Protein 3QLJ (pdb70)

Foldseek 3Di:
DFLAALAEEEQAQCLFFLNVLQQLVLQVRHYAYEQEHQFDAPVRGGFDHRGSSVVSQVVSVVVPGHYDYHNFQLLPLVSLLVSQVCRCVVRNHHAEYEYDWADADFAAPVPADPCRLVRRLSRQQSSLVSNLVNNLVRLVVCLVVVHDHQHEYEHEAAVCLAANAGRGVSNNVSSVSVLVVQQVSQVPRVVRNYAGEYEHEYPQQDGDGDDDDDLPQNDSSQRNPVVSNCSGSVVSPDHSWYWYGTRPDTDTDDHDDDADDDDPVDDDDVVPCVVVVVVRVVRGDDDDHHHPD/DFQAAAAEEEQAQCLDFLSVLQQQNLLVRHYAYEQEHQFDAPVGGGFDHRGSSVVSQVVSVVVPGHYHYDNFQLLDLVSLLVSLVCSCVPSVHHAEYEYDFADADFAAPVPQDPCRLVVRLSRQQSSLVSNLVNNLVVLVVCQVVVHDHQHEYEYEAAVCCAANAGRGNSNNVSSVSRLVVQQVSQVPRVVRNYAGEYEHEYPQQVCVFNGSSQRNPVVSNCSGPVVSPDHSWYWYDTRPDTDTDDDDDDADDDDPVDDDDVVVCPVVVVVRVVRGDDDDHHHPD/DALAALAEEEQAQCLFFLNVLQQLNLQVRHYAYEQEYQFDAPVRGGFDHNGSSVVSQVVSVVVPGHYHYANQQLLDLVSLLVSLVCRCVPSNHHAEYEYDFADADFAAPVGDDPCRLVVRLSRQQSSLVSNLVNNLVRLVVCLVVVHDHQHEYEHEAAVCLAANAGRGNSNNVSSVSVLVVQQVSQVPRLVRNYAGEYEHEYPQQRRGHHDVLPFSDSSQVNVVVSNCSGSVVSVDHSWYWYGIRPDTDTDDHDDDADDDDPVDDDDPVPCPVVVVVRVVRGDDDDHHHPD/DQQALAEEEQAQCLFALNVLQQLVLQVVHYAYEQEHQFAAPVRGGFDHRGSSVVSQVVSVVVPGHYDYHNQQLLPLVSLLVSQVCSCVVRNHHAEYEQDWADADFAAPVPQDPVRLVRRLSRQQSSLVSNLVNNLVRLVVCLVVPHQHQHEYEHEAAVCLAANAGRGPSNNVSSVNRLVVQQVSQVPRVVSNYAGEYEHEYPQQDRDGDDDDDLPQSDSNQRNVVVSNCSGSVVSPDHSWYWYGTRPDTDTDDDDDDADDDDPVDDDDPVPCPVVVVVRVVRGDDGPHHHPD/DQAALAEEEQAQCLFFLSVLQQLLQQVVHYAYEQEHQFDAPVRGGFDHRGSSVVSQVVSVVVPGHYHYHNFQLLDLVSLLVSLVCRCVVSNHHAEYEYDFADADFAAPVPADPCRLVVRLSRQQSSLVSNLVNNLVRLVVCLVVVHDHQHEYEYEAAVCCAANAGRGNSNNVSSVNVLVVQQVSQVPRLVRNYAGEYEHEYPQQDGGADLPFNHSSQVNVVVSNRSGSVVSVPHSWYWYTTRPDTHTDDDDDDADDDDPVDDDDPVVCPVVVVVRVVRGDDDDHHHPD/DQQALAEEEFAQCLDFLNLLQQLVQQVVHYAYAQEHQFDAPVGGGFDHNGSSVVSQVVSVVVPGHYDYANFQLLDLVSLLVSQVCRCVVRNHHAEYEYDDADADFAAPVPADPVNLVRRLSRQQSSLVSNLVNNLVRLVVCVVVVHDHQHEYEHEAALCCAANAGRGNSNNVSSVNRLVVQQVSQVPRVVRNYAGEYEHEAAVCVFRGSNQRNPVVSNCSGSVVSPDHSWYWYTIRPDIDTDDDDDDADDDDPVDDDDPVVCVVVVVVRVVRGDDGDHHHPD

B-factor: mean 27.04, std 10.29, range [8.58, 70.44]

CATH classification: 3.40.50.720

Organism: Mycobacterium avium (strain 104) (NCBI:txid243243)

Nearest PDB structures (foldseek):
  3qlj-assembly2_C  TM=1.003E+00  e=4.081E-63  Mycobacterium avium 104
  3oec-assembly1_C  TM=8.517E-01  e=1.003E-19  Mycolicibacterium thermoresistibile
  3oec-assembly1_B  TM=8.570E-01  e=3.438E-19  Mycolicibacterium thermoresistibile
  3ioy-assembly1_A  TM=9.034E-01  e=1.213E-14  Novosphingobium aromaticivorans DSM 12444
  3ioy-assembly1_B  TM=8.788E-01  e=4.424E-14  Novosphingobium aromaticivorans DSM 12444

Solvent-accessible surface area: 58559 Å² total; per-residue (Å²): 145,24,37,2,94,37,29,3,0,0,0,1,17,0,11,7,11,12,1,69,3,0,0,45,25,0,14,87,35,28,3,67,0,0,0,3,21,101,28,86,6,175,111,47,47,68,9,26,50,69,1,45,0,54,60,1,7,75,66,4,65,94,95,72,25,97,17,45,21,15,18,15,57,8,18,55,17,112,79,0,31,32,0,2,81,31,0,36,142,67,26,64,14,7,41,0,0,1,2,23,16,40,52,78,109,72,118,78,0,8,95,0,48,65,72,32,2,55,32,0,10,31,32,4,0,26,0,3,0,0,0,0,50,24,0,0,27,38,2,59,26,52,17,52,33,49,49,101,31,51,1,2,0,2,0,11,1,13,12,6,2,1,5,0,12,43,14,36,0,0,27,0,0,0,4,4,0,0,2,4,0,0,26,0,0,10,42,15,1,43,177,12,30,2,10,0,1,0,1,2,10,33,98,186,4,130,78,117,120,118,131,180,105,232,135,66,37,48,12,21,59,5,1,1,6,4,0,0,8,0,0,3,42,97,0,137,130,12,52,18,57,3,0,15,7,31,3,2,80,2,53,6,8,23,26,13,6,74,15,29,83,68,73,84,46,39,104,19,69,18,60,68,0,8,101,27,0,67,64,3,36,72,140,20,120,113,90,28,99,27,83,69,112,146,24,37,1,88,33,27,4,0,0,0,1,20,0,11,36,48,37,1,75,4,0,0,45,24,0,15,86,38,30,3,71,0,0,0,3,23,99,26,92,8,166,108,50,47,68,13,24,50,57,3,42,0,55,61,3,10,81,65,2,82,94,95,69,26,97,21,43,23,13,18,16,60,8,20,59,19,112,78,0,36,31,0,8,41,33,0,41,146,66,24,64,15,7,42,0,0,0,2,17,18,23,41,29,53,15,18,69,0,2,52,0,40,66,72,13,2,55,38,0,10,32,35,0,0,28,0,3,0,0,0,0,48,25,0,0,38,48,3,127,40,57,40,87,85,73,52,101,29,61,0,2,1,1,0,4,1,2,4,0,2,1,6,0,0,23,0,0,0,0,4,0,0,0,0,3,0,0,1,4,0,0,26,0,0,10,40,9,0,44,95,26,34,2,10,0,1,0,0,2,17,33,39,51,18,110,132,51,34,57,7,18,58,2,0,1,8,2,0,0,7,1,0,2,62,110,1,50,141,13,54,20,60,2,0,15,3,32,1,2,78,0,54,6,8,26,25,14,10,75,14,25,81,72,73,86,49,38,107,21,68,16,65,67,0,8,95,29,0,65,72,4,42,70,139,18,118,111,86,36,99,26,56,48,113,153,26,33,0,101,37,27,2,0,0,0,1,17,0,9,25,2,5,0,11,3,0,0,48,25,0,15,90,36,30,3,66,0,0,0,3,23,104,28,89,6,168,110,49,50,65,10,24,50,62,2,41,0,54,51,2,10,79,49,2,81,95,94,72,22,99,19,45,21,16,17,16,58,8,17,57,19,114,73,0,30,33,0,1,80,31,0,33,143,66,28,64,15,7,37,0,0,0,1,15,17,41,50,80,111,72,118,59,0,4,65,0,46,65,71,26,2,56,33,0,10,31,34,4,0,27,0,4,0,0,0,0,49,24,0,0,35,43,3,62,41,44,41,92,64,70,122,103,29,51,0,1,1,1,0,2,1,14,11,6,1,1,5,0,12,40,15,38,0,0,26,0,0,0,3,4,0,0,0,3,0,0,24,0,0,9,39,17,0,42,99,23,31,3,9,0,1,0,1,3,7,34,105,58,8,98,52,126,51,53,97,185,140,74,34,61,17,7,78,8,0,1,10,3,0,0,7,1,0,3,46,97,1,138,89,12,51,17,45,3,0,15,5,34,1,2,79,0,50,7,8,35,30,13,24,63,11,24,85,72,73,89,48,39,139,19,68,16,63,66,0,9,98,29,0,64,72,4,38,70,134,20,118,118,91,39,100,26,84,68,113,79,38,0,107,37,28,4,0,0,0,1,16,0,10,8,10,13,0,71,3,0,0,47,25,0,14,87,34,29,3,68,0,0,0,3,21,101,27,89,9,101,104,47,54,72,10,26,48,73,2,45,0,52,58,2,10,80,39,3,77,52,95,69,24,99,20,43,21,16,19,16,56,7,18,58,17,113,75,0,30,32,0,4,104,32,0,35,89,67,25,67,11,8,36,0,0,0,1,22,16,40,50,77,111,52,63,41,0,2,31,1,49,65,71,29,2,54,34,0,10,30,32,5,0,26,0,3,0,0,0,0,44,32,0,0,30,46,2,54,38,52,39,148,68,68,120,108,28,54,0,1,0,1,0,11,1,14,10,5,1,1,6,0,11,28,0,35,0,0,26,0,0,0,4,4,0,0,1,3,0,0,26,0,0,10,42,7,0,42,155,9,31,2,10,0,1,0,0,2,9,30,81,87,2,19,92,32,116,39,46,11,90,76,134,26,38,47,20,18,71,8,1,1,6,4,0,0,7,1,0,3,61,115,0,51,141,13,54,18,52,3,0,16,6,33,2,2,70,2,50,7,7,20,23,13,14,77,14,24,74,70,77,86,47,40,50,21,67,18,62,66,0,7,87,27,0,62,84,2,40,51,138,20,58,70,89,41,99,24,80,70,112,78,36,1,104,36,27,2,0,0,0,2,19,0,12,38,19,33,0,61,4,0,0,45,25,0,14,86,35,27,3,69,0,0,0,3,22,101,26,89,7,168,111,52,44,70,10,28,48,59,2,41,0,51,64,1,10,78,60,2,80,95,93,72,22,98,19,42,21,14,18,15,61,9,20,56,17,114,79,0,30,32,0,2,79,31,0,33,142,67,22,67,14,9,36,0,0,1,1,18,20,45,51,76,114,73,124,86,0,4,74,1,48,67,71,29,2,56,34,0,11,33,35,3,0,27,0,3,0,0,0,0,49,24,0,0,38,41,2,28,41,54,46,96,86,74,51,98,32,54,0,1,1,2,0,12,1,15,11,6,1,1,4,0,10,37,12,40,0,0,38,0,0,0,4,4,0,0,1,3,0,0,25,0,0,9,39,6,0,43,207,19,29,2,10,0,1,0,1,3,28,26,98,53,22,110,93,64,32,137,132,68,31,50,2,0,30,2,0,1,6,2,0,0,6,0,0,3,57,115,0,52,144,13,52,16,46,2,0,14,4,33,1,3,76,0,42,7,8,32,27,13,22,84,13,31,83,67,76,85,46,39,48,22,70,18,63,66,0,6,97,26,0,66,88,4,38,66,75,16,125,74,84,41,80,24,80,70,98,83,39,1,109,40,27,3,0,0,0,1,19,0,15,36,42,34,1,90,10,0,0,48,24,0,16,87,36,30,3,64,0,0,0,3,22,97,26,90,5,161,112,49,47,73,11,26,48,56,1,43,0,51,59,2,8,77,61,3,79,95,96,71,23,100,20,43,19,16,18,17,54,8,23,60,17,113,75,0,32,32,0,2,84,28,0,35,142,67,29,65,13,9,38,0,0,1,2,22,19,39,52,80,111,72,110,76,0,19,97,0,47,67,71,28,2,55,35,0,10,31,32,5,0,26,0,3,0,0,0,0,52,27,0,0,28,36,3,86,42,56,45,96,86,67,51,103,30,55,0,1,0,2,0,10,1,14,13,5,1,1,5,0,12,42,12,37,0,1,36,0,0,0,5,4,0,0,1,3,0,0,24,0,0,10,41,19,0,40,100,29,31,2,10,0,1,0,1,6,21,64,30,164,137,74,36,89,20,31,67,9,1,1,9,3,0,0,6,0,0,2,61,109,0,54,141,10,52,18,52,2,0,16,8,48,3,2,84,2,50,7,7,19,24,13,16,50,15,32,72,50,63,78,45,38,112,18,68,18,60,66,0,8,95,20,0,63,86,3,40,69,73,18,58,117,88,35,100,25,93,69,110

Structure (mmCIF, N/CA/C/O backbone):
data_3QLJ
#
_entry.id   3QLJ
#
_cell.length_a   81.520
_cell.length_b   129.900
_cell.length_c   91.860
_cell.angle_alpha   90.00
_cell.angle_beta   109.86
_cell.angle_gamma   90.00
#
_symmetry.space_group_name_H-M   'P 1 21 1'
#
loop_
_entity.id
_entity.type
_entity.pdbx_description
1 polymer 'Short chain dehydrogenase'
2 non-polymer 'CHLORIDE ION'
3 non-polymer 'SODIUM ION'
4 non-polymer 1,2-ETHANEDIOL
5 water water
#
loop_
_atom_site.group_PDB
_atom_site.id
_atom_site.type_symbol
_atom_site.label_atom_id
_atom_site.label_alt_id
_atom_site.label_comp_id
_atom_site.label_asym_id
_atom_site.label_entity_id
_atom_site.label_seq_id
_atom_site.pdbx_PDB_ins_code
_atom_site.Cartn_x
_atom_site.Cartn_y
_atom_site.Cartn_z
_atom_site.occupancy
_atom_site.B_iso_or_equiv
_atom_site.auth_seq_id
_atom_site.auth_comp_id
_atom_site.auth_asym_id
_atom_site.auth_atom_id
_atom_site.pdbx_PDB_model_num
ATOM 1 N N . MET A 1 22 ? -15.808 -24.927 35.380 1.00 34.63 1 MET A N 1
ATOM 2 C CA . MET A 1 22 ? -15.148 -24.175 34.268 1.00 32.34 1 MET A CA 1
ATOM 3 C C . MET A 1 22 ? -13.692 -24.627 34.184 1.00 30.15 1 MET A C 1
ATOM 4 O O . MET A 1 22 ? -13.091 -25.004 35.194 1.00 31.50 1 MET A O 1
ATOM 6 N N . GLY A 1 23 ? -13.129 -24.586 32.985 1.00 27.07 2 GLY A N 1
ATOM 7 C CA . GLY A 1 23 ? -11.712 -24.891 32.816 1.00 23.46 2 GLY A CA 1
ATOM 8 C C . GLY A 1 23 ? -10.776 -23.874 33.441 1.00 21.23 2 GLY A C 1
ATOM 9 O O . GLY A 1 23 ? -11.094 -22.675 33.577 1.00 19.29 2 GLY A O 1
ATOM 10 N N . VAL A 1 24 ? -9.589 -24.356 33.776 1.00 18.94 3 VAL A N 1
ATOM 11 C CA . VAL A 1 24 ? -8.528 -23.570 34.393 1.00 19.92 3 VAL A CA 1
ATOM 12 C C . VAL A 1 24 ? -8.066 -22.390 33.503 1.00 18.63 3 VAL A C 1
ATOM 13 O O . VAL A 1 24 ? -7.574 -21.367 34.003 1.00 18.25 3 VAL A O 1
ATOM 17 N N . VAL A 1 25 ? -8.201 -22.562 32.183 1.00 16.77 4 VAL A N 1
ATOM 18 C CA . VAL A 1 25 ? -7.833 -21.517 31.228 1.00 16.48 4 VAL A CA 1
ATOM 19 C C . VAL A 1 25 ? -9.008 -21.181 30.320 1.00 18.12 4 VAL A C 1
ATOM 20 O O . VAL A 1 25 ? -8.836 -20.890 29.123 1.00 15.83 4 VAL A O 1
ATOM 24 N N . ASP A 1 26 ? -10.218 -21.241 30.884 1.00 18.56 5 ASP A N 1
ATOM 25 C CA . ASP A 1 26 ? -11.402 -21.052 30.073 1.00 20.94 5 ASP A CA 1
ATOM 26 C C . ASP A 1 26 ? -11.353 -19.721 29.327 1.00 20.42 5 ASP A C 1
ATOM 27 O O . ASP A 1 26 ? -11.076 -18.684 29.923 1.00 20.29 5 ASP A O 1
ATOM 32 N N . GLY A 1 27 ? -11.560 -19.780 28.013 1.00 21.35 6 GLY A N 1
ATOM 33 C CA . GLY A 1 27 ? -11.624 -18.568 27.187 1.00 23.44 6 GLY A CA 1
ATOM 34 C C . GLY A 1 27 ? -10.288 -18.003 26.717 1.00 23.18 6 GLY A C 1
ATOM 35 O O . GLY A 1 27 ? -10.258 -17.072 25.877 1.00 24.59 6 GLY A O 1
ATOM 36 N N . ARG A 1 28 ? -9.200 -18.506 27.291 1.00 20.05 7 ARG A N 1
ATOM 37 C CA . ARG A 1 28 ? -7.855 -17.996 26.970 1.00 18.65 7 ARG A CA 1
ATOM 38 C C . ARG A 1 28 ? -7.415 -18.520 25.609 1.00 17.81 7 ARG A C 1
ATOM 39 O O . ARG A 1 28 ? -7.810 -19.626 25.222 1.00 18.76 7 ARG A O 1
ATOM 47 N N . VAL A 1 29 ? -6.606 -17.732 24.895 1.00 15.29 8 VAL A N 1
ATOM 48 C CA . VAL A 1 29 ? -6.140 -18.134 23.574 1.00 14.10 8 VAL A CA 1
ATOM 49 C C . VAL A 1 29 ? -4.674 -18.501 23.789 1.00 13.84 8 VAL A C 1
ATOM 50 O O . VAL A 1 29 ? -3.921 -17.701 24.374 1.00 13.25 8 VAL A O 1
ATOM 54 N N . VAL A 1 30 ? -4.313 -19.713 23.368 1.00 12.37 9 VAL A N 1
ATOM 55 C CA . VAL A 1 30 ? -2.938 -20.250 23.599 1.00 11.93 9 VAL A CA 1
ATOM 56 C C . VAL A 1 30 ? -2.329 -20.673 22.280 1.00 12.74 9 VAL A C 1
ATOM 57 O O . VAL A 1 30 ? -3.004 -21.342 21.457 1.00 13.55 9 VAL A O 1
ATOM 61 N N . ILE A 1 31 ? -1.092 -20.233 22.031 1.00 12.68 10 ILE A N 1
ATOM 62 C CA . ILE A 1 31 ? -0.289 -20.797 20.964 1.00 12.36 10 ILE A CA 1
ATOM 63 C C . ILE A 1 31 ? 0.633 -21.870 21.563 1.00 13.36 10 ILE A C 1
ATOM 64 O O . ILE A 1 31 ? 1.294 -21.603 22.577 1.00 11.34 10 ILE A O 1
ATOM 69 N N . VAL A 1 32 ? 0.696 -23.062 20.950 1.00 11.34 11 VAL A N 1
ATOM 70 C CA . VAL A 1 32 ? 1.765 -24.030 21.294 1.00 10.59 11 VAL A CA 1
ATOM 71 C C . VAL A 1 32 ? 2.579 -24.318 20.043 1.00 11.55 11 VAL A C 1
ATOM 72 O O . VAL A 1 32 ? 2.027 -24.773 19.012 1.00 12.00 11 VAL A O 1
ATOM 76 N N . THR A 1 33 ? 3.885 -24.123 20.138 1.00 11.24 12 THR A N 1
ATOM 77 C CA . THR A 1 33 ? 4.754 -24.368 18.968 1.00 12.64 12 THR A CA 1
ATOM 78 C C . THR A 1 33 ? 5.216 -25.812 18.928 1.00 13.26 12 THR A C 1
ATOM 79 O O . THR A 1 33 ? 5.385 -26.439 19.962 1.00 13.68 12 THR A O 1
ATOM 83 N N . GLY A 1 34 ? 5.411 -26.336 17.718 1.00 12.80 13 GLY A N 1
ATOM 84 C CA . GLY A 1 34 ? 5.786 -27.755 17.589 1.00 14.05 13 GLY A CA 1
ATOM 85 C C . GLY A 1 34 ? 4.748 -28.684 18.215 1.00 13.81 13 GLY A C 1
ATOM 86 O O . GLY A 1 34 ? 5.101 -29.695 18.857 1.00 14.58 13 GLY A O 1
ATOM 87 N N . ALA A 1 35 ? 3.476 -28.373 18.010 1.00 13.73 14 ALA A N 1
ATOM 88 C CA . ALA A 1 35 ? 2.379 -29.075 18.692 1.00 13.82 14 ALA A CA 1
ATOM 89 C C . ALA A 1 35 ? 1.743 -30.238 17.888 1.00 14.04 14 ALA A C 1
ATOM 90 O O . ALA A 1 35 ? 0.694 -30.759 18.264 1.00 14.10 14 ALA A O 1
ATOM 92 N N . GLY A 1 36 ? 2.409 -30.646 16.819 1.00 14.85 15 GLY A N 1
ATOM 93 C CA . GLY A 1 36 ? 1.896 -31.780 16.040 1.00 15.82 15 GLY A CA 1
ATOM 94 C C . GLY A 1 36 ? 2.131 -33.143 16.653 1.00 16.62 15 GLY A C 1
ATOM 95 O O . GLY A 1 36 ? 1.511 -34.106 16.218 1.00 17.52 15 GLY A O 1
ATOM 96 N N . GLY A 1 37 ? 3.028 -33.265 17.643 1.00 16.09 16 GLY A N 1
ATOM 97 C CA . GLY A 1 37 ? 3.266 -34.592 18.246 1.00 16.25 16 GLY A CA 1
ATOM 98 C C . GLY A 1 37 ? 3.988 -34.408 19.578 1.00 16.81 16 GLY A C 1
ATOM 99 O O . GLY A 1 37 ? 4.311 -33.276 19.930 1.00 14.84 16 GLY A O 1
ATOM 100 N N . GLY A 1 38 ? 4.214 -35.502 20.291 1.00 15.78 17 GLY A N 1
ATOM 101 C CA . GLY A 1 38 ? 5.044 -35.473 21.497 1.00 15.67 17 GLY A CA 1
ATOM 102 C C . GLY A 1 38 ? 4.496 -34.547 22.576 1.00 13.99 17 GLY A C 1
ATOM 103 O O . GLY A 1 38 ? 3.277 -34.414 22.756 1.00 13.92 17 GLY A O 1
ATOM 104 N N . ILE A 1 39 ? 5.408 -33.926 23.308 1.00 14.14 18 ILE A N 1
ATOM 105 C CA . ILE A 1 39 ? 5.015 -33.041 24.383 1.00 14.25 18 ILE A CA 1
ATOM 106 C C . ILE A 1 39 ? 4.143 -31.890 23.908 1.00 13.10 18 ILE A C 1
ATOM 107 O O . ILE A 1 39 ? 3.168 -31.501 24.602 1.00 12.74 18 ILE A O 1
ATOM 112 N N . GLY A 1 40 ? 4.448 -31.350 22.721 1.00 13.43 19 GLY A N 1
ATOM 113 C CA . GLY A 1 40 ? 3.683 -30.183 22.218 1.00 12.57 19 GLY A CA 1
ATOM 114 C C . GLY A 1 40 ? 2.236 -30.550 21.977 1.00 12.10 19 GLY A C 1
ATOM 115 O O . GLY A 1 40 ? 1.305 -29.777 22.286 1.00 11.06 19 GLY A O 1
ATOM 116 N N . ARG A 1 41 ? 2.027 -31.742 21.396 1.00 13.00 20 ARG A N 1
ATOM 117 C CA . ARG A 1 41 ? 0.684 -32.251 21.251 1.00 12.79 20 ARG A CA 1
ATOM 118 C C . ARG A 1 41 ? -0.017 -32.401 22.598 1.00 13.36 20 ARG A C 1
ATOM 119 O O . ARG A 1 41 ? -1.188 -32.022 22.754 1.00 12.25 20 ARG A O 1
ATOM 127 N N . ALA A 1 42 ? 0.693 -32.944 23.577 1.00 11.87 21 ALA A N 1
ATOM 128 C CA . ALA A 1 42 ? 0.109 -33.101 24.906 1.00 13.01 21 ALA A CA 1
ATOM 129 C C . ALA A 1 42 ? -0.303 -31.747 25.471 1.00 12.80 21 ALA A C 1
ATOM 130 O O . ALA A 1 42 ? -1.405 -31.630 26.055 1.00 12.54 21 ALA A O 1
ATOM 132 N N . HIS A 1 43 ? 0.539 -30.714 25.302 1.00 11.50 22 HIS A N 1
ATOM 133 C CA . HIS A 1 43 ? 0.144 -29.378 25.793 1.00 11.82 22 HIS A CA 1
ATOM 134 C C . HIS A 1 43 ? -1.124 -28.890 25.062 1.00 11.99 22 HIS A C 1
ATOM 135 O O . HIS A 1 43 ? -2.030 -28.351 25.680 1.00 11.47 22 HIS A O 1
ATOM 142 N N . ALA A 1 44 ? -1.148 -28.997 23.737 1.00 11.75 23 ALA A N 1
ATOM 143 C CA . ALA A 1 44 ? -2.326 -28.552 22.997 1.00 11.55 23 ALA A CA 1
ATOM 144 C C . ALA A 1 44 ? -3.651 -29.182 23.469 1.00 12.48 23 ALA A C 1
ATOM 145 O O . ALA A 1 44 ? -4.635 -28.479 23.724 1.00 12.39 23 ALA A O 1
ATOM 147 N N . LEU A 1 45 ? -3.662 -30.504 23.601 1.00 12.90 24 LEU A N 1
ATOM 148 C CA . LEU A 1 45 ? -4.836 -31.220 24.123 1.00 14.56 24 LEU A CA 1
ATOM 149 C C . LEU A 1 45 ? -5.159 -30.786 25.568 1.00 15.20 24 LEU A C 1
ATOM 150 O O . LEU A 1 45 ? -6.334 -30.643 25.916 1.00 15.25 24 LEU A O 1
ATOM 155 N N . ALA A 1 46 ? -4.127 -30.644 26.410 1.00 14.01 25 ALA A N 1
ATOM 156 C CA . ALA A 1 46 ? -4.330 -30.266 27.830 1.00 13.92 25 ALA A CA 1
ATOM 157 C C . ALA A 1 46 ? -4.964 -28.874 27.994 1.00 14.74 25 ALA A C 1
ATOM 158 O O . ALA A 1 46 ? -5.866 -28.643 28.843 1.00 14.17 25 ALA A O 1
ATOM 160 N N . PHE A 1 47 ? -4.468 -27.919 27.205 1.00 14.47 26 PHE A N 1
ATOM 161 C CA . PHE A 1 47 ? -5.048 -26.584 27.191 1.00 14.13 26 PHE A CA 1
ATOM 162 C C . PHE A 1 47 ? -6.509 -26.599 26.707 1.00 15.43 26 PHE A C 1
ATOM 163 O O . PHE A 1 47 ? -7.378 -25.985 27.343 1.00 14.60 26 PHE A O 1
ATOM 171 N N . ALA A 1 48 ? -6.759 -27.269 25.584 1.00 15.54 27 ALA A N 1
ATOM 172 C CA . ALA A 1 48 ? -8.107 -27.323 25.058 1.00 16.45 27 ALA A CA 1
ATOM 173 C C . ALA A 1 48 ? -9.062 -28.001 26.061 1.00 17.12 27 ALA A C 1
ATOM 174 O O . ALA A 1 48 ? -10.212 -27.551 26.220 1.00 17.14 27 ALA A O 1
ATOM 176 N N . ALA A 1 49 ? -8.575 -29.024 26.759 1.00 17.09 28 ALA A N 1
ATOM 177 C CA . ALA A 1 49 ? -9.379 -29.744 27.776 1.00 18.21 28 ALA A CA 1
ATOM 178 C C . ALA A 1 49 ? -9.810 -28.834 28.943 1.00 18.89 28 ALA A C 1
ATOM 179 O O . ALA A 1 49 ? -10.832 -29.104 29.626 1.00 19.01 28 ALA A O 1
ATOM 181 N N . GLU A 1 50 ? -9.051 -27.748 29.148 1.00 16.70 29 GLU A N 1
ATOM 182 C CA . GLU A 1 50 ? -9.286 -26.798 30.233 1.00 16.76 29 GLU A CA 1
ATOM 183 C C . GLU A 1 50 ? -9.864 -25.492 29.694 1.00 16.66 29 GLU A C 1
ATOM 184 O O . GLU A 1 50 ? -9.846 -24.451 30.344 1.00 16.72 29 GLU A O 1
ATOM 190 N N . GLY A 1 51 ? -10.411 -25.564 28.489 1.00 16.58 30 GLY A N 1
ATOM 191 C CA . GLY A 1 51 ? -11.248 -24.482 27.971 1.00 17.63 30 GLY A CA 1
ATOM 192 C C . GLY A 1 51 ? -10.556 -23.469 27.063 1.00 16.51 30 GLY A C 1
ATOM 193 O O . GLY A 1 51 ? -11.191 -22.501 26.642 1.00 16.77 30 GLY A O 1
ATOM 194 N N . ALA A 1 52 ? -9.276 -23.658 26.766 1.00 16.03 31 ALA A N 1
ATOM 195 C CA . ALA A 1 52 ? -8.558 -22.707 25.923 1.00 15.32 31 ALA A CA 1
ATOM 196 C C . ALA A 1 52 ? -8.880 -22.900 24.445 1.00 15.62 31 ALA A C 1
ATOM 197 O O . ALA A 1 52 ? -9.198 -24.020 24.011 1.00 16.47 31 ALA A O 1
ATOM 199 N N . ARG A 1 53 ? -8.748 -21.829 23.678 1.00 14.87 32 ARG A N 1
ATOM 200 C CA . ARG A 1 53 ? -8.775 -21.898 22.210 1.00 14.87 32 ARG A CA 1
ATOM 201 C C . ARG A 1 53 ? -7.332 -21.960 21.772 1.00 14.51 32 ARG A C 1
ATOM 202 O O . ARG A 1 53 ? -6.528 -21.080 22.098 1.00 14.61 32 ARG A O 1
ATOM 210 N N . VAL A 1 54 ? -7.014 -22.975 20.989 1.00 13.93 33 VAL A N 1
ATOM 211 C CA . VAL A 1 54 ? -5.623 -23.321 20.749 1.00 13.59 33 VAL A CA 1
ATOM 212 C C . VAL A 1 54 ? -5.189 -23.111 19.326 1.00 14.10 33 VAL A C 1
ATOM 213 O O . VAL A 1 54 ? -5.834 -23.591 18.387 1.00 14.71 33 VAL A O 1
ATOM 217 N N . VAL A 1 55 ? -4.067 -22.420 19.168 1.00 12.40 34 VAL A N 1
ATOM 218 C CA . VAL A 1 55 ? -3.348 -22.378 17.891 1.00 12.90 34 VAL A CA 1
ATOM 219 C C . VAL A 1 55 ? -2.302 -23.491 17.930 1.00 13.92 34 VAL A C 1
ATOM 220 O O . VAL A 1 55 ? -1.346 -23.415 18.722 1.00 13.99 34 VAL A O 1
ATOM 224 N N . VAL A 1 56 ? -2.534 -24.526 17.127 1.00 13.03 35 VAL A N 1
ATOM 225 C CA . VAL A 1 56 ? -1.646 -25.687 17.029 1.00 12.66 35 VAL A CA 1
ATOM 226 C C . VAL A 1 56 ? -0.627 -25.389 15.933 1.00 13.59 35 VAL A C 1
ATOM 227 O O . VAL A 1 56 ? -0.915 -25.534 14.734 1.00 14.33 35 VAL A O 1
ATOM 231 N N . ASN A 1 57 ? 0.567 -24.974 16.331 1.00 12.72 36 ASN A N 1
ATOM 232 C CA . ASN A 1 57 ? 1.598 -24.571 15.385 1.00 12.61 36 ASN A CA 1
ATOM 233 C C . ASN A 1 57 ? 2.563 -25.740 15.196 1.00 13.58 36 ASN A C 1
ATOM 234 O O . ASN A 1 57 ? 3.053 -26.331 16.163 1.00 13.21 36 ASN A O 1
ATOM 239 N N . ASP A 1 58 ? 2.798 -26.120 13.938 1.00 13.52 37 ASP A N 1
ATOM 240 C CA . ASP A 1 58 ? 3.734 -27.194 13.654 1.00 14.05 37 ASP A CA 1
ATOM 241 C C . ASP A 1 58 ? 4.097 -27.097 12.192 1.00 15.33 37 ASP A C 1
ATOM 242 O O . ASP A 1 58 ? 3.224 -26.819 11.384 1.00 15.09 37 ASP A O 1
ATOM 247 N N . ILE A 1 59 ? 5.378 -27.267 11.862 1.00 15.59 38 ILE A N 1
ATOM 248 C CA . ILE A 1 59 ? 5.788 -27.118 10.443 1.00 17.94 38 ILE A CA 1
ATOM 249 C C . ILE A 1 59 ? 5.540 -28.367 9.591 1.00 18.22 38 ILE A C 1
ATOM 250 O O . ILE A 1 59 ? 5.723 -28.332 8.375 1.00 19.99 38 ILE A O 1
ATOM 255 N N . GLY A 1 60 ? 5.185 -29.474 10.236 1.00 18.61 39 GLY A N 1
ATOM 256 C CA . GLY A 1 60 ? 4.923 -30.722 9.514 1.00 17.01 39 GLY A CA 1
ATOM 257 C C . GLY A 1 60 ? 3.957 -30.495 8.379 1.00 17.22 39 GLY A C 1
ATOM 258 O O . GLY A 1 60 ? 2.890 -29.907 8.575 1.00 15.97 39 GLY A O 1
ATOM 259 N N . VAL A 1 61 ? 4.324 -30.976 7.187 1.00 17.61 40 VAL A N 1
ATOM 260 C CA . VAL A 1 61 ? 3.465 -30.715 6.026 1.00 17.88 40 VAL A CA 1
ATOM 261 C C . VAL A 1 61 ? 2.248 -31.621 5.943 1.00 17.68 40 VAL A C 1
ATOM 262 O O . VAL A 1 61 ? 2.242 -32.773 6.438 1.00 17.37 40 VAL A O 1
ATOM 266 N N . GLY A 1 62 ? 1.230 -31.104 5.265 1.00 18.25 41 GLY A N 1
ATOM 267 C CA . GLY A 1 62 ? 0.032 -31.887 4.961 1.00 18.17 41 GLY A CA 1
ATOM 268 C C . GLY A 1 62 ? 0.191 -32.585 3.614 1.00 20.09 41 GLY A C 1
ATOM 269 O O . GLY A 1 62 ? 1.302 -32.659 3.047 1.00 19.95 41 GLY A O 1
ATOM 270 N N . LEU A 1 63 ? -0.912 -33.130 3.120 1.00 20.10 42 LEU A N 1
ATOM 271 C CA . LEU A 1 63 ? -0.854 -33.992 1.921 1.00 21.31 42 LEU A CA 1
ATOM 272 C C . LEU A 1 63 ? -0.264 -33.209 0.748 1.00 22.60 42 LEU A C 1
ATOM 273 O O . LEU A 1 63 ? 0.487 -33.767 -0.065 1.00 23.51 42 LEU A O 1
ATOM 278 N N . ASP A 1 64 ? -0.586 -31.916 0.677 1.00 22.42 43 ASP A N 1
ATOM 279 C CA . ASP A 1 64 ? -0.182 -31.081 -0.450 1.00 23.90 43 ASP A CA 1
ATOM 280 C C . ASP A 1 64 ? 1.229 -30.511 -0.279 1.00 23.52 43 ASP A C 1
ATOM 281 O O . ASP A 1 64 ? 1.702 -29.737 -1.117 1.00 24.09 43 ASP A O 1
ATOM 286 N N . GLY A 1 65 ? 1.894 -30.886 0.805 1.00 21.73 44 GLY A N 1
ATOM 287 C CA . GLY A 1 65 ? 3.297 -30.522 0.980 1.00 21.14 44 GLY A CA 1
ATOM 288 C C . GLY A 1 65 ? 3.494 -29.132 1.591 1.00 21.71 44 GLY A C 1
ATOM 289 O O . GLY A 1 65 ? 4.635 -28.661 1.721 1.00 21.03 44 GLY A O 1
ATOM 290 N N . SER A 1 66 ? 2.403 -28.472 1.947 1.00 21.52 45 SER A N 1
ATOM 291 C CA . SER A 1 66 ? 2.542 -27.187 2.643 1.00 22.60 45 SER A CA 1
ATOM 292 C C . SER A 1 66 ? 2.394 -27.383 4.161 1.00 20.42 45 SER A C 1
ATOM 293 O O . SER A 1 66 ? 1.657 -28.264 4.605 1.00 20.13 45 SER A O 1
ATOM 296 N N . PRO A 1 67 ? 3.112 -26.567 4.958 1.00 19.85 46 PRO A N 1
ATOM 297 C CA . PRO A 1 67 ? 3.083 -26.782 6.411 1.00 18.98 46 PRO A CA 1
ATOM 298 C C . PRO A 1 67 ? 1.692 -26.685 7.003 1.00 18.20 46 PRO A C 1
ATOM 299 O O . PRO A 1 67 ? 0.946 -25.755 6.684 1.00 17.86 46 PRO A O 1
ATOM 303 N N . ALA A 1 68 ? 1.387 -27.612 7.909 1.00 17.86 47 ALA A N 1
ATOM 304 C CA . ALA A 1 68 ? 0.131 -27.608 8.678 1.00 17.24 47 ALA A CA 1
ATOM 305 C C . ALA A 1 68 ? -1.162 -27.617 7.869 1.00 18.61 47 ALA A C 1
ATOM 306 O O . ALA A 1 68 ? -2.182 -27.231 8.398 1.00 18.06 47 ALA A O 1
ATOM 308 N N . SER A 1 69 ? -1.146 -28.112 6.624 1.00 19.38 48 SER A N 1
ATOM 309 C CA . SER A 1 69 ? -2.375 -28.128 5.810 1.00 19.67 48 SER A CA 1
ATOM 310 C C . SER A 1 69 ? -3.192 -29.398 6.059 1.00 19.72 48 SER A C 1
ATOM 311 O O . SER A 1 69 ? -2.941 -30.144 7.007 1.00 19.39 48 SER A O 1
ATOM 314 N N . GLY A 1 70 ? -4.207 -29.649 5.229 1.00 19.77 49 GLY A N 1
ATOM 315 C CA . GLY A 1 70 ? -4.946 -30.891 5.368 1.00 19.88 49 GLY A CA 1
ATOM 316 C C . GLY A 1 70 ? -4.026 -32.101 5.320 1.00 19.83 49 GLY A C 1
ATOM 317 O O . GLY A 1 70 ? -3.148 -32.185 4.462 1.00 20.10 49 GLY A O 1
ATOM 318 N N . GLY A 1 71 ? -4.237 -33.039 6.241 1.00 19.10 50 GLY A N 1
ATOM 319 C CA . GLY A 1 71 ? -3.424 -34.271 6.303 1.00 19.02 50 GLY A CA 1
ATOM 320 C C . GLY A 1 71 ? -2.175 -34.132 7.171 1.00 19.06 50 GLY A C 1
ATOM 321 O O . GLY A 1 71 ? -1.459 -35.115 7.376 1.00 20.45 50 GLY A O 1
ATOM 322 N N . SER A 1 72 ? -1.939 -32.935 7.703 1.00 17.10 51 SER A N 1
ATOM 323 C CA . SER A 1 72 ? -0.740 -32.676 8.530 1.00 17.02 51 SER A CA 1
ATOM 324 C C . SER A 1 72 ? -0.937 -33.131 9.969 1.00 17.20 51 SER A C 1
ATOM 325 O O . SER A 1 72 ? -2.068 -33.304 10.434 1.00 15.60 51 SER A O 1
ATOM 328 N N . ALA A 1 73 ? 0.192 -33.265 10.680 1.00 17.00 52 ALA A N 1
ATOM 329 C CA . ALA A 1 73 ? 0.151 -33.519 12.119 1.00 17.12 52 ALA A CA 1
ATOM 330 C C . ALA A 1 73 ? -0.612 -32.416 12.858 1.00 16.58 52 ALA A C 1
ATOM 331 O O . ALA A 1 73 ? -1.433 -32.735 13.742 1.00 16.24 52 ALA A O 1
ATOM 333 N N . ALA A 1 74 ? -0.364 -31.138 12.516 1.00 16.09 53 ALA A N 1
ATOM 334 C CA . ALA A 1 74 ? -1.111 -30.052 13.171 1.00 15.80 53 ALA A CA 1
ATOM 335 C C . ALA A 1 74 ? -2.614 -30.235 12.997 1.00 16.17 53 ALA A C 1
ATOM 336 O O . ALA A 1 74 ? -3.364 -30.097 13.956 1.00 14.31 53 ALA A O 1
ATOM 338 N N . GLN A 1 75 ? -3.059 -30.522 11.763 1.00 15.47 54 GLN A N 1
ATOM 339 C CA . GLN A 1 75 ? -4.494 -30.666 11.547 1.00 15.80 54 GLN A CA 1
ATOM 340 C C . GLN A 1 75 ? -5.068 -31.865 12.294 1.00 15.32 54 GLN A C 1
ATOM 341 O O . GLN A 1 75 ? -6.244 -31.824 12.741 1.00 15.24 54 GLN A O 1
ATOM 347 N N . SER A 1 76 ? -4.274 -32.929 12.411 1.00 14.92 55 SER A N 1
ATOM 348 C CA A SER A 1 76 ? -4.709 -34.115 13.149 0.60 16.66 55 SER A CA 1
ATOM 349 C CA B SER A 1 76 ? -4.681 -34.125 13.144 0.40 15.40 55 SER A CA 1
ATOM 350 C C . SER A 1 76 ? -4.971 -33.776 14.613 1.00 15.43 55 SER A C 1
ATOM 351 O O . SER A 1 76 ? -5.958 -34.235 15.197 1.00 15.48 55 SER A O 1
ATOM 356 N N . VAL A 1 77 ? -4.078 -32.979 15.201 1.00 14.87 56 VAL A N 1
ATOM 357 C CA . VAL A 1 77 ? -4.257 -32.554 16.587 1.00 14.64 56 VAL A CA 1
ATOM 358 C C . VAL A 1 77 ? -5.466 -31.623 16.721 1.00 14.39 56 VAL A C 1
ATOM 359 O O . VAL A 1 77 ? -6.271 -31.741 17.674 1.00 14.34 56 VAL A O 1
ATOM 363 N N . VAL A 1 78 ? -5.609 -30.700 15.768 1.00 14.39 57 VAL A N 1
ATOM 364 C CA . VAL A 1 78 ? -6.792 -29.831 15.722 1.00 14.27 57 VAL A CA 1
ATOM 365 C C . VAL A 1 78 ? -8.063 -30.715 15.691 1.00 15.77 57 VAL A C 1
ATOM 366 O O . VAL A 1 78 ? -9.034 -30.439 16.409 1.00 15.18 57 VAL A O 1
ATOM 370 N N . ASP A 1 79 ? -8.066 -31.753 14.836 1.00 16.79 58 ASP A N 1
ATOM 371 C CA . ASP A 1 79 ? -9.261 -32.619 14.745 1.00 18.67 58 ASP A CA 1
ATOM 372 C C . ASP A 1 79 ? -9.528 -33.365 16.049 1.00 18.79 58 ASP A C 1
ATOM 373 O O . ASP A 1 79 ? -10.693 -33.560 16.414 1.00 19.57 58 ASP A O 1
ATOM 378 N N . GLU A 1 80 ? -8.473 -33.747 16.766 1.00 17.88 59 GLU A N 1
ATOM 379 C CA . GLU A 1 80 ? -8.645 -34.384 18.078 1.00 18.86 59 GLU A CA 1
ATOM 380 C C . GLU A 1 80 ? -9.338 -33.431 19.040 1.00 18.20 59 GLU A C 1
ATOM 381 O O . GLU A 1 80 ? -10.236 -33.825 19.793 1.00 17.79 59 GLU A O 1
ATOM 387 N N . ILE A 1 81 ? -8.878 -32.187 19.043 1.00 17.30 60 ILE A N 1
ATOM 388 C CA . ILE A 1 81 ? -9.430 -31.154 19.906 1.00 16.92 60 ILE A CA 1
ATOM 389 C C . ILE A 1 81 ? -10.897 -30.903 19.554 1.00 17.49 60 ILE A C 1
ATOM 390 O O . ILE A 1 81 ? -11.743 -30.860 20.453 1.00 18.39 60 ILE A O 1
ATOM 395 N N . THR A 1 82 ? -11.203 -30.740 18.263 1.00 18.23 61 THR A N 1
ATOM 396 C CA . THR A 1 82 ? -12.564 -30.414 17.880 1.00 21.05 61 THR A CA 1
ATOM 397 C C . THR A 1 82 ? -13.505 -31.606 18.141 1.00 21.59 61 THR A C 1
ATOM 398 O O . THR A 1 82 ? -14.658 -31.426 18.577 1.00 23.46 61 THR A O 1
ATOM 402 N N . ALA A 1 83 ? -13.008 -32.821 17.934 1.00 21.50 62 ALA A N 1
ATOM 403 C CA . ALA A 1 83 ? -13.818 -34.015 18.205 1.00 23.72 62 ALA A CA 1
ATOM 404 C C . ALA A 1 83 ? -14.183 -34.103 19.690 1.00 24.23 62 ALA A C 1
ATOM 405 O O . ALA A 1 83 ? -15.288 -34.543 20.024 1.00 25.38 62 ALA A O 1
ATOM 407 N N . ALA A 1 84 ? -13.290 -33.628 20.563 1.00 23.50 63 ALA A N 1
ATOM 408 C CA . ALA A 1 84 ? -13.556 -33.597 22.009 1.00 24.49 63 ALA A CA 1
ATOM 409 C C . ALA A 1 84 ? -14.427 -32.395 22.461 1.00 25.31 63 ALA A C 1
ATOM 410 O O . ALA A 1 84 ? -14.713 -32.252 23.660 1.00 26.66 63 ALA A O 1
ATOM 412 N N . GLY A 1 85 ? -14.827 -31.536 21.529 1.00 24.55 64 GLY A N 1
ATOM 413 C CA . GLY A 1 85 ? -15.737 -30.394 21.854 1.00 25.18 64 GLY A CA 1
ATOM 414 C C . GLY A 1 85 ? -15.003 -29.069 22.084 1.00 25.35 64 GLY A C 1
ATOM 415 O O . GLY A 1 85 ? -15.590 -28.079 22.549 1.00 24.91 64 GLY A O 1
ATOM 416 N N . GLY A 1 86 ? -13.721 -29.038 21.726 1.00 23.24 65 GLY A N 1
ATOM 417 C CA . GLY A 1 86 ? -12.903 -27.803 21.875 1.00 22.66 65 GLY A CA 1
ATOM 418 C C . GLY A 1 86 ? -12.746 -27.029 20.575 1.00 22.24 65 GLY A C 1
ATOM 419 O O . GLY A 1 86 ? -13.346 -27.377 19.541 1.00 21.93 65 GLY A O 1
ATOM 420 N N . GLU A 1 87 ? -11.938 -25.961 20.628 1.00 20.73 66 GLU A N 1
ATOM 421 C CA . GLU A 1 87 ? -11.721 -25.102 19.476 1.00 20.30 66 GLU A CA 1
ATOM 422 C C . GLU A 1 87 ? -10.232 -24.936 19.251 1.00 18.81 66 GLU A C 1
ATOM 423 O O . GLU A 1 87 ? -9.485 -24.621 20.198 1.00 18.30 66 GLU A O 1
ATOM 429 N N . ALA A 1 88 ? -9.818 -25.081 17.998 1.00 17.35 67 ALA A N 1
ATOM 430 C CA . ALA A 1 88 ? -8.387 -24.993 17.651 1.00 16.69 67 ALA A CA 1
ATOM 431 C C . ALA A 1 88 ? -8.257 -24.711 16.196 1.00 15.98 67 ALA A C 1
ATOM 432 O O . ALA A 1 88 ? -9.223 -24.958 15.418 1.00 17.24 67 ALA A O 1
ATOM 434 N N . VAL A 1 89 ? -7.079 -24.213 15.810 1.00 16.20 68 VAL A N 1
ATOM 435 C CA A VAL A 1 89 ? -6.762 -23.988 14.407 0.70 16.00 68 VAL A CA 1
ATOM 436 C CA B VAL A 1 89 ? -6.761 -23.978 14.406 0.30 16.21 68 VAL A CA 1
ATOM 437 C C . VAL A 1 89 ? -5.304 -24.380 14.189 1.00 16.45 68 VAL A C 1
ATOM 438 O O . VAL A 1 89 ? -4.487 -24.290 15.113 1.00 15.97 68 VAL A O 1
ATOM 445 N N . ALA A 1 90 ? -4.994 -24.860 12.989 1.00 16.05 69 ALA A N 1
ATOM 446 C CA . ALA A 1 90 ? -3.616 -25.208 12.639 1.00 15.64 69 ALA A CA 1
ATOM 447 C C . ALA A 1 90 ? -2.866 -24.038 12.097 1.00 16.13 69 ALA A C 1
ATOM 448 O O . ALA A 1 90 ? -3.448 -23.188 11.383 1.00 17.23 69 ALA A O 1
ATOM 450 N N . ASP A 1 91 ? -1.564 -24.006 12.363 1.00 15.15 70 ASP A N 1
ATOM 451 C CA . ASP A 1 91 ? -0.701 -22.952 11.823 1.00 15.40 70 ASP A CA 1
ATOM 452 C C . ASP A 1 91 ? 0.648 -23.523 11.486 1.00 14.92 70 ASP A C 1
ATOM 453 O O . ASP A 1 91 ? 1.217 -24.280 12.273 1.00 15.16 70 ASP A O 1
ATOM 458 N N . GLY A 1 92 ? 1.154 -23.190 10.295 1.00 14.86 71 GLY A N 1
ATOM 459 C CA . GLY A 1 92 ? 2.397 -23.797 9.835 1.00 15.35 71 GLY A CA 1
ATOM 460 C C . GLY A 1 92 ? 3.632 -22.944 9.917 1.00 15.05 71 GLY A C 1
ATOM 461 O O . GLY A 1 92 ? 4.649 -23.267 9.277 1.00 16.13 71 GLY A O 1
ATOM 462 N N . SER A 1 93 ? 3.576 -21.863 10.706 1.00 15.00 72 SER A N 1
ATOM 463 C CA . SER A 1 93 ? 4.747 -20.976 10.819 1.00 15.73 72 SER A CA 1
ATOM 464 C C . SER A 1 93 ? 5.997 -21.685 11.294 1.00 15.90 72 SER A C 1
ATOM 465 O O . SER A 1 93 ? 5.950 -22.466 12.260 1.00 15.82 72 SER A O 1
ATOM 468 N N . ASN A 1 94 ? 7.125 -21.411 10.642 1.00 15.21 73 ASN A N 1
ATOM 469 C CA . ASN A 1 94 ? 8.429 -21.817 11.155 1.00 16.79 73 ASN A CA 1
ATOM 470 C C . ASN A 1 94 ? 8.942 -20.759 12.124 1.00 16.18 73 ASN A C 1
ATOM 471 O O . ASN A 1 94 ? 9.282 -19.657 11.704 1.00 15.49 73 ASN A O 1
ATOM 476 N N . VAL A 1 95 ? 8.998 -21.075 13.420 1.00 15.73 74 VAL A N 1
ATOM 477 C CA . VAL A 1 95 ? 9.333 -20.041 14.390 1.00 16.27 74 VAL A CA 1
ATOM 478 C C . VAL A 1 95 ? 10.770 -19.536 14.282 1.00 16.01 74 VAL A C 1
ATOM 479 O O . VAL A 1 95 ? 11.076 -18.480 14.812 1.00 16.95 74 VAL A O 1
ATOM 483 N N . ALA A 1 96 ? 11.639 -20.291 13.626 1.00 16.11 75 ALA A N 1
ATOM 484 C CA . ALA A 1 96 ? 13.022 -19.835 13.397 1.00 17.98 75 ALA A CA 1
ATOM 485 C C . ALA A 1 96 ? 13.089 -18.740 12.320 1.00 18.53 75 ALA A C 1
ATOM 486 O O . ALA A 1 96 ? 14.105 -18.068 12.166 1.00 18.66 75 ALA A O 1
ATOM 488 N N . ASP A 1 97 ? 11.996 -18.579 11.572 1.00 17.92 76 ASP A N 1
ATOM 489 C CA . ASP A 1 97 ? 11.883 -17.525 10.545 1.00 18.89 76 ASP A CA 1
ATOM 490 C C . ASP A 1 97 ? 11.245 -16.339 11.251 1.00 18.44 76 ASP A C 1
ATOM 491 O O . ASP A 1 97 ? 10.116 -16.454 11.729 1.00 18.44 76 ASP A O 1
ATOM 496 N N . TRP A 1 98 ? 11.971 -15.231 11.374 1.00 17.96 77 TRP A N 1
ATOM 497 C CA . TRP A 1 98 ? 11.511 -14.108 12.224 1.00 18.79 77 TRP A CA 1
ATOM 498 C C . TRP A 1 98 ? 10.142 -13.578 11.797 1.00 18.66 77 TRP A C 1
ATOM 499 O O . TRP A 1 98 ? 9.301 -13.251 12.644 1.00 17.24 77 TRP A O 1
ATOM 510 N N . ASP A 1 99 ? 9.928 -13.443 10.486 1.00 18.02 78 ASP A N 1
ATOM 511 C CA . ASP A 1 99 ? 8.648 -12.945 10.010 1.00 19.44 78 ASP A CA 1
ATOM 512 C C . ASP A 1 99 ? 7.516 -13.936 10.167 1.00 17.74 78 ASP A C 1
ATOM 513 O O . ASP A 1 99 ? 6.388 -13.522 10.427 1.00 18.31 78 ASP A O 1
ATOM 518 N N . GLN A 1 100 ? 7.796 -15.238 10.016 1.00 16.71 79 GLN A N 1
ATOM 519 C CA . GLN A 1 100 ? 6.747 -16.220 10.244 1.00 16.46 79 GLN A CA 1
ATOM 520 C C . GLN A 1 100 ? 6.383 -16.288 11.730 1.00 15.75 79 GLN A C 1
ATOM 521 O O . GLN A 1 100 ? 5.230 -16.497 12.068 1.00 16.10 79 GLN A O 1
ATOM 527 N N . ALA A 1 101 ? 7.367 -16.081 12.607 1.00 14.57 80 ALA A N 1
ATOM 528 C CA . ALA A 1 101 ? 7.028 -15.988 14.039 1.00 14.66 80 ALA A CA 1
ATOM 529 C C . ALA A 1 101 ? 6.074 -14.840 14.310 1.00 14.46 80 ALA A C 1
ATOM 530 O O . ALA A 1 101 ? 5.151 -14.970 15.121 1.00 14.34 80 ALA A O 1
ATOM 532 N N . ALA A 1 102 ? 6.304 -13.673 13.675 1.00 14.20 81 ALA A N 1
ATOM 533 C CA . ALA A 1 102 ? 5.350 -12.579 13.780 1.00 14.79 81 ALA A CA 1
ATOM 534 C C . ALA A 1 102 ? 3.959 -12.977 13.279 1.00 15.54 81 ALA A C 1
ATOM 535 O O . ALA A 1 102 ? 2.941 -12.639 13.887 1.00 15.15 81 ALA A O 1
ATOM 537 N N . GLY A 1 103 ? 3.913 -13.678 12.159 1.00 15.62 82 GLY A N 1
ATOM 538 C CA . GLY A 1 103 ? 2.634 -14.078 11.579 1.00 16.36 82 GLY A CA 1
ATOM 539 C C . GLY A 1 103 ? 1.899 -15.072 12.468 1.00 15.58 82 GLY A C 1
ATOM 540 O O . GLY A 1 103 ? 0.657 -15.086 12.503 1.00 16.28 82 GLY A O 1
ATOM 541 N N . LEU A 1 104 ? 2.658 -15.876 13.210 1.00 16.56 83 LEU A N 1
ATOM 542 C CA . LEU A 1 104 ? 2.037 -16.816 14.160 1.00 15.37 83 LEU A CA 1
ATOM 543 C C . LEU A 1 104 ? 1.223 -16.057 15.225 1.00 14.39 83 LEU A C 1
ATOM 544 O O . LEU A 1 104 ? 0.097 -16.438 15.571 1.00 14.16 83 LEU A O 1
ATOM 549 N N . ILE A 1 105 ? 1.803 -14.992 15.777 1.00 15.00 84 ILE A N 1
ATOM 550 C CA . ILE A 1 105 ? 1.081 -14.167 16.763 1.00 15.35 84 ILE A CA 1
ATOM 551 C C . ILE A 1 105 ? -0.207 -13.622 16.104 1.00 17.19 84 ILE A C 1
ATOM 552 O O . ILE A 1 105 ? -1.280 -13.645 16.691 1.00 15.83 84 ILE A O 1
ATOM 557 N N . GLN A 1 106 ? -0.090 -13.153 14.873 1.00 18.24 85 GLN A N 1
ATOM 558 C CA . GLN A 1 106 ? -1.264 -12.652 14.149 1.00 20.68 85 GLN A CA 1
ATOM 559 C C . GLN A 1 106 ? -2.330 -13.686 13.899 1.00 21.09 85 GLN A C 1
ATOM 560 O O . GLN A 1 106 ? -3.516 -13.339 13.927 1.00 22.02 85 GLN A O 1
ATOM 566 N N . THR A 1 107 ? -1.941 -14.947 13.662 1.00 21.39 86 THR A N 1
ATOM 567 C CA . THR A 1 107 ? -2.922 -16.042 13.520 1.00 21.70 86 THR A CA 1
ATOM 568 C C . THR A 1 107 ? -3.805 -16.126 14.737 1.00 19.85 86 THR A C 1
ATOM 569 O O . THR A 1 107 ? -5.018 -16.235 14.609 1.00 20.04 86 THR A O 1
ATOM 573 N N . ALA A 1 108 ? -3.212 -16.038 15.925 1.00 17.21 87 ALA A N 1
ATOM 574 C CA . ALA A 1 108 ? -4.010 -16.105 17.137 1.00 16.33 87 ALA A CA 1
ATOM 575 C C . ALA A 1 108 ? -4.955 -14.923 17.222 1.00 16.32 87 ALA A C 1
ATOM 576 O O . ALA A 1 108 ? -6.148 -15.074 17.506 1.00 17.10 87 ALA A O 1
ATOM 578 N N . VAL A 1 109 ? -4.416 -13.735 16.964 1.00 16.89 88 VAL A N 1
ATOM 579 C CA . VAL A 1 109 ? -5.213 -12.499 17.141 1.00 18.28 88 VAL A CA 1
ATOM 580 C C . VAL A 1 109 ? -6.361 -12.461 16.121 1.00 19.40 88 VAL A C 1
ATOM 581 O O . VAL A 1 109 ? -7.531 -12.139 16.461 1.00 19.65 88 VAL A O 1
ATOM 585 N N . GLU A 1 110 ? -6.031 -12.804 14.883 1.00 19.86 89 GLU A N 1
ATOM 586 C CA . GLU A 1 110 ? -7.046 -12.820 13.788 1.00 22.24 89 GLU A CA 1
ATOM 587 C C . GLU A 1 110 ? -8.122 -13.894 13.949 1.00 22.49 89 GLU A C 1
ATOM 588 O O . GLU A 1 110 ? -9.341 -13.675 13.672 1.00 23.31 89 GLU A O 1
ATOM 594 N N . THR A 1 111 ? -7.711 -15.071 14.387 1.00 21.20 90 THR A N 1
ATOM 595 C CA . THR A 1 111 ? -8.628 -16.182 14.460 1.00 21.36 90 THR A CA 1
ATOM 596 C C . THR A 1 111 ? -9.512 -16.086 15.690 1.00 20.90 90 THR A C 1
ATOM 597 O O . THR A 1 111 ? -10.705 -16.323 15.602 1.00 20.71 90 THR A O 1
ATOM 601 N N . PHE A 1 112 ? -8.906 -15.753 16.830 1.00 19.42 91 PHE A N 1
ATOM 602 C CA . PHE A 1 112 ? -9.590 -15.840 18.091 1.00 18.93 91 PHE A CA 1
ATOM 603 C C . PHE A 1 112 ? -9.744 -14.493 18.797 1.00 19.37 91 PHE A C 1
ATOM 604 O O . PHE A 1 112 ? -10.339 -14.454 19.863 1.00 20.48 91 PHE A O 1
ATOM 612 N N . GLY A 1 113 ? -9.213 -13.408 18.232 1.00 19.54 92 GLY A N 1
ATOM 613 C CA . GLY A 1 113 ? -9.464 -12.070 18.811 1.00 20.36 92 GLY A CA 1
ATOM 614 C C . GLY A 1 113 ? -8.396 -11.548 19.764 1.00 20.63 92 GLY A C 1
ATOM 615 O O . GLY A 1 113 ? -8.430 -10.395 20.178 1.00 21.27 92 GLY A O 1
ATOM 616 N N . GLY A 1 114 ? -7.423 -12.379 20.111 1.00 18.92 93 GLY A N 1
ATOM 617 C CA . GLY A 1 114 ? -6.350 -11.912 21.015 1.00 18.02 93 GLY A CA 1
ATOM 618 C C . GLY A 1 114 ? -5.414 -13.088 21.304 1.00 17.18 93 GLY A C 1
ATOM 619 O O . GLY A 1 114 ? -5.514 -14.142 20.654 1.00 16.27 93 GLY A O 1
ATOM 620 N N . LEU A 1 115 ? -4.518 -12.907 22.273 1.00 15.71 94 LEU A N 1
ATOM 621 C CA . LEU A 1 115 ? -3.562 -13.957 22.664 1.00 13.67 94 LEU A CA 1
ATOM 622 C C . LEU A 1 115 ? -3.315 -13.813 24.168 1.00 13.68 94 LEU A C 1
ATOM 623 O O . LEU A 1 115 ? -3.096 -12.710 24.670 1.00 13.87 94 LEU A O 1
ATOM 628 N N . ASP A 1 116 ? -3.358 -14.928 24.873 1.00 13.51 95 ASP A N 1
ATOM 629 C CA . ASP A 1 116 ? -3.118 -14.911 26.321 1.00 13.75 95 ASP A CA 1
ATOM 630 C C . ASP A 1 116 ? -1.877 -15.701 26.711 1.00 13.68 95 ASP A C 1
ATOM 631 O O . ASP A 1 116 ? -1.207 -15.346 27.676 1.00 12.80 95 ASP A O 1
ATOM 636 N N . VAL A 1 117 ? -1.582 -16.791 25.993 1.00 12.51 96 VAL A N 1
ATOM 637 C CA . VAL A 1 117 ? -0.517 -17.679 26.432 1.00 11.52 96 VAL A CA 1
ATOM 638 C C . VAL A 1 117 ? 0.311 -18.113 25.220 1.00 11.10 96 VAL A C 1
ATOM 639 O O . VAL A 1 117 ? -0.232 -18.538 24.203 1.00 12.06 96 VAL A O 1
ATOM 643 N N . LEU A 1 118 ? 1.625 -18.028 25.366 1.00 11.01 97 LEU A N 1
ATOM 644 C CA . LEU A 1 118 ? 2.551 -18.532 24.357 1.00 10.67 97 LEU A CA 1
ATOM 645 C C . LEU A 1 118 ? 3.359 -19.653 24.988 1.00 11.40 97 LEU A C 1
ATOM 646 O O . LEU A 1 118 ? 4.003 -19.450 26.033 1.00 12.08 97 LEU A O 1
ATOM 651 N N . VAL A 1 119 ? 3.295 -20.843 24.384 1.00 10.73 98 VAL A N 1
ATOM 652 C CA . VAL A 1 119 ? 4.083 -21.992 24.878 1.00 10.66 98 VAL A CA 1
ATOM 653 C C . VAL A 1 119 ? 5.105 -22.325 23.809 1.00 10.54 98 VAL A C 1
ATOM 654 O O . VAL A 1 119 ? 4.774 -22.802 22.724 1.00 10.34 98 VAL A O 1
ATOM 658 N N . ASN A 1 120 ? 6.367 -22.005 24.103 1.00 10.19 99 ASN A N 1
ATOM 659 C CA . ASN A 1 120 ? 7.477 -22.333 23.224 1.00 10.72 99 ASN A CA 1
ATOM 660 C C . ASN A 1 120 ? 7.930 -23.754 23.503 1.00 10.86 99 ASN A C 1
ATOM 661 O O . ASN A 1 120 ? 8.496 -24.038 24.564 1.00 11.06 99 ASN A O 1
ATOM 666 N N . ASN A 1 121 ? 7.719 -24.632 22.516 1.00 9.97 100 ASN A N 1
ATOM 667 C CA . ASN A 1 121 ? 8.080 -26.077 22.644 1.00 10.55 100 ASN A CA 1
ATOM 668 C C . ASN A 1 121 ? 8.830 -26.657 21.467 1.00 11.75 100 ASN A C 1
ATOM 669 O O . ASN A 1 121 ? 9.526 -27.685 21.613 1.00 12.88 100 ASN A O 1
ATOM 674 N N . ALA A 1 122 ? 8.701 -26.028 20.291 1.00 12.32 101 ALA A N 1
ATOM 675 C CA . ALA A 1 122 ? 9.329 -26.581 19.054 1.00 13.32 101 ALA A CA 1
ATOM 676 C C . ALA A 1 122 ? 10.811 -26.854 19.267 1.00 14.26 101 ALA A C 1
ATOM 677 O O . ALA A 1 122 ? 11.541 -26.024 19.821 1.00 14.52 101 ALA A O 1
ATOM 679 N N . GLY A 1 123 ? 11.258 -28.024 18.826 1.00 15.19 102 GLY A N 1
ATOM 680 C CA . GLY A 1 123 ? 12.681 -28.318 18.957 1.00 16.76 102 GLY A CA 1
ATOM 681 C C . GLY A 1 123 ? 13.094 -29.424 18.023 1.00 18.84 102 GLY A C 1
ATOM 682 O O . GLY A 1 123 ? 12.230 -30.167 17.528 1.00 19.49 102 GLY A O 1
ATOM 683 N N . ILE A 1 124 ? 14.403 -29.512 17.790 1.00 19.06 103 ILE A N 1
ATOM 684 C CA . ILE A 1 124 ? 15.010 -30.664 17.117 1.00 20.73 103 ILE A CA 1
ATOM 685 C C . ILE A 1 124 ? 16.265 -31.048 17.890 1.00 21.06 103 ILE A C 1
ATOM 686 O O . ILE A 1 124 ? 16.779 -30.259 18.693 1.00 21.25 103 ILE A O 1
ATOM 691 N N . VAL A 1 125 ? 16.773 -32.261 17.640 1.00 21.97 104 VAL A N 1
ATOM 692 C CA . VAL A 1 125 ? 18.094 -32.647 18.159 1.00 23.63 104 VAL A CA 1
ATOM 693 C C . VAL A 1 125 ? 18.979 -33.068 16.990 1.00 23.51 104 VAL A C 1
ATOM 694 O O . VAL A 1 125 ? 18.491 -33.643 16.000 1.00 22.37 104 VAL A O 1
ATOM 698 N N . ARG A 1 126 ? 20.255 -32.720 17.100 1.00 22.98 105 ARG A N 1
ATOM 699 C CA . ARG A 1 126 ? 21.301 -33.181 16.202 1.00 24.89 105 ARG A CA 1
ATOM 700 C C . ARG A 1 126 ? 22.463 -33.496 17.144 1.00 24.11 105 ARG A C 1
ATOM 701 O O . ARG A 1 126 ? 23.396 -32.717 17.246 1.00 24.63 105 ARG A O 1
ATOM 709 N N . ASP A 1 127 ? 22.359 -34.622 17.853 1.00 24.09 106 ASP A N 1
ATOM 710 C CA . ASP A 1 127 ? 23.293 -34.953 18.925 1.00 25.09 106 ASP A CA 1
ATOM 711 C C . ASP A 1 127 ? 24.656 -35.361 18.375 1.00 26.04 106 ASP A C 1
ATOM 712 O O . ASP A 1 127 ? 24.733 -36.342 17.630 1.00 27.20 106 ASP A O 1
ATOM 717 N N . ARG A 1 128 ? 25.699 -34.646 18.787 1.00 26.03 107 ARG A N 1
ATOM 718 C CA . ARG A 1 128 ? 27.092 -34.931 18.396 1.00 27.67 107 ARG A CA 1
ATOM 719 C C . ARG A 1 128 ? 28.019 -34.464 19.503 1.00 27.65 107 ARG A C 1
ATOM 720 O O . ARG A 1 128 ? 27.730 -33.481 20.172 1.00 26.34 107 ARG A O 1
ATOM 728 N N . MET A 1 129 ? 29.170 -35.119 19.666 1.00 28.59 108 MET A N 1
ATOM 729 C CA . MET A 1 129 ? 30.231 -34.550 20.499 1.00 28.93 108 MET A CA 1
ATOM 730 C C . MET A 1 129 ? 30.617 -33.192 19.924 1.00 28.13 108 MET A C 1
ATOM 731 O O . MET A 1 129 ? 30.490 -32.972 18.718 1.00 29.24 108 MET A O 1
ATOM 736 N N . ILE A 1 130 ? 31.091 -32.277 20.757 1.00 27.84 109 ILE A N 1
ATOM 737 C CA . ILE A 1 130 ? 31.410 -30.926 20.270 1.00 27.91 109 ILE A CA 1
ATOM 738 C C . ILE A 1 130 ? 32.423 -31.033 19.117 1.00 29.77 109 ILE A C 1
ATOM 739 O O . ILE A 1 130 ? 32.293 -30.357 18.086 1.00 28.56 109 ILE A O 1
ATOM 744 N N . ALA A 1 131 ? 33.380 -31.944 19.291 1.00 30.77 110 ALA A N 1
ATOM 745 C CA . ALA A 1 131 ? 34.473 -32.138 18.342 1.00 32.26 110 ALA A CA 1
ATOM 746 C C . ALA A 1 131 ? 34.005 -32.705 17.006 1.00 33.00 110 ALA A C 1
ATOM 747 O O . ALA A 1 131 ? 34.738 -32.642 16.002 1.00 34.31 110 ALA A O 1
ATOM 749 N N . ASN A 1 132 ? 32.801 -33.260 16.988 1.00 32.53 111 ASN A N 1
ATOM 750 C CA . ASN A 1 132 ? 32.251 -33.865 15.789 1.00 33.39 111 ASN A CA 1
ATOM 751 C C . ASN A 1 132 ? 30.969 -33.199 15.266 1.00 31.70 111 ASN A C 1
ATOM 752 O O . ASN A 1 132 ? 30.192 -33.808 14.505 1.00 31.85 111 ASN A O 1
ATOM 757 N N . THR A 1 133 ? 30.728 -31.958 15.689 1.00 29.92 112 THR A N 1
ATOM 758 C CA . THR A 1 133 ? 29.492 -31.266 15.317 1.00 27.70 112 THR A CA 1
ATOM 759 C C . THR A 1 133 ? 29.725 -30.481 14.026 1.00 27.77 112 THR A C 1
ATOM 760 O O . THR A 1 133 ? 30.671 -29.696 13.938 1.00 29.18 112 THR A O 1
ATOM 764 N N . SER A 1 134 ? 28.876 -30.690 13.026 1.00 27.88 113 SER A N 1
ATOM 765 C CA . SER A 1 134 ? 28.981 -29.911 11.795 1.00 27.96 113 SER A CA 1
ATOM 766 C C . SER A 1 134 ? 28.404 -28.517 12.010 1.00 27.14 113 SER A C 1
ATOM 767 O O . SER A 1 134 ? 27.646 -28.308 12.9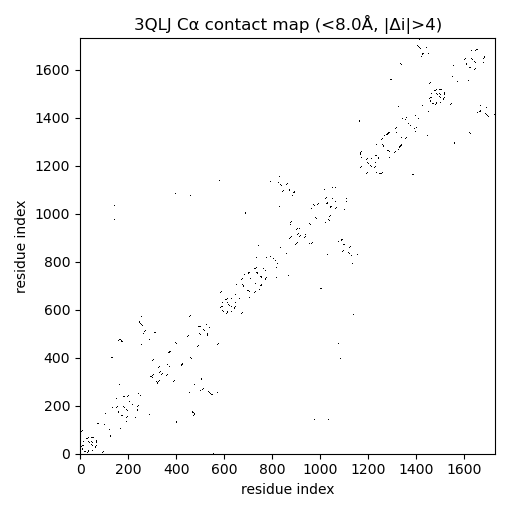73 1.00 25.80 113 SER A O 1
ATOM 770 N N . GLU A 1 135 ? 28.784 -27.574 11.136 1.00 27.12 114 GLU A N 1
ATOM 771 C CA . GLU A 1 135 ? 28.207 -26.218 11.141 1.00 26.86 114 GLU A CA 1
ATOM 772 C C . GLU A 1 135 ? 26.686 -26.280 11.065 1.00 26.87 114 GLU A C 1
ATOM 773 O O . GLU A 1 135 ? 25.998 -25.585 11.838 1.00 26.15 114 GLU A O 1
ATOM 779 N N . GLU A 1 136 ? 26.159 -27.084 10.133 1.00 27.02 115 GLU A N 1
ATOM 780 C CA . GLU A 1 136 ? 24.712 -27.171 9.967 1.00 26.88 115 GLU A CA 1
ATOM 781 C C . GLU A 1 136 ? 24.033 -27.764 11.196 1.00 26.25 115 GLU A C 1
ATOM 782 O O . GLU A 1 136 ? 22.917 -27.381 11.528 1.00 25.32 115 GLU A O 1
ATOM 784 N N . GLU A 1 137 ? 24.707 -28.693 11.864 1.00 26.19 116 GLU A N 1
ATOM 785 C CA . GLU A 1 137 ? 24.155 -29.335 13.062 1.00 25.61 116 GLU A CA 1
ATOM 786 C C . GLU A 1 137 ? 24.094 -28.375 14.251 1.00 24.97 116 GLU A C 1
ATOM 787 O O . GLU A 1 137 ? 23.117 -28.391 15.014 1.00 24.96 116 GLU A O 1
ATOM 793 N N . PHE A 1 138 ? 25.107 -27.521 14.380 1.00 23.47 117 PHE A N 1
ATOM 794 C CA . PHE A 1 138 ? 25.048 -26.411 15.328 1.00 22.39 117 PHE A CA 1
ATOM 795 C C . PHE A 1 138 ? 23.943 -25.410 14.934 1.00 22.08 117 PHE A C 1
ATOM 796 O O . PHE A 1 138 ? 23.088 -25.079 15.766 1.00 20.20 117 PHE A O 1
ATOM 804 N N . ASP A 1 139 ? 23.966 -24.942 13.682 1.00 21.14 118 ASP A N 1
ATOM 805 C CA . ASP A 1 139 ? 23.069 -23.858 13.243 1.00 21.65 118 ASP A CA 1
ATOM 806 C C . ASP A 1 139 ? 21.623 -24.259 13.428 1.00 20.99 118 ASP A C 1
ATOM 807 O O . ASP A 1 139 ? 20.826 -23.453 13.933 1.00 19.10 118 ASP A O 1
ATOM 812 N N . ALA A 1 140 ? 21.269 -25.477 12.985 1.00 19.78 119 ALA A N 1
ATOM 813 C CA . ALA A 1 140 ? 19.855 -25.894 13.013 1.00 19.90 119 ALA A CA 1
ATOM 814 C C . ALA A 1 140 ? 19.293 -25.952 14.423 1.00 18.89 119 ALA A C 1
ATOM 815 O O . ALA A 1 140 ? 18.148 -25.543 14.647 1.00 17.25 119 ALA A O 1
ATOM 817 N N . VAL A 1 141 ? 20.083 -26.504 15.353 1.00 17.44 120 VAL A N 1
ATOM 818 C CA . VAL A 1 141 ? 19.612 -26.655 16.733 1.00 17.58 120 VAL A CA 1
ATOM 819 C C . VAL A 1 141 ? 19.464 -25.273 17.385 1.00 16.93 120 VAL A C 1
ATOM 820 O O . VAL A 1 141 ? 18.448 -25.002 18.027 1.00 16.13 120 VAL A O 1
ATOM 824 N N . ILE A 1 142 ? 20.472 -24.407 17.221 1.00 16.41 121 ILE A N 1
ATOM 825 C CA . ILE A 1 142 ? 20.350 -23.017 17.706 1.00 16.29 121 ILE A CA 1
ATOM 826 C C . ILE A 1 142 ? 19.136 -22.297 17.107 1.00 16.89 121 ILE A C 1
ATOM 827 O O . ILE A 1 142 ? 18.399 -21.604 17.817 1.00 15.99 121 ILE A O 1
ATOM 832 N N . ALA A 1 143 ? 18.929 -22.430 15.793 1.00 16.39 122 ALA A N 1
ATOM 833 C CA . ALA A 1 143 ? 17.836 -21.718 15.136 1.00 15.74 122 ALA A CA 1
ATOM 834 C C . ALA A 1 143 ? 16.460 -22.169 15.652 1.00 15.44 122 ALA A C 1
ATOM 835 O O . ALA A 1 143 ? 15.629 -21.346 16.035 1.00 13.86 122 ALA A O 1
ATOM 837 N N . VAL A 1 144 ? 16.214 -23.478 15.683 1.00 14.43 123 VAL A N 1
ATOM 838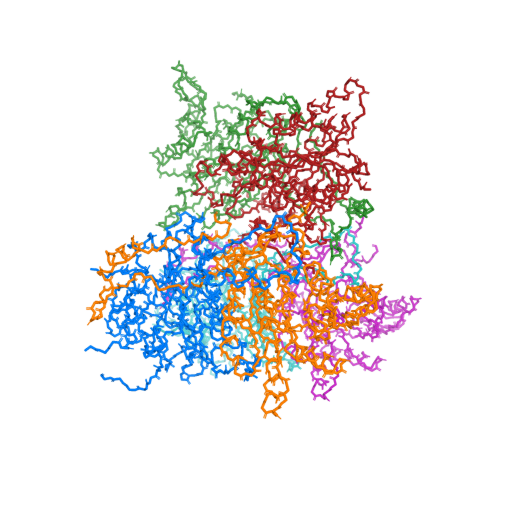 C CA . VAL A 1 144 ? 14.858 -23.939 16.081 1.00 13.95 123 VAL A CA 1
ATOM 839 C C . VAL A 1 144 ? 14.581 -23.631 17.553 1.00 12.71 123 VAL A C 1
ATOM 840 O O . VAL A 1 144 ? 13.523 -23.085 17.879 1.00 12.77 123 VAL A O 1
ATOM 844 N N . HIS A 1 145 ? 15.522 -23.977 18.431 1.00 12.00 124 HIS A N 1
ATOM 845 C CA . HIS A 1 145 ? 15.295 -23.787 19.868 1.00 12.69 124 HIS A CA 1
ATOM 846 C C . HIS A 1 145 ? 15.429 -22.309 20.302 1.00 12.89 124 HIS A C 1
ATOM 847 O O . HIS A 1 145 ? 14.477 -21.686 20.772 1.00 11.70 124 HIS A O 1
ATOM 854 N N . LEU A 1 146 ? 16.629 -21.769 20.135 1.00 13.06 125 LEU A N 1
ATOM 855 C CA . LEU A 1 146 ? 16.918 -20.457 20.754 1.00 13.42 125 LEU A CA 1
ATOM 856 C C . LEU A 1 146 ? 16.357 -19.310 19.933 1.00 12.68 125 LEU A C 1
ATOM 857 O O . LEU A 1 146 ? 15.657 -18.440 20.466 1.00 12.71 125 LEU A O 1
ATOM 862 N N . LYS A 1 147 ? 16.635 -19.289 18.631 1.00 12.90 126 LYS A N 1
ATOM 863 C CA . LYS A 1 147 ? 16.024 -18.244 17.788 1.00 12.64 126 LYS A CA 1
ATOM 864 C C . LYS A 1 147 ? 14.500 -18.362 17.744 1.00 12.90 126 LYS A C 1
ATOM 865 O O . LYS A 1 147 ? 13.822 -17.362 17.822 1.00 11.93 126 LYS A O 1
ATOM 871 N N . GLY A 1 148 ? 13.970 -19.588 17.658 1.00 11.45 127 GLY A N 1
ATOM 872 C CA . GLY A 1 148 ? 12.513 -19.774 17.639 1.00 11.75 127 GLY A CA 1
ATOM 873 C C . GLY A 1 148 ? 11.854 -19.258 18.914 1.00 11.59 127 GLY A C 1
ATOM 874 O O . GLY A 1 148 ? 10.868 -18.508 18.879 1.00 11.42 127 GLY A O 1
ATOM 875 N N . HIS A 1 149 ? 12.431 -19.616 20.052 1.00 10.31 128 HIS A N 1
ATOM 876 C CA . HIS A 1 149 ? 11.902 -19.101 21.333 1.00 9.99 128 HIS A CA 1
ATOM 877 C C . HIS A 1 149 ? 12.023 -17.525 21.377 1.00 10.54 128 HIS A C 1
ATOM 878 O O . HIS A 1 149 ? 11.115 -16.835 21.818 1.00 9.70 128 HIS A O 1
ATOM 885 N N . PHE A 1 150 ? 13.173 -16.986 20.983 1.00 9.88 129 PHE A N 1
ATOM 886 C CA . PHE A 1 150 ? 13.376 -15.536 21.027 1.00 10.11 129 PHE A CA 1
ATOM 887 C C . PHE A 1 150 ? 12.401 -14.786 20.113 1.00 10.98 129 PHE A C 1
ATOM 888 O O . PHE A 1 150 ? 11.792 -13.784 20.528 1.00 11.19 129 PHE A O 1
ATOM 896 N N . ALA A 1 151 ? 12.221 -15.310 18.900 1.00 11.60 130 ALA A N 1
ATOM 897 C CA . ALA A 1 151 ? 11.376 -14.658 17.882 1.00 12.13 130 ALA A CA 1
ATOM 898 C C . ALA A 1 151 ? 9.916 -14.585 18.336 1.00 12.28 130 ALA A C 1
ATOM 899 O O . ALA A 1 151 ? 9.291 -13.531 18.239 1.00 12.46 130 ALA A O 1
ATOM 901 N N . THR A 1 152 ? 9.390 -15.681 18.868 1.00 11.40 131 THR A N 1
ATOM 902 C CA . THR A 1 152 ? 8.006 -15.613 19.378 1.00 11.39 131 THR A CA 1
ATOM 903 C C . THR A 1 152 ? 7.893 -14.710 20.615 1.00 11.06 131 THR A C 1
ATOM 904 O O . THR A 1 152 ? 6.886 -14.009 20.777 1.00 10.60 131 THR A O 1
ATOM 908 N N . MET A 1 153 ? 8.886 -14.764 21.504 1.00 10.07 132 MET A N 1
ATOM 909 C CA . MET A 1 153 ? 8.876 -13.833 22.629 1.00 10.94 132 MET A CA 1
ATOM 910 C C . MET A 1 153 ? 8.866 -12.354 22.189 1.00 12.09 132 MET A C 1
ATOM 911 O O . MET A 1 153 ? 8.102 -11.555 22.724 1.00 12.56 132 MET A O 1
ATOM 916 N N . ARG A 1 154 ? 9.725 -12.027 21.243 1.00 12.43 133 ARG A N 1
ATOM 917 C CA . ARG A 1 154 ? 9.835 -10.692 20.662 1.00 12.74 133 ARG A CA 1
ATOM 918 C C . ARG A 1 154 ? 8.469 -10.242 20.165 1.00 13.00 133 ARG A C 1
ATOM 919 O O . ARG A 1 154 ? 8.015 -9.123 20.491 1.00 13.48 133 ARG A O 1
ATOM 927 N N . HIS A 1 155 ? 7.823 -11.077 19.363 1.00 12.47 134 HIS A N 1
ATOM 928 C CA . HIS A 1 155 ? 6.565 -10.621 18.750 1.00 13.11 134 HIS A CA 1
ATOM 929 C C . HIS A 1 155 ? 5.349 -10.644 19.684 1.00 12.88 134 HIS A C 1
ATOM 930 O O . HIS A 1 155 ? 4.437 -9.793 19.567 1.00 12.39 134 HIS A O 1
ATOM 937 N N . ALA A 1 156 ? 5.308 -11.634 20.581 1.00 12.52 135 ALA A N 1
ATOM 938 C CA . ALA A 1 156 ? 4.213 -11.672 21.559 1.00 12.20 135 ALA A CA 1
ATOM 939 C C . ALA A 1 156 ? 4.355 -10.515 22.561 1.00 12.84 135 ALA A C 1
ATOM 940 O O . ALA A 1 156 ? 3.362 -9.854 22.923 1.00 11.58 135 ALA A O 1
ATOM 942 N N . ALA A 1 157 ? 5.587 -10.244 23.016 1.00 12.63 136 ALA A N 1
ATOM 943 C CA . ALA A 1 157 ? 5.747 -9.152 23.966 1.00 13.58 136 ALA A CA 1
ATOM 944 C C . ALA A 1 157 ? 5.345 -7.814 23.331 1.00 14.41 136 ALA A C 1
ATOM 945 O O . ALA A 1 157 ? 4.721 -6.980 23.975 1.00 14.29 136 ALA A O 1
ATOM 947 N N . ALA A 1 158 ? 5.697 -7.614 22.069 1.00 15.27 137 ALA A N 1
ATOM 948 C CA . ALA A 1 158 ? 5.365 -6.332 21.428 1.00 14.57 137 ALA A CA 1
ATOM 949 C C . ALA A 1 158 ? 3.859 -6.222 21.326 1.00 14.72 137 ALA A C 1
ATOM 950 O O . ALA A 1 158 ? 3.300 -5.113 21.509 1.00 14.84 137 ALA A O 1
ATOM 952 N N . TYR A 1 159 ? 3.194 -7.335 21.013 1.00 13.85 138 TYR A N 1
ATOM 953 C CA . TYR A 1 159 ? 1.732 -7.371 20.976 1.00 13.79 138 TYR A CA 1
ATOM 954 C C . TYR A 1 159 ? 1.119 -6.993 22.340 1.00 13.84 138 TYR A C 1
ATOM 955 O O . TYR A 1 159 ? 0.245 -6.096 22.436 1.00 14.67 138 TYR A O 1
ATOM 964 N N . TRP A 1 160 ? 1.561 -7.663 23.403 1.00 13.52 139 TRP A N 1
ATOM 965 C CA . TRP A 1 160 ? 1.010 -7.385 24.720 1.00 13.35 139 TRP A CA 1
ATOM 966 C C . TRP A 1 160 ? 1.337 -5.975 25.190 1.00 14.09 139 TRP A C 1
ATOM 967 O O . TRP A 1 160 ? 0.499 -5.310 25.803 1.00 14.14 139 TRP A O 1
ATOM 978 N N . ARG A 1 161 ? 2.561 -5.528 24.943 1.00 13.44 140 ARG A N 1
ATOM 979 C CA . ARG A 1 161 ? 2.909 -4.153 25.312 1.00 14.94 140 ARG A CA 1
ATOM 980 C C . ARG A 1 161 ? 1.969 -3.157 24.606 1.00 15.50 140 ARG A C 1
ATOM 981 O O . ARG A 1 161 ? 1.538 -2.138 25.201 1.00 15.92 140 ARG A O 1
ATOM 989 N N . GLY A 1 162 ? 1.653 -3.440 23.356 1.00 14.29 141 GLY A N 1
ATOM 990 C CA . GLY A 1 162 ? 0.739 -2.567 22.589 1.00 15.84 141 GLY A CA 1
ATOM 991 C C . GLY A 1 162 ? -0.645 -2.533 23.191 1.00 16.45 141 GLY A C 1
ATOM 992 O O . GLY A 1 162 ? -1.269 -1.461 23.291 1.00 16.29 141 GLY A O 1
ATOM 993 N N . LEU A 1 163 ? -1.165 -3.693 23.598 1.00 16.79 142 LEU A N 1
ATOM 994 C CA . LEU A 1 163 ? -2.463 -3.691 24.306 1.00 17.41 142 LEU A CA 1
ATOM 995 C C . LEU A 1 163 ? -2.406 -2.866 25.588 1.00 16.85 142 LEU A C 1
ATOM 996 O O . LEU A 1 163 ? -3.335 -2.083 25.892 1.00 17.81 142 LEU A O 1
ATOM 1001 N N . SER A 1 164 ? -1.342 -3.066 26.373 1.00 15.69 143 SER A N 1
ATOM 1002 C CA . SER A 1 164 ? -1.158 -2.287 27.592 1.00 16.31 143 SER A CA 1
ATOM 1003 C C . SER A 1 164 ? -1.095 -0.759 27.347 1.00 16.41 143 SER A C 1
ATOM 1004 O O . SER A 1 164 ? -1.720 0.033 28.047 1.00 17.13 143 SER A O 1
ATOM 1007 N N . LYS A 1 165 ? -0.381 -0.359 26.305 1.00 16.26 144 LYS A N 1
ATOM 1008 C CA . LYS A 1 165 ? -0.305 1.051 25.941 1.00 17.43 144 LYS A CA 1
ATOM 1009 C C . LYS A 1 165 ? -1.714 1.600 25.632 1.00 17.72 144 LYS A C 1
ATOM 1010 O O . LYS A 1 165 ? -2.045 2.767 25.937 1.00 18.74 144 LYS A O 1
ATOM 1016 N N . ALA A 1 166 ? -2.532 0.751 25.019 1.00 17.78 145 ALA A N 1
ATOM 1017 C CA . ALA A 1 166 ? -3.897 1.126 24.643 1.00 20.25 145 ALA A CA 1
ATOM 1018 C C . ALA A 1 166 ? -4.934 0.887 25.737 1.00 22.38 145 ALA A C 1
ATOM 1019 O O . ALA A 1 166 ? -6.141 0.981 25.471 1.00 24.24 145 ALA A O 1
ATOM 1021 N N . GLY A 1 167 ? -4.482 0.586 26.954 1.00 22.85 146 GLY A N 1
ATOM 1022 C CA . GLY A 1 167 ? -5.340 0.588 28.135 1.00 26.22 146 GLY A CA 1
ATOM 1023 C C . GLY A 1 167 ? -6.054 -0.734 28.339 1.00 29.19 146 GLY A C 1
ATOM 1024 O O . GLY A 1 167 ? -6.885 -0.855 29.248 1.00 29.32 146 GLY A O 1
ATOM 1025 N N . LYS A 1 168 ? -5.715 -1.704 27.487 1.00 29.47 147 LYS A N 1
ATOM 1026 C CA . LYS A 1 168 ? -6.417 -2.992 27.436 1.00 32.69 147 LYS A CA 1
ATOM 1027 C C . LYS A 1 168 ? -5.911 -3.957 28.478 1.00 33.32 147 LYS A C 1
ATOM 1028 O O . LYS A 1 168 ? -4.868 -3.726 29.159 1.00 34.10 147 LYS A O 1
ATOM 1030 N N . ALA A 1 169 ? -6.710 -5.021 28.634 1.00 34.29 148 ALA A N 1
ATOM 1031 C CA . ALA A 1 169 ? -6.493 -6.020 29.663 1.00 33.65 148 ALA A CA 1
ATOM 1032 C C . ALA A 1 169 ? -5.343 -6.868 29.182 1.00 31.57 148 ALA A C 1
ATOM 1033 O O . ALA A 1 169 ? -5.389 -7.370 28.031 1.00 33.01 148 ALA A O 1
ATOM 1035 N N . VAL A 1 170 ? -4.290 -6.935 30.014 1.00 29.51 149 VAL A N 1
ATOM 1036 C CA . VAL A 1 170 ? -3.188 -7.887 29.831 1.00 24.49 149 VAL A CA 1
ATOM 1037 C C . VAL A 1 170 ? -2.883 -8.726 31.072 1.00 22.66 149 VAL A C 1
ATOM 1038 O O . VAL A 1 170 ? -2.453 -8.243 32.127 1.00 22.90 149 VAL A O 1
ATOM 1042 N N . ASP A 1 171 ? -3.012 -10.021 30.872 1.00 20.81 150 ASP A N 1
ATOM 1043 C CA . ASP A 1 171 ? -2.671 -11.016 31.887 1.00 19.45 150 ASP A CA 1
ATOM 1044 C C . ASP A 1 171 ? -2.065 -12.139 31.061 1.00 17.24 150 ASP A C 1
ATOM 1045 O O . ASP A 1 171 ? -2.658 -13.231 30.889 1.00 18.53 150 ASP A O 1
ATOM 1050 N N . GLY A 1 172 ? -0.889 -11.850 30.504 1.00 14.42 151 GLY A N 1
ATOM 1051 C CA . GLY A 1 172 ? -0.312 -12.731 29.474 1.00 12.99 151 GLY A CA 1
ATOM 1052 C C . GLY A 1 172 ? 0.752 -13.647 30.065 1.00 12.21 151 GLY A C 1
ATOM 1053 O O . GLY A 1 172 ? 1.211 -13.451 31.194 1.00 11.32 151 GLY A O 1
ATOM 1054 N N . ARG A 1 173 ? 1.112 -14.674 29.317 1.00 12.47 152 ARG A N 1
ATOM 1055 C CA . ARG A 1 173 ? 1.927 -15.761 29.889 1.00 11.35 152 ARG A CA 1
ATOM 1056 C C . ARG A 1 173 ? 2.834 -16.319 28.812 1.00 11.57 152 ARG A C 1
ATOM 1057 O O . ARG A 1 173 ? 2.387 -16.623 27.688 1.00 11.41 152 ARG A O 1
ATOM 1065 N N . ILE A 1 174 ? 4.117 -16.483 29.140 1.00 11.10 153 ILE A N 1
ATOM 1066 C CA . ILE A 1 174 ? 5.031 -17.175 28.229 1.00 10.34 153 ILE A CA 1
ATOM 1067 C C . ILE A 1 174 ? 5.558 -18.360 29.007 1.00 10.62 153 ILE A C 1
ATOM 1068 O O . ILE A 1 174 ? 6.069 -18.187 30.130 1.00 9.18 153 ILE A O 1
ATOM 1073 N N . ILE A 1 175 ? 5.438 -19.553 28.429 1.00 10.49 154 ILE A N 1
ATOM 1074 C CA . ILE A 1 175 ? 6.077 -20.731 29.044 1.00 10.47 154 ILE A CA 1
ATOM 1075 C C . ILE A 1 175 ? 7.039 -21.315 28.004 1.00 9.67 154 ILE A C 1
ATOM 1076 O O . ILE A 1 175 ? 6.625 -21.741 26.887 1.00 10.74 154 ILE A O 1
ATOM 1081 N N . ASN A 1 176 ? 8.317 -21.279 28.383 1.00 10.19 155 ASN A N 1
ATOM 1082 C CA . ASN A 1 176 ? 9.422 -21.759 27.571 1.00 10.26 155 ASN A CA 1
ATOM 1083 C C . ASN A 1 176 ? 9.809 -23.174 27.952 1.00 10.55 155 ASN A C 1
ATOM 1084 O O . ASN A 1 176 ? 9.391 -23.671 28.985 1.00 11.11 155 ASN A O 1
ATOM 1089 N N . THR A 1 177 ? 10.574 -23.817 27.075 1.00 10.33 156 THR A N 1
ATOM 1090 C CA . THR A 1 177 ? 11.012 -25.194 27.306 1.00 10.08 156 THR A CA 1
ATOM 1091 C C . THR A 1 177 ? 12.534 -25.226 27.370 1.00 11.15 156 THR A C 1
ATOM 1092 O O . THR A 1 177 ? 13.209 -25.140 26.367 1.00 10.83 156 THR A O 1
ATOM 1096 N N . SER A 1 178 ? 13.070 -25.318 28.592 1.00 10.91 157 SER A N 1
ATOM 1097 C CA . SER A 1 178 ? 14.510 -25.543 28.756 1.00 11.18 157 SER A CA 1
ATOM 1098 C C . SER A 1 178 ? 14.718 -27.041 28.999 1.00 12.70 157 SER A C 1
ATOM 1099 O O . SER A 1 178 ? 13.904 -27.876 28.563 1.00 12.57 157 SER A O 1
ATOM 1102 N N . SER A 1 179 ? 15.783 -27.393 29.722 1.00 12.10 158 SER A N 1
ATOM 1103 C CA . SER A 1 179 ? 16.145 -28.793 29.934 1.00 12.81 158 SER A CA 1
ATOM 1104 C C . SER A 1 179 ? 17.239 -28.832 30.961 1.00 13.20 158 SER A C 1
ATOM 1105 O O . SER A 1 179 ? 18.030 -27.900 31.061 1.00 12.25 158 SER A O 1
ATOM 1108 N N . GLY A 1 180 ? 17.352 -29.950 31.663 1.00 14.06 159 GLY A N 1
ATOM 1109 C CA . GLY A 1 180 ? 18.546 -30.161 32.491 1.00 13.71 159 GLY A CA 1
ATOM 1110 C C . GLY A 1 180 ? 19.805 -30.041 31.634 1.00 13.75 159 GLY A C 1
ATOM 1111 O O . GLY A 1 180 ? 20.852 -29.637 32.117 1.00 14.29 159 GLY A O 1
ATOM 1112 N N . ALA A 1 181 ? 19.713 -30.351 30.346 1.00 13.51 160 ALA A N 1
ATOM 1113 C CA . ALA A 1 181 ? 20.880 -30.176 29.489 1.00 14.48 160 ALA A CA 1
ATOM 1114 C C . ALA A 1 181 ? 21.301 -28.707 29.414 1.00 14.52 160 ALA A C 1
ATOM 1115 O O . ALA A 1 181 ? 22.490 -28.408 29.373 1.00 14.10 160 ALA A O 1
ATOM 1117 N N . GLY A 1 182 ? 20.328 -27.793 29.427 1.00 14.23 161 GLY A N 1
ATOM 1118 C CA . GLY A 1 182 ? 20.655 -26.350 29.421 1.00 14.57 161 GLY A CA 1
ATOM 1119 C C . GLY A 1 182 ? 21.190 -25.890 30.782 1.00 15.38 161 GLY A C 1
ATOM 1120 O O . GLY A 1 182 ? 22.018 -25.000 30.842 1.00 16.42 161 GLY A O 1
ATOM 1121 N N . LEU A 1 183 ? 20.731 -26.504 31.874 1.00 14.52 162 LEU A N 1
ATOM 1122 C CA . LEU A 1 183 ? 21.125 -26.025 33.214 1.00 14.88 162 LEU A CA 1
ATOM 1123 C C . LEU A 1 183 ? 22.505 -26.531 33.652 1.00 15.80 162 LEU A C 1
ATOM 1124 O O . LEU A 1 183 ? 23.348 -25.765 34.139 1.00 17.81 162 LEU A O 1
ATOM 1129 N N . GLN A 1 184 ? 22.723 -27.827 33.496 1.00 15.71 163 GLN A N 1
ATOM 1130 C CA . GLN A 1 184 ? 23.950 -28.461 33.990 1.00 17.17 163 GLN A CA 1
ATOM 1131 C C . GLN A 1 184 ? 24.812 -29.066 32.892 1.00 17.19 163 GLN A C 1
ATOM 1132 O O . GLN A 1 184 ? 25.936 -29.533 33.172 1.00 17.47 163 GLN A O 1
ATOM 1138 N N . GLY A 1 185 ? 24.290 -29.073 31.664 1.00 16.42 164 GLY A N 1
ATOM 1139 C CA . GLY A 1 185 ? 25.004 -29.643 30.518 1.00 17.10 164 GLY A CA 1
ATOM 1140 C C . GLY A 1 185 ? 24.606 -31.091 30.257 1.00 18.37 164 GLY A C 1
ATOM 1141 O O . GLY A 1 185 ? 24.162 -31.794 31.175 1.00 16.92 164 GLY A O 1
ATOM 1142 N N . SER A 1 186 ? 24.763 -31.525 29.001 1.00 18.20 165 SER A N 1
ATOM 1143 C CA . SER A 1 186 ? 24.536 -32.929 28.651 1.00 19.54 165 SER A CA 1
ATOM 1144 C C . SER A 1 186 ? 25.580 -33.409 27.638 1.00 19.71 165 SER A C 1
ATOM 1145 O O . SER A 1 186 ? 25.691 -32.851 26.548 1.00 19.25 165 SER A O 1
ATOM 1148 N N . VAL A 1 187 ? 26.393 -34.397 28.027 1.00 20.69 166 VAL A N 1
ATOM 1149 C CA . VAL A 1 187 ? 27.459 -34.931 27.143 1.00 21.47 166 VAL A CA 1
ATOM 1150 C C . VAL A 1 187 ? 26.857 -35.395 25.809 1.00 21.49 166 VAL A C 1
ATOM 1151 O O . VAL A 1 187 ? 25.824 -36.057 25.775 1.00 22.14 166 VAL A O 1
ATOM 1155 N N . GLY A 1 188 ? 27.498 -35.029 24.710 1.00 21.66 167 GLY A N 1
ATOM 1156 C CA . GLY A 1 188 ? 27.058 -35.442 23.394 1.00 21.93 167 GLY A CA 1
ATOM 1157 C C . GLY A 1 188 ? 25.905 -34.585 22.906 1.00 21.68 167 GLY A C 1
ATOM 1158 O O . GLY A 1 188 ? 25.305 -34.880 21.861 1.00 22.52 167 GLY A O 1
ATOM 1159 N N . GLN A 1 189 ? 25.601 -33.517 23.655 1.00 20.03 168 GLN A N 1
ATOM 1160 C CA . GLN A 1 189 ? 24.481 -32.626 23.303 1.00 20.57 168 GLN A CA 1
ATOM 1161 C C . GLN A 1 189 ? 24.885 -31.180 23.488 1.00 20.17 168 GLN A C 1
ATOM 1162 O O . GLN A 1 189 ? 24.075 -30.368 23.947 1.00 20.42 168 GLN A O 1
ATOM 1168 N N . GLY A 1 190 ? 26.132 -30.853 23.145 1.00 20.38 169 GLY A N 1
ATOM 1169 C CA . GLY A 1 190 ? 26.654 -29.462 23.274 1.00 19.59 169 GLY A CA 1
ATOM 1170 C C . GLY A 1 190 ? 25.776 -28.389 22.638 1.00 19.49 169 GLY A C 1
ATOM 1171 O O . GLY A 1 190 ? 25.480 -27.350 23.267 1.00 18.00 169 GLY A O 1
ATOM 1172 N N . ASN A 1 191 ? 25.382 -28.618 21.387 1.00 17.84 170 ASN A N 1
ATOM 1173 C CA . ASN A 1 191 ? 24.550 -27.658 20.671 1.00 17.27 170 ASN A CA 1
ATOM 1174 C C . ASN A 1 191 ? 23.193 -27.422 21.371 1.00 15.77 170 ASN A C 1
ATOM 1175 O O . ASN A 1 191 ? 22.786 -26.272 21.596 1.00 14.67 170 ASN A O 1
ATOM 1180 N N . TYR A 1 192 ? 22.554 -28.525 21.722 1.00 15.46 171 TYR A N 1
ATOM 1181 C CA . TYR A 1 192 ? 21.231 -28.547 22.381 1.00 15.46 171 TYR A CA 1
ATOM 1182 C C . TYR A 1 192 ? 21.344 -27.938 23.777 1.00 15.56 171 TYR A C 1
ATOM 1183 O O . TYR A 1 192 ? 20.509 -27.084 24.143 1.00 14.96 171 TYR A O 1
ATOM 1192 N N . SER A 1 193 ? 22.415 -28.304 24.505 1.00 14.79 172 SER A N 1
ATOM 1193 C CA . SER A 1 193 ? 22.656 -27.757 25.852 1.00 15.02 172 SER A CA 1
ATOM 1194 C C . SER A 1 193 ? 22.819 -26.223 25.793 1.00 14.83 172 SER A C 1
ATOM 1195 O O . SER A 1 193 ? 22.232 -25.504 26.625 1.00 13.77 172 SER A O 1
ATOM 1198 N N . ALA A 1 194 ? 23.623 -25.733 24.838 1.00 14.49 173 ALA A N 1
ATOM 1199 C CA . ALA A 1 194 ? 23.800 -24.288 24.674 1.00 14.14 173 ALA A CA 1
ATOM 1200 C C . ALA A 1 194 ? 22.477 -23.614 24.373 1.00 14.26 173 ALA A C 1
ATOM 1201 O O . ALA A 1 194 ? 22.169 -22.536 24.933 1.00 13.36 173 ALA A O 1
ATOM 1203 N N . ALA A 1 195 ? 21.701 -24.186 23.453 1.00 13.13 174 ALA A N 1
ATOM 1204 C CA . ALA A 1 195 ? 20.415 -23.561 23.124 1.00 13.32 174 ALA A CA 1
ATOM 1205 C C . ALA A 1 195 ? 19.464 -23.538 24.332 1.00 12.81 174 ALA A C 1
ATOM 1206 O O . ALA A 1 195 ? 18.816 -22.496 24.592 1.00 11.30 174 ALA A O 1
ATOM 1208 N N . LYS A 1 196 ? 19.382 -24.641 25.079 1.00 13.17 175 LYS A N 1
ATOM 1209 C CA . LYS A 1 196 ? 18.461 -24.694 26.215 1.00 11.77 175 LYS A CA 1
ATOM 1210 C C . LYS A 1 196 ? 18.948 -23.822 27.351 1.00 12.53 175 LYS A C 1
ATOM 1211 O O . LYS A 1 196 ? 18.142 -23.362 28.139 1.00 11.79 175 LYS A O 1
ATOM 1217 N N . ALA A 1 197 ? 20.269 -23.617 27.456 1.00 12.46 176 ALA A N 1
ATOM 1218 C CA . ALA A 1 197 ? 20.823 -22.653 28.415 1.00 12.18 176 ALA A CA 1
ATOM 1219 C C . ALA A 1 197 ? 20.451 -21.224 28.054 1.00 12.03 176 ALA A C 1
ATOM 1220 O O . ALA A 1 197 ? 20.060 -20.451 28.924 1.00 13.33 176 ALA A O 1
ATOM 1222 N N . GLY A 1 198 ? 20.574 -20.866 26.775 1.00 11.34 177 GLY A N 1
ATOM 1223 C CA . GLY A 1 198 ? 20.109 -19.561 26.305 1.00 10.56 177 GLY A CA 1
ATOM 1224 C C . GLY A 1 198 ? 18.642 -19.349 26.644 1.00 11.10 177 GLY A C 1
ATOM 1225 O O . GLY A 1 198 ? 18.274 -18.259 27.065 1.00 11.16 177 GLY A O 1
ATOM 1226 N N . ILE A 1 199 ? 17.834 -20.397 26.480 1.00 10.94 178 ILE A N 1
ATOM 1227 C CA . ILE A 1 199 ? 16.380 -20.342 26.801 1.00 10.41 178 ILE A CA 1
ATOM 1228 C C . ILE A 1 199 ? 16.150 -20.123 28.303 1.00 10.16 178 ILE A C 1
ATOM 1229 O O . ILE A 1 199 ? 15.331 -19.293 28.653 1.00 10.20 178 ILE A O 1
ATOM 1234 N N . ALA A 1 200 ? 16.892 -20.830 29.181 1.00 11.28 179 ALA A N 1
ATOM 1235 C CA . ALA A 1 200 ? 16.738 -20.603 30.630 1.00 11.05 179 ALA A CA 1
ATOM 1236 C C . ALA A 1 200 ? 17.003 -19.133 30.988 1.00 11.94 179 ALA A C 1
ATOM 1237 O O . ALA A 1 200 ? 16.224 -18.517 31.688 1.00 11.71 179 ALA A O 1
ATOM 1239 N N . THR A 1 201 ? 18.123 -18.585 30.510 1.00 12.36 180 THR A N 1
ATOM 1240 C CA . THR A 1 201 ? 18.443 -17.183 30.828 1.00 11.87 180 THR A CA 1
ATOM 1241 C C . THR A 1 201 ? 17.501 -16.171 30.172 1.00 11.25 180 THR A C 1
ATOM 1242 O O . THR A 1 201 ? 17.118 -15.171 30.774 1.00 10.99 180 THR A O 1
ATOM 1246 N N . LEU A 1 202 ? 17.033 -16.471 28.965 1.00 10.33 181 LEU A N 1
ATOM 1247 C CA . LEU A 1 202 ? 16.109 -15.622 28.285 1.00 11.25 181 LEU A CA 1
ATOM 1248 C C . LEU A 1 202 ? 14.802 -15.566 29.082 1.00 10.66 181 LEU A C 1
ATOM 1249 O O . LEU A 1 202 ? 14.123 -14.535 29.089 1.00 12.18 181 LEU A O 1
ATOM 1254 N N . THR A 1 203 ? 14.439 -16.693 29.693 1.00 10.37 182 THR A N 1
ATOM 1255 C CA . THR A 1 203 ? 13.267 -16.732 30.593 1.00 9.38 182 THR A CA 1
ATOM 1256 C C . THR A 1 203 ? 13.458 -15.754 31.752 1.00 11.09 182 THR A C 1
ATOM 1257 O O . THR A 1 203 ? 12.535 -14.954 32.078 1.00 11.35 182 THR A O 1
ATOM 1261 N N . LEU A 1 204 ? 14.655 -15.752 32.350 1.00 10.84 183 LEU A N 1
ATOM 1262 C CA . LEU A 1 204 ? 14.902 -14.808 33.458 1.00 10.90 183 LEU A CA 1
ATOM 1263 C C . LEU A 1 204 ? 14.771 -13.351 32.989 1.00 12.07 183 LEU A C 1
ATOM 1264 O O . LEU A 1 204 ? 14.175 -12.511 33.681 1.00 12.62 183 LEU A O 1
ATOM 1269 N N . VAL A 1 205 ? 15.356 -13.047 31.833 1.00 12.09 184 VAL A N 1
ATOM 1270 C CA . VAL A 1 205 ? 15.328 -11.664 31.341 1.00 11.98 184 VAL A CA 1
ATOM 1271 C C . VAL A 1 205 ? 13.912 -11.271 30.942 1.00 11.87 184 VAL A C 1
ATOM 1272 O O . VAL A 1 205 ? 13.463 -10.177 31.286 1.00 11.07 184 VAL A O 1
ATOM 1276 N N . GLY A 1 206 ? 13.224 -12.144 30.195 1.00 10.75 185 GLY A N 1
ATOM 1277 C CA . GLY A 1 206 ? 11.828 -11.863 29.818 1.00 10.30 185 GLY A CA 1
ATOM 1278 C C . GLY A 1 206 ? 10.977 -11.551 31.034 1.00 11.63 185 GLY A C 1
ATOM 1279 O O . GLY A 1 206 ? 10.176 -10.612 31.047 1.00 11.49 185 GLY A O 1
ATOM 1280 N N . ALA A 1 207 ? 11.140 -12.352 32.088 1.00 10.98 186 ALA A N 1
ATOM 1281 C CA . ALA A 1 207 ? 10.335 -12.142 33.276 1.00 11.18 186 ALA A CA 1
ATOM 1282 C C . ALA A 1 207 ? 10.552 -10.720 33.820 1.00 12.44 186 ALA A C 1
ATOM 1283 O O . ALA A 1 207 ? 9.595 -10.048 34.245 1.00 11.92 186 ALA A O 1
ATOM 1285 N N . ALA A 1 208 ? 11.818 -10.314 33.859 1.00 12.36 187 ALA A N 1
ATOM 1286 C CA . ALA A 1 208 ? 12.180 -9.005 34.404 1.00 13.43 187 ALA A CA 1
ATOM 1287 C C . ALA A 1 208 ? 11.662 -7.849 33.552 1.00 13.64 187 ALA A C 1
ATOM 1288 O O . ALA A 1 208 ? 11.299 -6.798 34.096 1.00 14.66 187 ALA A O 1
ATOM 1290 N N . GLU A 1 209 ? 11.651 -8.031 32.227 1.00 12.47 188 GLU A N 1
ATOM 1291 C CA . GLU A 1 209 ? 11.279 -6.965 31.302 1.00 13.27 188 GLU A CA 1
ATOM 1292 C C . GLU A 1 209 ? 9.769 -6.837 31.084 1.00 14.14 188 GLU A C 1
ATOM 1293 O O . GLU A 1 209 ? 9.259 -5.740 30.839 1.00 14.97 188 GLU A O 1
ATOM 1299 N N . MET A 1 210 ? 9.069 -7.964 31.116 1.00 13.49 189 MET A N 1
ATOM 1300 C CA . MET A 1 210 ? 7.677 -7.972 30.644 1.00 12.88 189 MET A CA 1
ATOM 1301 C C . MET A 1 210 ? 6.622 -7.914 31.767 1.00 14.27 189 MET A C 1
ATOM 1302 O O . MET A 1 210 ? 5.439 -7.733 31.495 1.00 13.99 189 MET A O 1
ATOM 1307 N N . GLY A 1 211 ? 7.045 -8.034 33.028 1.00 14.42 190 GLY A N 1
ATOM 1308 C CA . GLY A 1 211 ? 6.088 -7.955 34.152 1.00 16.42 190 GLY A CA 1
ATOM 1309 C C . GLY A 1 211 ? 5.400 -6.593 34.224 1.00 18.42 190 GLY A C 1
ATOM 1310 O O . GLY A 1 211 ? 4.252 -6.492 34.680 1.00 19.18 190 GLY A O 1
ATOM 1311 N N . ARG A 1 212 ? 6.099 -5.579 33.688 1.00 18.93 191 ARG A N 1
ATOM 1312 C CA . ARG A 1 212 ? 5.660 -4.187 33.578 1.00 22.89 191 ARG A CA 1
ATOM 1313 C C . ARG A 1 212 ? 4.328 -4.064 32.858 1.00 22.18 191 ARG A C 1
ATOM 1314 O O . ARG A 1 212 ? 3.516 -3.163 33.166 1.00 23.41 191 ARG A O 1
ATOM 1322 N N . TYR A 1 213 ? 4.122 -4.916 31.864 1.00 19.68 192 TYR A N 1
ATOM 1323 C CA . TYR A 1 213 ? 2.854 -4.890 31.146 1.00 19.94 192 TYR A CA 1
ATOM 1324 C C . TYR A 1 213 ? 2.067 -6.186 31.262 1.00 19.08 192 TYR A C 1
ATOM 1325 O O . TYR A 1 213 ? 1.364 -6.572 30.324 1.00 20.29 192 TYR A O 1
ATOM 1334 N N . GLY A 1 214 ? 2.202 -6.837 32.418 1.00 17.39 193 GLY A N 1
ATOM 1335 C CA . GLY A 1 214 ? 1.269 -7.890 32.846 1.00 16.92 193 GLY A CA 1
ATOM 1336 C C . GLY A 1 214 ? 1.574 -9.243 32.236 1.00 15.47 193 GLY A C 1
ATOM 1337 O O . GLY A 1 214 ? 0.667 -10.074 32.116 1.00 14.86 193 GLY A O 1
ATOM 1338 N N . VAL A 1 215 ? 2.843 -9.484 31.893 1.00 13.22 194 VAL A N 1
ATOM 1339 C CA . VAL A 1 215 ? 3.211 -10.778 31.295 1.00 12.21 194 VAL A CA 1
ATOM 1340 C C . VAL A 1 215 ? 4.170 -11.512 32.227 1.00 13.17 194 VAL A C 1
ATOM 1341 O O . VAL A 1 215 ? 5.204 -10.957 32.596 1.00 13.12 194 VAL A O 1
ATOM 1345 N N . THR A 1 216 ? 3.854 -12.759 32.566 1.00 12.14 195 THR A N 1
ATOM 1346 C CA . THR A 1 216 ? 4.817 -13.597 33.265 1.00 11.30 195 THR A CA 1
ATOM 1347 C C . THR A 1 216 ? 5.590 -14.471 32.282 1.00 11.02 195 THR A C 1
ATOM 1348 O O . THR A 1 216 ? 5.105 -14.814 31.185 1.00 10.76 195 THR A O 1
ATOM 1352 N N . VAL A 1 217 ? 6.792 -14.851 32.687 1.00 11.09 196 VAL A N 1
ATOM 1353 C CA . VAL A 1 217 ? 7.638 -15.668 31.827 1.00 10.65 196 VAL A CA 1
ATOM 1354 C C . VAL A 1 217 ? 8.322 -16.728 32.663 1.00 11.18 196 VAL A C 1
ATOM 1355 O O . VAL A 1 217 ? 9.053 -16.393 33.581 1.00 10.32 196 VAL A O 1
ATOM 1359 N N . ASN A 1 218 ? 8.078 -17.999 32.334 1.00 9.79 197 ASN A N 1
ATOM 1360 C CA . ASN A 1 218 ? 8.597 -19.133 33.129 1.00 10.61 197 ASN A CA 1
ATOM 1361 C C . ASN A 1 218 ? 9.046 -20.206 32.168 1.00 10.31 197 ASN A C 1
ATOM 1362 O O . ASN A 1 218 ? 8.809 -20.101 30.954 1.00 8.98 197 ASN A O 1
ATOM 1367 N N . ALA A 1 219 ? 9.710 -21.241 32.669 1.00 10.67 198 ALA A N 1
ATOM 1368 C CA . ALA A 1 219 ? 10.090 -22.330 31.803 1.00 9.65 198 ALA A CA 1
ATOM 1369 C C . ALA A 1 219 ? 9.831 -23.661 32.497 1.00 11.32 198 ALA A C 1
ATOM 1370 O O . ALA A 1 219 ? 9.913 -23.762 33.717 1.00 11.27 198 ALA A O 1
ATOM 1372 N N . ILE A 1 220 ? 9.560 -24.675 31.693 1.00 10.90 199 ILE A N 1
ATOM 1373 C CA . ILE A 1 220 ? 9.640 -26.050 32.186 1.00 12.44 199 ILE A CA 1
ATOM 1374 C C . ILE A 1 220 ? 10.853 -26.780 31.600 1.00 12.98 199 ILE A C 1
ATOM 1375 O O . ILE A 1 220 ? 11.380 -26.394 30.531 1.00 13.85 199 ILE A O 1
ATOM 1380 N N . ALA A 1 221 ? 11.296 -27.838 32.289 1.00 12.58 200 ALA A N 1
ATOM 1381 C CA . ALA A 1 221 ? 12.443 -28.634 31.819 1.00 12.38 200 ALA A CA 1
ATOM 1382 C C . ALA A 1 221 ? 12.009 -30.092 32.012 1.00 12.98 200 ALA A C 1
ATOM 1383 O O . ALA A 1 221 ? 12.163 -30.638 33.108 1.00 12.68 200 ALA A O 1
ATOM 1385 N N . PRO A 1 222 ? 11.384 -30.670 30.986 1.00 12.94 201 PRO A N 1
ATOM 1386 C CA . PRO A 1 222 ? 10.981 -32.087 31.064 1.00 14.04 201 PRO A CA 1
ATOM 1387 C C . PRO A 1 222 ? 12.201 -32.967 31.226 1.00 13.90 201 PRO A C 1
ATOM 1388 O O . PRO A 1 222 ? 13.269 -32.681 30.631 1.00 13.92 201 PRO A O 1
ATOM 1392 N N . SER A 1 223 ? 12.068 -34.067 31.965 1.00 14.82 202 SER A N 1
ATOM 1393 C CA . SER A 1 223 ? 13.244 -34.918 32.224 1.00 16.36 202 SER A CA 1
ATOM 1394 C C . SER A 1 223 ? 13.671 -35.580 30.911 1.00 16.92 202 SER A C 1
ATOM 1395 O O . SER A 1 223 ? 12.868 -35.740 29.999 1.00 16.53 202 SER A O 1
ATOM 1398 N N . ALA A 1 224 ? 14.927 -35.993 30.822 1.00 18.38 203 ALA A N 1
ATOM 1399 C CA . ALA A 1 224 ? 15.414 -36.637 29.594 1.00 19.78 203 ALA A CA 1
ATOM 1400 C C . ALA A 1 224 ? 14.698 -37.947 29.270 1.00 20.43 203 ALA A C 1
ATOM 1401 O O . ALA A 1 224 ? 14.559 -38.301 28.091 1.00 21.78 203 ALA A O 1
ATOM 1403 N N . ARG A 1 225 ? 14.229 -38.648 30.305 1.00 20.88 204 ARG A N 1
ATOM 1404 C CA . ARG A 1 225 ? 13.519 -39.922 30.123 1.00 21.10 204 ARG A CA 1
ATOM 1405 C C . ARG A 1 225 ? 12.062 -39.749 29.738 1.00 19.36 204 ARG A C 1
ATOM 1406 O O . ARG A 1 225 ? 11.415 -40.701 29.303 1.00 17.92 204 ARG A O 1
ATOM 1414 N N . THR A 1 226 ? 11.517 -38.532 29.869 1.00 17.81 205 THR A N 1
ATOM 1415 C CA . THR A 1 226 ? 10.137 -38.323 29.398 1.00 17.96 205 THR A CA 1
ATOM 1416 C C . THR A 1 226 ? 10.069 -38.684 27.904 1.00 19.96 205 THR A C 1
ATOM 1417 O O . THR A 1 226 ? 10.984 -38.340 27.143 1.00 20.67 205 THR A O 1
ATOM 1421 N N . ARG A 1 227 ? 9.038 -39.422 27.502 1.00 20.41 206 ARG A N 1
ATOM 1422 C CA . ARG A 1 227 ? 8.913 -39.852 26.097 1.00 23.88 206 ARG A CA 1
ATOM 1423 C C . ARG A 1 227 ? 8.633 -38.652 25.202 1.00 26.60 206 ARG A C 1
ATOM 1424 O O . ARG A 1 227 ? 7.558 -38.064 25.299 1.00 25.80 206 ARG A O 1
ATOM 1432 N N . MET A 1 228 ? 9.571 -38.283 24.327 1.00 29.06 207 MET A N 1
ATOM 1433 C CA A MET A 1 228 ? 9.351 -37.051 23.554 0.50 31.01 207 MET A CA 1
ATOM 1434 C CA B MET A 1 228 ? 9.442 -37.035 23.556 0.50 30.64 207 MET A CA 1
ATOM 1435 C C . MET A 1 228 ? 9.314 -37.222 22.038 1.00 32.12 207 MET A C 1
ATOM 1436 O O . MET A 1 228 ? 8.976 -36.279 21.306 1.00 33.29 207 MET A O 1
ATOM 1445 N N . THR A 1 229 ? 9.595 -38.421 21.571 1.00 33.89 208 THR A N 1
ATOM 1446 C CA . THR A 1 229 ? 9.450 -38.710 20.148 1.00 35.72 208 THR A CA 1
ATOM 1447 C C . THR A 1 229 ? 7.998 -39.131 19.842 1.00 34.98 208 THR A C 1
ATOM 1448 O O . THR A 1 229 ? 7.152 -39.280 20.745 1.00 33.59 208 THR A O 1
ATOM 1452 N N . GLU A 1 230 ? 7.705 -39.290 18.559 1.00 34.02 209 GLU A N 1
ATOM 1453 C CA . GLU A 1 230 ? 6.331 -39.286 18.110 1.00 32.96 209 GLU A CA 1
ATOM 1454 C C . GLU A 1 230 ? 6.116 -40.503 17.228 1.00 31.56 209 GLU A C 1
ATOM 1455 O O . GLU A 1 230 ? 6.521 -40.523 16.067 1.00 32.70 209 GLU A O 1
ATOM 1461 N N . THR A 1 231 ? 5.509 -41.541 17.794 1.00 27.28 210 THR A N 1
ATOM 1462 C CA . THR A 1 231 ? 5.351 -42.781 17.075 1.00 24.90 210 THR A CA 1
ATOM 1463 C C . THR A 1 231 ? 4.003 -42.844 16.402 1.00 24.27 210 THR A C 1
ATOM 1464 O O . THR A 1 231 ? 3.109 -42.020 16.679 1.00 22.82 210 THR A O 1
ATOM 1468 N N . VAL A 1 232 ? 3.847 -43.851 15.548 1.00 22.94 211 VAL A N 1
ATOM 1469 C CA . VAL A 1 232 ? 2.656 -43.966 14.705 1.00 23.84 211 VAL A CA 1
ATOM 1470 C C . VAL A 1 232 ? 1.389 -44.399 15.454 1.00 23.57 211 VAL A C 1
ATOM 1471 O O . VAL A 1 232 ? 0.288 -43.862 15.195 1.00 22.88 211 VAL A O 1
ATOM 1475 N N . PHE A 1 233 ? 1.527 -45.374 16.357 1.00 23.07 212 PHE A N 1
ATOM 1476 C CA . PHE A 1 233 ? 0.348 -46.029 16.945 1.00 24.27 212 PHE A CA 1
ATOM 1477 C C . PHE A 1 233 ? 0.168 -45.740 18.428 1.00 25.17 212 PHE A C 1
ATOM 1478 O O . PHE A 1 233 ? 1.109 -45.768 19.185 1.00 25.40 212 PHE A O 1
ATOM 1486 N N . ALA A 1 234 ? -1.058 -45.481 18.838 1.00 28.45 213 ALA A N 1
ATOM 1487 C CA . ALA A 1 234 ? -1.324 -45.158 20.247 1.00 30.19 213 ALA A CA 1
ATOM 1488 C C . ALA A 1 234 ? -2.496 -45.999 20.737 1.00 32.48 213 ALA A C 1
ATOM 1489 O O . ALA A 1 234 ? -3.377 -46.356 19.967 1.00 31.39 213 ALA A O 1
ATOM 1491 N N . GLU A 1 235 ? -2.492 -46.339 22.023 1.00 35.47 214 GLU A N 1
ATOM 1492 C CA . GLU A 1 235 ? -3.454 -47.310 22.562 1.00 37.82 214 GLU A CA 1
ATOM 1493 C C . GLU A 1 235 ? -3.525 -47.097 24.067 1.00 38.20 214 GLU A C 1
ATOM 1494 O O . GLU A 1 235 ? -2.485 -46.918 24.697 1.00 39.25 214 GLU A O 1
ATOM 1500 N N . PHE A 1 244 ? 0.138 -46.289 36.076 1.00 32.12 223 PHE A N 1
ATOM 1501 C CA . PHE A 1 244 ? 0.765 -44.922 35.908 1.00 29.21 223 PHE A CA 1
ATOM 1502 C C . PHE A 1 244 ? 2.035 -44.944 35.046 1.00 27.48 223 PHE A C 1
ATOM 1503 O O . PHE A 1 244 ? 3.072 -45.401 35.499 1.00 29.57 223 PHE A O 1
ATOM 1511 N N . ASP A 1 245 ? 2.001 -44.395 33.836 1.00 25.82 224 ASP A N 1
ATOM 1512 C CA . ASP A 1 245 ? 3.264 -44.313 33.080 1.00 23.27 224 ASP A CA 1
ATOM 1513 C C . ASP A 1 245 ? 3.932 -42.986 33.436 1.00 20.78 224 ASP A C 1
ATOM 1514 O O . ASP A 1 245 ? 3.544 -41.968 32.866 1.00 18.47 224 ASP A O 1
ATOM 1519 N N . ALA A 1 246 ? 4.912 -42.999 34.342 1.00 18.98 225 ALA A N 1
ATOM 1520 C CA . ALA A 1 246 ? 5.515 -41.722 34.792 1.00 19.55 225 ALA A CA 1
ATOM 1521 C C . ALA A 1 246 ? 6.173 -40.938 33.639 1.00 19.18 225 ALA A C 1
ATOM 1522 O O . A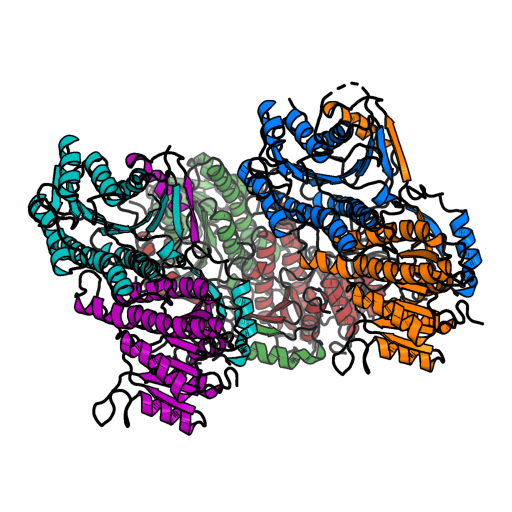LA A 1 246 ? 6.263 -39.683 33.680 1.00 19.53 225 ALA A O 1
ATOM 1524 N N . MET A 1 247 ? 6.597 -41.645 32.584 1.00 16.98 226 MET A N 1
ATOM 1525 C CA . MET A 1 247 ? 7.349 -40.957 31.524 1.00 17.07 226 MET A CA 1
ATOM 1526 C C . MET A 1 247 ? 6.488 -40.424 30.380 1.00 16.28 226 MET A C 1
ATOM 1527 O O . MET A 1 247 ? 7.033 -39.881 29.423 1.00 16.69 226 MET A O 1
ATOM 1532 N N . ALA A 1 248 ? 5.164 -40.551 30.481 1.00 15.74 227 ALA A N 1
ATOM 1533 C CA . ALA A 1 248 ? 4.252 -40.127 29.389 1.00 17.19 227 ALA A CA 1
ATOM 1534 C C . ALA A 1 248 ? 4.366 -38.627 29.258 1.00 16.24 227 ALA A C 1
ATOM 1535 O O . ALA A 1 248 ? 4.442 -37.936 30.276 1.00 17.54 227 ALA A O 1
ATOM 1537 N N . PRO A 1 249 ? 4.350 -38.111 28.021 1.00 16.05 228 PRO A N 1
ATOM 1538 C CA . PRO A 1 249 ? 4.490 -36.652 27.840 1.00 16.16 228 PRO A CA 1
ATOM 1539 C C . PRO A 1 249 ? 3.300 -35.877 28.451 1.00 15.27 228 PRO A C 1
ATOM 1540 O O . PRO A 1 249 ? 3.462 -34.697 28.872 1.00 14.95 228 PRO A O 1
ATOM 1544 N N . GLU A 1 250 ? 2.130 -36.518 28.501 1.00 15.16 229 GLU A N 1
ATOM 1545 C CA . GLU A 1 250 ? 0.947 -35.886 29.110 1.00 15.46 229 GLU A CA 1
ATOM 1546 C C . GLU A 1 250 ? 1.178 -35.465 30.571 1.00 14.81 229 GLU A C 1
ATOM 1547 O O . GLU A 1 250 ? 0.429 -34.631 31.094 1.00 14.81 229 GLU A O 1
ATOM 1553 N N . ASN A 1 251 ? 2.180 -36.037 31.238 1.00 13.45 230 ASN A N 1
ATOM 1554 C CA . ASN A 1 251 ? 2.421 -35.677 32.649 1.00 14.07 230 ASN A CA 1
ATOM 1555 C C . ASN A 1 251 ? 3.121 -34.315 32.792 1.00 14.76 230 ASN A C 1
ATOM 1556 O O . ASN A 1 251 ? 3.098 -33.723 33.881 1.00 14.91 230 ASN A O 1
ATOM 1561 N N . VAL A 1 252 ? 3.709 -33.841 31.689 1.00 14.25 231 VAL A N 1
ATOM 1562 C CA . VAL A 1 252 ? 4.437 -32.549 31.692 1.00 15.28 231 VAL A CA 1
ATOM 1563 C C . VAL A 1 252 ? 3.457 -31.385 31.589 1.00 14.30 231 VAL A C 1
ATOM 1564 O O . VAL A 1 252 ? 3.655 -30.302 32.179 1.00 16.79 231 VAL A O 1
ATOM 1568 N N . SER A 1 253 ? 2.361 -31.578 30.870 1.00 12.24 232 SER A N 1
ATOM 1569 C CA . SER A 1 253 ? 1.481 -30.465 30.549 1.00 11.94 232 SER A CA 1
ATOM 1570 C C . SER A 1 253 ? 0.721 -29.786 31.718 1.00 12.89 232 SER A C 1
ATOM 1571 O O . SER A 1 253 ? 0.420 -28.622 31.580 1.00 11.42 232 SER A O 1
ATOM 1574 N N . PRO A 1 254 ? 0.300 -30.528 32.784 1.00 13.25 233 PRO A N 1
ATOM 1575 C CA . PRO A 1 254 ? -0.552 -29.878 33.807 1.00 13.49 233 PRO A CA 1
ATOM 1576 C C . PRO A 1 254 ? 0.046 -28.590 34.362 1.00 13.05 233 PRO A C 1
ATOM 1577 O O . PRO A 1 254 ? -0.685 -27.579 34.528 1.00 11.62 233 PRO A O 1
ATOM 1581 N N . LEU A 1 255 ? 1.350 -28.612 34.661 1.00 11.28 234 LEU A N 1
ATOM 1582 C CA . LEU A 1 255 ? 1.983 -27.380 35.179 1.00 11.44 234 LEU A CA 1
ATOM 1583 C C . LEU A 1 255 ? 2.008 -26.254 34.124 1.00 11.75 234 LEU A C 1
ATOM 1584 O O . LEU A 1 255 ? 1.865 -25.112 34.493 1.00 11.94 234 LEU A O 1
ATOM 1589 N N . VAL A 1 256 ? 2.202 -26.597 32.851 1.00 10.73 235 VAL A N 1
ATOM 1590 C CA . VAL A 1 256 ? 2.141 -25.584 31.803 1.00 11.18 235 VAL A CA 1
ATOM 1591 C C . VAL A 1 256 ? 0.769 -24.900 31.776 1.00 11.19 235 VAL A C 1
ATOM 1592 O O . VAL A 1 256 ? 0.660 -23.680 31.671 1.00 10.67 235 VAL A O 1
ATOM 1596 N N . VAL A 1 257 ? -0.269 -25.728 31.778 1.00 10.62 236 VAL A N 1
ATOM 1597 C CA . VAL A 1 257 ? -1.632 -25.202 31.788 1.00 10.83 236 VAL A CA 1
ATOM 1598 C C . VAL A 1 257 ? -1.859 -24.335 33.013 1.00 11.45 236 VAL A C 1
ATOM 1599 O O . VAL A 1 257 ? -2.418 -23.229 32.906 1.00 12.34 236 VAL A O 1
ATOM 1603 N N . TRP A 1 258 ? -1.431 -24.795 34.193 1.00 10.58 237 TRP A N 1
ATOM 1604 C CA . TRP A 1 258 ? -1.631 -23.931 35.371 1.00 11.46 237 TRP A CA 1
ATOM 1605 C C . TRP A 1 258 ? -0.872 -22.580 35.254 1.00 11.24 237 TRP A C 1
ATOM 1606 O O . TRP A 1 258 ? -1.394 -21.511 35.587 1.00 11.71 237 TRP A O 1
ATOM 1617 N N . LEU A 1 259 ? 0.388 -22.640 34.823 1.00 10.77 238 LEU A N 1
ATOM 1618 C CA . LEU A 1 259 ? 1.162 -21.390 34.660 1.00 11.58 238 LEU A CA 1
ATOM 1619 C C . LEU A 1 259 ? 0.480 -20.451 33.655 1.00 12.25 238 LEU A C 1
ATOM 1620 O O . LEU A 1 259 ? 0.613 -19.232 33.785 1.00 13.08 238 LEU A O 1
ATOM 1625 N N . GLY A 1 260 ? -0.243 -21.004 32.688 1.00 11.76 239 GLY A N 1
ATOM 1626 C CA . GLY A 1 260 ? -0.962 -20.174 31.694 1.00 12.47 239 GLY A CA 1
ATOM 1627 C C . GLY A 1 260 ? -2.270 -19.575 32.232 1.00 13.25 239 GLY A C 1
ATOM 1628 O O . GLY A 1 260 ? -2.914 -18.785 31.532 1.00 13.17 239 GLY A O 1
ATOM 1629 N N . SER A 1 261 ? -2.633 -19.897 33.482 1.00 13.34 240 SER A N 1
ATOM 1630 C CA . SER A 1 261 ? -3.912 -19.477 34.082 1.00 13.00 240 SER A CA 1
ATOM 1631 C C . SER A 1 261 ? -3.831 -18.112 34.799 1.00 14.21 240 SER A C 1
ATOM 1632 O O . SER A 1 261 ? -2.735 -17.638 35.153 1.00 14.03 240 SER A O 1
ATOM 1635 N N . ALA A 1 262 ? -4.992 -17.521 35.041 1.00 14.21 241 ALA A N 1
ATOM 1636 C CA . ALA A 1 262 ? -5.094 -16.269 35.789 1.00 16.73 241 ALA A CA 1
ATOM 1637 C C . ALA A 1 262 ? -4.468 -16.405 37.167 1.00 16.62 241 ALA A C 1
ATOM 1638 O O . ALA A 1 262 ? -3.808 -15.485 37.657 1.00 17.40 241 ALA A O 1
ATOM 1640 N N . GLU A 1 263 ? -4.643 -17.572 37.778 1.00 16.96 242 GLU A N 1
ATOM 1641 C CA . GLU A 1 263 ? -4.189 -17.807 39.154 1.00 18.06 242 GLU A CA 1
ATOM 1642 C C . GLU A 1 263 ? -2.660 -17.711 39.309 1.00 16.23 242 GLU A C 1
ATOM 1643 O O . GLU A 1 263 ? -2.159 -17.433 40.409 1.00 16.81 242 GLU A O 1
ATOM 1649 N N . ALA A 1 264 ? -1.943 -17.934 38.208 1.00 13.85 243 ALA A N 1
ATOM 1650 C CA . ALA A 1 264 ? -0.483 -17.968 38.212 1.00 13.44 243 ALA A CA 1
ATOM 1651 C C . ALA A 1 264 ? 0.150 -16.595 37.984 1.00 13.89 243 ALA A C 1
ATOM 1652 O O . ALA A 1 264 ? 1.351 -16.499 37.688 1.00 12.77 243 ALA A O 1
ATOM 1654 N N . ARG A 1 265 ? -0.635 -15.536 38.187 1.00 14.48 244 ARG A N 1
ATOM 1655 C CA . ARG A 1 265 ? -0.145 -14.168 37.928 1.00 15.58 244 ARG A CA 1
ATOM 1656 C C . ARG A 1 265 ? 1.081 -13.758 38.758 1.00 14.70 244 ARG A C 1
ATOM 1657 O O . ARG A 1 265 ? 1.820 -12.869 38.346 1.00 15.87 244 ARG A O 1
ATOM 1665 N N . ASP A 1 266 ? 1.257 -14.358 39.936 1.00 15.85 245 ASP A N 1
ATOM 1666 C CA . ASP A 1 266 ? 2.395 -14.013 40.784 1.00 16.82 245 ASP A CA 1
ATOM 1667 C C . ASP A 1 266 ? 3.596 -14.915 40.647 1.00 16.41 245 ASP A C 1
ATOM 1668 O O . ASP A 1 266 ? 4.550 -14.795 41.438 1.00 16.77 245 ASP A O 1
ATOM 1673 N N . VAL A 1 267 ? 3.597 -15.763 39.625 1.00 13.59 246 VAL A N 1
ATOM 1674 C CA . VAL A 1 267 ? 4.734 -16.641 39.404 1.00 13.06 246 VAL A CA 1
ATOM 1675 C C . VAL A 1 267 ? 5.465 -16.215 38.134 1.00 11.87 246 VAL A C 1
ATOM 1676 O O . VAL A 1 267 ? 4.899 -16.246 37.059 1.00 11.81 246 VAL A O 1
ATOM 1680 N N . THR A 1 268 ? 6.711 -15.808 38.251 1.00 11.74 247 THR A N 1
ATOM 1681 C CA . THR A 1 268 ? 7.449 -15.400 37.061 1.00 11.60 247 THR A CA 1
ATOM 1682 C C . THR A 1 268 ? 8.947 -15.628 37.258 1.00 11.39 247 THR A C 1
ATOM 1683 O O . THR A 1 268 ? 9.429 -15.631 38.407 1.00 11.84 247 THR A O 1
ATOM 1687 N N . GLY A 1 269 ? 9.656 -15.868 36.159 1.00 10.63 248 GLY A N 1
ATOM 1688 C CA . GLY A 1 269 ? 11.121 -16.050 36.212 1.00 11.03 248 GLY A CA 1
ATOM 1689 C C . GLY A 1 269 ? 11.504 -17.385 36.808 1.00 11.96 248 GLY A C 1
ATOM 1690 O O . GLY A 1 269 ? 12.655 -17.549 37.212 1.00 12.42 248 GLY A O 1
ATOM 1691 N N . LYS A 1 270 ? 10.585 -18.359 36.823 1.00 11.05 249 LYS A N 1
ATOM 1692 C CA . LYS A 1 270 ? 10.887 -19.651 37.450 1.00 11.00 249 LYS A CA 1
ATOM 1693 C C . LYS A 1 270 ? 11.184 -20.714 36.413 1.00 11.71 249 LYS A C 1
ATOM 1694 O O . LYS A 1 270 ? 10.673 -20.653 35.298 1.00 11.43 249 LYS A O 1
ATOM 1700 N N . VAL A 1 271 ? 12.019 -21.684 36.799 1.00 10.92 250 VAL A N 1
ATOM 1701 C CA . VAL A 1 271 ? 12.298 -22.839 35.957 1.00 11.34 250 VAL A CA 1
ATOM 1702 C C . VAL A 1 271 ? 11.954 -24.104 36.738 1.00 11.00 250 VAL A C 1
ATOM 1703 O O . VAL A 1 271 ? 12.454 -24.305 37.856 1.00 11.02 250 VAL A O 1
ATOM 1707 N N . PHE A 1 272 ? 11.020 -24.894 36.216 1.00 10.26 251 PHE A N 1
ATOM 1708 C CA . PHE A 1 272 ? 10.516 -26.057 36.935 1.00 11.10 251 PHE A CA 1
ATOM 1709 C C . PHE A 1 272 ? 10.895 -27.306 36.175 1.00 11.75 251 PHE A C 1
ATOM 1710 O O . PHE A 1 272 ? 10.575 -27.454 34.985 1.00 12.91 251 PHE A O 1
ATOM 1718 N N . GLU A 1 273 ? 11.542 -28.233 36.859 1.00 12.05 252 GLU A N 1
ATOM 1719 C CA . GLU A 1 273 ? 11.908 -29.491 36.255 1.00 11.62 252 GLU A CA 1
ATOM 1720 C C . GLU A 1 273 ? 10.747 -30.464 36.506 1.00 12.74 252 GLU A C 1
ATOM 1721 O O . GLU A 1 273 ? 10.279 -30.582 37.628 1.00 13.54 252 GLU A O 1
ATOM 1727 N N . VAL A 1 274 ? 10.289 -31.182 35.477 1.00 12.81 253 VAL A N 1
ATOM 1728 C CA . VAL A 1 274 ? 9.067 -32.003 35.634 1.00 13.70 253 VAL A CA 1
ATOM 1729 C C . VAL A 1 274 ? 9.218 -33.382 34.984 1.00 14.72 253 VAL A C 1
ATOM 1730 O O . VAL A 1 274 ? 9.894 -33.525 33.977 1.00 13.34 253 VAL A O 1
ATOM 1734 N N . GLU A 1 275 ? 8.596 -34.378 35.607 1.00 14.41 254 GLU A N 1
ATOM 1735 C CA . GLU A 1 275 ? 8.526 -35.737 35.051 1.00 15.51 254 GLU A CA 1
ATOM 1736 C C . GLU A 1 275 ? 7.426 -36.412 35.868 1.00 15.07 254 GLU A C 1
ATOM 1737 O O . GLU A 1 275 ? 7.467 -36.323 37.088 1.00 14.79 254 GLU A O 1
ATOM 1743 N N . GLY A 1 276 ? 6.479 -37.087 35.220 1.00 14.66 255 GLY A N 1
ATOM 1744 C CA . GLY A 1 276 ? 5.503 -37.914 35.970 1.00 15.38 255 GLY A CA 1
ATOM 1745 C C . GLY A 1 276 ? 4.735 -37.022 36.917 1.00 15.29 255 GLY A C 1
ATOM 1746 O O . GLY A 1 276 ? 4.224 -35.977 36.506 1.00 15.49 255 GLY A O 1
ATOM 1747 N N . GLY A 1 277 ? 4.732 -37.389 38.202 1.00 15.58 256 GLY A N 1
ATOM 1748 C CA . GLY A 1 277 ? 4.089 -36.529 39.210 1.00 14.96 256 GLY A CA 1
ATOM 1749 C C . GLY A 1 277 ? 5.028 -35.576 39.934 1.00 15.32 256 GLY A C 1
ATOM 1750 O O . GLY A 1 277 ? 4.625 -34.961 40.909 1.00 15.12 256 GLY A O 1
ATOM 1751 N N . LYS A 1 278 ? 6.261 -35.456 39.452 1.00 14.41 257 LYS A N 1
ATOM 1752 C CA . LYS A 1 278 ? 7.307 -34.699 40.173 1.00 14.38 257 LYS A CA 1
ATOM 1753 C C . LYS A 1 278 ? 7.368 -33.285 39.601 1.00 13.78 257 LYS A C 1
ATOM 1754 O O . LYS A 1 278 ? 7.355 -33.109 38.370 1.00 13.22 257 LYS A O 1
ATOM 1760 N N . ILE A 1 279 ? 7.456 -32.316 40.497 1.00 13.39 258 ILE A N 1
ATOM 1761 C CA . ILE A 1 279 ? 7.794 -30.928 40.102 1.00 13.42 258 ILE A CA 1
ATOM 1762 C C . ILE A 1 279 ? 8.931 -30.521 41.008 1.00 13.74 258 ILE A C 1
ATOM 1763 O O . ILE A 1 279 ? 8.806 -30.610 42.225 1.00 15.40 258 ILE A O 1
ATOM 1768 N N . ARG A 1 280 ? 10.017 -30.008 40.425 1.00 13.78 259 ARG A N 1
ATOM 1769 C CA . ARG A 1 280 ? 11.131 -29.517 41.217 1.00 14.33 259 ARG A CA 1
ATOM 1770 C C . ARG A 1 280 ? 11.475 -28.104 40.759 1.00 14.25 259 ARG A C 1
ATOM 1771 O O . ARG A 1 280 ? 11.465 -27.813 39.577 1.00 15.01 259 ARG A O 1
ATOM 1779 N N . VAL A 1 281 ? 11.759 -27.230 41.712 1.00 12.86 260 VAL A N 1
ATOM 1780 C CA . VAL A 1 281 ? 12.195 -25.881 41.370 1.00 12.94 260 VAL A CA 1
ATOM 1781 C C . VAL A 1 281 ? 13.708 -25.905 41.144 1.00 14.00 260 VAL A C 1
ATOM 1782 O O . VAL A 1 281 ? 14.447 -26.317 42.031 1.00 14.18 260 VAL A O 1
ATOM 1786 N N . ALA A 1 282 ? 14.161 -25.448 39.969 1.00 12.46 261 ALA A N 1
ATOM 1787 C CA . ALA A 1 282 ? 15.606 -25.313 39.705 1.00 13.73 261 ALA A CA 1
ATOM 1788 C C . ALA A 1 282 ? 16.057 -23.989 40.305 1.00 12.90 261 ALA A C 1
ATOM 1789 O O . ALA A 1 282 ? 15.376 -22.969 40.103 1.00 13.46 261 ALA A O 1
ATOM 1791 N N . GLU A 1 283 ? 17.167 -24.005 41.077 1.00 12.90 262 GLU A N 1
ATOM 1792 C CA . GLU A 1 283 ? 17.684 -22.781 41.720 1.00 13.73 262 GLU A CA 1
ATOM 1793 C C . GLU A 1 283 ? 18.865 -22.279 40.928 1.00 14.41 262 GLU A C 1
ATOM 1794 O O . GLU A 1 283 ? 19.753 -23.069 40.576 1.00 14.02 262 GLU A O 1
ATOM 1800 N N . GLY A 1 284 ? 18.843 -20.978 40.598 1.00 14.50 263 GLY A N 1
ATOM 1801 C CA . GLY A 1 284 ? 19.818 -20.428 39.643 1.00 14.59 263 GLY A CA 1
ATOM 1802 C C . GLY A 1 284 ? 21.243 -20.263 40.160 1.00 15.33 263 GLY A C 1
ATOM 1803 O O . GLY A 1 284 ? 21.537 -20.512 41.337 1.00 17.39 263 GLY A O 1
ATOM 1804 N N . TRP A 1 285 ? 22.113 -19.787 39.273 1.00 15.83 264 TRP A N 1
ATOM 1805 C CA . TRP A 1 285 ? 23.528 -19.556 39.614 1.00 15.30 264 TRP A CA 1
ATOM 1806 C C . TRP A 1 285 ? 23.649 -18.650 40.810 1.00 16.61 264 TRP A C 1
ATOM 1807 O O . TRP A 1 285 ? 22.949 -17.622 40.904 1.00 16.22 264 TRP A O 1
ATOM 1818 N N . ALA A 1 286 ? 24.544 -19.036 41.721 1.00 16.93 265 ALA A N 1
ATOM 1819 C CA . ALA A 1 286 ? 24.745 -18.323 42.983 1.00 18.95 265 ALA A CA 1
ATOM 1820 C C . ALA A 1 286 ? 26.170 -17.799 43.116 1.00 20.27 265 ALA A C 1
ATOM 1821 O O . ALA A 1 286 ? 27.071 -18.221 42.363 1.00 19.33 265 ALA A O 1
ATOM 1823 N N . HIS A 1 287 ? 26.377 -16.925 44.107 1.00 21.28 266 HIS A N 1
ATOM 1824 C CA . HIS A 1 287 ? 27.720 -16.416 44.384 1.00 23.14 266 HIS A CA 1
ATOM 1825 C C . HIS A 1 287 ? 28.407 -17.346 45.364 1.00 23.95 266 HIS A C 1
ATOM 1826 O O . HIS A 1 287 ? 27.991 -17.470 46.521 1.00 24.43 266 HIS A O 1
ATOM 1833 N N . GLY A 1 288 ? 29.446 -18.021 44.898 1.00 23.58 267 GLY A N 1
ATOM 1834 C CA . GLY A 1 288 ? 30.211 -18.905 45.778 1.00 23.59 267 GLY A CA 1
ATOM 1835 C C . GLY A 1 288 ? 31.370 -18.147 46.442 1.00 24.57 267 GLY A C 1
ATOM 1836 O O . GLY A 1 288 ? 31.347 -16.913 46.551 1.00 23.42 267 GLY A O 1
ATOM 1837 N N . PRO A 1 289 ? 32.375 -18.896 46.890 1.00 24.89 268 PRO A N 1
ATOM 1838 C CA . PRO A 1 289 ? 33.513 -18.355 47.651 1.00 26.42 268 PRO A CA 1
ATOM 1839 C C . PRO A 1 289 ? 34.219 -17.262 46.869 1.00 26.49 268 PRO A C 1
ATOM 1840 O O . PRO A 1 289 ? 34.350 -17.381 45.631 1.00 25.80 268 PRO A O 1
ATOM 1844 N N . GLN A 1 290 ? 34.674 -16.223 47.575 1.00 27.14 269 GLN A N 1
ATOM 1845 C CA . GLN A 1 290 ? 35.354 -15.097 46.936 1.00 28.20 269 GLN A CA 1
ATOM 1846 C C . GLN A 1 290 ? 36.608 -14.752 47.710 1.00 29.31 269 GLN A C 1
ATOM 1847 O O . GLN A 1 290 ? 36.663 -14.931 48.928 1.00 29.64 269 GLN A O 1
ATOM 1853 N N . ILE A 1 291 ? 37.617 -14.269 46.993 1.00 31.03 270 ILE A N 1
ATOM 1854 C CA . ILE A 1 291 ? 38.812 -13.703 47.639 1.00 33.02 270 ILE A CA 1
ATOM 1855 C C . ILE A 1 291 ? 39.100 -12.382 46.931 1.00 33.35 270 ILE A C 1
ATOM 1856 O O . ILE A 1 291 ? 38.787 -12.221 45.732 1.00 32.11 270 ILE A O 1
ATOM 1861 N N . ASP A 1 292 ? 39.661 -11.414 47.665 1.00 34.49 271 ASP A N 1
ATOM 1862 C CA . ASP A 1 292 ? 39.971 -10.113 47.069 1.00 35.51 271 ASP A CA 1
ATOM 1863 C C . ASP A 1 292 ? 41.389 -9.717 47.463 1.00 36.89 271 ASP A C 1
ATOM 1864 O O . ASP A 1 292 ? 41.653 -9.550 48.640 1.00 37.55 271 ASP A O 1
ATOM 1869 N N . LYS A 1 293 ? 42.292 -9.597 46.489 1.00 37.35 272 LYS A N 1
ATOM 1870 C CA . LYS A 1 293 ? 43.671 -9.113 46.764 1.00 38.83 272 LYS A CA 1
ATOM 1871 C C . LYS A 1 293 ? 43.676 -7.625 47.064 1.00 39.62 272 LYS A C 1
ATOM 1872 O O . LYS A 1 293 ? 44.557 -7.128 47.795 1.00 40.83 272 LYS A O 1
ATOM 1878 N N . GLY A 1 294 ? 42.703 -6.917 46.497 1.00 39.46 273 GLY A N 1
ATOM 1879 C CA . GLY A 1 294 ? 42.652 -5.465 46.596 1.00 40.87 273 GLY A CA 1
ATOM 1880 C C . GLY A 1 294 ? 43.764 -4.825 45.777 1.00 41.24 273 GLY A C 1
ATOM 1881 O O . GLY A 1 294 ? 43.998 -3.617 45.880 1.00 42.54 273 GLY A O 1
ATOM 1882 N N . ALA A 1 295 ? 44.449 -5.648 44.975 1.00 40.75 274 ALA A N 1
ATOM 1883 C CA . ALA A 1 295 ? 45.454 -5.214 44.008 1.00 40.54 274 ALA A CA 1
ATOM 1884 C C . ALA A 1 295 ? 45.454 -6.225 42.843 1.00 39.46 274 ALA A C 1
ATOM 1885 O O . ALA A 1 295 ? 44.685 -7.189 42.882 1.00 38.72 274 ALA A O 1
ATOM 1887 N N . ARG A 1 296 ? 46.293 -6.011 41.823 1.00 39.03 275 ARG A N 1
ATOM 1888 C CA A ARG A 1 296 ? 46.389 -6.907 40.663 0.50 38.58 275 ARG A CA 1
ATOM 1889 C CA B ARG A 1 296 ? 46.349 -6.937 40.687 0.50 38.38 275 ARG A CA 1
ATOM 1890 C C . ARG A 1 296 ? 47.106 -8.209 41.026 1.00 38.50 275 ARG A C 1
ATOM 1891 O O . ARG A 1 296 ? 48.183 -8.169 41.614 1.00 38.98 275 ARG A O 1
ATOM 1906 N N . TRP A 1 297 ? 46.506 -9.350 40.668 1.00 37.61 276 TRP A N 1
ATOM 1907 C CA . TRP A 1 297 ? 47.103 -10.671 40.926 1.00 37.50 276 TRP A CA 1
ATOM 1908 C C . TRP A 1 297 ? 48.328 -10.916 40.052 1.00 37.97 276 TRP A C 1
ATOM 1909 O O . TRP A 1 297 ? 48.361 -10.534 38.888 1.00 37.45 276 TRP A O 1
ATOM 1920 N N . ASP A 1 298 ? 49.341 -11.553 40.636 1.00 38.32 277 ASP A N 1
ATOM 1921 C CA . ASP A 1 298 ? 50.431 -12.136 39.871 1.00 38.95 277 ASP A CA 1
ATOM 1922 C C . ASP A 1 298 ? 49.935 -13.524 39.467 1.00 37.96 277 ASP A C 1
ATOM 1923 O O . ASP A 1 298 ? 49.579 -14.308 40.340 1.00 37.97 277 ASP A O 1
ATOM 1928 N N . PRO A 1 299 ? 49.897 -13.837 38.149 1.00 37.66 278 PRO A N 1
ATOM 1929 C CA . PRO A 1 299 ? 49.453 -15.180 37.726 1.00 36.85 278 PRO A CA 1
ATOM 1930 C C . PRO A 1 299 ? 50.197 -16.344 38.403 1.00 37.20 278 PRO A C 1
ATOM 1931 O O . PRO A 1 299 ? 49.618 -17.411 38.634 1.00 36.33 278 PRO A O 1
ATOM 1935 N N . ALA A 1 300 ? 51.468 -16.136 38.743 1.00 37.08 279 ALA A N 1
ATOM 1936 C CA . ALA A 1 300 ? 52.252 -17.168 39.398 1.00 37.50 279 ALA A CA 1
ATOM 1937 C C . ALA A 1 300 ? 51.739 -17.539 40.792 1.00 37.45 279 ALA A C 1
ATOM 1938 O O . ALA A 1 300 ? 52.010 -18.638 41.278 1.00 37.98 279 ALA A O 1
ATOM 1940 N N . GLU A 1 301 ? 51.021 -16.621 41.441 1.00 37.29 280 GLU A N 1
ATOM 1941 C CA . GLU A 1 301 ? 50.573 -16.829 42.827 1.00 37.57 280 GLU A CA 1
ATOM 1942 C C . GLU A 1 301 ? 49.153 -17.456 42.947 1.00 36.59 280 GLU A C 1
ATOM 1943 O O . GLU A 1 301 ? 48.679 -17.740 44.057 1.00 36.62 280 GLU A O 1
ATOM 1949 N N . LEU A 1 302 ? 48.499 -17.707 41.814 1.00 35.54 281 LEU A N 1
ATOM 1950 C CA . LEU A 1 302 ? 47.075 -18.107 41.821 1.00 34.21 281 LEU A CA 1
ATOM 1951 C C . LEU A 1 302 ? 46.732 -19.541 42.202 1.00 35.18 281 LEU A C 1
ATOM 1952 O O . LEU A 1 302 ? 45.611 -19.798 42.681 1.00 35.11 281 LEU A O 1
ATOM 1957 N N . GLY A 1 303 ? 47.660 -20.471 41.988 1.00 36.22 282 GLY A N 1
ATOM 1958 C CA . GLY A 1 303 ? 47.449 -21.874 42.349 1.00 36.69 282 GLY A CA 1
ATOM 1959 C C . GLY A 1 303 ? 46.825 -22.107 43.721 1.00 37.10 282 GLY A C 1
ATOM 1960 O O . GLY A 1 303 ? 45.739 -22.679 43.817 1.00 36.29 282 GLY A O 1
ATOM 1961 N N . PRO A 1 304 ? 47.507 -21.680 44.802 1.00 37.83 283 PRO A N 1
ATOM 1962 C CA . PRO A 1 304 ? 46.879 -21.849 46.114 1.00 38.06 283 PRO A CA 1
ATOM 1963 C C . PRO A 1 304 ? 45.567 -21.063 46.293 1.00 37.16 283 PRO A C 1
ATOM 1964 O O . PRO A 1 304 ? 44.657 -21.513 47.009 1.00 37.24 283 PRO A O 1
ATOM 1968 N N . VAL A 1 305 ? 45.466 -19.909 45.650 1.00 35.60 284 VAL A N 1
ATOM 1969 C CA . VAL A 1 305 ? 44.274 -19.075 45.760 1.00 33.97 284 VAL A CA 1
ATOM 1970 C C . VAL A 1 305 ? 43.062 -19.803 45.155 1.00 33.05 284 VAL A C 1
ATOM 1971 O O . VAL A 1 305 ? 41.992 -19.848 45.785 1.00 31.88 284 VAL A O 1
ATOM 1975 N N . VAL A 1 306 ? 43.252 -20.381 43.959 1.00 32.38 285 VAL A N 1
ATOM 1976 C CA . VAL A 1 306 ? 42.196 -21.107 43.242 1.00 31.45 285 VAL A CA 1
ATOM 1977 C C . VAL A 1 306 ? 41.874 -22.418 43.958 1.00 31.60 285 VAL A C 1
ATOM 1978 O O . VAL A 1 306 ? 40.699 -22.761 44.123 1.00 29.83 285 VAL A O 1
ATOM 1982 N N . ALA A 1 307 ? 42.901 -23.141 44.415 1.00 32.28 286 ALA A N 1
ATOM 1983 C CA . ALA A 1 307 ? 42.653 -24.362 45.202 1.00 32.96 286 ALA A CA 1
ATOM 1984 C C . ALA A 1 307 ? 41.800 -24.072 46.431 1.00 32.74 286 ALA A C 1
ATOM 1985 O O . ALA A 1 307 ? 40.861 -24.821 46.738 1.00 33.96 286 ALA A O 1
ATOM 1987 N N . ASP A 1 308 ? 42.126 -22.995 47.148 1.00 33.32 287 ASP A N 1
ATOM 1988 C CA . ASP A 1 308 ? 41.357 -22.613 48.332 1.00 33.67 287 ASP A CA 1
ATOM 1989 C C . ASP A 1 308 ? 39.870 -22.382 48.008 1.00 31.98 287 ASP A C 1
ATOM 1990 O O . ASP A 1 308 ? 38.982 -22.885 48.692 1.00 31.27 287 ASP A O 1
ATOM 1995 N N . LEU A 1 309 ? 39.619 -21.612 46.956 1.00 30.09 288 LEU A N 1
ATOM 1996 C CA . LEU A 1 309 ? 38.260 -21.248 46.572 1.00 29.43 288 LEU A CA 1
ATOM 1997 C C . LEU A 1 309 ? 37.459 -22.470 46.173 1.00 28.99 288 LEU A C 1
ATOM 1998 O O . LEU A 1 309 ? 36.287 -22.630 46.566 1.00 28.67 288 LEU A O 1
ATOM 2003 N N . LEU A 1 310 ? 38.083 -23.338 45.380 1.00 28.64 289 LEU A N 1
ATOM 2004 C CA . LEU A 1 310 ? 37.386 -24.494 44.821 1.00 28.38 289 LEU A CA 1
ATOM 2005 C C . LEU A 1 310 ? 37.027 -25.562 45.851 1.00 29.30 289 LEU A C 1
ATOM 2006 O O . LEU A 1 310 ? 35.985 -26.227 45.729 1.00 27.92 289 LEU A O 1
ATOM 2011 N N . GLY A 1 311 ? 37.869 -25.725 46.860 1.00 29.61 290 GLY A N 1
ATOM 2012 C CA . GLY A 1 311 ? 37.546 -26.680 47.930 1.00 30.28 290 GLY A CA 1
ATOM 2013 C C . GLY A 1 311 ? 36.374 -26.198 48.764 1.00 28.97 290 GLY A C 1
ATOM 2014 O O . GLY A 1 311 ? 35.674 -26.997 49.383 1.00 29.74 290 GLY A O 1
ATOM 2015 N N . LYS A 1 312 ? 36.148 -24.889 48.770 1.00 27.92 291 LYS A N 1
ATOM 2016 C CA . LYS A 1 312 ? 35.102 -24.313 49.584 1.00 26.73 291 LYS A CA 1
ATOM 2017 C C . LYS A 1 312 ? 33.768 -24.218 48.822 1.00 25.36 291 LYS A C 1
ATOM 2018 O O . LYS A 1 312 ? 32.736 -23.940 49.422 1.00 25.47 291 LYS A O 1
ATOM 2024 N N . ALA A 1 313 ? 33.837 -24.380 47.507 1.00 25.07 292 ALA A N 1
ATOM 2025 C CA . ALA A 1 313 ? 32.662 -24.192 46.618 1.00 23.65 292 ALA A CA 1
ATOM 2026 C C . ALA A 1 313 ? 31.680 -25.353 46.762 1.00 23.93 292 ALA A C 1
ATOM 2027 O O . ALA A 1 313 ? 32.077 -26.505 47.011 1.00 24.35 292 ALA A O 1
ATOM 2029 N N . ARG A 1 314 ? 30.383 -25.064 46.626 1.00 21.23 293 ARG A N 1
ATOM 2030 C CA . ARG A 1 314 ? 29.394 -26.114 46.620 1.00 21.45 293 ARG A CA 1
ATOM 2031 C C . ARG A 1 314 ? 29.610 -27.140 45.481 1.00 21.70 293 ARG A C 1
ATOM 2032 O O . ARG A 1 314 ? 29.847 -26.739 44.333 1.00 22.13 293 ARG A O 1
ATOM 2040 N N . PRO A 1 315 ? 29.527 -28.449 45.775 1.00 23.14 294 PRO A N 1
ATOM 2041 C CA . PRO A 1 315 ? 29.581 -29.428 44.683 1.00 24.07 294 PRO A CA 1
ATOM 2042 C C . PRO A 1 315 ? 28.437 -29.183 43.678 1.00 23.72 294 PRO A C 1
ATOM 2043 O O . PRO A 1 315 ? 27.287 -28.998 44.083 1.00 24.09 294 PRO A O 1
ATOM 2047 N N . PRO A 1 316 ? 28.758 -29.201 42.386 1.00 25.28 295 PRO A N 1
ATOM 2048 C CA . PRO A 1 316 ? 27.725 -28.923 41.371 1.00 25.12 295 PRO A CA 1
ATOM 2049 C C . PRO A 1 316 ? 26.830 -30.145 41.137 1.00 25.45 295 PRO A C 1
ATOM 2050 O O . PRO A 1 316 ? 27.173 -31.266 41.573 1.00 27.45 295 PRO A O 1
ATOM 2054 N N . VAL A 1 317 ? 25.698 -29.932 40.492 1.00 24.26 296 VAL A N 1
ATOM 2055 C CA . VAL A 1 317 ? 24.918 -31.032 39.918 1.00 24.24 296 VAL A CA 1
ATOM 2056 C C . VAL A 1 317 ? 25.743 -31.474 38.695 1.00 23.95 296 VAL A C 1
ATOM 2057 O O . VAL A 1 317 ? 26.093 -30.633 37.858 1.00 23.22 296 VAL A O 1
ATOM 2061 N N . PRO A 1 318 ? 26.105 -32.773 38.621 1.00 23.32 297 PRO A N 1
ATOM 2062 C CA . PRO A 1 318 ? 27.004 -33.274 37.566 1.00 23.28 297 PRO A CA 1
ATOM 2063 C C . PRO A 1 318 ? 26.414 -33.068 36.189 1.00 22.25 297 PRO A C 1
ATOM 2064 O O . PRO A 1 318 ? 25.204 -32.987 36.043 1.00 20.37 297 PRO A O 1
ATOM 2068 N N . VAL A 1 319 ? 27.279 -32.980 35.185 1.00 21.45 298 VAL A N 1
ATOM 2069 C CA . VAL A 1 319 ? 26.818 -32.908 33.798 1.00 19.87 298 VAL A CA 1
ATOM 2070 C C . VAL A 1 319 ? 26.082 -34.209 33.483 1.00 19.99 298 VAL A C 1
ATOM 2071 O O . VAL A 1 319 ? 26.548 -35.287 33.837 1.00 19.95 298 VAL A O 1
ATOM 2075 N N . TYR A 1 320 ? 24.922 -34.112 32.837 1.00 19.72 299 TYR A N 1
ATOM 2076 C CA . TYR A 1 320 ? 24.167 -35.294 32.412 1.00 21.17 299 TYR A CA 1
ATOM 2077 C C . TYR A 1 320 ? 24.972 -36.130 31.412 1.00 23.23 299 TYR A C 1
ATOM 2078 O O . TYR A 1 320 ? 25.555 -35.603 30.464 1.00 22.19 299 TYR A O 1
ATOM 2087 N N . GLY A 1 321 ? 24.997 -37.444 31.633 1.00 24.45 300 GLY A N 1
ATOM 2088 C CA . GLY A 1 321 ? 25.679 -38.340 30.711 1.00 27.21 300 GLY A CA 1
ATOM 2089 C C . GLY A 1 321 ? 27.181 -38.399 30.915 1.00 28.82 300 GLY A C 1
ATOM 2090 O O . GLY A 1 321 ? 27.897 -39.004 30.098 1.00 29.60 300 GLY A O 1
ATOM 2091 N N . ALA A 1 322 ? 27.684 -37.779 31.988 1.00 29.63 301 ALA A N 1
ATOM 2092 C CA . ALA A 1 322 ? 29.114 -37.809 32.242 1.00 31.51 301 ALA A CA 1
ATOM 2093 C C . ALA A 1 322 ? 29.476 -39.141 32.898 1.00 33.46 301 ALA A C 1
ATOM 2094 O O . ALA A 1 322 ? 28.614 -39.837 33.468 1.00 33.61 301 ALA A O 1
ATOM 2097 N N . MET B 1 22 ? 61.505 -18.311 34.517 1.00 58.70 1 MET B N 1
ATOM 2098 C CA . MET B 1 22 ? 60.585 -19.084 33.628 1.00 57.80 1 MET B CA 1
ATOM 2099 C C . MET B 1 22 ? 59.126 -18.618 33.768 1.00 55.90 1 MET B C 1
ATOM 2100 O O . MET B 1 22 ? 58.563 -18.633 34.863 1.00 55.80 1 MET B O 1
ATOM 2102 N N . GLY B 1 23 ? 58.522 -18.218 32.656 1.00 54.89 2 GLY B N 1
ATOM 2103 C CA . GLY B 1 23 ? 57.111 -17.799 32.647 1.00 53.02 2 GLY B CA 1
ATOM 2104 C C . GLY B 1 23 ? 56.119 -18.883 33.059 1.00 51.93 2 GLY B C 1
ATOM 2105 O O . GLY B 1 23 ? 56.367 -20.076 32.871 1.00 52.21 2 GLY B O 1
ATOM 2106 N N . VAL B 1 24 ? 54.982 -18.459 33.613 1.00 50.65 3 VAL B N 1
ATOM 2107 C CA . VAL B 1 24 ? 53.891 -19.369 34.028 1.00 49.08 3 VAL B CA 1
ATOM 2108 C C . VAL B 1 24 ? 53.345 -20.229 32.872 1.00 47.53 3 VAL B C 1
ATOM 2109 O O . VAL B 1 24 ? 52.983 -21.396 33.067 1.00 47.41 3 VAL B O 1
ATOM 2113 N N . VAL B 1 25 ? 53.308 -19.647 31.672 1.00 46.37 4 VAL B N 1
ATOM 2114 C CA . VAL B 1 25 ? 52.895 -20.363 30.469 1.00 44.76 4 VAL B CA 1
ATOM 2115 C C . VAL B 1 25 ? 54.016 -20.432 29.442 1.00 46.53 4 VAL B C 1
ATOM 2116 O O . VAL B 1 25 ? 53.794 -20.383 28.215 1.00 44.50 4 VAL B O 1
ATOM 2120 N N . ASP B 1 26 ? 55.251 -20.546 29.948 1.00 48.09 5 ASP B N 1
ATOM 2121 C CA . ASP B 1 26 ? 56.413 -20.537 29.095 1.00 50.71 5 ASP B CA 1
ATOM 2122 C C . ASP B 1 26 ? 56.233 -21.548 27.963 1.00 50.29 5 ASP B C 1
ATOM 2123 O O . ASP B 1 26 ? 55.925 -22.715 28.209 1.00 50.84 5 ASP B O 1
ATOM 2128 N N . GLY B 1 27 ? 56.395 -21.081 26.729 1.00 50.46 6 GLY B N 1
ATOM 2129 C CA . GLY B 1 27 ? 56.435 -22.008 25.582 1.00 50.69 6 GLY B CA 1
ATOM 2130 C C . GLY B 1 27 ? 55.094 -22.443 25.039 1.00 49.89 6 GLY B C 1
ATOM 2131 O O . GLY B 1 27 ? 54.992 -22.894 23.894 1.00 50.54 6 GLY B O 1
ATOM 2132 N N . ARG B 1 28 ? 54.065 -22.287 25.867 1.00 47.32 7 ARG B N 1
ATOM 2133 C CA . ARG B 1 28 ? 52.700 -22.591 25.472 1.00 46.30 7 ARG B CA 1
ATOM 2134 C C . ARG B 1 28 ? 52.264 -21.731 24.302 1.00 44.71 7 ARG B C 1
ATOM 2135 O O . ARG B 1 28 ? 52.543 -20.529 24.266 1.00 45.79 7 ARG B O 1
ATOM 2143 N N . VAL B 1 29 ? 51.591 -22.349 23.334 1.00 42.98 8 VAL B N 1
ATOM 2144 C CA . VAL B 1 29 ? 51.057 -21.630 22.201 1.00 40.31 8 VAL B CA 1
ATOM 2145 C C . VAL B 1 29 ? 49.577 -21.326 22.506 1.00 38.80 8 VAL B C 1
ATOM 2146 O O . VAL B 1 29 ? 48.823 -22.234 22.836 1.00 38.49 8 VAL B O 1
ATOM 2150 N N . VAL B 1 30 ? 49.204 -20.050 22.392 1.00 37.57 9 VAL B N 1
ATOM 2151 C CA . VAL B 1 30 ? 47.872 -19.539 22.794 1.00 35.81 9 VAL B CA 1
ATOM 2152 C C . VAL B 1 30 ? 47.247 -18.696 21.698 1.00 35.27 9 VAL B C 1
ATOM 2153 O O . VAL B 1 30 ? 47.920 -17.866 21.093 1.00 35.54 9 VAL B O 1
ATOM 2157 N N . ILE B 1 31 ? 45.940 -18.881 21.486 1.00 33.60 10 ILE B N 1
ATOM 2158 C CA . ILE B 1 31 ? 45.130 -18.033 20.615 1.00 33.00 10 ILE B CA 1
ATOM 2159 C C . ILE B 1 31 ? 44.248 -17.171 21.520 1.00 32.55 10 ILE B C 1
ATOM 2160 O O . ILE B 1 31 ? 43.646 -17.703 22.453 1.00 30.54 10 ILE B O 1
ATOM 2165 N N . VAL B 1 32 ? 44.203 -15.858 21.260 1.00 32.23 11 VAL B N 1
ATOM 2166 C CA . VAL B 1 32 ? 43.210 -14.975 21.893 1.00 31.07 11 VAL B CA 1
ATOM 2167 C C . VAL B 1 32 ? 42.366 -14.375 20.787 1.00 30.57 11 VAL B C 1
ATOM 2168 O O . VAL B 1 32 ? 42.908 -13.789 19.827 1.00 31.10 11 VAL B O 1
ATOM 2172 N N . THR B 1 33 ? 41.036 -14.541 20.874 1.00 28.46 12 THR B N 1
ATOM 2173 C CA . THR B 1 33 ? 40.185 -13.954 19.847 1.00 27.33 12 THR B CA 1
ATOM 2174 C C . THR B 1 33 ? 39.782 -12.563 20.278 1.00 26.98 12 THR B C 1
ATOM 2175 O O . THR B 1 33 ? 39.718 -12.272 21.484 1.00 27.34 12 THR B O 1
ATOM 2179 N N . GLY B 1 34 ? 39.580 -11.684 19.308 1.00 26.85 13 GLY B N 1
ATOM 2180 C CA . GLY B 1 34 ? 39.238 -10.293 19.604 1.00 27.97 13 GLY B CA 1
ATOM 2181 C C . GLY B 1 34 ? 40.336 -9.630 20.419 1.00 29.56 13 GLY B C 1
ATOM 2182 O O . GLY B 1 34 ? 40.067 -8.880 21.360 1.00 29.79 13 GLY B O 1
ATOM 2183 N N . ALA B 1 35 ? 41.583 -9.900 20.058 1.00 30.65 14 ALA B N 1
ATOM 2184 C CA . ALA B 1 35 ? 42.694 -9.472 20.889 1.00 32.21 14 ALA B CA 1
ATOM 2185 C C . ALA B 1 35 ? 43.318 -8.126 20.491 1.00 33.93 14 ALA B C 1
ATOM 2186 O O . ALA B 1 35 ? 44.364 -7.742 21.017 1.00 33.91 14 ALA B O 1
ATOM 2188 N N . GLY B 1 36 ? 42.648 -7.392 19.609 1.00 34.49 15 GLY B N 1
ATOM 2189 C CA . GLY B 1 36 ? 43.160 -6.111 19.135 1.00 36.31 15 GLY B CA 1
ATOM 2190 C C . GLY B 1 36 ? 43.008 -4.934 20.093 1.00 36.25 15 GLY B C 1
ATOM 2191 O O . GLY B 1 36 ? 43.643 -3.913 19.893 1.00 37.73 15 GLY B O 1
ATOM 2192 N N . GLY B 1 37 ? 42.151 -5.063 21.105 1.00 35.67 16 GLY B N 1
ATOM 2193 C CA . GLY B 1 37 ? 41.883 -3.993 22.076 1.00 34.65 16 GLY B CA 1
ATOM 2194 C C . GLY B 1 37 ? 41.296 -4.531 23.368 1.00 34.42 16 GLY B C 1
ATOM 2195 O O . GLY B 1 37 ? 40.994 -5.721 23.459 1.00 33.31 16 GLY B O 1
ATOM 2196 N N . GLY B 1 38 ? 41.113 -3.659 24.361 1.00 33.86 17 GLY B N 1
ATOM 2197 C CA . GLY B 1 38 ? 40.409 -4.030 25.601 1.00 33.11 17 GLY B CA 1
ATOM 2198 C C . GLY B 1 38 ? 40.955 -5.255 26.323 1.00 32.33 17 GLY B C 1
ATOM 2199 O O . GLY B 1 38 ? 42.176 -5.491 26.372 1.00 32.10 17 GLY B O 1
ATOM 2200 N N . ILE B 1 39 ? 40.051 -6.058 26.888 1.00 31.76 18 ILE B N 1
ATOM 2201 C CA . ILE B 1 39 ? 40.481 -7.227 27.648 1.00 31.89 18 ILE B CA 1
ATOM 2202 C C . ILE B 1 39 ? 41.234 -8.249 26.777 1.00 30.75 18 ILE B C 1
ATOM 2203 O O . ILE B 1 39 ? 42.169 -8.899 27.247 1.00 30.45 18 ILE B O 1
ATOM 2208 N N . GLY B 1 40 ? 40.819 -8.395 25.521 1.00 29.05 19 GLY B N 1
ATOM 2209 C CA . GLY B 1 40 ? 41.485 -9.305 24.605 1.00 29.40 19 GLY B CA 1
ATOM 2210 C C . GLY B 1 40 ? 42.961 -8.942 24.426 1.00 30.72 19 GLY B C 1
ATOM 2211 O O . GLY B 1 40 ? 43.827 -9.820 24.435 1.00 31.55 19 GLY B O 1
ATOM 2212 N N . ARG B 1 41 ? 43.225 -7.650 24.281 1.00 31.39 20 ARG B N 1
ATOM 2213 C CA . ARG B 1 41 ? 44.597 -7.128 24.276 1.00 32.81 20 ARG B CA 1
ATOM 2214 C C . ARG B 1 41 ? 45.323 -7.437 25.588 1.00 33.33 20 ARG B C 1
ATOM 2215 O O . ARG B 1 41 ? 46.437 -7.950 25.559 1.00 34.06 20 ARG B O 1
ATOM 2223 N N . ALA B 1 42 ? 44.681 -7.145 26.724 1.00 33.28 21 ALA B N 1
ATOM 2224 C CA . ALA B 1 42 ? 45.245 -7.443 28.046 1.00 33.95 21 ALA B CA 1
ATOM 2225 C C . ALA B 1 42 ? 45.646 -8.919 28.137 1.00 33.88 21 ALA B C 1
ATOM 2226 O O . ALA B 1 42 ? 46.761 -9.232 28.560 1.00 34.12 21 ALA B O 1
ATOM 2228 N N . HIS B 1 43 ? 44.744 -9.822 27.726 1.00 32.97 22 HIS B N 1
ATOM 2229 C CA . HIS B 1 43 ? 45.051 -11.267 27.679 1.00 32.78 22 HIS B CA 1
ATOM 2230 C C . HIS B 1 43 ? 46.292 -11.568 26.856 1.00 33.77 22 HIS B C 1
ATOM 2231 O O . HIS B 1 43 ? 47.200 -12.239 27.336 1.00 33.89 22 HIS B O 1
ATOM 2238 N N . ALA B 1 44 ? 46.290 -11.124 25.604 1.00 34.04 23 ALA B N 1
ATOM 2239 C CA . ALA B 1 44 ? 47.428 -11.343 24.701 1.00 35.63 23 ALA B CA 1
ATOM 2240 C C . ALA B 1 44 ? 48.783 -10.949 25.323 1.00 36.63 23 ALA B C 1
ATOM 2241 O O . ALA B 1 44 ? 49.719 -11.756 25.354 1.00 37.54 23 ALA B O 1
ATOM 2243 N N . LEU B 1 45 ? 48.864 -9.718 25.833 1.00 36.62 24 LEU B N 1
ATOM 2244 C CA . LEU B 1 45 ? 50.077 -9.193 26.456 1.00 37.07 24 LEU B CA 1
ATOM 2245 C C . LEU B 1 45 ? 50.429 -9.974 27.714 1.00 37.45 24 LEU B C 1
ATOM 2246 O O . LEU B 1 45 ? 51.606 -10.228 27.981 1.00 37.42 24 LEU B O 1
ATOM 2251 N N . ALA B 1 46 ? 49.412 -10.381 28.482 1.00 35.29 25 ALA B N 1
ATOM 2252 C CA . ALA B 1 46 ? 49.667 -11.078 29.738 1.00 35.64 25 ALA B CA 1
ATOM 2253 C C . ALA B 1 46 ? 50.275 -12.455 29.478 1.00 36.16 25 ALA B C 1
ATOM 2254 O O . ALA B 1 46 ? 51.201 -12.857 30.177 1.00 36.77 25 ALA B O 1
ATOM 2256 N N . PHE B 1 47 ? 49.767 -13.157 28.458 1.00 35.64 26 PHE B N 1
ATOM 2257 C CA . PHE B 1 47 ? 50.302 -14.478 28.090 1.00 35.94 26 PHE B CA 1
ATOM 2258 C C . PHE B 1 47 ? 51.764 -14.359 27.614 1.00 38.44 26 PHE B C 1
ATOM 2259 O O . PHE B 1 47 ? 52.621 -15.139 28.026 1.00 39.09 26 PHE B O 1
ATOM 2267 N N . ALA B 1 48 ? 52.021 -13.369 26.762 1.00 39.42 27 ALA B N 1
ATOM 2268 C CA . ALA B 1 48 ? 53.368 -13.122 26.231 1.00 41.14 27 ALA B CA 1
ATOM 2269 C C . ALA B 1 48 ? 54.348 -12.800 27.350 1.00 43.08 27 ALA B C 1
ATOM 2270 O O . ALA B 1 48 ? 55.484 -13.306 27.366 1.00 44.58 27 ALA B O 1
ATOM 2272 N N . ALA B 1 49 ? 53.907 -11.973 28.303 1.00 43.19 28 ALA B N 1
ATOM 2273 C CA . ALA B 1 49 ? 54.740 -11.610 29.445 1.00 44.27 28 ALA B CA 1
ATOM 2274 C C . ALA B 1 49 ? 55.143 -12.837 30.252 1.00 44.84 28 ALA B C 1
ATOM 2275 O O . ALA B 1 49 ? 56.215 -12.865 30.853 1.00 45.32 28 ALA B O 1
ATOM 2277 N N . GLU B 1 50 ? 54.292 -13.860 30.262 1.00 43.59 29 GLU B N 1
ATOM 2278 C CA . GLU B 1 50 ? 54.621 -15.098 30.963 1.00 44.32 29 GLU B CA 1
ATOM 2279 C C . GLU B 1 50 ? 55.132 -16.202 30.027 1.00 44.45 29 GLU B C 1
ATOM 2280 O O . GLU B 1 50 ? 55.023 -17.394 30.335 1.00 44.69 29 GLU B O 1
ATOM 2286 N N . GLY B 1 51 ? 55.653 -15.800 28.873 1.00 45.25 30 GLY B N 1
ATOM 2287 C CA . GLY B 1 51 ? 56.430 -16.704 28.019 1.00 45.73 30 GLY B CA 1
ATOM 2288 C C . GLY B 1 51 ? 55.721 -17.482 26.923 1.00 44.95 30 GLY B C 1
ATOM 2289 O O . GLY B 1 51 ? 56.349 -18.324 26.251 1.00 45.21 30 GLY B O 1
ATOM 2290 N N . ALA B 1 52 ? 54.416 -17.232 26.750 1.00 42.67 31 ALA B N 1
ATOM 2291 C CA . ALA B 1 52 ? 53.653 -17.862 25.688 1.00 41.60 31 ALA B CA 1
ATOM 2292 C C . ALA B 1 52 ? 53.915 -17.239 24.322 1.00 41.83 31 ALA B C 1
ATOM 2293 O O . ALA B 1 52 ? 54.186 -16.039 24.209 1.00 41.72 31 ALA B O 1
ATOM 2295 N N . ARG B 1 53 ? 53.813 -18.061 23.280 1.00 41.83 32 ARG B N 1
ATOM 2296 C CA . ARG B 1 53 ? 53.780 -17.569 21.920 1.00 42.19 32 ARG B CA 1
ATOM 2297 C C . ARG B 1 53 ? 52.315 -17.377 21.549 1.00 41.05 32 ARG B C 1
ATOM 2298 O O . ARG B 1 53 ? 51.525 -18.304 21.696 1.00 39.34 32 ARG B O 1
ATOM 2306 N N . VAL B 1 54 ? 51.979 -16.173 21.077 1.00 40.42 33 VAL B N 1
ATOM 2307 C CA . VAL B 1 54 ? 50.579 -15.724 20.975 1.00 38.72 33 VAL B CA 1
ATOM 2308 C C . VAL B 1 54 ? 50.102 -15.485 19.539 1.00 38.65 33 VAL B C 1
ATOM 2309 O O . VAL B 1 54 ? 50.758 -14.789 18.744 1.00 39.15 33 VAL B O 1
ATOM 2313 N N . VAL B 1 55 ? 48.948 -16.066 19.204 1.00 37.69 34 VAL B N 1
ATOM 2314 C CA . VAL B 1 55 ? 48.251 -15.720 17.975 1.00 37.31 34 VAL B CA 1
ATOM 2315 C C . VAL B 1 55 ? 47.236 -14.663 18.336 1.00 37.15 34 VAL B C 1
ATOM 2316 O O . VAL B 1 55 ? 46.270 -14.929 19.079 1.00 36.80 34 VAL B O 1
ATOM 2320 N N . VAL B 1 56 ? 47.451 -13.467 17.804 1.00 37.22 35 VAL B N 1
ATOM 2321 C CA . VAL B 1 56 ? 46.570 -12.345 18.055 1.00 35.78 35 VAL B CA 1
ATOM 2322 C C . VAL B 1 56 ? 45.526 -12.308 16.964 1.00 35.49 35 VAL B C 1
ATOM 2323 O O . VAL B 1 56 ? 45.777 -11.851 15.847 1.00 34.59 35 VAL B O 1
ATOM 2327 N N . ASN B 1 57 ? 44.334 -12.810 17.297 1.00 34.46 36 ASN B N 1
ATOM 2328 C CA . ASN B 1 57 ? 43.236 -12.803 16.370 1.00 34.92 36 ASN B CA 1
ATOM 2329 C C . ASN B 1 57 ? 42.366 -11.579 16.608 1.00 34.96 36 ASN B C 1
ATOM 2330 O O . ASN B 1 57 ? 41.915 -11.320 17.740 1.00 34.75 36 ASN B O 1
ATOM 2335 N N . ASP B 1 58 ? 42.145 -10.830 15.535 1.00 35.37 37 ASP B N 1
ATOM 2336 C CA . ASP B 1 58 ? 41.257 -9.669 15.532 1.00 35.97 37 ASP B CA 1
ATOM 2337 C C . ASP B 1 58 ? 40.867 -9.343 14.099 1.00 36.48 37 ASP B C 1
ATOM 2338 O O . ASP B 1 58 ? 41.718 -9.323 13.203 1.00 37.39 37 ASP B O 1
ATOM 2343 N N . ILE B 1 59 ? 39.585 -9.095 13.870 1.00 36.17 38 ILE B N 1
ATOM 2344 C CA . ILE B 1 59 ? 39.119 -8.818 12.508 1.00 37.00 38 ILE B CA 1
ATOM 2345 C C . ILE B 1 59 ? 39.344 -7.379 12.024 1.00 38.01 38 ILE B C 1
ATOM 2346 O O . ILE B 1 59 ? 39.114 -7.078 10.845 1.00 38.43 38 ILE B O 1
ATOM 2351 N N . GLY B 1 60 ? 39.762 -6.494 12.926 1.00 38.34 39 GLY B N 1
ATOM 2352 C CA . GLY B 1 60 ? 40.009 -5.086 12.569 1.00 39.69 39 GLY B CA 1
ATOM 2353 C C . GLY B 1 60 ? 40.998 -4.969 11.418 1.00 40.88 39 GLY B C 1
ATOM 2354 O O . GLY B 1 60 ? 42.033 -5.649 11.399 1.00 40.42 39 GLY B O 1
ATOM 2355 N N . VAL B 1 61 ? 40.657 -4.115 10.457 1.00 42.36 40 VAL B N 1
ATOM 2356 C CA . VAL B 1 61 ? 41.424 -3.981 9.214 1.00 44.26 40 VAL B CA 1
ATOM 2357 C C . VAL B 1 61 ? 42.683 -3.142 9.392 1.00 45.79 40 VAL B C 1
ATOM 2358 O O . VAL B 1 61 ? 42.735 -2.245 10.240 1.00 45.83 40 VAL B O 1
ATOM 2362 N N . GLY B 1 62 ? 43.705 -3.454 8.601 1.00 47.28 41 GLY B N 1
ATOM 2363 C CA . GLY B 1 62 ? 44.899 -2.620 8.527 1.00 48.95 41 GLY B CA 1
ATOM 2364 C C . GLY B 1 62 ? 44.749 -1.522 7.485 1.00 50.20 41 GLY B C 1
ATOM 2365 O O . GLY B 1 62 ? 43.633 -1.188 7.070 1.00 49.97 41 GLY B O 1
ATOM 2366 N N . LEU B 1 63 ? 45.877 -0.965 7.057 1.00 51.94 42 LEU B N 1
ATOM 2367 C CA . LEU B 1 63 ? 45.858 0.140 6.108 1.00 53.49 42 LEU B CA 1
ATOM 2368 C C . LEU B 1 63 ? 45.369 -0.294 4.722 1.00 54.21 42 LEU B C 1
ATOM 2369 O O . LEU B 1 63 ? 44.689 0.471 4.044 1.00 54.94 42 LEU B O 1
ATOM 2374 N N . ASP B 1 64 ? 45.678 -1.526 4.318 1.00 54.80 43 ASP B N 1
ATOM 2375 C CA . ASP B 1 64 ? 45.210 -2.041 3.020 1.00 55.53 43 ASP B CA 1
ATOM 2376 C C . ASP B 1 64 ? 43.719 -2.430 2.997 1.00 54.51 43 ASP B C 1
ATOM 2377 O O . ASP B 1 64 ? 43.190 -2.824 1.957 1.00 54.87 43 ASP B O 1
ATOM 2382 N N . GLY B 1 65 ? 43.052 -2.357 4.149 1.00 53.25 44 GLY B N 1
ATOM 2383 C CA . GLY B 1 65 ? 41.607 -2.575 4.210 1.00 51.45 44 GLY B CA 1
ATOM 2384 C C . GLY B 1 65 ? 41.195 -4.010 4.473 1.00 50.37 44 GLY B C 1
ATOM 2385 O O . GLY B 1 65 ? 39.997 -4.320 4.498 1.00 49.84 44 GLY B O 1
ATOM 2386 N N . SER B 1 66 ? 42.186 -4.879 4.673 1.00 49.65 45 SER B N 1
ATOM 2387 C CA . SER B 1 66 ? 41.950 -6.284 4.977 1.00 48.27 45 SER B CA 1
ATOM 2388 C C . SER B 1 66 ? 42.209 -6.583 6.467 1.00 46.49 45 SER B C 1
ATOM 2389 O O . SER B 1 66 ? 43.014 -5.892 7.106 1.00 45.57 45 SER B O 1
ATOM 2392 N N . PRO B 1 67 ? 41.531 -7.618 7.022 1.00 44.88 46 PRO B N 1
ATOM 2393 C CA . PRO B 1 67 ? 41.662 -7.853 8.471 1.00 43.59 46 PRO B CA 1
ATOM 2394 C C . PRO B 1 67 ? 43.075 -8.249 8.936 1.00 43.42 46 PRO B C 1
ATOM 2395 O O . PRO B 1 67 ? 43.710 -9.133 8.349 1.00 44.18 46 PRO B O 1
ATOM 2399 N N . ALA B 1 68 ? 43.545 -7.589 9.996 1.00 42.34 47 ALA B N 1
ATOM 2400 C CA . ALA B 1 68 ? 44.788 -7.943 10.698 1.00 41.63 47 ALA B CA 1
ATOM 2401 C C . ALA B 1 68 ? 46.064 -7.770 9.881 1.00 42.37 47 ALA B C 1
ATOM 2402 O O . ALA B 1 68 ? 47.033 -8.496 10.089 1.00 42.26 47 ALA B O 1
ATOM 2404 N N . SER B 1 69 ? 46.047 -6.812 8.964 1.00 42.43 48 SER B N 1
ATOM 2405 C CA . SER B 1 69 ? 47.240 -6.493 8.147 1.00 43.23 48 SER B CA 1
ATOM 2406 C C . SER B 1 69 ? 48.164 -5.443 8.787 1.00 43.65 48 SER B C 1
ATOM 2407 O O . SER B 1 69 ? 48.034 -5.124 9.961 1.00 43.08 48 SER B O 1
ATOM 2410 N N . GLY B 1 70 ? 49.130 -4.918 8.014 1.00 44.66 49 GLY B N 1
ATOM 2411 C CA . GLY B 1 70 ? 49.986 -3.826 8.509 1.00 44.79 49 GLY B CA 1
ATOM 2412 C C . GLY B 1 70 ? 49.134 -2.623 8.883 1.00 44.20 49 GLY B C 1
ATOM 2413 O O . GLY B 1 70 ? 48.198 -2.292 8.159 1.00 44.11 49 GLY B O 1
ATOM 2414 N N . GLY B 1 71 ? 49.411 -2.005 10.036 1.00 44.52 50 GLY B N 1
ATOM 2415 C CA . GLY B 1 71 ? 48.545 -0.908 10.540 1.00 43.99 50 GLY B CA 1
ATOM 2416 C C . GLY B 1 71 ? 47.246 -1.297 11.271 1.00 42.69 50 GLY B C 1
ATOM 2417 O O . GLY B 1 71 ? 46.496 -0.411 11.700 1.00 42.64 50 GLY B O 1
ATOM 2418 N N . SER B 1 72 ? 46.974 -2.596 11.398 1.00 41.66 51 SER B N 1
ATOM 2419 C CA . SER B 1 72 ? 45.757 -3.089 12.117 1.00 40.17 51 SER B CA 1
ATOM 2420 C C . SER B 1 72 ? 45.886 -3.084 13.643 1.00 39.66 51 SER B C 1
ATOM 2421 O O . SER B 1 72 ? 46.968 -2.918 14.187 1.00 40.16 51 SER B O 1
ATOM 2424 N N . ALA B 1 73 ? 44.770 -3.312 14.334 1.00 38.94 52 ALA B N 1
ATOM 2425 C CA . ALA B 1 73 ? 44.792 -3.449 15.781 1.00 37.89 52 ALA B CA 1
ATOM 2426 C C . ALA B 1 73 ? 45.572 -4.705 16.192 1.00 37.76 52 ALA B C 1
ATOM 2427 O O . ALA B 1 73 ? 46.375 -4.654 17.111 1.00 37.38 52 ALA B O 1
ATOM 2429 N N . ALA B 1 74 ? 45.332 -5.822 15.497 1.00 37.41 53 ALA B N 1
ATOM 2430 C CA . ALA B 1 74 ? 46.048 -7.067 15.753 1.00 37.66 53 ALA B CA 1
ATOM 2431 C C . ALA B 1 74 ? 47.561 -6.874 15.666 1.00 38.68 53 ALA B C 1
ATOM 2432 O O . ALA B 1 74 ? 48.297 -7.242 16.586 1.00 39.23 53 ALA B O 1
ATOM 2434 N N . GLN B 1 75 ? 48.014 -6.299 14.555 1.00 40.56 54 GLN B N 1
ATOM 2435 C CA . GLN B 1 75 ? 49.447 -6.136 14.310 1.00 41.32 54 GLN B CA 1
ATOM 2436 C C . GLN B 1 75 ? 50.074 -5.190 15.316 1.00 41.77 54 GLN B C 1
ATOM 2437 O O . GLN B 1 75 ? 51.196 -5.420 15.782 1.00 43.12 54 GLN B O 1
ATOM 2443 N N . SER B 1 76 ? 49.351 -4.122 15.640 1.00 41.14 55 SER B N 1
ATOM 2444 C CA . SER B 1 76 ? 49.764 -3.208 16.695 1.00 41.31 55 SER B CA 1
ATOM 2445 C C . SER B 1 76 ? 50.092 -3.940 17.995 1.00 40.63 55 SER B C 1
ATOM 2446 O O . SER B 1 76 ? 51.136 -3.703 18.635 1.00 40.45 55 SER B O 1
ATOM 2449 N N . VAL B 1 77 ? 49.195 -4.843 18.397 1.00 39.22 56 VAL B N 1
ATOM 2450 C CA . VAL B 1 77 ? 49.395 -5.606 19.611 1.00 39.35 56 VAL B CA 1
ATOM 2451 C C . VAL B 1 77 ? 50.573 -6.565 19.450 1.00 40.53 56 VAL B C 1
ATOM 2452 O O . VAL B 1 77 ? 51.359 -6.741 20.370 1.00 41.46 56 VAL B O 1
ATOM 2456 N N . VAL B 1 78 ? 50.695 -7.171 18.273 1.00 42.11 57 VAL B N 1
ATOM 2457 C CA . VAL B 1 78 ? 51.824 -8.049 17.985 1.00 44.27 57 VAL B CA 1
ATOM 2458 C C . VAL B 1 78 ? 53.156 -7.285 18.145 1.00 46.01 57 VAL B C 1
ATOM 2459 O O . VAL B 1 78 ? 54.108 -7.808 18.742 1.00 46.46 57 VAL B O 1
ATOM 2463 N N . ASP B 1 79 ? 53.178 -6.038 17.677 1.00 47.69 58 ASP B N 1
ATOM 2464 C CA . ASP B 1 79 ? 54.365 -5.168 17.791 1.00 49.48 58 ASP B CA 1
ATOM 2465 C C . ASP B 1 79 ? 54.673 -4.914 19.252 1.00 50.12 58 ASP B C 1
ATOM 2466 O O . ASP B 1 79 ? 55.846 -4.832 19.644 1.00 50.55 58 ASP B O 1
ATOM 2471 N N . GLU B 1 80 ? 53.619 -4.806 20.069 1.00 49.18 59 GLU B N 1
ATOM 2472 C CA . GLU B 1 80 ? 53.807 -4.573 21.494 1.00 49.53 59 GLU B CA 1
ATOM 2473 C C . GLU B 1 80 ? 54.500 -5.771 22.104 1.00 50.07 59 GLU B C 1
ATOM 2474 O O . GLU B 1 80 ? 55.428 -5.615 22.893 1.00 51.04 59 GLU B O 1
ATOM 2480 N N . ILE B 1 81 ? 54.056 -6.968 21.716 1.00 49.82 60 ILE B N 1
ATOM 2481 C CA . ILE B 1 81 ? 54.618 -8.220 22.228 1.00 50.29 60 ILE B CA 1
ATOM 2482 C C . ILE B 1 81 ? 56.109 -8.398 21.865 1.00 52.20 60 ILE B C 1
ATOM 2483 O O . ILE B 1 81 ? 56.930 -8.679 22.750 1.00 52.88 60 ILE B O 1
ATOM 2488 N N . THR B 1 82 ? 56.438 -8.235 20.581 1.00 53.23 61 THR B N 1
ATOM 2489 C CA . THR B 1 82 ? 57.836 -8.359 20.086 1.00 55.34 61 THR B CA 1
ATOM 2490 C C . THR B 1 82 ? 58.803 -7.420 20.808 1.00 56.44 61 THR B C 1
ATOM 2491 O O . THR B 1 82 ? 59.927 -7.821 21.156 1.00 56.97 61 THR B O 1
ATOM 2495 N N . ALA B 1 83 ? 58.354 -6.183 21.030 1.00 56.47 62 ALA B N 1
ATOM 2496 C CA . ALA B 1 83 ? 59.186 -5.110 21.585 1.00 57.79 62 ALA B CA 1
ATOM 2497 C C . ALA B 1 83 ? 59.461 -5.302 23.070 1.00 58.06 62 ALA B C 1
ATOM 2498 O O . ALA B 1 83 ? 60.450 -4.790 23.598 1.00 59.21 62 ALA B O 1
ATOM 2500 N N . ALA B 1 84 ? 58.584 -6.039 23.742 1.00 56.84 63 ALA B N 1
ATOM 2501 C CA . ALA B 1 84 ? 58.850 -6.494 25.095 1.00 56.73 63 ALA B CA 1
ATOM 2502 C C . ALA B 1 84 ? 59.656 -7.798 25.039 1.00 57.31 63 ALA B C 1
ATOM 2503 O O . ALA B 1 84 ? 59.950 -8.397 26.072 1.00 57.55 63 ALA B O 1
ATOM 2505 N N . GLY B 1 85 ? 59.984 -8.244 23.825 1.00 57.33 64 GLY B N 1
ATOM 2506 C CA . GLY B 1 85 ? 60.778 -9.460 23.616 1.00 58.09 64 GLY B CA 1
ATOM 2507 C C . GLY B 1 85 ? 60.047 -10.791 23.539 1.00 57.11 64 GLY B C 1
ATOM 2508 O O . GLY B 1 85 ? 60.619 -11.832 23.870 1.00 57.94 64 GLY B O 1
ATOM 2509 N N . GLY B 1 86 ? 58.789 -10.766 23.103 1.00 55.97 65 GLY B N 1
ATOM 2510 C CA . GLY B 1 86 ? 58.010 -11.992 22.928 1.00 54.71 65 GLY B CA 1
ATOM 2511 C C . GLY B 1 86 ? 57.879 -12.406 21.472 1.00 54.47 65 GLY B C 1
ATOM 2512 O O . GLY B 1 86 ? 58.479 -11.788 20.577 1.00 54.48 65 GLY B O 1
ATOM 2513 N N . GLU B 1 87 ? 57.086 -13.457 21.251 1.00 53.09 66 GLU B N 1
ATOM 2514 C CA . GLU B 1 87 ? 56.798 -14.008 19.927 1.00 52.68 66 GLU B CA 1
ATOM 2515 C C . GLU B 1 87 ? 55.288 -14.049 19.708 1.00 50.68 66 GLU B C 1
ATOM 2516 O O . GLU B 1 87 ? 54.566 -14.598 20.542 1.00 49.26 66 GLU B O 1
ATOM 2522 N N . ALA B 1 88 ? 54.826 -13.480 18.594 1.00 49.85 67 ALA B N 1
ATOM 2523 C CA . ALA B 1 88 ? 53.384 -13.349 18.302 1.00 48.37 67 ALA B CA 1
ATOM 2524 C C . ALA B 1 88 ? 53.134 -13.230 16.801 1.00 48.72 67 ALA B C 1
ATOM 2525 O O . ALA B 1 88 ? 54.006 -12.745 16.057 1.00 49.09 67 ALA B O 1
ATOM 2527 N N . VAL B 1 89 ? 51.961 -13.669 16.352 1.00 47.08 68 VAL B N 1
ATOM 2528 C CA . VAL B 1 89 ? 51.526 -13.513 14.965 1.00 47.40 68 VAL B CA 1
ATOM 2529 C C . VAL B 1 89 ? 50.088 -12.964 14.915 1.00 46.42 68 VAL B C 1
ATOM 2530 O O . VAL B 1 89 ? 49.260 -13.306 15.777 1.00 45.16 68 VAL B O 1
ATOM 2534 N N . ALA B 1 90 ? 49.812 -12.104 13.934 1.00 45.45 69 ALA B N 1
ATOM 2535 C CA . ALA B 1 90 ? 48.465 -11.572 13.712 1.00 44.54 69 ALA B CA 1
ATOM 2536 C C . ALA B 1 90 ? 47.642 -12.497 12.828 1.00 44.08 69 ALA B C 1
ATOM 2537 O O . ALA B 1 90 ? 48.162 -13.073 11.871 1.00 44.42 69 ALA B O 1
ATOM 2539 N N . ASP B 1 91 ? 46.354 -12.638 13.161 1.00 42.37 70 ASP B N 1
ATOM 2540 C CA . ASP B 1 91 ? 45.443 -13.458 12.383 1.00 42.27 70 ASP B CA 1
ATOM 2541 C C . ASP B 1 91 ? 44.087 -12.758 12.255 1.00 40.85 70 ASP B C 1
ATOM 2542 O O . ASP B 1 91 ? 43.567 -12.193 13.226 1.00 40.17 70 ASP B O 1
ATOM 2547 N N . GLY B 1 92 ? 43.528 -12.776 11.051 1.00 39.89 71 GLY B N 1
ATOM 2548 C CA . GLY B 1 92 ? 42.358 -11.970 10.757 1.00 38.84 71 GLY B CA 1
ATOM 2549 C C . GLY B 1 92 ? 41.028 -12.704 10.771 1.00 37.67 71 GLY B C 1
ATOM 2550 O O . GLY B 1 92 ? 40.007 -12.112 10.419 1.00 37.12 71 GLY B O 1
ATOM 2551 N N . SER B 1 93 ? 41.041 -13.976 11.173 1.00 36.85 72 SER B N 1
ATOM 2552 C CA . SER B 1 93 ? 39.871 -14.834 10.984 1.00 36.67 72 SER B CA 1
ATOM 2553 C C . SER B 1 93 ? 38.688 -14.275 11.756 1.00 34.52 72 SER B C 1
ATOM 2554 O O . SER B 1 93 ? 38.854 -13.793 12.878 1.00 33.58 72 SER B O 1
ATOM 2557 N N . ASN B 1 94 ? 37.524 -14.312 11.119 1.00 33.37 73 ASN B N 1
ATOM 2558 C CA . ASN B 1 94 ? 36.249 -14.045 11.788 1.00 32.40 73 ASN B CA 1
ATOM 2559 C C . ASN B 1 94 ? 35.723 -15.374 12.345 1.00 31.18 73 ASN B C 1
ATOM 2560 O O . ASN B 1 94 ? 35.323 -16.257 11.587 1.00 30.59 73 ASN B O 1
ATOM 2565 N N . VAL B 1 95 ? 35.748 -15.512 13.667 1.00 30.60 74 VAL B N 1
ATOM 2566 C CA . VAL B 1 95 ? 35.433 -16.789 14.315 1.00 30.60 74 VAL B CA 1
ATOM 2567 C C . VAL B 1 95 ? 33.956 -17.204 14.184 1.00 29.73 74 VAL B C 1
ATOM 2568 O O . VAL B 1 95 ? 33.637 -18.389 14.378 1.00 29.17 74 VAL B O 1
ATOM 2572 N N . ALA B 1 96 ? 33.097 -16.243 13.817 1.00 29.76 75 ALA B N 1
ATOM 2573 C CA . ALA B 1 96 ? 31.675 -16.486 13.481 1.00 29.45 75 ALA B CA 1
ATOM 2574 C C . ALA B 1 96 ? 31.527 -17.255 12.166 1.00 30.62 75 ALA B C 1
ATOM 2575 O O . ALA B 1 96 ? 30.500 -17.900 11.922 1.00 29.25 75 ALA B O 1
ATOM 2577 N N . ASP B 1 97 ? 32.555 -17.157 11.315 1.00 31.35 76 ASP B N 1
ATOM 2578 C CA . ASP B 1 97 ? 32.639 -17.940 10.086 1.00 32.44 76 ASP B CA 1
ATOM 2579 C C . ASP B 1 97 ? 33.323 -19.259 10.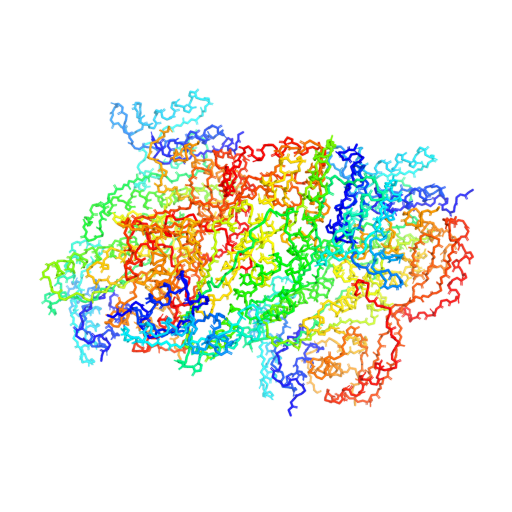421 1.00 32.62 76 ASP B C 1
ATOM 2580 O O . ASP B 1 97 ? 34.487 -19.282 10.820 1.00 33.06 76 ASP B O 1
ATOM 2585 N N . TRP B 1 98 ? 32.589 -20.354 10.245 1.00 32.23 77 TRP B N 1
ATOM 2586 C CA . TRP B 1 98 ? 33.022 -21.694 10.640 1.00 32.85 77 TRP B CA 1
ATOM 2587 C C . TRP B 1 98 ? 34.368 -22.075 10.030 1.00 34.24 77 TRP B C 1
ATOM 2588 O O . TRP B 1 98 ? 35.254 -22.575 10.731 1.00 33.76 77 TRP B O 1
ATOM 2599 N N . ASP B 1 99 ? 34.502 -21.861 8.718 1.00 34.87 78 ASP B N 1
ATOM 2600 C CA . ASP B 1 99 ? 35.733 -22.221 8.012 1.00 36.51 78 ASP B CA 1
ATOM 2601 C C . ASP B 1 99 ? 36.916 -21.362 8.459 1.00 36.22 78 ASP B C 1
ATOM 2602 O O . ASP B 1 99 ? 38.039 -21.860 8.590 1.00 37.28 78 ASP B O 1
ATOM 2607 N N . GLN B 1 100 ? 36.668 -20.081 8.720 1.00 34.99 79 GLN B N 1
ATOM 2608 C CA . GLN B 1 100 ? 37.718 -19.211 9.254 1.00 34.82 79 GLN B CA 1
ATOM 2609 C C . GLN B 1 100 ? 38.161 -19.592 10.667 1.00 33.96 79 GLN B C 1
ATOM 2610 O O . GLN B 1 100 ? 39.334 -19.435 11.022 1.00 34.04 79 GLN B O 1
ATOM 2616 N N . ALA B 1 101 ? 37.229 -20.093 11.482 1.00 32.14 80 ALA B N 1
ATOM 2617 C CA . ALA B 1 101 ? 37.589 -20.584 12.793 1.00 31.79 80 ALA B CA 1
ATOM 2618 C C . ALA B 1 101 ? 38.498 -21.807 12.681 1.00 32.39 80 ALA B C 1
ATOM 2619 O O . ALA B 1 101 ? 39.466 -21.925 13.429 1.00 33.57 80 ALA B O 1
ATOM 2621 N N . ALA B 1 102 ? 38.184 -22.709 11.751 1.00 33.03 81 ALA B N 1
ATOM 2622 C CA . ALA B 1 102 ? 39.051 -23.863 11.475 1.00 34.96 81 ALA B CA 1
ATOM 2623 C C . ALA B 1 102 ? 40.462 -23.397 11.057 1.00 35.92 81 ALA B C 1
ATOM 2624 O O . ALA B 1 102 ? 41.468 -23.964 11.487 1.00 36.80 81 ALA B O 1
ATOM 2626 N N . GLY B 1 103 ? 40.516 -22.334 10.266 1.00 36.66 82 GLY B N 1
ATOM 2627 C CA . GLY B 1 103 ? 41.795 -21.797 9.759 1.00 38.64 82 GLY B CA 1
ATOM 2628 C C . GLY B 1 103 ? 42.600 -21.099 10.843 1.00 38.80 82 GLY B C 1
ATOM 2629 O O . GLY B 1 103 ? 43.827 -21.080 10.788 1.00 38.71 82 GLY B O 1
ATOM 2630 N N . LEU B 1 104 ? 41.903 -20.523 11.828 1.00 37.70 83 LEU B N 1
ATOM 2631 C CA . LEU B 1 104 ? 42.563 -19.910 12.985 1.00 37.79 83 LEU B CA 1
ATOM 2632 C C . LEU B 1 104 ? 43.310 -20.948 13.812 1.00 37.82 83 LEU B C 1
ATOM 2633 O O . LEU B 1 104 ? 44.444 -20.697 14.226 1.00 38.59 83 LEU B O 1
ATOM 2638 N N . ILE B 1 105 ? 42.698 -22.115 14.024 1.00 36.82 84 ILE B N 1
ATOM 2639 C CA . ILE B 1 105 ? 43.393 -23.230 14.676 1.00 37.09 84 ILE B CA 1
ATOM 2640 C C . ILE B 1 105 ? 44.630 -23.600 13.848 1.00 39.22 84 ILE B C 1
ATOM 2641 O O . ILE B 1 105 ? 45.719 -23.756 14.402 1.00 40.13 84 ILE B O 1
ATOM 2646 N N . GLN B 1 106 ? 44.449 -23.749 12.534 1.00 39.97 85 GLN B N 1
ATOM 2647 C CA . GLN B 1 106 ? 45.550 -24.158 11.645 1.00 41.93 85 GLN B CA 1
ATOM 2648 C C . GLN B 1 106 ? 46.702 -23.153 11.645 1.00 43.35 85 GLN B C 1
ATOM 2649 O O . GLN B 1 106 ? 47.876 -23.546 11.556 1.00 44.53 85 GLN B O 1
ATOM 2651 N N . THR B 1 107 ? 46.374 -21.863 11.738 1.00 42.99 86 THR B N 1
ATOM 2652 C CA . THR B 1 107 ? 47.385 -20.806 11.805 1.00 43.89 86 THR B CA 1
ATOM 2653 C C . THR B 1 107 ? 48.322 -20.997 13.008 1.00 44.47 86 THR B C 1
ATOM 2654 O O . THR B 1 107 ? 49.553 -20.868 12.883 1.00 45.41 86 THR B O 1
ATOM 2658 N N . ALA B 1 108 ? 47.743 -21.318 14.162 1.00 43.62 87 ALA B N 1
ATOM 2659 C CA . ALA B 1 108 ? 48.523 -21.604 15.366 1.00 44.23 87 ALA B CA 1
ATOM 2660 C C . ALA B 1 108 ? 49.469 -22.780 15.130 1.00 45.96 87 ALA B C 1
ATOM 2661 O O . ALA B 1 108 ? 50.677 -22.689 15.418 1.00 46.95 87 ALA B O 1
ATOM 2663 N N . VAL B 1 109 ? 48.925 -23.857 14.566 1.00 46.00 88 VAL B N 1
ATOM 2664 C CA . VAL B 1 109 ? 49.669 -25.098 14.380 1.00 48.11 88 VAL B CA 1
ATOM 2665 C C . VAL B 1 109 ? 50.771 -24.940 13.321 1.00 49.98 88 VAL B C 1
ATOM 2666 O O . VAL B 1 109 ? 51.871 -25.475 13.485 1.00 51.41 88 VAL B O 1
ATOM 2670 N N . GLU B 1 110 ? 50.483 -24.198 12.253 1.00 50.36 89 GLU B N 1
ATOM 2671 C CA . GLU B 1 110 ? 51.468 -23.991 11.187 1.00 52.08 89 GLU B CA 1
ATOM 2672 C C . GLU B 1 110 ? 52.544 -22.985 11.579 1.00 52.37 89 GLU B C 1
ATOM 2673 O O . GLU B 1 110 ? 53.699 -23.080 11.123 1.00 53.30 89 GLU B O 1
ATOM 2679 N N . THR B 1 111 ? 52.176 -22.015 12.408 1.00 50.74 90 THR B N 1
ATOM 2680 C CA . THR B 1 111 ? 53.109 -20.959 12.796 1.00 50.76 90 THR B CA 1
ATOM 2681 C C . THR B 1 111 ? 54.038 -21.372 13.942 1.00 51.29 90 THR B C 1
ATOM 2682 O O . THR B 1 111 ? 55.259 -21.198 13.845 1.00 51.64 90 THR B O 1
ATOM 2686 N N . PHE B 1 112 ? 53.482 -21.932 15.012 1.00 49.84 91 PHE B N 1
ATOM 2687 C CA . PHE B 1 112 ? 54.311 -22.320 16.155 1.00 50.43 91 PHE B CA 1
ATOM 2688 C C . PHE B 1 112 ? 54.366 -23.827 16.398 1.00 50.78 91 PHE B C 1
ATOM 2689 O O . PHE B 1 112 ? 54.894 -24.263 17.417 1.00 51.67 91 PHE B O 1
ATOM 2697 N N . GLY B 1 113 ? 53.811 -24.620 15.484 1.00 50.55 92 GLY B N 1
ATOM 2698 C CA . GLY B 1 113 ? 53.940 -26.082 15.563 1.00 51.03 92 GLY B CA 1
ATOM 2699 C C . GLY B 1 113 ? 52.961 -26.798 16.477 1.00 50.00 92 GLY B C 1
ATOM 2700 O O . GLY B 1 113 ? 53.027 -28.023 16.635 1.00 50.60 92 GLY B O 1
ATOM 2701 N N . GLY B 1 114 ? 52.036 -26.048 17.075 1.00 47.74 93 GLY B N 1
ATOM 2702 C CA . GLY B 1 114 ? 51.131 -26.621 18.058 1.00 46.37 93 GLY B CA 1
ATOM 2703 C C . GLY B 1 114 ? 50.139 -25.620 18.630 1.00 43.97 93 GLY B C 1
ATOM 2704 O O . GLY B 1 114 ? 50.178 -24.423 18.318 1.00 43.31 93 GLY B O 1
ATOM 2705 N N . LEU B 1 115 ? 49.244 -26.125 19.467 1.00 42.88 94 LEU B N 1
ATOM 2706 C CA . LEU B 1 115 ? 48.290 -25.273 20.188 1.00 40.27 94 LEU B CA 1
ATOM 2707 C C . LEU B 1 115 ? 48.153 -25.814 21.600 1.00 38.90 94 LEU B C 1
ATOM 2708 O O . LEU B 1 115 ? 47.896 -26.998 21.791 1.00 39.31 94 LEU B O 1
ATOM 2713 N N . ASP B 1 116 ? 48.365 -24.954 22.588 1.00 37.61 95 ASP B N 1
ATOM 2714 C CA . ASP B 1 116 ? 48.090 -25.331 23.965 1.00 37.36 95 ASP B CA 1
ATOM 2715 C C . ASP B 1 116 ? 46.881 -24.628 24.611 1.00 35.25 95 ASP B C 1
ATOM 2716 O O . ASP B 1 116 ? 46.274 -25.196 25.512 1.00 35.25 95 ASP B O 1
ATOM 2721 N N . VAL B 1 117 ? 46.595 -23.389 24.206 1.00 33.84 96 VAL B N 1
ATOM 2722 C CA . VAL B 1 117 ? 45.529 -22.584 24.852 1.00 32.26 96 VAL B CA 1
ATOM 2723 C C . VAL B 1 117 ? 44.653 -21.837 23.856 1.00 31.29 96 VAL B C 1
ATOM 2724 O O . VAL B 1 117 ? 45.153 -21.173 22.951 1.00 30.92 96 VAL B O 1
ATOM 2728 N N . LEU B 1 118 ? 43.326 -21.938 24.040 1.00 29.17 97 LEU B N 1
ATOM 2729 C CA . LEU B 1 118 ? 42.358 -21.194 23.242 1.00 28.65 97 LEU B CA 1
ATOM 2730 C C . LEU B 1 118 ? 41.607 -20.280 24.202 1.00 27.51 97 LEU B C 1
ATOM 2731 O O . LEU B 1 118 ? 40.980 -20.768 25.142 1.00 27.86 97 LEU B O 1
ATOM 2736 N N . VAL B 1 119 ? 41.684 -18.973 23.987 1.00 27.57 98 VAL B N 1
ATOM 2737 C CA . VAL B 1 119 ? 40.937 -18.016 24.807 1.00 26.15 98 VAL B CA 1
ATOM 2738 C C . VAL B 1 119 ? 39.905 -17.362 23.926 1.00 24.96 98 VAL B C 1
ATOM 2739 O O . VAL B 1 119 ? 40.226 -16.567 23.030 1.00 24.37 98 VAL B O 1
ATOM 2743 N N . ASN B 1 120 ? 38.643 -17.702 24.186 1.00 24.19 99 ASN B N 1
ATOM 2744 C CA . ASN B 1 120 ? 37.541 -17.130 23.438 1.00 23.51 99 ASN B CA 1
ATOM 2745 C C . ASN B 1 120 ? 37.097 -15.862 24.114 1.00 23.29 99 ASN B C 1
ATOM 2746 O O . ASN B 1 120 ? 36.549 -15.921 25.230 1.00 22.63 99 ASN B O 1
ATOM 2751 N N . ASN B 1 121 ? 37.318 -14.730 23.447 1.00 23.89 100 ASN B N 1
ATOM 2752 C CA . ASN B 1 121 ? 37.026 -13.392 23.994 1.00 24.31 100 ASN B CA 1
ATOM 2753 C C . ASN B 1 121 ? 36.203 -12.498 23.060 1.00 23.95 100 ASN B C 1
ATOM 2754 O O . ASN B 1 121 ? 35.553 -11.556 23.515 1.00 25.41 100 ASN B O 1
ATOM 2759 N N . ALA B 1 122 ? 36.223 -12.768 21.758 1.00 24.76 101 ALA B N 1
ATOM 2760 C CA . ALA B 1 122 ? 35.602 -11.863 20.796 1.00 23.37 101 ALA B CA 1
ATOM 2761 C C . ALA B 1 122 ? 34.126 -11.636 21.140 1.00 23.78 101 ALA B C 1
ATOM 2762 O O . ALA B 1 122 ? 33.399 -12.610 21.419 1.00 22.48 101 ALA B O 1
ATOM 2764 N N . GLY B 1 123 ? 33.689 -10.375 21.108 1.00 23.05 102 GLY B N 1
ATOM 2765 C CA . GLY B 1 123 ? 32.289 -10.077 21.507 1.00 23.40 102 GLY B CA 1
ATOM 2766 C C . GLY B 1 123 ? 31.768 -8.718 21.074 1.00 23.85 102 GLY B C 1
ATOM 2767 O O . GLY B 1 123 ? 32.548 -7.780 20.851 1.00 25.51 102 GLY B O 1
ATOM 2768 N N . ILE B 1 124 ? 30.453 -8.621 20.931 1.00 22.31 103 ILE B N 1
ATOM 2769 C CA . ILE B 1 124 ? 29.792 -7.365 20.630 1.00 22.95 103 ILE B CA 1
ATOM 2770 C C . ILE B 1 124 ? 28.511 -7.264 21.472 1.00 21.73 103 ILE B C 1
ATOM 2771 O O . ILE B 1 124 ? 28.033 -8.271 22.013 1.00 21.89 103 ILE B O 1
ATOM 2776 N N . VAL B 1 125 ? 27.995 -6.054 21.594 1.00 21.06 104 VAL B N 1
ATOM 2777 C CA . VAL B 1 125 ? 26.668 -5.844 22.201 1.00 20.71 104 VAL B CA 1
ATOM 2778 C C . VAL B 1 125 ? 25.813 -5.087 21.227 1.00 20.62 104 VAL B C 1
ATOM 2779 O O . VAL B 1 125 ? 26.317 -4.220 20.494 1.00 20.84 104 VAL B O 1
ATOM 2783 N N . ARG B 1 126 ? 24.520 -5.426 21.187 1.00 18.84 105 ARG B N 1
ATOM 2784 C CA . ARG B 1 126 ? 23.528 -4.691 20.406 1.00 18.99 105 ARG B CA 1
ATOM 2785 C C . ARG B 1 126 ? 22.292 -4.675 21.305 1.00 18.32 105 ARG B C 1
ATOM 2786 O O . ARG B 1 126 ? 21.347 -5.414 21.100 1.00 18.91 105 ARG B O 1
ATOM 2794 N N . ASP B 1 127 ? 22.323 -3.816 22.314 1.00 18.74 106 ASP B N 1
ATOM 2795 C CA . ASP B 1 127 ? 21.344 -3.892 23.415 1.00 17.68 106 ASP B CA 1
ATOM 2796 C C . ASP B 1 127 ? 19.974 -3.437 22.969 1.00 17.16 106 ASP B C 1
ATOM 2797 O O . ASP B 1 127 ? 19.855 -2.441 22.248 1.00 16.14 106 ASP B O 1
ATOM 2802 N N . ARG B 1 128 ? 18.946 -4.166 23.414 1.00 16.41 107 ARG B N 1
ATOM 2803 C CA . ARG B 1 128 ? 17.543 -3.822 23.164 1.00 18.15 107 ARG B CA 1
ATOM 2804 C C . ARG B 1 128 ? 16.716 -4.662 24.103 1.00 15.11 107 ARG B C 1
ATOM 2805 O O . ARG B 1 128 ? 17.082 -5.792 24.404 1.00 16.04 107 ARG B O 1
ATOM 2813 N N . MET B 1 129 ? 15.588 -4.129 24.537 1.00 16.28 108 MET B N 1
ATOM 2814 C CA . MET B 1 129 ? 14.607 -4.969 25.233 1.00 14.67 108 MET B CA 1
ATOM 2815 C C . MET B 1 129 ? 14.161 -6.065 24.270 1.00 14.94 108 MET B C 1
ATOM 2816 O O . MET B 1 129 ? 14.090 -5.831 23.070 1.00 15.51 108 MET B O 1
ATOM 2821 N N . ILE B 1 130 ? 13.761 -7.233 24.795 1.00 13.82 109 ILE B N 1
ATOM 2822 C CA . ILE B 1 130 ? 13.351 -8.313 23.920 1.00 14.45 109 ILE B CA 1
ATOM 2823 C C . ILE B 1 130 ? 12.245 -7.865 22.958 1.00 14.37 109 ILE B C 1
ATOM 2824 O O . ILE B 1 130 ? 12.281 -8.187 21.764 1.00 15.12 109 ILE B O 1
ATOM 2829 N N . ALA B 1 131 ? 11.283 -7.097 23.463 1.00 14.92 110 ALA B N 1
ATOM 2830 C CA . ALA B 1 131 ? 10.112 -6.672 22.683 1.00 16.32 110 ALA B CA 1
ATOM 2831 C C . ALA B 1 131 ? 10.470 -5.786 21.470 1.00 16.80 110 ALA B C 1
ATOM 2832 O O . ALA B 1 131 ? 9.679 -5.664 20.551 1.00 17.66 110 ALA B O 1
ATOM 2834 N N . ASN B 1 132 ? 11.674 -5.226 21.497 1.00 17.71 111 ASN B N 1
ATOM 2835 C CA . ASN B 1 132 ? 12.162 -4.292 20.478 1.00 19.32 111 ASN B CA 1
ATOM 2836 C C . ASN B 1 132 ? 13.355 -4.803 19.684 1.00 19.36 111 ASN B C 1
ATOM 2837 O O . ASN B 1 132 ? 13.943 -4.059 18.867 1.00 19.92 111 ASN B O 1
ATOM 2842 N N . THR B 1 133 ? 13.726 -6.062 19.902 1.00 17.49 112 THR B N 1
ATOM 2843 C CA . THR B 1 133 ? 14.951 -6.610 19.305 1.00 16.83 112 THR B CA 1
ATOM 2844 C C . THR B 1 133 ? 14.668 -6.930 17.830 1.00 16.04 112 THR B C 1
ATOM 2845 O O . THR B 1 133 ? 13.673 -7.590 17.531 1.00 16.06 112 THR B O 1
ATOM 2849 N N . SER B 1 134 ? 15.518 -6.429 16.921 1.00 15.25 113 SER B N 1
ATOM 2850 C CA . SER B 1 134 ? 15.359 -6.826 15.489 1.00 16.41 113 SER B CA 1
ATOM 2851 C C . SER B 1 134 ? 16.053 -8.189 15.243 1.00 16.23 113 SER B C 1
ATOM 2852 O O . SER B 1 134 ? 16.901 -8.656 16.041 1.00 17.04 113 SER B O 1
ATOM 2855 N N . GLU B 1 135 ? 15.741 -8.809 14.098 1.00 16.82 114 GLU B N 1
ATOM 2856 C CA . GLU B 1 135 ? 16.397 -10.075 13.753 1.00 16.27 114 GLU B CA 1
ATOM 2857 C C . GLU B 1 135 ? 17.909 -9.888 13.689 1.00 16.42 114 GLU B C 1
ATOM 2858 O O . GLU B 1 135 ? 18.664 -10.724 14.173 1.00 16.13 114 GLU B O 1
ATOM 2864 N N . GLU B 1 136 ? 18.361 -8.772 13.104 1.00 17.39 115 GLU B N 1
ATOM 2865 C CA . GLU B 1 136 ? 19.805 -8.545 12.985 1.00 17.10 115 GLU B CA 1
ATOM 2866 C C . GLU B 1 136 ? 20.481 -8.409 14.347 1.00 17.94 115 GLU B C 1
ATOM 2867 O O . GLU B 1 136 ? 21.622 -8.869 14.522 1.00 18.22 115 GLU B O 1
ATOM 2869 N N . GLU B 1 137 ? 19.802 -7.758 15.288 1.00 16.17 116 GLU B N 1
ATOM 2870 C CA . GLU B 1 137 ? 20.350 -7.583 16.654 1.00 17.52 116 GLU B CA 1
ATOM 2871 C C . GLU B 1 137 ? 20.468 -8.934 17.361 1.00 16.63 116 GLU B C 1
ATOM 2872 O O . GLU B 1 137 ? 21.452 -9.193 18.068 1.00 17.74 116 GLU B O 1
ATOM 2878 N N . PHE B 1 138 ? 19.501 -9.804 17.134 1.00 15.64 117 PHE B N 1
ATOM 2879 C CA . PHE B 1 138 ? 19.623 -11.146 17.680 1.00 15.40 117 PHE B CA 1
ATOM 2880 C C . PHE B 1 138 ? 20.762 -11.906 16.972 1.00 16.16 117 PHE B C 1
ATOM 2881 O O . PHE B 1 138 ? 21.671 -12.450 17.618 1.00 15.31 117 PHE B O 1
ATOM 2889 N N . ASP B 1 139 ? 20.694 -11.973 15.634 1.00 16.26 118 ASP B N 1
ATOM 2890 C CA . ASP B 1 139 ? 21.613 -12.831 14.887 1.00 17.00 118 ASP B CA 1
ATOM 2891 C C . ASP B 1 139 ? 23.061 -12.429 15.120 1.00 17.40 118 ASP B C 1
ATOM 2892 O O . ASP B 1 139 ? 23.918 -13.296 15.263 1.00 18.54 118 ASP B O 1
ATOM 2897 N N . ALA B 1 140 ? 23.350 -11.126 15.169 1.00 17.38 119 ALA B N 1
ATOM 2898 C CA . ALA B 1 140 ? 24.759 -10.705 15.204 1.00 18.55 119 ALA B CA 1
ATOM 2899 C C . ALA B 1 140 ? 25.373 -11.062 16.516 1.00 18.41 119 ALA B C 1
ATOM 2900 O O . ALA B 1 140 ? 26.504 -11.507 16.568 1.00 18.18 119 ALA B O 1
ATOM 2902 N N . VAL B 1 141 ? 24.601 -10.871 17.585 1.00 17.77 120 VAL B N 1
ATOM 2903 C CA . VAL B 1 141 ? 25.093 -11.143 18.928 1.00 17.83 120 VAL B CA 1
ATOM 2904 C C . VAL B 1 141 ? 25.302 -12.633 19.151 1.00 16.61 120 VAL B C 1
ATOM 2905 O O . VAL B 1 141 ? 26.353 -13.055 19.641 1.00 17.75 120 VAL B O 1
ATOM 2909 N N . ILE B 1 142 ? 24.332 -13.439 18.739 1.00 15.93 121 ILE B N 1
ATOM 2910 C CA . ILE B 1 142 ? 24.466 -14.887 18.822 1.00 16.48 121 ILE B CA 1
ATOM 2911 C C . ILE B 1 142 ? 25.675 -15.383 17.989 1.00 17.50 121 ILE B C 1
ATOM 2912 O O . ILE B 1 142 ? 26.454 -16.229 18.462 1.00 17.27 121 ILE B O 1
ATOM 2917 N N . ALA B 1 143 ? 25.826 -14.848 16.777 1.00 17.48 122 ALA B N 1
ATOM 2918 C CA . ALA B 1 143 ? 26.902 -15.294 15.877 1.00 18.64 122 ALA B CA 1
ATOM 2919 C C . ALA B 1 143 ? 28.261 -15.038 16.485 1.00 19.04 122 ALA B C 1
ATOM 2920 O O . ALA B 1 143 ? 29.081 -15.960 16.604 1.00 19.86 122 ALA B O 1
ATOM 2922 N N . VAL B 1 144 ? 28.513 -13.793 16.885 1.00 18.78 123 VAL B N 1
ATOM 2923 C CA . VAL B 1 144 ? 29.849 -13.447 17.380 1.00 19.11 123 VAL B CA 1
ATOM 2924 C C . VAL B 1 144 ? 30.177 -14.245 18.643 1.00 19.81 123 VAL B C 1
ATOM 2925 O O . VAL B 1 144 ? 31.239 -14.847 18.771 1.00 20.00 123 VAL B O 1
ATOM 2929 N N . HIS B 1 145 ? 29.251 -14.242 19.599 1.00 18.35 124 HIS B N 1
ATOM 2930 C CA . HIS B 1 145 ? 29.534 -14.839 20.913 1.00 17.90 124 HIS B CA 1
ATOM 2931 C C . HIS B 1 145 ? 29.423 -16.350 20.897 1.00 17.77 124 HIS B C 1
ATOM 2932 O O . HIS B 1 145 ? 30.395 -17.043 21.153 1.00 17.70 124 HIS B O 1
ATOM 2939 N N . LEU B 1 146 ? 28.211 -16.853 20.638 1.00 17.82 125 LEU B N 1
ATOM 2940 C CA . LEU B 1 146 ? 27.924 -18.272 20.816 1.00 17.56 125 LEU B CA 1
ATOM 2941 C C . LEU B 1 146 ? 28.475 -19.131 19.669 1.00 18.66 125 LEU B C 1
ATOM 2942 O O . LEU B 1 146 ? 29.154 -20.125 19.930 1.00 19.00 125 LEU B O 1
ATOM 2947 N N . LYS B 1 147 ? 28.189 -18.754 18.421 1.00 18.39 126 LYS B N 1
ATOM 2948 C CA . LYS B 1 147 ? 28.768 -19.481 17.265 1.00 18.99 126 LYS B CA 1
ATOM 2949 C C . LYS B 1 147 ? 30.285 -19.354 17.207 1.00 19.66 126 LYS B C 1
ATOM 2950 O O . LYS B 1 147 ? 30.984 -20.348 17.030 1.00 20.53 126 LYS B O 1
ATOM 2956 N N . GLY B 1 148 ? 30.779 -18.142 17.430 1.00 19.55 127 GLY B N 1
ATOM 2957 C CA . GLY B 1 148 ? 32.242 -17.878 17.512 1.00 20.39 127 GLY B CA 1
ATOM 2958 C C . GLY B 1 148 ? 32.911 -18.786 18.535 1.00 22.04 127 GLY B C 1
ATOM 2959 O O . GLY B 1 148 ? 33.906 -19.477 18.234 1.00 22.34 127 GLY B O 1
ATOM 2960 N N . HIS B 1 149 ? 32.342 -18.826 19.738 1.00 20.92 128 HIS B N 1
ATOM 2961 C CA . HIS B 1 149 ? 32.850 -19.704 20.788 1.00 21.20 128 HIS B CA 1
ATOM 2962 C C . HIS B 1 149 ? 32.776 -21.190 20.389 1.00 22.12 128 HIS B C 1
ATOM 2963 O O . HIS B 1 149 ? 33.740 -21.919 20.589 1.00 23.09 128 HIS B O 1
ATOM 2970 N N . PHE B 1 150 ? 31.624 -21.630 19.884 1.00 21.20 129 PHE B N 1
ATOM 2971 C CA . PHE B 1 150 ? 31.429 -23.034 19.568 1.00 21.68 129 PHE B CA 1
ATOM 2972 C C . PHE B 1 150 ? 32.362 -23.449 18.424 1.00 22.75 129 PHE B C 1
ATOM 2973 O O . PHE B 1 150 ? 32.958 -24.521 18.468 1.00 23.17 129 PHE B O 1
ATOM 2981 N N . ALA B 1 151 ? 32.444 -22.601 17.406 1.00 23.13 130 ALA B N 1
ATOM 2982 C CA . ALA B 1 151 ? 33.277 -22.901 16.229 1.00 24.72 130 ALA B CA 1
ATOM 2983 C C . ALA B 1 151 ? 34.727 -23.160 16.621 1.00 25.96 130 ALA B C 1
ATOM 2984 O O . ALA B 1 151 ? 35.309 -24.149 16.179 1.00 26.95 130 ALA B O 1
ATOM 2986 N N . THR B 1 152 ? 35.312 -22.302 17.453 1.00 26.45 131 THR B N 1
ATOM 2987 C CA . THR B 1 152 ? 36.713 -22.473 17.814 1.00 27.52 131 THR B CA 1
ATOM 2988 C C . THR B 1 152 ? 36.900 -23.682 18.711 1.00 27.68 131 THR B C 1
ATOM 2989 O O . THR B 1 152 ? 37.917 -24.374 18.611 1.00 28.64 131 THR B O 1
ATOM 2993 N N . MET B 1 153 ? 35.942 -23.927 19.616 1.00 25.82 132 MET B N 1
ATOM 2994 C CA . MET B 1 153 ? 36.009 -25.100 20.471 1.00 25.88 132 MET B CA 1
ATOM 2995 C C . MET B 1 153 ? 35.935 -26.376 19.630 1.00 27.10 132 MET B C 1
ATOM 2996 O O . MET B 1 153 ? 36.638 -27.348 19.914 1.00 27.23 132 MET B O 1
ATOM 3001 N N . ARG B 1 154 ? 35.067 -26.369 18.615 1.00 27.16 133 ARG B N 1
ATOM 3002 C CA . ARG B 1 154 ? 34.866 -27.536 17.782 1.00 28.98 133 ARG B CA 1
ATOM 3003 C C . ARG B 1 154 ? 36.172 -27.881 17.055 1.00 30.12 133 ARG B C 1
ATOM 3004 O O . ARG B 1 154 ? 36.578 -29.041 17.021 1.00 31.51 133 ARG B O 1
ATOM 3012 N N . HIS B 1 155 ? 36.810 -26.870 16.487 1.00 30.87 134 HIS B N 1
ATOM 3013 C CA . HIS B 1 155 ? 38.015 -27.116 15.692 1.00 32.42 134 HIS B CA 1
ATOM 3014 C C . HIS B 1 155 ? 39.235 -27.402 16.534 1.00 33.57 134 HIS B C 1
ATOM 3015 O O . HIS B 1 155 ? 40.060 -28.244 16.150 1.00 35.21 134 HIS B O 1
ATOM 3022 N N . ALA B 1 156 ? 39.352 -26.740 17.688 1.00 32.54 135 ALA B N 1
ATOM 3023 C CA . ALA B 1 156 ? 40.457 -27.006 18.604 1.00 32.96 135 ALA B CA 1
ATOM 3024 C C . ALA B 1 156 ? 40.348 -28.395 19.221 1.00 33.48 135 ALA B C 1
ATOM 3025 O O . ALA B 1 156 ? 41.351 -29.106 19.339 1.00 33.84 135 ALA B O 1
ATOM 3027 N N . ALA B 1 157 ? 39.130 -28.801 19.587 1.00 32.29 136 ALA B N 1
ATOM 3028 C CA . ALA B 1 157 ? 38.868 -30.161 20.093 1.00 32.96 136 ALA B CA 1
ATOM 3029 C C . ALA B 1 157 ? 39.123 -31.268 19.066 1.00 34.14 136 ALA B C 1
ATOM 3030 O O . ALA B 1 157 ? 39.630 -32.332 19.424 1.00 35.28 136 ALA B O 1
ATOM 3032 N N . ALA B 1 158 ? 38.741 -31.049 17.808 1.00 34.86 137 ALA B N 1
ATOM 3033 C CA . ALA B 1 158 ? 38.953 -32.068 16.771 1.00 36.68 137 ALA B CA 1
ATOM 3034 C C . ALA B 1 158 ? 40.455 -32.274 16.590 1.00 38.90 137 ALA B C 1
ATOM 3035 O O . ALA B 1 158 ? 40.899 -33.401 16.380 1.00 40.40 137 ALA B O 1
ATOM 3037 N N . TYR B 1 159 ? 41.214 -31.186 16.737 1.00 39.41 138 TYR B N 1
ATOM 3038 C CA . TYR B 1 159 ? 42.677 -31.204 16.653 1.00 41.58 138 TYR B CA 1
ATOM 3039 C C . TYR B 1 159 ? 43.350 -31.889 17.848 1.00 42.45 138 TYR B C 1
ATOM 3040 O O . TYR B 1 159 ? 44.242 -32.746 17.663 1.00 43.89 138 TYR B O 1
ATOM 3049 N N . TRP B 1 160 ? 42.971 -31.497 19.065 1.00 41.51 139 TRP B N 1
ATOM 3050 C CA . TRP B 1 160 ? 43.496 -32.143 20.267 1.00 41.93 139 TRP B CA 1
ATOM 3051 C C . TRP B 1 160 ? 43.109 -33.618 20.354 1.00 43.13 139 TRP B C 1
ATOM 3052 O O . TRP B 1 160 ? 43.924 -34.450 20.774 1.00 44.34 139 TRP B O 1
ATOM 3063 N N . ARG B 1 161 ? 41.880 -33.929 19.948 1.00 42.47 140 ARG B N 1
ATOM 3064 C CA . ARG B 1 161 ? 41.387 -35.300 19.881 1.00 43.97 140 ARG B CA 1
ATOM 3065 C C . ARG B 1 161 ? 42.251 -36.148 18.944 1.00 45.43 140 ARG B C 1
ATOM 3066 O O . ARG B 1 161 ? 42.596 -37.285 19.276 1.00 46.24 140 ARG B O 1
ATOM 3074 N N . GLY B 1 162 ? 42.554 -35.587 17.773 1.00 46.81 141 GLY B N 1
ATOM 3075 C CA . GLY B 1 162 ? 43.475 -36.192 16.804 1.00 49.05 141 GLY B CA 1
ATOM 3076 C C . GLY B 1 162 ? 44.796 -36.564 17.433 1.00 51.04 141 GLY B C 1
ATOM 3077 O O . GLY B 1 162 ? 45.192 -37.735 17.392 1.00 52.92 141 GLY B O 1
ATOM 3078 N N . LEU B 1 163 ? 45.484 -35.578 18.013 1.00 51.32 142 LEU B N 1
ATOM 3079 C CA . LEU B 1 163 ? 46.772 -35.813 18.668 1.00 52.92 142 LEU B CA 1
ATOM 3080 C C . LEU B 1 163 ? 46.692 -36.919 19.716 1.00 53.76 142 LEU B C 1
ATOM 3081 O O . LEU B 1 163 ? 47.554 -37.804 19.764 1.00 55.17 142 LEU B O 1
ATOM 3086 N N . SER B 1 164 ? 45.648 -36.871 20.542 1.00 52.72 143 SER B N 1
ATOM 3087 C CA . SER B 1 164 ? 45.478 -37.823 21.632 1.00 53.38 143 SER B CA 1
ATOM 3088 C C . SER B 1 164 ? 45.229 -39.247 21.132 1.00 54.54 143 SER B C 1
ATOM 3089 O O . SER B 1 164 ? 45.812 -40.203 21.658 1.00 55.84 143 SER B O 1
ATOM 3092 N N . LYS B 1 165 ? 44.378 -39.388 20.115 1.00 54.44 144 LYS B N 1
ATOM 3093 C CA . LYS B 1 165 ? 44.101 -40.693 19.518 1.00 55.72 144 LYS B CA 1
ATOM 3094 C C . LYS B 1 165 ? 45.352 -41.254 18.824 1.00 57.60 144 LYS B C 1
ATOM 3095 O O . LYS B 1 165 ? 45.422 -42.450 18.538 1.00 58.96 144 LYS B O 1
ATOM 3097 N N . ALA B 1 166 ? 46.324 -40.385 18.552 1.00 57.86 145 ALA B N 1
ATOM 3098 C CA . ALA B 1 166 ? 47.594 -40.806 17.951 1.00 59.09 145 ALA B CA 1
ATOM 3099 C C . ALA B 1 166 ? 48.670 -41.070 19.003 1.00 60.03 145 ALA B C 1
ATOM 3100 O O . ALA B 1 166 ? 49.804 -41.427 18.662 1.00 61.43 145 ALA B O 1
ATOM 3102 N N . GLY B 1 167 ? 48.312 -40.916 20.277 1.00 59.16 146 GLY B N 1
ATOM 3103 C CA . GLY B 1 167 ? 49.244 -41.158 21.384 1.00 59.75 146 GLY B CA 1
ATOM 3104 C C . GLY B 1 167 ? 50.248 -40.038 21.590 1.00 59.51 146 GLY B C 1
ATOM 3105 O O . GLY B 1 167 ? 51.309 -40.243 22.187 1.00 60.60 146 GLY B O 1
ATOM 3106 N N . LYS B 1 168 ? 49.925 -38.852 21.085 1.00 58.11 147 LYS B N 1
ATOM 3107 C CA . LYS B 1 168 ? 50.783 -37.682 21.263 1.00 57.96 147 LYS B CA 1
ATOM 3108 C C . LYS B 1 168 ? 50.433 -36.899 22.537 1.00 56.66 147 LYS B C 1
ATOM 3109 O O . LYS B 1 168 ? 49.410 -37.157 23.186 1.00 56.05 147 LYS B O 1
ATOM 3111 N N . ALA B 1 169 ? 51.289 -35.940 22.887 1.00 56.38 148 ALA B N 1
ATOM 3112 C CA . ALA B 1 169 ? 51.105 -35.153 24.107 1.00 54.98 148 ALA B CA 1
ATOM 3113 C C . ALA B 1 169 ? 49.993 -34.109 23.969 1.00 52.27 148 ALA B C 1
ATOM 3114 O O . ALA B 1 169 ? 50.036 -33.269 23.059 1.00 52.09 148 ALA B O 1
ATOM 3116 N N . VAL B 1 170 ? 48.993 -34.174 24.856 1.00 50.53 149 VAL B N 1
ATOM 3117 C CA . VAL B 1 170 ? 47.949 -33.121 24.948 1.00 47.20 149 VAL B CA 1
ATOM 3118 C C . VAL B 1 170 ? 47.819 -32.662 26.401 1.00 45.55 149 VAL B C 1
ATOM 3119 O O . VAL B 1 170 ? 47.559 -33.469 27.296 1.00 44.68 149 VAL B O 1
ATOM 3123 N N . ASP B 1 171 ? 48.051 -31.371 26.618 1.00 44.11 150 ASP B N 1
ATOM 3124 C CA . ASP B 1 171 ? 47.777 -30.704 27.891 1.00 42.92 150 ASP B CA 1
ATOM 3125 C C . ASP B 1 171 ? 47.146 -29.337 27.546 1.00 40.85 150 ASP B C 1
ATOM 3126 O O . ASP B 1 171 ? 47.763 -28.264 27.687 1.00 40.53 150 ASP B O 1
ATOM 3131 N N . GLY B 1 172 ? 45.902 -29.407 27.067 1.00 38.83 151 GLY B N 1
ATOM 3132 C CA . GLY B 1 172 ? 45.228 -28.281 26.415 1.00 36.70 151 GLY B CA 1
ATOM 3133 C C . GLY B 1 172 ? 44.270 -27.535 27.330 1.00 34.75 151 GLY B C 1
ATOM 3134 O O . GLY B 1 172 ? 43.948 -27.999 28.423 1.00 33.42 151 GLY B O 1
ATOM 3135 N N . ARG B 1 173 ? 43.867 -26.346 26.885 1.00 33.64 152 ARG B N 1
ATOM 3136 C CA . ARG B 1 173 ? 43.149 -25.406 27.728 1.00 32.29 152 ARG B CA 1
ATOM 3137 C C . ARG B 1 173 ? 42.248 -24.571 26.850 1.00 31.50 152 ARG B C 1
ATOM 3138 O O . ARG B 1 173 ? 42.683 -24.016 25.826 1.00 30.35 152 ARG B O 1
ATOM 3146 N N . ILE B 1 174 ? 40.984 -24.492 27.251 1.00 29.80 153 ILE B N 1
ATOM 3147 C CA . ILE B 1 174 ? 40.040 -23.566 26.647 1.00 29.01 153 ILE B CA 1
ATOM 3148 C C . ILE B 1 174 ? 39.500 -22.685 27.759 1.00 27.45 153 ILE B C 1
ATOM 3149 O O . ILE B 1 174 ? 38.974 -23.194 28.754 1.00 27.18 153 ILE B O 1
ATOM 3154 N N . ILE B 1 175 ? 39.653 -21.372 27.607 1.00 26.72 154 ILE B N 1
ATOM 3155 C CA . ILE B 1 175 ? 39.055 -20.438 28.542 1.00 25.39 154 ILE B CA 1
ATOM 3156 C C . ILE B 1 175 ? 38.072 -19.588 27.754 1.00 24.43 154 ILE B C 1
ATOM 3157 O O . ILE B 1 175 ? 38.453 -18.834 26.856 1.00 24.06 154 ILE B O 1
ATOM 3162 N N . ASN B 1 176 ? 36.798 -19.733 28.109 1.00 22.81 155 ASN B N 1
ATOM 3163 C CA . ASN B 1 176 ? 35.709 -19.010 27.470 1.00 22.13 155 ASN B CA 1
ATOM 3164 C C . ASN B 1 176 ? 35.321 -17.750 28.235 1.00 21.58 155 ASN B C 1
ATOM 3165 O O . ASN B 1 176 ? 35.652 -17.596 29.410 1.00 22.30 155 ASN B O 1
ATOM 3170 N N . THR B 1 177 ? 34.606 -16.844 27.574 1.00 20.95 156 THR B N 1
ATOM 3171 C CA . THR B 1 177 ? 34.173 -15.625 28.230 1.00 19.69 156 THR B CA 1
ATOM 3172 C C . THR B 1 177 ? 32.656 -15.601 28.358 1.00 18.75 156 THR B C 1
ATOM 3173 O O . THR B 1 177 ? 31.951 -15.364 27.375 1.00 17.39 156 THR B O 1
ATOM 3177 N N . SER B 1 178 ? 32.169 -15.906 29.563 1.00 18.74 157 SER B N 1
ATOM 3178 C CA . SER B 1 178 ? 30.735 -15.772 29.839 1.00 17.66 157 SER B CA 1
ATOM 3179 C C . SER B 1 178 ? 30.533 -14.373 30.475 1.00 18.57 157 SER B C 1
ATOM 3180 O O . SER B 1 178 ? 31.324 -13.460 30.234 1.00 18.08 157 SER B O 1
ATOM 3183 N N . SER B 1 179 ? 29.477 -14.201 31.278 1.00 17.70 158 SER B N 1
ATOM 3184 C CA . SER B 1 179 ? 29.146 -12.905 31.870 1.00 17.43 158 SER B CA 1
ATOM 3185 C C . SER B 1 179 ? 28.101 -13.177 32.934 1.00 17.38 158 SER B C 1
ATOM 3186 O O . SER B 1 179 ? 27.348 -14.141 32.824 1.00 16.27 158 SER B O 1
ATOM 3189 N N . GLY B 1 180 ? 28.039 -12.321 33.948 1.00 17.81 159 GLY B N 1
ATOM 3190 C CA . GLY B 1 180 ? 26.885 -12.319 34.848 1.00 16.95 159 GLY B CA 1
ATOM 3191 C C . GLY B 1 180 ? 25.570 -12.242 34.059 1.00 16.63 159 GLY B C 1
ATOM 3192 O O . GLY B 1 180 ? 24.547 -12.746 34.529 1.00 16.63 159 GLY B O 1
ATOM 3193 N N . ALA B 1 181 ? 25.589 -11.619 32.872 1.00 16.64 160 ALA B N 1
ATOM 3194 C CA . ALA B 1 181 ? 24.392 -11.558 32.017 1.00 15.43 160 ALA B CA 1
ATOM 3195 C C . ALA B 1 181 ? 23.936 -12.962 31.645 1.00 15.56 160 ALA B C 1
ATOM 3196 O O . ALA B 1 181 ? 22.745 -13.227 31.590 1.00 14.84 160 ALA B O 1
ATOM 3198 N N . GLY B 1 182 ? 24.891 -13.839 31.358 1.00 14.66 161 GLY B N 1
ATOM 3199 C CA . GLY B 1 182 ? 24.555 -15.250 31.069 1.00 14.14 161 GLY B CA 1
ATOM 3200 C C . GLY B 1 182 ? 24.077 -16.041 32.265 1.00 14.36 161 GLY B C 1
ATOM 3201 O O . GLY B 1 182 ? 23.303 -16.996 32.119 1.00 15.81 161 GLY B O 1
ATOM 3202 N N . LEU B 1 183 ? 24.587 -15.700 33.437 1.00 14.82 162 LEU B N 1
ATOM 3203 C CA . LEU B 1 183 ? 24.310 -16.473 34.639 1.00 15.69 162 LEU B CA 1
ATOM 3204 C C . LEU B 1 183 ? 22.968 -16.106 35.253 1.00 15.39 162 LEU B C 1
ATOM 3205 O O . LEU B 1 183 ? 22.139 -16.975 35.491 1.00 14.93 162 LEU B O 1
ATOM 3210 N N . GLN B 1 184 ? 22.721 -14.813 35.415 1.00 14.57 163 GLN B N 1
ATOM 3211 C CA . GLN B 1 184 ? 21.500 -14.374 36.089 1.00 14.53 163 GLN B CA 1
ATOM 3212 C C . GLN B 1 184 ? 20.591 -13.524 35.190 1.00 14.66 163 GLN B C 1
ATOM 3213 O O . GLN B 1 184 ? 19.482 -13.120 35.616 1.00 14.60 163 GLN B O 1
ATOM 3219 N N . GLY B 1 185 ? 21.078 -13.219 33.985 1.00 13.99 164 GLY B N 1
ATOM 3220 C CA . GLY B 1 185 ? 20.341 -12.354 33.047 1.00 12.50 164 GLY B CA 1
ATOM 3221 C C . GLY B 1 185 ? 20.666 -10.885 33.217 1.00 13.64 164 GLY B C 1
ATOM 3222 O O . GLY B 1 185 ? 21.088 -10.443 34.283 1.00 14.83 164 GLY B O 1
ATOM 3223 N N . SER B 1 186 ? 20.437 -10.116 32.159 1.00 13.48 165 SER B N 1
ATOM 3224 C CA . SER B 1 186 ? 20.623 -8.662 32.235 1.00 14.78 165 SER B CA 1
ATOM 3225 C C . SER B 1 186 ? 19.560 -7.943 31.415 1.00 14.35 165 SER B C 1
ATOM 3226 O O . SER B 1 186 ? 19.411 -8.189 30.197 1.00 12.75 165 SER B O 1
ATOM 3229 N N . VAL B 1 187 ? 18.791 -7.094 32.094 1.00 14.79 166 VAL B N 1
ATOM 3230 C CA . VAL B 1 187 ? 17.706 -6.334 31.468 1.00 14.81 166 VAL B CA 1
ATOM 3231 C C . VAL B 1 187 ? 18.205 -5.460 30.324 1.00 15.18 166 VAL B C 1
ATOM 3232 O O . VAL B 1 187 ? 19.218 -4.756 30.452 1.00 15.20 166 VAL B O 1
ATOM 3236 N N . GLY B 1 188 ? 17.470 -5.483 29.215 1.00 14.33 167 GLY B N 1
ATOM 3237 C CA . GLY B 1 188 ? 17.875 -4.688 28.036 1.00 15.81 167 GLY B CA 1
ATOM 3238 C C . GLY B 1 188 ? 18.960 -5.386 27.208 1.00 15.63 167 GLY B C 1
ATOM 3239 O O . GLY B 1 188 ? 19.449 -4.813 26.243 1.00 15.82 167 GLY B O 1
ATOM 3240 N N . GLN B 1 189 ? 19.334 -6.605 27.597 1.00 15.09 168 GLN B N 1
ATOM 3241 C CA . GLN B 1 189 ? 20.423 -7.348 26.951 1.00 15.31 168 GLN B CA 1
ATOM 3242 C C . GLN B 1 189 ? 20.052 -8.803 26.798 1.00 15.29 168 GLN B C 1
ATOM 3243 O O . GLN B 1 189 ? 20.903 -9.684 26.985 1.00 15.04 168 GLN B O 1
ATOM 3249 N N . GLY B 1 190 ? 18.791 -9.077 26.447 1.00 14.15 169 GLY B N 1
ATOM 3250 C CA . GLY B 1 190 ? 18.344 -10.492 26.353 1.00 13.85 169 GLY B CA 1
ATOM 3251 C C . GLY B 1 190 ? 19.182 -11.261 25.330 1.00 13.74 169 GLY B C 1
ATOM 3252 O O . GLY B 1 190 ? 19.524 -12.415 25.561 1.00 13.65 169 GLY B O 1
ATOM 3253 N N . ASN B 1 191 ? 19.476 -10.650 24.186 1.00 13.05 170 ASN B N 1
ATOM 3254 C CA . ASN B 1 191 ? 20.357 -11.290 23.200 1.00 13.67 170 ASN B CA 1
ATOM 3255 C C . ASN B 1 191 ? 21.733 -11.691 23.744 1.00 13.71 170 ASN B C 1
ATOM 3256 O O . ASN B 1 191 ? 22.149 -12.863 23.630 1.00 13.67 170 ASN B O 1
ATOM 3261 N N . TYR B 1 192 ? 22.431 -10.717 24.332 1.00 13.41 171 TYR B N 1
ATOM 3262 C CA . TYR B 1 192 ? 23.724 -10.936 24.963 1.00 13.70 171 TYR B CA 1
ATOM 3263 C C . TYR B 1 192 ? 23.640 -11.982 26.088 1.00 13.69 171 TYR B C 1
ATOM 3264 O O . TYR B 1 192 ? 24.492 -12.895 26.199 1.00 13.89 171 TYR B O 1
ATOM 3273 N N . SER B 1 193 ? 22.603 -11.849 26.935 1.00 12.78 172 SER B N 1
ATOM 3274 C CA . SER B 1 193 ? 22.417 -12.783 28.068 1.00 12.52 172 SER B CA 1
ATOM 3275 C C . SER B 1 193 ? 22.254 -14.209 27.554 1.00 12.43 172 SER B C 1
ATOM 3276 O O . SER B 1 193 ? 22.850 -15.139 28.103 1.00 11.88 172 SER B O 1
ATOM 3279 N N . ALA B 1 194 ? 21.437 -14.381 26.502 1.00 12.82 173 ALA B N 1
ATOM 3280 C CA . ALA B 1 194 ? 21.228 -15.739 25.973 1.00 12.66 173 ALA B CA 1
ATOM 3281 C C . ALA B 1 194 ? 22.529 -16.319 25.441 1.00 13.69 173 ALA B C 1
ATOM 3282 O O . ALA B 1 194 ? 22.823 -17.495 25.671 1.00 12.64 173 ALA B O 1
ATOM 3284 N N . ALA B 1 195 ? 23.273 -15.506 24.684 1.00 13.36 174 ALA B N 1
ATOM 3285 C CA . ALA B 1 195 ? 24.552 -15.949 24.131 1.00 14.48 174 ALA B CA 1
ATOM 3286 C C . ALA B 1 195 ? 25.538 -16.343 25.244 1.00 14.75 174 ALA B C 1
ATOM 3287 O O . ALA B 1 195 ? 26.158 -17.414 25.200 1.00 15.21 174 ALA B O 1
ATOM 3289 N N . LYS B 1 196 ? 25.693 -15.480 26.236 1.00 14.84 175 LYS B N 1
ATOM 3290 C CA . LYS B 1 196 ? 26.574 -15.798 27.376 1.00 14.02 175 LYS B CA 1
ATOM 3291 C C . LYS B 1 196 ? 26.135 -17.000 28.219 1.00 13.78 175 LYS B C 1
ATOM 3292 O O . LYS B 1 196 ? 26.965 -17.704 28.774 1.00 15.43 175 LYS B O 1
ATOM 3298 N N . ALA B 1 197 ? 24.825 -17.214 28.335 1.00 13.01 176 ALA B N 1
ATOM 3299 C CA . ALA B 1 197 ? 24.337 -18.422 28.994 1.00 13.29 176 ALA B CA 1
ATOM 3300 C C . ALA B 1 197 ? 24.731 -19.664 28.190 1.00 14.11 176 ALA B C 1
ATOM 3301 O O . ALA B 1 197 ? 25.160 -20.681 28.775 1.00 14.86 176 ALA B O 1
ATOM 3303 N N . GLY B 1 198 ? 24.575 -19.606 26.860 1.00 15.43 177 GLY B N 1
ATOM 3304 C CA . GLY B 1 198 ? 24.944 -20.765 26.029 1.00 15.35 177 GLY B CA 1
ATOM 3305 C C . GLY B 1 198 ? 26.429 -21.060 26.248 1.00 16.29 177 GLY B C 1
ATOM 3306 O O . GLY B 1 198 ? 26.835 -22.206 26.356 1.00 16.90 177 GLY B O 1
ATOM 3307 N N . ILE B 1 199 ? 27.231 -20.006 26.343 1.00 15.80 178 ILE B N 1
ATOM 3308 C CA . ILE B 1 199 ? 28.674 -20.176 26.568 1.00 16.48 178 ILE B CA 1
ATOM 3309 C C . ILE B 1 199 ? 28.958 -20.834 27.932 1.00 16.37 178 ILE B C 1
ATOM 3310 O O . ILE B 1 199 ? 29.822 -21.720 28.041 1.00 16.24 178 ILE B O 1
ATOM 3315 N N . ALA B 1 200 ? 28.242 -20.407 28.967 1.00 15.93 179 ALA B N 1
ATOM 3316 C CA . ALA B 1 200 ? 28.474 -21.006 30.302 1.00 16.84 179 ALA B CA 1
ATOM 3317 C C . ALA B 1 200 ? 28.221 -22.526 30.247 1.00 17.18 179 ALA B C 1
ATOM 3318 O O . ALA B 1 200 ? 29.004 -23.344 30.755 1.00 17.79 179 ALA B O 1
ATOM 3320 N N . THR B 1 201 ? 27.089 -22.930 29.663 1.00 16.50 180 THR B N 1
ATOM 3321 C CA . THR B 1 201 ? 26.768 -24.360 29.653 1.00 16.45 180 THR B CA 1
ATOM 3322 C C . THR B 1 201 ? 27.683 -25.128 28.677 1.00 18.03 180 THR B C 1
ATOM 3323 O O . THR B 1 201 ? 28.074 -26.272 28.955 1.00 18.13 180 THR B O 1
ATOM 3327 N N . LEU B 1 202 ? 28.052 -24.485 27.572 1.00 18.48 181 LEU B N 1
ATOM 3328 C CA . LEU B 1 202 ? 29.007 -25.071 26.630 1.00 19.43 181 LEU B CA 1
ATOM 3329 C C . LEU B 1 202 ? 30.335 -25.385 27.300 1.00 20.19 181 LEU B C 1
ATOM 3330 O O . LEU B 1 202 ? 30.984 -26.375 26.962 1.00 20.67 181 LEU B O 1
ATOM 3335 N N . THR B 1 203 ? 30.711 -24.548 28.266 1.00 19.25 182 THR B N 1
ATOM 3336 C CA . THR B 1 203 ? 31.918 -24.715 29.046 1.00 19.76 182 THR B CA 1
ATOM 3337 C C . THR B 1 203 ? 31.764 -25.992 29.895 1.00 20.26 182 THR B C 1
ATOM 3338 O O . THR B 1 203 ? 32.687 -26.806 29.993 1.00 20.54 182 THR B O 1
ATOM 3342 N N . LEU B 1 204 ? 30.585 -26.191 30.493 1.00 19.14 183 LEU B N 1
ATOM 3343 C CA . LEU B 1 204 ? 30.359 -27.376 31.305 1.00 19.86 183 LEU B CA 1
ATOM 3344 C C . LEU B 1 204 ? 30.422 -28.641 30.447 1.00 20.82 183 LEU B C 1
ATOM 3345 O O . LEU B 1 204 ? 31.015 -29.654 30.858 1.00 21.65 183 LEU B O 1
ATOM 3350 N N . VAL B 1 205 ? 29.792 -28.601 29.270 1.00 19.27 184 VAL B N 1
ATOM 3351 C CA . VAL B 1 205 ? 29.753 -29.782 28.407 1.00 20.13 184 VAL B CA 1
ATOM 3352 C C . VAL B 1 205 ? 31.171 -30.039 27.842 1.00 22.20 184 VAL B C 1
ATOM 3353 O O . VAL B 1 205 ? 31.653 -31.189 27.857 1.00 23.34 184 VAL B O 1
ATOM 3357 N N . GLY B 1 206 ? 31.824 -28.980 27.368 1.00 22.02 185 GLY B N 1
ATOM 3358 C CA . GLY B 1 206 ? 33.228 -29.083 26.866 1.00 23.30 185 GLY B CA 1
ATOM 3359 C C . GLY B 1 206 ? 34.148 -29.725 27.902 1.00 24.42 185 GLY B C 1
ATOM 3360 O O . GLY B 1 206 ? 34.920 -30.658 27.596 1.00 25.06 185 GLY B O 1
ATOM 3361 N N . ALA B 1 207 ? 34.050 -29.260 29.147 1.00 24.46 186 ALA B N 1
ATOM 3362 C CA . ALA B 1 207 ? 34.839 -29.845 30.243 1.00 25.02 186 ALA B CA 1
ATOM 3363 C C . ALA B 1 207 ? 34.600 -31.347 30.403 1.00 25.84 186 ALA B C 1
ATOM 3364 O O . ALA B 1 207 ? 35.561 -32.114 30.535 1.00 25.88 186 ALA B O 1
ATOM 3366 N N . ALA B 1 208 ? 33.334 -31.769 30.362 1.00 24.74 187 ALA B N 1
ATOM 3367 C CA . ALA B 1 208 ? 32.992 -33.196 30.478 1.00 26.61 187 ALA B CA 1
ATOM 3368 C C . ALA B 1 208 ? 33.476 -34.020 29.287 1.00 27.51 187 ALA B C 1
ATOM 3369 O O . ALA B 1 208 ? 33.909 -35.158 29.461 1.00 28.43 187 ALA B O 1
ATOM 3371 N N . GLU B 1 209 ? 33.414 -33.452 28.088 1.00 27.03 188 GLU B N 1
ATOM 3372 C CA . GLU B 1 209 ? 33.754 -34.206 26.887 1.00 28.29 188 GLU B CA 1
ATOM 3373 C C . GLU B 1 209 ? 35.267 -34.267 26.636 1.00 29.58 188 GLU B C 1
ATOM 3374 O O . GLU B 1 209 ? 35.775 -35.288 26.172 1.00 31.46 188 GLU B O 1
ATOM 3380 N N . MET B 1 210 ? 35.968 -33.192 26.954 1.00 29.47 189 MET B N 1
ATOM 3381 C CA . MET B 1 210 ? 37.346 -33.010 26.456 1.00 31.61 189 MET B CA 1
ATOM 3382 C C . MET B 1 210 ? 38.415 -33.429 27.461 1.00 33.25 189 MET B C 1
ATOM 3383 O O . MET B 1 210 ? 39.611 -33.560 27.115 1.00 34.55 189 MET B O 1
ATOM 3388 N N . GLY B 1 211 ? 37.993 -33.662 28.700 1.00 34.42 190 GLY B N 1
ATOM 3389 C CA . GLY B 1 211 ? 38.889 -34.221 29.707 1.00 37.09 190 GLY B CA 1
ATOM 3390 C C . GLY B 1 211 ? 39.462 -35.570 29.281 1.00 39.82 190 GLY B C 1
ATOM 3391 O O . GLY B 1 211 ? 40.588 -35.907 29.666 1.00 40.55 190 GLY B O 1
ATOM 3392 N N . ARG B 1 212 ? 38.700 -36.323 28.476 1.00 40.65 191 ARG B N 1
ATOM 3393 C CA . ARG B 1 212 ? 39.129 -37.638 27.951 1.00 42.83 191 ARG B CA 1
ATOM 3394 C C . ARG B 1 212 ? 40.445 -37.537 27.201 1.00 43.92 191 ARG B C 1
ATOM 3395 O O . ARG B 1 212 ? 41.251 -38.473 27.228 1.00 45.82 191 ARG B O 1
ATOM 3397 N N . TYR B 1 213 ? 40.669 -36.403 26.534 1.00 43.56 192 TYR B N 1
ATOM 3398 C CA . TYR B 1 213 ? 41.926 -36.188 25.825 1.00 43.93 192 TYR B CA 1
ATOM 3399 C C . TYR B 1 213 ? 42.785 -35.027 26.347 1.00 42.85 192 TYR B C 1
ATOM 3400 O O . TYR B 1 213 ? 43.442 -34.324 25.577 1.00 43.87 192 TYR B O 1
ATOM 3409 N N . GLY B 1 214 ? 42.797 -34.857 27.669 1.00 41.65 193 GLY B N 1
ATOM 3410 C CA . GLY B 1 214 ? 43.695 -33.914 28.348 1.00 39.54 193 GLY B CA 1
ATOM 3411 C C . GLY B 1 214 ? 43.457 -32.438 28.090 1.00 38.48 193 GLY B C 1
ATOM 3412 O O . GLY B 1 214 ? 44.409 -31.647 28.026 1.00 37.88 193 GLY B O 1
ATOM 3413 N N . VAL B 1 215 ? 42.180 -32.050 27.967 1.00 35.54 194 VAL B N 1
ATOM 3414 C CA . VAL B 1 215 ? 41.835 -30.648 27.718 1.00 34.23 194 VAL B CA 1
ATOM 3415 C C . VAL B 1 215 ? 40.884 -30.171 28.818 1.00 32.81 194 VAL B C 1
ATOM 3416 O O . VAL B 1 215 ? 39.870 -30.808 29.071 1.00 32.58 194 VAL B O 1
ATOM 3420 N N . THR B 1 216 ? 41.257 -29.091 29.503 1.00 32.09 195 THR B N 1
ATOM 342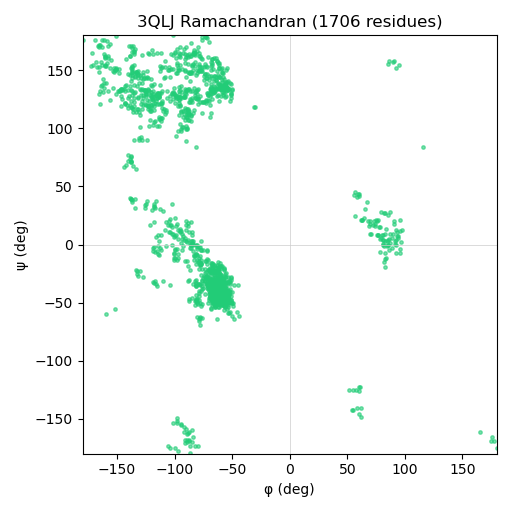1 C CA . THR B 1 216 ? 40.366 -28.476 30.480 1.00 29.82 195 THR B CA 1
ATOM 3422 C C . THR B 1 216 ? 39.583 -27.355 29.796 1.00 27.69 195 THR B C 1
ATOM 3423 O O . THR B 1 216 ? 40.047 -26.729 28.828 1.00 26.21 195 THR B O 1
ATOM 3427 N N . VAL B 1 217 ? 38.375 -27.116 30.304 1.00 27.13 196 VAL B N 1
ATOM 3428 C CA . VAL B 1 217 ? 37.519 -26.075 29.741 1.00 25.99 196 VAL B CA 1
ATOM 3429 C C . VAL B 1 217 ? 36.901 -25.270 30.896 1.00 25.31 196 VAL B C 1
ATOM 3430 O O . VAL B 1 217 ? 36.210 -25.825 31.735 1.00 24.98 196 VAL B O 1
ATOM 3434 N N . ASN B 1 218 ? 37.192 -23.971 30.934 1.00 25.08 197 ASN B N 1
ATOM 3435 C CA . ASN B 1 218 ? 36.744 -23.087 31.999 1.00 24.55 197 ASN B CA 1
ATOM 3436 C C . ASN B 1 218 ? 36.223 -21.788 31.392 1.00 23.69 197 ASN B C 1
ATOM 3437 O O . ASN B 1 218 ? 36.411 -21.510 30.185 1.00 22.82 197 ASN B O 1
ATOM 3442 N N . ALA B 1 219 ? 35.534 -20.997 32.207 1.00 22.42 198 ALA B N 1
ATOM 3443 C CA . ALA B 1 219 ? 35.147 -19.682 31.740 1.00 21.92 198 ALA B CA 1
ATOM 3444 C C . ALA B 1 219 ? 35.402 -18.614 32.786 1.00 21.85 198 ALA B C 1
ATOM 3445 O O . ALA B 1 219 ? 35.431 -18.888 33.994 1.00 22.17 198 ALA B O 1
ATOM 3447 N N . ILE B 1 220 ? 35.585 -17.394 32.299 1.00 22.29 199 ILE B N 1
ATOM 3448 C CA . ILE B 1 220 ? 35.562 -16.220 33.140 1.00 22.85 199 ILE B CA 1
ATOM 3449 C C . ILE B 1 220 ? 34.341 -15.363 32.840 1.00 23.36 199 ILE B C 1
ATOM 3450 O O . ILE B 1 220 ? 33.829 -15.364 31.718 1.00 22.89 199 ILE B O 1
ATOM 3455 N N . ALA B 1 221 ? 33.904 -14.630 33.855 1.00 24.08 200 ALA B N 1
ATOM 3456 C CA . ALA B 1 221 ? 32.832 -13.667 33.726 1.00 24.94 200 ALA B CA 1
ATOM 3457 C C . ALA B 1 221 ? 33.364 -12.369 34.327 1.00 26.74 200 ALA B C 1
ATOM 3458 O O . ALA B 1 221 ? 33.283 -12.153 35.538 1.00 25.66 200 ALA B O 1
ATOM 3460 N N . PRO B 1 222 ? 33.939 -11.516 33.482 1.00 29.02 201 PRO B N 1
ATOM 3461 C CA . PRO B 1 222 ? 34.438 -10.234 34.020 1.00 32.33 201 PRO B CA 1
ATOM 3462 C C . PRO B 1 222 ? 33.270 -9.371 34.556 1.00 34.86 201 PRO B C 1
ATOM 3463 O O . PRO B 1 222 ? 32.177 -9.351 33.949 1.00 34.64 201 PRO B O 1
ATOM 3467 N N . SER B 1 223 ? 33.475 -8.674 35.675 1.00 36.70 202 SER B N 1
ATOM 3468 C CA . SER B 1 223 ? 32.385 -7.906 36.297 1.00 38.03 202 SER B CA 1
ATOM 3469 C C . SER B 1 223 ? 31.859 -6.788 35.388 1.00 38.95 202 SER B C 1
ATOM 3470 O O . SER B 1 223 ? 32.590 -6.286 34.519 1.00 39.89 202 SER B O 1
ATOM 3473 N N . ALA B 1 224 ? 30.609 -6.388 35.633 1.00 39.17 203 ALA B N 1
ATOM 3474 C CA . ALA B 1 224 ? 29.941 -5.288 34.924 1.00 39.76 203 ALA B CA 1
ATOM 3475 C C . ALA B 1 224 ? 30.775 -4.007 34.865 1.00 41.05 203 ALA B C 1
ATOM 3476 O O . ALA B 1 224 ? 30.795 -3.315 33.842 1.00 41.22 203 ALA B O 1
ATOM 3478 N N . ARG B 1 225 ? 31.435 -3.684 35.978 1.00 41.87 204 ARG B N 1
ATOM 3479 C CA . ARG B 1 225 ? 32.124 -2.398 36.099 1.00 42.74 204 ARG B CA 1
ATOM 3480 C C . ARG B 1 225 ? 33.535 -2.399 35.470 1.00 43.09 204 ARG B C 1
ATOM 3481 O O . ARG B 1 225 ? 34.117 -1.334 35.267 1.00 44.09 204 ARG B O 1
ATOM 3483 N N . THR B 1 226 ? 34.066 -3.587 35.156 1.00 42.32 205 THR B N 1
ATOM 3484 C CA . THR B 1 226 ? 35.342 -3.742 34.421 1.00 41.90 205 THR B CA 1
ATOM 3485 C C . THR B 1 226 ? 35.311 -3.017 33.056 1.00 42.34 205 THR B C 1
ATOM 3486 O O . THR B 1 226 ? 34.370 -3.195 32.286 1.00 40.44 205 THR B O 1
ATOM 3490 N N . ARG B 1 227 ? 36.330 -2.208 32.758 1.00 43.47 206 ARG B N 1
ATOM 3491 C CA . ARG B 1 227 ? 36.284 -1.356 31.551 1.00 45.05 206 ARG B CA 1
ATOM 3492 C C . ARG B 1 227 ? 36.591 -2.111 30.251 1.00 45.34 206 ARG B C 1
ATOM 3493 O O . ARG B 1 227 ? 37.655 -2.717 30.109 1.00 46.10 206 ARG B O 1
ATOM 3501 N N . PHE B 1 244 ? 45.631 1.917 42.552 1.00 54.60 223 PHE B N 1
ATOM 3502 C CA . PHE B 1 244 ? 45.058 0.692 41.966 1.00 52.81 223 PHE B CA 1
ATOM 3503 C C . PHE B 1 244 ? 43.737 0.946 41.267 1.00 51.62 223 PHE B C 1
ATOM 3504 O O . PHE B 1 244 ? 42.744 1.337 41.890 1.00 52.13 223 PHE B O 1
ATOM 3512 N N . ASP B 1 245 ? 43.717 0.684 39.968 1.00 50.24 224 ASP B N 1
ATOM 3513 C CA . ASP B 1 245 ? 42.520 0.888 39.178 1.00 47.94 224 ASP B CA 1
ATOM 3514 C C . ASP B 1 245 ? 41.792 -0.459 39.051 1.00 45.86 224 ASP B C 1
ATOM 3515 O O . ASP B 1 245 ? 42.157 -1.276 38.211 1.00 44.37 224 ASP B O 1
ATOM 3520 N N . ALA B 1 246 ? 40.783 -0.675 39.891 1.00 44.54 225 ALA B N 1
ATOM 3521 C CA . ALA B 1 246 ? 40.131 -1.995 39.981 1.00 44.22 225 ALA B CA 1
ATOM 3522 C C . ALA B 1 246 ? 39.473 -2.406 38.660 1.00 43.11 225 ALA B C 1
ATOM 3523 O O . ALA B 1 246 ? 39.462 -3.593 38.314 1.00 43.31 225 ALA B O 1
ATOM 3525 N N . MET B 1 247 ? 38.964 -1.425 37.912 1.00 43.03 226 MET B N 1
ATOM 3526 C CA . MET B 1 247 ? 38.184 -1.694 36.693 1.00 42.23 226 MET B CA 1
ATOM 3527 C C . MET B 1 247 ? 39.029 -1.865 35.443 1.00 41.89 226 MET B C 1
ATOM 3528 O O . MET B 1 247 ? 38.488 -2.129 34.373 1.00 41.51 226 MET B O 1
ATOM 3533 N N . ALA B 1 248 ? 40.349 -1.689 35.574 1.00 42.48 227 ALA B N 1
ATOM 3534 C CA . ALA B 1 248 ? 41.300 -1.873 34.464 1.00 42.12 227 ALA B CA 1
ATOM 3535 C C . ALA B 1 248 ? 41.240 -3.308 33.920 1.00 41.38 227 ALA B C 1
ATOM 3536 O O . ALA B 1 248 ? 41.256 -4.249 34.701 1.00 40.64 227 ALA B O 1
ATOM 3538 N N . PRO B 1 249 ? 41.186 -3.477 32.579 1.00 40.73 228 PRO B N 1
ATOM 3539 C CA . PRO B 1 249 ? 41.032 -4.821 31.975 1.00 39.46 228 PRO B CA 1
ATOM 3540 C C . PRO B 1 249 ? 42.177 -5.770 32.290 1.00 38.71 228 PRO B C 1
ATOM 3541 O O . PRO B 1 249 ? 42.004 -6.984 32.233 1.00 37.51 228 PRO B O 1
ATOM 3545 N N . GLU B 1 250 ? 43.341 -5.202 32.595 1.00 39.03 229 GLU B N 1
ATOM 3546 C CA . GLU B 1 250 ? 44.542 -5.952 32.913 1.00 39.09 229 GLU B CA 1
ATOM 3547 C C . GLU B 1 250 ? 44.365 -6.831 34.142 1.00 37.92 229 GLU B C 1
ATOM 3548 O O . GLU B 1 250 ? 45.040 -7.860 34.283 1.00 37.19 229 GLU B O 1
ATOM 3554 N N . ASN B 1 251 ? 43.459 -6.411 35.030 1.00 36.81 230 ASN B N 1
ATOM 3555 C CA . ASN B 1 251 ? 43.176 -7.139 36.262 1.00 35.91 230 ASN B CA 1
ATOM 3556 C C . ASN B 1 251 ? 42.469 -8.469 36.028 1.00 34.47 230 ASN B C 1
ATOM 3557 O O . ASN B 1 251 ? 42.507 -9.343 36.879 1.00 33.43 230 ASN B O 1
ATOM 3562 N N . VAL B 1 252 ? 41.835 -8.627 34.871 1.00 33.46 231 VAL B N 1
ATOM 3563 C CA . VAL B 1 252 ? 41.125 -9.878 34.595 1.00 33.30 231 VAL B CA 1
ATOM 3564 C C . VAL B 1 252 ? 42.100 -10.965 34.120 1.00 33.07 231 VAL B C 1
ATOM 3565 O O . VAL B 1 252 ? 41.977 -12.131 34.506 1.00 33.61 231 VAL B O 1
ATOM 3569 N N . SER B 1 253 ? 43.114 -10.556 33.352 1.00 32.54 232 SER B N 1
ATOM 3570 C CA . SER B 1 253 ? 44.014 -11.501 32.669 1.00 32.27 232 SER B CA 1
ATOM 3571 C C . SER B 1 253 ? 44.785 -12.498 33.551 1.00 32.25 232 SER B C 1
ATOM 3572 O O . SER B 1 253 ? 45.075 -13.603 33.091 1.00 32.35 232 SER B O 1
ATOM 3575 N N . PRO B 1 254 ? 45.171 -12.116 34.792 1.00 32.99 233 PRO B N 1
ATOM 3576 C CA . PRO B 1 254 ? 46.045 -13.064 35.480 1.00 32.93 233 PRO B CA 1
ATOM 3577 C C . PRO B 1 254 ? 45.428 -14.444 35.710 1.00 32.13 233 PRO B C 1
ATOM 3578 O O . PRO B 1 254 ? 46.135 -15.439 35.610 1.00 32.04 233 PRO B O 1
ATOM 3582 N N . LEU B 1 255 ? 44.122 -14.515 35.984 1.00 29.91 234 LEU B N 1
ATOM 3583 C CA . LEU B 1 255 ? 43.502 -15.823 36.165 1.00 29.12 234 LEU B CA 1
ATOM 3584 C C . LEU B 1 255 ? 43.451 -16.631 34.871 1.00 28.71 234 LEU B C 1
ATOM 3585 O O . LEU B 1 255 ? 43.638 -17.833 34.900 1.00 29.21 234 LEU B O 1
ATOM 3590 N N . VAL B 1 256 ? 43.228 -15.962 33.739 1.00 28.80 235 VAL B N 1
ATOM 3591 C CA . VAL B 1 256 ? 43.220 -16.617 32.435 1.00 29.10 235 VAL B CA 1
ATOM 3592 C C . VAL B 1 256 ? 44.608 -17.220 32.110 1.00 30.63 235 VAL B C 1
ATOM 3593 O O . VAL B 1 256 ? 44.722 -18.375 31.646 1.00 30.43 235 VAL B O 1
ATOM 3597 N N . VAL B 1 257 ? 45.652 -16.428 32.350 1.00 31.23 236 VAL B N 1
ATOM 3598 C CA . VAL B 1 257 ? 47.024 -16.910 32.174 1.00 31.99 236 VAL B CA 1
ATOM 3599 C C . VAL B 1 257 ? 47.231 -18.139 33.063 1.00 32.39 236 VAL B C 1
ATOM 3600 O O . VAL B 1 257 ? 47.664 -19.185 32.580 1.00 32.84 236 VAL B O 1
ATOM 3604 N N . TRP B 1 258 ? 46.871 -18.041 34.345 1.00 32.00 237 TRP B N 1
ATOM 3605 C CA . TRP B 1 258 ? 47.029 -19.189 35.246 1.00 32.50 237 TRP B CA 1
ATOM 3606 C C . TRP B 1 258 ? 46.262 -20.422 34.783 1.00 32.54 237 TRP B C 1
ATOM 3607 O O . TRP B 1 258 ? 46.807 -21.529 34.805 1.00 32.57 237 TRP B O 1
ATOM 3618 N N . LEU B 1 259 ? 44.993 -20.234 34.385 1.00 30.82 238 LEU B N 1
ATOM 3619 C CA . LEU B 1 259 ? 44.182 -21.343 33.872 1.00 30.95 238 LEU B CA 1
ATOM 3620 C C . LEU B 1 259 ? 44.803 -22.029 32.653 1.00 31.38 238 LEU B C 1
ATOM 3621 O O . LEU B 1 259 ? 44.608 -23.222 32.441 1.00 30.75 238 LEU B O 1
ATOM 3626 N N . GLY B 1 260 ? 45.545 -21.272 31.848 1.00 32.43 239 GLY B N 1
ATOM 3627 C CA . GLY B 1 260 ? 46.161 -21.850 30.668 1.00 33.77 239 GLY B CA 1
ATOM 3628 C C . GLY B 1 260 ? 47.452 -22.577 31.007 1.00 36.59 239 GLY B C 1
ATOM 3629 O O . GLY B 1 260 ? 48.084 -23.151 30.120 1.00 37.27 239 GLY B O 1
ATOM 3630 N N . SER B 1 261 ? 47.839 -22.573 32.285 1.00 37.24 240 SER B N 1
ATOM 3631 C CA . SER B 1 261 ? 49.140 -23.096 32.676 1.00 39.11 240 SER B CA 1
ATOM 3632 C C . SER B 1 261 ? 49.090 -24.586 32.957 1.00 39.33 240 SER B C 1
ATOM 3633 O O . SER B 1 261 ? 48.028 -25.174 33.193 1.00 38.60 240 SER B O 1
ATOM 3636 N N . ALA B 1 262 ? 50.266 -25.191 32.935 1.00 40.36 241 ALA B N 1
ATOM 3637 C CA . ALA B 1 262 ? 50.429 -26.590 33.301 1.00 40.61 241 ALA B CA 1
ATOM 3638 C C . ALA B 1 262 ? 49.881 -26.883 34.690 1.00 40.45 241 ALA B C 1
ATOM 3639 O O . ALA B 1 262 ? 49.353 -27.960 34.938 1.00 40.03 241 ALA B O 1
ATOM 3641 N N . GLU B 1 263 ? 50.059 -25.934 35.608 1.00 40.04 242 GLU B N 1
ATOM 3642 C CA . GLU B 1 263 ? 49.651 -26.096 36.997 1.00 39.24 242 GLU B CA 1
ATOM 3643 C C . GLU B 1 263 ? 48.129 -26.264 37.115 1.00 37.54 242 GLU B C 1
ATOM 3644 O O . GLU B 1 263 ? 47.642 -26.794 38.095 1.00 36.07 242 GLU B O 1
ATOM 3650 N N . ALA B 1 264 ? 47.413 -25.788 36.109 1.00 35.95 243 ALA B N 1
ATOM 3651 C CA . ALA B 1 264 ? 45.939 -25.731 36.157 1.00 34.94 243 ALA B CA 1
ATOM 3652 C C . ALA B 1 264 ? 45.254 -26.979 35.611 1.00 35.29 243 ALA B C 1
ATOM 3653 O O . ALA B 1 264 ? 44.017 -26.990 35.406 1.00 34.29 243 ALA B O 1
ATOM 3655 N N . ARG B 1 265 ? 46.039 -28.037 35.416 1.00 35.89 244 ARG B N 1
ATOM 3656 C CA . ARG B 1 265 ? 45.576 -29.327 34.870 1.00 36.01 244 ARG B CA 1
ATOM 3657 C C . ARG B 1 265 ? 44.346 -29.956 35.539 1.00 35.77 244 ARG B C 1
ATOM 3658 O O . ARG B 1 265 ? 43.631 -30.734 34.894 1.00 35.35 244 ARG B O 1
ATOM 3660 N N . ASP B 1 266 ? 44.130 -29.662 36.825 1.00 35.51 245 ASP B N 1
ATOM 3661 C CA . ASP B 1 266 ? 43.037 -30.281 37.604 1.00 35.51 245 ASP B CA 1
ATOM 3662 C C . ASP B 1 266 ? 41.851 -29.362 37.837 1.00 33.46 245 ASP B C 1
ATOM 3663 O O . ASP B 1 266 ? 40.959 -29.695 38.638 1.00 33.62 245 ASP B O 1
ATOM 3668 N N . VAL B 1 267 ? 41.841 -28.223 37.140 1.00 31.69 246 VAL B N 1
ATOM 3669 C CA . VAL B 1 267 ? 40.735 -27.258 37.216 1.00 29.82 246 VAL B CA 1
ATOM 3670 C C . VAL B 1 267 ? 39.965 -27.336 35.896 1.00 27.61 246 VAL B C 1
ATOM 3671 O O . VAL B 1 267 ? 40.499 -27.006 34.843 1.00 27.71 246 VAL B O 1
ATOM 3675 N N . THR B 1 268 ? 38.726 -27.835 35.938 1.00 26.70 247 THR B N 1
ATOM 3676 C CA . THR B 1 268 ? 37.928 -27.883 34.722 1.00 25.41 247 THR B CA 1
ATOM 3677 C C . THR B 1 268 ? 36.449 -27.715 35.076 1.00 24.03 247 THR B C 1
ATOM 3678 O O . THR B 1 268 ? 36.034 -28.030 36.202 1.00 24.11 247 THR B O 1
ATOM 3682 N N . GLY B 1 269 ? 35.705 -27.158 34.131 1.00 23.57 248 GLY B N 1
ATOM 3683 C CA . GLY B 1 269 ? 34.255 -26.976 34.282 1.00 22.94 248 GLY B CA 1
ATOM 3684 C C . GLY B 1 269 ? 33.870 -25.843 35.202 1.00 22.84 248 GLY B C 1
ATOM 3685 O O . GLY B 1 269 ? 32.736 -25.804 35.691 1.00 21.96 248 GLY B O 1
ATOM 3686 N N . LYS B 1 270 ? 34.786 -24.903 35.426 1.00 22.24 249 LYS B N 1
ATOM 3687 C CA . LYS B 1 270 ? 34.550 -23.853 36.406 1.00 23.14 249 LYS B CA 1
ATOM 3688 C C . LYS B 1 270 ? 34.226 -22.534 35.738 1.00 22.32 249 LYS B C 1
ATOM 3689 O O . LYS B 1 270 ? 34.714 -22.251 34.641 1.00 23.77 249 LYS B O 1
ATOM 3695 N N . VAL B 1 271 ? 33.426 -21.726 36.421 1.00 21.67 250 VAL B N 1
ATOM 3696 C CA . VAL B 1 271 ? 33.117 -20.366 35.989 1.00 20.62 250 VAL B CA 1
ATOM 3697 C C . VAL B 1 271 ? 33.515 -19.413 37.096 1.00 21.10 250 VAL B C 1
ATOM 3698 O O . VAL B 1 271 ? 33.026 -19.523 38.234 1.00 21.40 250 VAL B O 1
ATOM 3702 N N . PHE B 1 272 ? 34.451 -18.510 36.780 1.00 21.18 251 PHE B N 1
ATOM 3703 C CA . PHE B 1 272 ? 34.954 -17.604 37.776 1.00 22.25 251 PHE B CA 1
ATOM 3704 C C . PHE B 1 272 ? 34.514 -16.182 37.465 1.00 22.04 251 PHE B C 1
ATOM 3705 O O . PHE B 1 272 ? 34.751 -15.690 36.374 1.00 24.17 251 PHE B O 1
ATOM 3713 N N . GLU B 1 273 ? 33.960 -15.492 38.452 1.00 23.22 252 GLU B N 1
ATOM 3714 C CA . GLU B 1 273 ? 33.612 -14.079 38.270 1.00 24.38 252 GLU B CA 1
ATOM 3715 C C . GLU B 1 273 ? 34.812 -13.247 38.707 1.00 25.05 252 GLU B C 1
ATOM 3716 O O . GLU B 1 273 ? 35.352 -13.491 39.770 1.00 24.83 252 GLU B O 1
ATOM 3722 N N . VAL B 1 274 ? 35.237 -12.303 37.869 1.00 25.25 253 VAL B N 1
ATOM 3723 C CA A VAL B 1 274 ? 36.518 -11.585 38.067 0.50 26.05 253 VAL B CA 1
ATOM 3724 C CA B VAL B 1 274 ? 36.477 -11.573 38.146 0.50 26.47 253 VAL B CA 1
ATOM 3725 C C . VAL B 1 274 ? 36.374 -10.063 37.939 1.00 26.77 253 VAL B C 1
ATOM 3726 O O . VAL B 1 274 ? 35.778 -9.580 36.979 1.00 25.89 253 VAL B O 1
ATOM 3733 N N . GLU B 1 275 ? 36.954 -9.325 38.894 1.00 28.97 254 GLU B N 1
ATOM 3734 C CA . GLU B 1 275 ? 37.055 -7.852 38.831 1.00 30.09 254 GLU B CA 1
ATOM 3735 C C . GLU B 1 275 ? 38.198 -7.421 39.740 1.00 31.07 254 GLU B C 1
ATOM 3736 O O . GLU B 1 275 ? 38.275 -7.851 40.895 1.00 31.38 254 GLU B O 1
ATOM 3742 N N . GLY B 1 276 ? 39.076 -6.560 39.242 1.00 31.34 255 GLY B N 1
ATOM 3743 C CA . GLY B 1 276 ? 40.184 -6.080 40.082 1.00 32.08 255 GLY B CA 1
ATOM 3744 C C . GLY B 1 276 ? 40.941 -7.218 40.721 1.00 31.58 255 GLY B C 1
ATOM 3745 O O . GLY B 1 276 ? 41.414 -8.118 40.026 1.00 31.62 255 GLY B O 1
ATOM 3746 N N . GLY B 1 277 ? 41.054 -7.165 42.047 1.00 31.81 256 GLY B N 1
ATOM 3747 C CA . GLY B 1 277 ? 41.656 -8.233 42.848 1.00 32.86 256 GLY B CA 1
ATOM 3748 C C . GLY B 1 277 ? 40.671 -9.311 43.277 1.00 32.70 256 GLY B C 1
ATOM 3749 O O . GLY B 1 277 ? 41.036 -10.215 44.027 1.00 33.45 256 GLY B O 1
ATOM 3750 N N . LYS B 1 278 ? 39.420 -9.210 42.827 1.00 32.43 257 LYS B N 1
ATOM 3751 C CA . LYS B 1 278 ? 38.405 -10.207 43.216 1.00 32.78 25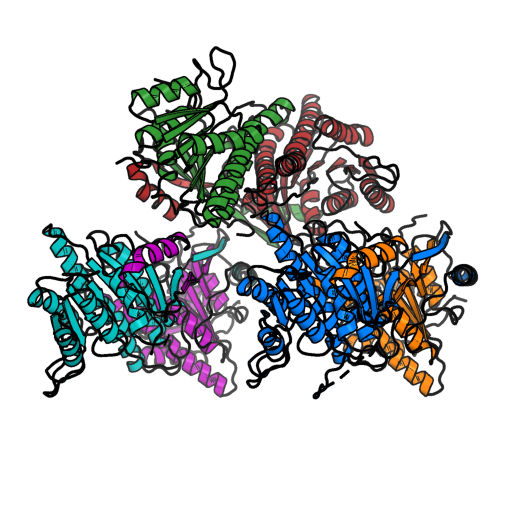7 LYS B CA 1
ATOM 3752 C C . LYS B 1 278 ? 38.318 -11.397 42.271 1.00 31.01 257 LYS B C 1
ATOM 3753 O O . LYS B 1 278 ? 38.260 -11.242 41.048 1.00 30.40 257 LYS B O 1
ATOM 3759 N N . ILE B 1 279 ? 38.298 -12.594 42.862 1.00 31.23 258 ILE B N 1
ATOM 3760 C CA . ILE B 1 279 ? 37.917 -13.808 42.146 1.00 29.25 258 ILE B CA 1
ATOM 3761 C C . ILE B 1 279 ? 36.832 -14.504 42.958 1.00 28.21 258 ILE B C 1
ATOM 3762 O O . ILE B 1 279 ? 36.998 -14.750 44.169 1.00 28.23 258 ILE B O 1
ATOM 3767 N N . ARG B 1 280 ? 35.728 -14.833 42.292 1.00 27.17 259 ARG B N 1
ATOM 3768 C CA . ARG B 1 280 ? 34.609 -15.502 42.943 1.00 26.47 259 ARG B CA 1
ATOM 3769 C C . ARG B 1 280 ? 34.205 -16.726 42.103 1.00 25.26 259 ARG B C 1
ATOM 3770 O O . ARG B 1 280 ? 34.155 -16.641 40.882 1.00 24.05 259 ARG B O 1
ATOM 3778 N N . VAL B 1 281 ? 33.991 -17.878 42.741 1.00 24.60 260 VAL B N 1
ATOM 3779 C CA . VAL B 1 281 ? 33.509 -19.061 42.008 1.00 24.26 260 VAL B CA 1
ATOM 3780 C C . VAL B 1 281 ? 31.993 -18.940 41.846 1.00 22.40 260 VAL B C 1
ATOM 3781 O O . VAL B 1 281 ? 31.294 -18.789 42.842 1.00 22.65 260 VAL B O 1
ATOM 3785 N N . ALA B 1 282 ? 31.491 -19.040 40.622 1.00 20.86 261 ALA B N 1
ATOM 3786 C CA . ALA B 1 282 ? 30.044 -19.088 40.430 1.00 19.28 261 ALA B CA 1
ATOM 3787 C C . ALA B 1 282 ? 29.591 -20.524 40.631 1.00 19.62 261 ALA B C 1
ATOM 3788 O O . ALA B 1 282 ? 30.199 -21.454 40.095 1.00 20.21 261 ALA B O 1
ATOM 3790 N N . GLU B 1 283 ? 28.505 -20.693 41.376 1.00 19.10 262 GLU B N 1
ATOM 3791 C CA . GLU B 1 283 ? 27.976 -22.009 41.700 1.00 18.64 262 GLU B CA 1
ATOM 3792 C C . GLU B 1 283 ? 26.744 -22.232 40.818 1.00 18.68 262 GLU B C 1
ATOM 3793 O O . GLU B 1 283 ? 25.843 -21.379 40.780 1.00 17.49 262 GLU B O 1
ATOM 3799 N N . GLY B 1 284 ? 26.746 -23.364 40.116 1.00 18.54 263 GLY B N 1
ATOM 3800 C CA . GLY B 1 284 ? 25.749 -23.688 39.077 1.00 17.13 263 GLY B CA 1
ATOM 3801 C C . GLY B 1 284 ? 24.349 -23.977 39.579 1.00 16.62 263 GLY B C 1
ATOM 3802 O O . GLY B 1 284 ? 24.053 -24.000 40.807 1.00 16.98 263 GLY B O 1
ATOM 3803 N N . TRP B 1 285 ? 23.460 -24.143 38.609 1.00 15.24 264 TRP B N 1
ATOM 3804 C CA . TRP B 1 285 ? 22.062 -24.477 38.881 1.00 16.01 264 TRP B CA 1
ATOM 3805 C C . TRP B 1 285 ? 21.974 -25.650 39.829 1.00 15.75 264 TRP B C 1
ATOM 3806 O O . TRP B 1 285 ? 22.637 -26.681 39.660 1.00 16.62 264 TRP B O 1
ATOM 3817 N N . ALA B 1 286 ? 21.110 -25.509 40.823 1.00 16.59 265 ALA B N 1
ATOM 3818 C CA . ALA B 1 286 ? 20.991 -26.517 41.836 1.00 17.75 265 ALA B CA 1
ATOM 3819 C C . ALA B 1 286 ? 19.594 -27.111 41.869 1.00 18.46 265 ALA B C 1
ATOM 3820 O O . ALA B 1 286 ? 18.638 -26.592 41.252 1.00 16.33 265 ALA B O 1
ATOM 3822 N N . HIS B 1 287 ? 19.477 -28.257 42.533 1.00 20.01 266 HIS B N 1
ATOM 3823 C CA . HIS B 1 287 ? 18.174 -28.860 42.733 1.00 21.55 266 HIS B CA 1
ATOM 3824 C C . HIS B 1 287 ? 17.481 -28.237 43.929 1.00 21.24 266 HIS B C 1
ATOM 3825 O O . HIS B 1 287 ? 17.967 -28.354 45.072 1.00 21.62 266 HIS B O 1
ATOM 3832 N N . GLY B 1 288 ? 16.366 -27.564 43.677 1.00 19.02 267 GLY B N 1
ATOM 3833 C CA . GLY B 1 288 ? 15.590 -26.942 44.763 1.00 17.66 267 GLY B CA 1
ATOM 3834 C C . GLY B 1 288 ? 14.515 -27.888 45.275 1.00 17.32 267 GLY B C 1
ATOM 3835 O O . GLY B 1 288 ? 14.574 -29.091 45.014 1.00 17.14 267 GLY B O 1
ATOM 3836 N N . PRO B 1 289 ? 13.498 -27.353 45.973 1.00 17.43 268 PRO B N 1
ATOM 3837 C CA . PRO B 1 289 ? 12.422 -28.191 46.523 1.00 17.99 268 PRO B CA 1
ATOM 3838 C C . PRO B 1 289 ? 11.673 -28.979 45.448 1.00 18.40 268 PRO B C 1
ATOM 3839 O O . PRO B 1 289 ? 11.514 -28.494 44.324 1.00 16.14 268 PRO B O 1
ATOM 3843 N N . GLN B 1 290 ? 11.218 -30.171 45.819 1.00 18.44 269 GLN B N 1
ATOM 3844 C CA . GLN B 1 290 ? 10.475 -31.020 44.895 1.00 19.30 269 GLN B CA 1
ATOM 3845 C C . GLN B 1 290 ? 9.292 -31.640 45.619 1.00 18.77 269 GLN B C 1
ATOM 3846 O O . GLN B 1 290 ? 9.324 -31.887 46.857 1.00 18.27 269 GLN B O 1
ATOM 3852 N N . ILE B 1 291 ? 8.231 -31.874 44.862 1.00 17.18 270 ILE B N 1
ATOM 3853 C CA . ILE B 1 291 ? 7.059 -32.576 45.339 1.00 18.28 270 ILE B CA 1
ATOM 3854 C C . ILE B 1 291 ? 6.709 -33.646 44.300 1.00 19.17 270 ILE B C 1
ATOM 3855 O O . ILE B 1 291 ? 6.986 -33.457 43.116 1.00 18.96 270 ILE B O 1
ATOM 3860 N N . ASP B 1 292 ? 6.183 -34.788 44.753 1.00 18.66 271 ASP B N 1
ATOM 3861 C CA . ASP B 1 292 ? 5.816 -35.880 43.840 1.00 19.08 271 ASP B CA 1
ATOM 3862 C C . ASP B 1 292 ? 4.427 -36.414 44.167 1.00 19.70 271 ASP B C 1
ATOM 3863 O O . ASP B 1 292 ? 4.240 -37.000 45.233 1.00 19.45 271 ASP B O 1
ATOM 3868 N N . LYS B 1 293 ? 3.459 -36.229 43.250 1.00 17.85 272 LYS B N 1
ATOM 3869 C CA . LYS B 1 293 ? 2.105 -36.745 43.433 1.00 18.26 272 LYS B CA 1
ATOM 3870 C C . LYS B 1 293 ? 2.092 -38.264 43.285 1.00 18.94 272 LYS B C 1
ATOM 3871 O O . LYS B 1 293 ? 1.231 -38.927 43.850 1.00 19.69 272 LYS B O 1
ATOM 3877 N N . GLY B 1 294 ? 3.038 -38.798 42.525 1.00 19.46 273 GLY B N 1
ATOM 3878 C CA . GLY B 1 294 ? 3.027 -40.243 42.171 1.00 19.85 273 GLY B CA 1
ATOM 3879 C C . GLY B 1 294 ? 1.893 -40.597 41.205 1.00 19.98 273 GLY B C 1
ATOM 3880 O O . GLY B 1 294 ? 1.502 -41.766 41.055 1.00 20.04 273 GLY B O 1
ATOM 3881 N N . ALA B 1 295 ? 1.350 -39.577 40.556 1.00 18.13 274 ALA B N 1
ATOM 3882 C CA . ALA B 1 295 ? 0.244 -39.705 39.601 1.00 17.93 274 ALA B CA 1
ATOM 3883 C C . ALA B 1 295 ? 0.212 -38.380 38.817 1.00 16.83 274 ALA B C 1
ATOM 3884 O O . ALA B 1 295 ? 0.944 -37.457 39.164 1.00 16.86 274 ALA B O 1
ATOM 3886 N N . ARG B 1 296 ? -0.605 -38.288 37.759 1.00 17.19 275 ARG B N 1
ATOM 3887 C CA A ARG B 1 296 ? -0.614 -37.047 36.929 0.70 16.07 275 ARG B CA 1
ATOM 3888 C CA B ARG B 1 296 ? -0.676 -37.087 36.913 0.30 16.35 275 ARG B CA 1
ATOM 3889 C C . ARG B 1 296 ? -1.329 -35.947 37.695 1.00 15.53 275 ARG B C 1
ATOM 3890 O O . ARG B 1 296 ? -2.411 -36.167 38.267 1.00 15.88 275 ARG B O 1
ATOM 3905 N N . TRP B 1 297 ? -0.720 -34.756 37.689 1.00 15.63 276 TRP B N 1
ATOM 3906 C CA . TRP B 1 297 ? -1.376 -33.607 38.322 1.00 15.20 276 TRP B CA 1
ATOM 3907 C C . TRP B 1 297 ? -2.612 -33.160 37.572 1.00 15.17 276 TRP B C 1
ATOM 3908 O O . TRP B 1 297 ? -2.688 -33.282 36.329 1.00 16.23 276 TRP B O 1
ATOM 3919 N N . ASP B 1 298 ? -3.563 -32.611 38.311 1.00 14.67 277 ASP B N 1
ATOM 3920 C CA . ASP B 1 298 ? -4.695 -31.905 37.702 1.00 15.80 277 ASP B CA 1
ATOM 3921 C C . ASP B 1 298 ? -4.301 -30.429 37.695 1.00 14.98 277 ASP B C 1
ATOM 3922 O O . ASP B 1 298 ? -3.891 -29.928 38.732 1.00 15.39 277 ASP B O 1
ATOM 3927 N N . PRO B 1 299 ? -4.356 -29.745 36.528 1.00 15.26 278 PRO B N 1
ATOM 3928 C CA . PRO B 1 299 ? -3.911 -28.346 36.554 1.00 15.22 278 PRO B CA 1
ATOM 3929 C C . PRO B 1 299 ? -4.655 -27.504 37.575 1.00 15.05 278 PRO B C 1
ATOM 3930 O O . PRO B 1 299 ? -4.087 -26.551 38.112 1.00 15.66 278 PRO B O 1
ATOM 3934 N N . ALA B 1 300 ? -5.898 -27.864 37.882 1.00 14.79 279 ALA B N 1
ATOM 3935 C CA . ALA B 1 300 ? -6.673 -27.059 38.825 1.00 15.78 279 ALA B CA 1
ATOM 3936 C C . ALA B 1 300 ? -6.129 -27.077 40.278 1.00 16.47 279 ALA B C 1
ATOM 3937 O O . ALA B 1 300 ? -6.483 -26.209 41.087 1.00 16.41 279 ALA B O 1
ATOM 3939 N N . GLU B 1 301 ? -5.282 -28.044 40.596 1.00 15.15 280 GLU B N 1
ATOM 3940 C CA . GLU B 1 301 ? -4.869 -28.222 42.010 1.00 15.74 280 GLU B CA 1
ATOM 3941 C C . GLU B 1 301 ? -3.482 -27.662 42.254 1.00 15.67 280 GLU B C 1
ATOM 3942 O O . GLU B 1 301 ? -2.978 -27.711 43.387 1.00 16.24 280 GLU B O 1
ATOM 3948 N N . LEU B 1 302 ? -2.861 -27.117 41.207 1.00 14.09 281 LEU B N 1
ATOM 3949 C CA . LEU B 1 302 ? -1.436 -26.727 41.307 1.00 13.64 281 LEU B CA 1
ATOM 3950 C C . LEU B 1 302 ? -1.126 -25.389 42.015 1.00 14.97 281 LEU B C 1
ATOM 3951 O O . LEU B 1 302 ? 0.023 -25.173 42.420 1.00 15.45 281 LEU B O 1
ATOM 3956 N N . GLY B 1 303 ? -2.125 -24.535 42.219 1.00 15.64 282 GLY B N 1
ATOM 3957 C CA . GLY B 1 303 ? -1.898 -23.259 42.917 1.00 16.41 282 GLY B CA 1
ATOM 3958 C C . GLY B 1 303 ? -1.138 -23.403 44.246 1.00 17.17 282 GLY B C 1
ATOM 3959 O O . GLY B 1 303 ? -0.046 -22.856 44.423 1.00 16.94 282 GLY B O 1
ATOM 3960 N N . PRO B 1 304 ? -1.716 -24.134 45.196 1.00 16.91 283 PRO B N 1
ATOM 3961 C CA . PRO B 1 304 ? -1.074 -24.283 46.512 1.00 17.11 283 PRO B CA 1
ATOM 3962 C C . PRO B 1 304 ? 0.207 -25.092 46.423 1.00 16.46 283 PRO B C 1
ATOM 3963 O O . PRO B 1 304 ? 1.123 -24.893 47.236 1.00 16.36 283 PRO B O 1
ATOM 3967 N N . VAL B 1 305 ? 0.266 -26.027 45.474 1.00 15.71 284 VAL B N 1
ATOM 3968 C CA . VAL B 1 305 ? 1.455 -26.844 45.281 1.00 15.72 284 VAL B CA 1
ATOM 3969 C C . VAL B 1 305 ? 2.631 -25.982 44.867 1.00 16.43 284 VAL B C 1
ATOM 3970 O O . VAL B 1 305 ? 3.727 -26.076 45.450 1.00 14.84 284 VAL B O 1
ATOM 3974 N N . VAL B 1 306 ? 2.398 -25.129 43.863 1.00 15.00 285 VAL B N 1
ATOM 3975 C CA . VAL B 1 306 ? 3.465 -24.245 43.408 1.00 14.47 285 VAL B CA 1
ATOM 3976 C C . VAL B 1 306 ? 3.794 -23.220 44.506 1.00 14.86 285 VAL B C 1
ATOM 3977 O O . VAL B 1 306 ? 4.961 -22.901 44.737 1.00 14.78 285 VAL B O 1
ATOM 3981 N N . ALA B 1 307 ? 2.772 -22.703 45.187 1.00 15.46 286 ALA B N 1
ATOM 3982 C CA . ALA B 1 307 ? 3.017 -21.725 46.280 1.00 17.02 286 ALA B CA 1
ATOM 3983 C C . ALA B 1 307 ? 3.944 -22.324 47.361 1.00 18.10 286 ALA B C 1
ATOM 3984 O O . ALA B 1 307 ? 4.938 -21.704 47.780 1.00 17.55 286 ALA B O 1
ATOM 3986 N N . ASP B 1 308 ? 3.642 -23.559 47.758 1.00 19.03 287 ASP B N 1
ATOM 3987 C CA . ASP B 1 308 ? 4.469 -24.273 48.718 1.00 20.79 287 ASP B CA 1
ATOM 3988 C C . ASP B 1 308 ? 5.909 -24.456 48.250 1.00 19.03 287 ASP B C 1
ATOM 3989 O O . ASP B 1 308 ? 6.862 -24.198 49.020 1.00 17.98 287 ASP B O 1
ATOM 3994 N N . LEU B 1 309 ? 6.086 -24.937 47.019 1.00 16.77 288 LEU B N 1
ATOM 3995 C CA . LEU B 1 309 ? 7.428 -25.121 46.500 1.00 16.38 288 LEU B CA 1
ATOM 3996 C C . LEU B 1 309 ? 8.201 -23.812 46.489 1.00 17.11 288 LEU B C 1
ATOM 3997 O O . LEU B 1 309 ? 9.367 -23.760 46.923 1.00 17.12 288 LEU B O 1
ATOM 4002 N N . LEU B 1 310 ? 7.566 -22.753 45.975 1.00 15.86 289 LEU B N 1
ATOM 4003 C CA . LEU B 1 310 ? 8.261 -21.469 45.847 1.00 16.51 289 LEU B CA 1
ATOM 4004 C C . LEU B 1 310 ? 8.610 -20.882 47.226 1.00 17.78 289 LEU B C 1
ATOM 4005 O O . LEU B 1 310 ? 9.619 -20.184 47.375 1.00 18.59 289 LEU B O 1
ATOM 4010 N N . GLY B 1 311 ? 7.788 -21.186 48.215 1.00 17.95 290 GLY B N 1
ATOM 4011 C CA . GLY B 1 311 ? 8.060 -20.740 49.591 1.00 20.23 290 GLY B CA 1
ATOM 4012 C C . GLY B 1 311 ? 9.306 -21.360 50.188 1.00 21.97 290 GLY B C 1
ATOM 4013 O O . GLY B 1 311 ? 9.883 -20.806 51.150 1.00 23.16 290 GLY B O 1
ATOM 4014 N N . LYS B 1 312 ? 9.697 -22.524 49.666 1.00 20.97 291 LYS B N 1
ATOM 4015 C CA . LYS B 1 312 ? 10.865 -23.266 50.161 1.00 21.69 291 LYS B CA 1
ATOM 4016 C C . LYS B 1 312 ? 12.107 -23.050 49.304 1.00 21.39 291 LYS B C 1
ATOM 4017 O O . LYS B 1 312 ? 13.210 -23.408 49.703 1.00 22.33 291 LYS B O 1
ATOM 4023 N N . ALA B 1 313 ? 11.920 -22.449 48.131 1.00 19.05 292 ALA B N 1
ATOM 4024 C CA . ALA B 1 313 ? 12.992 -22.312 47.156 1.00 18.41 292 ALA B CA 1
ATOM 4025 C C . ALA B 1 313 ? 13.903 -21.142 47.479 1.00 18.05 292 ALA B C 1
ATOM 4026 O O . ALA B 1 313 ? 13.471 -20.137 48.045 1.00 18.93 292 ALA B O 1
ATOM 4028 N N . ARG B 1 314 ? 15.184 -21.282 47.182 1.00 17.71 293 ARG B N 1
ATOM 4029 C CA . ARG B 1 314 ? 16.141 -20.225 47.511 1.00 18.13 293 ARG B CA 1
ATOM 4030 C C . ARG B 1 314 ? 15.912 -18.973 46.652 1.00 19.09 293 ARG B C 1
ATOM 4031 O O . ARG B 1 314 ? 15.752 -19.108 45.431 1.00 18.91 293 ARG B O 1
ATOM 4039 N N . PRO B 1 315 ? 15.877 -17.780 47.269 1.00 20.67 294 PRO B N 1
ATOM 4040 C CA . PRO B 1 315 ? 15.728 -16.586 46.411 1.00 22.17 294 PRO B CA 1
ATOM 4041 C C . PRO B 1 315 ? 16.902 -16.463 45.450 1.00 21.76 294 PRO B C 1
ATOM 4042 O O . PRO B 1 315 ? 18.044 -16.646 45.875 1.00 21.67 294 PRO B O 1
ATOM 4046 N N . PRO B 1 316 ? 16.631 -16.115 44.181 1.00 21.26 295 PRO B N 1
ATOM 4047 C CA . PRO B 1 316 ? 17.729 -16.033 43.217 1.00 20.12 295 PRO B CA 1
ATOM 4048 C C . PRO B 1 316 ? 18.581 -14.764 43.403 1.00 19.50 295 PRO B C 1
ATOM 4049 O O . PRO B 1 316 ? 18.120 -13.777 43.993 1.00 20.42 295 PRO B O 1
ATOM 4053 N N . VAL B 1 317 ? 19.810 -14.791 42.885 1.00 18.29 296 VAL B N 1
ATOM 4054 C CA . VAL B 1 317 ? 20.560 -13.591 42.601 1.00 17.93 296 VAL B CA 1
ATOM 4055 C C . VAL B 1 317 ? 19.732 -12.836 41.540 1.00 18.33 296 VAL B C 1
ATOM 4056 O O . VAL B 1 317 ? 19.381 -13.453 40.520 1.00 16.85 296 VAL B O 1
ATOM 4060 N N . PRO B 1 318 ? 19.444 -11.531 41.769 1.00 19.27 297 PRO B N 1
ATOM 4061 C CA . PRO B 1 318 ? 18.511 -10.832 40.871 1.00 19.02 297 PRO B CA 1
ATOM 4062 C C . PRO B 1 318 ? 19.080 -10.653 39.487 1.00 17.62 297 PRO B C 1
ATOM 4063 O O . PRO B 1 318 ? 20.297 -10.669 39.307 1.00 17.13 297 PRO B O 1
ATOM 4067 N N . VAL B 1 319 ? 18.184 -10.496 38.517 1.00 16.51 298 VAL B N 1
ATOM 4068 C CA . VAL B 1 319 ? 18.583 -10.130 37.156 1.00 16.44 298 VAL B CA 1
ATOM 4069 C C . VAL B 1 319 ? 19.327 -8.783 37.216 1.00 16.61 298 VAL B C 1
ATOM 4070 O O . VAL B 1 319 ? 18.871 -7.813 37.854 1.00 17.85 298 VAL B O 1
ATOM 4074 N N . TYR B 1 320 ? 20.485 -8.725 36.570 1.00 16.41 299 TYR B N 1
ATOM 4075 C CA . TYR B 1 320 ? 21.235 -7.446 36.467 1.00 17.65 299 TYR B CA 1
ATOM 4076 C C . TYR B 1 320 ? 20.374 -6.400 35.781 1.00 18.98 299 TYR B C 1
ATOM 4077 O O . TYR B 1 320 ? 19.715 -6.674 34.768 1.00 17.08 299 TYR B O 1
ATOM 4086 N N . GLY B 1 321 ? 20.355 -5.193 36.336 1.00 20.86 300 GLY B N 1
ATOM 4087 C CA . GLY B 1 321 ? 19.633 -4.088 35.710 1.00 24.40 300 GLY B CA 1
ATOM 4088 C C . GLY B 1 321 ? 18.160 -4.017 36.054 1.00 26.26 300 GLY B C 1
ATOM 4089 O O . GLY B 1 321 ? 17.454 -3.127 35.576 1.00 27.37 300 GLY B O 1
ATOM 4090 N N . ALA B 1 322 ? 17.681 -4.951 36.864 1.00 26.72 301 ALA B N 1
ATOM 4091 C CA . ALA B 1 322 ? 16.283 -4.963 37.271 1.00 29.24 301 ALA B CA 1
ATOM 4092 C C . ALA B 1 322 ? 16.038 -3.967 38.406 1.00 31.89 301 ALA B C 1
ATOM 4093 O O . ALA B 1 322 ? 16.972 -3.508 39.063 1.00 34.19 301 ALA B O 1
ATOM 4096 N N . MET C 1 22 ? -30.855 25.369 7.456 1.00 40.87 1 MET C N 1
ATOM 4097 C CA . MET C 1 22 ? -30.262 24.241 8.234 1.00 39.60 1 MET C CA 1
ATOM 4098 C C . MET C 1 22 ? -28.871 24.644 8.718 1.00 38.44 1 MET C C 1
ATOM 4099 O O . MET C 1 22 ? -28.011 25.046 7.925 1.00 39.26 1 MET C O 1
ATOM 4101 N N . GLY C 1 23 ? -28.643 24.530 10.020 1.00 36.67 2 GLY C N 1
ATOM 4102 C CA . GLY C 1 23 ? -27.353 24.917 10.584 1.00 33.47 2 GLY C CA 1
ATOM 4103 C C . GLY C 1 23 ? -26.226 23.957 10.240 1.00 32.70 2 GLY C C 1
ATOM 4104 O O . GLY C 1 23 ? -26.432 22.744 10.128 1.00 32.49 2 GLY C O 1
ATOM 4105 N N . VAL C 1 24 ? -25.027 24.517 10.083 1.00 30.98 3 VAL C N 1
ATOM 4106 C CA . VAL C 1 24 ? -23.806 23.777 9.754 1.00 30.84 3 VAL C CA 1
ATOM 4107 C C . VAL C 1 24 ? -23.505 22.689 10.788 1.00 29.19 3 VAL C C 1
ATOM 4108 O O . VAL C 1 24 ? -22.913 21.644 10.454 1.00 28.99 3 VAL C O 1
ATOM 4112 N N . VAL C 1 25 ? -23.913 22.931 12.035 1.00 27.15 4 VAL C N 1
ATOM 4113 C CA . VAL C 1 25 ? -23.683 21.951 13.113 1.00 25.79 4 VAL C CA 1
ATOM 4114 C C . VAL C 1 25 ? -24.988 21.599 13.831 1.00 26.42 4 VAL C C 1
ATOM 4115 O O . VAL C 1 25 ? -25.016 21.304 15.024 1.00 24.65 4 VAL C O 1
ATOM 4119 N N . ASP C 1 26 ? -26.082 21.586 13.072 1.00 27.68 5 ASP C N 1
ATOM 4120 C CA . ASP C 1 26 ? -27.373 21.339 13.672 1.00 29.63 5 ASP C CA 1
ATOM 4121 C C . ASP C 1 26 ? -27.409 20.080 14.537 1.00 28.43 5 ASP C C 1
ATOM 4122 O O . ASP C 1 26 ? -27.068 18.995 14.071 1.00 28.87 5 ASP C O 1
ATOM 4127 N N . GLY C 1 27 ? -27.785 20.241 15.804 1.00 28.30 6 GLY C N 1
ATOM 4128 C CA . GLY C 1 27 ? -28.016 19.089 16.707 1.00 28.90 6 GLY C CA 1
ATOM 4129 C C . GLY C 1 27 ? -26.725 18.535 17.334 1.00 28.55 6 GLY C C 1
ATOM 4130 O O . GLY C 1 27 ? -26.756 17.637 18.187 1.00 29.40 6 GLY C O 1
ATOM 4131 N N . ARG C 1 28 ? -25.585 19.034 16.884 1.00 26.53 7 ARG C N 1
ATOM 4132 C CA . ARG C 1 28 ? -24.310 18.621 17.508 1.00 25.45 7 ARG C CA 1
ATOM 4133 C C . ARG C 1 28 ? -24.103 19.206 18.895 1.00 23.75 7 ARG C C 1
ATOM 4134 O O . ARG C 1 28 ? -24.498 20.344 19.147 1.00 24.30 7 ARG C O 1
ATOM 4142 N N . VAL C 1 29 ? -23.506 18.416 19.800 1.00 21.52 8 VAL C N 1
ATOM 4143 C CA . VAL C 1 29 ? -23.263 18.853 21.169 1.00 20.10 8 VAL C CA 1
ATOM 4144 C C . VAL C 1 29 ? -21.794 19.278 21.225 1.00 19.24 8 VAL C C 1
ATOM 4145 O O . VAL C 1 29 ? -20.933 18.495 20.868 1.00 17.98 8 VAL C O 1
ATOM 4149 N N . VAL C 1 30 ? -21.553 20.532 21.597 1.00 18.76 9 VAL C N 1
ATOM 4150 C CA . VAL C 1 30 ? -20.215 21.151 21.582 1.00 18.28 9 VAL C CA 1
ATOM 4151 C C . VAL C 1 30 ? -19.863 21.650 22.975 1.00 18.11 9 VAL C C 1
ATOM 4152 O O . VAL C 1 30 ? -20.678 22.318 23.616 1.00 18.09 9 VAL C O 1
ATOM 4156 N N . ILE C 1 31 ? -18.654 21.316 23.443 1.00 16.35 10 ILE C N 1
ATOM 4157 C CA . ILE C 1 31 ? -18.064 21.947 24.612 1.00 15.71 10 ILE C CA 1
ATOM 4158 C C . ILE C 1 31 ? -17.054 23.010 24.147 1.00 16.56 10 ILE C C 1
ATOM 4159 O O . ILE C 1 31 ? -16.172 22.712 23.309 1.00 16.26 10 ILE C O 1
ATOM 4164 N N . VAL C 1 32 ? -17.163 24.226 24.678 1.00 15.44 11 VAL C N 1
ATOM 4165 C CA . VAL C 1 32 ? -16.110 25.229 24.472 1.00 15.20 11 VAL C CA 1
ATOM 4166 C C . VAL C 1 32 ? -15.519 25.623 25.829 1.00 14.99 11 VAL C C 1
ATOM 4167 O O . VAL C 1 32 ? -16.267 26.059 26.717 1.00 14.56 11 VAL C O 1
ATOM 4171 N N . THR C 1 33 ? -14.197 25.486 25.989 1.00 14.52 12 THR C N 1
ATOM 4172 C CA . THR C 1 33 ? -13.568 25.834 27.275 1.00 14.72 12 THR C CA 1
ATOM 4173 C C . THR C 1 33 ? -13.134 27.313 27.252 1.00 15.87 12 THR C C 1
ATOM 4174 O O . THR C 1 33 ? -12.821 27.863 26.188 1.00 14.78 12 THR C O 1
ATOM 4178 N N . GLY C 1 34 ? -13.143 27.942 28.432 1.00 14.94 13 GLY C N 1
ATOM 4179 C CA . GLY C 1 34 ? -12.883 29.382 28.548 1.00 16.05 13 GLY C CA 1
ATOM 4180 C C . GLY C 1 34 ? -13.827 30.207 27.694 1.00 16.55 13 GLY C C 1
ATOM 4181 O O . GLY C 1 34 ? -13.412 31.196 27.068 1.00 16.96 13 GLY C O 1
ATOM 4182 N N . ALA C 1 35 ? -15.111 29.830 27.700 1.00 16.03 14 ALA C N 1
ATOM 4183 C CA . ALA C 1 35 ? -16.077 30.411 26.793 1.00 16.39 14 ALA C CA 1
ATOM 4184 C C . ALA C 1 35 ? -16.847 31.607 27.356 1.00 16.72 14 ALA C C 1
ATOM 4185 O O . ALA C 1 35 ? -17.806 32.047 26.737 1.00 16.76 14 ALA C O 1
ATOM 4187 N N . GLY C 1 36 ? -16.441 32.109 28.527 1.00 17.16 15 GLY C N 1
ATOM 4188 C CA . GLY C 1 36 ? -17.173 33.220 29.150 1.00 17.69 15 GLY C CA 1
ATOM 4189 C C . GLY C 1 36 ? -16.853 34.577 28.548 1.00 18.77 15 GLY C C 1
ATOM 4190 O O . GLY C 1 36 ? -17.550 35.569 28.826 1.00 20.18 15 GLY C O 1
ATOM 4191 N N . GLY C 1 37 ? -15.788 34.667 27.767 1.00 17.79 16 GLY C N 1
ATOM 4192 C CA . GLY C 1 37 ? -15.409 35.974 27.222 1.00 19.20 16 GLY C CA 1
ATOM 4193 C C . GLY C 1 37 ? -14.559 35.805 25.982 1.00 19.82 16 GLY C C 1
ATOM 4194 O O . GLY C 1 37 ? -14.115 34.681 25.682 1.00 17.77 16 GLY C O 1
ATOM 4195 N N . GLY C 1 38 ? -14.304 36.920 25.287 1.00 19.16 17 GLY C N 1
ATOM 4196 C CA . GLY C 1 38 ? -13.283 36.923 24.227 1.00 19.42 17 GLY C CA 1
ATOM 4197 C C . GLY C 1 38 ? -13.539 35.916 23.124 1.00 19.22 17 GLY C C 1
ATOM 4198 O O . GLY C 1 38 ? -14.684 35.717 22.700 1.00 18.75 17 GLY C O 1
ATOM 4199 N N . ILE C 1 39 ? -12.471 35.275 22.652 1.00 18.54 18 ILE C N 1
ATOM 4200 C CA . ILE C 1 39 ? -12.585 34.361 21.550 1.00 18.85 18 ILE C CA 1
ATOM 4201 C C . ILE C 1 39 ? -13.425 33.093 21.889 1.00 17.57 18 ILE C C 1
ATOM 4202 O O . ILE C 1 39 ? -14.203 32.619 21.053 1.00 17.07 18 ILE C O 1
ATOM 4207 N N . GLY C 1 40 ? -13.326 32.588 23.121 1.00 17.08 19 GLY C N 1
ATOM 4208 C CA . GLY C 1 40 ? -14.147 31.438 23.531 1.00 15.44 19 GLY C CA 1
ATOM 4209 C C . GLY C 1 40 ? -15.652 31.761 23.464 1.00 15.87 19 GLY C C 1
ATOM 4210 O O . GLY C 1 40 ? -16.463 30.935 23.021 1.00 15.66 19 GLY C O 1
ATOM 4211 N N . ARG C 1 41 ? -16.023 32.954 23.926 1.00 15.91 20 ARG C N 1
ATOM 4212 C CA . ARG C 1 41 ? -17.419 33.384 23.836 1.00 16.85 20 ARG C CA 1
ATOM 4213 C C . ARG C 1 41 ? -17.828 33.475 22.371 1.00 16.74 20 ARG C C 1
ATOM 4214 O O . ARG C 1 41 ? -18.916 33.014 21.990 1.00 17.51 20 ARG C O 1
ATOM 4222 N N . ALA C 1 42 ? -16.944 34.035 21.545 1.00 17.36 21 ALA C N 1
ATOM 4223 C CA . ALA C 1 42 ? -17.241 34.095 20.104 1.00 18.37 21 ALA C CA 1
ATOM 4224 C C . ALA C 1 42 ? -17.497 32.681 19.526 1.00 18.86 21 ALA C C 1
ATOM 4225 O O . ALA C 1 42 ? -18.418 32.502 18.719 1.00 19.46 21 ALA C O 1
ATOM 4227 N N . HIS C 1 43 ? -16.709 31.676 19.940 1.00 18.12 22 HIS C N 1
ATOM 4228 C CA . HIS C 1 43 ? -16.923 30.296 19.483 1.00 17.63 22 HIS C CA 1
ATOM 4229 C C . HIS C 1 43 ? -18.280 29.773 19.943 1.00 18.28 22 HIS C C 1
ATOM 4230 O O . HIS C 1 43 ? -19.038 29.182 19.164 1.00 17.98 22 HIS C O 1
ATOM 4237 N N . ALA C 1 44 ? -18.581 29.987 21.215 1.00 17.98 23 ALA C N 1
ATOM 4238 C CA . ALA C 1 44 ? -19.832 29.486 21.767 1.00 18.81 23 ALA C CA 1
ATOM 4239 C C . ALA C 1 44 ? -21.035 30.050 21.010 1.00 19.02 23 ALA C C 1
ATOM 4240 O O . ALA C 1 44 ? -21.947 29.294 20.622 1.00 20.64 23 ALA C O 1
ATOM 4242 N N . LEU C 1 45 ? -21.032 31.365 20.766 1.00 19.01 24 LEU C N 1
ATOM 4243 C CA . LEU C 1 45 ? -22.146 32.009 20.050 1.00 19.85 24 LEU C CA 1
ATOM 4244 C C . LEU C 1 45 ? -22.229 31.532 18.613 1.00 20.98 24 LEU C C 1
ATOM 4245 O O . LEU C 1 45 ? -23.329 31.373 18.096 1.00 20.89 24 LEU C O 1
ATOM 4250 N N . ALA C 1 46 ? -21.073 31.329 17.980 1.00 19.85 25 ALA C N 1
ATOM 4251 C CA . ALA C 1 46 ? -21.031 30.868 16.582 1.00 21.21 25 ALA C CA 1
ATOM 4252 C C . ALA C 1 46 ? -21.584 29.455 16.397 1.00 21.06 25 ALA C C 1
ATOM 4253 O O . ALA C 1 46 ? -22.290 29.170 15.407 1.00 22.97 25 ALA C O 1
ATOM 4255 N N . PHE C 1 47 ? -21.238 28.554 17.321 1.00 21.05 26 PHE C N 1
ATOM 4256 C CA . PHE C 1 47 ? -21.763 27.207 17.303 1.00 20.53 26 PHE C CA 1
ATOM 4257 C C . PHE C 1 47 ? -23.275 27.170 17.492 1.00 21.11 26 PHE C C 1
ATOM 4258 O O . PHE C 1 47 ? -23.966 26.487 16.751 1.00 20.87 26 PHE C O 1
ATOM 4266 N N . ALA C 1 48 ? -23.757 27.904 18.484 1.00 21.79 27 ALA C N 1
ATOM 4267 C CA . ALA C 1 48 ? -25.197 27.987 18.767 1.00 23.04 27 ALA C CA 1
ATOM 4268 C C . ALA C 1 48 ? -25.955 28.553 17.579 1.00 24.31 27 ALA C C 1
ATOM 4269 O O . ALA C 1 48 ? -27.082 28.088 17.281 1.00 25.58 27 ALA C O 1
ATOM 4271 N N . ALA C 1 49 ? -25.348 29.531 16.887 1.00 24.54 28 ALA C N 1
ATOM 4272 C CA . ALA C 1 49 ? -26.004 30.209 15.765 1.00 25.72 28 ALA C CA 1
ATOM 4273 C C . ALA C 1 49 ? -26.128 29.272 14.578 1.00 26.53 28 ALA C C 1
ATOM 4274 O O . ALA C 1 49 ? -27.003 29.465 13.701 1.00 26.64 28 ALA C O 1
ATOM 4276 N N . GLU C 1 50 ? -25.285 28.230 14.564 1.00 24.56 29 GLU C N 1
ATOM 4277 C CA . GLU C 1 50 ? -25.350 27.192 13.528 1.00 25.76 29 GLU C CA 1
ATOM 4278 C C . GLU C 1 50 ? -25.991 25.904 14.032 1.00 24.91 29 GLU C C 1
ATOM 4279 O O . GLU C 1 50 ? -25.870 24.838 13.413 1.00 25.60 29 GLU C O 1
ATOM 4285 N N . GLY C 1 51 ? -26.690 26.018 15.155 1.00 25.54 30 GLY C N 1
ATOM 4286 C CA . GLY C 1 51 ? -27.622 24.979 15.588 1.00 25.70 30 GLY C CA 1
ATOM 4287 C C . GLY C 1 51 ? -27.090 23.963 16.575 1.00 26.00 30 GLY C C 1
ATOM 4288 O O . GLY C 1 51 ? -27.745 22.945 16.831 1.00 25.73 30 GLY C O 1
ATOM 4289 N N . ALA C 1 52 ? -25.907 24.234 17.136 1.00 24.24 31 ALA C N 1
ATOM 4290 C CA . ALA C 1 52 ? -25.331 23.342 18.142 1.00 23.39 31 ALA C CA 1
ATOM 4291 C C . ALA C 1 52 ? -25.913 23.604 19.522 1.00 22.46 31 ALA C C 1
ATOM 4292 O O . ALA C 1 52 ? -26.302 24.749 19.820 1.00 23.61 31 ALA C O 1
ATOM 4294 N N . ARG C 1 53 ? -25.908 22.572 20.368 1.00 21.26 32 ARG C N 1
ATOM 4295 C CA . ARG C 1 53 ? -26.216 22.677 21.791 1.00 21.91 32 ARG C CA 1
ATOM 4296 C C . ARG C 1 53 ? -24.885 22.803 22.521 1.00 19.97 32 ARG C C 1
ATOM 4297 O O . ARG C 1 53 ? -24.039 21.922 22.399 1.00 19.52 32 ARG C O 1
ATOM 4305 N N . VAL C 1 54 ? -24.731 23.861 23.302 1.00 20.04 33 VAL C N 1
ATOM 4306 C CA . VAL C 1 54 ? -23.394 24.283 23.730 1.00 17.94 33 VAL C CA 1
ATOM 4307 C C . VAL C 1 54 ? -23.189 24.160 25.244 1.00 18.28 33 VAL C C 1
ATOM 4308 O O . VAL C 1 54 ? -24.010 24.651 26.007 1.00 18.06 33 VAL C O 1
ATOM 4312 N N . VAL C 1 55 ? -22.090 23.520 25.664 1.00 16.58 34 VAL C N 1
ATOM 4313 C CA . VAL C 1 55 ? -21.676 23.579 27.052 1.00 16.94 34 VAL C CA 1
ATOM 4314 C C . VAL C 1 55 ? -20.681 24.715 27.104 1.00 15.66 34 VAL C C 1
ATOM 4315 O O . VAL C 1 55 ? -19.611 24.624 26.488 1.00 15.50 34 VAL C O 1
ATOM 4319 N N . VAL C 1 56 ? -21.060 25.769 27.829 1.00 14.64 35 VAL C N 1
ATOM 4320 C CA . VAL C 1 56 ? -20.243 26.968 27.963 1.00 15.33 35 VAL C CA 1
ATOM 4321 C C . VAL C 1 56 ? -19.429 26.767 29.228 1.00 15.52 35 VAL C C 1
ATOM 4322 O O . VAL C 1 56 ? -19.943 26.981 30.341 1.00 16.09 35 VAL C O 1
ATOM 4326 N N . ASN C 1 57 ? -18.159 26.389 29.062 1.00 15.19 36 ASN C N 1
ATOM 4327 C CA . ASN C 1 57 ? -17.282 26.123 30.195 1.00 14.50 36 ASN C CA 1
ATOM 4328 C C . ASN C 1 57 ? -16.407 27.339 30.480 1.00 15.28 36 ASN C C 1
ATOM 4329 O O . ASN C 1 57 ? -15.764 27.880 29.568 1.00 14.89 36 ASN C O 1
ATOM 4334 N N . ASP C 1 58 ? -16.424 27.815 31.722 1.00 15.14 37 ASP C N 1
ATOM 4335 C CA . ASP C 1 58 ? -15.535 28.910 32.114 1.00 16.09 37 ASP C CA 1
ATOM 4336 C C . ASP C 1 58 ? -15.399 28.902 33.613 1.00 16.63 37 ASP C C 1
ATOM 4337 O O . ASP C 1 58 ? -16.397 28.671 34.300 1.00 17.01 37 ASP C O 1
ATOM 4342 N N . ILE C 1 59 ? -14.195 29.124 34.139 1.00 16.12 38 ILE C N 1
ATOM 4343 C CA . ILE C 1 59 ? -14.013 29.070 35.599 1.00 17.98 38 ILE C CA 1
ATOM 4344 C C . ILE C 1 59 ? -14.428 30.343 36.302 1.00 18.78 38 ILE C C 1
ATOM 4345 O O . ILE C 1 59 ? -14.443 30.382 37.527 1.00 19.10 38 ILE C O 1
ATOM 4350 N N . GLY C 1 60 ? -14.739 31.397 35.538 1.00 18.75 39 GLY C N 1
ATOM 4351 C CA . GLY C 1 60 ? -15.041 32.704 36.154 1.00 18.81 39 GLY C CA 1
ATOM 4352 C C . GLY C 1 60 ? -16.194 32.553 37.147 1.00 18.93 39 GLY C C 1
ATOM 4353 O O . GLY C 1 60 ? -17.183 31.900 36.840 1.00 17.84 39 GLY C O 1
ATOM 4354 N N . VAL C 1 61 ? -16.039 33.127 38.340 1.00 18.95 40 VAL C N 1
ATOM 4355 C CA . VAL C 1 61 ? -17.037 32.922 39.394 1.00 20.05 40 VAL C CA 1
ATOM 4356 C C . VAL C 1 61 ? -18.327 33.705 39.182 1.00 20.53 40 VAL C C 1
ATOM 4357 O O . VAL C 1 61 ? -18.342 34.762 38.532 1.00 20.76 40 VAL C O 1
ATOM 4361 N N . GLY C 1 62 ? -19.415 33.172 39.727 1.00 20.31 41 GLY C N 1
ATOM 4362 C CA . GLY C 1 62 ? -20.655 33.976 39.791 1.00 20.92 41 GLY C CA 1
ATOM 4363 C C . GLY C 1 62 ? -20.671 34.758 41.088 1.00 20.67 41 GLY C C 1
ATOM 4364 O O . GLY C 1 62 ? -19.685 34.812 41.824 1.00 20.52 41 GLY C O 1
ATOM 4365 N N . LEU C 1 63 ? -21.815 35.375 41.394 1.00 21.55 42 LEU C N 1
ATOM 4366 C CA . LEU C 1 63 ? -21.915 36.205 42.584 1.00 22.18 42 LEU C CA 1
ATOM 4367 C C . LEU C 1 63 ? -21.725 35.420 43.889 1.00 22.93 42 LEU C C 1
ATOM 4368 O O . LEU C 1 63 ? -21.268 35.980 44.902 1.00 24.34 42 LEU C O 1
ATOM 4373 N N . ASP C 1 64 ? -22.078 34.145 43.885 1.00 22.39 43 ASP C N 1
ATOM 4374 C CA . ASP C 1 64 ? -21.875 33.328 45.095 1.00 23.84 43 ASP C CA 1
ATOM 4375 C C . ASP C 1 64 ? -20.407 32.891 45.290 1.00 25.04 43 ASP C C 1
ATOM 4376 O O . ASP C 1 64 ? -20.067 32.247 46.310 1.00 24.56 43 ASP C O 1
ATOM 4381 N N . GLY C 1 65 ? -19.559 33.221 44.318 1.00 23.64 44 GLY C N 1
ATOM 4382 C CA . GLY C 1 65 ? -18.125 32.963 44.464 1.00 24.58 44 GLY C CA 1
ATOM 4383 C C . GLY C 1 65 ? -17.702 31.618 43.916 1.00 24.24 44 GLY C C 1
ATOM 4384 O O . GLY C 1 65 ? -16.513 31.276 44.001 1.00 24.35 44 GLY C O 1
ATOM 4385 N N . SER C 1 66 ? -18.651 30.849 43.376 1.00 23.79 45 SER C N 1
ATOM 4386 C CA A SER C 1 66 ? -18.316 29.569 42.746 0.60 23.36 45 SER C CA 1
ATOM 4387 C CA B SER C 1 66 ? -18.337 29.566 42.747 0.40 22.78 45 SER C CA 1
ATOM 4388 C C . SER C 1 66 ? -18.313 29.677 41.215 1.00 22.31 45 SER C C 1
ATOM 4389 O O . SER C 1 66 ? -19.005 30.522 40.635 1.00 20.90 45 SER C O 1
ATOM 4394 N N . PRO C 1 67 ? -17.501 28.824 40.539 1.00 21.33 46 PRO C N 1
ATOM 4395 C CA . PRO C 1 67 ? -17.356 28.915 39.071 1.00 21.01 46 PRO C CA 1
ATOM 4396 C C . PRO C 1 67 ? -18.663 28.727 38.323 1.00 19.68 46 PRO C C 1
ATOM 4397 O O . PRO C 1 67 ? -19.423 27.812 38.650 1.00 19.83 46 PRO C O 1
ATOM 4401 N N . ALA C 1 68 ? -18.917 29.610 37.351 1.00 19.42 47 ALA C N 1
ATOM 4402 C CA . ALA C 1 68 ? -20.006 29.479 36.376 1.00 18.59 47 ALA C CA 1
ATOM 4403 C C . ALA C 1 68 ? -21.425 29.499 36.968 1.00 19.57 47 ALA C C 1
ATOM 4404 O O . ALA C 1 68 ? -22.377 29.070 36.318 1.00 19.67 47 ALA C O 1
ATOM 4406 N N . SER C 1 69 ? -21.556 30.055 38.172 1.00 19.95 48 SER C N 1
ATOM 4407 C CA . SER C 1 69 ? -22.874 30.200 38.814 1.00 20.54 48 SER C CA 1
ATOM 4408 C C . SER C 1 69 ? -23.644 31.444 38.328 1.00 20.63 48 SER C C 1
ATOM 4409 O O . SER C 1 69 ? -23.227 32.133 37.385 1.00 19.31 48 SER C O 1
ATOM 4412 N N . GLY C 1 70 ? -24.794 31.736 38.957 1.00 21.01 49 GLY C N 1
ATOM 4413 C CA . GLY C 1 70 ? -25.539 32.933 38.561 1.00 20.45 49 GLY C CA 1
ATOM 4414 C C . GLY C 1 70 ? -24.660 34.173 38.641 1.00 20.29 49 GLY C C 1
ATOM 4415 O O . GLY C 1 70 ? -23.894 34.340 39.607 1.00 20.17 49 GLY C O 1
ATOM 4416 N N . GLY C 1 71 ? -24.763 35.052 37.637 1.00 18.93 50 GLY C N 1
ATOM 4417 C CA . GLY C 1 71 ? -23.966 36.285 37.613 1.00 20.09 50 GLY C CA 1
ATOM 4418 C C . GLY C 1 71 ? -22.561 36.089 37.018 1.00 20.82 50 GLY C C 1
ATOM 4419 O O . GLY C 1 71 ? -21.779 37.051 36.930 1.00 21.54 50 GLY C O 1
ATOM 4420 N N . SER C 1 72 ? -22.241 34.855 36.632 1.00 19.18 51 SER C N 1
ATOM 4421 C CA . SER C 1 72 ? -20.904 34.521 36.073 1.00 19.18 51 SER C CA 1
ATOM 4422 C C . SER C 1 72 ? -20.826 34.846 34.575 1.00 19.50 51 SER C C 1
ATOM 4423 O O . SER C 1 72 ? -21.831 35.031 33.922 1.00 19.88 51 SER C O 1
ATOM 4426 N N . ALA C 1 73 ? -19.602 34.909 34.056 1.00 19.80 52 ALA C N 1
ATOM 4427 C CA . ALA C 1 73 ? -19.369 35.057 32.613 1.00 19.87 52 ALA C CA 1
ATOM 4428 C C . ALA C 1 73 ? -19.980 33.911 31.813 1.00 18.55 52 ALA C C 1
ATOM 4429 O O . ALA C 1 73 ? -20.631 34.158 30.806 1.00 19.83 52 ALA C O 1
ATOM 4431 N N . ALA C 1 74 ? -19.805 32.668 32.267 1.00 18.41 53 ALA C N 1
ATOM 4432 C CA . ALA C 1 74 ? -20.375 31.535 31.549 1.00 18.15 53 ALA C CA 1
ATOM 4433 C C . ALA C 1 74 ? -21.902 31.661 31.502 1.00 18.73 53 ALA C C 1
ATOM 4434 O O . ALA C 1 74 ? -22.494 31.468 30.452 1.00 17.82 53 ALA C O 1
ATOM 4436 N N . GLN C 1 75 ? -22.529 31.987 32.633 1.00 18.29 54 GLN C N 1
ATOM 4437 C CA . GLN C 1 75 ? -24.010 32.059 32.599 1.00 20.07 54 GLN C CA 1
ATOM 4438 C C . GLN C 1 75 ? -24.501 33.215 31.725 1.00 20.82 54 GLN C C 1
ATOM 4439 O O . GLN C 1 75 ? -25.559 33.121 31.069 1.00 22.16 54 GLN C O 1
ATOM 4445 N N . SER C 1 76 ? -23.728 34.301 31.704 1.00 21.44 55 SER C N 1
ATOM 4446 C CA . SER C 1 76 ? -24.013 35.439 30.836 1.00 22.10 55 SER C CA 1
ATOM 4447 C C . SER C 1 76 ? -24.026 35.050 29.354 1.00 21.93 55 SER C C 1
ATOM 4448 O O . SER C 1 76 ? -24.940 35.444 28.612 1.00 21.81 55 SER C O 1
ATOM 4451 N N . VAL C 1 77 ? -23.034 34.249 28.934 1.00 20.59 56 VAL C N 1
ATOM 4452 C CA . VAL C 1 77 ? -23.007 33.717 27.568 1.00 19.52 56 VAL C CA 1
ATOM 4453 C C . VAL C 1 77 ? -24.154 32.741 27.285 1.00 19.65 56 VAL C C 1
ATOM 4454 O O . VAL C 1 77 ? -24.743 32.762 26.194 1.00 20.93 56 VAL C O 1
ATOM 4458 N N . VAL C 1 78 ? -24.465 31.866 28.243 1.00 19.38 57 VAL C N 1
ATOM 4459 C CA . VAL C 1 78 ? -25.609 30.944 28.121 1.00 20.10 57 VAL C CA 1
ATOM 4460 C C . VAL C 1 78 ? -26.875 31.772 27.869 1.00 21.12 57 VAL C C 1
ATOM 4461 O O . VAL C 1 78 ? -27.670 31.450 26.956 1.00 22.53 57 VAL C O 1
ATOM 4465 N N . ASP C 1 79 ? -27.026 32.860 28.627 1.00 22.92 58 ASP C N 1
ATOM 4466 C CA . ASP C 1 79 ? -28.212 33.743 28.498 1.00 23.42 58 ASP C CA 1
ATOM 4467 C C . ASP C 1 79 ? -28.272 34.395 27.125 1.00 23.83 58 ASP C C 1
ATOM 4468 O O . ASP C 1 79 ? -29.350 34.534 26.560 1.00 24.45 58 ASP C O 1
ATOM 4473 N N . GLU C 1 80 ? -27.126 34.781 26.581 1.00 22.99 59 GLU C N 1
ATOM 4474 C CA . GLU C 1 80 ? -27.074 35.283 25.206 1.00 24.11 59 GLU C CA 1
ATOM 4475 C C . GLU C 1 80 ? -27.546 34.247 24.204 1.00 24.54 59 GLU C C 1
ATOM 4476 O O . GLU C 1 80 ? -28.373 34.542 23.313 1.00 25.21 59 GLU C O 1
ATOM 4482 N N . ILE C 1 81 ? -27.039 33.026 24.345 1.00 24.16 60 ILE C N 1
ATOM 4483 C CA . ILE C 1 81 ? -27.471 31.924 23.483 1.00 24.06 60 ILE C CA 1
ATOM 4484 C C . ILE C 1 81 ? -28.967 31.624 23.605 1.00 25.71 60 ILE C C 1
ATOM 4485 O O . ILE C 1 81 ? -29.640 31.463 22.592 1.00 26.52 60 ILE C O 1
ATOM 4490 N N . THR C 1 82 ? -29.473 31.515 24.831 1.00 26.42 61 THR C N 1
ATOM 4491 C CA . THR C 1 82 ? -30.902 31.280 25.048 1.00 29.86 61 THR C CA 1
ATOM 4492 C C . THR C 1 82 ? -31.744 32.404 24.426 1.00 30.77 61 THR C C 1
ATOM 4493 O O . THR C 1 82 ? -32.748 32.129 23.738 1.00 31.63 61 THR C O 1
ATOM 4497 N N . ALA C 1 83 ? -31.326 33.654 24.637 1.00 31.53 62 ALA C N 1
ATOM 4498 C CA . ALA C 1 83 ? -32.081 34.817 24.105 1.00 33.18 62 ALA C CA 1
ATOM 4499 C C . ALA C 1 83 ? -32.173 34.806 22.566 1.00 33.91 62 ALA C C 1
ATOM 4500 O O . ALA C 1 83 ? -33.151 35.300 21.996 1.00 34.63 62 ALA C O 1
ATOM 4502 N N . ALA C 1 84 ? -31.163 34.238 21.907 1.00 33.58 63 ALA C N 1
ATOM 4503 C CA . ALA C 1 84 ? -31.139 34.116 20.449 1.00 34.09 63 ALA C CA 1
ATOM 4504 C C . ALA C 1 84 ? -31.868 32.856 19.953 1.00 33.98 63 ALA C C 1
ATOM 4505 O O . ALA C 1 84 ? -31.893 32.572 18.747 1.00 35.31 63 ALA C O 1
ATOM 4507 N N . GLY C 1 85 ? -32.460 32.107 20.880 1.00 33.03 64 GLY C N 1
ATOM 4508 C CA . GLY C 1 85 ? -33.236 30.914 20.537 1.00 32.39 64 GLY C CA 1
ATOM 4509 C C . GLY C 1 85 ? -32.459 29.604 20.490 1.00 31.89 64 GLY C C 1
ATOM 4510 O O . GLY C 1 85 ? -32.941 28.628 19.921 1.00 32.60 64 GLY C O 1
ATOM 4511 N N . GLY C 1 86 ? -31.269 29.580 21.100 1.00 30.70 65 GLY C N 1
ATOM 4512 C CA . GLY C 1 86 ? -30.413 28.381 21.146 1.00 29.61 65 GLY C CA 1
ATOM 4513 C C . GLY C 1 86 ? -30.505 27.664 22.484 1.00 28.89 65 GLY C C 1
ATOM 4514 O O . GLY C 1 86 ? -31.251 28.091 23.373 1.00 29.10 65 GLY C O 1
ATOM 4515 N N . GLU C 1 87 ? -29.767 26.560 22.628 1.00 27.35 66 GLU C N 1
ATOM 4516 C CA . GLU C 1 87 ? -29.706 25.829 23.889 1.00 26.50 66 GLU C CA 1
ATOM 4517 C C . GLU C 1 87 ? -28.258 25.806 24.378 1.00 24.54 66 GLU C C 1
ATOM 4518 O O . GLU C 1 87 ? -27.345 25.513 23.599 1.00 21.86 66 GLU C O 1
ATOM 4524 N N . ALA C 1 88 ? -28.071 26.048 25.666 1.00 22.65 67 ALA C N 1
ATOM 4525 C CA . ALA C 1 88 ? -26.718 26.020 26.244 1.00 21.59 67 ALA C CA 1
ATOM 4526 C C . ALA C 1 88 ? -26.841 25.790 27.738 1.00 21.67 67 ALA C C 1
ATOM 4527 O O . ALA C 1 88 ? -27.913 26.036 28.339 1.00 21.36 67 ALA C O 1
ATOM 4529 N N . VAL C 1 89 ? -25.756 25.345 28.357 1.00 20.43 68 VAL C N 1
ATOM 4530 C CA . VAL C 1 89 ? -25.685 25.199 29.805 1.00 21.53 68 VAL C CA 1
ATOM 4531 C C . VAL C 1 89 ? -24.269 25.657 30.238 1.00 20.95 68 VAL C C 1
ATOM 4532 O O . VAL C 1 89 ? -23.302 25.479 29.474 1.00 20.05 68 VAL C O 1
ATOM 4536 N N . ALA C 1 90 ? -24.174 26.246 31.427 1.00 19.80 69 ALA C N 1
ATOM 4537 C CA . ALA C 1 90 ? -22.889 26.707 31.995 1.00 19.10 69 ALA C CA 1
ATOM 4538 C C . ALA C 1 90 ? -22.211 25.571 32.740 1.00 19.48 69 ALA C C 1
ATOM 4539 O O . ALA C 1 90 ? -22.886 24.705 33.336 1.00 19.95 69 ALA C O 1
ATOM 4541 N N . ASP C 1 91 ? -20.880 25.568 32.720 1.00 16.74 70 ASP C N 1
ATOM 4542 C CA . ASP C 1 91 ? -20.125 24.561 33.463 1.00 17.93 70 ASP C CA 1
ATOM 4543 C C . ASP C 1 91 ? -18.867 25.228 33.945 1.00 16.87 70 ASP C C 1
ATOM 4544 O O . ASP C 1 91 ? -18.277 25.983 33.186 1.00 16.13 70 ASP C O 1
ATOM 4549 N N . GLY C 1 92 ? -18.521 25.025 35.223 1.00 17.27 71 GLY C N 1
ATOM 4550 C CA . GLY C 1 92 ? -17.410 25.728 35.858 1.00 16.95 71 GLY C CA 1
ATOM 4551 C C . GLY C 1 92 ? -16.151 24.898 36.086 1.00 16.96 71 GLY C C 1
ATOM 4552 O O . GLY C 1 92 ? -15.258 25.328 36.814 1.00 17.72 71 GLY C O 1
ATOM 4553 N N . SER C 1 93 ? -16.043 23.746 35.392 1.00 16.85 72 SER C N 1
ATOM 4554 C CA . SER C 1 93 ? -14.881 22.840 35.501 1.00 17.21 72 SER C CA 1
ATOM 4555 C C . SER C 1 93 ? -13.592 23.581 35.198 1.00 16.42 72 SER C C 1
ATOM 4556 O O . SER C 1 93 ? -13.509 24.308 34.190 1.00 15.53 72 SER C O 1
ATOM 4559 N N . ASN C 1 94 ? -12.600 23.390 36.063 1.00 15.77 73 ASN C N 1
ATOM 4560 C CA . ASN C 1 94 ? -11.242 23.839 35.826 1.00 17.02 73 ASN C CA 1
ATOM 4561 C C . ASN C 1 94 ? -10.524 22.701 35.065 1.00 16.54 73 ASN C C 1
ATOM 4562 O O . ASN C 1 94 ? -10.269 21.638 35.623 1.00 16.05 73 ASN C O 1
ATOM 4567 N N . VAL C 1 95 ? -10.278 22.901 33.772 1.00 15.55 74 VAL C N 1
ATOM 4568 C CA . VAL C 1 95 ? -9.820 21.780 32.945 1.00 16.92 74 VAL C CA 1
ATOM 4569 C C . VAL C 1 95 ? -8.391 21.350 33.267 1.00 15.90 74 VAL C C 1
ATOM 4570 O O . VAL C 1 95 ? -7.988 20.260 32.863 1.00 15.92 74 VAL C O 1
ATOM 4574 N N . ALA C 1 96 ? -7.660 22.165 34.015 1.00 16.25 75 ALA C N 1
ATOM 4575 C CA . ALA C 1 96 ? -6.326 21.797 34.505 1.00 17.41 75 ALA C CA 1
ATOM 4576 C C . ALA C 1 96 ? -6.412 20.719 35.610 1.00 19.00 75 ALA C C 1
ATOM 4577 O O . ALA C 1 96 ? -5.417 20.041 35.911 1.00 18.16 75 ALA C O 1
ATOM 4579 N N . ASP C 1 97 ? -7.604 20.549 36.192 1.00 18.40 76 ASP C N 1
ATOM 4580 C CA . ASP C 1 97 ? -7.814 19.526 37.213 1.00 19.24 76 ASP C CA 1
ATOM 4581 C C . ASP C 1 97 ? -8.387 18.314 36.481 1.00 18.72 76 ASP C C 1
ATOM 4582 O O . ASP C 1 97 ? -9.424 18.398 35.820 1.00 19.06 76 ASP C O 1
ATOM 4587 N N . TRP C 1 98 ? -7.695 17.190 36.597 1.00 18.78 77 TRP C N 1
ATOM 4588 C CA . TRP C 1 98 ? -8.001 15.997 35.812 1.00 18.90 77 TRP C CA 1
ATOM 4589 C C . TRP C 1 98 ? -9.415 15.502 36.034 1.00 19.00 77 TRP C C 1
ATOM 4590 O O . TRP C 1 98 ? -10.122 15.168 35.071 1.00 19.63 77 TRP C O 1
ATOM 4601 N N . ASP C 1 99 ? -9.840 15.423 37.298 1.00 19.05 78 ASP C N 1
ATOM 4602 C CA . ASP C 1 99 ? -11.194 14.955 37.580 1.00 19.21 78 ASP C CA 1
ATOM 4603 C C . ASP C 1 99 ? -12.247 15.944 37.076 1.00 17.81 78 ASP C C 1
ATOM 4604 O O . ASP C 1 99 ? -13.333 15.537 36.652 1.00 17.64 78 ASP C O 1
ATOM 4609 N N . GLN C 1 100 ? -11.951 17.240 37.153 1.00 17.31 79 GLN C N 1
ATOM 4610 C CA . GLN C 1 100 ? -12.958 18.204 36.710 1.00 17.06 79 GLN C CA 1
ATOM 4611 C C . GLN C 1 100 ? -13.064 18.168 35.193 1.00 15.74 79 GLN C C 1
ATOM 4612 O O . GLN C 1 100 ? -14.147 18.339 34.645 1.00 16.67 79 GLN C O 1
ATOM 4618 N N . ALA C 1 101 ? -11.937 17.941 34.518 1.00 15.40 80 ALA C N 1
ATOM 4619 C CA . ALA C 1 101 ? -11.984 17.757 33.048 1.00 15.69 80 ALA C CA 1
ATOM 4620 C C . ALA C 1 101 ? -12.876 16.566 32.678 1.00 15.68 80 ALA C C 1
ATOM 4621 O O . ALA C 1 101 ? -13.673 16.630 31.733 1.00 16.00 80 ALA C O 1
ATOM 4623 N N . ALA C 1 102 ? -12.770 15.472 33.436 1.00 16.91 81 ALA C N 1
ATOM 4624 C CA . ALA C 1 102 ? -13.644 14.325 33.203 1.00 18.16 81 ALA C CA 1
ATOM 4625 C C . ALA C 1 102 ? -15.120 14.686 33.420 1.00 18.80 81 ALA C C 1
ATOM 4626 O O . ALA C 1 102 ? -16.013 14.282 32.654 1.00 19.40 81 ALA C O 1
ATOM 4628 N N . GLY C 1 103 ? -15.357 15.450 34.480 1.00 18.61 82 GLY C N 1
ATOM 4629 C CA . GLY C 1 103 ? -16.698 15.900 34.859 1.00 18.51 82 GLY C CA 1
ATOM 4630 C C . GLY C 1 103 ? -17.311 16.770 33.774 1.00 19.05 82 GLY C C 1
ATOM 4631 O O . GLY C 1 103 ? -18.524 16.744 33.559 1.00 18.68 82 GLY C O 1
ATOM 4632 N N . LEU C 1 104 ? -16.474 17.540 33.087 1.00 17.26 83 LEU C N 1
ATOM 4633 C CA . LEU C 1 104 ? -16.951 18.401 32.010 1.00 17.05 83 LEU C CA 1
ATOM 4634 C C . LEU C 1 104 ? -17.483 17.577 30.838 1.00 16.92 83 LEU C C 1
ATOM 4635 O O . LEU C 1 104 ? -18.556 17.858 30.284 1.00 17.63 83 LEU C O 1
ATOM 4640 N N . ILE C 1 105 ? -16.730 16.558 30.437 1.00 18.08 84 ILE C N 1
ATOM 4641 C CA . ILE C 1 105 ? -17.233 15.637 29.418 1.00 18.44 84 ILE C CA 1
ATOM 4642 C C . ILE C 1 105 ? -18.570 15.032 29.873 1.00 20.53 84 ILE C C 1
ATOM 4643 O O . ILE C 1 105 ? -19.534 15.010 29.111 1.00 20.09 84 ILE C O 1
ATOM 4648 N N . GLN C 1 106 ? -18.640 14.580 31.119 1.00 21.91 85 GLN C N 1
ATOM 4649 C CA . GLN C 1 106 ? -19.922 14.061 31.635 1.00 24.74 85 GLN C CA 1
ATOM 4650 C C . GLN C 1 106 ? -21.081 15.067 31.642 1.00 25.05 85 GLN C C 1
ATOM 4651 O O . GLN C 1 106 ? -22.240 14.678 31.410 1.00 26.52 85 GLN C O 1
ATOM 4657 N N . THR C 1 107 ? -20.791 16.349 31.876 1.00 24.43 86 THR C N 1
ATOM 4658 C CA . THR C 1 107 ? -21.807 17.407 31.784 1.00 23.92 86 THR C CA 1
ATOM 4659 C C . THR C 1 107 ? -22.497 17.419 30.403 1.00 23.63 86 THR C C 1
ATOM 4660 O O . THR C 1 107 ? -23.738 17.449 30.314 1.00 22.74 86 THR C O 1
ATOM 4664 N N . ALA C 1 108 ? -21.702 17.398 29.333 1.00 21.56 87 ALA C N 1
ATOM 4665 C CA . ALA C 1 108 ? -22.258 17.352 27.992 1.00 21.62 87 ALA C CA 1
ATOM 4666 C C . ALA C 1 108 ? -23.132 16.114 27.783 1.00 22.50 87 ALA C C 1
ATOM 4667 O O . ALA C 1 108 ? -24.263 16.218 27.279 1.00 23.48 87 ALA C O 1
ATOM 4669 N N . VAL C 1 109 ? -22.604 14.946 28.160 1.00 23.22 88 VAL C N 1
ATOM 4670 C CA . VAL C 1 109 ? -23.316 13.670 27.926 1.00 24.55 88 VAL C CA 1
ATOM 4671 C C . VAL C 1 109 ? -24.612 13.609 28.751 1.00 25.74 88 VAL C C 1
ATOM 4672 O O . VAL C 1 109 ? -25.672 13.272 28.224 1.00 26.23 88 VAL C O 1
ATOM 4676 N N . GLU C 1 110 ? -24.534 13.998 30.019 1.00 26.20 89 GLU C N 1
ATOM 4677 C CA . GLU C 1 110 ? -25.725 14.008 30.891 1.00 27.85 89 GLU C CA 1
ATOM 4678 C C . GLU C 1 110 ? -26.758 15.055 30.528 1.00 27.31 89 GLU C C 1
ATOM 4679 O O . GLU C 1 110 ? -27.969 14.836 30.702 1.00 27.60 89 GLU C O 1
ATOM 4685 N N . THR C 1 111 ? -26.305 16.213 30.054 1.00 26.27 90 THR C N 1
ATOM 4686 C CA . THR C 1 111 ? -27.226 17.307 29.732 1.00 25.37 90 THR C CA 1
ATOM 4687 C C . THR C 1 111 ? -27.880 17.130 28.370 1.00 26.23 90 THR C C 1
ATOM 4688 O O . THR C 1 111 ? -29.097 17.281 28.232 1.00 25.77 90 THR C O 1
ATOM 4692 N N . PHE C 1 112 ? -27.077 16.813 27.364 1.00 25.78 91 PHE C N 1
ATOM 4693 C CA . PHE C 1 112 ? -27.576 16.796 25.998 1.00 26.40 91 PHE C CA 1
ATOM 4694 C C . PHE C 1 112 ? -27.581 15.411 25.356 1.00 27.29 91 PHE C C 1
ATOM 4695 O O . PHE C 1 112 ? -27.945 15.272 24.185 1.00 29.55 91 PHE C O 1
ATOM 4703 N N . GLY C 1 113 ? -27.117 14.401 26.082 1.00 26.96 92 GLY C N 1
ATOM 4704 C CA . GLY C 1 113 ? -27.228 13.007 25.614 1.00 27.46 92 GLY C CA 1
ATOM 4705 C C . GLY C 1 113 ? -26.047 12.469 24.819 1.00 26.86 92 GLY C C 1
ATOM 4706 O O . GLY C 1 113 ? -26.058 11.312 24.386 1.00 27.01 92 GLY C O 1
ATOM 4707 N N . GLY C 1 114 ? -25.025 13.293 24.603 1.00 25.00 93 GLY C N 1
ATOM 4708 C CA . GLY C 1 114 ? -23.855 12.821 23.870 1.00 23.72 93 GLY C CA 1
ATOM 4709 C C . GLY C 1 114 ? -22.869 13.959 23.775 1.00 22.81 93 GLY C C 1
ATOM 4710 O O . GLY C 1 114 ? -23.079 15.028 24.373 1.00 22.20 93 GLY C O 1
ATOM 4711 N N . LEU C 1 115 ? -21.790 13.722 23.045 1.00 22.49 94 LEU C N 1
ATOM 4712 C CA . LEU C 1 115 ? -20.790 14.771 22.788 1.00 21.39 94 LEU C CA 1
ATOM 4713 C C . LEU C 1 115 ? -20.271 14.607 21.369 1.00 20.38 94 LEU C C 1
ATOM 4714 O O . LEU C 1 115 ? -19.959 13.503 20.949 1.00 21.17 94 LEU C O 1
ATOM 4719 N N . ASP C 1 116 ? -20.226 15.701 20.610 1.00 19.62 95 ASP C N 1
ATOM 4720 C CA . ASP C 1 116 ? -19.735 15.656 19.245 1.00 19.45 95 ASP C CA 1
ATOM 4721 C C . ASP C 1 116 ? -18.481 16.483 19.014 1.00 18.21 95 ASP C C 1
ATOM 4722 O O . ASP C 1 116 ? -17.669 16.148 18.149 1.00 18.30 95 ASP C O 1
ATOM 4727 N N . VAL C 1 117 ? -18.332 17.597 19.754 1.00 17.12 96 VAL C N 1
ATOM 4728 C CA . VAL C 1 117 ? -17.237 18.528 19.438 1.00 15.96 96 VAL C CA 1
ATOM 4729 C C . VAL C 1 117 ? -16.634 19.043 20.748 1.00 14.85 96 VAL C C 1
ATOM 4730 O O . VAL C 1 117 ? -17.378 19.486 21.636 1.00 14.87 96 VAL C O 1
ATOM 4734 N N . LEU C 1 118 ? -15.297 19.029 20.837 1.00 14.20 97 LEU C N 1
ATOM 4735 C CA . LEU C 1 118 ? -14.598 19.619 21.992 1.00 14.39 97 LEU C CA 1
ATOM 4736 C C . LEU C 1 118 ? -13.696 20.712 21.459 1.00 14.60 97 LEU C C 1
ATOM 4737 O O . LEU C 1 118 ? -12.814 20.441 20.638 1.00 15.53 97 LEU C O 1
ATOM 4742 N N . VAL C 1 119 ? -13.923 21.933 21.913 1.00 14.45 98 VAL C N 1
ATOM 4743 C CA . VAL C 1 119 ? -13.098 23.077 21.490 1.00 14.21 98 VAL C CA 1
ATOM 4744 C C . VAL C 1 119 ? -12.316 23.502 22.713 1.00 13.35 98 VAL C C 1
ATOM 4745 O O . VAL C 1 119 ? -12.899 24.022 23.687 1.00 13.35 98 VAL C O 1
ATOM 4749 N N . ASN C 1 120 ? -11.005 23.237 22.692 1.00 13.07 99 ASN C N 1
ATOM 4750 C CA . ASN C 1 120 ? -10.118 23.629 23.784 1.00 12.77 99 ASN C CA 1
ATOM 4751 C C . ASN C 1 120 ? -9.629 25.035 23.518 1.00 13.86 99 ASN C C 1
ATOM 4752 O O . ASN C 1 120 ? -8.881 25.240 22.550 1.00 14.12 99 ASN C O 1
ATOM 4757 N N . ASN C 1 121 ? -10.009 25.979 24.385 1.00 13.78 100 ASN C N 1
ATOM 4758 C CA . ASN C 1 121 ? -9.669 27.395 24.213 1.00 14.33 100 ASN C CA 1
ATOM 4759 C C . ASN C 1 121 ? -9.133 28.051 25.481 1.00 14.90 100 ASN C C 1
ATOM 4760 O O . ASN C 1 121 ? -8.428 29.078 25.412 1.00 15.61 100 ASN C O 1
ATOM 4765 N N . ALA C 1 122 ? -9.445 27.476 26.646 1.00 14.64 101 ALA C N 1
ATOM 4766 C CA . ALA C 1 122 ? -9.146 28.168 27.913 1.00 15.74 101 ALA C CA 1
ATOM 4767 C C . ALA C 1 122 ? -7.652 28.495 27.943 1.00 15.80 101 ALA C C 1
ATOM 4768 O O . ALA C 1 122 ? -6.831 27.683 27.534 1.00 15.22 101 ALA C O 1
ATOM 4770 N N . GLY C 1 123 ? -7.315 29.699 28.397 1.00 16.31 102 GLY C N 1
ATOM 4771 C CA . GLY C 1 123 ? -5.905 30.077 28.428 1.00 18.66 102 GLY C CA 1
ATOM 4772 C C . GLY C 1 123 ? -5.628 31.182 29.422 1.00 20.58 102 GLY C C 1
ATOM 4773 O O . GLY C 1 123 ? -6.547 31.858 29.874 1.00 22.19 102 GLY C O 1
ATOM 4774 N N . ILE C 1 124 ? -4.363 31.337 29.782 1.00 20.71 103 ILE C N 1
ATOM 4775 C CA . ILE C 1 124 ? -3.892 32.493 30.550 1.00 21.22 103 ILE C CA 1
ATOM 4776 C C . ILE C 1 124 ? -2.519 32.870 30.007 1.00 19.89 103 ILE C C 1
ATOM 4777 O O . ILE C 1 124 ? -1.880 32.061 29.317 1.00 19.72 103 ILE C O 1
ATOM 4782 N N . VAL C 1 125 ? -2.094 34.107 30.251 1.00 19.85 104 VAL C N 1
ATOM 4783 C CA . VAL C 1 125 ? -0.702 34.485 29.953 1.00 19.48 104 VAL C CA 1
ATOM 4784 C C . VAL C 1 125 ? -0.010 34.955 31.233 1.00 19.04 104 VAL C C 1
ATOM 4785 O O . VAL C 1 125 ? -0.622 35.605 32.087 1.00 18.82 104 VAL C O 1
ATOM 4789 N N . ARG C 1 126 ? 1.264 34.597 31.352 1.00 17.62 105 ARG C N 1
ATOM 4790 C CA . ARG C 1 126 ? 2.122 35.133 32.413 1.00 18.00 105 ARG C CA 1
ATOM 4791 C C . ARG C 1 126 ? 3.456 35.434 31.716 1.00 18.00 105 ARG C C 1
ATOM 4792 O O . ARG C 1 126 ? 4.451 34.727 31.901 1.00 18.97 105 ARG C O 1
ATOM 4800 N N . ASP C 1 127 ? 3.452 36.473 30.890 1.00 17.89 106 ASP C N 1
ATOM 4801 C CA . ASP C 1 127 ? 4.567 36.752 29.974 1.00 18.67 106 ASP C CA 1
ATOM 4802 C C . ASP C 1 127 ? 5.803 37.230 30.732 1.00 18.52 106 ASP C C 1
ATOM 4803 O O . ASP C 1 127 ? 5.725 38.236 31.474 1.00 19.89 106 ASP C O 1
ATOM 4808 N N . ARG C 1 128 ? 6.917 36.509 30.520 1.00 17.65 107 ARG C N 1
ATOM 4809 C CA A ARG C 1 128 ? 8.228 36.798 31.131 0.50 17.11 107 ARG C CA 1
ATOM 4810 C CA B ARG C 1 128 ? 8.226 36.859 31.096 0.50 18.19 107 ARG C CA 1
ATOM 4811 C C . ARG C 1 128 ? 9.323 36.267 30.208 1.00 17.05 107 ARG C C 1
ATOM 4812 O O . ARG C 1 128 ? 9.138 35.231 29.577 1.00 16.07 107 ARG C O 1
ATOM 4827 N N . MET C 1 129 ? 10.469 36.948 30.125 1.00 16.80 108 MET C N 1
ATOM 4828 C CA . MET C 1 129 ? 11.674 36.330 29.558 1.00 17.66 108 MET C CA 1
ATOM 4829 C C . MET C 1 129 ? 11.896 35.041 30.349 1.00 17.63 108 MET C C 1
ATOM 4830 O O . MET C 1 129 ? 11.506 34.962 31.529 1.00 18.18 108 MET C O 1
ATOM 4835 N N . ILE C 1 130 ? 12.516 34.050 29.720 1.00 17.34 109 ILE C N 1
ATOM 4836 C CA . ILE C 1 130 ? 12.814 32.772 30.395 1.00 16.29 109 ILE C CA 1
ATOM 4837 C C . ILE C 1 130 ? 13.599 33.068 31.675 1.00 17.25 109 ILE C C 1
ATOM 4838 O O . ILE C 1 130 ? 13.243 32.557 32.747 1.00 15.91 109 ILE C O 1
ATOM 4843 N N . ALA C 1 131 ? 14.631 33.915 31.562 1.00 18.20 110 ALA C N 1
ATOM 4844 C CA . ALA C 1 131 ? 15.479 34.271 32.743 1.00 19.67 110 ALA C CA 1
ATOM 4845 C C . ALA C 1 131 ? 14.750 34.979 33.886 1.00 20.43 110 ALA C C 1
ATOM 4846 O O . ALA C 1 131 ? 15.285 35.042 35.014 1.00 22.67 110 ALA C O 1
ATOM 4848 N N . ASN C 1 132 ? 13.544 35.481 33.611 1.00 19.62 111 ASN C N 1
ATOM 4849 C CA . ASN C 1 132 ? 12.727 36.218 34.573 1.00 20.47 111 ASN C CA 1
ATOM 4850 C C . ASN C 1 132 ? 11.532 35.428 35.077 1.00 20.21 111 ASN C C 1
ATOM 4851 O O . ASN C 1 132 ? 10.758 35.949 35.864 1.00 21.80 111 ASN C O 1
ATOM 4856 N N . THR C 1 133 ? 11.349 34.201 34.593 1.00 18.11 112 THR C N 1
ATOM 4857 C CA . THR C 1 133 ? 10.130 33.420 34.881 1.00 17.44 112 THR C CA 1
ATOM 4858 C C . THR C 1 133 ? 10.163 32.753 36.276 1.00 18.44 112 THR C C 1
ATOM 4859 O O . THR C 1 133 ? 11.126 32.046 36.602 1.00 18.69 112 THR C O 1
ATOM 4863 N N . SER C 1 134 ? 9.134 32.995 37.095 1.00 19.32 113 SER C N 1
ATOM 4864 C CA . SER C 1 134 ? 9.011 32.286 38.392 1.00 20.26 113 SER C CA 1
ATOM 4865 C C . SER C 1 134 ? 8.480 30.862 38.174 1.00 19.76 113 SER C C 1
ATOM 4866 O O . SER C 1 134 ? 7.887 30.575 37.140 1.00 16.87 113 SER C O 1
ATOM 4869 N N . GLU C 1 135 ? 8.644 29.980 39.166 1.00 19.75 114 GLU C N 1
ATOM 4870 C CA . GLU C 1 135 ? 8.058 28.624 39.052 1.00 19.11 114 GLU C CA 1
ATOM 4871 C C . GLU C 1 135 ? 6.547 28.694 38.862 1.00 19.03 114 GLU C C 1
ATOM 4872 O O . GLU C 1 135 ? 5.973 27.959 38.044 1.00 17.78 114 GLU C O 1
ATOM 4878 N N . GLU C 1 136 ? 5.898 29.591 39.608 1.00 18.45 115 GLU C N 1
ATOM 4879 C CA . GLU C 1 136 ? 4.445 29.738 39.498 1.00 19.21 115 GLU C CA 1
ATOM 4880 C C . GLU C 1 136 ? 4.018 30.177 38.092 1.00 19.11 115 GLU C C 1
ATOM 4881 O O . GLU C 1 136 ? 2.998 29.734 37.577 1.00 17.87 115 GLU C O 1
ATOM 4883 N N . GLU C 1 137 ? 4.790 31.074 37.482 1.00 19.89 116 GLU C N 1
ATOM 4884 C CA . GLU C 1 137 ? 4.440 31.605 36.159 1.00 18.92 116 GLU C CA 1
ATOM 4885 C C . GLU C 1 137 ? 4.584 30.522 35.079 1.00 18.18 116 GLU C C 1
ATOM 4886 O O . GLU C 1 137 ? 3.769 30.451 34.152 1.00 18.62 116 GLU C O 1
ATOM 4892 N N . PHE C 1 138 ? 5.614 29.698 35.204 1.00 16.90 117 PHE C N 1
ATOM 4893 C CA . PHE C 1 138 ? 5.767 28.521 34.346 1.00 15.38 117 PHE C CA 1
ATOM 4894 C C . PHE C 1 138 ? 4.628 27.535 34.624 1.00 15.33 117 PHE C C 1
ATOM 4895 O O . PHE C 1 138 ? 3.922 27.122 33.689 1.00 14.76 117 PHE C O 1
ATOM 4903 N N . ASP C 1 139 ? 4.425 27.147 35.886 1.00 15.36 118 ASP C N 1
ATOM 4904 C CA . ASP C 1 139 ? 3.435 26.080 36.187 1.00 15.62 118 ASP C CA 1
ATOM 4905 C C . ASP C 1 139 ? 2.031 26.444 35.737 1.00 15.87 118 ASP C C 1
ATOM 4906 O O . ASP C 1 139 ? 1.282 25.592 35.205 1.00 14.80 118 ASP C O 1
ATOM 4911 N N . ALA C 1 140 ? 1.643 27.701 35.951 1.00 14.68 119 ALA C N 1
ATOM 4912 C CA . ALA C 1 140 ? 0.258 28.065 35.710 1.00 14.79 119 ALA C CA 1
ATOM 4913 C C . ALA C 1 140 ? -0.039 28.037 34.242 1.00 14.41 119 ALA C C 1
ATOM 4914 O O . ALA C 1 140 ? -1.139 27.622 33.853 1.00 14.70 119 ALA C O 1
ATOM 4916 N N . VAL C 1 141 ? 0.907 28.543 33.438 1.00 13.93 120 VAL C N 1
ATOM 4917 C CA . VAL C 1 141 ? 0.704 28.608 31.993 1.00 13.61 120 VAL C CA 1
ATOM 4918 C C . VAL C 1 141 ? 0.684 27.192 31.426 1.00 13.42 120 VAL C C 1
ATOM 4919 O O . VAL C 1 141 ? -0.195 26.830 30.634 1.00 12.89 120 VAL C O 1
ATOM 4923 N N . ILE C 1 142 ? 1.637 26.375 31.855 1.00 12.66 121 ILE C N 1
ATOM 4924 C CA . ILE C 1 142 ? 1.610 24.953 31.427 1.00 13.60 121 ILE C CA 1
ATOM 4925 C C . ILE C 1 142 ? 0.292 24.258 31.841 1.00 13.39 121 ILE C C 1
ATOM 4926 O O . ILE C 1 142 ? -0.293 23.514 31.059 1.00 13.23 121 ILE C O 1
ATOM 4931 N N . ALA C 1 143 ? -0.130 24.467 33.077 1.00 13.28 122 ALA C N 1
ATOM 4932 C CA . ALA C 1 143 ? -1.326 23.792 33.589 1.00 13.94 122 ALA C CA 1
ATOM 4933 C C . ALA C 1 143 ? -2.560 24.170 32.824 1.00 13.46 122 ALA C C 1
ATOM 4934 O O . ALA C 1 143 ? -3.304 23.285 32.366 1.00 13.24 122 ALA C O 1
ATOM 4936 N N . VAL C 1 144 ? -2.799 25.468 32.646 1.00 12.54 123 VAL C N 1
ATOM 4937 C CA . VAL C 1 144 ? -4.070 25.849 32.003 1.00 12.22 123 VAL C CA 1
ATOM 4938 C C . VAL C 1 144 ? -4.071 25.432 30.538 1.00 12.60 123 VAL C C 1
ATOM 4939 O O . VAL C 1 144 ? -5.052 24.845 30.058 1.00 12.61 123 VAL C O 1
ATOM 4943 N N . HIS C 1 145 ? -2.966 25.698 29.831 1.00 11.48 124 HIS C N 1
ATOM 4944 C CA . HIS C 1 145 ? -2.967 25.453 28.392 1.00 12.02 124 HIS C CA 1
ATOM 4945 C C . HIS C 1 145 ? -2.733 23.969 28.082 1.00 12.28 124 HIS C C 1
ATOM 4946 O O . HIS C 1 145 ? -3.569 23.311 27.482 1.00 12.00 124 HIS C O 1
ATOM 4953 N N . LEU C 1 146 ? -1.579 23.474 28.483 1.00 12.11 125 LEU C N 1
ATOM 4954 C CA . LEU C 1 146 ? -1.181 22.128 28.056 1.00 11.76 125 LEU C CA 1
ATOM 4955 C C . LEU C 1 146 ? -1.897 21.017 28.823 1.00 12.43 125 LEU C C 1
ATOM 4956 O O . LEU C 1 146 ? -2.441 20.102 28.199 1.00 12.11 125 LEU C O 1
ATOM 4961 N N . LYS C 1 147 ? -1.855 21.054 30.152 1.00 12.16 126 LYS C N 1
ATOM 4962 C CA . LYS C 1 147 ? -2.550 20.052 30.900 1.00 12.39 126 LYS C CA 1
ATOM 4963 C C . LYS C 1 147 ? -4.064 20.129 30.653 1.00 12.19 126 LYS C C 1
ATOM 4964 O O . LYS C 1 147 ? -4.705 19.108 30.499 1.00 13.65 126 LYS C O 1
ATOM 4970 N N . GLY C 1 148 ? -4.636 21.341 30.560 1.00 11.50 127 GLY C N 1
ATOM 4971 C CA . GLY C 1 148 ? -6.095 21.451 30.327 1.00 12.05 127 GLY C CA 1
ATOM 4972 C C . GLY C 1 148 ? -6.475 20.896 28.954 1.00 12.56 127 GLY C C 1
ATOM 4973 O O . GLY C 1 148 ? -7.475 20.173 28.833 1.00 12.25 127 GLY C O 1
ATOM 4974 N N . HIS C 1 149 ? -5.685 21.197 27.919 1.00 11.08 128 HIS C N 1
ATOM 4975 C CA . HIS C 1 149 ? -5.996 20.624 26.598 1.00 10.69 128 HIS C CA 1
ATOM 4976 C C . HIS C 1 149 ? -5.868 19.067 26.676 1.00 12.05 128 HIS C C 1
ATOM 4977 O O . HIS C 1 149 ? -6.690 18.309 26.134 1.00 11.24 128 HIS C O 1
ATOM 4984 N N . PHE C 1 150 ? -4.814 18.608 27.339 1.00 11.12 129 PHE C N 1
ATOM 4985 C CA . PHE C 1 150 ? -4.562 17.147 27.362 1.00 11.54 129 PHE C CA 1
ATOM 4986 C C . PHE C 1 150 ? -5.649 16.430 28.151 1.00 12.19 129 PHE C C 1
ATOM 4987 O O . PHE C 1 150 ? -6.100 15.348 27.767 1.00 12.66 129 PHE C O 1
ATOM 4995 N N . ALA C 1 151 ? -6.036 17.017 29.285 1.00 12.95 130 ALA C N 1
ATOM 4996 C CA . ALA C 1 151 ? -7.027 16.374 30.134 1.00 13.18 130 ALA C CA 1
ATOM 4997 C C . ALA C 1 151 ? -8.374 16.211 29.423 1.00 14.42 130 ALA C C 1
ATOM 4998 O O . ALA C 1 151 ? -9.011 15.138 29.516 1.00 13.21 130 ALA C O 1
ATOM 5000 N N . THR C 1 152 ? -8.835 17.250 28.717 1.00 12.68 131 THR C N 1
ATOM 5001 C CA . THR C 1 152 ? -10.111 17.122 28.029 1.00 13.41 131 THR C CA 1
ATOM 5002 C C . THR C 1 152 ? -9.975 16.145 26.862 1.00 13.55 131 THR C C 1
ATOM 5003 O O . THR C 1 152 ? -10.908 15.369 26.612 1.00 13.82 131 THR C O 1
ATOM 5007 N N . MET C 1 153 ? -8.829 16.165 26.164 1.00 12.80 132 MET C N 1
ATOM 5008 C CA . MET C 1 153 ? -8.611 15.177 25.090 1.00 12.91 132 MET C CA 1
ATOM 5009 C C . MET C 1 153 ? -8.653 13.749 25.616 1.00 13.98 132 MET C C 1
ATOM 5010 O O . MET C 1 153 ? -9.306 12.893 25.025 1.00 15.05 132 MET C O 1
ATOM 5015 N N . ARG C 1 154 ? -7.979 13.515 26.739 1.00 14.68 133 ARG C N 1
ATOM 5016 C CA . ARG C 1 154 ? -7.956 12.214 27.403 1.00 15.15 133 ARG C CA 1
ATOM 5017 C C . ARG C 1 154 ? -9.363 11.696 27.709 1.00 15.85 133 ARG C C 1
ATOM 5018 O O . ARG C 1 154 ? -9.699 10.581 27.348 1.00 16.06 133 ARG C O 1
ATOM 5026 N N . HIS C 1 155 ? -10.196 12.528 28.335 1.00 15.18 134 HIS C N 1
ATOM 5027 C CA . HIS C 1 155 ? -11.519 12.084 28.736 1.00 16.36 134 HIS C CA 1
ATOM 5028 C C . HIS C 1 155 ? -12.528 12.048 27.581 1.00 16.59 134 HIS C C 1
ATOM 5029 O O . HIS C 1 155 ? -13.383 11.148 27.531 1.00 17.23 134 HIS C O 1
ATOM 5036 N N . ALA C 1 156 ? -12.417 12.977 26.635 1.00 15.45 135 ALA C N 1
ATOM 5037 C CA . ALA C 1 156 ? -13.296 12.909 25.455 1.00 15.01 135 ALA C CA 1
ATOM 5038 C C . ALA C 1 156 ? -12.927 11.695 24.603 1.00 16.04 135 ALA C C 1
ATOM 5039 O O . ALA C 1 156 ? -13.807 10.997 24.105 1.00 16.74 135 ALA C O 1
ATOM 5041 N N . ALA C 1 157 ? -11.627 11.459 24.415 1.00 15.57 136 ALA C N 1
ATOM 5042 C CA . ALA C 1 157 ? -11.190 10.300 23.603 1.00 15.99 136 ALA C CA 1
ATOM 5043 C C . ALA C 1 157 ? -11.637 8.970 24.212 1.00 16.82 136 ALA C C 1
ATOM 5044 O O . ALA C 1 157 ? -12.079 8.049 23.492 1.00 16.97 136 ALA C O 1
ATOM 5046 N N . ALA C 1 158 ? -11.550 8.863 25.534 1.00 16.69 137 ALA C N 1
ATOM 5047 C CA . ALA C 1 158 ? -11.944 7.617 26.204 1.00 17.14 137 ALA C CA 1
ATOM 5048 C C . ALA C 1 158 ? -13.448 7.393 25.996 1.00 18.48 137 ALA C C 1
ATOM 5049 O O . ALA C 1 158 ? -13.880 6.264 25.777 1.00 19.02 137 ALA C O 1
ATOM 5051 N N . TYR C 1 159 ? -14.220 8.486 26.038 1.00 16.67 138 TYR C N 1
ATOM 5052 C CA . TYR C 1 159 ? -15.658 8.442 25.807 1.00 18.95 138 TYR C CA 1
ATOM 5053 C C . TYR C 1 159 ? -15.980 7.962 24.387 1.00 19.26 138 TYR C C 1
ATOM 5054 O O . TYR C 1 159 ? -16.735 6.973 24.208 1.00 20.72 138 TYR C O 1
ATOM 5063 N N . TRP C 1 160 ? -15.395 8.631 23.391 1.00 18.32 139 TRP C N 1
ATOM 5064 C CA . TRP C 1 160 ? -15.599 8.238 21.992 1.00 19.02 139 TRP C CA 1
ATOM 5065 C C . TRP C 1 160 ? -15.092 6.839 21.675 1.00 19.34 139 TRP C C 1
ATOM 5066 O O . TRP C 1 160 ? -15.756 6.083 20.949 1.00 20.83 139 TRP C O 1
ATOM 5077 N N . ARG C 1 161 ? -13.922 6.492 22.203 1.00 18.88 140 ARG C N 1
ATOM 5078 C CA . ARG C 1 161 ? -13.384 5.177 21.935 1.00 20.48 140 ARG C CA 1
ATOM 5079 C C . ARG C 1 161 ? -14.339 4.088 22.454 1.00 21.69 140 ARG C C 1
ATOM 5080 O O . ARG C 1 161 ? -14.539 3.040 21.785 1.00 22.37 140 ARG C O 1
ATOM 5088 N N . GLY C 1 162 ? -14.912 4.327 23.630 1.00 21.66 141 GLY C N 1
ATOM 5089 C CA . GLY C 1 162 ? -15.856 3.386 24.235 1.00 23.83 141 GLY C CA 1
ATOM 5090 C C . GLY C 1 162 ? -17.097 3.219 23.373 1.00 25.10 141 GLY C C 1
ATOM 5091 O O . GLY C 1 162 ? -17.590 2.090 23.208 1.00 26.00 141 GLY C O 1
ATOM 5092 N N . LEU C 1 163 ? -17.616 4.323 22.824 1.00 24.67 142 LEU C N 1
ATOM 5093 C CA . LEU C 1 163 ? -18.790 4.236 21.908 1.00 25.53 142 LEU C CA 1
ATOM 5094 C C . LEU C 1 163 ? -18.453 3.468 20.651 1.00 27.07 142 LEU C C 1
ATOM 5095 O O . LEU C 1 163 ? -19.188 2.559 20.247 1.00 28.46 142 LEU C O 1
ATOM 5100 N N . SER C 1 164 ? -17.348 3.841 20.014 1.00 27.00 143 SER C N 1
ATOM 5101 C CA . SER C 1 164 ? -16.904 3.153 18.814 1.00 29.28 143 SER C CA 1
ATOM 5102 C C . SER C 1 164 ? -16.772 1.646 19.030 1.00 30.87 143 SER C C 1
ATOM 5103 O O . SER C 1 164 ? -17.234 0.849 18.187 1.00 31.22 143 SER C O 1
ATOM 5106 N N . LYS C 1 165 ? -16.158 1.265 20.154 1.00 31.30 144 LYS C N 1
ATOM 5107 C CA . LYS C 1 165 ? -15.938 -0.153 20.488 1.00 32.99 144 LYS C CA 1
ATOM 5108 C C . LYS C 1 165 ? -17.251 -0.885 20.694 1.00 34.69 144 LYS C C 1
ATOM 5109 O O . LYS C 1 165 ? -17.341 -2.094 20.414 1.00 35.35 144 LYS C O 1
ATOM 5111 N N . ALA C 1 166 ? -18.254 -0.164 21.189 1.00 34.89 145 ALA C N 1
ATOM 5112 C CA . ALA C 1 166 ? -19.597 -0.705 21.391 1.00 37.17 145 ALA C CA 1
ATOM 5113 C C . ALA C 1 166 ? -20.444 -0.623 20.119 1.00 38.18 145 ALA C C 1
ATOM 5114 O O . ALA C 1 166 ? -21.656 -0.847 20.169 1.00 39.88 145 ALA C O 1
ATOM 5116 N N . GLY C 1 167 ? -19.802 -0.302 18.993 1.00 38.64 146 GLY C N 1
ATOM 5117 C CA . GLY C 1 167 ? -20.469 -0.136 17.694 1.00 39.63 146 GLY C CA 1
ATOM 5118 C C . GLY C 1 167 ? -21.457 1.013 17.591 1.00 39.98 146 GLY C C 1
ATOM 5119 O O . GLY C 1 167 ? -22.371 0.980 16.753 1.00 40.90 146 GLY C O 1
ATOM 5120 N N . LYS C 1 168 ? -21.317 2.021 18.447 1.00 39.20 147 LYS C N 1
ATOM 5121 C CA . LYS C 1 168 ? -22.210 3.179 18.400 1.00 39.00 147 LYS C CA 1
ATOM 5122 C C . LYS C 1 168 ? -21.670 4.207 17.412 1.00 38.55 147 LYS C C 1
ATOM 5123 O O . LYS C 1 168 ? -20.496 4.160 17.034 1.00 38.45 147 LYS C O 1
ATOM 5129 N N . ALA C 1 169 ? -22.531 5.129 16.988 1.00 37.59 148 ALA C N 1
ATOM 5130 C CA . ALA C 1 169 ? -22.130 6.169 16.035 1.00 36.82 148 ALA C CA 1
ATOM 5131 C C . ALA C 1 169 ? -21.160 7.151 16.686 1.00 34.61 148 ALA C C 1
ATOM 5132 O O . ALA C 1 169 ? -21.434 7.677 17.780 1.00 34.79 148 ALA C O 1
ATOM 5134 N N . VAL C 1 170 ? -20.017 7.364 16.035 1.00 32.96 149 VAL C N 1
ATOM 5135 C CA . VAL C 1 170 ? -19.090 8.449 16.425 1.00 29.38 149 VAL C CA 1
ATOM 5136 C C . VAL C 1 170 ? -18.662 9.258 15.195 1.00 28.11 149 VAL C C 1
ATOM 5137 O O . VAL C 1 170 ? -18.196 8.698 14.215 1.00 28.52 149 VAL C O 1
ATOM 5141 N N . ASP C 1 171 ? -18.825 10.575 15.268 1.00 26.84 150 ASP C N 1
ATOM 5142 C CA . ASP C 1 171 ? -18.357 11.495 14.231 1.00 25.04 150 ASP C CA 1
ATOM 5143 C C . ASP C 1 171 ? -17.895 12.739 15.002 1.00 23.72 150 ASP C C 1
ATOM 5144 O O . ASP C 1 171 ? -18.505 13.816 14.919 1.00 23.25 150 ASP C O 1
ATOM 5149 N N . GLY C 1 172 ? -16.823 12.535 15.775 1.00 21.55 151 GLY C N 1
ATOM 5150 C CA . GLY C 1 172 ? -16.387 13.459 16.821 1.00 19.01 151 GLY C CA 1
ATOM 5151 C C . GLY C 1 172 ? -15.256 14.357 16.345 1.00 18.54 151 GLY C C 1
ATOM 5152 O O . GLY C 1 172 ? -14.604 14.095 15.316 1.00 17.14 151 GLY C O 1
ATOM 5153 N N . ARG C 1 173 ? -15.071 15.467 17.065 1.00 16.79 152 ARG C N 1
ATOM 5154 C CA . ARG C 1 173 ? -14.174 16.493 16.598 1.00 16.52 152 ARG C CA 1
ATOM 5155 C C . ARG C 1 173 ? -13.507 17.114 17.800 1.00 15.38 152 ARG C C 1
ATOM 5156 O O . ARG C 1 173 ? -14.190 17.502 18.753 1.00 15.00 152 ARG C O 1
ATOM 5164 N N . ILE C 1 174 ? -12.191 17.267 17.724 1.00 14.84 153 ILE C N 1
ATOM 5165 C CA . ILE C 1 174 ? -11.461 18.051 18.711 1.00 13.93 153 ILE C CA 1
ATOM 5166 C C . ILE C 1 174 ? -10.799 19.213 17.967 1.00 14.72 153 ILE C C 1
ATOM 5167 O O . ILE C 1 174 ? -10.137 18.989 16.933 1.00 14.21 153 ILE C O 1
ATOM 5172 N N . ILE C 1 175 ? -11.014 20.444 18.449 1.00 14.28 154 ILE C N 1
ATOM 5173 C CA . ILE C 1 175 ? -10.326 21.597 17.883 1.00 14.22 154 ILE C CA 1
ATOM 5174 C C . ILE C 1 175 ? -9.582 22.269 19.035 1.00 13.31 154 ILE C C 1
ATOM 5175 O O . ILE C 1 175 ? -10.191 22.759 20.001 1.00 14.02 154 ILE C O 1
ATOM 5180 N N . ASN C 1 176 ? -8.254 22.270 18.918 1.00 12.47 155 ASN C N 1
ATOM 5181 C CA . ASN C 1 176 ? -7.371 22.847 19.920 1.00 12.24 155 ASN C CA 1
ATOM 5182 C C . ASN C 1 176 ? -6.939 24.260 19.526 1.00 12.63 155 ASN C C 1
ATOM 5183 O O . ASN C 1 176 ? -7.125 24.672 18.366 1.00 12.67 155 ASN C O 1
ATOM 5188 N N . THR C 1 177 ? -6.335 24.983 20.477 1.00 12.69 156 THR C N 1
ATOM 5189 C CA . THR C 1 177 ? -5.878 26.311 20.209 1.00 12.50 156 THR C CA 1
ATOM 5190 C C . THR C 1 177 ? -4.389 26.379 20.458 1.00 12.85 156 THR C C 1
ATOM 5191 O O . THR C 1 177 ? -3.909 26.334 21.603 1.00 12.52 156 THR C O 1
ATOM 5195 N N . SER C 1 178 ? -3.638 26.465 19.365 1.00 12.84 157 SER C N 1
ATOM 5196 C CA . SER C 1 178 ? -2.208 26.701 19.494 1.00 12.59 157 SER C CA 1
ATOM 5197 C C . SER C 1 178 ? -1.978 28.192 19.200 1.00 14.26 157 SER C C 1
ATOM 5198 O O . SER C 1 178 ? -2.885 29.024 19.413 1.00 14.69 157 SER C O 1
ATOM 5201 N N . SER C 1 179 ? -0.771 28.534 18.730 1.00 14.01 158 SER C N 1
ATOM 5202 C CA . SER C 1 179 ? -0.397 29.916 18.453 1.00 14.39 158 SER C CA 1
ATOM 5203 C C . SER C 1 179 ? 0.863 29.912 17.609 1.00 14.17 158 SER C C 1
ATOM 5204 O O . SER C 1 179 ? 1.640 28.974 17.705 1.00 13.75 158 SER C O 1
ATOM 5207 N N . GLY C 1 180 ? 1.071 30.948 16.794 1.00 14.41 159 GLY C N 1
ATOM 5208 C CA . GLY C 1 180 ? 2.400 31.155 16.160 1.00 15.52 159 GLY C CA 1
ATOM 5209 C C . GLY C 1 180 ? 3.513 31.120 17.215 1.00 15.56 159 GLY C C 1
ATOM 5210 O O . GLY C 1 180 ? 4.611 30.660 16.946 1.00 15.92 159 GLY C O 1
ATOM 5211 N N . ALA C 1 181 ? 3.224 31.542 18.447 1.00 14.92 160 ALA C N 1
ATOM 5212 C CA . ALA C 1 181 ? 4.230 31.409 19.544 1.00 14.87 160 ALA C CA 1
ATOM 5213 C C . ALA C 1 181 ? 4.670 29.964 19.738 1.00 14.57 160 ALA C C 1
ATOM 5214 O O . ALA C 1 181 ? 5.827 29.699 20.057 1.00 15.22 160 ALA C O 1
ATOM 5216 N N . GLY C 1 182 ? 3.728 29.033 19.599 1.00 14.41 161 GLY C N 1
ATOM 5217 C CA . GLY C 1 182 ? 4.071 27.586 19.744 1.00 13.85 161 GLY C CA 1
ATOM 5218 C C . GLY C 1 182 ? 4.817 27.038 18.533 1.00 15.44 161 GLY C C 1
ATOM 5219 O O . GLY C 1 182 ? 5.625 26.113 18.646 1.00 15.06 161 GLY C O 1
ATOM 5220 N N . LEU C 1 183 ? 4.555 27.620 17.366 1.00 15.78 162 LEU C N 1
ATOM 5221 C CA . LEU C 1 183 ? 5.150 27.123 16.126 1.00 16.68 162 LEU C CA 1
ATOM 5222 C C . LEU C 1 183 ? 6.567 27.642 15.927 1.00 16.70 162 LEU C C 1
ATOM 5223 O O . LEU C 1 183 ? 7.512 26.836 15.726 1.00 17.88 162 LEU C O 1
ATOM 5228 N N . GLN C 1 184 ? 6.736 28.966 16.025 1.00 16.28 163 GLN C N 1
ATOM 5229 C CA . GLN C 1 184 ? 8.045 29.581 15.762 1.00 16.08 163 GLN C CA 1
ATOM 5230 C C . GLN C 1 184 ? 8.697 30.184 17.016 1.00 15.34 163 GLN C C 1
ATOM 5231 O O . GLN C 1 184 ? 9.850 30.663 16.944 1.00 15.63 163 GLN C O 1
ATOM 5237 N N . GLY C 1 185 ? 7.975 30.160 18.144 1.00 14.13 164 GLY C N 1
ATOM 5238 C CA . GLY C 1 185 ? 8.446 30.848 19.383 1.00 13.74 164 GLY C CA 1
ATOM 5239 C C . GLY C 1 185 ? 8.087 32.316 19.464 1.00 15.27 164 GLY C C 1
ATOM 5240 O O . GLY C 1 185 ? 7.875 32.958 18.438 1.00 15.38 164 GLY C O 1
ATOM 5241 N N . SER C 1 186 ? 8.014 32.851 20.690 1.00 14.65 165 SER C N 1
ATOM 5242 C CA . SER C 1 186 ? 7.692 34.271 20.872 1.00 16.04 165 SER C CA 1
ATOM 5243 C C . SER C 1 186 ? 8.516 34.769 22.031 1.00 16.62 165 SER C C 1
ATOM 5244 O O . SER C 1 186 ? 8.434 34.223 23.143 1.00 15.35 165 SER C O 1
ATOM 5247 N N . VAL C 1 187 ? 9.328 35.785 21.761 1.00 17.12 166 VAL C N 1
ATOM 5248 C CA . VAL C 1 187 ? 10.155 36.446 22.802 1.00 16.98 166 VAL C CA 1
ATOM 5249 C C . VAL C 1 187 ? 9.313 37.016 23.937 1.00 16.36 166 VAL C C 1
ATOM 5250 O O . VAL C 1 187 ? 8.280 37.646 23.721 1.00 16.36 166 VAL C O 1
ATOM 5254 N N . GLY C 1 188 ? 9.762 36.776 25.158 1.00 15.98 167 GLY C N 1
ATOM 5255 C CA . GLY C 1 188 ? 9.043 37.182 26.338 1.00 16.11 167 GLY C CA 1
ATOM 5256 C C . GLY C 1 188 ? 7.846 36.306 26.662 1.00 16.23 167 GLY C C 1
ATOM 5257 O O . GLY C 1 188 ? 7.063 36.643 27.546 1.00 16.27 167 GLY C O 1
ATOM 5258 N N . GLN C 1 189 ? 7.710 35.191 25.934 1.00 15.48 168 GLN C N 1
ATOM 5259 C CA . GLN C 1 189 ? 6.594 34.282 26.136 1.00 16.10 168 GLN C CA 1
ATOM 5260 C C . GLN C 1 189 ? 7.055 32.834 26.097 1.00 15.62 168 GLN C C 1
ATOM 5261 O O . GLN C 1 189 ? 6.351 31.986 25.561 1.00 14.94 168 GLN C O 1
ATOM 5267 N N . GLY C 1 190 ? 8.212 32.536 26.666 1.00 14.96 169 GLY C N 1
ATOM 5268 C CA . GLY C 1 190 ? 8.723 31.141 26.559 1.00 15.08 169 GLY C CA 1
ATOM 5269 C C . GLY C 1 190 ? 7.790 30.094 27.174 1.00 15.30 169 GLY C C 1
ATOM 5270 O O . GLY C 1 190 ? 7.601 29.013 26.590 1.00 15.23 169 GLY C O 1
ATOM 5271 N N . ASN C 1 191 ? 7.210 30.418 28.338 1.00 15.16 170 ASN C N 1
ATOM 5272 C CA . ASN C 1 191 ? 6.251 29.538 28.997 1.00 14.50 170 ASN C CA 1
ATOM 5273 C C . ASN C 1 191 ? 5.050 29.219 28.063 1.00 14.45 170 ASN C C 1
ATOM 5274 O O . ASN C 1 191 ? 4.737 28.054 27.841 1.00 13.74 170 ASN C O 1
ATOM 5279 N N . TYR C 1 192 ? 4.433 30.266 27.531 1.00 12.90 171 TYR C N 1
ATOM 5280 C CA . TYR C 1 192 ? 3.240 30.163 26.664 1.00 13.97 171 TYR C CA 1
ATOM 5281 C C . TYR C 1 192 ? 3.680 29.490 25.348 1.00 13.16 171 TYR C C 1
ATOM 5282 O O . TYR C 1 192 ? 2.964 28.663 24.837 1.00 13.47 171 TYR C O 1
ATOM 5291 N N . SER C 1 193 ? 4.862 29.814 24.831 1.00 12.39 172 SER C N 1
ATOM 5292 C CA . SER C 1 193 ? 5.328 29.199 23.561 1.00 12.27 172 SER C CA 1
ATOM 5293 C C . SER C 1 193 ? 5.493 27.694 23.741 1.00 12.13 172 SER C C 1
ATOM 5294 O O . SER C 1 193 ? 5.083 26.919 22.901 1.00 11.24 172 SER C O 1
ATOM 5297 N N . ALA C 1 194 ? 6.077 27.288 24.859 1.00 11.59 173 ALA C N 1
ATOM 5298 C CA . ALA C 1 194 ? 6.272 25.850 25.095 1.00 12.17 173 ALA C CA 1
ATOM 5299 C C . ALA C 1 194 ? 4.920 25.138 25.209 1.00 12.35 173 ALA C C 1
ATOM 5300 O O . ALA C 1 194 ? 4.762 24.028 24.666 1.00 12.46 173 ALA C O 1
ATOM 5302 N N . ALA C 1 195 ? 3.981 25.750 25.924 1.00 11.46 174 ALA C N 1
ATOM 5303 C CA . ALA C 1 195 ? 2.648 25.151 26.110 1.00 11.07 174 ALA C CA 1
ATOM 5304 C C . ALA C 1 195 ? 1.954 24.994 24.745 1.00 11.04 174 ALA C C 1
ATOM 5305 O O . ALA C 1 195 ? 1.381 23.925 24.447 1.00 11.34 174 ALA C O 1
ATOM 5307 N N . LYS C 1 196 ? 2.025 26.041 23.924 1.00 11.21 175 LYS C N 1
ATOM 5308 C CA . LYS C 1 196 ? 1.303 26.045 22.616 1.00 11.07 175 LYS C CA 1
ATOM 5309 C C . LYS C 1 196 ? 1.962 25.084 21.617 1.00 11.24 175 LYS C C 1
ATOM 5310 O O . LYS C 1 196 ? 1.300 24.516 20.743 1.00 11.62 175 LYS C O 1
ATOM 5316 N N . ALA C 1 197 ? 3.272 24.929 21.743 1.00 12.12 176 ALA C N 1
ATOM 5317 C CA . ALA C 1 197 ? 4.023 23.923 20.975 1.00 11.25 176 ALA C CA 1
ATOM 5318 C C . ALA C 1 197 ? 3.569 22.524 21.358 1.00 11.81 176 ALA C C 1
ATOM 5319 O O . ALA C 1 197 ? 3.321 21.696 20.475 1.00 10.82 176 ALA C O 1
ATOM 5321 N N . GLY C 1 198 ? 3.505 22.250 22.660 1.00 11.83 177 GLY C N 1
ATOM 5322 C CA . GLY C 1 198 ? 2.995 20.958 23.138 1.00 11.47 177 GLY C CA 1
ATOM 5323 C C . GLY C 1 198 ? 1.602 20.676 22.546 1.00 11.34 177 GLY C C 1
ATOM 5324 O O . GLY C 1 198 ? 1.318 19.545 22.126 1.00 11.49 177 GLY C O 1
ATOM 5325 N N . ILE C 1 199 ? 0.768 21.711 22.481 1.00 10.34 178 ILE C N 1
ATOM 5326 C CA . ILE C 1 199 ? -0.591 21.597 21.952 1.00 9.75 178 ILE C CA 1
ATOM 5327 C C . ILE C 1 199 ? -0.565 21.290 20.450 1.00 11.39 178 ILE C C 1
ATOM 5328 O O . ILE C 1 199 ? -1.335 20.458 19.992 1.00 12.21 178 ILE C O 1
ATOM 5333 N N . ALA C 1 200 ? 0.319 21.953 19.707 1.00 11.85 179 ALA C N 1
ATOM 5334 C CA . ALA C 1 200 ? 0.415 21.703 18.256 1.00 12.83 179 ALA C CA 1
ATOM 5335 C C . ALA C 1 200 ? 0.771 20.226 18.006 1.00 12.97 179 ALA C C 1
ATOM 5336 O O . ALA C 1 200 ? 0.138 19.530 17.213 1.00 12.81 179 ALA C O 1
ATOM 5338 N N . THR C 1 201 ? 1.775 19.730 18.712 1.00 12.46 180 THR C N 1
ATOM 5339 C CA . THR C 1 201 ? 2.152 18.321 18.516 1.00 12.21 180 THR C CA 1
ATOM 5340 C C . THR C 1 201 ? 1.152 17.323 19.077 1.00 12.62 180 THR C C 1
ATOM 5341 O O . THR C 1 201 ? 0.928 16.278 18.484 1.00 12.73 180 THR C O 1
ATOM 5345 N N . LEU C 1 202 ? 0.534 17.642 20.211 1.00 12.77 181 LEU C N 1
ATOM 5346 C CA . LEU C 1 202 ? -0.553 16.838 20.757 1.00 13.63 181 LEU C CA 1
ATOM 5347 C C . LEU C 1 202 ? -1.693 16.680 19.737 1.00 13.65 181 LEU C C 1
ATOM 5348 O O . LEU C 1 202 ? -2.365 15.625 19.694 1.00 14.53 181 LEU C O 1
ATOM 5353 N N . THR C 1 203 ? -1.935 17.749 18.967 1.00 12.54 182 THR C N 1
ATOM 5354 C CA . THR C 1 203 ? -2.949 17.735 17.888 1.00 12.39 182 THR C CA 1
ATOM 5355 C C . THR C 1 203 ? -2.567 16.676 16.854 1.00 14.01 182 THR C C 1
ATOM 5356 O O . THR C 1 203 ? -3.412 15.860 16.455 1.00 14.28 182 THR C O 1
ATOM 5360 N N . LEU C 1 204 ? -1.299 16.676 16.434 1.00 12.99 183 LEU C N 1
ATOM 5361 C CA . LEU C 1 204 ? -0.810 15.636 15.494 1.00 13.00 183 LEU C CA 1
ATOM 5362 C C . LEU C 1 204 ? -0.986 14.211 15.979 1.00 13.58 183 LEU C C 1
ATOM 5363 O O . LEU C 1 204 ? -1.434 13.321 15.211 1.00 13.82 183 LEU C O 1
ATOM 5368 N N . VAL C 1 205 ? -0.633 13.996 17.247 1.00 14.03 184 VAL C N 1
ATOM 5369 C CA . VAL C 1 205 ? -0.698 12.662 17.842 1.00 13.48 184 VAL C CA 1
ATOM 5370 C C . VAL C 1 205 ? -2.151 12.255 18.007 1.00 13.93 184 VAL C C 1
ATOM 5371 O O . VAL C 1 205 ? -2.522 11.134 17.652 1.00 15.15 184 VAL C O 1
ATOM 5375 N N . GLY C 1 206 ? -2.982 13.164 18.519 1.00 13.02 185 GLY C N 1
ATOM 5376 C CA . GLY C 1 206 ? -4.427 12.848 18.700 1.00 12.64 185 GLY C CA 1
ATOM 5377 C C . GLY C 1 206 ? -5.049 12.459 17.358 1.00 13.73 185 GLY C C 1
ATOM 5378 O O . GLY C 1 206 ? -5.791 11.474 17.262 1.00 13.60 185 GLY C O 1
ATOM 5379 N N . ALA C 1 207 ? -4.731 13.225 16.313 1.00 13.98 186 ALA C N 1
ATOM 5380 C CA . ALA C 1 207 ? -5.292 12.920 14.965 1.00 14.82 186 ALA C CA 1
ATOM 5381 C C . ALA C 1 207 ? -4.940 11.475 14.557 1.00 14.81 186 ALA C C 1
ATOM 5382 O O . ALA C 1 207 ? -5.793 10.697 14.083 1.00 15.09 186 ALA C O 1
ATOM 5384 N N . ALA C 1 208 ? -3.675 11.138 14.741 1.00 14.94 187 ALA C N 1
ATOM 5385 C CA . ALA C 1 208 ? -3.165 9.811 14.390 1.00 15.15 187 ALA C CA 1
ATOM 5386 C C . ALA C 1 208 ? -3.782 8.674 15.222 1.00 16.44 187 ALA C C 1
ATOM 5387 O O . ALA C 1 208 ? -4.064 7.564 14.674 1.00 17.73 187 ALA C O 1
ATOM 5389 N N . GLU C 1 209 ? -4.009 8.918 16.521 1.00 14.73 188 GLU C N 1
ATOM 5390 C CA . GLU C 1 209 ? -4.591 7.886 17.388 1.00 15.67 188 GLU C CA 1
ATOM 5391 C C . GLU C 1 209 ? -6.109 7.754 17.296 1.00 16.07 188 GLU C C 1
ATOM 5392 O O . GLU C 1 209 ? -6.643 6.642 17.368 1.00 19.48 188 GLU C O 1
ATOM 5398 N N . MET C 1 210 ? -6.800 8.855 17.102 1.00 15.93 189 MET C N 1
ATOM 5399 C CA . MET C 1 210 ? -8.258 8.853 17.295 1.00 16.34 189 MET C CA 1
ATOM 5400 C C . MET C 1 210 ? -9.080 8.691 15.997 1.00 18.09 189 MET C C 1
ATOM 5401 O O . MET C 1 210 ? -10.301 8.412 16.059 1.00 17.26 189 MET C O 1
ATOM 5406 N N . GLY C 1 211 ? -8.418 8.844 14.853 1.00 18.76 190 GLY C N 1
ATOM 5407 C CA . GLY C 1 211 ? -9.074 8.614 13.544 1.00 21.02 190 GLY C CA 1
ATOM 5408 C C . GLY C 1 211 ? -9.753 7.242 13.444 1.00 23.75 190 GLY C C 1
ATOM 5409 O O . GLY C 1 211 ? -10.881 7.127 12.907 1.00 24.52 190 GLY C O 1
ATOM 5410 N N . ARG C 1 212 ? -9.077 6.237 13.999 1.00 25.28 191 ARG C N 1
ATOM 5411 C CA . ARG C 1 212 ? -9.570 4.841 14.083 1.00 27.70 191 ARG C CA 1
ATOM 5412 C C . ARG C 1 212 ? -10.958 4.775 14.682 1.00 28.29 191 ARG C C 1
ATOM 5413 O O . ARG C 1 212 ? -11.765 3.911 14.285 1.00 29.53 191 ARG C O 1
ATOM 5415 N N . TYR C 1 213 ? -11.263 5.669 15.623 1.00 26.36 192 TYR C N 1
ATOM 5416 C CA . TYR C 1 213 ? -12.610 5.665 16.180 1.00 26.77 192 TYR C CA 1
ATOM 5417 C C . TYR C 1 213 ? -13.537 6.821 15.854 1.00 24.97 192 TYR C C 1
ATOM 5418 O O . TYR C 1 213 ? -14.446 7.112 16.622 1.00 24.99 192 TYR C O 1
ATOM 5427 N N . GLY C 1 214 ? -13.329 7.426 14.690 1.00 23.54 193 GLY C N 1
ATOM 5428 C CA . GLY C 1 214 ? -14.281 8.390 14.139 1.00 22.23 193 GLY C CA 1
ATOM 5429 C C . GLY C 1 214 ? -14.097 9.805 14.643 1.00 20.15 193 GLY C C 1
ATOM 5430 O O . GLY C 1 214 ? -15.049 10.589 14.593 1.00 20.45 193 GLY C O 1
ATOM 5431 N N . VAL C 1 215 ? -12.872 10.155 15.075 1.00 19.03 194 VAL C N 1
ATOM 5432 C CA . VAL C 1 215 ? -12.656 11.483 15.660 1.00 17.74 194 VAL C CA 1
ATOM 5433 C C . VAL C 1 215 ? -11.536 12.200 14.913 1.00 17.26 194 VAL C C 1
ATOM 5434 O O . VAL C 1 215 ? -10.448 11.636 14.768 1.00 18.17 194 VAL C O 1
ATOM 5438 N N . THR C 1 216 ? -11.784 13.440 14.479 1.00 16.24 195 THR C N 1
ATOM 5439 C CA . THR C 1 216 ? -10.689 14.249 13.902 1.00 15.27 195 THR C CA 1
ATOM 5440 C C . THR C 1 216 ? -10.143 15.177 14.976 1.00 15.20 195 THR C C 1
ATOM 5441 O O . THR C 1 216 ? -10.855 15.532 15.910 1.00 14.60 195 THR C O 1
ATOM 5445 N N . VAL C 1 217 ? -8.884 15.578 14.820 1.00 14.42 196 VAL C N 1
ATOM 5446 C CA . VAL C 1 217 ? -8.252 16.439 15.805 1.00 14.12 196 VAL C CA 1
ATOM 5447 C C . VAL C 1 217 ? -7.458 17.478 15.020 1.00 14.03 196 VAL C C 1
ATOM 5448 O O . VAL C 1 217 ? -6.575 17.110 14.258 1.00 14.61 196 VAL C O 1
ATOM 5452 N N . ASN C 1 218 ? -7.801 18.758 15.165 1.00 14.54 197 ASN C N 1
ATOM 5453 C CA . ASN C 1 218 ? -7.154 19.854 14.410 1.00 14.21 197 ASN C CA 1
ATOM 5454 C C . ASN C 1 218 ? -6.891 20.990 15.402 1.00 14.59 197 ASN C C 1
ATOM 5455 O O . ASN C 1 218 ? -7.352 20.924 16.563 1.00 15.42 197 ASN C O 1
ATOM 5460 N N . ALA C 1 219 ? -6.137 22.008 14.983 1.00 14.07 198 ALA C N 1
ATOM 5461 C CA . ALA C 1 219 ? -5.912 23.173 15.842 1.00 13.54 198 ALA C CA 1
ATOM 5462 C C . ALA C 1 219 ? -6.038 24.462 15.034 1.00 14.96 198 ALA C C 1
ATOM 5463 O O . ALA C 1 219 ? -5.767 24.488 13.834 1.00 15.24 198 ALA C O 1
ATOM 5465 N N . ILE C 1 220 ? -6.408 25.530 15.716 1.00 15.11 199 ILE C N 1
ATOM 5466 C CA . ILE C 1 220 ? -6.332 26.851 15.111 1.00 16.09 199 ILE C CA 1
ATOM 5467 C C . ILE C 1 220 ? -5.267 27.639 15.850 1.00 16.74 199 ILE C C 1
ATOM 5468 O O . ILE C 1 220 ? -4.969 27.350 17.044 1.00 16.41 199 ILE C O 1
ATOM 5473 N N . ALA C 1 221 ? -4.669 28.606 15.166 1.00 15.85 200 ALA C N 1
ATOM 5474 C CA . ALA C 1 221 ? -3.691 29.495 15.789 1.00 17.23 200 ALA C CA 1
ATOM 5475 C C . ALA C 1 221 ? -4.084 30.930 15.429 1.00 18.51 200 ALA C C 1
ATOM 5476 O O . ALA C 1 221 ? -3.656 31.434 14.369 1.00 17.68 200 ALA C O 1
ATOM 5478 N N . PRO C 1 222 ? -4.919 31.574 16.269 1.00 20.18 201 PRO C N 1
ATOM 5479 C CA . PRO C 1 222 ? -5.281 32.981 15.982 1.00 22.09 201 PRO C CA 1
ATOM 5480 C C . PRO C 1 222 ? -4.035 33.881 15.997 1.00 23.29 201 PRO C C 1
ATOM 5481 O O . PRO C 1 222 ? -3.126 33.660 16.804 1.00 22.22 201 PRO C O 1
ATOM 5485 N N . SER C 1 223 ? -3.987 34.887 15.119 1.00 24.90 202 SER C N 1
ATOM 5486 C CA . SER C 1 223 ? -2.818 35.782 15.059 1.00 25.83 202 SER C CA 1
ATOM 5487 C C . SER C 1 223 ? -2.691 36.533 16.386 1.00 26.50 202 SER C C 1
ATOM 5488 O O . SER C 1 223 ? -3.671 36.674 17.134 1.00 25.13 202 SER C O 1
ATOM 5491 N N . ALA C 1 224 ? -1.482 37.013 16.661 1.00 28.28 203 ALA C N 1
ATOM 5492 C CA . ALA C 1 224 ? -1.178 37.779 17.877 1.00 29.85 203 ALA C CA 1
ATOM 5493 C C . ALA C 1 224 ? -2.050 39.050 17.994 1.00 31.06 203 ALA C C 1
ATOM 5494 O O . ALA C 1 224 ? -2.524 39.397 19.085 1.00 31.85 203 ALA C O 1
ATOM 5496 N N . ARG C 1 225 ? -2.290 39.706 16.861 1.00 31.10 204 ARG C N 1
ATOM 5497 C CA . ARG C 1 225 ? -3.060 40.962 16.846 1.00 31.17 204 ARG C CA 1
ATOM 5498 C C . ARG C 1 225 ? -4.583 40.740 16.995 1.00 31.07 204 ARG C C 1
ATOM 5499 O O . ARG C 1 225 ? -5.337 41.694 17.238 1.00 30.59 204 ARG C O 1
ATOM 5501 N N . THR C 1 226 ? -5.050 39.496 16.849 1.00 29.51 205 THR C N 1
ATOM 5502 C CA . THR C 1 226 ? -6.475 39.217 17.075 1.00 28.84 205 THR C CA 1
ATOM 5503 C C . THR C 1 226 ? -6.794 39.577 18.526 1.00 29.75 205 THR C C 1
ATOM 5504 O O . THR C 1 226 ? -6.035 39.219 19.445 1.00 28.62 205 THR C O 1
ATOM 5508 N N . ARG C 1 227 ? -7.896 40.295 18.734 1.00 30.29 206 ARG C N 1
ATOM 5509 C CA . ARG C 1 227 ? -8.259 40.744 20.084 1.00 31.72 206 ARG C CA 1
ATOM 5510 C C . ARG C 1 227 ? -8.946 39.587 20.814 1.00 32.30 206 ARG C C 1
ATOM 5511 O O . ARG C 1 227 ? -10.163 39.498 20.850 1.00 31.89 206 ARG C O 1
ATOM 5519 N N . MET C 1 228 ? -8.136 38.708 21.395 1.00 32.91 207 MET C N 1
ATOM 5520 C CA . MET C 1 228 ? -8.623 37.429 21.901 1.00 34.03 207 MET C CA 1
ATOM 5521 C C . MET C 1 228 ? -9.287 37.460 23.272 1.00 34.37 207 MET C C 1
ATOM 5522 O O . MET C 1 228 ? -9.968 36.492 23.657 1.00 33.52 207 MET C O 1
ATOM 5527 N N . THR C 1 229 ? -9.059 38.545 24.011 1.00 35.10 208 THR C N 1
ATOM 5528 C CA . THR C 1 229 ? -9.502 38.643 25.397 1.00 36.78 208 THR C CA 1
ATOM 5529 C C . THR C 1 229 ? -10.747 39.541 25.581 1.00 37.75 208 THR C C 1
ATOM 5530 O O . THR C 1 229 ? -11.598 39.277 26.444 1.00 37.80 208 THR C O 1
ATOM 5534 N N . GLU C 1 230 ? -10.849 40.596 24.784 1.00 38.77 209 GLU C N 1
ATOM 5535 C CA . GLU C 1 230 ? -11.946 41.556 24.953 1.00 39.62 209 GLU C CA 1
ATOM 5536 C C . GLU C 1 230 ? -13.304 41.002 24.493 1.00 39.57 209 GLU C C 1
ATOM 5537 O O . GLU C 1 230 ? -13.415 40.235 23.514 1.00 39.17 209 GLU C O 1
ATOM 5539 N N . THR C 1 231 ? -14.327 41.398 25.245 1.00 39.64 210 THR C N 1
ATOM 5540 C CA . THR C 1 231 ? -15.699 41.010 25.002 1.00 39.47 210 THR C CA 1
ATOM 5541 C C . THR C 1 231 ? -16.473 42.248 24.569 1.00 41.05 210 THR C C 1
ATOM 5542 O O . THR C 1 231 ? -16.505 43.262 25.291 1.00 40.88 210 THR C O 1
ATOM 5546 N N . VAL C 1 232 ? -17.068 42.161 23.380 1.00 41.69 211 VAL C N 1
ATOM 5547 C CA . VAL C 1 232 ? -17.866 43.252 22.793 1.00 43.47 211 VAL C CA 1
ATOM 5548 C C . VAL C 1 232 ? -19.294 42.754 22.536 1.00 44.08 211 VAL C C 1
ATOM 5549 O O . VAL C 1 232 ? -19.494 41.638 22.040 1.00 43.29 211 VAL C O 1
ATOM 5553 N N . PHE C 1 233 ? -20.287 43.575 22.859 1.00 45.06 212 PHE C N 1
ATOM 5554 C CA . PHE C 1 233 ? -21.677 43.145 22.692 1.00 46.64 212 PHE C CA 1
ATOM 5555 C C . PHE C 1 233 ? -22.302 43.745 21.439 1.00 47.43 212 PHE C C 1
ATOM 5556 O O . PHE C 1 233 ? -22.141 44.938 21.182 1.00 48.58 212 PHE C O 1
ATOM 5564 N N . PHE C 1 244 ? -14.691 46.611 7.739 1.00 37.73 223 PHE C N 1
ATOM 5565 C CA . PHE C 1 244 ? -14.265 45.291 8.241 1.00 36.00 223 PHE C CA 1
ATOM 5566 C C . PHE C 1 244 ? -13.208 45.406 9.346 1.00 35.47 223 PHE C C 1
ATOM 5567 O O . PHE C 1 244 ? -12.115 45.946 9.144 1.00 35.96 223 PHE C O 1
ATOM 5575 N N . ASP C 1 245 ? -13.544 44.870 10.513 1.00 34.39 224 ASP C N 1
ATOM 5576 C CA . ASP C 1 245 ? -12.629 44.872 11.642 1.00 33.47 224 ASP C CA 1
ATOM 5577 C C . ASP C 1 245 ? -11.947 43.486 11.719 1.00 31.70 224 ASP C C 1
ATOM 5578 O O . ASP C 1 245 ? -12.479 42.559 12.338 1.00 31.17 224 ASP C O 1
ATOM 5583 N N . ALA C 1 246 ? -10.781 43.373 11.089 1.00 30.73 225 ALA C N 1
ATOM 5584 C CA . ALA C 1 246 ? -10.101 42.092 10.892 1.00 29.98 225 ALA C CA 1
ATOM 5585 C C . ALA C 1 246 ? -9.711 41.435 12.199 1.00 29.19 225 ALA C C 1
ATOM 5586 O O . ALA C 1 246 ? -9.681 40.207 12.303 1.00 28.37 225 ALA C O 1
ATOM 5588 N N . MET C 1 247 ? -9.381 42.251 13.194 1.00 28.42 226 MET C N 1
ATOM 5589 C CA . MET C 1 247 ? -8.873 41.697 14.450 1.00 27.81 226 MET C CA 1
ATOM 5590 C C . MET C 1 247 ? -9.970 41.247 15.417 1.00 26.64 226 MET C C 1
ATOM 5591 O O . MET C 1 247 ? -9.665 40.772 16.513 1.00 26.23 226 MET C O 1
ATOM 5596 N N . ALA C 1 248 ? -11.240 41.338 15.016 1.00 25.65 227 ALA C N 1
ATOM 5597 C CA . ALA C 1 248 ? -12.348 40.937 15.900 1.00 25.14 227 ALA C CA 1
ATOM 5598 C C . ALA C 1 248 ? -12.299 39.416 16.092 1.00 24.51 227 ALA C C 1
ATOM 5599 O O . ALA C 1 248 ? -12.090 38.681 15.126 1.00 24.41 227 ALA C O 1
ATOM 5601 N N . PRO C 1 249 ? -12.458 38.942 17.339 1.00 24.09 228 PRO C N 1
ATOM 5602 C CA . PRO C 1 249 ? -12.315 37.490 17.541 1.00 23.40 228 PRO C CA 1
ATOM 5603 C C . PRO C 1 249 ? -13.415 36.666 16.876 1.00 23.03 228 PRO C C 1
ATOM 5604 O O . PRO C 1 249 ? -13.178 35.499 16.546 1.00 22.25 228 PRO C O 1
ATOM 5608 N N . GLU C 1 250 ? -14.578 37.277 16.619 1.00 23.04 229 GLU C N 1
ATOM 5609 C CA . GLU C 1 250 ? -15.648 36.590 15.917 1.00 23.75 229 GLU C CA 1
ATOM 5610 C C . GLU C 1 250 ? -15.204 36.105 14.529 1.00 22.34 229 GLU C C 1
ATOM 5611 O O . GLU C 1 250 ? -15.857 35.230 13.952 1.00 22.35 229 GLU C O 1
ATOM 5617 N N . ASN C 1 251 ? -14.114 36.675 14.007 1.00 21.62 230 ASN C N 1
ATOM 5618 C CA . ASN C 1 251 ? -13.604 36.275 12.681 1.00 22.33 230 ASN C CA 1
ATOM 5619 C C . ASN C 1 251 ? -12.933 34.907 12.692 1.00 21.71 230 ASN C C 1
ATOM 5620 O O . ASN C 1 251 ? -12.772 34.284 11.646 1.00 21.68 230 ASN C O 1
ATOM 5625 N N . VAL C 1 252 ? -12.508 34.471 13.879 1.00 21.38 231 VAL C N 1
ATOM 5626 C CA . VAL C 1 252 ? -11.814 33.178 14.001 1.00 20.99 231 VAL C CA 1
ATOM 5627 C C . VAL C 1 252 ? -12.803 31.997 14.055 1.00 20.81 231 VAL C C 1
ATOM 5628 O O . VAL C 1 252 ? -12.524 30.907 13.528 1.00 21.70 231 VAL C O 1
ATOM 5632 N N . SER C 1 253 ? -13.993 32.241 14.603 1.00 19.43 232 SER C N 1
ATOM 5633 C CA . SER C 1 253 ? -14.922 31.165 14.900 1.00 18.88 232 SER C CA 1
ATOM 5634 C C . SER C 1 253 ? -15.460 30.395 13.684 1.00 18.39 232 SER C C 1
ATOM 5635 O O . SER C 1 253 ? -15.747 29.208 13.799 1.00 17.72 232 SER C O 1
ATOM 5638 N N . PRO C 1 254 ? -15.603 31.054 12.515 1.00 19.08 233 PRO C N 1
ATOM 5639 C CA . PRO C 1 254 ? -16.239 30.291 11.433 1.00 19.71 233 PRO C CA 1
ATOM 5640 C C . PRO C 1 254 ? -15.502 28.990 11.059 1.00 19.18 233 PRO C C 1
ATOM 5641 O O . PRO C 1 254 ? -16.141 27.957 10.812 1.00 18.75 233 PRO C O 1
ATOM 5645 N N . LEU C 1 255 ? -14.168 29.030 11.034 1.00 18.81 234 LEU C N 1
ATOM 5646 C CA . LEU C 1 255 ? -13.421 27.812 10.718 1.00 18.75 234 LEU C CA 1
ATOM 5647 C C . LEU C 1 255 ? -13.599 26.754 11.821 1.00 18.31 234 LEU C C 1
ATOM 5648 O O . LEU C 1 255 ? -13.729 25.574 11.536 1.00 18.48 234 LEU C O 1
ATOM 5653 N N . VAL C 1 256 ? -13.611 27.192 13.085 1.00 17.81 235 VAL C N 1
ATOM 5654 C CA . VAL C 1 256 ? -13.841 26.248 14.171 1.00 18.12 235 VAL C CA 1
ATOM 5655 C C . VAL C 1 256 ? -15.181 25.545 14.016 1.00 17.90 235 VAL C C 1
ATOM 5656 O O . VAL C 1 256 ? -15.291 24.320 14.181 1.00 16.09 235 VAL C O 1
ATOM 5660 N N . VAL C 1 257 ? -16.196 26.329 13.668 1.00 17.90 236 VAL C N 1
ATOM 5661 C CA . VAL C 1 257 ? -17.525 25.754 13.482 1.00 18.22 236 VAL C CA 1
ATOM 5662 C C . VAL C 1 257 ? -17.523 24.740 12.317 1.00 19.07 236 VAL C C 1
ATOM 5663 O O . VAL C 1 257 ? -18.024 23.597 12.466 1.00 18.70 236 VAL C O 1
ATOM 5667 N N . TRP C 1 258 ? -16.937 25.132 11.181 1.00 19.27 237 TRP C N 1
ATOM 5668 C CA . TRP C 1 258 ? -16.862 24.208 10.052 1.00 19.61 237 TRP C CA 1
ATOM 5669 C C . TRP C 1 258 ? -16.098 22.908 10.419 1.00 19.75 237 TRP C C 1
ATOM 5670 O O . TRP C 1 258 ? -16.554 21.799 10.094 1.00 19.93 237 TRP C O 1
ATOM 5681 N N . LEU C 1 259 ? -14.954 23.042 11.110 1.00 18.82 238 LEU C N 1
ATOM 5682 C CA . LEU C 1 259 ? -14.208 21.860 11.540 1.00 18.36 238 LEU C CA 1
ATOM 5683 C C . LEU C 1 259 ? -15.057 20.919 12.399 1.00 18.77 238 LEU C C 1
ATOM 5684 O O . LEU C 1 259 ? -14.854 19.701 12.369 1.00 18.74 238 LEU C O 1
ATOM 5689 N N . GLY C 1 260 ? -15.979 21.482 13.176 1.00 17.62 239 GLY C N 1
ATOM 5690 C CA . GLY C 1 260 ? -16.836 20.675 14.041 1.00 18.63 239 GLY C CA 1
ATOM 5691 C C . GLY C 1 260 ? -17.987 20.002 13.307 1.00 19.93 239 GLY C C 1
ATOM 5692 O O . GLY C 1 260 ? -18.796 19.297 13.936 1.00 20.04 239 GLY C O 1
ATOM 5693 N N . SER C 1 261 ? -18.099 20.251 11.996 1.00 20.23 240 SER C N 1
ATOM 5694 C CA . SER C 1 261 ? -19.275 19.786 11.235 1.00 20.97 240 SER C CA 1
ATOM 5695 C C . SER C 1 261 ? -19.053 18.383 10.653 1.00 22.70 240 SER C C 1
ATOM 5696 O O . SER C 1 261 ? -17.901 17.911 10.532 1.00 21.67 240 SER C O 1
ATOM 5699 N N . ALA C 1 262 ? -20.153 17.721 10.284 1.00 22.60 241 ALA C N 1
ATOM 5700 C CA . ALA C 1 262 ? -20.083 16.440 9.555 1.00 24.60 241 ALA C CA 1
ATOM 5701 C C . ALA C 1 262 ? -19.224 16.505 8.286 1.00 24.64 241 ALA C C 1
ATOM 5702 O O . ALA C 1 262 ? -18.482 15.550 7.975 1.00 25.54 241 ALA C O 1
ATOM 5704 N N . GLU C 1 263 ? -19.323 17.623 7.561 1.00 24.63 242 GLU C N 1
ATOM 5705 C CA . GLU C 1 263 ? -18.617 17.781 6.274 1.00 26.10 242 GLU C CA 1
ATOM 5706 C C . GLU C 1 263 ? -17.085 17.759 6.423 1.00 24.86 242 GLU C C 1
ATOM 5707 O O . GLU C 1 263 ? -16.352 17.441 5.477 1.00 24.42 242 GLU C O 1
ATOM 5713 N N . ALA C 1 264 ? -16.618 18.076 7.623 1.00 22.70 243 ALA C N 1
ATOM 5714 C CA . ALA C 1 264 ? -15.179 18.121 7.910 1.00 21.89 243 ALA C CA 1
ATOM 5715 C C . ALA C 1 264 ? -14.579 16.782 8.364 1.00 21.35 243 ALA C C 1
ATOM 5716 O O . ALA C 1 264 ? -13.461 16.730 8.861 1.00 20.92 243 ALA C O 1
ATOM 5718 N N . ARG C 1 265 ? -15.296 15.685 8.151 1.00 21.85 244 ARG C N 1
ATOM 5719 C CA . ARG C 1 265 ? -14.784 14.349 8.549 1.00 22.19 244 ARG C CA 1
ATOM 5720 C C . ARG C 1 265 ? -13.419 13.929 8.004 1.00 21.61 244 ARG C C 1
ATOM 5721 O O . ARG C 1 265 ? -12.772 13.076 8.618 1.00 22.59 244 ARG C O 1
ATOM 5729 N N . ASP C 1 266 ? -12.976 14.478 6.869 1.00 20.71 245 ASP C N 1
ATOM 5730 C CA . ASP C 1 266 ? -11.707 14.042 6.255 1.00 21.89 245 ASP C CA 1
ATOM 5731 C C . ASP C 1 266 ? -10.544 15.005 6.509 1.00 20.83 245 ASP C C 1
ATOM 5732 O O . ASP C 1 266 ? -9.446 14.857 5.954 1.00 21.79 245 ASP C O 1
ATOM 5737 N N . VAL C 1 267 ? -10.769 15.983 7.382 1.00 19.69 246 VAL C N 1
ATOM 5738 C CA . VAL C 1 267 ? -9.702 16.934 7.715 1.00 17.72 246 VAL C CA 1
ATOM 5739 C C . VAL C 1 267 ? -9.226 16.621 9.123 1.00 17.00 246 VAL C C 1
ATOM 5740 O O . VAL C 1 267 ? -9.994 16.735 10.071 1.00 15.71 246 VAL C O 1
ATOM 5744 N N . THR C 1 268 ? -7.971 16.213 9.258 1.00 16.68 247 THR C N 1
ATOM 5745 C CA . THR C 1 268 ? -7.463 15.862 10.588 1.00 16.07 247 THR C CA 1
ATOM 5746 C C . THR C 1 268 ? -5.969 16.132 10.631 1.00 16.25 247 THR C C 1
ATOM 5747 O O . THR C 1 268 ? -5.297 16.057 9.596 1.00 17.73 247 THR C O 1
ATOM 5751 N N . GLY C 1 269 ? -5.459 16.457 11.825 1.00 15.49 248 GLY C N 1
ATOM 5752 C CA . GLY C 1 269 ? -4.044 16.680 12.033 1.00 14.94 248 GLY C CA 1
ATOM 5753 C C . GLY C 1 269 ? -3.544 17.993 11.460 1.00 15.96 248 GLY C C 1
ATOM 5754 O O . GLY C 1 269 ? -2.329 18.176 11.300 1.00 16.62 248 GLY C O 1
ATOM 5755 N N . LYS C 1 270 ? -4.464 18.923 11.183 1.00 15.17 249 LYS C N 1
ATOM 5756 C CA . LYS C 1 270 ? -4.106 20.215 10.618 1.00 15.62 249 LYS C CA 1
ATOM 5757 C C . LYS C 1 270 ? -4.033 21.312 11.669 1.00 16.53 249 LYS C C 1
ATOM 5758 O O . LYS C 1 270 ? -4.800 21.322 12.653 1.00 15.58 249 LYS C O 1
ATOM 5764 N N . VAL C 1 271 ? -3.131 22.258 11.423 1.00 16.52 250 VAL C N 1
ATOM 5765 C CA . VAL C 1 271 ? -3.005 23.475 12.221 1.00 16.82 250 VAL C CA 1
ATOM 5766 C C . VAL C 1 271 ? -3.220 24.653 11.247 1.00 16.72 250 VAL C C 1
ATOM 5767 O O . VAL C 1 271 ? -2.453 24.808 10.274 1.00 17.23 250 VAL C O 1
ATOM 5771 N N . PHE C 1 272 ? -4.265 25.440 11.510 1.00 16.52 251 PHE C N 1
ATOM 5772 C CA . PHE C 1 272 ? -4.625 26.594 10.670 1.00 16.62 251 PHE C CA 1
ATOM 5773 C C . PHE C 1 272 ? -4.365 27.899 11.415 1.00 17.68 251 PHE C C 1
ATOM 5774 O O . PHE C 1 272 ? -4.877 28.101 12.534 1.00 17.48 251 PHE C O 1
ATOM 5782 N N . GLU C 1 273 ? -3.556 28.773 10.822 1.00 17.06 252 GLU C N 1
ATOM 5783 C CA . GLU C 1 273 ? -3.353 30.121 11.357 1.00 17.55 252 GLU C CA 1
ATOM 5784 C C . GLU C 1 273 ? -4.484 31.001 10.831 1.00 18.98 252 GLU C C 1
ATOM 5785 O O . GLU C 1 273 ? -4.824 30.915 9.643 1.00 17.31 252 GLU C O 1
ATOM 5791 N N . VAL C 1 274 ? -5.114 31.774 11.713 1.00 19.56 253 VAL C N 1
ATOM 5792 C CA . VAL C 1 274 ? -6.370 32.459 11.354 1.00 20.59 253 VAL C CA 1
ATOM 5793 C C . VAL C 1 274 ? -6.333 33.923 11.841 1.00 21.69 253 VAL C C 1
ATOM 5794 O O . VAL C 1 274 ? -5.908 34.208 12.972 1.00 20.91 253 VAL C O 1
ATOM 5798 N N . GLU C 1 275 ? -6.803 34.844 10.994 1.00 22.16 254 GLU C N 1
ATOM 5799 C CA . GLU C 1 275 ? -6.998 36.249 11.399 1.00 22.65 254 GLU C CA 1
ATOM 5800 C C . GLU C 1 275 ? -7.924 36.876 10.371 1.00 23.01 254 GLU C C 1
ATOM 5801 O O . GLU C 1 275 ? -7.684 36.749 9.176 1.00 22.69 254 GLU C O 1
ATOM 5807 N N . GLY C 1 276 ? -8.967 37.567 10.833 1.00 22.10 255 GLY C N 1
ATOM 5808 C CA . GLY C 1 276 ? -9.890 38.222 9.887 1.00 22.98 255 GLY C CA 1
ATOM 5809 C C . GLY C 1 276 ? -10.453 37.239 8.884 1.00 22.52 255 GLY C C 1
ATOM 5810 O O . GLY C 1 276 ? -11.051 36.212 9.257 1.00 22.28 255 GLY C O 1
ATOM 5811 N N . GLY C 1 277 ? -10.272 37.570 7.593 1.00 22.75 256 GLY C N 1
ATOM 5812 C CA . GLY C 1 277 ? -10.679 36.709 6.480 1.00 22.70 256 GLY C CA 1
ATOM 5813 C C . GLY C 1 277 ? -9.586 35.736 6.033 1.00 22.84 256 GLY C C 1
ATOM 5814 O O . GLY C 1 277 ? -9.795 34.975 5.088 1.00 22.69 256 GLY C O 1
ATOM 5815 N N . LYS C 1 278 ? -8.434 35.740 6.723 1.00 20.86 257 LYS C N 1
ATOM 5816 C CA . LYS C 1 278 ? -7.309 34.845 6.374 1.00 21.77 257 LYS C CA 1
ATOM 5817 C C . LYS C 1 278 ? -7.344 33.474 7.057 1.00 21.25 257 LYS C C 1
ATOM 5818 O O . LYS C 1 278 ? -7.543 33.379 8.287 1.00 20.60 257 LYS C O 1
ATOM 5824 N N . ILE C 1 279 ? -7.132 32.428 6.255 1.00 20.61 258 ILE C N 1
ATOM 5825 C CA . ILE C 1 279 ? -6.873 31.071 6.777 1.00 19.58 258 ILE C CA 1
ATOM 5826 C C . ILE C 1 279 ? -5.606 30.577 6.092 1.00 21.11 258 ILE C C 1
ATOM 5827 O O . ILE C 1 279 ? -5.543 30.495 4.846 1.00 21.10 258 ILE C O 1
ATOM 5832 N N . ARG C 1 280 ? -4.616 30.210 6.901 1.00 20.11 259 ARG C N 1
ATOM 5833 C CA . ARG C 1 280 ? -3.347 29.720 6.370 1.00 20.31 259 ARG C CA 1
ATOM 5834 C C . ARG C 1 280 ? -3.055 28.341 6.934 1.00 20.02 259 ARG C C 1
ATOM 5835 O O . ARG C 1 280 ? -3.183 28.138 8.144 1.00 19.57 259 ARG C O 1
ATOM 5843 N N . VAL C 1 281 ? -2.650 27.406 6.084 1.00 19.60 260 VAL C N 1
ATOM 5844 C CA . VAL C 1 281 ? -2.202 26.095 6.597 1.00 19.82 260 VAL C CA 1
ATOM 5845 C C . VAL C 1 281 ? -0.784 26.248 7.145 1.00 20.11 260 VAL C C 1
ATOM 5846 O O . VAL C 1 281 ? 0.122 26.654 6.418 1.00 21.15 260 VAL C O 1
ATOM 5850 N N . ALA C 1 282 ? -0.573 25.923 8.423 1.00 18.14 261 ALA C N 1
ATOM 5851 C CA . ALA C 1 282 ? 0.791 25.883 8.921 1.00 18.04 261 ALA C CA 1
ATOM 5852 C C . ALA C 1 282 ? 1.437 24.556 8.506 1.00 18.73 261 ALA C C 1
ATOM 5853 O O . ALA C 1 282 ? 0.831 23.484 8.686 1.00 19.78 261 ALA C O 1
ATOM 5855 N N . GLU C 1 283 ? 2.653 24.610 7.969 1.00 17.55 262 GLU C N 1
ATOM 5856 C CA . GLU C 1 283 ? 3.315 23.390 7.506 1.00 19.01 262 GLU C CA 1
ATOM 5857 C C . GLU C 1 283 ? 4.324 22.962 8.556 1.00 18.27 262 GLU C C 1
ATOM 5858 O O . GLU C 1 283 ? 5.121 23.757 8.987 1.00 17.02 262 GLU C O 1
ATOM 5864 N N . GLY C 1 284 ? 4.288 21.701 8.925 1.00 18.80 263 GLY C N 1
ATOM 5865 C CA . GLY C 1 284 ? 5.065 21.211 10.059 1.00 17.72 263 GLY C CA 1
ATOM 5866 C C . GLY C 1 284 ? 6.553 21.019 9.798 1.00 18.86 263 GLY C C 1
ATOM 5867 O O . GLY C 1 284 ? 7.055 21.212 8.676 1.00 19.20 263 GLY C O 1
ATOM 5868 N N . TRP C 1 285 ? 7.247 20.594 10.849 1.00 17.87 264 TRP C N 1
ATOM 5869 C CA . TRP C 1 285 ? 8.685 20.327 10.818 1.00 17.66 264 TRP C CA 1
ATOM 5870 C C . TRP C 1 285 ? 9.034 19.398 9.673 1.00 18.35 264 TRP C C 1
ATOM 5871 O O . TRP C 1 285 ? 8.335 18.395 9.407 1.00 19.40 264 TRP C O 1
ATOM 5882 N N . ALA C 1 286 ? 10.139 19.706 9.009 1.00 19.38 265 ALA C N 1
ATOM 5883 C CA . ALA C 1 286 ? 10.481 19.013 7.777 1.00 20.22 265 ALA C CA 1
ATOM 5884 C C . ALA C 1 286 ? 11.913 18.504 7.894 1.00 21.23 265 ALA C C 1
ATOM 5885 O O . ALA C 1 286 ? 12.668 18.923 8.784 1.00 19.56 265 ALA C O 1
ATOM 5887 N N . HIS C 1 287 ? 12.273 17.562 7.030 1.00 21.23 266 HIS C N 1
ATOM 5888 C CA . HIS C 1 287 ? 13.637 17.036 7.034 1.00 22.42 266 HIS C CA 1
ATOM 5889 C C . HIS C 1 287 ? 14.523 17.916 6.145 1.00 22.90 266 HIS C C 1
ATOM 5890 O O . HIS C 1 287 ? 14.354 17.945 4.912 1.00 23.80 266 HIS C O 1
ATOM 5897 N N . GLY C 1 288 ? 15.462 18.632 6.758 1.00 21.86 267 GLY C N 1
ATOM 5898 C CA . GLY C 1 288 ? 16.383 19.496 6.013 1.00 22.19 267 GLY C CA 1
ATOM 5899 C C . GLY C 1 288 ? 17.622 18.731 5.570 1.00 21.95 267 GLY C C 1
ATOM 5900 O O . GLY C 1 288 ? 17.625 17.500 5.561 1.00 21.28 267 GLY C O 1
ATOM 5901 N N . PRO C 1 289 ? 18.690 19.458 5.206 1.00 22.76 268 PRO C N 1
ATOM 5902 C CA . PRO C 1 289 ? 19.922 18.855 4.682 1.00 22.25 268 PRO C CA 1
ATOM 5903 C C . PRO C 1 289 ? 20.505 17.866 5.659 1.00 21.92 268 PRO C C 1
ATOM 5904 O O . PRO C 1 289 ? 20.453 18.098 6.880 1.00 20.02 268 PRO C O 1
ATOM 5908 N N . GLN C 1 290 ? 21.082 16.802 5.115 1.00 21.90 269 GLN C N 1
ATOM 5909 C CA . GLN C 1 290 ? 21.697 15.740 5.910 1.00 22.60 269 GLN C CA 1
ATOM 5910 C C . GLN C 1 290 ? 23.069 15.399 5.386 1.00 23.20 269 GLN C C 1
ATOM 5911 O O . GLN C 1 290 ? 23.291 15.450 4.170 1.00 23.66 269 GLN C O 1
ATOM 5917 N N . ILE C 1 291 ? 23.979 15.044 6.293 1.00 22.41 270 ILE C N 1
ATOM 5918 C CA . ILE C 1 291 ? 25.300 14.511 5.935 1.00 24.34 270 ILE C CA 1
ATOM 5919 C C . ILE C 1 291 ? 25.470 13.214 6.748 1.00 24.90 270 ILE C C 1
ATOM 5920 O O . ILE C 1 291 ? 24.992 13.140 7.883 1.00 23.82 270 ILE C O 1
ATOM 5925 N N . ASP C 1 292 ? 26.115 12.192 6.161 1.00 25.39 271 ASP C N 1
ATOM 5926 C CA . ASP C 1 292 ? 26.343 10.908 6.851 1.00 25.08 271 ASP C CA 1
ATOM 5927 C C . ASP C 1 292 ? 27.805 10.500 6.733 1.00 25.77 271 ASP C C 1
ATOM 5928 O O . ASP C 1 292 ? 28.272 10.185 5.635 1.00 26.59 271 ASP C O 1
ATOM 5933 N N . LYS C 1 293 ? 28.538 10.524 7.842 1.00 24.47 272 LYS C N 1
ATOM 5934 C CA . LYS C 1 293 ? 29.922 10.071 7.821 1.00 24.91 272 LYS C CA 1
ATOM 5935 C C . LYS C 1 293 ? 30.009 8.563 7.646 1.00 25.21 272 LYS C C 1
ATOM 5936 O O . LYS C 1 293 ? 31.032 8.062 7.158 1.00 24.80 272 LYS C O 1
ATOM 5942 N N . GLY C 1 294 ? 28.961 7.859 8.079 1.00 24.54 273 GLY C N 1
ATOM 5943 C CA . GLY C 1 294 ? 28.933 6.393 8.115 1.00 26.05 273 GLY C CA 1
ATOM 5944 C C . GLY C 1 294 ? 29.873 5.818 9.176 1.00 25.96 273 GLY C C 1
ATOM 5945 O O . GLY C 1 294 ? 30.268 4.652 9.104 1.00 27.77 273 GLY C O 1
ATOM 5946 N N . ALA C 1 295 ? 30.234 6.649 10.148 1.00 24.78 274 ALA C N 1
ATOM 5947 C CA . ALA C 1 295 ? 31.117 6.293 11.256 1.00 24.18 274 ALA C CA 1
ATOM 5948 C C . ALA C 1 295 ? 30.958 7.408 12.308 1.00 23.75 274 ALA C C 1
ATOM 5949 O O . ALA C 1 295 ? 30.354 8.421 12.019 1.00 23.13 274 ALA C O 1
ATOM 5951 N N . ARG C 1 296 ? 31.496 7.223 13.510 1.00 23.30 275 ARG C N 1
ATOM 5952 C CA . ARG C 1 296 ? 31.367 8.238 14.561 1.00 23.14 275 ARG C CA 1
ATOM 5953 C C . ARG C 1 296 ? 32.118 9.529 14.200 1.00 23.89 275 ARG C C 1
ATOM 5954 O O . ARG C 1 296 ? 33.281 9.482 13.792 1.00 23.27 275 ARG C O 1
ATOM 5962 N N . TRP C 1 297 ? 31.451 10.681 14.337 1.00 22.82 276 TRP C N 1
ATOM 5963 C CA . TRP C 1 297 ? 32.147 11.973 14.147 1.00 22.90 276 TRP C CA 1
ATOM 5964 C C . TRP C 1 297 ? 33.164 12.246 15.244 1.00 23.00 276 TRP C C 1
ATOM 5965 O O . TRP C 1 297 ? 32.984 11.833 16.397 1.00 22.67 276 TRP C O 1
ATOM 5976 N N . ASP C 1 298 ? 34.270 12.889 14.856 1.00 24.53 277 ASP C N 1
ATOM 5977 C CA . ASP C 1 298 ? 35.190 13.513 15.768 1.00 24.58 277 ASP C CA 1
ATOM 5978 C C . ASP C 1 298 ? 34.651 14.936 16.004 1.00 24.31 277 ASP C C 1
ATOM 5979 O O . ASP C 1 298 ? 34.462 15.689 15.042 1.00 24.00 277 ASP C O 1
ATOM 5984 N N . PRO C 1 299 ? 34.375 15.300 17.279 1.00 23.79 278 PRO C N 1
ATOM 5985 C CA . PRO C 1 299 ? 33.813 16.635 17.542 1.00 24.29 278 PRO C CA 1
ATOM 5986 C C . PRO C 1 299 ? 34.693 17.753 16.950 1.00 24.70 278 PRO C C 1
ATOM 5987 O O . PRO C 1 299 ? 34.176 18.769 16.515 1.00 25.88 278 PRO C O 1
ATOM 5991 N N . ALA C 1 300 ? 36.010 17.531 16.906 1.00 25.15 279 ALA C N 1
ATOM 5992 C CA . ALA C 1 300 ? 36.952 18.520 16.354 1.00 26.41 279 ALA C CA 1
ATOM 5993 C C . ALA C 1 300 ? 36.751 18.824 14.857 1.00 27.11 279 ALA C C 1
ATOM 5994 O O . ALA C 1 300 ? 37.220 19.869 14.367 1.00 28.11 279 ALA C O 1
ATOM 5996 N N . GLU C 1 301 ? 36.038 17.953 14.136 1.00 25.99 280 GLU C N 1
ATOM 5997 C CA . GLU C 1 301 ? 35.882 18.105 12.690 1.00 26.15 280 GLU C CA 1
ATOM 5998 C C . GLU C 1 301 ? 34.562 18.722 12.268 1.00 25.16 280 GLU C C 1
ATOM 5999 O O . GLU C 1 301 ? 34.346 18.961 11.081 1.00 25.25 280 GLU C O 1
ATOM 6005 N N . LEU C 1 302 ? 33.664 18.972 13.235 1.00 24.48 281 LEU C N 1
ATOM 6006 C CA . LEU C 1 302 ? 32.290 19.344 12.915 1.00 23.03 281 LEU C CA 1
ATOM 6007 C C . LEU C 1 302 ? 32.004 20.786 12.474 1.00 23.26 281 LEU C C 1
ATOM 6008 O O . LEU C 1 302 ? 30.936 21.043 11.913 1.00 23.24 281 LEU C O 1
ATOM 6013 N N . GLY C 1 303 ? 32.925 21.724 12.712 1.00 23.61 282 GLY C N 1
ATOM 6014 C CA . GLY C 1 303 ? 32.675 23.127 12.334 1.00 23.94 282 GLY C CA 1
ATOM 6015 C C . GLY C 1 303 ? 32.257 23.313 10.880 1.00 24.67 282 GLY C C 1
ATOM 6016 O O . GLY C 1 303 ? 31.185 23.857 10.586 1.00 24.41 282 GLY C O 1
ATOM 6017 N N . PRO C 1 304 ? 33.115 22.881 9.946 1.00 25.92 283 PRO C N 1
ATOM 6018 C CA . PRO C 1 304 ? 32.814 22.996 8.515 1.00 26.65 283 PRO C CA 1
ATOM 6019 C C . PRO C 1 304 ? 31.595 22.161 8.111 1.00 25.80 283 PRO C C 1
ATOM 6020 O O . PRO C 1 304 ? 30.839 22.553 7.213 1.00 26.77 283 PRO C O 1
ATOM 6024 N N . VAL C 1 305 ? 31.433 21.011 8.758 1.00 25.51 284 VAL C N 1
ATOM 6025 C CA . VAL C 1 305 ? 30.290 20.114 8.480 1.00 25.13 284 VAL C CA 1
ATOM 6026 C C . VAL C 1 305 ? 28.990 20.828 8.822 1.00 23.57 284 VAL C C 1
ATOM 6027 O O . VAL C 1 305 ? 28.062 20.877 8.020 1.00 23.87 284 VAL C O 1
ATOM 6031 N N . VAL C 1 306 ? 28.928 21.409 10.014 1.00 23.15 285 VAL C N 1
ATOM 6032 C CA . VAL C 1 306 ? 27.707 22.099 10.451 1.00 22.69 285 VAL C CA 1
ATOM 6033 C C . VAL C 1 306 ? 27.453 23.369 9.645 1.00 23.34 285 VAL C C 1
ATOM 6034 O O . VAL C 1 306 ? 26.308 23.682 9.311 1.00 23.11 285 VAL C O 1
ATOM 6038 N N . ALA C 1 307 ? 28.527 24.071 9.285 1.00 25.25 286 ALA C N 1
ATOM 6039 C CA . ALA C 1 307 ? 28.397 25.308 8.517 1.00 25.92 286 ALA C CA 1
ATOM 6040 C C . ALA C 1 307 ? 27.811 24.978 7.145 1.00 26.57 286 ALA C C 1
ATOM 6041 O O . ALA C 1 307 ? 26.945 25.696 6.641 1.00 26.53 286 ALA C O 1
ATOM 6043 N N . ASP C 1 308 ? 28.262 23.869 6.565 1.00 27.19 287 ASP C N 1
ATOM 6044 C CA . ASP C 1 308 ? 27.759 23.433 5.263 1.00 27.59 287 ASP C CA 1
ATOM 6045 C C . ASP C 1 308 ? 26.266 23.077 5.308 1.00 26.91 287 ASP C C 1
ATOM 6046 O O . ASP C 1 308 ? 25.486 23.552 4.477 1.00 26.11 287 ASP C O 1
ATOM 6051 N N . LEU C 1 309 ? 25.858 22.248 6.279 1.00 24.55 288 LEU C N 1
ATOM 6052 C CA . LEU C 1 309 ? 24.436 21.916 6.434 1.00 25.20 288 LEU C CA 1
ATOM 6053 C C . LEU C 1 309 ? 23.563 23.130 6.594 1.00 24.22 288 LEU C C 1
ATOM 6054 O O . LEU C 1 309 ? 22.500 23.247 5.955 1.00 24.70 288 LEU C O 1
ATOM 6059 N N . LEU C 1 310 ? 23.992 24.053 7.456 1.00 24.41 289 LEU C N 1
ATOM 6060 C CA . LEU C 1 310 ? 23.141 25.197 7.748 1.00 24.62 289 LEU C CA 1
ATOM 6061 C C . LEU C 1 310 ? 23.002 26.104 6.521 1.00 25.65 289 LEU C C 1
ATOM 6062 O O . LEU C 1 310 ? 21.962 26.735 6.338 1.00 26.25 289 LEU C O 1
ATOM 6067 N N . GLY C 1 311 ? 24.047 26.155 5.701 1.00 27.37 290 GLY C N 1
ATOM 6068 C CA . GLY C 1 311 ? 24.049 26.981 4.471 1.00 28.44 290 GLY C CA 1
ATOM 6069 C C . GLY C 1 311 ? 23.070 26.453 3.438 1.00 29.87 290 GLY C C 1
ATOM 6070 O O . GLY C 1 311 ? 22.570 27.210 2.593 1.00 30.89 290 GLY C O 1
ATOM 6071 N N . LYS C 1 312 ? 22.800 25.150 3.516 1.00 28.82 291 LYS C N 1
ATOM 6072 C CA . LYS C 1 312 ? 21.884 24.459 2.619 1.00 29.64 291 LYS C CA 1
ATOM 6073 C C . LYS C 1 312 ? 20.432 24.446 3.100 1.00 28.99 291 LYS C C 1
ATOM 6074 O O . LYS C 1 312 ? 19.512 24.116 2.319 1.00 28.86 291 LYS C O 1
ATOM 6080 N N . ALA C 1 313 ? 20.221 24.796 4.372 1.00 28.37 292 ALA C N 1
ATOM 6081 C CA . ALA C 1 313 ? 18.889 24.696 4.976 1.00 28.40 292 ALA C CA 1
ATOM 6082 C C . ALA C 1 313 ? 17.965 25.857 4.590 1.00 29.21 292 ALA C C 1
ATOM 6083 O O . ALA C 1 313 ? 18.452 26.953 4.335 1.00 29.88 292 ALA C O 1
ATOM 6085 N N . ARG C 1 314 ? 16.649 25.621 4.537 1.00 29.13 293 ARG C N 1
ATOM 6086 C CA . ARG C 1 314 ? 15.690 26.725 4.381 1.00 30.84 293 ARG C CA 1
ATOM 6087 C C . ARG C 1 314 ? 15.783 27.621 5.608 1.00 30.24 293 ARG C C 1
ATOM 6088 O O . ARG C 1 314 ? 15.809 27.110 6.734 1.00 29.51 293 ARG C O 1
ATOM 6096 N N . PRO C 1 315 ? 15.842 28.953 5.403 1.00 30.27 294 PRO C N 1
ATOM 6097 C CA . PRO C 1 315 ? 15.888 29.868 6.540 1.00 29.75 294 PRO C CA 1
ATOM 6098 C C . PRO C 1 315 ? 14.634 29.694 7.385 1.00 28.32 294 PRO C C 1
ATOM 6099 O O . PRO C 1 315 ? 13.560 29.469 6.844 1.00 27.57 294 PRO C O 1
ATOM 6103 N N . PRO C 1 316 ? 14.768 29.820 8.699 1.00 27.95 295 PRO C N 1
ATOM 6104 C CA . PRO C 1 316 ? 13.562 29.669 9.521 1.00 26.95 295 PRO C CA 1
ATOM 6105 C C . PRO C 1 316 ? 12.623 30.866 9.422 1.00 26.79 295 PRO C C 1
ATOM 6106 O O . PRO C 1 316 ? 13.057 32.008 9.096 1.00 26.16 295 PRO C O 1
ATOM 6110 N N . VAL C 1 317 ? 11.348 30.610 9.687 1.00 25.39 296 VAL C N 1
ATOM 6111 C CA . VAL C 1 317 ? 10.412 31.677 9.991 1.00 24.90 296 VAL C CA 1
ATOM 6112 C C . VAL C 1 317 ? 10.881 32.233 11.338 1.00 24.37 296 VAL C C 1
ATOM 6113 O O . VAL C 1 317 ? 11.042 31.454 12.283 1.00 22.96 296 VAL C O 1
ATOM 6117 N N . PRO C 1 318 ? 11.135 33.560 11.429 1.00 24.39 297 PRO C N 1
ATOM 6118 C CA . PRO C 1 318 ? 11.748 34.077 12.679 1.00 22.55 297 PRO C CA 1
ATOM 6119 C C . PRO C 1 318 ? 10.881 33.925 13.925 1.00 21.28 297 PRO C C 1
ATOM 6120 O O . PRO C 1 318 ? 9.653 33.747 13.857 1.00 20.82 297 PRO C O 1
ATOM 6124 N N . VAL C 1 319 ? 11.534 33.997 15.078 1.00 19.58 298 VAL C N 1
ATOM 6125 C CA . VAL C 1 319 ? 10.820 34.014 16.360 1.00 18.71 298 VAL C CA 1
ATOM 6126 C C . VAL C 1 319 ? 10.039 35.319 16.434 1.00 18.76 298 VAL C C 1
ATOM 6127 O O . VAL C 1 319 ? 10.592 36.384 16.132 1.00 19.15 298 VAL C O 1
ATOM 6131 N N . TYR C 1 320 ? 8.763 35.241 16.823 1.00 19.41 299 TYR C N 1
ATOM 6132 C CA . TYR C 1 320 ? 7.951 36.429 17.055 1.00 20.85 299 TYR C CA 1
ATOM 6133 C C . TYR C 1 320 ? 8.589 37.325 18.113 1.00 22.33 299 TYR C C 1
ATOM 6134 O O . TYR C 1 320 ? 9.066 36.845 19.141 1.00 21.23 299 TYR C O 1
ATOM 6143 N N . GLY C 1 321 ? 8.591 38.628 17.841 1.00 23.71 300 GLY C N 1
ATOM 6144 C CA . GLY C 1 321 ? 9.151 39.593 18.798 1.00 26.33 300 GLY C CA 1
ATOM 6145 C C . GLY C 1 321 ? 10.666 39.669 18.842 1.00 27.94 300 GLY C C 1
ATOM 6146 O O . GLY C 1 321 ? 11.222 40.342 19.711 1.00 29.39 300 GLY C O 1
ATOM 6147 N N . ALA C 1 322 ? 11.350 39.004 17.925 1.00 29.60 301 ALA C N 1
ATOM 6148 C CA . ALA C 1 322 ? 12.807 39.097 17.850 1.00 32.02 301 ALA C CA 1
ATOM 6149 C C . ALA C 1 322 ? 13.182 40.288 16.969 1.00 34.33 301 ALA C C 1
ATOM 6150 O O . ALA C 1 322 ? 14.343 40.699 16.932 1.00 36.30 301 ALA C O 1
ATOM 6153 N N . GLY D 1 23 ? 42.059 19.724 23.404 1.00 31.16 2 GLY D N 1
ATOM 6154 C CA . GLY D 1 23 ? 40.620 19.325 23.629 1.00 30.71 2 GLY D CA 1
ATOM 6155 C C . GLY D 1 23 ? 39.630 20.383 23.154 1.00 30.20 2 GLY D C 1
ATOM 6156 O O . GLY D 1 23 ? 39.831 21.583 23.364 1.00 30.58 2 GLY D O 1
ATOM 6157 N N . VAL D 1 24 ? 38.549 19.940 22.515 1.00 29.75 3 VAL D N 1
ATOM 6158 C CA . VAL D 1 24 ? 37.581 20.831 21.871 1.00 29.55 3 VAL D CA 1
ATOM 6159 C C . VAL D 1 24 ? 36.892 21.767 22.871 1.00 28.17 3 VAL D C 1
ATOM 6160 O O . VAL D 1 24 ? 36.533 22.892 22.521 1.00 29.17 3 VAL D O 1
ATOM 6164 N N . VAL D 1 25 ? 36.714 21.292 24.107 1.00 26.26 4 VAL D N 1
ATOM 6165 C CA . VAL D 1 25 ? 36.064 22.063 25.170 1.00 25.18 4 VAL D CA 1
ATOM 6166 C C . VAL D 1 25 ? 37.004 22.162 26.353 1.00 26.40 4 VAL D C 1
ATOM 6167 O O . VAL D 1 25 ? 36.589 22.135 27.517 1.00 25.11 4 VAL D O 1
ATOM 6171 N N . ASP D 1 26 ? 38.292 22.308 26.058 1.00 28.27 5 ASP D N 1
ATOM 6172 C CA . ASP D 1 26 ? 39.265 22.336 27.145 1.00 30.07 5 ASP D CA 1
ATOM 6173 C C . ASP D 1 26 ? 38.983 23.453 28.144 1.00 29.30 5 ASP D C 1
ATOM 6174 O O . ASP D 1 26 ? 38.790 24.594 27.760 1.00 29.12 5 ASP D O 1
ATOM 6179 N N . GLY D 1 27 ? 38.933 23.087 29.418 1.00 29.40 6 GLY D N 1
ATOM 6180 C CA . GLY D 1 27 ? 38.713 24.016 30.507 1.00 29.75 6 GLY D CA 1
ATOM 6181 C C . GLY D 1 27 ? 37.240 24.361 30.752 1.00 29.27 6 GLY D C 1
ATOM 6182 O O . GLY D 1 27 ? 36.894 24.961 31.766 1.00 30.19 6 GLY D O 1
ATOM 6183 N N . ARG D 1 28 ? 36.362 24.001 29.828 1.00 28.10 7 ARG D N 1
ATOM 6184 C CA . ARG D 1 28 ? 34.968 24.387 30.000 1.00 26.44 7 ARG D CA 1
ATOM 6185 C C . ARG D 1 28 ? 34.250 23.590 31.062 1.00 25.58 7 ARG D C 1
ATOM 6186 O O . ARG D 1 28 ? 34.545 22.427 31.279 1.00 26.68 7 ARG D O 1
ATOM 6194 N N . VAL D 1 29 ? 33.309 24.230 31.744 1.00 23.53 8 VAL D N 1
ATOM 6195 C CA . VAL D 1 29 ? 32.563 23.528 32.781 1.00 23.38 8 VAL D CA 1
ATOM 6196 C C . VAL D 1 29 ? 31.193 23.146 32.212 1.00 21.54 8 VAL D C 1
ATOM 6197 O O . VAL D 1 29 ? 30.478 24.014 31.729 1.00 21.07 8 VAL D O 1
ATOM 6201 N N . VAL D 1 30 ? 30.855 21.862 32.287 1.00 21.20 9 VAL D N 1
ATOM 6202 C CA . VAL D 1 30 ? 29.632 21.335 31.628 1.00 20.18 9 VAL D CA 1
ATOM 6203 C C . VAL D 1 30 ? 28.761 20.595 32.636 1.00 20.02 9 VAL D C 1
ATOM 6204 O O . VAL D 1 30 ? 29.256 19.769 33.397 1.00 20.20 9 VAL D O 1
ATOM 6208 N N . ILE D 1 31 ? 27.455 20.905 32.650 1.00 19.09 10 ILE D N 1
ATOM 6209 C CA . ILE D 1 31 ? 26.471 20.103 33.387 1.00 18.69 10 ILE D CA 1
ATOM 6210 C C . ILE D 1 31 ? 25.788 19.201 32.389 1.00 18.66 10 ILE D C 1
ATOM 6211 O O . ILE D 1 31 ? 25.305 19.690 31.367 1.00 18.15 10 ILE D O 1
ATOM 6216 N N . VAL D 1 32 ? 25.731 17.899 32.677 1.00 18.28 11 VAL D N 1
ATOM 6217 C CA . VAL D 1 32 ? 24.857 17.005 31.908 1.00 17.36 11 VAL D CA 1
ATOM 6218 C C . VAL D 1 32 ? 23.781 16.446 32.843 1.00 17.70 11 VAL D C 1
ATOM 6219 O O . VAL D 1 32 ? 24.108 15.789 33.849 1.00 18.37 11 VAL D O 1
ATOM 6223 N N . THR D 1 33 ? 22.503 16.647 32.502 1.00 17.07 12 THR D N 1
ATOM 6224 C CA . THR D 1 33 ? 21.453 16.075 33.356 1.00 16.89 12 THR D CA 1
ATOM 6225 C C . THR D 1 33 ? 21.125 14.633 32.956 1.00 16.64 12 THR D C 1
ATOM 6226 O O . THR D 1 33 ? 21.198 14.281 31.777 1.00 15.93 12 THR D O 1
ATOM 6230 N N . GLY D 1 34 ? 20.748 13.808 33.936 1.00 18.24 13 GLY D N 1
ATOM 6231 C CA . GLY D 1 34 ? 20.441 12.395 33.676 1.00 19.31 13 GLY D CA 1
ATOM 6232 C C . GLY D 1 34 ? 21.618 11.654 33.085 1.00 20.20 13 GLY D C 1
ATOM 6233 O O . GLY D 1 34 ? 21.488 10.871 32.150 1.00 20.21 13 GLY D O 1
ATOM 6234 N N . ALA D 1 35 ? 22.794 11.908 33.649 1.00 19.81 14 ALA D N 1
ATOM 6235 C CA . ALA D 1 35 ? 24.043 11.494 33.039 1.00 20.73 14 ALA D CA 1
ATOM 6236 C C . ALA D 1 35 ? 24.603 10.163 33.608 1.00 21.79 14 ALA D C 1
ATOM 6237 O O . ALA D 1 35 ? 25.718 9.769 33.300 1.00 20.86 14 ALA D O 1
ATOM 6239 N N . GLY D 1 36 ? 23.782 9.451 34.373 1.00 22.82 15 GLY D N 1
ATOM 6240 C CA . GLY D 1 36 ? 24.223 8.193 35.003 1.00 24.57 15 GLY D CA 1
ATOM 6241 C C . GLY D 1 36 ? 24.254 6.988 34.083 1.00 25.03 15 GLY D C 1
ATOM 6242 O O . GLY D 1 36 ? 24.891 5.973 34.392 1.00 25.47 15 GLY D O 1
ATOM 6243 N N . GLY D 1 37 ? 23.560 7.076 32.954 1.00 24.52 16 GLY D N 1
ATOM 6244 C CA . GLY D 1 37 ? 23.556 5.992 31.993 1.00 23.46 16 GLY D CA 1
ATOM 6245 C C . GLY D 1 37 ? 23.105 6.500 30.650 1.00 23.18 16 GLY D C 1
ATOM 6246 O O . GLY D 1 37 ? 22.778 7.690 30.509 1.00 22.50 16 GLY D O 1
ATOM 6247 N N . GLY D 1 38 ? 23.140 5.611 29.668 1.00 22.16 17 GLY D N 1
ATOM 6248 C CA . GLY D 1 38 ? 22.588 5.870 28.349 1.00 22.30 17 GLY D CA 1
ATOM 6249 C C . GLY D 1 38 ? 23.261 7.027 27.639 1.00 22.04 17 GLY D C 1
ATOM 6250 O O . GLY D 1 38 ? 24.480 7.179 27.702 1.00 19.98 17 GLY D O 1
ATOM 6251 N N . ILE D 1 39 ? 22.466 7.831 26.938 1.00 20.62 18 ILE D N 1
ATOM 6252 C CA . ILE D 1 39 ? 23.012 8.923 26.143 1.00 20.90 18 ILE D CA 1
ATOM 6253 C C . ILE D 1 39 ? 23.676 9.970 27.050 1.00 20.14 18 ILE D C 1
ATOM 6254 O O . ILE D 1 39 ? 24.729 10.523 26.701 1.00 19.05 18 ILE D O 1
ATOM 6259 N N . GLY D 1 40 ? 23.080 10.198 28.226 1.00 19.19 19 GLY D N 1
ATOM 6260 C CA . GLY D 1 40 ? 23.583 11.211 29.166 1.00 19.69 19 GLY D CA 1
ATOM 6261 C C . GLY D 1 40 ? 24.989 10.819 29.605 1.00 19.17 19 GLY D C 1
ATOM 6262 O O . GLY D 1 40 ? 25.891 11.659 29.690 1.00 18.51 19 GLY D O 1
ATOM 6263 N N . ARG D 1 41 ? 25.185 9.535 29.867 1.00 19.27 20 ARG D N 1
ATOM 6264 C CA . ARG D 1 41 ? 26.521 9.054 30.218 1.00 19.83 20 ARG D CA 1
ATOM 6265 C C . ARG D 1 41 ? 27.488 9.264 29.069 1.00 19.43 20 ARG D C 1
ATOM 6266 O O . ARG D 1 41 ? 28.626 9.700 29.279 1.00 18.14 20 ARG D O 1
ATOM 6274 N N . ALA D 1 42 ? 27.045 8.935 27.854 1.00 18.79 21 ALA D N 1
ATOM 6275 C CA . ALA D 1 42 ? 27.873 9.126 26.662 1.00 20.04 21 ALA D CA 1
ATOM 6276 C C . ALA D 1 42 ? 28.311 10.589 26.528 1.00 19.75 21 ALA D C 1
ATOM 6277 O O . ALA D 1 42 ? 29.506 10.892 26.251 1.00 19.99 21 ALA D O 1
ATOM 6279 N N . HIS D 1 43 ? 27.377 11.510 26.776 1.00 19.04 22 HIS D N 1
ATOM 6280 C CA . HIS D 1 43 ? 27.694 12.948 26.752 1.00 18.33 22 HIS D CA 1
ATOM 6281 C C . HIS D 1 43 ? 28.770 13.310 27.763 1.00 18.57 22 HIS D C 1
ATOM 6282 O O . HIS D 1 43 ? 29.743 13.989 27.424 1.00 17.61 22 HIS D O 1
ATOM 6289 N N . ALA D 1 44 ? 28.565 12.879 29.010 1.00 19.02 23 ALA D N 1
ATOM 6290 C CA . ALA D 1 44 ? 29.497 13.189 30.094 1.00 19.53 23 ALA D CA 1
ATOM 6291 C C . ALA D 1 44 ? 30.915 12.697 29.777 1.00 20.90 23 ALA D C 1
ATOM 6292 O O . ALA D 1 44 ? 31.895 13.452 29.935 1.00 21.33 23 ALA D O 1
ATOM 6294 N N . LEU D 1 45 ? 31.021 11.443 29.312 1.00 22.23 24 LEU D N 1
ATOM 6295 C CA . LEU D 1 45 ? 32.313 10.882 28.921 1.00 22.57 24 LEU D CA 1
ATOM 6296 C C . LEU D 1 45 ? 32.933 11.650 27.762 1.00 22.80 24 LEU D C 1
ATOM 6297 O O . LEU D 1 45 ? 34.125 11.938 27.790 1.00 21.82 24 LEU D O 1
ATOM 6302 N N . ALA D 1 46 ? 32.128 11.990 26.761 1.00 21.84 25 ALA D N 1
ATOM 6303 C CA . ALA D 1 46 ? 32.622 12.695 25.589 1.00 22.00 25 ALA D CA 1
ATOM 6304 C C . ALA D 1 46 ? 33.151 14.088 25.905 1.00 22.37 25 ALA D C 1
ATOM 6305 O O . ALA D 1 46 ? 34.139 14.503 25.313 1.00 23.40 25 ALA D O 1
ATOM 6307 N N . PHE D 1 47 ? 32.466 14.815 26.794 1.00 22.05 26 PHE D N 1
ATOM 6308 C CA . PHE D 1 47 ? 32.901 16.168 27.187 1.00 21.66 26 PHE D CA 1
ATOM 6309 C C . PHE D 1 47 ? 34.220 16.055 27.938 1.00 22.61 26 PHE D C 1
ATOM 6310 O O . PHE D 1 47 ? 35.149 16.826 27.669 1.00 21.84 26 PHE D O 1
ATOM 6318 N N . ALA D 1 48 ? 34.299 15.078 28.845 1.00 22.95 27 ALA D N 1
ATOM 6319 C CA . ALA D 1 48 ? 35.526 14.886 29.652 1.00 24.06 27 ALA D CA 1
ATOM 6320 C C . ALA D 1 48 ? 36.705 14.566 28.746 1.00 25.21 27 ALA D C 1
ATOM 6321 O O . ALA D 1 48 ? 37.808 15.072 28.966 1.00 26.22 27 ALA D O 1
ATOM 6323 N N . ALA D 1 49 ? 36.473 13.727 27.739 1.00 24.86 28 ALA D N 1
ATOM 6324 C CA . ALA D 1 49 ? 37.513 13.337 26.772 1.00 25.62 28 ALA D CA 1
ATOM 6325 C C . ALA D 1 49 ? 38.058 14.506 25.964 1.00 25.98 28 ALA D C 1
ATOM 6326 O O . ALA D 1 49 ? 39.222 14.494 25.514 1.00 26.12 28 ALA D O 1
ATOM 6328 N N . GLU D 1 50 ? 37.232 15.527 25.794 1.00 24.32 29 GLU D N 1
ATOM 6329 C CA . GLU D 1 50 ? 37.668 16.743 25.151 1.00 24.60 29 GLU D CA 1
ATOM 6330 C C . GLU D 1 50 ? 38.052 17.857 26.131 1.00 24.02 29 GLU D C 1
ATOM 6331 O O . GLU D 1 50 ? 38.125 19.041 25.752 1.00 23.18 29 GLU D O 1
ATOM 6337 N N . GLY D 1 51 ? 38.290 17.473 27.379 1.00 24.50 30 GLY D N 1
ATOM 6338 C CA . GLY D 1 51 ? 38.901 18.384 28.351 1.00 25.61 30 GLY D CA 1
ATOM 6339 C C . GLY D 1 51 ? 37.987 19.201 29.224 1.00 25.55 30 GLY D C 1
ATOM 6340 O O . GLY D 1 51 ? 38.459 20.098 29.957 1.00 26.24 30 GLY D O 1
ATOM 6341 N N . ALA D 1 52 ? 36.675 18.925 29.165 1.00 24.08 31 ALA D N 1
ATOM 6342 C CA . ALA D 1 52 ? 35.726 19.648 29.999 1.00 24.02 31 ALA D CA 1
ATOM 6343 C C . ALA D 1 52 ? 35.780 19.129 31.412 1.00 24.06 31 ALA D C 1
ATOM 6344 O O . ALA D 1 52 ? 36.025 17.950 31.608 1.00 24.85 31 ALA D O 1
ATOM 6346 N N . ARG D 1 53 ? 35.487 19.993 32.380 1.00 24.90 32 ARG D N 1
ATOM 6347 C CA . ARG D 1 53 ? 35.210 19.560 33.748 1.00 25.03 32 ARG D CA 1
ATOM 6348 C C . ARG D 1 53 ? 33.693 19.357 33.873 1.00 24.60 32 ARG D C 1
ATOM 6349 O O . ARG D 1 53 ? 32.925 20.267 33.574 1.00 24.75 32 ARG D O 1
ATOM 6357 N N . VAL D 1 54 ? 33.278 18.184 34.344 1.00 23.99 33 VAL D N 1
ATOM 6358 C CA . VAL D 1 54 ? 31.875 17.759 34.195 1.00 23.56 33 VAL D CA 1
ATOM 6359 C C . VAL D 1 54 ? 31.120 17.583 35.510 1.00 23.70 33 VAL D C 1
ATOM 6360 O O . VAL D 1 54 ? 31.568 16.858 36.398 1.00 24.07 33 VAL D O 1
ATOM 6364 N N . VAL D 1 55 ? 29.945 18.217 35.602 1.00 22.99 34 VAL D N 1
ATOM 6365 C CA . VAL D 1 55 ? 28.966 17.897 36.652 1.00 23.02 34 VAL D CA 1
ATOM 6366 C C . VAL D 1 55 ? 28.032 16.781 36.139 1.00 23.28 34 VAL D C 1
ATOM 6367 O O . VAL D 1 55 ? 27.234 16.981 35.191 1.00 21.89 34 VAL D O 1
ATOM 6371 N N . VAL D 1 56 ? 28.190 15.593 36.709 1.00 22.39 35 VAL D N 1
ATOM 6372 C CA . VAL D 1 56 ? 27.388 14.411 36.314 1.00 22.42 35 VAL D CA 1
ATOM 6373 C C . VAL D 1 56 ? 26.128 14.415 37.177 1.00 22.56 35 VAL D C 1
ATOM 6374 O O . VAL D 1 56 ? 26.167 14.071 38.354 1.00 22.39 35 VAL D O 1
ATOM 6378 N N . ASN D 1 57 ? 25.015 14.881 36.609 1.00 20.73 36 ASN D N 1
ATOM 6379 C CA . ASN D 1 57 ? 23.766 14.941 37.374 1.00 21.49 36 ASN D CA 1
ATOM 6380 C C . ASN D 1 57 ? 22.932 13.714 37.081 1.00 21.71 36 ASN D C 1
ATOM 6381 O O . ASN D 1 57 ? 22.698 13.373 35.905 1.00 19.89 36 ASN D O 1
ATOM 6386 N N . ASP D 1 58 ? 22.481 13.040 38.139 1.00 22.14 37 ASP D N 1
ATOM 6387 C CA . ASP D 1 58 ? 21.563 11.919 37.978 1.00 24.90 37 ASP D CA 1
ATOM 6388 C C . ASP D 1 58 ? 20.894 11.663 39.312 1.00 26.05 37 ASP D C 1
ATOM 6389 O O . ASP D 1 58 ? 21.556 11.767 40.358 1.00 26.86 37 ASP D O 1
ATOM 6394 N N . ILE D 1 59 ? 19.611 11.320 39.290 1.00 26.21 38 ILE D N 1
ATOM 6395 C CA . ILE D 1 59 ? 18.926 11.049 40.552 1.00 29.11 38 ILE D CA 1
ATOM 6396 C C . ILE D 1 59 ? 19.131 9.638 41.097 1.00 30.95 38 ILE D C 1
ATOM 6397 O O . ILE D 1 59 ? 18.753 9.376 42.227 1.00 32.52 38 ILE D O 1
ATOM 6402 N N . GLY D 1 60 ? 19.741 8.747 40.310 1.00 32.33 39 GLY D N 1
ATOM 6403 C CA . GLY D 1 60 ? 19.943 7.352 40.717 1.00 34.04 39 GLY D CA 1
ATOM 6404 C C . GLY D 1 60 ? 20.659 7.249 42.051 1.00 36.50 39 GLY D C 1
ATOM 6405 O O . GLY D 1 60 ? 21.663 7.931 42.273 1.00 36.43 39 GLY D O 1
ATOM 6406 N N . VAL D 1 61 ? 20.152 6.384 42.935 1.00 38.12 40 VAL D N 1
ATOM 6407 C CA . VAL D 1 61 ? 20.618 6.360 44.319 1.00 39.92 40 VAL D CA 1
ATOM 6408 C C . VAL D 1 61 ? 21.887 5.522 44.443 1.00 40.57 40 VAL D C 1
ATOM 6409 O O . VAL D 1 61 ? 22.172 4.659 43.598 1.00 40.84 40 VAL D O 1
ATOM 6413 N N . GLY D 1 62 ? 22.678 5.809 45.464 1.00 41.49 41 GLY D N 1
ATOM 6414 C CA . GLY D 1 62 ? 23.870 5.007 45.733 1.00 42.33 41 GLY D CA 1
ATOM 6415 C C . GLY D 1 62 ? 23.540 3.848 46.659 1.00 43.98 41 GLY D C 1
ATOM 6416 O O . GLY D 1 62 ? 22.368 3.497 46.828 1.00 43.80 41 GLY D O 1
ATOM 6417 N N . LEU D 1 63 ? 24.578 3.262 47.256 1.00 45.20 42 LEU D N 1
ATOM 6418 C CA . LEU D 1 63 ? 24.412 2.188 48.254 1.00 47.34 42 LEU D CA 1
ATOM 6419 C C . LEU D 1 63 ? 23.601 2.653 49.470 1.00 48.43 42 LEU D C 1
ATOM 6420 O O . LEU D 1 63 ? 22.738 1.911 49.955 1.00 48.95 42 LEU D O 1
ATOM 6422 N N . ASP D 1 64 ? 23.869 3.881 49.936 1.00 49.01 43 ASP D N 1
ATOM 6423 C CA . ASP D 1 64 ? 23.156 4.487 51.083 1.00 50.10 43 ASP D CA 1
ATOM 6424 C C . ASP D 1 64 ? 21.700 4.903 50.782 1.00 50.22 43 ASP D C 1
ATOM 6425 O O . ASP D 1 64 ? 20.983 5.359 51.674 1.00 51.19 43 ASP D O 1
ATOM 6430 N N . GLY D 1 65 ? 21.263 4.765 49.532 1.00 49.77 44 GLY D N 1
ATOM 6431 C CA . GLY D 1 65 ? 19.883 5.106 49.162 1.00 49.14 44 GLY D CA 1
ATOM 6432 C C . GLY D 1 65 ? 19.603 6.583 48.873 1.00 48.32 44 GLY D C 1
ATOM 6433 O O . GLY D 1 65 ? 18.446 6.977 48.719 1.00 47.99 44 GLY D O 1
ATOM 6434 N N . SER D 1 66 ? 20.660 7.395 48.798 1.00 47.85 45 SER D N 1
ATOM 6435 C CA . SER D 1 66 ? 20.535 8.820 48.478 1.00 47.37 45 SER D CA 1
ATOM 6436 C C . SER D 1 66 ? 21.004 9.113 47.049 1.00 45.99 45 SER D C 1
ATOM 6437 O O . SER D 1 66 ? 21.886 8.409 46.533 1.00 45.85 45 SER D O 1
ATOM 6440 N N . PRO D 1 67 ? 20.410 10.146 46.406 1.00 44.98 46 PRO D N 1
ATOM 6441 C CA . PRO D 1 67 ? 20.691 10.392 44.994 1.00 43.27 46 PRO D CA 1
ATOM 6442 C C . PRO D 1 67 ? 22.152 10.738 44.742 1.00 42.20 46 PRO D C 1
ATOM 6443 O O . PRO D 1 67 ? 22.693 11.629 45.388 1.00 41.87 46 PRO D O 1
ATOM 6447 N N . ALA D 1 68 ? 22.771 10.016 43.810 1.00 41.00 47 ALA D N 1
ATOM 6448 C CA . ALA D 1 68 ? 24.139 10.295 43.316 1.00 40.09 47 ALA D CA 1
ATOM 6449 C C . ALA D 1 68 ? 25.318 9.993 44.260 1.00 40.28 47 ALA D C 1
ATOM 6450 O O . ALA D 1 68 ? 26.439 10.457 44.024 1.00 40.55 47 ALA D O 1
ATOM 6452 N N . SER D 1 69 ? 25.084 9.205 45.305 1.00 40.87 48 SER D N 1
ATOM 6453 C CA . SER D 1 69 ? 26.117 8.945 46.320 1.00 40.62 48 SER D CA 1
ATOM 6454 C C . SER D 1 69 ? 27.045 7.792 45.914 1.00 40.50 48 SER D C 1
ATOM 6455 O O . SER D 1 69 ? 26.976 7.297 44.786 1.00 39.94 48 SER D O 1
ATOM 6458 N N . GLY D 1 70 ? 27.895 7.332 46.842 1.00 40.36 49 GLY D N 1
ATOM 6459 C CA . GLY D 1 70 ? 28.815 6.244 46.547 1.00 39.55 49 GLY D CA 1
ATOM 6460 C C . GLY D 1 70 ? 28.021 5.052 46.064 1.00 38.70 49 GLY D C 1
ATOM 6461 O O . GLY D 1 70 ? 26.969 4.757 46.614 1.00 38.93 49 GLY D O 1
ATOM 6462 N N . GLY D 1 71 ? 28.505 4.380 45.023 1.00 38.43 50 GLY D N 1
ATOM 6463 C CA . GLY D 1 71 ? 27.813 3.193 44.499 1.00 38.24 50 GLY D CA 1
ATOM 6464 C C . GLY D 1 71 ? 26.720 3.501 43.478 1.00 37.41 50 GLY D C 1
ATOM 6465 O O . GLY D 1 71 ? 26.133 2.579 42.890 1.00 37.63 50 GLY D O 1
ATOM 6466 N N . SER D 1 72 ? 26.453 4.785 43.253 1.00 36.20 51 SER D N 1
ATOM 6467 C CA . SER D 1 72 ? 25.412 5.208 42.293 1.00 34.20 51 SER D CA 1
ATOM 6468 C C . SER D 1 72 ? 25.883 5.236 40.832 1.00 33.32 51 SER D C 1
ATOM 6469 O O . SER D 1 72 ? 27.084 5.208 40.541 1.00 32.99 51 SER D O 1
ATOM 6472 N N . ALA D 1 73 ? 24.916 5.309 39.919 1.00 32.19 52 ALA D N 1
ATOM 6473 C CA . ALA D 1 73 ? 25.208 5.499 38.507 1.00 31.23 52 ALA D CA 1
ATOM 6474 C C . ALA D 1 73 ? 26.058 6.777 38.288 1.00 30.34 52 ALA D C 1
ATOM 6475 O O . ALA D 1 73 ? 27.063 6.717 37.579 1.00 30.17 52 ALA D O 1
ATOM 6477 N N . ALA D 1 74 ? 25.686 7.899 38.919 1.00 29.44 53 ALA D N 1
ATOM 6478 C CA . ALA D 1 74 ? 26.425 9.166 38.741 1.00 29.44 53 ALA D CA 1
ATOM 6479 C C . ALA D 1 74 ? 27.867 8.993 39.189 1.00 29.87 53 ALA D C 1
ATOM 6480 O O . ALA D 1 74 ? 28.793 9.344 38.456 1.00 28.74 53 ALA D O 1
ATOM 6482 N N . GLN D 1 75 ? 28.048 8.460 40.400 1.00 31.40 54 GLN D N 1
ATOM 6483 C CA . GLN D 1 75 ? 29.413 8.247 40.906 1.00 32.23 54 GLN D CA 1
ATOM 6484 C C . GLN D 1 75 ? 30.220 7.312 40.018 1.00 32.57 54 GLN D C 1
ATOM 6485 O O . GLN D 1 75 ? 31.408 7.549 39.775 1.00 33.55 54 GLN D O 1
ATOM 6491 N N . SER D 1 76 ? 29.576 6.264 39.519 1.00 32.40 55 SER D N 1
ATOM 6492 C CA . SER D 1 76 ? 30.235 5.334 38.616 1.00 32.66 55 SER D CA 1
ATOM 6493 C C . SER D 1 76 ? 30.762 6.040 37.352 1.00 31.93 55 SER D C 1
ATOM 6494 O O . SER D 1 76 ? 31.879 5.759 36.895 1.00 31.23 55 SER D O 1
ATOM 6497 N N . VAL D 1 77 ? 29.969 6.972 36.791 1.00 30.20 56 VAL D N 1
ATOM 6498 C CA . VAL D 1 77 ? 30.419 7.740 35.627 1.00 29.42 56 VAL D CA 1
ATOM 6499 C C . VAL D 1 77 ? 31.560 8.693 35.997 1.00 29.81 56 VAL D C 1
ATOM 6500 O O . VAL D 1 77 ? 32.534 8.828 35.259 1.00 29.57 56 VAL D O 1
ATOM 6504 N N . VAL D 1 78 ? 31.436 9.341 37.149 1.00 30.28 57 VAL D N 1
ATOM 6505 C CA . VAL D 1 78 ? 32.493 10.226 37.642 1.00 31.83 57 VAL D CA 1
ATOM 6506 C C . VAL D 1 78 ? 33.820 9.443 37.746 1.00 32.78 57 VAL D C 1
ATOM 6507 O O . VAL D 1 78 ? 34.870 9.927 37.320 1.00 32.31 57 VAL D O 1
ATOM 6511 N N . ASP D 1 79 ? 33.737 8.226 38.282 1.00 33.73 58 ASP D N 1
ATOM 6512 C CA . ASP D 1 79 ? 34.914 7.345 38.461 1.00 34.89 58 ASP D CA 1
ATOM 6513 C C . ASP D 1 79 ? 35.563 7.017 37.113 1.00 34.74 58 ASP D C 1
ATOM 6514 O O . ASP D 1 79 ? 36.801 7.004 36.986 1.00 34.27 58 ASP D O 1
ATOM 6519 N N . GLU D 1 80 ? 34.721 6.736 36.112 1.00 34.28 59 GLU D N 1
ATOM 6520 C CA . GLU D 1 80 ? 35.189 6.480 34.752 1.00 34.45 59 GLU D CA 1
ATOM 6521 C C . GLU D 1 80 ? 35.977 7.674 34.250 1.00 33.90 59 GLU D C 1
ATOM 6522 O O . GLU D 1 80 ? 37.080 7.525 33.722 1.00 33.80 59 GLU D O 1
ATOM 6528 N N . ILE D 1 81 ? 35.395 8.867 34.407 1.00 33.53 60 ILE D N 1
ATOM 6529 C CA . ILE D 1 81 ? 36.038 10.094 33.965 1.00 32.98 60 ILE D CA 1
ATOM 6530 C C . ILE D 1 81 ? 37.420 10.241 34.636 1.00 35.05 60 ILE D C 1
ATOM 6531 O O . ILE D 1 81 ? 38.431 10.376 33.945 1.00 35.41 60 ILE D O 1
ATOM 6536 N N . THR D 1 82 ? 37.431 10.209 35.970 1.00 37.20 61 THR D N 1
ATOM 6537 C CA . THR D 1 82 ? 38.651 10.251 36.796 1.00 39.71 61 THR D CA 1
ATOM 6538 C C . THR D 1 82 ? 39.687 9.191 36.420 1.00 40.65 61 THR D C 1
ATOM 6539 O O . THR D 1 82 ? 40.865 9.525 36.253 1.00 41.31 61 THR D O 1
ATOM 6543 N N . ALA D 1 83 ? 39.268 7.927 36.299 1.00 41.70 62 ALA D N 1
ATOM 6544 C CA . ALA D 1 83 ? 40.212 6.866 35.929 1.00 42.99 62 ALA D CA 1
ATOM 6545 C C . ALA D 1 83 ? 40.926 7.248 34.629 1.00 43.37 62 ALA D C 1
ATOM 6546 O O . ALA D 1 83 ? 42.139 7.054 34.503 1.00 43.97 62 ALA D O 1
ATOM 6548 N N . ALA D 1 84 ? 40.175 7.831 33.690 1.00 42.77 63 ALA D N 1
ATOM 6549 C CA . ALA D 1 84 ? 40.739 8.304 32.419 1.00 42.50 63 ALA D CA 1
ATOM 6550 C C . ALA D 1 84 ? 41.508 9.641 32.533 1.00 42.20 63 ALA D C 1
ATOM 6551 O O . ALA D 1 84 ? 41.988 10.174 31.534 1.00 42.92 63 ALA D O 1
ATOM 6553 N N . GLY D 1 85 ? 41.634 10.168 33.750 1.00 41.78 64 GLY D N 1
ATOM 6554 C CA . GLY D 1 85 ? 42.383 11.405 33.998 1.00 40.60 64 GLY D CA 1
ATOM 6555 C C . GLY D 1 85 ? 41.654 12.738 33.868 1.00 39.85 64 GLY D C 1
ATOM 6556 O O . GLY D 1 85 ? 42.296 13.804 33.892 1.00 39.67 64 GLY D O 1
ATOM 6557 N N . GLY D 1 86 ? 40.326 12.701 33.721 1.00 38.25 65 GLY D N 1
ATOM 6558 C CA . GLY D 1 86 ? 39.517 13.935 33.723 1.00 36.99 65 GLY D CA 1
ATOM 6559 C C . GLY D 1 86 ? 39.098 14.378 35.121 1.00 36.09 65 GLY D C 1
ATOM 6560 O O . GLY D 1 86 ? 39.451 13.727 36.111 1.00 36.60 65 GLY D O 1
ATOM 6561 N N . GLU D 1 87 ? 38.345 15.484 35.201 1.00 34.55 66 GLU D N 1
ATOM 6562 C CA . GLU D 1 87 ? 37.732 15.942 36.451 1.00 33.44 66 GLU D CA 1
ATOM 6563 C C . GLU D 1 87 ? 36.214 15.950 36.335 1.00 32.22 66 GLU D C 1
ATOM 6564 O O . GLU D 1 87 ? 35.666 16.417 35.325 1.00 29.77 66 GLU D O 1
ATOM 6570 N N . ALA D 1 88 ? 35.546 15.493 37.389 1.00 31.33 67 ALA D N 1
ATOM 6571 C CA . ALA D 1 88 ? 34.069 15.408 37.398 1.00 30.78 67 ALA D CA 1
ATOM 6572 C C . ALA D 1 88 ? 33.567 15.321 38.814 1.00 30.73 67 ALA D C 1
ATOM 6573 O O . ALA D 1 88 ? 34.296 14.877 39.700 1.00 31.63 67 ALA D O 1
ATOM 6575 N N . VAL D 1 89 ? 32.327 15.752 39.027 1.00 30.03 68 VAL D N 1
ATOM 6576 C CA . VAL D 1 89 ? 31.659 15.622 40.307 1.00 30.44 68 VAL D CA 1
ATOM 6577 C C . VAL D 1 89 ? 30.236 15.111 40.066 1.00 29.86 68 VAL D C 1
ATOM 6578 O O . VAL D 1 89 ? 29.611 15.471 39.050 1.00 27.09 68 VAL D O 1
ATOM 6582 N N . ALA D 1 90 ? 29.743 14.269 40.979 1.00 30.06 69 ALA D N 1
ATOM 6583 C CA . ALA D 1 90 ? 28.357 13.810 40.935 1.00 30.28 69 ALA D CA 1
ATOM 6584 C C . ALA D 1 90 ? 27.410 14.810 41.590 1.00 30.74 69 ALA D C 1
ATOM 6585 O O . ALA D 1 90 ? 27.789 15.533 42.512 1.00 31.76 69 ALA D O 1
ATOM 6587 N N . ASP D 1 91 ? 26.170 14.854 41.111 1.00 29.02 70 ASP D N 1
ATOM 6588 C CA . ASP D 1 91 ? 25.142 15.737 41.672 1.00 28.63 70 ASP D CA 1
ATOM 6589 C C . ASP D 1 91 ? 23.802 15.022 41.525 1.00 28.19 70 ASP D C 1
ATOM 6590 O O . ASP D 1 91 ? 23.502 14.478 40.451 1.00 27.20 70 ASP D O 1
ATOM 6595 N N . GLY D 1 92 ? 23.025 14.999 42.608 1.00 27.80 71 GLY D N 1
ATOM 6596 C CA . GLY D 1 92 ? 21.725 14.306 42.651 1.00 27.36 71 GLY D CA 1
ATOM 6597 C C . GLY D 1 92 ? 20.460 15.140 42.539 1.00 26.27 71 GLY D C 1
ATOM 6598 O O . GLY D 1 92 ? 19.357 14.622 42.851 1.00 26.37 71 GLY D O 1
ATOM 6599 N N . SER D 1 93 ? 20.585 16.405 42.093 1.00 25.09 72 SER D N 1
ATOM 6600 C CA . SER D 1 93 ? 19.425 17.284 41.930 1.00 24.85 72 SER D CA 1
ATOM 6601 C C . SER D 1 93 ? 18.399 16.666 41.004 1.00 23.90 72 SER D C 1
ATOM 6602 O O . SER D 1 93 ? 18.744 16.144 39.940 1.00 24.55 72 SER D O 1
ATOM 6605 N N . ASN D 1 94 ? 17.144 16.739 41.423 1.00 23.64 73 ASN D N 1
ATOM 6606 C CA . ASN D 1 94 ? 16.009 16.406 40.569 1.00 23.08 73 ASN D CA 1
ATOM 6607 C C . ASN D 1 94 ? 15.633 17.687 39.805 1.00 21.46 73 ASN D C 1
ATOM 6608 O O . ASN D 1 94 ? 15.095 18.635 40.394 1.00 19.87 73 ASN D O 1
ATOM 6613 N N . VAL D 1 95 ? 15.934 17.739 38.506 1.00 19.82 74 VAL D N 1
ATOM 6614 C CA . VAL D 1 95 ? 15.674 18.994 37.747 1.00 19.91 74 VAL D CA 1
ATOM 6615 C C . VAL D 1 95 ? 14.204 19.448 37.662 1.00 19.33 74 VAL D C 1
ATOM 6616 O O . VAL D 1 95 ? 13.936 20.637 37.393 1.00 19.40 74 VAL D O 1
ATOM 6620 N N . ALA D 1 96 ? 13.269 18.517 37.884 1.00 19.56 75 ALA D N 1
ATOM 6621 C CA . ALA D 1 96 ? 11.833 18.831 37.892 1.00 19.76 75 ALA D CA 1
ATOM 6622 C C . ALA D 1 96 ? 11.462 19.668 39.105 1.00 20.72 75 ALA D C 1
ATOM 6623 O O . ALA D 1 96 ? 10.432 20.345 39.130 1.00 19.76 75 ALA D O 1
ATOM 6625 N N . ASP D 1 97 ? 12.311 19.596 40.133 1.00 20.89 76 ASP D N 1
ATOM 6626 C CA . ASP D 1 97 ? 12.154 20.424 41.316 1.00 21.94 76 ASP D CA 1
ATOM 6627 C C . ASP D 1 97 ? 12.900 21.721 41.076 1.00 21.76 76 ASP D C 1
ATOM 6628 O O . ASP D 1 97 ? 14.111 21.719 40.846 1.00 22.26 76 ASP D O 1
ATOM 6633 N N . TRP D 1 98 ? 12.166 22.821 41.041 1.00 21.56 77 TRP D N 1
ATOM 6634 C CA . TRP D 1 98 ? 12.707 24.096 40.588 1.00 21.81 77 TRP D CA 1
ATOM 6635 C C . TRP D 1 98 ? 13.885 24.570 41.427 1.00 23.44 77 TRP D C 1
ATOM 6636 O O . TRP D 1 98 ? 14.843 25.153 40.886 1.00 22.94 77 TRP D O 1
ATOM 6647 N N . ASP D 1 99 ? 13.806 24.345 42.748 1.00 23.78 78 ASP D N 1
ATOM 6648 C CA . ASP D 1 99 ? 14.886 24.756 43.643 1.00 25.30 78 ASP D CA 1
ATOM 6649 C C . ASP D 1 99 ? 16.107 23.877 43.481 1.00 24.25 78 ASP D C 1
ATOM 6650 O O . ASP D 1 99 ? 17.233 24.371 43.558 1.00 24.25 78 ASP D O 1
ATOM 6655 N N . GLN D 1 100 ? 15.893 22.581 43.258 1.00 23.87 79 GLN D N 1
ATOM 6656 C CA . GLN D 1 100 ? 17.018 21.680 43.040 1.00 23.31 79 GLN D CA 1
ATOM 6657 C C . GLN D 1 100 ? 17.674 21.985 41.713 1.00 22.31 79 GLN D C 1
ATOM 6658 O O . GLN D 1 100 ? 18.885 21.866 41.583 1.00 21.63 79 GLN D O 1
ATOM 6664 N N . ALA D 1 101 ? 16.878 22.409 40.723 1.00 20.42 80 ALA D N 1
ATOM 6665 C CA . ALA D 1 101 ? 17.480 22.841 39.461 1.00 19.76 80 ALA D CA 1
ATOM 6666 C C . ALA D 1 101 ? 18.448 24.030 39.650 1.00 19.66 80 ALA D C 1
ATOM 6667 O O . ALA D 1 101 ? 19.557 24.047 39.082 1.00 19.96 80 ALA D O 1
ATOM 6669 N N . ALA D 1 102 ? 18.025 25.027 40.425 1.00 19.68 81 ALA D N 1
ATOM 6670 C CA . ALA D 1 102 ? 18.899 26.155 40.782 1.00 20.38 81 ALA D CA 1
ATOM 6671 C C . ALA D 1 102 ? 20.138 25.676 41.534 1.00 20.96 81 ALA D C 1
ATOM 6672 O O . ALA D 1 102 ? 21.245 26.172 41.288 1.00 20.81 81 ALA D O 1
ATOM 6674 N N . GLY D 1 103 ? 19.936 24.720 42.440 1.00 21.25 82 GLY D N 1
ATOM 6675 C CA . GLY D 1 103 ? 21.053 24.104 43.199 1.00 22.54 82 GLY D CA 1
ATOM 6676 C C . GLY D 1 103 ? 22.074 23.467 42.292 1.00 22.26 82 GLY D C 1
ATOM 6677 O O . GLY D 1 103 ? 23.270 23.487 42.585 1.00 22.55 82 GLY D O 1
ATOM 6678 N N . LEU D 1 104 ? 21.606 22.859 41.199 1.00 22.18 83 LEU D N 1
ATOM 6679 C CA . LEU D 1 104 ? 22.519 22.180 40.266 1.00 21.00 83 LEU D CA 1
ATOM 6680 C C . LEU D 1 104 ? 23.461 23.176 39.577 1.00 21.14 83 LEU D C 1
ATOM 6681 O O . LEU D 1 104 ? 24.670 22.912 39.424 1.00 20.68 83 LEU D O 1
ATOM 6686 N N . ILE D 1 105 ? 22.921 24.319 39.168 1.00 20.00 84 ILE D N 1
ATOM 6687 C CA . ILE D 1 105 ? 23.742 25.402 38.608 1.00 20.49 84 ILE D CA 1
ATOM 6688 C C . ILE D 1 105 ? 24.774 25.799 39.656 1.00 21.83 84 ILE D C 1
ATOM 6689 O O . ILE D 1 105 ? 25.971 25.900 39.344 1.00 20.17 84 ILE D O 1
ATOM 6694 N N . GLN D 1 106 ? 24.321 25.964 40.898 1.00 23.19 85 GLN D N 1
ATOM 6695 C CA . GLN D 1 106 ? 25.245 26.340 41.990 1.00 26.03 85 GLN D CA 1
ATOM 6696 C C . GLN D 1 106 ? 26.389 25.354 42.168 1.00 26.40 85 GLN D C 1
ATOM 6697 O O . GLN D 1 106 ? 27.513 25.754 42.471 1.00 27.51 85 GLN D O 1
ATOM 6703 N N . THR D 1 107 ? 26.092 24.064 42.033 1.00 26.33 86 THR D N 1
ATOM 6704 C CA . THR D 1 107 ? 27.115 23.018 42.097 1.00 26.25 86 THR D CA 1
ATOM 6705 C C . THR D 1 107 ? 28.260 23.234 41.119 1.00 25.78 86 THR D C 1
ATOM 6706 O O . THR D 1 107 ? 29.438 23.103 41.484 1.00 26.26 86 THR D O 1
ATOM 6710 N N . ALA D 1 108 ? 27.918 23.549 39.876 1.00 24.22 87 ALA D N 1
ATOM 6711 C CA . ALA D 1 108 ? 28.921 23.839 38.881 1.00 24.58 87 ALA D CA 1
ATOM 6712 C C . ALA D 1 108 ? 29.717 25.064 39.290 1.00 25.19 87 ALA D C 1
ATOM 6713 O O . ALA D 1 108 ? 30.953 25.051 39.260 1.00 25.88 87 ALA D O 1
ATOM 6715 N N . VAL D 1 109 ? 29.008 26.113 39.698 1.00 25.58 88 VAL D N 1
ATOM 6716 C CA . VAL D 1 109 ? 29.651 27.383 40.029 1.00 26.71 88 VAL D CA 1
ATOM 6717 C C . VAL D 1 109 ? 30.591 27.195 41.239 1.00 27.79 88 VAL D C 1
ATOM 6718 O O . VAL D 1 109 ? 31.755 27.653 41.223 1.00 28.19 88 VAL D O 1
ATOM 6722 N N . GLU D 1 110 ? 30.108 26.501 42.263 1.00 27.36 89 GLU D N 1
ATOM 6723 C CA . GLU D 1 110 ? 30.901 26.318 43.505 1.00 28.66 89 GLU D CA 1
ATOM 6724 C C . GLU D 1 110 ? 32.039 25.274 43.376 1.00 29.56 89 GLU D C 1
ATOM 6725 O O . GLU D 1 110 ? 33.094 25.368 44.046 1.00 28.79 89 GLU D O 1
ATOM 6727 N N . THR D 1 111 ? 31.839 24.268 42.534 1.00 28.55 90 THR D N 1
ATOM 6728 C CA . THR D 1 111 ? 32.852 23.211 42.397 1.00 28.84 90 THR D CA 1
ATOM 6729 C C . THR D 1 111 ? 33.977 23.630 41.465 1.00 29.27 90 THR D C 1
ATOM 6730 O O . THR D 1 111 ? 35.172 23.381 41.754 1.00 29.74 90 THR D O 1
ATOM 6734 N N . PHE D 1 112 ? 33.611 24.248 40.341 1.00 28.95 91 PHE D N 1
ATOM 6735 C CA . PHE D 1 112 ? 34.574 24.518 39.277 1.00 28.85 91 PHE D CA 1
ATOM 6736 C C . PHE D 1 112 ? 34.772 25.975 38.948 1.00 29.14 91 PHE D C 1
ATOM 6737 O O . PHE D 1 112 ? 35.597 26.298 38.089 1.00 30.17 91 PHE D O 1
ATOM 6745 N N . GLY D 1 113 ? 34.018 26.848 39.609 1.00 28.75 92 GLY D N 1
ATOM 6746 C CA . GLY D 1 113 ? 34.235 28.305 39.486 1.00 28.57 92 GLY D CA 1
ATOM 6747 C C . GLY D 1 113 ? 33.397 29.010 38.443 1.00 27.93 92 GLY D C 1
ATOM 6748 O O . GLY D 1 113 ? 33.575 30.213 38.190 1.00 28.00 92 GLY D O 1
ATOM 6749 N N . GLY D 1 114 ? 32.446 28.284 37.858 1.00 26.23 93 GLY D N 1
ATOM 6750 C CA . GLY D 1 114 ? 31.561 28.879 36.875 1.00 25.40 93 GLY D CA 1
ATOM 6751 C C . GLY D 1 114 ? 30.830 27.805 36.092 1.00 24.15 93 GLY D C 1
ATOM 6752 O O . GLY D 1 114 ? 30.777 26.645 36.519 1.00 24.82 93 GLY D O 1
ATOM 6753 N N . LEU D 1 115 ? 30.299 28.199 34.937 1.00 22.78 94 LEU D N 1
ATOM 6754 C CA . LEU D 1 115 ? 29.521 27.282 34.072 1.00 21.27 94 LEU D CA 1
ATOM 6755 C C . LEU D 1 115 ? 29.618 27.744 32.619 1.00 21.10 94 LEU D C 1
ATOM 6756 O O . LEU D 1 115 ? 29.438 28.925 32.335 1.00 21.61 94 LEU D O 1
ATOM 6761 N N . ASP D 1 116 ? 29.865 26.820 31.689 1.00 19.88 95 ASP D N 1
ATOM 6762 C CA . ASP D 1 116 ? 29.913 27.205 30.284 1.00 19.38 95 ASP D CA 1
ATOM 6763 C C . ASP D 1 116 ? 28.868 26.503 29.451 1.00 18.25 95 ASP D C 1
ATOM 6764 O O . ASP D 1 116 ? 28.442 27.043 28.426 1.00 17.35 95 ASP D O 1
ATOM 6769 N N . VAL D 1 117 ? 28.534 25.258 29.828 1.00 17.96 96 VAL D N 1
ATOM 6770 C CA . VAL D 1 117 ? 27.636 24.440 28.992 1.00 17.25 96 VAL D CA 1
ATOM 6771 C C . VAL D 1 117 ? 26.606 23.764 29.870 1.00 17.37 96 VAL D C 1
ATOM 6772 O O . VAL D 1 117 ? 26.947 23.143 30.879 1.00 17.81 96 VAL D O 1
ATOM 6776 N N . LEU D 1 118 ? 25.337 23.884 29.479 1.00 16.66 97 LEU D N 1
ATOM 6777 C CA . LEU D 1 118 ? 24.253 23.108 30.103 1.00 15.81 97 LEU D CA 1
ATOM 6778 C C . LEU D 1 118 ? 23.686 22.141 29.076 1.00 16.01 97 LEU D C 1
ATOM 6779 O O . LEU D 1 118 ? 23.210 22.582 28.001 1.00 16.72 97 LEU D O 1
ATOM 6784 N N . VAL D 1 119 ? 23.739 20.847 29.392 1.00 16.26 98 VAL D N 1
ATOM 6785 C CA . VAL D 1 119 ? 23.188 19.807 28.526 1.00 15.62 98 VAL D CA 1
ATOM 6786 C C . VAL D 1 119 ? 21.978 19.200 29.226 1.00 15.57 98 VAL D C 1
ATOM 6787 O O . VAL D 1 119 ? 22.114 18.479 30.210 1.00 15.26 98 VAL D O 1
ATOM 6791 N N . ASN D 1 120 ? 20.793 19.550 28.728 1.00 15.20 99 ASN D N 1
ATOM 6792 C CA . ASN D 1 120 ? 19.523 19.029 29.259 1.00 15.09 99 ASN D CA 1
ATOM 6793 C C . ASN D 1 120 ? 19.230 17.698 28.581 1.00 14.98 99 ASN D C 1
ATOM 6794 O O . ASN D 1 120 ? 18.939 17.647 27.379 1.00 14.65 99 ASN D O 1
ATOM 6799 N N . ASN D 1 121 ? 19.296 16.613 29.359 1.00 14.72 100 ASN D N 1
ATOM 6800 C CA . ASN D 1 121 ? 19.128 15.243 28.840 1.00 15.58 100 ASN D CA 1
ATOM 6801 C C . ASN D 1 121 ? 18.167 14.357 29.649 1.00 16.15 100 ASN D C 1
ATOM 6802 O O . ASN D 1 121 ? 17.564 13.440 29.107 1.00 16.23 100 ASN D O 1
ATOM 6807 N N . ALA D 1 122 ? 17.987 14.649 30.931 1.00 16.32 101 ALA D N 1
ATOM 6808 C CA . ALA D 1 122 ? 17.201 13.776 31.787 1.00 16.80 101 ALA D CA 1
ATOM 6809 C C . ALA D 1 122 ? 15.822 13.572 31.206 1.00 17.79 101 ALA D C 1
ATOM 6810 O O . ALA D 1 122 ? 15.205 14.533 30.719 1.00 17.16 101 ALA D O 1
ATOM 6812 N N . GLY D 1 123 ? 15.352 12.322 31.230 1.00 16.83 102 GLY D N 1
ATOM 6813 C CA . GLY D 1 123 ? 14.024 12.047 30.693 1.00 17.77 102 GLY D CA 1
ATOM 6814 C C . GLY D 1 123 ? 13.509 10.744 31.230 1.00 18.42 102 GLY D C 1
ATOM 6815 O O . GLY D 1 123 ? 14.277 9.933 31.742 1.00 20.21 102 GLY D O 1
ATOM 6816 N N . ILE D 1 124 ? 12.197 10.573 31.129 1.00 18.70 103 ILE D N 1
ATOM 6817 C CA . ILE D 1 124 ? 11.516 9.310 31.404 1.00 18.64 103 ILE D CA 1
ATOM 6818 C C . ILE D 1 124 ? 10.431 9.121 30.333 1.00 18.57 103 ILE D C 1
ATOM 6819 O O . ILE D 1 124 ? 10.044 10.081 29.678 1.00 18.63 103 ILE D O 1
ATOM 6824 N N . VAL D 1 125 ? 9.939 7.896 30.157 1.00 18.24 104 VAL D N 1
ATOM 6825 C CA . VAL D 1 125 ? 8.788 7.676 29.264 1.00 18.83 104 VAL D CA 1
ATOM 6826 C C . VAL D 1 125 ? 7.736 6.922 30.039 1.00 18.23 104 VAL D C 1
ATOM 6827 O O . VAL D 1 125 ? 8.056 6.095 30.899 1.00 18.49 104 VAL D O 1
ATOM 6831 N N . ARG D 1 126 ? 6.490 7.262 29.777 1.00 17.61 105 ARG D N 1
ATOM 6832 C CA . ARG D 1 126 ? 5.332 6.569 30.331 1.00 17.68 105 ARG D CA 1
ATOM 6833 C C . ARG D 1 126 ? 4.391 6.466 29.148 1.00 17.44 105 ARG D C 1
ATOM 6834 O O . ARG D 1 126 ? 3.430 7.230 29.050 1.00 18.07 105 ARG D O 1
ATOM 6842 N N . ASP D 1 127 ? 4.676 5.540 28.233 1.00 17.31 106 ASP D N 1
ATOM 6843 C CA . ASP D 1 127 ? 3.912 5.461 26.980 1.00 16.69 106 ASP D CA 1
ATOM 6844 C C . ASP D 1 127 ? 2.498 4.912 27.156 1.00 16.52 106 ASP D C 1
ATOM 6845 O O . ASP D 1 127 ? 2.306 3.791 27.685 1.00 16.70 106 ASP D O 1
ATOM 6850 N N . ARG D 1 128 ? 1.512 5.698 26.725 1.00 14.78 107 ARG D N 1
ATOM 6851 C CA . ARG D 1 128 ? 0.103 5.329 26.703 1.00 14.54 107 ARG D CA 1
ATOM 6852 C C . ARG D 1 128 ? -0.578 6.111 25.593 1.00 14.50 107 ARG D C 1
ATOM 6853 O O . ARG D 1 128 ? -0.193 7.256 25.329 1.00 14.25 107 ARG D O 1
ATOM 6861 N N . MET D 1 129 ? -1.593 5.510 24.992 1.00 14.71 108 MET D N 1
ATOM 6862 C CA . MET D 1 129 ? -2.496 6.256 24.096 1.00 15.20 108 MET D CA 1
ATOM 6863 C C . MET D 1 129 ? -3.098 7.400 24.908 1.00 15.03 108 MET D C 1
ATOM 6864 O O . MET D 1 129 ? -3.292 7.295 26.137 1.00 14.72 108 MET D O 1
ATOM 6869 N N . ILE D 1 130 ? -3.367 8.511 24.229 1.00 14.25 109 ILE D N 1
ATOM 6870 C CA . ILE D 1 130 ? -3.947 9.666 24.934 1.00 14.18 109 ILE D CA 1
ATOM 6871 C C . ILE D 1 130 ? -5.204 9.283 25.728 1.00 14.03 109 ILE D C 1
ATOM 6872 O O . ILE D 1 130 ? -5.360 9.699 26.894 1.00 13.74 109 ILE D O 1
ATOM 6877 N N . ALA D 1 131 ? -6.058 8.467 25.114 1.00 14.62 110 ALA D N 1
ATOM 6878 C CA . ALA D 1 131 ? -7.332 8.047 25.715 1.00 14.39 110 ALA D CA 1
ATOM 6879 C C . ALA D 1 131 ? -7.216 7.281 27.046 1.00 16.43 110 ALA D C 1
ATOM 6880 O O . ALA D 1 131 ? -8.209 7.158 27.766 1.00 17.43 110 ALA D O 1
ATOM 6882 N N . ASN D 1 132 ? -6.042 6.745 27.353 1.00 16.47 111 ASN D N 1
ATOM 6883 C CA . ASN D 1 132 ? -5.882 6.068 28.642 1.00 18.37 111 ASN D CA 1
ATOM 6884 C C . ASN D 1 132 ? -4.616 6.457 29.355 1.00 17.22 111 ASN D C 1
ATOM 6885 O O . ASN D 1 132 ? -4.055 5.674 30.145 1.00 19.53 111 ASN D O 1
ATOM 6890 N N . THR D 1 133 ? -4.186 7.699 29.141 1.00 14.93 112 THR D N 1
ATOM 6891 C CA . THR D 1 133 ? -3.043 8.210 29.889 1.00 14.38 112 THR D CA 1
ATOM 6892 C C . THR D 1 133 ? -3.560 8.627 31.281 1.00 14.55 112 THR D C 1
ATOM 6893 O O . THR D 1 133 ? -4.591 9.320 31.378 1.00 14.94 112 THR D O 1
ATOM 6897 N N . SER D 1 134 ? -2.852 8.232 32.344 1.00 16.42 113 SER D N 1
ATOM 6898 C CA . SER D 1 134 ? -3.285 8.675 33.680 1.00 16.57 113 SER D CA 1
ATOM 6899 C C . SER D 1 134 ? -2.754 10.082 33.943 1.00 17.03 113 SER D C 1
ATOM 6900 O O . SER D 1 134 ? -1.791 10.544 33.315 1.00 16.09 113 SER D O 1
ATOM 6903 N N . GLU D 1 135 ? -3.317 10.735 34.955 1.00 17.07 114 GLU D N 1
ATOM 6904 C CA . GLU D 1 135 ? -2.788 12.040 35.342 1.00 16.56 114 GLU D CA 1
ATOM 6905 C C . GLU D 1 135 ? -1.327 11.927 35.711 1.00 16.23 114 GLU D C 1
ATOM 6906 O O . GLU D 1 135 ? -0.543 12.814 35.379 1.00 16.38 114 GLU D O 1
ATOM 6912 N N . GLU D 1 136 ? -0.969 10.889 36.492 1.00 17.12 115 GLU D N 1
ATOM 6913 C CA . GLU D 1 136 ? 0.403 10.788 36.980 1.00 16.99 115 GLU D CA 1
ATOM 6914 C C . GLU D 1 136 ? 1.363 10.588 35.816 1.00 16.67 115 GLU D C 1
ATOM 6915 O O . GLU D 1 136 ? 2.494 11.059 35.860 1.00 17.35 115 GLU D O 1
ATOM 6917 N N . GLU D 1 137 ? 0.914 9.854 34.798 1.00 15.64 116 GLU D N 1
ATOM 6918 C CA . GLU D 1 137 ? 1.778 9.564 33.614 1.00 15.36 116 GLU D CA 1
ATOM 6919 C C . GLU D 1 137 ? 1.991 10.826 32.771 1.00 14.39 116 GLU D C 1
ATOM 6920 O O . GLU D 1 137 ? 3.078 11.049 32.242 1.00 15.23 116 GLU D O 1
ATOM 6926 N N . PHE D 1 138 ? 0.946 11.627 32.651 1.00 14.64 117 PHE D N 1
ATOM 6927 C CA . PHE D 1 138 ? 1.111 12.942 32.016 1.00 14.32 117 PHE D CA 1
ATOM 6928 C C . PHE D 1 138 ? 2.039 13.822 32.868 1.00 15.38 117 PHE D C 1
ATOM 6929 O O . PHE D 1 138 ? 3.067 14.361 32.368 1.00 14.22 117 PHE D O 1
ATOM 6937 N N . ASP D 1 139 ? 1.697 13.973 34.156 1.00 14.17 118 ASP D N 1
ATOM 6938 C CA . ASP D 1 139 ? 2.426 14.934 35.002 1.00 14.73 118 ASP D CA 1
ATOM 6939 C C . ASP D 1 139 ? 3.922 14.612 35.042 1.00 15.19 118 ASP D C 1
ATOM 6940 O O . ASP D 1 139 ? 4.776 15.509 34.979 1.00 15.64 118 ASP D O 1
ATOM 6945 N N . ALA D 1 140 ? 4.259 13.324 35.195 1.00 15.29 119 ALA D N 1
ATOM 6946 C CA . ALA D 1 140 ? 5.669 12.936 35.417 1.00 15.33 119 ALA D CA 1
ATOM 6947 C C . ALA D 1 140 ? 6.508 13.197 34.169 1.00 14.18 119 ALA D C 1
ATOM 6948 O O . ALA D 1 140 ? 7.641 13.653 34.257 1.00 13.56 119 ALA D O 1
ATOM 6950 N N . VAL D 1 141 ? 5.942 12.906 32.999 1.00 13.84 120 VAL D N 1
ATOM 6951 C CA . VAL D 1 141 ? 6.701 13.082 31.762 1.00 13.73 120 VAL D CA 1
ATOM 6952 C C . VAL D 1 141 ? 6.915 14.592 31.500 1.00 14.09 120 VAL D C 1
ATOM 6953 O O . VAL D 1 141 ? 8.030 15.031 31.193 1.00 13.44 120 VAL D O 1
ATOM 6957 N N . ILE D 1 142 ? 5.856 15.375 31.680 1.00 12.39 121 ILE D N 1
ATOM 6958 C CA . ILE D 1 142 ? 5.945 16.830 31.511 1.00 13.69 121 ILE D CA 1
ATOM 6959 C C . ILE D 1 142 ? 6.927 17.427 32.525 1.00 14.13 121 ILE D C 1
ATOM 6960 O O . ILE D 1 142 ? 7.760 18.283 32.183 1.00 14.10 121 ILE D O 1
ATOM 6965 N N . ALA D 1 143 ? 6.886 16.916 33.755 1.00 13.43 122 ALA D N 1
ATOM 6966 C CA . ALA D 1 143 ? 7.757 17.453 34.798 1.00 14.15 122 ALA D CA 1
ATOM 6967 C C . ALA D 1 143 ? 9.235 17.192 34.523 1.00 14.18 122 ALA D C 1
ATOM 6968 O O . ALA D 1 143 ? 10.046 18.134 34.571 1.00 15.50 122 ALA D O 1
ATOM 6970 N N . VAL D 1 144 ? 9.605 15.949 34.220 1.00 14.05 123 VAL D N 1
ATOM 6971 C CA . VAL D 1 144 ? 11.047 15.655 34.048 1.00 13.95 123 VAL D CA 1
ATOM 6972 C C . VAL D 1 144 ? 11.595 16.333 32.783 1.00 13.26 123 VAL D C 1
ATOM 6973 O O . VAL D 1 144 ? 12.676 16.960 32.804 1.00 13.77 123 VAL D O 1
ATOM 6977 N N . HIS D 1 145 ? 10.862 16.203 31.673 1.00 13.65 124 HIS D N 1
ATOM 6978 C CA . HIS D 1 145 ? 11.356 16.711 30.406 1.00 13.65 124 HIS D CA 1
ATOM 6979 C C . HIS D 1 145 ? 11.178 18.217 30.313 1.00 13.35 124 HIS D C 1
ATOM 6980 O O . HIS D 1 145 ? 12.146 18.949 30.142 1.00 13.29 124 HIS D O 1
ATOM 6987 N N . LEU D 1 146 ? 9.929 18.667 30.346 1.00 12.73 125 LEU D N 1
ATOM 6988 C CA . LEU D 1 146 ? 9.665 20.085 30.014 1.00 12.83 125 LEU D CA 1
ATOM 6989 C C . LEU D 1 146 ? 9.972 21.034 31.178 1.00 13.72 125 LEU D C 1
ATOM 6990 O O . LEU D 1 146 ? 10.723 22.005 30.993 1.00 13.99 125 LEU D O 1
ATOM 6995 N N . LYS D 1 147 ? 9.431 20.757 32.368 1.00 13.52 126 LYS D N 1
ATOM 6996 C CA . LYS D 1 147 ? 9.799 21.594 33.530 1.00 13.71 126 LYS D CA 1
ATOM 6997 C C . LYS D 1 147 ? 11.291 21.507 33.827 1.00 13.57 126 LYS D C 1
ATOM 6998 O O . LYS D 1 147 ? 11.946 22.526 34.146 1.00 13.96 126 LYS D O 1
ATOM 7004 N N . GLY D 1 148 ? 11.843 20.296 33.734 1.00 13.42 127 GLY D N 1
ATOM 7005 C CA . GLY D 1 148 ? 13.281 20.097 33.988 1.00 13.53 127 GLY D CA 1
ATOM 7006 C C . GLY D 1 148 ? 14.158 20.938 33.066 1.00 13.68 127 GLY D C 1
ATOM 7007 O O . GLY D 1 148 ? 15.066 21.649 33.512 1.00 14.10 127 GLY D O 1
ATOM 7008 N N . HIS D 1 149 ? 13.883 20.884 31.770 1.00 12.23 128 HIS D N 1
ATOM 7009 C CA . HIS D 1 149 ? 14.588 21.716 30.800 1.00 12.39 128 HIS D CA 1
ATOM 7010 C C . HIS D 1 149 ? 14.370 23.221 31.066 1.00 13.25 128 HIS D C 1
ATOM 7011 O O . HIS D 1 149 ? 15.334 24.014 30.967 1.00 13.64 128 HIS D O 1
ATOM 7018 N N . PHE D 1 150 ? 13.122 23.619 31.362 1.00 11.43 129 PHE D N 1
ATOM 7019 C CA . PHE D 1 150 ? 12.815 25.049 31.552 1.00 11.85 129 PHE D CA 1
ATOM 7020 C C . PHE D 1 150 ? 13.526 25.559 32.805 1.00 12.90 129 PHE D C 1
ATOM 7021 O O . PHE D 1 150 ? 14.133 26.638 32.801 1.00 13.38 129 PHE D O 1
ATOM 7029 N N . ALA D 1 151 ? 13.490 24.749 33.849 1.00 13.34 130 ALA D N 1
ATOM 7030 C CA . ALA D 1 151 ? 14.052 25.185 35.137 1.00 14.06 130 ALA D CA 1
ATOM 7031 C C . ALA D 1 151 ? 15.543 25.417 35.045 1.00 14.81 130 ALA D C 1
ATOM 7032 O O . ALA D 1 151 ? 16.051 26.443 35.533 1.00 14.79 130 ALA D O 1
ATOM 7034 N N . THR D 1 152 ? 16.269 24.470 34.459 1.00 14.29 131 THR D N 1
ATOM 7035 C CA . THR D 1 152 ? 17.722 24.677 34.366 1.00 15.71 131 THR D CA 1
ATOM 7036 C C . THR D 1 152 ? 18.036 25.832 33.414 1.00 15.38 131 THR D C 1
ATOM 7037 O O . THR D 1 152 ? 18.972 26.571 33.660 1.00 16.34 131 THR D O 1
ATOM 7041 N N . MET D 1 153 ? 17.284 25.984 32.315 1.00 14.58 132 MET D N 1
ATOM 7042 C CA . MET D 1 153 ? 17.501 27.145 31.437 1.00 14.32 132 MET D CA 1
ATOM 7043 C C . MET D 1 153 ? 17.303 28.444 32.196 1.00 15.58 132 MET D C 1
ATOM 7044 O O . MET D 1 153 ? 18.094 29.385 32.050 1.00 16.47 132 MET D O 1
ATOM 7049 N N . ARG D 1 154 ? 16.243 28.499 32.993 1.00 15.45 133 ARG D N 1
ATOM 7050 C CA . ARG D 1 154 ? 15.873 29.712 33.708 1.00 17.02 133 ARG D CA 1
ATOM 7051 C C . ARG D 1 154 ? 17.004 30.089 34.663 1.00 17.24 133 ARG D C 1
ATOM 7052 O O . ARG D 1 154 ? 17.383 31.274 34.755 1.00 17.59 133 ARG D O 1
ATOM 7060 N N . HIS D 1 155 ? 17.527 29.104 35.381 1.00 17.07 134 HIS D N 1
ATOM 7061 C CA . HIS D 1 155 ? 18.553 29.449 36.403 1.00 16.78 134 HIS D CA 1
ATOM 7062 C C . HIS D 1 155 ? 19.928 29.693 35.767 1.00 16.98 134 HIS D C 1
ATOM 7063 O O . HIS D 1 155 ? 20.668 30.581 36.204 1.00 17.95 134 HIS D O 1
ATOM 7070 N N . ALA D 1 156 ? 20.282 28.884 34.772 1.00 16.90 135 ALA D N 1
ATOM 7071 C CA . ALA D 1 156 ? 21.512 29.121 34.000 1.00 16.82 135 ALA D CA 1
ATOM 7072 C C . ALA D 1 156 ? 21.526 30.504 33.339 1.00 17.22 135 ALA D C 1
ATOM 7073 O O . ALA D 1 156 ? 22.514 31.243 33.452 1.00 17.39 135 ALA D O 1
ATOM 7075 N N . ALA D 1 157 ? 20.434 30.862 32.661 1.00 16.73 136 ALA D N 1
ATOM 7076 C CA . ALA D 1 157 ? 20.367 32.185 32.000 1.00 17.05 136 ALA D CA 1
ATOM 7077 C C . ALA D 1 157 ? 20.502 33.316 33.013 1.00 16.84 136 ALA D C 1
ATOM 7078 O O . ALA D 1 157 ? 21.194 34.305 32.748 1.00 16.68 136 ALA D O 1
ATOM 7080 N N . ALA D 1 158 ? 19.844 33.177 34.168 1.00 16.69 137 ALA D N 1
ATOM 7081 C CA . ALA D 1 158 ? 19.922 34.238 35.173 1.00 16.28 137 ALA D CA 1
ATOM 7082 C C . ALA D 1 158 ? 21.378 34.376 35.646 1.00 16.73 137 ALA D C 1
ATOM 7083 O O . ALA D 1 158 ? 21.868 35.503 35.816 1.00 16.09 137 ALA D O 1
ATOM 7085 N N . TYR D 1 159 ? 22.063 33.246 35.776 1.00 16.81 138 TYR D N 1
ATOM 7086 C CA . TYR D 1 159 ? 23.478 33.239 36.218 1.00 17.78 138 TYR D CA 1
ATOM 7087 C C . TYR D 1 159 ? 24.361 33.934 35.162 1.00 18.05 138 TYR D C 1
ATOM 7088 O O . TYR D 1 159 ? 25.127 34.874 35.464 1.00 17.76 138 TYR D O 1
ATOM 7097 N N . TRP D 1 160 ? 24.224 33.491 33.907 1.00 17.34 139 TRP D N 1
ATOM 7098 C CA . TRP D 1 160 ? 24.978 34.077 32.790 1.00 17.97 139 TRP D CA 1
ATOM 7099 C C . TRP D 1 160 ? 24.668 35.559 32.562 1.00 17.94 139 TRP D C 1
ATOM 7100 O O . TRP D 1 160 ? 25.584 36.337 32.324 1.00 18.25 139 TRP D O 1
ATOM 7111 N N . ARG D 1 161 ? 23.397 35.959 32.616 1.00 16.48 140 ARG D N 1
ATOM 7112 C CA . ARG D 1 161 ? 23.070 37.367 32.438 1.00 17.06 140 ARG D CA 1
ATOM 7113 C C . ARG D 1 161 ? 23.743 38.194 33.562 1.00 17.03 140 ARG D C 1
ATOM 7114 O O . ARG D 1 161 ? 24.237 39.309 33.341 1.00 16.88 140 ARG D O 1
ATOM 7122 N N . GLY D 1 162 ? 23.734 37.630 34.755 1.00 16.85 141 GLY D N 1
ATOM 7123 C CA . GLY D 1 162 ? 24.378 38.293 35.905 1.00 16.70 141 GLY D CA 1
ATOM 7124 C C . GLY D 1 162 ? 25.863 38.527 35.679 1.00 17.21 141 GLY D C 1
ATOM 7125 O O . GLY D 1 162 ? 26.373 39.625 35.975 1.00 18.07 141 GLY D O 1
ATOM 7126 N N . LEU D 1 163 ? 26.561 37.517 35.179 1.00 16.73 142 LEU D N 1
ATOM 7127 C CA . LEU D 1 163 ? 27.990 37.695 34.846 1.00 17.91 142 LEU D CA 1
ATOM 7128 C C . LEU D 1 163 ? 28.186 38.744 33.754 1.00 18.63 142 LEU D C 1
ATOM 7129 O O . LEU D 1 163 ? 29.069 39.588 33.836 1.00 19.45 142 LEU D O 1
ATOM 7134 N N . SER D 1 164 ? 27.354 38.678 32.718 1.00 18.81 143 SER D N 1
ATOM 7135 C CA . SER D 1 164 ? 27.459 39.631 31.615 1.00 20.02 143 SER D CA 1
ATOM 7136 C C . SER D 1 164 ? 27.286 41.073 32.116 1.00 20.10 143 SER D C 1
ATOM 7137 O O . SER D 1 164 ? 28.099 41.946 31.800 1.00 21.50 143 SER D O 1
ATOM 7140 N N . LYS D 1 165 ? 26.249 41.310 32.932 1.00 20.69 144 LYS D N 1
ATOM 7141 C CA . LYS D 1 165 ? 25.977 42.623 33.473 1.00 21.15 144 LYS D CA 1
ATOM 7142 C C . LYS D 1 165 ? 27.089 43.090 34.431 1.00 22.06 144 LYS D C 1
ATOM 7143 O O . LYS D 1 165 ? 27.326 44.301 34.557 1.00 23.61 144 LYS D O 1
ATOM 7149 N N . ALA D 1 166 ? 27.788 42.138 35.047 1.00 21.03 145 ALA D N 1
ATOM 7150 C CA . ALA D 1 166 ? 28.873 42.450 35.996 1.00 21.22 145 ALA D CA 1
ATOM 7151 C C . ALA D 1 166 ? 30.189 42.668 35.230 1.00 21.76 145 ALA D C 1
ATOM 7152 O O . ALA D 1 166 ? 31.216 42.968 35.822 1.00 22.26 145 ALA D O 1
ATOM 7154 N N . GLY D 1 167 ? 30.131 42.532 33.900 1.00 21.50 146 GLY D N 1
ATOM 7155 C CA . GLY D 1 167 ? 31.288 42.829 33.033 1.00 21.73 146 GLY D CA 1
ATOM 7156 C C . GLY D 1 167 ? 32.175 41.645 32.720 1.00 21.96 146 GLY D C 1
ATOM 7157 O O . GLY D 1 167 ? 33.323 41.811 32.226 1.00 22.45 146 GLY D O 1
ATOM 7158 N N . LYS D 1 168 ? 31.699 40.440 33.037 1.00 20.48 147 LYS D N 1
ATOM 7159 C CA . LYS D 1 168 ? 32.514 39.245 32.843 1.00 21.35 147 LYS D CA 1
ATOM 7160 C C . LYS D 1 168 ? 32.298 38.698 31.421 1.00 22.41 147 LYS D C 1
ATOM 7161 O O . LYS D 1 168 ? 31.246 38.911 30.813 1.00 21.86 147 LYS D O 1
ATOM 7167 N N . ALA D 1 169 ? 33.290 37.968 30.929 1.00 23.75 148 ALA D N 1
ATOM 7168 C CA . ALA D 1 169 ? 33.154 37.258 29.645 1.00 23.71 148 ALA D CA 1
ATOM 7169 C C . ALA D 1 169 ? 32.204 36.083 29.758 1.00 22.93 148 ALA D C 1
ATOM 7170 O O . ALA D 1 169 ? 32.318 35.242 30.674 1.00 23.91 148 ALA D O 1
ATOM 7172 N N . VAL D 1 170 ? 31.228 36.016 28.854 1.00 21.45 149 VAL D N 1
ATOM 7173 C CA . VAL D 1 170 ? 30.339 34.843 28.814 1.00 20.12 149 VAL D CA 1
ATOM 7174 C C . VAL D 1 170 ? 30.366 34.247 27.410 1.00 18.89 149 VAL D C 1
ATOM 7175 O O . VAL D 1 170 ? 30.210 34.990 26.437 1.00 19.03 149 VAL D O 1
ATOM 7179 N N . ASP D 1 171 ? 30.597 32.938 27.298 1.00 17.93 150 ASP D N 1
ATOM 7180 C CA . ASP D 1 171 ? 30.499 32.255 26.006 1.00 19.96 150 ASP D CA 1
ATOM 7181 C C . ASP D 1 171 ? 29.785 30.931 26.302 1.00 19.32 150 ASP D C 1
ATOM 7182 O O . ASP D 1 171 ? 30.408 29.847 26.290 1.00 20.36 150 ASP D O 1
ATOM 7187 N N . GLY D 1 172 ? 28.479 31.052 26.600 1.00 18.80 151 GLY D N 1
ATOM 7188 C CA . GLY D 1 172 ? 27.723 29.968 27.228 1.00 18.41 151 GLY D CA 1
ATOM 7189 C C . GLY D 1 172 ? 26.889 29.231 26.221 1.00 17.70 151 GLY D C 1
ATOM 7190 O O . GLY D 1 172 ? 26.653 29.738 25.112 1.00 16.52 151 GLY D O 1
ATOM 7191 N N . ARG D 1 173 ? 26.447 28.035 26.605 1.00 16.62 152 ARG D N 1
ATOM 7192 C CA . ARG D 1 173 ? 25.844 27.085 25.642 1.00 16.54 152 ARG D CA 1
ATOM 7193 C C . ARG D 1 173 ? 24.804 26.269 26.364 1.00 16.19 152 ARG D C 1
ATOM 7194 O O . ARG D 1 173 ? 25.057 25.761 27.445 1.00 16.62 152 ARG D O 1
ATOM 7202 N N . ILE D 1 174 ? 23.621 26.157 25.773 1.00 16.32 153 ILE D N 1
ATOM 7203 C CA . ILE D 1 174 ? 22.631 25.243 26.257 1.00 14.94 153 ILE D CA 1
ATOM 7204 C C . ILE D 1 174 ? 22.342 24.334 25.103 1.00 14.94 153 ILE D C 1
ATOM 7205 O O . ILE D 1 174 ? 22.064 24.819 23.962 1.00 14.59 153 ILE D O 1
ATOM 7210 N N . ILE D 1 175 ? 22.406 23.024 25.370 1.00 14.49 154 ILE D N 1
ATOM 7211 C CA . ILE D 1 175 ? 21.986 22.036 24.389 1.00 14.36 154 ILE D CA 1
ATOM 7212 C C . ILE D 1 175 ? 20.865 21.225 25.011 1.00 14.57 154 ILE D C 1
ATOM 7213 O O . ILE D 1 175 ? 21.041 20.570 26.055 1.00 14.98 154 ILE D O 1
ATOM 7218 N N . ASN D 1 176 ? 19.716 21.278 24.340 1.00 13.79 155 ASN D N 1
ATOM 7219 C CA . ASN D 1 176 ? 18.505 20.617 24.837 1.00 14.27 155 ASN D CA 1
ATOM 7220 C C . ASN D 1 176 ? 18.291 19.336 24.055 1.00 14.31 155 ASN D C 1
ATOM 7221 O O . ASN D 1 176 ? 18.921 19.125 23.001 1.00 15.12 155 ASN D O 1
ATOM 7226 N N . THR D 1 177 ? 17.451 18.465 24.595 1.00 13.33 156 THR D N 1
ATOM 7227 C CA . THR D 1 177 ? 17.185 17.199 23.908 1.00 12.50 156 THR D CA 1
ATOM 7228 C C . THR D 1 177 ? 15.713 17.150 23.537 1.00 13.51 156 THR D C 1
ATOM 7229 O O . THR D 1 177 ? 14.832 16.998 24.406 1.00 12.79 156 THR D O 1
ATOM 7233 N N . SER D 1 178 ? 15.439 17.319 22.250 1.00 13.18 157 SER D N 1
ATOM 7234 C CA . SER D 1 178 ? 14.086 17.096 21.746 1.00 13.46 157 SER D CA 1
ATOM 7235 C C . SER D 1 178 ? 14.019 15.677 21.131 1.00 15.17 157 SER D C 1
ATOM 7236 O O . SER D 1 178 ? 14.799 14.794 21.533 1.00 14.80 157 SER D O 1
ATOM 7239 N N . SER D 1 179 ? 13.114 15.456 20.161 1.00 14.43 158 SER D N 1
ATOM 7240 C CA . SER D 1 179 ? 12.944 14.127 19.545 1.00 14.00 158 SER D CA 1
ATOM 7241 C C . SER D 1 179 ? 12.085 14.336 18.333 1.00 13.95 158 SER D C 1
ATOM 7242 O O . SER D 1 179 ? 11.276 15.265 18.308 1.00 13.15 158 SER D O 1
ATOM 7245 N N . GLY D 1 180 ? 12.164 13.426 17.368 1.00 14.06 159 GLY D N 1
ATOM 7246 C CA . GLY D 1 180 ? 11.170 13.436 16.278 1.00 14.57 159 GLY D CA 1
ATOM 7247 C C . GLY D 1 180 ? 9.742 13.325 16.838 1.00 15.06 159 GLY D C 1
ATOM 7248 O O . GLY D 1 180 ? 8.795 13.787 16.207 1.00 14.91 159 GLY D O 1
ATOM 7249 N N . ALA D 1 181 ? 9.568 12.701 18.010 1.00 13.93 160 ALA D N 1
ATOM 7250 C CA . ALA D 1 181 ? 8.229 12.654 18.638 1.00 14.13 160 ALA D CA 1
ATOM 7251 C C . ALA D 1 181 ? 7.695 14.066 18.892 1.00 13.53 160 ALA D C 1
ATOM 7252 O O . ALA D 1 181 ? 6.508 14.299 18.779 1.00 13.78 160 ALA D O 1
ATOM 7254 N N . GLY D 1 182 ? 8.576 14.966 19.298 1.00 13.00 161 GLY D N 1
ATOM 7255 C CA . GLY D 1 182 ? 8.182 16.377 19.539 1.00 13.95 161 GLY D CA 1
ATOM 7256 C C . GLY D 1 182 ? 7.950 17.137 18.238 1.00 14.78 161 GLY D C 1
ATOM 7257 O O . GLY D 1 182 ? 7.148 18.075 18.192 1.00 14.52 161 GLY D O 1
ATOM 7258 N N . LEU D 1 183 ? 8.628 16.721 17.165 1.00 14.45 162 LEU D N 1
ATOM 7259 C CA . LEU D 1 183 ? 8.569 17.500 15.916 1.00 14.96 162 LEU D CA 1
ATOM 7260 C C . LEU D 1 183 ? 7.384 17.066 15.055 1.00 16.34 162 LEU D C 1
ATOM 7261 O O . LEU D 1 183 ? 6.595 17.913 14.618 1.00 17.49 162 LEU D O 1
ATOM 7266 N N . GLN D 1 184 ? 7.212 15.761 14.894 1.00 15.21 163 GLN D N 1
ATOM 7267 C CA . GLN D 1 184 ? 6.150 15.221 14.032 1.00 15.08 163 GLN D CA 1
ATOM 7268 C C . GLN D 1 184 ? 5.090 14.469 14.826 1.00 13.66 163 GLN D C 1
ATOM 7269 O O . GLN D 1 184 ? 4.065 14.105 14.262 1.00 14.97 163 GLN D O 1
ATOM 7275 N N . GLY D 1 185 ? 5.321 14.237 16.112 1.00 14.01 164 GLY D N 1
ATOM 7276 C CA . GLY D 1 185 ? 4.387 13.404 16.918 1.00 13.05 164 GLY D CA 1
ATOM 7277 C C . GLY D 1 185 ? 4.808 11.936 16.922 1.00 13.75 164 GLY D C 1
ATOM 7278 O O . GLY D 1 185 ? 5.460 11.471 15.992 1.00 14.49 164 GLY D O 1
ATOM 7279 N N . SER D 1 186 ? 4.467 11.224 18.000 1.00 13.79 165 SER D N 1
ATOM 7280 C CA . SER D 1 186 ? 4.642 9.761 18.052 1.00 13.82 165 SER D CA 1
ATOM 7281 C C . SER D 1 186 ? 3.431 9.058 18.699 1.00 14.37 165 SER D C 1
ATOM 7282 O O . SER D 1 186 ? 3.039 9.408 19.811 1.00 13.72 165 SER D O 1
ATOM 7285 N N . VAL D 1 187 ? 2.826 8.118 17.979 1.00 13.97 166 VAL D N 1
ATOM 7286 C CA . VAL D 1 187 ? 1.655 7.368 18.434 1.00 15.07 166 VAL D CA 1
ATOM 7287 C C . VAL D 1 187 ? 2.018 6.624 19.732 1.00 15.26 166 VAL D C 1
ATOM 7288 O O . VAL D 1 187 ? 3.079 5.991 19.823 1.00 14.51 166 VAL D O 1
ATOM 7292 N N . GLY D 1 188 ? 1.130 6.708 20.723 1.00 14.25 167 GLY D N 1
ATOM 7293 C CA . GLY D 1 188 ? 1.355 6.040 22.014 1.00 14.58 167 GLY D CA 1
ATOM 7294 C C . GLY D 1 188 ? 2.277 6.833 22.908 1.00 13.98 167 GLY D C 1
ATOM 7295 O O . GLY D 1 188 ? 2.636 6.358 23.994 1.00 14.82 167 GLY D O 1
ATOM 7296 N N . GLN D 1 189 ? 2.676 8.031 22.448 1.00 14.41 168 GLN D N 1
ATOM 7297 C CA . GLN D 1 189 ? 3.592 8.895 23.205 1.00 14.38 168 GLN D CA 1
ATOM 7298 C C . GLN D 1 189 ? 3.126 10.344 23.240 1.00 13.01 168 GLN D C 1
ATOM 7299 O O . GLN D 1 189 ? 3.945 11.253 23.167 1.00 13.93 168 GLN D O 1
ATOM 7305 N N . GLY D 1 190 ? 1.825 10.561 23.384 1.00 12.04 169 GLY D N 1
ATOM 7306 C CA . GLY D 1 190 ? 1.283 11.947 23.408 1.00 12.80 169 GLY D CA 1
ATOM 7307 C C . GLY D 1 190 ? 1.956 12.806 24.476 1.00 13.13 169 GLY D C 1
ATOM 7308 O O . GLY D 1 190 ? 2.349 13.957 24.213 1.00 12.82 169 GLY D O 1
ATOM 7309 N N . ASN D 1 191 ? 2.036 12.273 25.683 1.00 13.08 170 ASN D N 1
ATOM 7310 C CA . ASN D 1 191 ? 2.746 12.987 26.750 1.00 13.51 170 ASN D CA 1
ATOM 7311 C C . ASN D 1 191 ? 4.187 13.398 26.416 1.00 13.56 170 ASN D C 1
ATOM 7312 O O . ASN D 1 191 ? 4.588 14.555 26.571 1.00 13.31 170 ASN D O 1
ATOM 7317 N N . TYR D 1 192 ? 4.973 12.427 25.995 1.00 11.97 171 TYR D N 1
ATOM 7318 C CA . TYR D 1 192 ? 6.374 12.661 25.656 1.00 12.19 171 TYR D CA 1
ATOM 7319 C C . TYR D 1 192 ? 6.494 13.554 24.437 1.00 11.47 171 TYR D C 1
ATOM 7320 O O . TYR D 1 192 ? 7.368 14.433 24.392 1.00 12.45 171 TYR D O 1
ATOM 7329 N N . SER D 1 193 ? 5.648 13.335 23.438 1.00 11.69 172 SER D N 1
ATOM 7330 C CA . SER D 1 193 ? 5.681 14.193 22.249 1.00 11.37 172 SER D CA 1
ATOM 7331 C C . SER D 1 193 ? 5.379 15.649 22.621 1.00 11.86 172 SER D C 1
ATOM 7332 O O . SER D 1 193 ? 6.001 16.564 22.103 1.00 11.10 172 SER D O 1
ATOM 7335 N N . ALA D 1 194 ? 4.359 15.860 23.453 1.00 10.19 173 ALA D N 1
ATOM 7336 C CA . ALA D 1 194 ? 4.074 17.246 23.921 1.00 11.78 173 ALA D CA 1
ATOM 7337 C C . ALA D 1 194 ? 5.261 17.861 24.612 1.00 11.27 173 ALA D C 1
ATOM 7338 O O . ALA D 1 194 ? 5.586 19.047 24.381 1.00 11.93 173 ALA D O 1
ATOM 7340 N N . ALA D 1 195 ? 5.870 17.110 25.529 1.00 11.93 174 ALA D N 1
ATOM 7341 C CA . ALA D 1 195 ? 7.036 17.617 26.251 1.00 11.10 174 ALA D CA 1
ATOM 7342 C C . ALA D 1 195 ? 8.202 17.950 25.297 1.00 11.92 174 ALA D C 1
ATOM 7343 O O . ALA D 1 195 ? 8.805 19.051 25.373 1.00 12.74 174 ALA D O 1
ATOM 7345 N N . LYS D 1 196 ? 8.487 17.040 24.371 1.00 12.66 175 LYS D N 1
ATOM 7346 C CA . LYS D 1 196 ? 9.600 17.284 23.435 1.00 12.19 175 LYS D CA 1
ATOM 7347 C C . LYS D 1 196 ? 9.323 18.425 22.441 1.00 11.88 175 LYS D C 1
ATOM 7348 O O . LYS D 1 196 ? 10.250 19.085 21.979 1.00 12.53 175 LYS D O 1
ATOM 7354 N N . ALA D 1 197 ? 8.048 18.621 22.099 1.00 12.25 176 ALA D N 1
ATOM 7355 C CA . ALA D 1 197 ? 7.624 19.753 21.275 1.00 11.97 176 ALA D CA 1
ATOM 7356 C C . ALA D 1 197 ? 7.840 21.061 22.039 1.00 13.45 176 ALA D C 1
ATOM 7357 O O . ALA D 1 197 ? 8.384 22.035 21.499 1.00 12.67 176 ALA D O 1
ATOM 7359 N N . GLY D 1 198 ? 7.454 21.068 23.314 1.00 13.39 177 GLY D N 1
ATOM 7360 C CA . GLY D 1 198 ? 7.684 22.260 24.138 1.00 13.14 177 GLY D CA 1
ATOM 7361 C C . GLY D 1 198 ? 9.165 22.558 24.200 1.00 12.93 177 GLY D C 1
ATOM 7362 O O . GLY D 1 198 ? 9.552 23.723 24.144 1.00 12.17 177 GLY D O 1
ATOM 7363 N N . ILE D 1 199 ? 9.995 21.515 24.307 1.00 11.57 178 ILE D N 1
ATOM 7364 C CA . ILE D 1 199 ? 11.453 21.710 24.363 1.00 11.25 178 ILE D CA 1
ATOM 7365 C C . ILE D 1 199 ? 12.003 22.302 23.058 1.00 11.84 178 ILE D C 1
ATOM 7366 O O . ILE D 1 199 ? 12.871 23.198 23.063 1.00 12.01 178 ILE D O 1
ATOM 7371 N N . ALA D 1 200 ? 11.492 21.814 21.927 1.00 12.17 179 ALA D N 1
ATOM 7372 C CA . ALA D 1 200 ? 11.973 22.339 20.632 1.00 12.28 179 ALA D CA 1
ATOM 7373 C C . ALA D 1 200 ? 11.696 23.825 20.536 1.00 12.78 179 ALA D C 1
ATOM 7374 O O . ALA D 1 200 ? 12.549 24.600 20.135 1.00 12.79 179 ALA D O 1
ATOM 7376 N N . THR D 1 201 ? 10.473 24.222 20.877 1.00 12.48 180 THR D N 1
ATOM 7377 C CA . THR D 1 201 ? 10.114 25.649 20.762 1.00 13.68 180 THR D CA 1
ATOM 7378 C C . THR D 1 201 ? 10.811 26.490 21.824 1.00 14.14 180 THR D C 1
ATOM 7379 O O . THR D 1 201 ? 11.215 27.634 21.565 1.00 14.71 180 THR D O 1
ATOM 7383 N N . LEU D 1 202 ? 11.006 25.920 23.010 1.00 13.35 181 LEU D N 1
ATOM 7384 C CA . LEU D 1 202 ? 11.732 26.615 24.064 1.00 14.08 181 LEU D CA 1
ATOM 7385 C C . LEU D 1 202 ? 13.177 26.895 23.663 1.00 13.90 181 LEU D C 1
ATOM 7386 O O . LEU D 1 202 ? 13.750 27.932 24.008 1.00 15.42 181 LEU D O 1
ATOM 7391 N N . THR D 1 203 ? 13.738 25.988 22.882 1.00 13.62 182 THR D N 1
ATOM 7392 C CA . THR D 1 203 ? 15.073 26.176 22.291 1.00 13.79 182 THR D CA 1
ATOM 7393 C C . THR D 1 203 ? 15.077 27.417 21.366 1.00 14.51 182 THR D C 1
ATOM 7394 O O . THR D 1 203 ? 16.025 28.224 21.393 1.00 15.62 182 THR D O 1
ATOM 7398 N N . LEU D 1 204 ? 14.044 27.560 20.525 1.00 14.50 183 LEU D N 1
ATOM 7399 C CA . LEU D 1 204 ? 13.958 28.710 19.599 1.00 14.13 183 LEU D CA 1
ATOM 7400 C C . LEU D 1 204 ? 13.879 30.001 20.390 1.00 14.05 183 LEU D C 1
ATOM 7401 O O . LEU D 1 204 ? 14.538 30.989 20.036 1.00 15.35 183 LEU D O 1
ATOM 7406 N N . VAL D 1 205 ? 13.049 30.006 21.436 1.00 13.86 184 VAL D N 1
ATOM 7407 C CA . VAL D 1 205 ? 12.826 31.220 22.235 1.00 13.47 184 VAL D CA 1
ATOM 7408 C C . VAL D 1 205 ? 14.089 31.556 23.010 1.00 14.68 184 VAL D C 1
ATOM 7409 O O . VAL D 1 205 ? 14.518 32.706 23.042 1.00 14.22 184 VAL D O 1
ATOM 7413 N N . GLY D 1 206 ? 14.688 30.530 23.603 1.00 14.19 185 GLY D N 1
ATOM 7414 C CA . GLY D 1 206 ? 15.928 30.709 24.391 1.00 14.91 185 GLY D CA 1
ATOM 7415 C C . GLY D 1 206 ? 17.027 31.299 23.517 1.00 15.54 185 GLY D C 1
ATOM 7416 O O . GLY D 1 206 ? 17.693 32.232 23.918 1.00 16.20 185 GLY D O 1
ATOM 7417 N N . ALA D 1 207 ? 17.179 30.801 22.292 1.00 15.25 186 ALA D N 1
ATOM 7418 C CA . ALA D 1 207 ? 18.199 31.340 21.390 1.00 15.64 186 ALA D CA 1
ATOM 7419 C C . ALA D 1 207 ? 17.972 32.833 21.113 1.00 16.45 186 ALA D C 1
ATOM 7420 O O . ALA D 1 207 ? 18.912 33.617 21.098 1.00 17.30 186 ALA D O 1
ATOM 7422 N N . ALA D 1 208 ? 16.715 33.225 20.930 1.00 16.88 187 ALA D N 1
ATOM 7423 C CA . ALA D 1 208 ? 16.362 34.611 20.659 1.00 17.86 187 ALA D CA 1
ATOM 7424 C C . ALA D 1 208 ? 16.610 35.542 21.857 1.00 18.86 187 ALA D C 1
ATOM 7425 O O . ALA D 1 208 ? 17.028 36.701 21.661 1.00 18.94 187 ALA D O 1
ATOM 7427 N N . GLU D 1 209 ? 16.387 35.042 23.084 1.00 17.28 188 GLU D N 1
ATOM 7428 C CA . GLU D 1 209 ? 16.484 35.852 24.279 1.00 17.82 188 GLU D CA 1
ATOM 7429 C C . GLU D 1 209 ? 17.881 35.928 24.868 1.00 18.04 188 GLU D C 1
ATOM 7430 O O . GLU D 1 209 ? 18.226 36.958 25.474 1.00 18.88 188 GLU D O 1
ATOM 7436 N N . MET D 1 210 ? 18.666 34.876 24.687 1.00 17.21 189 MET D N 1
ATOM 7437 C CA . MET D 1 210 ? 19.920 34.736 25.449 1.00 17.64 189 MET D CA 1
ATOM 7438 C C . MET D 1 210 ? 21.186 35.111 24.700 1.00 17.32 189 MET D C 1
ATOM 7439 O O . MET D 1 210 ? 22.248 35.263 25.325 1.00 17.51 189 MET D O 1
ATOM 7444 N N . GLY D 1 211 ? 21.079 35.288 23.380 1.00 17.87 190 GLY D N 1
ATOM 7445 C CA . GLY D 1 211 ? 22.233 35.674 22.583 1.00 19.16 190 GLY D CA 1
ATOM 7446 C C . GLY D 1 211 ? 22.829 37.014 23.046 1.00 21.81 190 GLY D C 1
ATOM 7447 O O . GLY D 1 211 ? 24.037 37.205 22.959 1.00 22.30 190 GLY D O 1
ATOM 7448 N N . ARG D 1 212 ? 21.995 37.901 23.579 1.00 22.17 191 ARG D N 1
ATOM 7449 C CA . ARG D 1 212 ? 22.474 39.234 24.003 1.00 25.23 191 ARG D CA 1
ATOM 7450 C C . ARG D 1 212 ? 23.477 39.168 25.155 1.00 25.60 191 ARG D C 1
ATOM 7451 O O . ARG D 1 212 ? 24.297 40.074 25.316 1.00 26.09 191 ARG D O 1
ATOM 7459 N N . TYR D 1 213 ? 23.445 38.101 25.941 1.00 23.86 192 TYR D N 1
ATOM 7460 C CA . TYR D 1 213 ? 24.543 37.937 26.895 1.00 24.26 192 TYR D CA 1
ATOM 7461 C C . TYR D 1 213 ? 25.466 36.749 26.611 1.00 23.07 192 TYR D C 1
ATOM 7462 O O . TYR D 1 213 ? 26.049 36.188 27.532 1.00 23.28 192 TYR D O 1
ATOM 7471 N N . GLY D 1 214 ? 25.611 36.399 25.330 1.00 21.77 193 GLY D N 1
ATOM 7472 C CA . GLY D 1 214 ? 26.679 35.509 24.898 1.00 20.24 193 GLY D CA 1
ATOM 7473 C C . GLY D 1 214 ? 26.365 34.031 25.074 1.00 20.64 193 GLY D C 1
ATOM 7474 O O . GLY D 1 214 ? 27.278 33.210 25.205 1.00 20.07 193 GLY D O 1
ATOM 7475 N N . VAL D 1 215 ? 25.076 33.687 25.041 1.00 18.52 194 VAL D N 1
ATOM 7476 C CA . VAL D 1 215 ? 24.653 32.273 25.201 1.00 17.60 194 VAL D CA 1
ATOM 7477 C C . VAL D 1 215 ? 23.927 31.811 23.940 1.00 17.66 194 VAL D C 1
ATOM 7478 O O . VAL D 1 215 ? 22.984 32.473 23.491 1.00 17.37 194 VAL D O 1
ATOM 7482 N N . THR D 1 216 ? 24.351 30.658 23.408 1.00 17.43 195 THR D N 1
ATOM 7483 C CA . THR D 1 216 ? 23.627 30.008 22.313 1.00 17.17 195 THR D CA 1
ATOM 7484 C C . THR D 1 216 ? 22.736 28.920 22.883 1.00 16.65 195 THR D C 1
ATOM 7485 O O . THR D 1 216 ? 22.990 28.387 23.969 1.00 15.32 195 THR D O 1
ATOM 7489 N N . VAL D 1 217 ? 21.683 28.575 22.140 1.00 15.97 196 VAL D N 1
ATOM 7490 C CA . VAL D 1 217 ? 20.725 27.579 22.649 1.00 14.75 196 VAL D CA 1
ATOM 7491 C C . VAL D 1 217 ? 20.365 26.749 21.428 1.00 14.50 196 VAL D C 1
ATOM 7492 O O . VAL D 1 217 ? 19.785 27.299 20.486 1.00 14.50 196 VAL D O 1
ATOM 7496 N N . ASN D 1 218 ? 20.636 25.439 21.477 1.00 13.50 197 ASN D N 1
ATOM 7497 C CA . ASN D 1 218 ? 20.359 24.528 20.334 1.00 14.19 197 ASN D CA 1
ATOM 7498 C C . ASN D 1 218 ? 19.762 23.234 20.871 1.00 14.19 197 ASN D C 1
ATOM 7499 O O . ASN D 1 218 ? 19.721 23.040 22.091 1.00 14.57 197 ASN D O 1
ATOM 7504 N N . ALA D 1 219 ? 19.282 22.366 19.998 1.00 14.06 198 ALA D N 1
ATOM 7505 C CA . ALA D 1 219 ? 18.778 21.082 20.502 1.00 13.77 198 ALA D CA 1
ATOM 7506 C C . ALA D 1 219 ? 19.232 19.953 19.596 1.00 14.44 198 ALA D C 1
ATOM 7507 O O . ALA D 1 219 ? 19.440 20.155 18.384 1.00 14.86 198 ALA D O 1
ATOM 7509 N N . ILE D 1 220 ? 19.372 18.761 20.182 1.00 14.62 199 ILE D N 1
ATOM 7510 C CA . ILE D 1 220 ? 19.548 17.557 19.394 1.00 16.27 199 ILE D CA 1
ATOM 7511 C C . ILE D 1 220 ? 18.308 16.683 19.506 1.00 16.25 199 ILE D C 1
ATOM 7512 O O . ILE D 1 220 ? 17.576 16.738 20.512 1.00 15.95 199 ILE D O 1
ATOM 7517 N N . ALA D 1 221 ? 18.058 15.879 18.470 1.00 14.85 200 ALA D N 1
ATOM 7518 C CA . ALA D 1 221 ? 16.930 14.955 18.498 1.00 15.78 200 ALA D CA 1
ATOM 7519 C C . ALA D 1 221 ? 17.481 13.581 18.065 1.00 15.18 200 ALA D C 1
ATOM 7520 O O . ALA D 1 221 ? 17.552 13.281 16.866 1.00 16.09 200 ALA D O 1
ATOM 7522 N N . PRO D 1 222 ? 17.896 12.772 19.030 1.00 15.66 201 PRO D N 1
ATOM 7523 C CA . PRO D 1 222 ? 18.324 11.386 18.718 1.00 16.40 201 PRO D CA 1
ATOM 7524 C C . PRO D 1 222 ? 17.233 10.605 18.057 1.00 17.34 201 PRO D C 1
ATOM 7525 O O . PRO D 1 222 ? 16.041 10.764 18.417 1.00 17.30 201 PRO D O 1
ATOM 7529 N N . SER D 1 223 ? 17.611 9.771 17.081 1.00 17.97 202 SER D N 1
ATOM 7530 C CA . SER D 1 223 ? 16.626 8.993 16.335 1.00 17.81 202 SER D CA 1
ATOM 7531 C C . SER D 1 223 ? 15.913 8.024 17.278 1.00 18.79 202 SER D C 1
ATOM 7532 O O . SER D 1 223 ? 16.421 7.688 18.341 1.00 17.35 202 SER D O 1
ATOM 7535 N N . ALA D 1 224 ? 14.734 7.605 16.852 1.00 19.54 203 ALA D N 1
ATOM 7536 C CA . ALA D 1 224 ? 13.932 6.677 17.664 1.00 21.92 203 ALA D CA 1
ATOM 7537 C C . ALA D 1 224 ? 14.690 5.373 17.969 1.00 22.41 203 ALA D C 1
ATOM 7538 O O . ALA D 1 224 ? 14.551 4.858 19.080 1.00 24.41 203 ALA D O 1
ATOM 7540 N N . ARG D 1 225 ? 15.478 4.869 17.010 1.00 21.11 204 ARG D N 1
ATOM 7541 C CA . ARG D 1 225 ? 16.220 3.599 17.212 1.00 21.47 204 ARG D CA 1
ATOM 7542 C C . ARG D 1 225 ? 17.584 3.748 17.896 1.00 20.61 204 ARG D C 1
ATOM 7543 O O . ARG D 1 225 ? 18.247 2.743 18.176 1.00 21.66 204 ARG D O 1
ATOM 7551 N N . THR D 1 226 ? 18.018 4.986 18.187 1.00 20.74 205 THR D N 1
ATOM 7552 C CA . THR D 1 226 ? 19.233 5.175 18.998 1.00 19.30 205 THR D CA 1
ATOM 7553 C C . THR D 1 226 ? 19.012 4.499 20.355 1.00 21.16 205 THR D C 1
ATOM 7554 O O . THR D 1 226 ? 17.889 4.563 20.918 1.00 20.30 205 THR D O 1
ATOM 7558 N N . ARG D 1 227 ? 20.021 3.753 20.794 1.00 21.99 206 ARG D N 1
ATOM 7559 C CA . ARG D 1 227 ? 19.863 2.914 21.967 1.00 24.84 206 ARG D CA 1
ATOM 7560 C C . ARG D 1 227 ? 19.743 3.780 23.195 1.00 27.56 206 ARG D C 1
ATOM 7561 O O . ARG D 1 227 ? 20.659 4.530 23.534 1.00 27.43 206 ARG D O 1
ATOM 7569 N N . MET D 1 228 ? 18.602 3.632 23.861 1.00 30.11 207 MET D N 1
ATOM 7570 C CA A MET D 1 228 ? 18.324 4.379 25.074 0.50 31.07 207 MET D CA 1
ATOM 7571 C CA B MET D 1 228 ? 18.291 4.377 25.076 0.50 31.49 207 MET D CA 1
ATOM 7572 C C . MET D 1 228 ? 18.319 3.512 26.349 1.00 31.80 207 MET D C 1
ATOM 7573 O O . MET D 1 228 ? 18.257 4.028 27.460 1.00 32.69 207 MET D O 1
ATOM 7582 N N . THR D 1 229 ? 18.411 2.186 26.192 1.00 31.87 208 THR D N 1
ATOM 7583 C CA . THR D 1 229 ? 18.592 1.291 27.338 1.00 31.24 208 THR D CA 1
ATOM 7584 C C . THR D 1 229 ? 19.845 1.725 28.144 1.00 30.84 208 THR D C 1
ATOM 7585 O O . THR D 1 229 ? 20.789 2.284 27.608 1.00 27.60 208 THR D O 1
ATOM 7589 N N . GLU D 1 230 ? 19.830 1.471 29.443 1.00 31.34 209 GLU D N 1
ATOM 7590 C CA . GLU D 1 230 ? 21.000 1.747 30.270 1.00 31.66 209 GLU D CA 1
ATOM 7591 C C . GLU D 1 230 ? 21.285 0.402 30.863 1.00 30.88 209 GLU D C 1
ATOM 7592 O O . GLU D 1 230 ? 20.572 -0.045 31.755 1.00 33.18 209 GLU D O 1
ATOM 7598 N N . THR D 1 231 ? 22.278 -0.284 30.314 1.00 28.56 210 THR D N 1
ATOM 7599 C CA . THR D 1 231 ? 22.499 -1.679 30.691 1.00 27.17 210 THR D CA 1
ATOM 7600 C C . THR D 1 231 ? 23.776 -1.847 31.470 1.00 25.94 210 THR D C 1
ATOM 7601 O O . THR D 1 231 ? 24.651 -0.981 31.445 1.00 25.57 210 THR D O 1
ATOM 7605 N N . VAL D 1 232 ? 23.907 -3.001 32.110 1.00 25.27 211 VAL D N 1
ATOM 7606 C CA . VAL D 1 232 ? 25.005 -3.280 32.997 1.00 25.17 211 VAL D CA 1
ATOM 7607 C C . VAL D 1 232 ? 26.290 -3.656 32.233 1.00 25.71 211 VAL D C 1
ATOM 7608 O O . VAL D 1 232 ? 27.386 -3.205 32.594 1.00 24.26 211 VAL D O 1
ATOM 7612 N N . PHE D 1 233 ? 26.168 -4.467 31.181 1.00 24.62 212 PHE D N 1
ATOM 7613 C CA . PHE D 1 233 ? 27.360 -5.086 30.576 1.00 25.79 212 PHE D CA 1
ATOM 7614 C C . PHE D 1 233 ? 27.686 -4.508 29.205 1.00 27.28 212 PHE D C 1
ATOM 7615 O O . PHE D 1 233 ? 26.786 -4.176 28.444 1.00 27.15 212 PHE D O 1
ATOM 7623 N N . ALA D 1 234 ? 28.971 -4.381 28.910 1.00 30.27 213 ALA D N 1
ATOM 7624 C CA . ALA D 1 234 ? 29.426 -3.849 27.625 1.00 33.46 213 ALA D CA 1
ATOM 7625 C C . ALA D 1 234 ? 30.625 -4.660 27.116 1.00 35.89 213 ALA D C 1
ATOM 7626 O O . ALA D 1 234 ? 31.438 -5.153 27.907 1.00 36.77 213 ALA D O 1
ATOM 7628 N N . GLU D 1 235 ? 30.726 -4.813 25.795 1.00 38.20 214 GLU D N 1
ATOM 7629 C CA . GLU D 1 235 ? 31.795 -5.608 25.150 1.00 39.63 214 GLU D CA 1
ATOM 7630 C C . GLU D 1 235 ? 32.007 -4.999 23.776 1.00 40.08 214 GLU D C 1
ATOM 7631 O O . GLU D 1 235 ? 31.029 -4.851 23.028 1.00 39.96 214 GLU D O 1
ATOM 7637 N N . PHE D 1 244 ? 31.106 -1.038 13.659 1.00 31.27 223 PHE D N 1
ATOM 7638 C CA . PHE D 1 244 ? 30.329 0.217 13.872 1.00 30.03 223 PHE D CA 1
ATOM 7639 C C . PHE D 1 244 ? 28.833 -0.024 14.119 1.00 29.15 223 PHE D C 1
ATOM 7640 O O . PHE D 1 244 ? 28.083 -0.429 13.227 1.00 30.05 223 PHE D O 1
ATOM 7648 N N . ASP D 1 245 ? 28.393 0.274 15.332 1.00 27.45 224 ASP D N 1
ATOM 7649 C CA . ASP D 1 245 ? 26.980 0.205 15.656 1.00 24.89 224 ASP D CA 1
ATOM 7650 C C . ASP D 1 245 ? 26.383 1.608 15.487 1.00 23.37 224 ASP D C 1
ATOM 7651 O O . ASP D 1 245 ? 26.585 2.449 16.339 1.00 21.86 224 ASP D O 1
ATOM 7656 N N . ALA D 1 246 ? 25.649 1.844 14.402 1.00 22.89 225 ALA D N 1
ATOM 7657 C CA . ALA D 1 246 ? 25.086 3.175 14.133 1.00 22.86 225 ALA D CA 1
ATOM 7658 C C . ALA D 1 246 ? 24.134 3.649 15.230 1.00 21.62 225 ALA D C 1
ATOM 7659 O O . ALA D 1 246 ? 24.000 4.860 15.434 1.00 22.19 225 ALA D O 1
ATOM 7661 N N . MET D 1 247 ? 23.484 2.711 15.925 1.00 20.63 226 MET D N 1
ATOM 7662 C CA . MET D 1 247 ? 22.517 3.084 16.964 1.00 20.28 226 MET D CA 1
ATOM 7663 C C . MET D 1 247 ? 23.136 3.351 18.347 1.00 18.64 226 MET D C 1
ATOM 7664 O O . MET D 1 247 ? 22.407 3.694 19.289 1.00 18.80 226 MET D O 1
ATOM 7669 N N . ALA D 1 248 ? 24.442 3.219 18.486 1.00 19.12 227 ALA D N 1
ATOM 7670 C CA . ALA D 1 248 ? 25.049 3.426 19.807 1.00 18.93 227 ALA D CA 1
ATOM 7671 C C . ALA D 1 248 ? 24.865 4.871 20.273 1.00 20.03 227 ALA D C 1
ATOM 7672 O O . ALA D 1 248 ? 24.991 5.788 19.458 1.00 19.85 227 ALA D O 1
ATOM 7674 N N . PRO D 1 249 ? 24.606 5.085 21.581 1.00 19.59 228 PRO D N 1
ATOM 7675 C CA . PRO D 1 249 ? 24.389 6.454 22.099 1.00 19.96 228 PRO D CA 1
ATOM 7676 C C . PRO D 1 249 ? 25.616 7.366 21.948 1.00 20.02 228 PRO D C 1
ATOM 7677 O O . PRO D 1 249 ? 25.467 8.575 21.754 1.00 20.19 228 PRO D O 1
ATOM 7681 N N . GLU D 1 250 ? 26.820 6.787 21.982 1.00 20.51 229 GLU D N 1
ATOM 7682 C CA . GLU D 1 250 ? 28.065 7.538 21.816 1.00 21.33 229 GLU D CA 1
ATOM 7683 C C . GLU D 1 250 ? 28.136 8.241 20.472 1.00 20.95 229 GLU D C 1
ATOM 7684 O O . GLU D 1 250 ? 28.930 9.170 20.302 1.00 20.68 229 GLU D O 1
ATOM 7690 N N . ASN D 1 251 ? 27.290 7.854 19.523 1.00 19.46 230 ASN D N 1
ATOM 7691 C CA . ASN D 1 251 ? 27.321 8.538 18.230 1.00 20.31 230 ASN D CA 1
ATOM 7692 C C . ASN D 1 251 ? 26.619 9.897 18.266 1.00 19.67 230 ASN D C 1
ATOM 7693 O O . ASN D 1 251 ? 26.792 10.729 17.354 1.00 20.14 230 ASN D O 1
ATOM 7698 N N . VAL D 1 252 ? 25.795 10.113 19.295 1.00 19.58 231 VAL D N 1
ATOM 7699 C CA . VAL D 1 252 ? 25.031 11.371 19.383 1.00 19.84 231 VAL D CA 1
ATOM 7700 C C . VAL D 1 252 ? 25.936 12.475 19.971 1.00 20.11 231 VAL D C 1
ATOM 7701 O O . VAL D 1 252 ? 25.853 13.678 19.620 1.00 20.49 231 VAL D O 1
ATOM 7705 N N . SER D 1 253 ? 26.826 12.067 20.869 1.00 19.17 232 SER D N 1
ATOM 7706 C CA . SER D 1 253 ? 27.582 13.021 21.644 1.00 19.38 232 SER D CA 1
ATOM 7707 C C . SER D 1 253 ? 28.521 13.975 20.887 1.00 19.20 232 SER D C 1
ATOM 7708 O O . SER D 1 253 ? 28.665 15.127 21.320 1.00 18.94 232 SER D O 1
ATOM 7711 N N . PRO D 1 254 ? 29.182 13.525 19.783 1.00 19.41 233 PRO D N 1
ATOM 7712 C CA . PRO D 1 254 ? 30.118 14.463 19.114 1.00 19.10 233 PRO D CA 1
ATOM 7713 C C . PRO D 1 254 ? 29.519 15.825 18.787 1.00 18.57 233 PRO D C 1
ATOM 7714 O O . PRO D 1 254 ? 30.153 16.865 19.043 1.00 18.69 233 PRO D O 1
ATOM 7718 N N . LEU D 1 255 ? 28.299 15.845 18.246 1.00 17.95 234 LEU D N 1
ATOM 7719 C CA . LEU D 1 255 ? 27.698 17.125 17.901 1.00 17.51 234 LEU D CA 1
ATOM 7720 C C . LEU D 1 255 ? 27.411 17.978 19.138 1.00 17.72 234 LEU D C 1
ATOM 7721 O O . LEU D 1 255 ? 27.573 19.220 19.094 1.00 17.36 234 LEU D O 1
ATOM 7726 N N . VAL D 1 256 ? 26.999 17.324 20.229 1.00 16.45 235 VAL D N 1
ATOM 7727 C CA . VAL D 1 256 ? 26.748 18.024 21.481 1.00 17.06 235 VAL D CA 1
ATOM 7728 C C . VAL D 1 256 ? 28.038 18.674 21.981 1.00 17.98 235 VAL D C 1
ATOM 7729 O O . VAL D 1 256 ? 28.050 19.847 22.350 1.00 17.82 235 VAL D O 1
ATOM 7733 N N . VAL D 1 257 ? 29.116 17.902 21.991 1.00 18.09 236 VAL D N 1
ATOM 7734 C CA . VAL D 1 257 ? 30.410 18.462 22.350 1.00 18.50 236 VAL D CA 1
ATOM 7735 C C . VAL D 1 257 ? 30.802 19.651 21.439 1.00 17.93 236 VAL D C 1
ATOM 7736 O O . VAL D 1 257 ? 31.202 20.724 21.937 1.00 19.36 236 VAL D O 1
ATOM 7740 N N . TRP D 1 258 ? 30.706 19.503 20.121 1.00 17.92 237 TRP D N 1
ATOM 7741 C CA . TRP D 1 258 ? 31.062 20.631 19.233 1.00 18.47 237 TRP D CA 1
ATOM 7742 C C . TRP D 1 258 ? 30.181 21.880 19.484 1.00 17.81 237 TRP D C 1
ATOM 7743 O O . TRP D 1 258 ? 30.667 23.003 19.557 1.00 18.12 237 TRP D O 1
ATOM 7754 N N . LEU D 1 259 ? 28.877 21.680 19.663 1.00 17.20 238 LEU D N 1
ATOM 7755 C CA . LEU D 1 259 ? 27.987 22.805 19.974 1.00 17.21 238 LEU D CA 1
ATOM 7756 C C . LEU D 1 259 ? 28.400 23.504 21.266 1.00 17.13 238 LEU D C 1
ATOM 7757 O O . LEU D 1 259 ? 28.215 24.715 21.407 1.00 17.81 238 LEU D O 1
ATOM 7762 N N . GLY D 1 260 ? 28.914 22.736 22.217 1.00 17.96 239 GLY D N 1
ATOM 7763 C CA . GLY D 1 260 ? 29.392 23.257 23.504 1.00 18.13 239 GLY D CA 1
ATOM 7764 C C . GLY D 1 260 ? 30.715 24.054 23.434 1.00 19.71 239 GLY D C 1
ATOM 7765 O O . GLY D 1 260 ? 31.154 24.650 24.435 1.00 20.12 239 GLY D O 1
ATOM 7766 N N . SER D 1 261 ? 31.327 24.091 22.252 1.00 19.92 240 SER D N 1
ATOM 7767 C CA . SER D 1 261 ? 32.677 24.690 22.077 1.00 20.51 240 SER D CA 1
ATOM 7768 C C . SER D 1 261 ? 32.649 26.183 21.723 1.00 21.12 240 SER D C 1
ATOM 7769 O O . SER D 1 261 ? 31.628 26.733 21.313 1.00 21.53 240 SER D O 1
ATOM 7772 N N . ALA D 1 262 ? 33.792 26.839 21.881 1.00 21.60 241 ALA D N 1
ATOM 7773 C CA . ALA D 1 262 ? 33.962 28.226 21.457 1.00 22.82 241 ALA D CA 1
ATOM 7774 C C . ALA D 1 262 ? 33.659 28.390 19.973 1.00 23.47 241 ALA D C 1
ATOM 7775 O O . ALA D 1 262 ? 33.120 29.410 19.561 1.00 23.21 241 ALA D O 1
ATOM 7777 N N . GLU D 1 263 ? 34.025 27.389 19.170 1.00 23.24 242 GLU D N 1
ATOM 7778 C CA . GLU D 1 263 ? 33.894 27.501 17.733 1.00 24.35 242 GLU D CA 1
ATOM 7779 C C . GLU D 1 263 ? 32.436 27.596 17.275 1.00 23.69 242 GLU D C 1
ATOM 7780 O O . GLU D 1 263 ? 32.141 28.132 16.187 1.00 23.36 242 GLU D O 1
ATOM 7786 N N . ALA D 1 264 ? 31.525 27.120 18.129 1.00 21.59 243 ALA D N 1
ATOM 7787 C CA . ALA D 1 264 ? 30.100 27.073 17.775 1.00 20.76 243 ALA D CA 1
ATOM 7788 C C . ALA D 1 264 ? 29.349 28.346 18.172 1.00 20.87 243 ALA D C 1
ATOM 7789 O O . ALA D 1 264 ? 28.097 28.386 18.166 1.00 19.10 243 ALA D O 1
ATOM 7791 N N . ARG D 1 265 ? 30.105 29.429 18.438 1.00 20.64 244 ARG D N 1
ATOM 7792 C CA . ARG D 1 265 ? 29.514 30.718 18.846 1.00 20.69 244 ARG D CA 1
ATOM 7793 C C . ARG D 1 265 ? 28.428 31.267 17.914 1.00 20.70 244 ARG D C 1
ATOM 7794 O O . ARG D 1 265 ? 27.557 32.000 18.355 1.00 21.30 244 ARG D O 1
ATOM 7796 N N . ASP D 1 266 ? 28.484 30.939 16.626 1.00 21.72 245 ASP D N 1
ATOM 7797 C CA . ASP D 1 266 ? 27.531 31.510 15.688 1.00 23.01 245 ASP D CA 1
ATOM 7798 C C . ASP D 1 266 ? 26.391 30.556 15.330 1.00 21.59 245 ASP D C 1
ATOM 7799 O O . ASP D 1 266 ? 25.619 30.870 14.428 1.00 23.29 245 ASP D O 1
ATOM 7804 N N . VAL D 1 267 ? 26.276 29.418 16.019 1.00 19.88 246 VAL D N 1
ATOM 7805 C CA . VAL D 1 267 ? 25.167 28.470 15.781 1.00 18.57 246 VAL D CA 1
ATOM 7806 C C . VAL D 1 267 ? 24.214 28.572 16.966 1.00 17.72 246 VAL D C 1
ATOM 7807 O O . VAL D 1 267 ? 24.617 28.303 18.098 1.00 16.97 246 VAL D O 1
ATOM 7811 N N . THR D 1 268 ? 22.994 29.049 16.713 1.00 16.75 247 THR D N 1
ATOM 7812 C CA . THR D 1 268 ? 21.981 29.188 17.767 1.00 16.90 247 THR D CA 1
ATOM 7813 C C . THR D 1 268 ? 20.588 28.985 17.203 1.00 16.34 247 THR D C 1
ATOM 7814 O O . THR D 1 268 ? 20.352 29.241 16.017 1.00 17.83 247 THR D O 1
ATOM 7818 N N . GLY D 1 269 ? 19.691 28.426 18.016 1.00 15.91 248 GLY D N 1
ATOM 7819 C CA . GLY D 1 269 ? 18.288 28.214 17.609 1.00 15.81 248 GLY D CA 1
ATOM 7820 C C . GLY D 1 269 ? 18.111 27.050 16.635 1.00 15.82 248 GLY D C 1
ATOM 7821 O O . GLY D 1 269 ? 17.094 26.988 15.935 1.00 17.71 248 GLY D O 1
ATOM 7822 N N . LYS D 1 270 ? 19.068 26.131 16.597 1.00 14.84 249 LYS D N 1
ATOM 7823 C CA . LYS D 1 270 ? 19.016 25.027 15.622 1.00 15.17 249 LYS D CA 1
ATOM 7824 C C . LYS D 1 270 ? 18.599 23.737 16.289 1.00 15.44 249 LYS D C 1
ATOM 7825 O O . LYS D 1 270 ? 18.910 23.506 17.465 1.00 15.38 249 LYS D O 1
ATOM 7831 N N . VAL D 1 271 ? 17.827 22.943 15.540 1.00 14.86 250 VAL D N 1
ATOM 7832 C CA . VAL D 1 271 ? 17.465 21.608 15.971 1.00 15.26 250 VAL D CA 1
ATOM 7833 C C . VAL D 1 271 ? 18.085 20.591 15.003 1.00 15.35 250 VAL D C 1
ATOM 7834 O O . VAL D 1 271 ? 17.787 20.632 13.814 1.00 16.92 250 VAL D O 1
ATOM 7838 N N . PHE D 1 272 ? 18.925 19.695 15.528 1.00 15.33 251 PHE D N 1
ATOM 7839 C CA . PHE D 1 272 ? 19.623 18.711 14.709 1.00 14.97 251 PHE D CA 1
ATOM 7840 C C . PHE D 1 272 ? 19.145 17.301 15.034 1.00 15.33 251 PHE D C 1
ATOM 7841 O O . PHE D 1 272 ? 19.238 16.850 16.203 1.00 15.50 251 PHE D O 1
ATOM 7849 N N . GLU D 1 273 ? 18.746 16.574 14.000 1.00 14.73 252 GLU D N 1
ATOM 7850 C CA . GLU D 1 273 ? 18.408 15.142 14.161 1.00 15.64 252 GLU D CA 1
ATOM 7851 C C . GLU D 1 273 ? 19.659 14.320 14.001 1.00 16.84 252 GLU D C 1
ATOM 7852 O O . GLU D 1 273 ? 20.418 14.556 13.070 1.00 17.91 252 GLU D O 1
ATOM 7858 N N . VAL D 1 274 ? 19.882 13.354 14.893 1.00 17.48 253 VAL D N 1
ATOM 7859 C CA . VAL D 1 274 ? 21.176 12.626 14.890 1.00 17.84 253 VAL D CA 1
ATOM 7860 C C . VAL D 1 274 ? 20.995 11.138 15.072 1.00 18.04 253 VAL D C 1
ATOM 7861 O O . VAL D 1 274 ? 20.136 10.690 15.843 1.00 17.26 253 VAL D O 1
ATOM 7865 N N . GLU D 1 275 ? 21.832 10.371 14.371 1.00 18.03 254 GLU D N 1
ATOM 7866 C CA . GLU D 1 275 ? 21.918 8.915 14.543 1.00 19.03 254 GLU D CA 1
ATOM 7867 C C . GLU D 1 275 ? 23.191 8.467 13.858 1.00 20.10 254 GLU D C 1
ATOM 7868 O O . GLU D 1 275 ? 23.377 8.781 12.669 1.00 19.83 254 GLU D O 1
ATOM 7874 N N . GLY D 1 276 ? 24.028 7.692 14.556 1.00 19.49 255 GLY D N 1
ATOM 7875 C CA . GLY D 1 276 ? 25.225 7.123 13.924 1.00 19.31 255 GLY D CA 1
ATOM 7876 C C . GLY D 1 276 ? 26.098 8.234 13.361 1.00 19.26 255 GLY D C 1
ATOM 7877 O O . GLY D 1 276 ? 26.437 9.168 14.077 1.00 19.01 255 GLY D O 1
ATOM 7878 N N . GLY D 1 277 ? 26.415 8.150 12.067 1.00 19.69 256 GLY D N 1
ATOM 7879 C CA . GLY D 1 277 ? 27.185 9.207 11.411 1.00 20.11 256 GLY D CA 1
ATOM 7880 C C . GLY D 1 277 ? 26.330 10.299 10.789 1.00 20.80 256 GLY D C 1
ATOM 7881 O O . GLY D 1 277 ? 26.865 11.212 10.139 1.00 21.29 256 GLY D O 1
ATOM 7882 N N . LYS D 1 278 ? 25.018 10.244 11.011 1.00 19.65 257 LYS D N 1
ATOM 7883 C CA . LYS D 1 278 ? 24.103 11.161 10.329 1.00 20.51 257 LYS D CA 1
ATOM 7884 C C . LYS D 1 278 ? 23.781 12.379 11.188 1.00 20.13 257 LYS D C 1
ATOM 7885 O O . LYS D 1 278 ? 23.512 12.237 12.379 1.00 19.13 257 LYS D O 1
ATOM 7891 N N . ILE D 1 279 ? 23.856 13.562 10.567 1.00 18.90 258 ILE D N 1
ATOM 7892 C CA . ILE D 1 279 ? 23.344 14.811 11.151 1.00 19.26 258 ILE D CA 1
ATOM 7893 C C . ILE D 1 279 ? 22.415 15.446 10.127 1.00 19.53 258 ILE D C 1
ATOM 7894 O O . ILE D 1 279 ? 22.806 15.617 8.961 1.00 20.62 258 ILE D O 1
ATOM 7899 N N . ARG D 1 280 ? 21.181 15.751 10.547 1.00 18.66 259 ARG D N 1
ATOM 7900 C CA . ARG D 1 280 ? 20.165 16.371 9.695 1.00 19.17 259 ARG D CA 1
ATOM 7901 C C . ARG D 1 280 ? 19.631 17.642 10.379 1.00 18.27 259 ARG D C 1
ATOM 7902 O O . ARG D 1 280 ? 19.325 17.629 11.579 1.00 18.41 259 ARG D O 1
ATOM 7910 N N . VAL D 1 281 ? 19.540 18.730 9.633 1.00 16.69 260 VAL D N 1
ATOM 7911 C CA . VAL D 1 281 ? 18.937 19.932 10.180 1.00 17.21 260 VAL D CA 1
ATOM 7912 C C . VAL D 1 281 ? 17.417 19.758 10.103 1.00 17.33 260 VAL D C 1
ATOM 7913 O O . VAL D 1 281 ? 16.878 19.512 9.018 1.00 19.23 260 VAL D O 1
ATOM 7917 N N . ALA D 1 282 ? 16.729 19.897 11.233 1.00 17.04 261 ALA D N 1
ATOM 7918 C CA . ALA D 1 282 ? 15.270 19.884 11.217 1.00 16.03 261 ALA D CA 1
ATOM 7919 C C . ALA D 1 282 ? 14.806 21.267 10.829 1.00 17.50 261 ALA D C 1
ATOM 7920 O O . ALA D 1 282 ? 15.289 22.249 11.375 1.00 16.93 261 ALA D O 1
ATOM 7922 N N . GLU D 1 283 ? 13.872 21.355 9.878 1.00 16.80 262 GLU D N 1
ATOM 7923 C CA . GLU D 1 283 ? 13.402 22.660 9.428 1.00 18.36 262 GLU D CA 1
ATOM 7924 C C . GLU D 1 283 ? 12.055 22.917 10.068 1.00 18.00 262 GLU D C 1
ATOM 7925 O O . GLU D 1 283 ? 11.161 22.068 10.013 1.00 18.24 262 GLU D O 1
ATOM 7931 N N . GLY D 1 284 ? 11.943 24.093 10.672 1.00 18.12 263 GLY D N 1
ATOM 7932 C CA . GLY D 1 284 ? 10.770 24.465 11.474 1.00 18.26 263 GLY D CA 1
ATOM 7933 C C . GLY D 1 284 ? 9.484 24.744 10.724 1.00 18.38 263 GLY D C 1
ATOM 7934 O O . GLY D 1 284 ? 9.425 24.710 9.465 1.00 19.10 263 GLY D O 1
ATOM 7935 N N . TRP D 1 285 ? 8.451 25.026 11.509 1.00 17.05 264 TRP D N 1
ATOM 7936 C CA . TRP D 1 285 ? 7.123 25.281 10.981 1.00 18.11 264 TRP D CA 1
ATOM 7937 C C . TRP D 1 285 ? 7.153 26.423 9.975 1.00 18.69 264 TRP D C 1
ATOM 7938 O O . TRP D 1 285 ? 7.815 27.451 10.199 1.00 19.83 264 TRP D O 1
ATOM 7949 N N . ALA D 1 286 ? 6.406 26.246 8.896 1.00 19.37 265 ALA D N 1
ATOM 7950 C CA . ALA D 1 286 ? 6.483 27.182 7.772 1.00 20.30 265 ALA D CA 1
ATOM 7951 C C . ALA D 1 286 ? 5.106 27.746 7.480 1.00 21.09 265 ALA D C 1
ATOM 7952 O O . ALA D 1 286 ? 4.103 27.191 7.904 1.00 18.56 265 ALA D O 1
ATOM 7954 N N . HIS D 1 287 ? 5.061 28.831 6.709 1.00 21.57 266 HIS D N 1
ATOM 7955 C CA . HIS D 1 287 ? 3.784 29.358 6.276 1.00 23.06 266 HIS D CA 1
ATOM 7956 C C . HIS D 1 287 ? 3.359 28.667 4.985 1.00 22.84 266 HIS D C 1
ATOM 7957 O O . HIS D 1 287 ? 3.989 28.848 3.920 1.00 24.12 266 HIS D O 1
ATOM 7964 N N . GLY D 1 288 ? 2.297 27.877 5.070 1.00 21.83 267 GLY D N 1
ATOM 7965 C CA . GLY D 1 288 ? 1.747 27.206 3.898 1.00 20.94 267 GLY D CA 1
ATOM 7966 C C . GLY D 1 288 ? 0.775 28.084 3.121 1.00 20.67 267 GLY D C 1
ATOM 7967 O O . GLY D 1 288 ? 0.776 29.295 3.276 1.00 21.23 267 GLY D O 1
ATOM 7968 N N . PRO D 1 289 ? -0.084 27.451 2.310 1.00 20.92 268 PRO D N 1
ATOM 7969 C CA . PRO D 1 289 ? -1.042 28.189 1.452 1.00 21.39 268 PRO D CA 1
ATOM 7970 C C . PRO D 1 289 ? -2.031 28.955 2.317 1.00 21.35 268 PRO D C 1
ATOM 7971 O O . PRO D 1 289 ? -2.421 28.494 3.428 1.00 20.70 268 PRO D O 1
ATOM 7975 N N . GLN D 1 290 ? -2.408 30.130 1.827 1.00 21.33 269 GLN D N 1
ATOM 7976 C CA . GLN D 1 290 ? -3.323 31.010 2.536 1.00 21.75 269 GLN D CA 1
ATOM 7977 C C . GLN D 1 290 ? -4.372 31.523 1.565 1.00 22.34 269 GLN D C 1
ATOM 7978 O O . GLN D 1 290 ? -4.093 31.693 0.381 1.00 23.38 269 GLN D O 1
ATOM 7984 N N . ILE D 1 291 ? -5.588 31.696 2.061 1.00 22.54 270 ILE D N 1
ATOM 7985 C CA . ILE D 1 291 ? -6.673 32.326 1.319 1.00 24.56 270 ILE D CA 1
ATOM 7986 C C . ILE D 1 291 ? -7.163 33.476 2.174 1.00 25.35 270 ILE D C 1
ATOM 7987 O O . ILE D 1 291 ? -7.107 33.398 3.412 1.00 25.00 270 ILE D O 1
ATOM 7992 N N . ASP D 1 292 ? -7.656 34.547 1.540 1.00 25.33 271 ASP D N 1
ATOM 7993 C CA . ASP D 1 292 ? -8.116 35.692 2.316 1.00 25.98 271 ASP D CA 1
ATOM 7994 C C . ASP D 1 292 ? -9.436 36.189 1.755 1.00 27.02 271 ASP D C 1
ATOM 7995 O O . ASP D 1 292 ? -9.495 36.622 0.597 1.00 26.88 271 ASP D O 1
ATOM 8000 N N . LYS D 1 293 ? -10.503 36.066 2.546 1.00 26.64 272 LYS D N 1
ATOM 8001 C CA . LYS D 1 293 ? -11.828 36.544 2.107 1.00 27.89 272 LYS D CA 1
ATOM 8002 C C . LYS D 1 293 ? -11.908 38.076 2.123 1.00 28.73 272 LYS D C 1
ATOM 8003 O O . LYS D 1 293 ? -12.679 38.667 1.342 1.00 29.83 272 LYS D O 1
ATOM 8009 N N . GLY D 1 294 ? -11.136 38.703 3.014 1.00 28.72 273 GLY D N 1
ATOM 8010 C CA . GLY D 1 294 ? -11.222 40.141 3.300 1.00 29.17 273 GLY D CA 1
ATOM 8011 C C . GLY D 1 294 ? -12.530 40.530 3.991 1.00 30.22 273 GLY D C 1
ATOM 8012 O O . GLY D 1 294 ? -12.959 41.698 3.945 1.00 30.35 273 GLY D O 1
ATOM 8013 N N . ALA D 1 295 ? -13.182 39.538 4.594 1.00 28.99 274 ALA D N 1
ATOM 8014 C CA . ALA D 1 295 ? -14.454 39.707 5.306 1.00 28.70 274 ALA D CA 1
ATOM 8015 C C . ALA D 1 295 ? -14.669 38.452 6.141 1.00 27.91 274 ALA D C 1
ATOM 8016 O O . ALA D 1 295 ? -13.916 37.478 5.991 1.00 27.16 274 ALA D O 1
ATOM 8018 N N . ARG D 1 296 ? -15.680 38.455 7.012 1.00 26.88 275 ARG D N 1
ATOM 8019 C CA . ARG D 1 296 ? -15.930 37.245 7.823 1.00 26.12 275 ARG D CA 1
ATOM 8020 C C . ARG D 1 296 ? -16.434 36.084 6.983 1.00 25.70 275 ARG D C 1
ATOM 8021 O O . ARG D 1 296 ? -17.352 36.240 6.154 1.00 25.49 275 ARG D O 1
ATOM 8023 N N . TRP D 1 297 ? -15.838 34.904 7.185 1.00 24.74 276 TRP D N 1
ATOM 8024 C CA . TRP D 1 297 ? -16.327 33.690 6.556 1.00 24.48 276 TRP D CA 1
ATOM 8025 C C . TRP D 1 297 ? -17.695 33.265 7.076 1.00 24.68 276 TRP D C 1
ATOM 8026 O O . TRP D 1 297 ? -17.999 33.398 8.275 1.00 23.89 276 TRP D O 1
ATOM 8037 N N . ASP D 1 298 ? -18.512 32.745 6.163 1.00 25.57 277 ASP D N 1
ATOM 8038 C CA . ASP D 1 298 ? -19.702 31.987 6.525 1.00 26.76 277 ASP D CA 1
ATOM 8039 C C . ASP D 1 298 ? -19.165 30.564 6.737 1.00 26.17 277 ASP D C 1
ATOM 8040 O O . ASP D 1 298 ? -18.520 30.025 5.843 1.00 26.38 277 ASP D O 1
ATOM 8045 N N . PRO D 1 299 ? -19.428 29.950 7.918 1.00 26.28 278 PRO D N 1
ATOM 8046 C CA . PRO D 1 299 ? -18.928 28.581 8.113 1.00 25.86 278 PRO D CA 1
ATOM 8047 C C . PRO D 1 299 ? -19.480 27.587 7.084 1.00 26.09 278 PRO D C 1
ATOM 8048 O O . PRO D 1 299 ? -18.789 26.637 6.737 1.00 25.85 278 PRO D O 1
ATOM 8052 N N . ALA D 1 300 ? -20.692 27.840 6.573 1.00 25.91 279 ALA D N 1
ATOM 8053 C CA . ALA D 1 300 ? -21.313 26.994 5.546 1.00 27.17 279 ALA D CA 1
ATOM 8054 C C . ALA D 1 300 ? -20.540 26.914 4.229 1.00 27.48 279 ALA D C 1
ATOM 8055 O O . ALA D 1 300 ? -20.739 25.966 3.445 1.00 29.01 279 ALA D O 1
ATOM 8057 N N . GLU D 1 301 ? -19.670 27.892 3.975 1.00 27.51 280 GLU D N 1
ATOM 8058 C CA . GLU D 1 301 ? -18.962 27.992 2.687 1.00 28.15 280 GLU D CA 1
ATOM 8059 C C . GLU D 1 301 ? -17.534 27.451 2.729 1.00 27.37 280 GLU D C 1
ATOM 8060 O O . GLU D 1 301 ? -16.840 27.417 1.699 1.00 26.79 280 GLU D O 1
ATOM 8066 N N . LEU D 1 302 ? -17.072 27.033 3.914 1.00 25.38 281 LEU D N 1
ATOM 8067 C CA . LEU D 1 302 ? -15.677 26.694 4.090 1.00 24.31 281 LEU D CA 1
ATOM 8068 C C . LEU D 1 302 ? -15.202 25.334 3.575 1.00 24.93 281 LEU D C 1
ATOM 8069 O O . LEU D 1 302 ? -13.997 25.116 3.444 1.00 24.56 281 LEU D O 1
ATOM 8074 N N . GLY D 1 303 ? -16.130 24.415 3.287 1.00 26.28 282 GLY D N 1
ATOM 8075 C CA . GLY D 1 303 ? -15.740 23.095 2.781 1.00 26.87 282 GLY D CA 1
ATOM 8076 C C . GLY D 1 303 ? -14.827 23.137 1.553 1.00 27.13 282 GLY D C 1
ATOM 8077 O O . GLY D 1 303 ? -13.712 22.600 1.582 1.00 25.37 282 GLY D O 1
ATOM 8078 N N . PRO D 1 304 ? -15.299 23.772 0.453 1.00 28.44 283 PRO D N 1
ATOM 8079 C CA . PRO D 1 304 ? -14.474 23.891 -0.766 1.00 28.66 283 PRO D CA 1
ATOM 8080 C C . PRO D 1 304 ? -13.203 24.691 -0.533 1.00 28.40 283 PRO D C 1
ATOM 8081 O O . PRO D 1 304 ? -12.190 24.418 -1.171 1.00 28.76 283 PRO D O 1
ATOM 8085 N N . VAL D 1 305 ? -13.263 25.667 0.383 1.00 28.00 284 VAL D N 1
ATOM 8086 C CA . VAL D 1 305 ? -12.122 26.544 0.728 1.00 27.24 284 VAL D CA 1
ATOM 8087 C C . VAL D 1 305 ? -10.993 25.784 1.429 1.00 26.58 284 VAL D C 1
ATOM 8088 O O . VAL D 1 305 ? -9.818 25.878 1.036 1.00 25.98 284 VAL D O 1
ATOM 8092 N N . VAL D 1 306 ? -11.356 25.031 2.470 1.00 25.63 285 VAL D N 1
ATOM 8093 C CA . VAL D 1 306 ? -10.391 24.170 3.159 1.00 25.30 285 VAL D CA 1
ATOM 8094 C C . VAL D 1 306 ? -9.849 23.080 2.216 1.00 26.21 285 VAL D C 1
ATOM 8095 O O . VAL D 1 306 ? -8.648 22.803 2.206 1.00 25.55 285 VAL D O 1
ATOM 8099 N N . ALA D 1 307 ? -10.738 22.483 1.426 1.00 27.46 286 ALA D N 1
ATOM 8100 C CA . ALA D 1 307 ? -10.312 21.491 0.429 1.00 28.90 286 ALA D CA 1
ATOM 8101 C C . ALA D 1 307 ? -9.246 22.051 -0.522 1.00 29.28 286 ALA D C 1
ATOM 8102 O O . ALA D 1 307 ? -8.210 21.402 -0.716 1.00 29.44 286 ALA D O 1
ATOM 8104 N N . ASP D 1 308 ? -9.470 23.257 -1.068 1.00 30.34 287 ASP D N 1
ATOM 8105 C CA A ASP D 1 308 ? -8.496 23.886 -1.968 0.50 30.82 287 ASP D CA 1
ATOM 8106 C CA B ASP D 1 308 ? -8.491 23.938 -1.952 0.50 30.84 287 ASP D CA 1
ATOM 8107 C C . ASP D 1 308 ? -7.158 24.140 -1.260 1.00 30.02 287 ASP D C 1
ATOM 8108 O O . ASP D 1 308 ? -6.086 23.881 -1.831 1.00 29.41 287 ASP D O 1
ATOM 8117 N N . LEU D 1 309 ? -7.214 24.642 -0.023 1.00 28.21 288 LEU D N 1
ATOM 8118 C CA . LEU D 1 309 ? -5.988 24.961 0.707 1.00 26.81 288 LEU D CA 1
ATOM 8119 C C . LEU D 1 309 ? -5.133 23.731 0.955 1.00 26.71 288 LEU D C 1
ATOM 8120 O O . LEU D 1 309 ? -3.904 23.726 0.721 1.00 26.23 288 LEU D O 1
ATOM 8125 N N . LEU D 1 310 ? -5.783 22.690 1.466 1.00 26.22 289 LEU D N 1
ATOM 8126 C CA . LEU D 1 310 ? -5.070 21.458 1.805 1.00 26.75 289 LEU D CA 1
ATOM 8127 C C . LEU D 1 310 ? -4.499 20.832 0.535 1.00 28.18 289 LEU D C 1
ATOM 8128 O O . LEU D 1 310 ? -3.406 20.245 0.559 1.00 28.42 289 LEU D O 1
ATOM 8133 N N . GLY D 1 311 ? -5.233 20.986 -0.566 1.00 29.48 290 GLY D N 1
ATOM 8134 C CA . GLY D 1 311 ? -4.753 20.504 -1.869 1.00 30.75 290 GLY D CA 1
ATOM 8135 C C . GLY D 1 311 ? -3.451 21.158 -2.331 1.00 31.49 290 GLY D C 1
ATOM 8136 O O . GLY D 1 311 ? -2.746 20.603 -3.175 1.00 32.55 290 GLY D O 1
ATOM 8137 N N . LYS D 1 312 ? -3.147 22.351 -1.821 1.00 30.55 291 LYS D N 1
ATOM 8138 C CA . LYS D 1 312 ? -1.943 23.080 -2.212 1.00 30.58 291 LYS D CA 1
ATOM 8139 C C . LYS D 1 312 ? -0.822 22.952 -1.179 1.00 29.68 291 LYS D C 1
ATOM 8140 O O . LYS D 1 312 ? 0.293 23.402 -1.413 1.00 28.80 291 LYS D O 1
ATOM 8146 N N . ALA D 1 313 ? -1.134 22.350 -0.031 1.00 27.57 292 ALA D N 1
ATOM 8147 C CA . ALA D 1 313 ? -0.168 22.289 1.062 1.00 27.76 292 ALA D CA 1
ATOM 8148 C C . ALA D 1 313 ? 0.839 21.162 0.835 1.00 27.92 292 ALA D C 1
ATOM 8149 O O . ALA D 1 313 ? 0.532 20.177 0.171 1.00 28.96 292 ALA D O 1
ATOM 8151 N N . ARG D 1 314 ? 2.051 21.343 1.337 1.00 28.25 293 ARG D N 1
ATOM 8152 C CA . ARG D 1 314 ? 3.049 20.270 1.304 1.00 28.37 293 ARG D CA 1
ATOM 8153 C C . ARG D 1 314 ? 2.604 19.122 2.231 1.00 28.63 293 ARG D C 1
ATOM 8154 O O . ARG D 1 314 ? 2.152 19.375 3.368 1.00 28.25 293 ARG D O 1
ATOM 8156 N N . PRO D 1 315 ? 2.686 17.861 1.754 1.00 27.90 294 PRO D N 1
ATOM 8157 C CA . PRO D 1 315 ? 2.290 16.784 2.660 1.00 27.24 294 PRO D CA 1
ATOM 8158 C C . PRO D 1 315 ? 3.130 16.774 3.951 1.00 25.27 294 PRO D C 1
ATOM 8159 O O . PRO D 1 315 ? 4.341 17.036 3.915 1.00 23.72 294 PRO D O 1
ATOM 8163 N N . PRO D 1 316 ? 2.473 16.524 5.094 1.00 23.84 295 PRO D N 1
ATOM 8164 C CA . PRO D 1 316 ? 3.222 16.421 6.347 1.00 23.05 295 PRO D CA 1
ATOM 8165 C C . PRO D 1 316 ? 4.212 15.257 6.359 1.00 22.60 295 PRO D C 1
ATOM 8166 O O . PRO D 1 316 ? 3.972 14.233 5.704 1.00 21.23 295 PRO D O 1
ATOM 8170 N N . VAL D 1 317 ? 5.319 15.408 7.085 1.00 21.59 296 VAL D N 1
ATOM 8171 C CA . VAL D 1 317 ? 6.111 14.249 7.494 1.00 22.11 296 VAL D CA 1
ATOM 8172 C C . VAL D 1 317 ? 5.204 13.525 8.491 1.00 20.91 296 VAL D C 1
ATOM 8173 O O . VAL D 1 317 ? 4.673 14.166 9.410 1.00 19.84 296 VAL D O 1
ATOM 8177 N N . PRO D 1 318 ? 5.000 12.211 8.300 1.00 20.47 297 PRO D N 1
ATOM 8178 C CA . PRO D 1 318 ? 3.961 11.543 9.085 1.00 19.49 297 PRO D CA 1
ATOM 8179 C C . PRO D 1 318 ? 4.334 11.400 10.554 1.00 17.58 297 PRO D C 1
ATOM 8180 O O . PRO D 1 318 ? 5.492 11.544 10.932 1.00 16.63 297 PRO D O 1
ATOM 8184 N N . VAL D 1 319 ? 3.315 11.167 11.358 1.00 17.14 298 VAL D N 1
ATOM 8185 C CA . VAL D 1 319 ? 3.498 10.886 12.795 1.00 16.23 298 VAL D CA 1
ATOM 8186 C C . VAL D 1 319 ? 4.259 9.547 12.951 1.00 16.55 298 VAL D C 1
ATOM 8187 O O . VAL D 1 319 ? 3.953 8.549 12.246 1.00 17.88 298 VAL D O 1
ATOM 8191 N N . TYR D 1 320 ? 5.244 9.532 13.842 1.00 16.43 299 TYR D N 1
ATOM 8192 C CA . TYR D 1 320 ? 5.975 8.290 14.116 1.00 17.29 299 TYR D CA 1
ATOM 8193 C C . TYR D 1 320 ? 4.997 7.262 14.656 1.00 18.24 299 TYR D C 1
ATOM 8194 O O . TYR D 1 320 ? 4.148 7.573 15.484 1.00 17.63 299 TYR D O 1
ATOM 8203 N N . GLY D 1 321 ? 5.090 6.036 14.145 1.00 18.87 300 GLY D N 1
ATOM 8204 C CA . GLY D 1 321 ? 4.203 4.962 14.631 1.00 21.26 300 GLY D CA 1
ATOM 8205 C C . GLY D 1 321 ? 2.784 4.935 14.085 1.00 23.03 300 GLY D C 1
ATOM 8206 O O . GLY D 1 321 ? 1.966 4.114 14.531 1.00 24.07 300 GLY D O 1
ATOM 8207 N N . ALA D 1 322 ? 2.481 5.807 13.124 1.00 23.14 301 ALA D N 1
ATOM 8208 C CA . ALA D 1 322 ? 1.169 5.834 12.510 1.00 26.88 301 ALA D CA 1
ATOM 8209 C C . ALA D 1 322 ? 1.058 4.737 11.445 1.00 28.57 301 ALA D C 1
ATOM 8210 O O . ALA D 1 322 ? 2.047 4.210 10.932 1.00 30.67 301 ALA D O 1
ATOM 8213 N N . GLY E 1 23 ? 31.906 7.965 -15.359 1.00 47.16 2 GLY E N 1
ATOM 8214 C CA . GLY E 1 23 ? 30.487 8.348 -15.637 1.00 46.07 2 GLY E CA 1
ATOM 8215 C C . GLY E 1 23 ? 29.509 7.301 -15.135 1.00 45.73 2 GLY E C 1
ATOM 8216 O O . GLY E 1 23 ? 29.782 6.101 -15.220 1.00 46.23 2 GLY E O 1
ATOM 8217 N N . VAL E 1 24 ? 28.366 7.759 -14.631 1.00 44.79 3 VAL E N 1
ATOM 8218 C CA . VAL E 1 24 ? 27.362 6.901 -13.986 1.00 44.40 3 VAL E CA 1
ATOM 8219 C C . VAL E 1 24 ? 26.774 5.823 -14.913 1.00 43.24 3 VAL E C 1
ATOM 8220 O O . VAL E 1 24 ? 26.384 4.758 -14.445 1.00 43.09 3 VAL E O 1
ATOM 8224 N N . VAL E 1 25 ? 26.709 6.098 -16.215 1.00 41.86 4 VAL E N 1
ATOM 8225 C CA . VAL E 1 25 ? 26.197 5.117 -17.188 1.00 41.03 4 VAL E CA 1
ATOM 8226 C C . VAL E 1 25 ? 27.202 4.880 -18.318 1.00 41.92 4 VAL E C 1
ATOM 8227 O O . VAL E 1 25 ? 26.827 4.584 -19.455 1.00 40.58 4 VAL E O 1
ATOM 8231 N N . ASP E 1 26 ? 28.492 4.990 -17.997 1.00 43.46 5 ASP E N 1
ATOM 8232 C CA . ASP E 1 26 ? 29.542 4.854 -19.009 1.00 44.57 5 ASP E CA 1
ATOM 8233 C C . ASP E 1 26 ? 29.413 3.587 -19.853 1.00 44.34 5 ASP E C 1
ATOM 8234 O O . ASP E 1 26 ? 29.271 2.486 -19.318 1.00 44.33 5 ASP E O 1
ATOM 8239 N N . GLY E 1 27 ? 29.438 3.764 -21.175 1.00 44.23 6 GLY E N 1
ATOM 8240 C CA . GLY E 1 27 ? 29.366 2.639 -22.105 1.00 44.63 6 GLY E CA 1
ATOM 8241 C C . GLY E 1 27 ? 27.963 2.117 -22.386 1.00 44.07 6 GLY E C 1
ATOM 8242 O O . GLY E 1 27 ? 27.761 1.361 -23.339 1.00 45.26 6 GLY E O 1
ATOM 8243 N N . ARG E 1 28 ? 26.996 2.494 -21.554 1.00 42.02 7 ARG E N 1
ATOM 8244 C CA . ARG E 1 28 ? 25.636 1.995 -21.708 1.00 40.44 7 ARG E CA 1
ATOM 8245 C C . ARG E 1 28 ? 24.915 2.654 -22.883 1.00 38.68 7 ARG E C 1
ATOM 8246 O O . ARG E 1 28 ? 25.095 3.847 -23.148 1.00 38.41 7 ARG E O 1
ATOM 8254 N N . VAL E 1 29 ? 24.128 1.860 -23.606 1.00 36.77 8 VAL E N 1
ATOM 8255 C CA . VAL E 1 29 ? 23.387 2.351 -24.776 1.00 34.33 8 VAL E CA 1
ATOM 8256 C C . VAL E 1 29 ? 21.952 2.694 -24.378 1.00 32.64 8 VAL E C 1
ATOM 8257 O O . VAL E 1 29 ? 21.212 1.827 -23.925 1.00 32.74 8 VAL E O 1
ATOM 8261 N N . VAL E 1 30 ? 21.579 3.964 -24.557 1.00 30.97 9 VAL E N 1
ATOM 8262 C CA . VAL E 1 30 ? 20.280 4.482 -24.116 1.00 29.02 9 VAL E CA 1
ATOM 8263 C C . VAL E 1 30 ? 19.460 4.988 -25.304 1.00 28.22 9 VAL E C 1
ATOM 8264 O O . VAL E 1 30 ? 19.976 5.713 -26.150 1.00 28.70 9 VAL E O 1
ATOM 8268 N N . ILE E 1 31 ? 18.190 4.587 -25.365 1.00 26.45 10 ILE E N 1
ATOM 8269 C CA . ILE E 1 31 ? 17.212 5.207 -26.264 1.00 25.23 10 ILE E CA 1
ATOM 8270 C C . ILE E 1 31 ? 16.373 6.191 -25.418 1.00 24.82 10 ILE E C 1
ATOM 8271 O O . ILE E 1 31 ? 15.893 5.820 -24.332 1.00 23.48 10 ILE E O 1
ATOM 8276 N N . VAL E 1 32 ? 16.221 7.431 -25.902 1.00 23.26 11 VAL E N 1
ATOM 8277 C CA . VAL E 1 32 ? 15.216 8.350 -25.358 1.00 23.31 11 VAL E CA 1
ATOM 8278 C C . VAL E 1 32 ? 14.221 8.737 -26.449 1.00 22.97 11 VAL E C 1
ATOM 8279 O O . VAL E 1 32 ? 14.623 9.298 -27.467 1.00 23.48 11 VAL E O 1
ATOM 8283 N N . THR E 1 33 ? 12.929 8.459 -26.236 1.00 22.72 12 THR E N 1
ATOM 8284 C CA . THR E 1 33 ? 11.897 8.813 -27.238 1.00 21.91 12 THR E CA 1
ATOM 8285 C C . THR E 1 33 ? 11.436 10.287 -27.058 1.00 21.85 12 THR E C 1
ATOM 8286 O O . THR E 1 33 ? 11.445 10.807 -25.934 1.00 21.41 12 THR E O 1
ATOM 8290 N N . GLY E 1 34 ? 11.085 10.949 -28.161 1.00 21.17 13 GLY E N 1
ATOM 8291 C CA . GLY E 1 34 ? 10.683 12.350 -28.151 1.00 22.39 13 GLY E CA 1
ATOM 8292 C C . GLY E 1 34 ? 11.765 13.231 -27.540 1.00 23.04 13 GLY E C 1
ATOM 82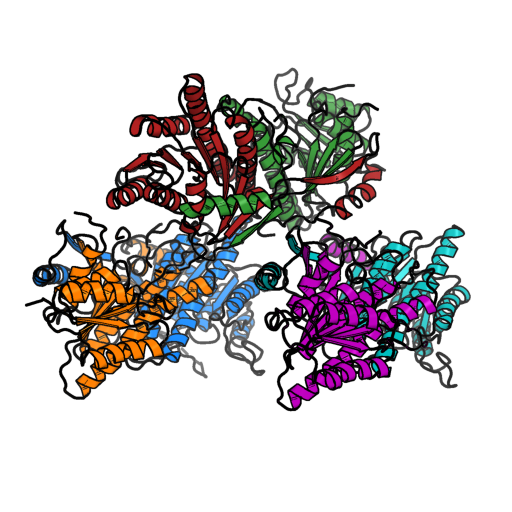93 O O . GLY E 1 34 ? 11.481 14.095 -26.708 1.00 24.31 13 GLY E O 1
ATOM 8294 N N . ALA E 1 35 ? 13.015 13.007 -27.931 1.00 22.43 14 ALA E N 1
ATOM 8295 C CA . ALA E 1 35 ? 14.127 13.678 -27.267 1.00 22.70 14 ALA E CA 1
ATOM 8296 C C . ALA E 1 35 ? 14.652 14.906 -28.015 1.00 22.96 14 ALA E C 1
ATOM 8297 O O . ALA E 1 35 ? 15.736 15.398 -27.722 1.00 23.81 14 ALA E O 1
ATOM 8299 N N . GLY E 1 36 ? 13.881 15.408 -28.966 1.00 23.36 15 GLY E N 1
ATOM 8300 C CA . GLY E 1 36 ? 14.325 16.572 -29.738 1.00 24.25 15 GLY E CA 1
ATOM 8301 C C . GLY E 1 36 ? 14.144 17.895 -29.003 1.00 25.07 15 GLY E C 1
ATOM 8302 O O . GLY E 1 36 ? 14.680 18.902 -29.426 1.00 25.37 15 GLY E O 1
ATOM 8303 N N . GLY E 1 37 ? 13.411 17.893 -27.884 1.00 24.41 16 GLY E N 1
ATOM 8304 C CA . GLY E 1 37 ? 13.133 19.139 -27.157 1.00 24.47 16 GLY E CA 1
ATOM 8305 C C . GLY E 1 37 ? 12.655 18.799 -25.757 1.00 24.24 16 GLY E C 1
ATOM 8306 O O . GLY E 1 37 ? 12.385 17.637 -25.444 1.00 23.31 16 GLY E O 1
ATOM 8307 N N . GLY E 1 38 ? 12.551 19.812 -24.906 1.00 24.17 17 GLY E N 1
ATOM 8308 C CA . GLY E 1 38 ? 11.935 19.613 -23.604 1.00 24.12 17 GLY E CA 1
ATOM 8309 C C . GLY E 1 38 ? 12.639 18.620 -22.703 1.00 24.41 17 GLY E C 1
ATOM 8310 O O . GLY E 1 38 ? 13.878 18.465 -22.728 1.00 24.23 17 GLY E O 1
ATOM 8311 N N . ILE E 1 39 ? 11.842 17.947 -21.888 1.00 23.07 18 ILE E N 1
ATOM 8312 C CA . ILE E 1 39 ? 12.395 17.052 -20.888 1.00 23.31 18 ILE E CA 1
ATOM 8313 C C . ILE E 1 39 ? 13.110 15.842 -21.535 1.00 23.21 18 ILE E C 1
ATOM 8314 O O . ILE E 1 39 ? 14.098 15.321 -21.009 1.00 22.47 18 ILE E O 1
ATOM 8319 N N . GLY E 1 40 ? 12.619 15.427 -22.697 1.00 22.27 19 GLY E N 1
ATOM 8320 C CA . GLY E 1 40 ? 13.292 14.372 -23.442 1.00 22.81 19 GLY E CA 1
ATOM 8321 C C . GLY E 1 40 ? 14.708 14.779 -23.828 1.00 23.08 19 GLY E C 1
ATOM 8322 O O . GLY E 1 40 ? 15.637 14.010 -23.635 1.00 23.09 19 GLY E O 1
ATOM 8323 N N . ARG E 1 41 ? 14.860 15.978 -24.385 1.00 22.33 20 ARG E N 1
ATOM 8324 C CA . ARG E 1 41 ? 16.197 16.526 -24.665 1.00 23.04 20 ARG E CA 1
ATOM 8325 C C . ARG E 1 41 ? 17.054 16.557 -23.389 1.00 23.85 20 ARG E C 1
ATOM 8326 O O . ARG E 1 41 ? 18.219 16.141 -23.396 1.00 24.19 20 ARG E O 1
ATOM 8334 N N . ALA E 1 42 ? 16.467 17.018 -22.280 1.00 24.33 21 ALA E N 1
ATOM 8335 C CA . ALA E 1 42 ? 17.195 17.013 -21.008 1.00 24.56 21 ALA E CA 1
ATOM 8336 C C . ALA E 1 42 ? 17.727 15.620 -20.655 1.00 25.23 21 ALA E C 1
ATOM 8337 O O . ALA E 1 42 ? 18.890 15.491 -20.243 1.00 25.32 21 ALA E O 1
ATOM 8339 N N . HIS E 1 43 ? 16.883 14.583 -20.793 1.00 24.39 22 HIS E N 1
ATOM 8340 C CA . HIS E 1 43 ? 17.304 13.198 -20.489 1.00 24.83 22 HIS E CA 1
ATOM 8341 C C . HIS E 1 43 ? 18.468 12.781 -21.376 1.00 24.85 22 HIS E C 1
ATOM 8342 O O . HIS E 1 43 ? 19.466 12.224 -20.899 1.00 25.18 22 HIS E O 1
ATOM 8349 N N . ALA E 1 44 ? 18.327 13.043 -22.672 1.00 24.77 23 ALA E N 1
ATOM 8350 C CA . ALA E 1 44 ? 19.352 12.635 -23.643 1.00 25.41 23 ALA E CA 1
ATOM 8351 C C . ALA E 1 44 ? 20.719 13.277 -23.316 1.00 26.24 23 ALA E C 1
ATOM 8352 O O . ALA E 1 44 ? 21.751 12.592 -23.326 1.00 25.92 23 ALA E O 1
ATOM 8354 N N . LEU E 1 45 ? 20.707 14.580 -23.012 1.00 25.73 24 LEU E N 1
ATOM 8355 C CA . LEU E 1 45 ? 21.924 15.299 -22.671 1.00 27.67 24 LEU E CA 1
ATOM 8356 C C . LEU E 1 45 ? 22.507 14.801 -21.351 1.00 28.29 24 LEU E C 1
ATOM 8357 O O . LEU E 1 45 ? 23.726 14.683 -21.238 1.00 29.51 24 LEU E O 1
ATOM 8362 N N . ALA E 1 46 ? 21.636 14.534 -20.369 1.00 27.46 25 ALA E N 1
ATOM 8363 C CA . ALA E 1 46 ? 22.042 14.070 -19.042 1.00 29.10 25 ALA E CA 1
ATOM 8364 C C . ALA E 1 46 ? 22.707 12.701 -19.108 1.00 29.35 25 ALA E C 1
ATOM 8365 O O . ALA E 1 46 ? 23.709 12.473 -18.433 1.00 30.36 25 ALA E O 1
ATOM 8367 N N . PHE E 1 47 ? 22.133 11.794 -19.905 1.00 29.00 26 PHE E N 1
ATOM 8368 C CA . PHE E 1 47 ? 22.717 10.459 -20.127 1.00 30.37 26 PHE E CA 1
ATOM 8369 C C . PHE E 1 47 ? 24.085 10.538 -20.809 1.00 31.29 26 PHE E C 1
ATOM 8370 O O . PHE E 1 47 ? 25.033 9.849 -20.402 1.00 31.78 26 PHE E O 1
ATOM 8378 N N . ALA E 1 48 ? 24.197 11.369 -21.844 1.00 31.75 27 ALA E N 1
ATOM 8379 C CA . ALA E 1 48 ? 25.466 11.451 -22.583 1.00 32.50 27 ALA E CA 1
ATOM 8380 C C . ALA E 1 48 ? 26.576 12.090 -21.741 1.00 34.03 27 ALA E C 1
ATOM 8381 O O . ALA E 1 48 ? 27.773 11.754 -21.902 1.00 34.66 27 ALA E O 1
ATOM 8383 N N . ALA E 1 49 ? 26.174 12.986 -20.837 1.00 34.01 28 ALA E N 1
ATOM 8384 C CA . ALA E 1 49 ? 27.093 13.638 -19.897 1.00 35.28 28 ALA E CA 1
ATOM 8385 C C . ALA E 1 49 ? 27.657 12.650 -18.877 1.00 35.68 28 ALA E C 1
ATOM 8386 O O . ALA E 1 49 ? 28.753 12.866 -18.333 1.00 36.37 28 ALA E O 1
ATOM 8388 N N . GLU E 1 50 ? 26.925 11.564 -18.633 1.00 35.27 29 GLU E N 1
ATOM 8389 C CA . GLU E 1 50 ? 27.368 10.527 -17.710 1.00 35.07 29 GLU E CA 1
ATOM 8390 C C . GLU E 1 50 ? 27.877 9.304 -18.457 1.00 35.43 29 GLU E C 1
ATOM 8391 O O . GLU E 1 50 ? 27.940 8.189 -17.910 1.00 35.25 29 GLU E O 1
ATOM 8397 N N . GLY E 1 51 ? 28.254 9.533 -19.711 1.00 35.15 30 GLY E N 1
ATOM 8398 C CA . GLY E 1 51 ? 28.993 8.547 -20.488 1.00 35.40 30 GLY E CA 1
ATOM 8399 C C . GLY E 1 51 ? 28.205 7.596 -21.372 1.00 35.12 30 GLY E C 1
ATOM 8400 O O . GLY E 1 51 ? 28.777 6.647 -21.878 1.00 34.99 30 GLY E O 1
ATOM 8401 N N . ALA E 1 52 ? 26.903 7.833 -21.566 1.00 34.05 31 ALA E N 1
ATOM 8402 C CA . ALA E 1 52 ? 26.099 6.898 -22.364 1.00 33.70 31 ALA E CA 1
ATOM 8403 C C . ALA E 1 52 ? 26.198 7.189 -23.857 1.00 32.98 31 ALA E C 1
ATOM 8404 O O . ALA E 1 52 ? 26.476 8.309 -24.255 1.00 33.38 31 ALA E O 1
ATOM 8406 N N . ARG E 1 53 ? 25.989 6.163 -24.673 1.00 32.93 32 ARG E N 1
ATOM 8407 C CA . ARG E 1 53 ? 25.865 6.338 -26.115 1.00 32.59 32 ARG E CA 1
ATOM 8408 C C . ARG E 1 53 ? 24.361 6.423 -26.380 1.00 31.40 32 ARG E C 1
ATOM 8409 O O . ARG E 1 53 ? 23.615 5.495 -26.056 1.00 31.63 32 ARG E O 1
ATOM 8417 N N . VAL E 1 54 ? 23.914 7.543 -26.942 1.00 30.28 33 VAL E N 1
ATOM 8418 C CA . VAL E 1 54 ? 22.482 7.871 -26.919 1.00 28.56 33 VAL E CA 1
ATOM 8419 C C . VAL E 1 54 ? 21.828 7.793 -28.295 1.00 28.04 33 VAL E C 1
ATOM 8420 O O . VAL E 1 54 ? 22.355 8.332 -29.259 1.00 28.05 33 VAL E O 1
ATOM 8424 N N . VAL E 1 55 ? 20.682 7.121 -28.382 1.00 26.63 34 VAL E N 1
ATOM 8425 C CA . VAL E 1 55 ? 19.860 7.209 -29.584 1.00 26.36 34 VAL E CA 1
ATOM 8426 C C . VAL E 1 55 ? 18.797 8.270 -29.302 1.00 25.76 34 VAL E C 1
ATOM 8427 O O . VAL E 1 55 ? 17.938 8.087 -28.425 1.00 24.78 34 VAL E O 1
ATOM 8431 N N . VAL E 1 56 ? 18.913 9.397 -30.005 1.00 24.80 35 VAL E N 1
ATOM 8432 C CA . VAL E 1 56 ? 18.025 10.555 -29.838 1.00 24.39 35 VAL E CA 1
ATOM 8433 C C . VAL E 1 56 ? 16.869 10.342 -30.811 1.00 24.42 35 VAL E C 1
ATOM 8434 O O . VAL E 1 56 ? 17.015 10.554 -32.027 1.00 23.97 35 VAL E O 1
ATOM 8438 N N . ASN E 1 57 ? 15.731 9.894 -30.284 1.00 24.33 36 ASN E N 1
ATOM 8439 C CA . ASN E 1 57 ? 14.583 9.565 -31.128 1.00 24.87 36 ASN E CA 1
ATOM 8440 C C . ASN E 1 57 ? 13.606 10.723 -31.116 1.00 24.91 36 ASN E C 1
ATOM 8441 O O . ASN E 1 57 ? 13.174 11.168 -30.045 1.00 24.83 36 ASN E O 1
ATOM 8446 N N . ASP E 1 58 ? 13.252 11.210 -32.296 1.00 23.94 37 ASP E N 1
ATOM 8447 C CA . ASP E 1 58 ? 12.290 12.287 -32.382 1.00 24.96 37 ASP E CA 1
ATOM 8448 C C . ASP E 1 58 ? 11.764 12.302 -33.802 1.00 24.87 37 ASP E C 1
ATOM 8449 O O . ASP E 1 58 ? 12.537 12.116 -34.741 1.00 24.38 37 ASP E O 1
ATOM 8454 N N . ILE E 1 59 ? 10.464 12.517 -33.972 1.00 24.27 38 ILE E N 1
ATOM 8455 C CA . ILE E 1 59 ? 9.907 12.531 -35.334 1.00 25.89 38 ILE E CA 1
ATOM 8456 C C . ILE E 1 59 ? 10.041 13.857 -36.090 1.00 26.68 38 ILE E C 1
ATOM 8457 O O . ILE E 1 59 ? 9.753 13.910 -37.278 1.00 28.22 38 ILE E O 1
ATOM 8462 N N . GLY E 1 60 ? 10.451 14.925 -35.413 1.00 26.40 39 GLY E N 1
ATOM 8463 C CA . GLY E 1 60 ? 10.603 16.226 -36.084 1.00 26.98 39 GLY E CA 1
ATOM 8464 C C . GLY E 1 60 ? 11.417 16.091 -37.358 1.00 27.04 39 GLY E C 1
ATOM 8465 O O . GLY E 1 60 ? 12.482 15.460 -37.372 1.00 26.61 39 GLY E O 1
ATOM 8466 N N . VAL E 1 61 ? 10.922 16.682 -38.440 1.00 27.29 40 VAL E N 1
ATOM 8467 C CA . VAL E 1 61 ? 11.625 16.580 -39.728 1.00 27.68 40 VAL E CA 1
ATOM 8468 C C . VAL E 1 61 ? 12.830 17.517 -39.848 1.00 27.35 40 VAL E C 1
ATOM 8469 O O . VAL E 1 61 ? 12.913 18.561 -39.170 1.00 26.53 40 VAL E O 1
ATOM 8473 N N . GLY E 1 62 ? 13.782 17.095 -40.680 1.00 26.69 41 GLY E N 1
ATOM 8474 C CA . GLY E 1 62 ? 14.903 17.928 -41.048 1.00 26.12 41 GLY E CA 1
ATOM 8475 C C . GLY E 1 62 ? 14.637 18.739 -42.298 1.00 26.56 41 GLY E C 1
ATOM 8476 O O . GLY E 1 62 ? 13.513 18.774 -42.838 1.00 25.63 41 GLY E O 1
ATOM 8477 N N . LEU E 1 63 ? 15.696 19.370 -42.786 1.00 26.22 42 LEU E N 1
ATOM 8478 C CA . LEU E 1 63 ? 15.554 20.288 -43.903 1.00 27.88 42 LEU E CA 1
ATOM 8479 C C . LEU E 1 63 ? 15.146 19.620 -45.221 1.00 28.65 42 LEU E C 1
ATOM 8480 O O . LEU E 1 63 ? 14.612 20.299 -46.102 1.00 28.63 42 LEU E O 1
ATOM 8485 N N . ASP E 1 64 ? 15.380 18.308 -45.354 1.00 28.30 43 ASP E N 1
ATOM 8486 C CA . ASP E 1 64 ? 14.916 17.563 -46.540 1.00 29.63 43 ASP E CA 1
ATOM 8487 C C . ASP E 1 64 ? 13.472 17.047 -46.412 1.00 29.72 43 ASP E C 1
ATOM 8488 O O . ASP E 1 64 ? 12.957 16.399 -47.338 1.00 29.48 43 ASP E O 1
ATOM 8493 N N . GLY E 1 65 ? 12.826 17.336 -45.276 1.00 28.72 44 GLY E N 1
ATOM 8494 C CA . GLY E 1 65 ? 11.447 16.893 -45.019 1.00 29.08 44 GLY E CA 1
ATOM 8495 C C . GLY E 1 65 ? 11.284 15.508 -44.401 1.00 29.64 44 GLY E C 1
ATOM 8496 O O . GLY E 1 65 ? 10.140 15.056 -44.187 1.00 29.19 44 GLY E O 1
ATOM 8497 N N . SER E 1 66 ? 12.400 14.820 -44.119 1.00 29.57 45 SER E N 1
ATOM 8498 C CA A SER E 1 66 ? 12.313 13.499 -43.490 0.70 29.77 45 SER E CA 1
ATOM 8499 C CA B SER E 1 66 ? 12.375 13.482 -43.509 0.30 29.06 45 SER E CA 1
ATOM 8500 C C . SER E 1 66 ? 12.625 13.532 -41.987 1.00 28.79 45 SER E C 1
ATOM 8501 O O . SER E 1 66 ? 13.360 14.399 -41.509 1.00 28.01 45 SER E O 1
ATOM 8506 N N . PRO E 1 67 ? 12.023 12.592 -41.217 1.00 28.56 46 PRO E N 1
ATOM 8507 C CA . PRO E 1 67 ? 12.200 12.582 -39.753 1.00 27.61 46 PRO E CA 1
ATOM 8508 C C . PRO E 1 67 ? 13.654 12.451 -39.340 1.00 27.40 46 PRO E C 1
ATOM 8509 O O . PRO E 1 67 ? 14.406 11.628 -39.918 1.00 28.44 46 PRO E O 1
ATOM 8513 N N . ALA E 1 68 ? 14.054 13.292 -38.394 1.00 26.74 47 ALA E N 1
ATOM 8514 C CA . ALA E 1 68 ? 15.346 13.195 -37.718 1.00 26.39 47 ALA E CA 1
ATOM 8515 C C . ALA E 1 68 ? 16.590 13.356 -38.616 1.00 26.99 47 ALA E C 1
ATOM 8516 O O . ALA E 1 68 ? 17.691 12.958 -38.214 1.00 26.87 47 ALA E O 1
ATOM 8518 N N . SER E 1 69 ? 16.438 13.974 -39.792 1.00 26.60 48 SER E N 1
ATOM 8519 C CA . SER E 1 69 ? 17.576 14.145 -40.709 1.00 27.14 48 SER E CA 1
ATOM 8520 C C . SER E 1 69 ? 18.352 15.439 -40.383 1.00 27.02 48 SER E C 1
ATOM 8521 O O . SER E 1 69 ? 18.122 16.071 -39.353 1.00 25.59 48 SER E O 1
ATOM 8524 N N . GLY E 1 70 ? 19.256 15.861 -41.265 1.00 26.96 49 GLY E N 1
ATOM 8525 C CA . GLY E 1 70 ? 19.992 17.106 -40.998 1.00 26.79 49 GLY E CA 1
ATOM 8526 C C . GLY E 1 70 ? 19.065 18.299 -40.818 1.00 26.67 49 GLY E C 1
ATOM 8527 O O . GLY E 1 70 ? 18.109 18.460 -41.577 1.00 26.51 49 GLY E O 1
ATOM 8528 N N . GLY E 1 71 ? 19.347 19.130 -39.812 1.00 26.62 50 GLY E N 1
ATOM 8529 C CA . GLY E 1 71 ? 18.520 20.306 -39.512 1.00 27.26 50 GLY E CA 1
ATOM 8530 C C . GLY E 1 71 ? 17.305 19.997 -38.624 1.00 26.91 50 GLY E C 1
ATOM 8531 O O . GLY E 1 71 ? 16.482 20.885 -38.370 1.00 27.78 50 GLY E O 1
ATOM 8532 N N . SER E 1 72 ? 17.167 18.747 -38.184 1.00 26.10 51 SER E N 1
ATOM 8533 C CA . SER E 1 72 ? 16.016 18.333 -37.352 1.00 25.70 51 SER E CA 1
ATOM 8534 C C . SER E 1 72 ? 16.285 18.571 -35.871 1.00 25.78 51 SER E C 1
ATOM 8535 O O . SER E 1 72 ? 17.437 18.734 -35.453 1.00 25.97 51 SER E O 1
ATOM 8538 N N . ALA E 1 73 ? 15.215 18.549 -35.079 1.00 26.05 52 ALA E N 1
ATOM 8539 C CA . ALA E 1 73 ? 15.340 18.534 -33.609 1.00 26.35 52 ALA E CA 1
ATOM 8540 C C . ALA E 1 73 ? 16.288 17.432 -33.108 1.00 26.18 52 ALA E C 1
ATOM 8541 O O . ALA E 1 73 ? 17.208 17.726 -32.336 1.00 27.23 52 ALA E O 1
ATOM 8543 N N . ALA E 1 74 ? 16.096 16.185 -33.559 1.00 25.52 53 ALA E N 1
ATOM 8544 C CA . ALA E 1 74 ? 16.933 15.076 -33.100 1.00 26.16 53 ALA E CA 1
ATOM 8545 C C . ALA E 1 74 ? 18.409 15.337 -33.408 1.00 26.42 53 ALA E C 1
ATOM 8546 O O . ALA E 1 74 ? 19.271 15.145 -32.561 1.00 26.28 53 ALA E O 1
ATOM 8548 N N . GLN E 1 75 ? 18.686 15.752 -34.641 1.00 27.31 54 GLN E N 1
ATOM 8549 C CA . GLN E 1 75 ? 20.067 15.984 -35.051 1.00 27.99 54 GLN E CA 1
ATOM 8550 C C . GLN E 1 75 ? 20.674 17.166 -34.285 1.00 28.37 54 GLN E C 1
ATOM 8551 O O . GLN E 1 75 ? 21.877 17.148 -33.957 1.00 29.05 54 GLN E O 1
ATOM 8557 N N . SER E 1 76 ? 19.858 18.175 -33.970 1.00 28.12 55 SER E N 1
ATOM 8558 C CA . SER E 1 76 ? 20.344 19.300 -33.168 1.00 28.98 55 SER E CA 1
ATOM 8559 C C . SER E 1 76 ? 20.851 18.815 -31.803 1.00 28.64 55 SER E C 1
ATOM 8560 O O . SER E 1 76 ? 21.942 19.201 -31.343 1.00 28.74 55 SER E O 1
ATOM 8563 N N . VAL E 1 77 ? 20.068 17.940 -31.175 1.00 27.61 56 VAL E N 1
ATOM 8564 C CA . VAL E 1 77 ? 20.458 17.318 -29.915 1.00 26.43 56 VAL E CA 1
ATOM 8565 C C . VAL E 1 77 ? 21.684 16.389 -30.078 1.00 27.32 56 VAL E C 1
ATOM 8566 O O . VAL E 1 77 ? 22.603 16.429 -29.248 1.00 26.83 56 VAL E O 1
ATOM 8570 N N . VAL E 1 78 ? 21.712 15.580 -31.138 1.00 28.19 57 VAL E N 1
ATOM 8571 C CA . VAL E 1 78 ? 22.900 14.750 -31.405 1.00 28.95 57 VAL E CA 1
ATOM 8572 C C . VAL E 1 78 ? 24.127 15.670 -31.457 1.00 30.09 57 VAL E C 1
ATOM 8573 O O . VAL E 1 78 ? 25.151 15.392 -30.825 1.00 31.66 57 VAL E O 1
ATOM 8577 N N . ASP E 1 79 ? 24.005 16.779 -32.175 1.00 30.97 58 ASP E N 1
ATOM 8578 C CA . ASP E 1 79 ? 25.101 17.750 -32.297 1.00 32.81 58 ASP E CA 1
ATOM 8579 C C . ASP E 1 79 ? 25.555 18.335 -30.949 1.00 33.62 58 ASP E C 1
ATOM 8580 O O . ASP E 1 79 ? 26.768 18.477 -30.723 1.00 34.40 58 ASP E O 1
ATOM 8585 N N . GLU E 1 80 ? 24.609 18.665 -30.063 1.00 33.70 59 GLU E N 1
ATOM 8586 C CA . GLU E 1 80 ? 24.973 19.125 -28.714 1.00 34.65 59 GLU E CA 1
ATOM 8587 C C . GLU E 1 80 ? 25.778 18.067 -27.987 1.00 35.06 59 GLU E C 1
ATOM 8588 O O . GLU E 1 80 ? 26.789 18.372 -27.359 1.00 35.23 59 GLU E O 1
ATOM 8594 N N . ILE E 1 81 ? 25.326 16.816 -28.073 1.00 35.08 60 ILE E N 1
ATOM 8595 C CA . ILE E 1 81 ? 26.012 15.714 -27.420 1.00 35.45 60 ILE E CA 1
ATOM 8596 C C . ILE E 1 81 ? 27.436 15.529 -27.963 1.00 37.22 60 ILE E C 1
ATOM 8597 O O . ILE E 1 81 ? 28.380 15.368 -27.179 1.00 37.20 60 ILE E O 1
ATOM 8602 N N . THR E 1 82 ? 27.583 15.574 -29.289 1.00 37.94 61 THR E N 1
ATOM 8603 C CA . THR E 1 82 ? 28.899 15.438 -29.916 1.00 40.25 61 THR E CA 1
ATOM 8604 C C . THR E 1 82 ? 29.822 16.601 -29.526 1.00 40.84 61 THR E C 1
ATOM 8605 O O . THR E 1 82 ? 30.991 16.385 -29.143 1.00 41.19 61 THR E O 1
ATOM 8609 N N . ALA E 1 83 ? 29.287 17.821 -29.592 1.00 41.22 62 ALA E N 1
ATOM 8610 C CA . ALA E 1 83 ? 30.059 19.018 -29.265 1.00 42.04 62 ALA E CA 1
ATOM 8611 C C . ALA E 1 83 ? 30.587 18.919 -27.835 1.00 42.62 62 ALA E C 1
ATOM 8612 O O . ALA E 1 83 ? 31.708 19.350 -27.548 1.00 43.08 62 ALA E O 1
ATOM 8614 N N . ALA E 1 84 ? 29.784 18.314 -26.958 1.00 42.37 63 ALA E N 1
ATOM 8615 C CA . ALA E 1 84 ? 30.109 18.206 -25.536 1.00 42.89 63 ALA E CA 1
ATOM 8616 C C . ALA E 1 84 ? 31.002 17.006 -25.248 1.00 43.28 63 ALA E C 1
ATOM 8617 O O . ALA E 1 84 ? 31.255 16.684 -24.090 1.00 44.14 63 ALA E O 1
ATOM 8619 N N . GLY E 1 85 ? 31.487 16.359 -26.307 1.00 43.19 64 GLY E N 1
ATOM 8620 C CA . GLY E 1 85 ? 32.380 15.209 -26.178 1.00 43.02 64 GLY E CA 1
ATOM 8621 C C . GLY E 1 85 ? 31.726 13.832 -26.102 1.00 42.56 64 GLY E C 1
ATOM 8622 O O . GLY E 1 85 ? 32.412 12.855 -25.829 1.00 42.47 64 GLY E O 1
ATOM 8623 N N . GLY E 1 86 ? 30.411 13.748 -26.350 1.00 41.13 65 GLY E N 1
ATOM 8624 C CA . GLY E 1 86 ? 29.681 12.470 -26.308 1.00 40.47 65 GLY E CA 1
ATOM 8625 C C . GLY E 1 86 ? 29.458 11.753 -27.639 1.00 39.98 65 GLY E C 1
ATOM 8626 O O . GLY E 1 86 ? 29.916 12.197 -28.698 1.00 40.15 65 GLY E O 1
ATOM 8627 N N . GLU E 1 87 ? 28.759 10.622 -27.574 1.00 38.87 66 GLU E N 1
ATOM 8628 C CA . GLU E 1 87 ? 28.378 9.867 -28.760 1.00 38.05 66 GLU E CA 1
ATOM 8629 C C . GLU E 1 87 ? 26.859 9.755 -28.812 1.00 35.63 66 GLU E C 1
ATOM 8630 O O . GLU E 1 87 ? 26.243 9.381 -27.822 1.00 34.59 66 GLU E O 1
ATOM 8636 N N . ALA E 1 88 ? 26.268 10.065 -29.964 1.00 33.88 67 ALA E N 1
ATOM 8637 C CA . ALA E 1 88 ? 24.815 9.946 -30.140 1.00 32.04 67 ALA E CA 1
ATOM 8638 C C . ALA E 1 88 ? 24.482 9.761 -31.610 1.00 31.37 67 ALA E C 1
ATOM 8639 O O . ALA E 1 88 ? 25.292 10.094 -32.495 1.00 30.71 67 ALA E O 1
ATOM 8641 N N . VAL E 1 89 ? 23.300 9.211 -31.868 1.00 29.63 68 VAL E N 1
ATOM 8642 C CA . VAL E 1 89 ? 22.783 9.108 -33.231 1.00 29.35 68 VAL E CA 1
ATOM 8643 C C . VAL E 1 89 ? 21.313 9.491 -33.233 1.00 28.60 68 VAL E C 1
ATOM 8644 O O . VAL E 1 89 ? 20.613 9.269 -32.228 1.00 27.43 68 VAL E O 1
ATOM 8648 N N . ALA E 1 90 ? 20.862 10.081 -34.339 1.00 27.88 69 ALA E N 1
ATOM 8649 C CA . ALA E 1 90 ? 19.464 10.487 -34.477 1.00 28.19 69 ALA E CA 1
ATOM 8650 C C . ALA E 1 90 ? 18.620 9.369 -35.076 1.00 28.32 69 ALA E C 1
ATOM 8651 O O . ALA E 1 90 ? 19.081 8.622 -35.948 1.00 28.95 69 ALA E O 1
ATOM 8653 N N . ASP E 1 91 ? 17.372 9.258 -34.618 1.00 27.23 70 ASP E N 1
ATOM 8654 C CA . ASP E 1 91 ? 16.452 8.265 -35.149 1.00 26.32 70 ASP E CA 1
ATOM 8655 C C . ASP E 1 91 ? 15.051 8.859 -35.239 1.00 24.93 70 ASP E C 1
ATOM 8656 O O . ASP E 1 91 ? 14.601 9.537 -34.306 1.00 24.86 70 ASP E O 1
ATOM 8661 N N . GLY E 1 92 ? 14.354 8.596 -36.339 1.00 24.43 71 GLY E N 1
ATOM 8662 C CA . GLY E 1 92 ? 13.082 9.306 -36.626 1.00 24.28 71 GLY E CA 1
ATOM 8663 C C . GLY E 1 92 ? 11.816 8.471 -36.472 1.00 25.14 71 GLY E C 1
ATOM 8664 O O . GLY E 1 92 ? 10.733 8.898 -36.898 1.00 24.44 71 GLY E O 1
ATOM 8665 N N . SER E 1 93 ? 11.957 7.296 -35.860 1.00 24.59 72 SER E N 1
ATOM 8666 C CA . SER E 1 93 ? 10.844 6.369 -35.638 1.00 24.98 72 SER E CA 1
ATOM 8667 C C . SER E 1 93 ? 9.691 7.017 -34.893 1.00 24.96 72 SER E C 1
ATOM 8668 O O . SER E 1 93 ? 9.905 7.706 -33.891 1.00 24.66 72 SER E O 1
ATOM 8671 N N . ASN E 1 94 ? 8.477 6.763 -35.380 1.00 24.96 73 ASN E N 1
ATOM 8672 C CA . ASN E 1 94 ? 7.240 7.124 -34.678 1.00 25.31 73 ASN E CA 1
ATOM 8673 C C . ASN E 1 94 ? 6.832 5.926 -33.811 1.00 25.01 73 ASN E C 1
ATOM 8674 O O . ASN E 1 94 ? 6.384 4.892 -34.330 1.00 25.51 73 ASN E O 1
ATOM 8679 N N . VAL E 1 95 ? 7.004 6.040 -32.495 1.00 24.64 74 VAL E N 1
ATOM 8680 C CA . VAL E 1 95 ? 6.815 4.876 -31.616 1.00 24.93 74 VAL E CA 1
ATOM 8681 C C . VAL E 1 95 ? 5.370 4.368 -31.508 1.00 24.59 74 VAL E C 1
ATOM 8682 O O . VAL E 1 95 ? 5.150 3.255 -31.043 1.00 24.08 74 VAL E O 1
ATOM 8686 N N . ALA E 1 96 ? 4.409 5.180 -31.931 1.00 24.73 75 ALA E N 1
ATOM 8687 C CA . ALA E 1 96 ? 3.004 4.774 -32.008 1.00 25.22 75 ALA E CA 1
ATOM 8688 C C . ALA E 1 96 ? 2.787 3.809 -33.176 1.00 26.40 75 ALA E C 1
ATOM 8689 O O . ALA E 1 96 ? 1.755 3.154 -33.271 1.00 26.06 75 ALA E O 1
ATOM 8691 N N . ASP E 1 97 ? 3.772 3.742 -34.066 1.00 26.66 76 ASP E N 1
ATOM 8692 C CA . ASP E 1 97 ? 3.756 2.766 -35.153 1.00 27.86 76 ASP E CA 1
ATOM 8693 C C . ASP E 1 97 ? 4.569 1.558 -34.689 1.00 27.93 76 ASP E C 1
ATOM 8694 O O . ASP E 1 97 ? 5.768 1.673 -34.391 1.00 26.67 76 ASP E O 1
ATOM 8699 N N . TRP E 1 98 ? 3.898 0.407 -34.628 1.00 28.32 77 TRP E N 1
ATOM 8700 C CA . TRP E 1 98 ? 4.436 -0.799 -33.987 1.00 29.45 77 TRP E CA 1
ATOM 8701 C C . TRP E 1 98 ? 5.719 -1.266 -34.655 1.00 29.63 77 TRP E C 1
ATOM 8702 O O . TRP E 1 98 ? 6.687 -1.620 -33.976 1.00 30.14 77 TRP E O 1
ATOM 8713 N N . ASP E 1 99 ? 5.730 -1.268 -35.985 1.00 29.22 78 ASP E N 1
ATOM 8714 C CA . ASP E 1 99 ? 6.913 -1.685 -36.736 1.00 30.64 78 ASP E CA 1
ATOM 8715 C C . ASP E 1 99 ? 8.050 -0.661 -36.622 1.00 28.91 78 ASP E C 1
ATOM 8716 O O . ASP E 1 99 ? 9.230 -1.025 -36.560 1.00 29.10 78 ASP E O 1
ATOM 8721 N N . GLN E 1 100 ? 7.713 0.629 -36.569 1.00 27.64 79 GLN E N 1
ATOM 8722 C CA . GLN E 1 100 ? 8.769 1.630 -36.364 1.00 26.25 79 GLN E CA 1
ATOM 8723 C C . GLN E 1 100 ? 9.376 1.545 -34.972 1.00 25.90 79 GLN E C 1
ATOM 8724 O O . GLN E 1 100 ? 10.592 1.751 -34.807 1.00 25.51 79 GLN E O 1
ATOM 8730 N N . ALA E 1 101 ? 8.539 1.239 -33.977 1.00 23.76 80 ALA E N 1
ATOM 8731 C CA . ALA E 1 101 ? 9.050 1.040 -32.605 1.00 23.94 80 ALA E CA 1
ATOM 8732 C C . ALA E 1 101 ? 10.047 -0.118 -32.627 1.00 24.63 80 ALA E C 1
ATOM 8733 O O . ALA E 1 101 ? 11.088 -0.051 -31.991 1.00 25.33 80 ALA E O 1
ATOM 8735 N N . ALA E 1 102 ? 9.745 -1.180 -33.389 1.00 25.57 81 ALA E N 1
ATOM 8736 C CA . ALA E 1 102 ? 10.672 -2.315 -33.497 1.00 26.81 81 ALA E CA 1
ATOM 8737 C C . ALA E 1 102 ? 11.996 -1.861 -34.132 1.00 27.83 81 ALA E C 1
ATOM 8738 O O . ALA E 1 102 ? 13.074 -2.292 -33.714 1.00 28.80 81 ALA E O 1
ATOM 8740 N N . GLY E 1 103 ? 11.898 -1.014 -35.152 1.00 27.49 82 GLY E N 1
ATOM 8741 C CA . GLY E 1 103 ? 13.072 -0.479 -35.872 1.00 28.27 82 GLY E CA 1
ATOM 8742 C C . GLY E 1 103 ? 13.944 0.424 -35.007 1.00 28.37 82 GLY E C 1
ATOM 8743 O O . GLY E 1 103 ? 15.164 0.445 -35.159 1.00 29.01 82 GLY E O 1
ATOM 8744 N N . LEU E 1 104 ? 13.316 1.172 -34.097 1.00 26.83 83 LEU E N 1
ATOM 8745 C CA . LEU E 1 104 ? 14.051 1.961 -33.106 1.00 26.83 83 LEU E CA 1
ATOM 8746 C C . LEU E 1 104 ? 14.959 1.092 -32.239 1.00 27.29 83 LEU E C 1
ATOM 8747 O O . LEU E 1 104 ? 16.122 1.436 -32.011 1.00 28.24 83 LEU E O 1
ATOM 8752 N N . ILE E 1 105 ? 14.441 -0.035 -31.749 1.00 28.00 84 ILE E N 1
ATOM 8753 C CA . ILE E 1 105 ? 15.281 -0.962 -30.995 1.00 28.75 84 ILE E CA 1
ATOM 8754 C C . ILE E 1 105 ? 16.500 -1.405 -31.849 1.00 30.28 84 ILE E C 1
ATOM 8755 O O . ILE E 1 105 ? 17.631 -1.454 -31.350 1.00 29.93 84 ILE E O 1
ATOM 8760 N N . GLN E 1 106 ? 16.248 -1.699 -33.122 1.00 30.72 85 GLN E N 1
ATOM 8761 C CA . GLN E 1 106 ? 17.303 -2.159 -34.028 1.00 33.09 85 GLN E CA 1
ATOM 8762 C C . GLN E 1 106 ? 18.356 -1.104 -34.337 1.00 32.88 85 GLN E C 1
ATOM 8763 O O . GLN E 1 106 ? 19.525 -1.435 -34.453 1.00 33.35 85 GLN E O 1
ATOM 8769 N N . THR E 1 107 ? 17.945 0.161 -34.415 1.00 33.03 86 THR E N 1
ATOM 8770 C CA . THR E 1 107 ? 18.874 1.280 -34.546 1.00 33.39 86 THR E CA 1
ATOM 8771 C C . THR E 1 107 ? 19.927 1.286 -33.440 1.00 33.08 86 THR E C 1
ATOM 8772 O O . THR E 1 107 ? 21.113 1.432 -33.730 1.00 33.01 86 THR E O 1
ATOM 8776 N N . ALA E 1 108 ? 19.501 1.123 -32.181 1.00 32.27 87 ALA E N 1
ATOM 8777 C CA . ALA E 1 108 ? 20.447 1.023 -31.065 1.00 32.89 87 ALA E CA 1
ATOM 8778 C C . ALA E 1 108 ? 21.428 -0.149 -31.256 1.00 33.71 87 ALA E C 1
ATOM 8779 O O . ALA E 1 108 ? 22.664 0.015 -31.157 1.00 34.32 87 ALA E O 1
ATOM 8781 N N . VAL E 1 109 ? 20.860 -1.326 -31.514 1.00 33.72 88 VAL E N 1
ATOM 8782 C CA . VAL E 1 109 ? 21.650 -2.554 -31.602 1.00 34.80 88 VAL E CA 1
ATOM 8783 C C . VAL E 1 109 ? 22.685 -2.463 -32.732 1.00 35.72 88 VAL E C 1
ATOM 8784 O O . VAL E 1 109 ? 23.866 -2.771 -32.531 1.00 36.42 88 VAL E O 1
ATOM 8788 N N . GLU E 1 110 ? 22.241 -2.015 -33.903 1.00 35.97 89 GLU E N 1
ATOM 8789 C CA . GLU E 1 110 ? 23.119 -1.881 -35.081 1.00 38.04 89 GLU E CA 1
ATOM 8790 C C . GLU E 1 110 ? 24.179 -0.766 -34.971 1.00 37.71 89 GLU E C 1
ATOM 8791 O O . GLU E 1 110 ? 25.297 -0.907 -35.464 1.00 38.12 89 GLU E O 1
ATOM 8797 N N . THR E 1 111 ? 23.822 0.347 -34.332 1.00 36.42 90 THR E N 1
ATOM 8798 C CA . THR E 1 111 ? 24.712 1.493 -34.232 1.00 35.75 90 THR E CA 1
ATOM 8799 C C . THR E 1 111 ? 25.739 1.297 -33.132 1.00 36.36 90 THR E C 1
ATOM 8800 O O . THR E 1 111 ? 26.952 1.521 -33.331 1.00 36.51 90 THR E O 1
ATOM 8804 N N . PHE E 1 112 ? 25.259 0.869 -31.973 1.00 36.02 91 PHE E N 1
ATOM 8805 C CA . PHE E 1 112 ? 26.115 0.800 -30.803 1.00 36.56 91 PHE E CA 1
ATOM 8806 C C . PHE E 1 112 ? 26.385 -0.607 -30.324 1.00 37.02 91 PHE E C 1
ATOM 8807 O O . PHE E 1 112 ? 27.142 -0.787 -29.370 1.00 37.89 91 PHE E O 1
ATOM 8815 N N . GLY E 1 113 ? 25.770 -1.601 -30.966 1.00 36.98 92 GLY E N 1
ATOM 8816 C CA . GLY E 1 113 ? 26.087 -2.998 -30.663 1.00 37.32 92 GLY E CA 1
ATOM 8817 C C . GLY E 1 113 ? 25.270 -3.631 -29.554 1.00 36.79 92 GLY E C 1
ATOM 8818 O O . GLY E 1 113 ? 25.522 -4.776 -29.175 1.00 37.71 92 GLY E O 1
ATOM 8819 N N . GLY E 1 114 ? 24.272 -2.913 -29.045 1.00 35.16 93 GLY E N 1
ATOM 8820 C CA . GLY E 1 114 ? 23.391 -3.462 -28.010 1.00 34.45 93 GLY E CA 1
ATOM 8821 C C . GLY E 1 114 ? 22.409 -2.415 -27.496 1.00 32.70 93 GLY E C 1
ATOM 8822 O O . GLY E 1 114 ? 22.282 -1.354 -28.076 1.00 32.70 93 GLY E O 1
ATOM 8823 N N . LEU E 1 115 ? 21.718 -2.734 -26.405 1.00 32.35 94 LEU E N 1
ATOM 8824 C CA . LEU E 1 115 ? 20.783 -1.793 -25.760 1.00 30.67 94 LEU E CA 1
ATOM 8825 C C . LEU E 1 115 ? 20.740 -2.061 -24.258 1.00 30.75 94 LEU E C 1
ATOM 8826 O O . LEU E 1 115 ? 20.612 -3.221 -23.817 1.00 31.39 94 LEU E O 1
ATOM 8831 N N . ASP E 1 116 ? 20.854 -0.996 -23.469 1.00 30.05 95 ASP E N 1
ATOM 8832 C CA . ASP E 1 116 ? 20.835 -1.133 -22.015 1.00 30.25 95 ASP E CA 1
ATOM 8833 C C . ASP E 1 116 ? 19.667 -0.406 -21.364 1.00 28.92 95 ASP E C 1
ATOM 8834 O O . ASP E 1 116 ? 19.176 -0.838 -20.325 1.00 28.89 95 ASP E O 1
ATOM 8839 N N . VAL E 1 117 ? 19.251 0.718 -21.953 1.00 28.07 96 VAL E N 1
ATOM 8840 C CA . VAL E 1 117 ? 18.248 1.559 -21.305 1.00 26.79 96 VAL E CA 1
ATOM 8841 C C . VAL E 1 117 ? 17.265 2.080 -22.356 1.00 25.92 96 VAL E C 1
ATOM 8842 O O . VAL E 1 117 ? 17.675 2.637 -23.361 1.00 26.13 96 VAL E O 1
ATOM 8846 N N . LEU E 1 118 ? 15.975 1.876 -22.104 1.00 24.93 97 LEU E N 1
ATOM 8847 C CA . LEU E 1 118 ? 14.894 2.510 -22.863 1.00 23.66 97 LEU E CA 1
ATOM 8848 C C . LEU E 1 118 ? 14.161 3.541 -21.977 1.00 23.41 97 LEU E C 1
ATOM 8849 O O . LEU E 1 118 ? 13.659 3.204 -20.896 1.00 23.45 97 LEU E O 1
ATOM 8854 N N . VAL E 1 119 ? 14.139 4.795 -22.427 1.00 22.20 98 VAL E N 1
ATOM 8855 C CA . VAL E 1 119 ? 13.401 5.876 -21.758 1.00 21.77 98 VAL E CA 1
ATOM 8856 C C . VAL E 1 119 ? 12.229 6.282 -22.639 1.00 21.31 98 VAL E C 1
ATOM 8857 O O . VAL E 1 119 ? 12.429 6.855 -23.721 1.00 21.68 98 VAL E O 1
ATOM 8861 N N . ASN E 1 120 ? 11.014 5.945 -22.202 1.00 20.90 99 ASN E N 1
ATOM 8862 C CA . ASN E 1 120 ? 9.806 6.319 -22.939 1.00 19.82 99 ASN E CA 1
ATOM 8863 C C . ASN E 1 120 ? 9.369 7.691 -22.439 1.00 20.21 99 ASN E C 1
ATOM 8864 O O . ASN E 1 120 ? 9.033 7.844 -21.259 1.00 20.89 99 ASN E O 1
ATOM 8869 N N . ASN E 1 121 ? 9.440 8.678 -23.322 1.00 20.13 100 ASN E N 1
ATOM 8870 C CA . ASN E 1 121 ? 9.142 10.082 -23.002 1.00 20.86 100 ASN E CA 1
ATOM 8871 C C . ASN E 1 121 ? 8.131 10.728 -23.947 1.00 21.02 100 ASN E C 1
ATOM 8872 O O . ASN E 1 121 ? 7.424 11.671 -23.553 1.00 21.44 100 ASN E O 1
ATOM 8877 N N . ALA E 1 122 ? 8.055 10.255 -25.202 1.00 21.13 101 ALA E N 1
ATOM 8878 C CA . ALA E 1 122 ? 7.246 10.983 -26.193 1.00 20.89 101 ALA E CA 1
ATOM 8879 C C . ALA E 1 122 ? 5.787 11.124 -25.749 1.00 21.43 101 ALA E C 1
ATOM 8880 O O . ALA E 1 122 ? 5.174 10.152 -25.304 1.00 21.07 101 ALA E O 1
ATOM 8882 N N . GLY E 1 123 ? 5.257 12.346 -25.843 1.00 21.85 102 GLY E N 1
ATOM 8883 C CA . GLY E 1 123 ? 3.895 12.619 -25.385 1.00 23.09 102 GLY E CA 1
ATOM 8884 C C . GLY E 1 123 ? 3.277 13.878 -25.997 1.00 24.48 102 GLY E C 1
ATOM 8885 O O . GLY E 1 123 ? 3.992 14.819 -26.385 1.00 26.07 102 GLY E O 1
ATOM 8886 N N . ILE E 1 124 ? 1.940 13.879 -26.067 1.00 23.32 103 ILE E N 1
ATOM 8887 C CA . ILE E 1 124 ? 1.137 15.001 -26.552 1.00 23.65 103 ILE E CA 1
ATOM 8888 C C . ILE E 1 124 ? -0.035 15.215 -25.598 1.00 22.48 103 ILE E C 1
ATOM 8889 O O . ILE E 1 124 ? -0.326 14.353 -24.758 1.00 21.98 103 ILE E O 1
ATOM 8894 N N . VAL E 1 125 ? -0.700 16.364 -25.714 1.00 21.64 104 VAL E N 1
ATOM 8895 C CA . VAL E 1 125 ? -1.961 16.561 -24.996 1.00 21.32 104 VAL E CA 1
ATOM 8896 C C . VAL E 1 125 ? -2.996 17.012 -26.006 1.00 21.02 104 VAL E C 1
ATOM 8897 O O . VAL E 1 125 ? -2.655 17.700 -26.978 1.00 20.84 104 VAL E O 1
ATOM 8901 N N . ARG E 1 126 ? -4.244 16.595 -25.799 1.00 20.20 105 ARG E N 1
ATOM 8902 C CA . ARG E 1 126 ? -5.384 17.122 -26.563 1.00 20.61 105 ARG E CA 1
ATOM 8903 C C . ARG E 1 126 ? -6.484 17.295 -25.512 1.00 20.40 105 ARG E C 1
ATOM 8904 O O . ARG E 1 126 ? -7.428 16.478 -25.403 1.00 20.34 105 ARG E O 1
ATOM 8912 N N . ASP E 1 127 ? -6.321 18.314 -24.682 1.00 19.99 106 ASP E N 1
ATOM 8913 C CA . ASP E 1 127 ? -7.189 18.469 -23.488 1.00 20.24 106 ASP E CA 1
ATOM 8914 C C . ASP E 1 127 ? -8.645 18.795 -23.823 1.00 20.80 106 ASP E C 1
ATOM 8915 O O . ASP E 1 127 ? -8.919 19.680 -24.652 1.00 21.53 106 ASP E O 1
ATOM 8920 N N . ARG E 1 128 ? -9.567 18.075 -23.164 1.00 20.28 107 ARG E N 1
ATOM 8921 C CA . ARG E 1 128 ? -11.005 18.346 -23.199 1.00 21.54 107 ARG E CA 1
ATOM 8922 C C . ARG E 1 128 ? -11.625 17.657 -21.979 1.00 21.27 107 ARG E C 1
ATOM 8923 O O . ARG E 1 128 ? -11.142 16.639 -21.536 1.00 21.14 107 ARG E O 1
ATOM 8931 N N . MET E 1 129 ? -12.747 18.176 -21.501 1.00 22.49 108 MET E N 1
ATOM 8932 C CA . MET E 1 129 ? -13.614 17.415 -20.612 1.00 22.72 108 MET E CA 1
ATOM 8933 C C . MET E 1 129 ? -14.068 16.140 -21.327 1.00 22.32 108 MET E C 1
ATOM 8934 O O . MET E 1 129 ? -14.246 16.141 -22.555 1.00 21.15 108 MET E O 1
ATOM 8939 N N . ILE E 1 130 ? -14.286 15.072 -20.561 1.00 22.60 109 ILE E N 1
ATOM 8940 C CA . ILE E 1 130 ? -14.747 13.808 -21.159 1.00 22.57 109 ILE E CA 1
ATOM 8941 C C . ILE E 1 130 ? -15.952 14.023 -22.085 1.00 23.39 109 ILE E C 1
ATOM 8942 O O . ILE E 1 130 ? -15.957 13.566 -23.236 1.00 23.66 109 ILE E O 1
ATOM 8947 N N . ALA E 1 131 ? -16.971 14.725 -21.586 1.00 24.11 110 ALA E N 1
ATOM 8948 C CA . ALA E 1 131 ? -18.194 15.005 -22.363 1.00 24.60 110 ALA E CA 1
ATOM 8949 C C . ALA E 1 131 ? -17.957 15.733 -23.686 1.00 25.35 110 ALA E C 1
ATOM 8950 O O . ALA E 1 131 ? -18.841 15.722 -24.551 1.00 25.22 110 ALA E O 1
ATOM 8952 N N . ASN E 1 132 ? -16.805 16.399 -23.803 1.00 24.26 111 ASN E N 1
ATOM 8953 C CA . ASN E 1 132 ? -16.471 17.213 -24.979 1.00 25.65 111 ASN E CA 1
ATOM 8954 C C . ASN E 1 132 ? -15.322 16.636 -25.833 1.00 24.23 111 ASN E C 1
ATOM 8955 O O . ASN E 1 132 ? -14.850 17.309 -26.759 1.00 23.95 111 ASN E O 1
ATOM 8960 N N . THR E 1 133 ? -14.878 15.413 -25.519 1.00 22.54 112 THR E N 1
ATOM 8961 C CA . THR E 1 133 ? -13.727 14.788 -26.196 1.00 21.95 112 THR E CA 1
ATOM 8962 C C . THR E 1 133 ? -14.149 14.150 -27.509 1.00 22.20 112 THR E C 1
ATOM 8963 O O . THR E 1 133 ? -15.092 13.368 -27.551 1.00 22.26 112 THR E O 1
ATOM 8967 N N . SER E 1 134 ? -13.442 14.478 -28.584 1.00 22.08 113 SER E N 1
ATOM 8968 C CA . SER E 1 134 ? -13.755 13.859 -29.869 1.00 22.15 113 SER E CA 1
ATOM 8969 C C . SER E 1 134 ? -13.048 12.499 -29.986 1.00 22.15 113 SER E C 1
ATOM 8970 O O . SER E 1 134 ? -12.122 12.201 -29.229 1.00 20.53 113 SER E O 1
ATOM 8973 N N . GLU E 1 135 ? -13.469 11.667 -30.937 1.00 21.80 114 GLU E N 1
ATOM 8974 C CA . GLU E 1 135 ? -12.785 10.387 -31.134 1.00 21.90 114 GLU E CA 1
ATOM 8975 C C . GLU E 1 135 ? -11.278 10.570 -31.443 1.00 21.75 114 GLU E C 1
ATOM 8976 O O . GLU E 1 135 ? -10.431 9.847 -30.883 1.00 20.96 114 GLU E O 1
ATOM 8982 N N . GLU E 1 136 ? -10.952 11.546 -32.308 1.00 21.02 115 GLU E N 1
ATOM 8983 C CA . GLU E 1 136 ? -9.555 11.831 -32.680 1.00 20.73 115 GLU E CA 1
ATOM 8984 C C . GLU E 1 136 ? -8.706 12.222 -31.474 1.00 21.16 115 GLU E C 1
ATOM 8985 O O . GLU E 1 136 ? -7.532 11.824 -31.386 1.00 20.39 115 GLU E O 1
ATOM 8987 N N . GLU E 1 137 ? -9.289 13.015 -30.570 1.00 20.60 116 GLU E N 1
ATOM 8988 C CA . GLU E 1 137 ? -8.571 13.513 -29.377 1.00 20.07 116 GLU E CA 1
ATOM 8989 C C . GLU E 1 137 ? -8.304 12.371 -28.435 1.00 19.85 116 GLU E C 1
ATOM 8990 O O . GLU E 1 137 ? -7.233 12.289 -27.856 1.00 19.56 116 GLU E O 1
ATOM 8996 N N . PHE E 1 138 ? -9.253 11.456 -28.321 1.00 18.57 117 PHE E N 1
ATOM 8997 C CA . PHE E 1 138 ? -8.965 10.244 -27.537 1.00 18.23 117 PHE E CA 1
ATOM 8998 C C . PHE E 1 138 ? -7.888 9.378 -28.188 1.00 17.62 117 PHE E C 1
ATOM 8999 O O . PHE E 1 138 ? -6.889 8.991 -27.551 1.00 16.74 117 PHE E O 1
ATOM 9007 N N . ASP E 1 139 ? -8.091 9.080 -29.466 1.00 17.10 118 ASP E N 1
ATOM 9008 C CA . ASP E 1 139 ? -7.216 8.157 -30.179 1.00 19.09 118 ASP E CA 1
ATOM 9009 C C . ASP E 1 139 ? -5.775 8.657 -30.210 1.00 18.31 118 ASP E C 1
ATOM 9010 O O . ASP E 1 139 ? -4.857 7.865 -30.059 1.00 19.33 118 ASP E O 1
ATOM 9015 N N . ALA E 1 140 ? -5.584 9.953 -30.470 1.00 19.08 119 ALA E N 1
ATOM 9016 C CA . ALA E 1 140 ? -4.219 10.488 -30.609 1.00 18.61 119 ALA E CA 1
ATOM 9017 C C . ALA E 1 140 ? -3.427 10.379 -29.326 1.00 17.80 119 ALA E C 1
ATOM 9018 O O . ALA E 1 140 ? -2.278 9.959 -29.353 1.00 17.00 119 ALA E O 1
ATOM 9020 N N . VAL E 1 141 ? -4.056 10.723 -28.198 1.00 16.81 120 VAL E N 1
ATOM 9021 C CA . VAL E 1 141 ? -3.382 10.675 -26.901 1.00 17.21 120 VAL E CA 1
ATOM 9022 C C . VAL E 1 141 ? -3.047 9.249 -26.473 1.00 17.45 120 VAL E C 1
ATOM 9023 O O . VAL E 1 141 ? -1.947 8.967 -25.994 1.00 18.13 120 VAL E O 1
ATOM 9027 N N . ILE E 1 142 ? -4.007 8.345 -26.628 1.00 17.32 121 ILE E N 1
ATOM 9028 C CA . ILE E 1 142 ? -3.784 6.925 -26.339 1.00 18.36 121 ILE E CA 1
ATOM 9029 C C . ILE E 1 142 ? -2.644 6.352 -27.208 1.00 18.38 121 ILE E C 1
ATOM 9030 O O . ILE E 1 142 ? -1.772 5.637 -26.699 1.00 18.30 121 ILE E O 1
ATOM 9035 N N . ALA E 1 143 ? -2.650 6.682 -28.499 1.00 18.55 122 ALA E N 1
ATOM 9036 C CA . ALA E 1 143 ? -1.649 6.145 -29.436 1.00 18.94 122 ALA E CA 1
ATOM 9037 C C . ALA E 1 143 ? -0.241 6.580 -29.065 1.00 18.43 122 ALA E C 1
ATOM 9038 O O . ALA E 1 143 ? 0.659 5.749 -28.899 1.00 19.72 122 ALA E O 1
ATOM 9040 N N . VAL E 1 144 ? -0.041 7.879 -28.866 1.00 18.08 123 VAL E N 1
ATOM 9041 C CA . VAL E 1 144 ? 1.311 8.364 -28.615 1.00 17.82 123 VAL E CA 1
ATOM 9042 C C . VAL E 1 144 ? 1.822 7.888 -27.261 1.00 18.18 123 VAL E C 1
ATOM 9043 O O . VAL E 1 144 ? 2.945 7.379 -27.176 1.00 17.82 123 VAL E O 1
ATOM 9047 N N . HIS E 1 145 ? 0.998 8.030 -26.218 1.00 17.65 124 HIS E N 1
ATOM 9048 C CA . HIS E 1 145 ? 1.428 7.679 -24.869 1.00 17.69 124 HIS E CA 1
ATOM 9049 C C . HIS E 1 145 ? 1.392 6.182 -24.634 1.00 18.16 124 HIS E C 1
ATOM 9050 O O . HIS E 1 145 ? 2.436 5.561 -24.371 1.00 18.45 124 HIS E O 1
ATOM 9057 N N . LEU E 1 146 ? 0.192 5.598 -24.708 1.00 17.67 125 LEU E N 1
ATOM 9058 C CA . LEU E 1 146 ? 0.060 4.208 -24.224 1.00 17.60 125 LEU E CA 1
ATOM 9059 C C . LEU E 1 146 ? 0.546 3.189 -25.249 1.00 18.42 125 LEU E C 1
ATOM 9060 O O . LEU E 1 146 ? 1.300 2.279 -24.902 1.00 19.10 125 LEU E O 1
ATOM 9065 N N . LYS E 1 147 ? 0.111 3.318 -26.492 1.00 18.60 126 LYS E N 1
ATOM 9066 C CA . LYS E 1 147 ? 0.627 2.425 -27.527 1.00 19.61 126 LYS E CA 1
ATOM 9067 C C . LYS E 1 147 ? 2.134 2.615 -27.734 1.00 20.07 126 LYS E C 1
ATOM 9068 O O . LYS E 1 147 ? 2.878 1.631 -27.806 1.00 20.37 126 LYS E O 1
ATOM 9074 N N . GLY E 1 148 ? 2.604 3.868 -27.751 1.00 20.42 127 GLY E N 1
ATOM 9075 C CA . GLY E 1 148 ? 4.030 4.104 -27.940 1.00 20.09 127 GLY E CA 1
ATOM 9076 C C . GLY E 1 148 ? 4.894 3.504 -26.829 1.00 20.79 127 GLY E C 1
ATOM 9077 O O . GLY E 1 148 ? 5.927 2.835 -27.105 1.00 20.85 127 GLY E O 1
ATOM 9078 N N . HIS E 1 149 ? 4.476 3.699 -25.579 1.00 19.64 128 HIS E N 1
ATOM 9079 C CA . HIS E 1 149 ? 5.159 3.060 -24.445 1.00 19.93 128 HIS E CA 1
ATOM 9080 C C . HIS E 1 149 ? 5.105 1.526 -24.600 1.00 20.31 128 HIS E C 1
ATOM 9081 O O . HIS E 1 149 ? 6.108 0.850 -24.391 1.00 20.42 128 HIS E O 1
ATOM 9088 N N . PHE E 1 150 ? 3.932 0.979 -24.917 1.00 19.87 129 PHE E N 1
ATOM 9089 C CA . PHE E 1 150 ? 3.788 -0.475 -24.950 1.00 20.90 129 PHE E CA 1
ATOM 9090 C C . PHE E 1 150 ? 4.616 -1.061 -26.087 1.00 21.07 129 PHE E C 1
ATOM 9091 O O . PHE E 1 150 ? 5.276 -2.080 -25.906 1.00 21.63 129 PHE E O 1
ATOM 9099 N N . ALA E 1 151 ? 4.591 -0.412 -27.245 1.00 21.64 130 ALA E N 1
ATOM 9100 C CA . ALA E 1 151 ? 5.305 -0.951 -28.399 1.00 22.59 130 ALA E CA 1
ATOM 9101 C C . ALA E 1 151 ? 6.818 -1.059 -28.141 1.00 23.23 130 ALA E C 1
ATOM 9102 O O . ALA E 1 151 ? 7.427 -2.082 -28.459 1.00 24.10 130 ALA E O 1
ATOM 9104 N N . THR E 1 152 ? 7.425 -0.009 -27.607 1.00 22.64 131 THR E N 1
ATOM 9105 C CA . THR E 1 152 ? 8.873 -0.036 -27.333 1.00 23.14 131 THR E CA 1
ATOM 9106 C C . THR E 1 152 ? 9.202 -1.021 -26.221 1.00 23.48 131 THR E C 1
ATOM 9107 O O . THR E 1 152 ? 10.242 -1.682 -26.271 1.00 24.13 131 THR E O 1
ATOM 9111 N N . MET E 1 153 ? 8.334 -1.123 -25.215 1.00 23.15 132 MET E N 1
ATOM 9112 C CA . MET E 1 153 ? 8.557 -2.126 -24.163 1.00 23.51 132 MET E CA 1
ATOM 9113 C C . MET E 1 153 ? 8.513 -3.545 -24.758 1.00 24.30 132 MET E C 1
ATOM 9114 O O . MET E 1 153 ? 9.328 -4.404 -24.405 1.00 24.42 132 MET E O 1
ATOM 9119 N N . ARG E 1 154 ? 7.538 -3.780 -25.626 1.00 23.80 133 ARG E N 1
ATOM 9120 C CA . ARG E 1 154 ? 7.347 -5.101 -26.237 1.00 25.81 133 ARG E CA 1
ATOM 9121 C C . ARG E 1 154 ? 8.585 -5.483 -27.042 1.00 25.64 133 ARG E C 1
ATOM 9122 O O . ARG E 1 154 ? 9.084 -6.616 -26.927 1.00 27.01 133 ARG E O 1
ATOM 9130 N N . HIS E 1 155 ? 9.088 -4.548 -27.845 1.00 25.85 134 HIS E N 1
ATOM 9131 C CA . HIS E 1 155 ? 10.247 -4.855 -28.702 1.00 26.30 134 HIS E CA 1
ATOM 9132 C C . HIS E 1 155 ? 11.569 -4.901 -27.929 1.00 26.74 134 HIS E C 1
ATOM 9133 O O . HIS E 1 155 ? 12.409 -5.786 -28.179 1.00 26.49 134 HIS E O 1
ATOM 9140 N N . ALA E 1 156 ? 11.730 -4.008 -26.950 1.00 25.27 135 ALA E N 1
ATOM 9141 C CA . ALA E 1 156 ? 12.926 -4.048 -26.109 1.00 26.49 135 ALA E CA 1
ATOM 9142 C C . ALA E 1 156 ? 12.962 -5.321 -25.255 1.00 27.11 135 ALA E C 1
ATOM 9143 O O . ALA E 1 156 ? 14.023 -5.924 -25.108 1.00 28.54 135 ALA E O 1
ATOM 9145 N N . ALA E 1 157 ? 11.809 -5.721 -24.703 1.00 27.32 136 ALA E N 1
ATOM 9146 C CA . ALA E 1 157 ? 11.719 -6.946 -23.913 1.00 28.00 136 ALA E CA 1
ATOM 9147 C C . ALA E 1 157 ? 12.011 -8.210 -24.737 1.00 29.04 136 ALA E C 1
ATOM 9148 O O . ALA E 1 157 ? 12.689 -9.132 -24.252 1.00 28.52 136 ALA E O 1
ATOM 9150 N N . ALA E 1 158 ? 11.488 -8.265 -25.959 1.00 28.16 137 ALA E N 1
ATOM 9151 C CA . ALA E 1 158 ? 11.745 -9.432 -26.830 1.00 29.44 137 ALA E CA 1
ATOM 9152 C C . ALA E 1 158 ? 13.246 -9.573 -27.097 1.00 30.08 137 ALA E C 1
ATOM 9153 O O . ALA E 1 158 ? 13.783 -10.682 -27.146 1.00 30.91 137 ALA E O 1
ATOM 9155 N N . TYR E 1 159 ? 13.912 -8.437 -27.269 1.00 29.53 138 TYR E N 1
ATOM 9156 C CA . TYR E 1 159 ? 15.348 -8.390 -27.534 1.00 30.10 138 TYR E CA 1
ATOM 9157 C C . TYR E 1 159 ? 16.170 -8.862 -26.322 1.00 30.72 138 TYR E C 1
ATOM 9158 O O . TYR E 1 159 ? 17.033 -9.757 -26.447 1.00 31.10 138 TYR E O 1
ATOM 9167 N N . TRP E 1 160 ? 15.898 -8.276 -25.156 1.00 29.77 139 TRP E N 1
ATOM 9168 C CA . TRP E 1 160 ? 16.533 -8.708 -23.905 1.00 30.76 139 TRP E CA 1
ATOM 9169 C C . TRP E 1 160 ? 16.255 -10.174 -23.528 1.00 31.96 139 TRP E C 1
ATOM 9170 O O . TRP E 1 160 ? 17.163 -10.881 -23.048 1.00 32.76 139 TRP E O 1
ATOM 9181 N N . ARG E 1 161 ? 15.018 -10.628 -23.740 1.00 31.73 140 ARG E N 1
ATOM 9182 C CA . ARG E 1 161 ? 14.668 -12.033 -23.460 1.00 33.13 140 ARG E CA 1
ATOM 9183 C C . ARG E 1 161 ? 15.459 -12.963 -24.371 1.00 34.44 140 ARG E C 1
ATOM 9184 O O . ARG E 1 161 ? 15.982 -13.996 -23.926 1.00 34.93 140 ARG E O 1
ATOM 9186 N N . GLY E 1 162 ? 15.564 -12.575 -25.645 1.00 34.65 141 GLY E N 1
ATOM 9187 C CA . GLY E 1 162 ? 16.343 -13.337 -26.630 1.00 35.54 141 GLY E CA 1
ATOM 9188 C C . GLY E 1 162 ? 17.814 -13.461 -26.260 1.00 36.52 141 GLY E C 1
ATOM 9189 O O . GLY E 1 162 ? 18.415 -14.529 -26.443 1.00 37.08 141 GLY E O 1
ATOM 9190 N N . LEU E 1 163 ? 18.405 -12.381 -25.745 1.00 36.02 142 LEU E N 1
ATOM 9191 C CA . LEU E 1 163 ? 19.799 -12.419 -25.276 1.00 37.03 142 LEU E CA 1
ATOM 9192 C C . LEU E 1 163 ? 19.934 -13.314 -24.055 1.00 37.99 142 LEU E C 1
ATOM 9193 O O . LEU E 1 163 ? 20.814 -14.179 -23.998 1.00 38.65 142 LEU E O 1
ATOM 9198 N N . SER E 1 164 ? 19.057 -13.103 -23.074 1.00 37.70 143 SER E N 1
ATOM 9199 C CA . SER E 1 164 ? 19.044 -13.958 -21.888 1.00 39.06 143 SER E CA 1
ATOM 9200 C C . SER E 1 164 ? 18.910 -15.451 -22.231 1.00 39.55 143 SER E C 1
ATOM 9201 O O . SER E 1 164 ? 19.598 -16.282 -21.623 1.00 40.75 143 SER E O 1
ATOM 9204 N N . LYS E 1 165 ? 18.072 -15.781 -23.221 1.00 38.94 144 LYS E N 1
ATOM 9205 C CA . LYS E 1 165 ? 17.908 -17.178 -23.696 1.00 39.78 144 LYS E CA 1
ATOM 9206 C C . LYS E 1 165 ? 19.169 -17.716 -24.374 1.00 40.92 144 LYS E C 1
ATOM 9207 O O . LYS E 1 165 ? 19.439 -18.926 -24.323 1.00 41.35 144 LYS E O 1
ATOM 9209 N N . ALA E 1 166 ? 19.943 -16.822 -24.998 1.00 40.45 145 ALA E N 1
ATOM 9210 C CA . ALA E 1 166 ? 21.205 -17.212 -25.652 1.00 42.00 145 ALA E CA 1
ATOM 9211 C C . ALA E 1 166 ? 22.383 -17.283 -24.681 1.00 42.81 145 ALA E C 1
ATOM 9212 O O . ALA E 1 166 ? 23.492 -17.596 -25.089 1.00 44.23 145 ALA E O 1
ATOM 9214 N N . GLY E 1 167 ? 22.141 -16.992 -23.404 1.00 43.03 146 GLY E N 1
ATOM 9215 C CA . GLY E 1 167 ? 23.188 -17.038 -22.376 1.00 44.47 146 GLY E CA 1
ATOM 9216 C C . GLY E 1 167 ? 24.060 -15.788 -22.271 1.00 44.92 146 GLY E C 1
ATOM 9217 O O . GLY E 1 167 ? 25.115 -15.814 -21.621 1.00 45.78 146 GLY E O 1
ATOM 9218 N N . LYS E 1 168 ? 23.625 -14.704 -22.910 1.00 44.19 147 LYS E N 1
ATOM 9219 C CA . LYS E 1 168 ? 24.389 -13.448 -22.954 1.00 44.42 147 LYS E CA 1
ATOM 9220 C C . LYS E 1 168 ? 23.993 -12.498 -21.818 1.00 44.06 147 LYS E C 1
ATOM 9221 O O . LYS E 1 168 ? 22.947 -12.676 -21.184 1.00 43.71 147 LYS E O 1
ATOM 9223 N N . ALA E 1 169 ? 24.831 -11.490 -21.574 1.00 43.64 148 ALA E N 1
ATOM 9224 C CA . ALA E 1 169 ? 24.630 -10.554 -20.471 1.00 43.16 148 ALA E CA 1
ATOM 9225 C C . ALA E 1 169 ? 23.431 -9.653 -20.720 1.00 41.57 148 ALA E C 1
ATOM 9226 O O . ALA E 1 169 ? 23.254 -9.122 -21.839 1.00 40.75 148 ALA E O 1
ATOM 9228 N N . VAL E 1 170 ? 22.604 -9.506 -19.684 1.00 40.90 149 VAL E N 1
ATOM 9229 C CA . VAL E 1 170 ? 21.537 -8.482 -19.673 1.00 39.34 149 VAL E CA 1
ATOM 9230 C C . VAL E 1 170 ? 21.496 -7.754 -18.321 1.00 38.49 149 VAL E C 1
ATOM 9231 O O . VAL E 1 170 ? 21.347 -8.379 -17.269 1.00 38.44 149 VAL E O 1
ATOM 9235 N N . ASP E 1 171 ? 21.636 -6.429 -18.367 1.00 37.26 150 ASP E N 1
ATOM 9236 C CA . ASP E 1 171 ? 21.434 -5.586 -17.195 1.00 36.77 150 ASP E CA 1
ATOM 9237 C C . ASP E 1 171 ? 20.608 -4.391 -17.688 1.00 35.20 150 ASP E C 1
ATOM 9238 O O . ASP E 1 171 ? 21.110 -3.265 -17.759 1.00 34.52 150 ASP E O 1
ATOM 9243 N N . GLY E 1 172 ? 19.350 -4.686 -18.056 1.00 33.68 151 GLY E N 1
ATOM 9244 C CA . GLY E 1 172 ? 18.466 -3.764 -18.776 1.00 31.41 151 GLY E CA 1
ATOM 9245 C C . GLY E 1 172 ? 17.603 -2.881 -17.887 1.00 29.93 151 GLY E C 1
ATOM 9246 O O . GLY E 1 172 ? 17.373 -3.183 -16.712 1.00 28.73 151 GLY E O 1
ATOM 9247 N N . ARG E 1 173 ? 17.124 -1.778 -18.471 1.00 28.73 152 ARG E N 1
ATOM 9248 C CA . ARG E 1 173 ? 16.412 -0.743 -17.733 1.00 28.22 152 ARG E CA 1
ATOM 9249 C C . ARG E 1 173 ? 15.355 -0.138 -18.631 1.00 27.06 152 ARG E C 1
ATOM 9250 O O . ARG E 1 173 ? 15.649 0.256 -19.771 1.00 27.26 152 ARG E O 1
ATOM 9258 N N . ILE E 1 174 ? 14.121 -0.088 -18.144 1.00 26.37 153 ILE E N 1
ATOM 9259 C CA . ILE E 1 174 ? 13.088 0.669 -18.843 1.00 25.24 153 ILE E CA 1
ATOM 9260 C C . ILE E 1 174 ? 12.616 1.739 -17.876 1.00 24.63 153 ILE E C 1
ATOM 9261 O O . ILE E 1 174 ? 12.277 1.426 -16.724 1.00 24.05 153 ILE E O 1
ATOM 9266 N N . ILE E 1 175 ? 12.629 2.998 -18.313 1.00 24.01 154 ILE E N 1
ATOM 9267 C CA . ILE E 1 175 ? 12.084 4.055 -17.485 1.00 23.84 154 ILE E CA 1
ATOM 9268 C C . ILE E 1 175 ? 10.955 4.705 -18.288 1.00 22.09 154 ILE E C 1
ATOM 9269 O O . ILE E 1 175 ? 11.201 5.288 -19.328 1.00 21.01 154 ILE E O 1
ATOM 9274 N N . ASN E 1 176 ? 9.730 4.569 -17.777 1.00 21.51 155 ASN E N 1
ATOM 9275 C CA . ASN E 1 176 ? 8.518 5.118 -18.394 1.00 20.64 155 ASN E CA 1
ATOM 9276 C C . ASN E 1 176 ? 8.152 6.471 -17.802 1.00 20.46 155 ASN E C 1
ATOM 9277 O O . ASN E 1 176 ? 8.619 6.813 -16.714 1.00 20.81 155 ASN E O 1
ATOM 9282 N N . THR E 1 177 ? 7.318 7.225 -18.522 1.00 19.03 156 THR E N 1
ATOM 9283 C CA . THR E 1 177 ? 6.861 8.540 -18.069 1.00 18.82 156 THR E CA 1
ATOM 9284 C C . THR E 1 177 ? 5.349 8.466 -17.838 1.00 19.28 156 THR E C 1
ATOM 9285 O O . THR E 1 177 ? 4.544 8.448 -18.780 1.00 18.95 156 THR E O 1
ATOM 9289 N N . SER E 1 178 ? 4.982 8.363 -16.569 1.00 19.26 157 SER E N 1
ATOM 9290 C CA . SER E 1 178 ? 3.583 8.488 -16.167 1.00 19.17 157 SER E CA 1
ATOM 9291 C C . SER E 1 178 ? 3.353 9.962 -15.768 1.00 20.20 157 SER E C 1
ATOM 9292 O O . SER E 1 178 ? 4.083 10.857 -16.228 1.00 20.13 157 SER E O 1
ATOM 9295 N N . SER E 1 179 ? 2.347 10.210 -14.920 1.00 18.97 158 SER E N 1
ATOM 9296 C CA . SER E 1 179 ? 2.018 11.570 -14.502 1.00 19.02 158 SER E CA 1
ATOM 9297 C C . SER E 1 179 ? 1.128 11.474 -13.269 1.00 18.59 158 SER E C 1
ATOM 9298 O O . SER E 1 179 ? 0.423 10.476 -13.098 1.00 18.39 158 SER E O 1
ATOM 9301 N N . GLY E 1 180 ? 1.094 12.533 -12.469 1.00 19.35 159 GLY E N 1
ATOM 9302 C CA . GLY E 1 180 ? 0.056 12.623 -11.425 1.00 20.34 159 GLY E CA 1
ATOM 9303 C C . GLY E 1 180 ? -1.332 12.420 -12.056 1.00 19.86 159 GLY E C 1
ATOM 9304 O O . GLY E 1 180 ? -2.273 11.913 -11.399 1.00 19.32 159 GLY E O 1
ATOM 9305 N N . ALA E 1 181 ? -1.475 12.842 -13.319 1.00 19.06 160 ALA E N 1
ATOM 9306 C CA . ALA E 1 181 ? -2.744 12.694 -14.022 1.00 18.46 160 ALA E CA 1
ATOM 9307 C C . ALA E 1 181 ? -3.143 11.217 -14.070 1.00 18.82 160 ALA E C 1
ATOM 9308 O O . ALA E 1 181 ? -4.311 10.879 -13.949 1.00 19.02 160 ALA E O 1
ATOM 9310 N N . GLY E 1 182 ? -2.154 10.354 -14.260 1.00 17.76 161 GLY E N 1
ATOM 9311 C CA . GLY E 1 182 ? -2.416 8.919 -14.331 1.00 18.50 161 GLY E CA 1
ATOM 9312 C C . GLY E 1 182 ? -2.718 8.340 -12.958 1.00 19.51 161 GLY E C 1
ATOM 9313 O O . GLY E 1 182 ? -3.445 7.354 -12.856 1.00 20.62 161 GLY E O 1
ATOM 9314 N N . LEU E 1 183 ? -2.182 8.968 -11.914 1.00 18.67 162 LEU E N 1
ATOM 9315 C CA . LEU E 1 183 ? -2.268 8.394 -10.550 1.00 19.49 162 LEU E CA 1
ATOM 9316 C C . LEU E 1 183 ? -3.559 8.821 -9.867 1.00 20.59 162 LEU E C 1
ATOM 9317 O O . LEU E 1 183 ? -4.303 7.983 -9.332 1.00 21.46 162 LEU E O 1
ATOM 9322 N N . GLN E 1 184 ? -3.843 10.114 -9.913 1.00 20.29 163 GLN E N 1
ATOM 9323 C CA . GLN E 1 184 ? -5.024 10.663 -9.238 1.00 21.03 163 GLN E CA 1
ATOM 9324 C C . GLN E 1 184 ? -6.055 11.242 -10.188 1.00 20.13 163 GLN E C 1
ATOM 9325 O O . GLN E 1 184 ? -7.154 11.632 -9.756 1.00 20.73 163 GLN E O 1
ATOM 9331 N N . GLY E 1 185 ? -5.723 11.280 -11.474 1.00 20.13 164 GLY E N 1
ATOM 9332 C CA . GLY E 1 185 ? -6.597 11.917 -12.465 1.00 18.39 164 GLY E CA 1
ATOM 9333 C C . GLY E 1 185 ? -6.350 13.413 -12.584 1.00 19.79 164 GLY E C 1
ATOM 9334 O O . GLY E 1 185 ? -5.806 14.040 -11.661 1.00 19.98 164 GLY E O 1
ATOM 9335 N N . SER E 1 186 ? -6.738 13.992 -13.717 1.00 18.88 165 SER E N 1
ATOM 9336 C CA . SER E 1 186 ? -6.606 15.443 -13.927 1.00 19.44 165 SER E CA 1
ATOM 9337 C C . SER E 1 186 ? -7.803 15.934 -14.718 1.00 19.93 165 SER E C 1
ATOM 9338 O O . SER E 1 186 ? -8.080 15.414 -15.817 1.00 20.87 165 SER E O 1
ATOM 9341 N N . VAL E 1 187 ? -8.541 16.885 -14.147 1.00 20.04 166 VAL E N 1
ATOM 9342 C CA . VAL E 1 187 ? -9.760 17.428 -14.747 1.00 20.64 166 VAL E CA 1
ATOM 9343 C C . VAL E 1 187 ? -9.450 18.080 -16.109 1.00 20.73 166 VAL E C 1
ATOM 9344 O O . VAL E 1 187 ? -8.432 18.786 -16.269 1.00 20.52 166 VAL E O 1
ATOM 9348 N N . GLY E 1 188 ? -10.304 17.825 -17.093 1.00 20.77 167 GLY E N 1
ATOM 9349 C CA . GLY E 1 188 ? -10.055 18.422 -18.427 1.00 20.38 167 GLY E CA 1
ATOM 9350 C C . GLY E 1 188 ? -9.023 17.634 -19.232 1.00 20.01 167 GLY E C 1
ATOM 9351 O O . GLY E 1 188 ? -8.702 18.014 -20.354 1.00 19.01 167 GLY E O 1
ATOM 9352 N N . GLN E 1 189 ? -8.495 16.541 -18.662 1.00 19.21 168 GLN E N 1
ATOM 9353 C CA . GLN E 1 189 ? -7.449 15.717 -19.307 1.00 19.14 168 GLN E CA 1
ATOM 9354 C C . GLN E 1 189 ? -7.712 14.217 -19.116 1.00 18.04 168 GLN E C 1
ATOM 9355 O O . GLN E 1 189 ? -6.782 13.443 -18.876 1.00 17.34 168 GLN E O 1
ATOM 9361 N N . GLY E 1 190 ? -8.976 13.798 -19.197 1.00 18.21 169 GLY E N 1
ATOM 9362 C CA . GLY E 1 190 ? -9.319 12.361 -18.996 1.00 18.67 169 GLY E CA 1
ATOM 9363 C C . GLY E 1 190 ? -8.585 11.449 -19.979 1.00 18.80 169 GLY E C 1
ATOM 9364 O O . GLY E 1 190 ? -8.101 10.388 -19.583 1.00 19.29 169 GLY E O 1
ATOM 9365 N N . ASN E 1 191 ? -8.485 11.855 -21.254 1.00 19.03 170 ASN E N 1
ATOM 9366 C CA . ASN E 1 191 ? -7.698 11.066 -22.225 1.00 18.68 170 ASN E CA 1
ATOM 9367 C C . ASN E 1 191 ? -6.246 10.831 -21.805 1.00 18.40 170 ASN E C 1
ATOM 9368 O O . ASN E 1 191 ? -5.762 9.694 -21.807 1.00 18.10 170 ASN E O 1
ATOM 9373 N N . TYR E 1 192 ? -5.559 11.924 -21.452 1.00 17.41 171 TYR E N 1
ATOM 9374 C CA . TYR E 1 192 ? -4.198 11.915 -20.947 1.00 17.37 171 TYR E CA 1
ATOM 9375 C C . TYR E 1 192 ? -4.063 11.095 -19.649 1.00 17.92 171 TYR E C 1
ATOM 9376 O O . TYR E 1 192 ? -3.119 10.271 -19.508 1.00 17.96 171 TYR E O 1
ATOM 9385 N N . SER E 1 193 ? -5.012 11.306 -18.728 1.00 17.71 172 SER E N 1
ATOM 9386 C CA . SER E 1 193 ? -5.035 10.626 -17.420 1.00 17.41 172 SER E CA 1
ATOM 9387 C C . SER E 1 193 ? -5.126 9.108 -17.613 1.00 17.72 172 SER E C 1
ATOM 9388 O O . SER E 1 193 ? -4.367 8.331 -17.004 1.00 17.55 172 SER E O 1
ATOM 9391 N N . ALA E 1 194 ? -6.023 8.694 -18.499 1.00 17.34 173 ALA E N 1
ATOM 9392 C CA . ALA E 1 194 ? -6.193 7.258 -18.770 1.00 17.68 173 ALA E CA 1
ATOM 9393 C C . ALA E 1 194 ? -4.927 6.673 -19.382 1.00 17.92 173 ALA E C 1
ATOM 9394 O O . ALA E 1 194 ? -4.496 5.602 -18.992 1.00 17.96 173 ALA E O 1
ATOM 9396 N N . ALA E 1 195 ? -4.333 7.379 -20.350 1.00 17.31 174 ALA E N 1
ATOM 9397 C CA . ALA E 1 195 ? -3.090 6.890 -20.932 1.00 17.30 174 ALA E CA 1
ATOM 9398 C C . ALA E 1 195 ? -1.966 6.793 -19.888 1.00 16.84 174 ALA E C 1
ATOM 9399 O O . ALA E 1 195 ? -1.254 5.790 -19.863 1.00 16.61 174 ALA E O 1
ATOM 9401 N N . LYS E 1 196 ? -1.788 7.829 -19.073 1.00 16.39 175 LYS E N 1
ATOM 9402 C CA . LYS E 1 196 ? -0.721 7.807 -18.057 1.00 16.54 175 LYS E CA 1
ATOM 9403 C C . LYS E 1 196 ? -0.990 6.780 -16.959 1.00 16.35 175 LYS E C 1
ATOM 9404 O O . LYS E 1 196 ? -0.041 6.245 -16.353 1.00 16.93 175 LYS E O 1
ATOM 9410 N N . ALA E 1 197 ? -2.266 6.519 -16.680 1.00 17.42 176 ALA E N 1
ATOM 9411 C CA . ALA E 1 197 ? -2.659 5.424 -15.767 1.00 17.47 176 ALA E CA 1
ATOM 9412 C C . ALA E 1 197 ? -2.269 4.053 -16.329 1.00 17.77 176 ALA E C 1
ATOM 9413 O O . ALA E 1 197 ? -1.705 3.204 -15.625 1.00 18.76 176 ALA E O 1
ATOM 9415 N N . GLY E 1 198 ? -2.556 3.841 -17.609 1.00 17.63 177 GLY E N 1
ATOM 9416 C CA . GLY E 1 198 ? -2.157 2.596 -18.247 1.00 17.99 177 GLY E CA 1
ATOM 9417 C C . GLY E 1 198 ? -0.657 2.420 -18.191 1.00 18.89 177 GLY E C 1
ATOM 9418 O O . GLY E 1 198 ? -0.172 1.308 -18.017 1.00 19.65 177 GLY E O 1
ATOM 9419 N N . ILE E 1 199 ? 0.091 3.517 -18.348 1.00 17.77 178 ILE E N 1
ATOM 9420 C CA . ILE E 1 199 ? 1.563 3.444 -18.267 1.00 17.65 178 ILE E CA 1
ATOM 9421 C C . ILE E 1 199 ? 2.040 3.068 -16.855 1.00 18.86 178 ILE E C 1
ATOM 9422 O O . ILE E 1 199 ? 2.969 2.253 -16.708 1.00 19.63 178 ILE E O 1
ATOM 9427 N N . ALA E 1 200 ? 1.419 3.657 -15.830 1.00 18.44 179 ALA E N 1
ATOM 9428 C CA . ALA E 1 200 ? 1.796 3.345 -14.442 1.00 20.40 179 ALA E CA 1
ATOM 9429 C C . ALA E 1 200 ? 1.635 1.836 -14.193 1.00 21.36 179 ALA E C 1
ATOM 9430 O O . ALA E 1 200 ? 2.565 1.161 -13.724 1.00 22.08 179 ALA E O 1
ATOM 9432 N N . THR E 1 201 ? 0.473 1.291 -14.547 1.00 21.01 180 THR E N 1
ATOM 9433 C CA . THR E 1 201 ? 0.246 -0.147 -14.319 1.00 21.53 180 THR E CA 1
ATOM 9434 C C . THR E 1 201 ? 1.105 -1.039 -15.236 1.00 22.15 180 THR E C 1
ATOM 9435 O O . THR E 1 201 ? 1.594 -2.114 -14.819 1.00 21.45 180 THR E O 1
ATOM 9439 N N . LEU E 1 202 ? 1.315 -0.596 -16.469 1.00 21.05 181 LEU E N 1
ATOM 9440 C CA . LEU E 1 202 ? 2.188 -1.331 -17.364 1.00 22.81 181 LEU E CA 1
ATOM 9441 C C . LEU E 1 202 ? 3.609 -1.416 -16.794 1.00 22.51 181 LEU E C 1
ATOM 9442 O O . LEU E 1 202 ? 4.310 -2.431 -16.985 1.00 22.77 181 LEU E O 1
ATOM 9447 N N . THR E 1 203 ? 4.025 -0.350 -16.099 1.00 20.67 182 THR E N 1
ATOM 9448 C CA . THR E 1 203 ? 5.301 -0.333 -15.372 1.00 21.06 182 THR E CA 1
ATOM 9449 C C . THR E 1 203 ? 5.336 -1.464 -14.320 1.00 22.01 182 THR E C 1
ATOM 9450 O O . THR E 1 203 ? 6.321 -2.220 -14.227 1.00 22.10 182 THR E O 1
ATOM 9454 N N . LEU E 1 204 ? 4.275 -1.580 -13.525 1.00 21.72 183 LEU E N 1
ATOM 9455 C CA . LEU E 1 204 ? 4.191 -2.680 -12.525 1.00 23.11 183 LEU E CA 1
ATOM 9456 C C . LEU E 1 204 ? 4.297 -4.085 -13.152 1.00 23.90 183 LEU E C 1
ATOM 9457 O O . LEU E 1 204 ? 5.007 -4.977 -12.621 1.00 25.29 183 LEU E O 1
ATOM 9462 N N . VAL E 1 205 ? 3.569 -4.287 -14.242 1.00 23.57 184 VAL E N 1
ATOM 9463 C CA . VAL E 1 205 ? 3.536 -5.599 -14.918 1.00 24.30 184 VAL E CA 1
ATOM 9464 C C . VAL E 1 205 ? 4.918 -5.868 -15.534 1.00 25.57 184 VAL E C 1
ATOM 9465 O O . VAL E 1 205 ? 5.470 -6.956 -15.357 1.00 25.16 184 VAL E O 1
ATOM 9469 N N . GLY E 1 206 ? 5.456 -4.881 -16.254 1.00 25.11 185 GLY E N 1
ATOM 9470 C CA . GLY E 1 206 ? 6.806 -4.981 -16.854 1.00 26.76 185 GLY E CA 1
ATOM 9471 C C . GLY E 1 206 ? 7.856 -5.424 -15.843 1.00 27.38 185 GLY E C 1
ATOM 9472 O O . GLY E 1 206 ? 8.599 -6.405 -16.085 1.00 28.31 185 GLY E O 1
ATOM 9473 N N . ALA E 1 207 ? 7.883 -4.746 -14.692 1.00 25.92 186 ALA E N 1
ATOM 9474 C CA . ALA E 1 207 ? 8.827 -5.086 -13.604 1.00 26.97 186 ALA E CA 1
ATOM 9475 C C . ALA E 1 207 ? 8.718 -6.549 -13.157 1.00 27.05 186 ALA E C 1
ATOM 9476 O O . ALA E 1 207 ? 9.738 -7.246 -12.928 1.00 26.97 186 ALA E O 1
ATOM 9478 N N . ALA E 1 208 ? 7.475 -6.995 -13.039 1.00 27.12 187 ALA E N 1
ATOM 9479 C CA . ALA E 1 208 ? 7.155 -8.356 -12.592 1.00 27.86 187 ALA E CA 1
ATOM 9480 C C . ALA E 1 208 ? 7.571 -9.403 -13.631 1.00 29.07 187 ALA E C 1
ATOM 9481 O O . ALA E 1 208 ? 8.109 -10.464 -13.279 1.00 29.31 187 ALA E O 1
ATOM 9483 N N . GLU E 1 209 ? 7.321 -9.107 -14.905 1.00 28.15 188 GLU E N 1
ATOM 9484 C CA . GLU E 1 209 ? 7.631 -10.041 -15.984 1.00 29.48 188 GLU E CA 1
ATOM 9485 C C . GLU E 1 209 ? 9.114 -10.119 -16.385 1.00 30.00 188 GLU E C 1
ATOM 9486 O O . GLU E 1 209 ? 9.634 -11.218 -16.652 1.00 30.86 188 GLU E O 1
ATOM 9492 N N . MET E 1 210 ? 9.784 -8.978 -16.430 1.00 29.72 189 MET E N 1
ATOM 9493 C CA . MET E 1 210 ? 11.085 -8.850 -17.113 1.00 30.51 189 MET E CA 1
ATOM 9494 C C . MET E 1 210 ? 12.279 -8.957 -16.170 1.00 32.00 189 MET E C 1
ATOM 9495 O O . MET E 1 210 ? 13.438 -9.025 -16.623 1.00 31.35 189 MET E O 1
ATOM 9500 N N . GLY E 1 211 ? 11.988 -8.970 -14.866 1.00 32.50 190 GLY E N 1
ATOM 9501 C CA . GLY E 1 211 ? 12.993 -9.175 -13.836 1.00 34.66 190 GLY E CA 1
ATOM 9502 C C . GLY E 1 211 ? 13.701 -10.495 -14.062 1.00 36.66 190 GLY E C 1
ATOM 9503 O O . GLY E 1 211 ? 14.919 -10.594 -13.892 1.00 37.62 190 GLY E O 1
ATOM 9504 N N . ARG E 1 212 ? 12.919 -11.487 -14.485 1.00 37.69 191 ARG E N 1
ATOM 9505 C CA . ARG E 1 212 ? 13.386 -12.838 -14.765 1.00 39.56 191 ARG E CA 1
ATOM 9506 C C . ARG E 1 212 ? 14.556 -12.847 -15.730 1.00 39.61 191 ARG E C 1
ATOM 9507 O O . ARG E 1 212 ? 15.442 -13.695 -15.610 1.00 40.21 191 ARG E O 1
ATOM 9515 N N . TYR E 1 213 ? 14.580 -11.902 -16.672 1.00 39.06 192 TYR E N 1
ATOM 9516 C CA . TYR E 1 213 ? 15.702 -11.856 -17.602 1.00 39.84 192 TYR E CA 1
ATOM 9517 C C . TYR E 1 213 ? 16.562 -10.605 -17.547 1.00 38.20 192 TYR E C 1
ATOM 9518 O O . TYR E 1 213 ? 17.133 -10.211 -18.552 1.00 39.21 192 TYR E O 1
ATOM 9527 N N . GLY E 1 214 ? 16.671 -10.011 -16.362 1.00 36.75 193 GLY E N 1
ATOM 9528 C CA . GLY E 1 214 ? 17.689 -9.003 -16.087 1.00 34.23 193 GLY E CA 1
ATOM 9529 C C . GLY E 1 214 ? 17.320 -7.559 -16.361 1.00 32.61 193 GLY E C 1
ATOM 9530 O O . GLY E 1 214 ? 18.206 -6.710 -16.468 1.00 32.20 193 GLY E O 1
ATOM 9531 N N . VAL E 1 215 ? 16.022 -7.277 -16.425 1.00 30.75 194 VAL E N 1
ATOM 9532 C CA . VAL E 1 215 ? 15.523 -5.942 -16.780 1.00 29.41 194 VAL E CA 1
ATOM 9533 C C . VAL E 1 215 ? 14.665 -5.346 -15.658 1.00 28.77 194 VAL E C 1
ATOM 9534 O O . VAL E 1 215 ? 13.723 -5.996 -15.187 1.00 27.88 194 VAL E O 1
ATOM 9538 N N . THR E 1 216 ? 14.981 -4.111 -15.254 1.00 27.45 195 THR E N 1
ATOM 9539 C CA . THR E 1 216 ? 14.117 -3.379 -14.320 1.00 27.28 195 THR E CA 1
ATOM 9540 C C . THR E 1 216 ? 13.198 -2.435 -15.073 1.00 25.94 195 THR E C 1
ATOM 9541 O O . THR E 1 216 ? 13.522 -2.001 -16.174 1.00 26.09 195 THR E O 1
ATOM 9545 N N . VAL E 1 217 ? 12.034 -2.165 -14.482 1.00 25.26 196 VAL E N 1
ATOM 9546 C CA . VAL E 1 217 ? 11.037 -1.309 -15.108 1.00 24.32 196 VAL E CA 1
ATOM 9547 C C . VAL E 1 217 ? 10.491 -0.351 -14.057 1.00 24.00 196 VAL E C 1
ATOM 9548 O O . VAL E 1 217 ? 9.901 -0.782 -13.066 1.00 24.52 196 VAL E O 1
ATOM 9552 N N . ASN E 1 218 ? 10.718 0.949 -14.271 1.00 24.20 197 ASN E N 1
ATOM 9553 C CA . ASN E 1 218 ? 10.309 1.978 -13.315 1.00 23.35 197 ASN E CA 1
ATOM 9554 C C . ASN E 1 218 ? 9.658 3.109 -14.073 1.00 23.10 197 ASN E C 1
ATOM 9555 O O . ASN E 1 218 ? 9.707 3.151 -15.325 1.00 23.34 197 ASN E O 1
ATOM 9560 N N . ALA E 1 219 ? 9.009 4.008 -13.342 1.00 22.49 198 ALA E N 1
ATOM 9561 C CA . ALA E 1 219 ? 8.411 5.188 -14.003 1.00 22.72 198 ALA E CA 1
ATOM 9562 C C . ALA E 1 219 ? 8.668 6.451 -13.217 1.00 22.57 198 ALA E C 1
ATOM 9563 O O . ALA E 1 219 ? 8.862 6.412 -11.989 1.00 22.34 198 ALA E O 1
ATOM 9565 N N . ILE E 1 220 ? 8.681 7.582 -13.920 1.00 21.43 199 ILE E N 1
ATOM 9566 C CA . ILE E 1 220 ? 8.684 8.883 -13.263 1.00 22.04 199 ILE E CA 1
ATOM 9567 C C . ILE E 1 220 ? 7.375 9.622 -13.509 1.00 22.10 199 ILE E C 1
ATOM 9568 O O . ILE E 1 220 ? 6.711 9.425 -14.536 1.00 21.53 199 ILE E O 1
ATOM 9573 N N . ALA E 1 221 ? 6.988 10.442 -12.540 1.00 21.31 200 ALA E N 1
ATOM 9574 C CA . ALA E 1 221 ? 5.841 11.327 -12.695 1.00 22.06 200 ALA E CA 1
ATOM 9575 C C . ALA E 1 221 ? 6.343 12.747 -12.430 1.00 23.13 200 ALA E C 1
ATOM 9576 O O . ALA E 1 221 ? 6.378 13.203 -11.272 1.00 22.36 200 ALA E O 1
ATOM 9578 N N . PRO E 1 222 ? 6.797 13.437 -13.497 1.00 24.25 201 PRO E N 1
ATOM 9579 C CA . PRO E 1 222 ? 7.433 14.732 -13.333 1.00 26.37 201 PRO E CA 1
ATOM 9580 C C . PRO E 1 222 ? 6.376 15.777 -13.013 1.00 29.07 201 PRO E C 1
ATOM 9581 O O . PRO E 1 222 ? 5.241 15.682 -13.502 1.00 28.92 201 PRO E O 1
ATOM 9585 N N . SER E 1 223 ? 6.715 16.759 -12.181 1.00 31.51 202 SER E N 1
ATOM 9586 C CA . SER E 1 223 ? 5.659 17.516 -11.463 1.00 34.08 202 SER E CA 1
ATOM 9587 C C . SER E 1 223 ? 4.760 18.359 -12.369 1.00 35.87 202 SER E C 1
ATOM 9588 O O . SER E 1 223 ? 5.155 18.678 -13.499 1.00 37.15 202 SER E O 1
ATOM 9591 N N . ALA E 1 224 ? 3.571 18.741 -11.870 1.00 36.64 203 ALA E N 1
ATOM 9592 C CA . ALA E 1 224 ? 2.699 19.703 -12.584 1.00 36.78 203 ALA E CA 1
ATOM 9593 C C . ALA E 1 224 ? 3.431 20.999 -12.961 1.00 37.36 203 ALA E C 1
ATOM 9594 O O . ALA E 1 224 ? 3.374 21.460 -14.117 1.00 37.04 203 ALA E O 1
ATOM 9596 N N . ARG E 1 225 ? 4.160 21.561 -12.003 1.00 36.92 204 ARG E N 1
ATOM 9597 C CA . ARG E 1 225 ? 4.866 22.829 -12.243 1.00 36.51 204 ARG E CA 1
ATOM 9598 C C . ARG E 1 225 ? 6.216 22.704 -12.981 1.00 35.49 204 ARG E C 1
ATOM 9599 O O . ARG E 1 225 ? 6.787 23.710 -13.385 1.00 36.01 204 ARG E O 1
ATOM 9601 N N . THR E 1 226 ? 6.716 21.481 -13.194 1.00 33.84 205 THR E N 1
ATOM 9602 C CA . THR E 1 226 ? 7.868 21.274 -14.109 1.00 31.14 205 THR E CA 1
ATOM 9603 C C . THR E 1 226 ? 7.552 21.712 -15.570 1.00 29.92 205 THR E C 1
ATOM 9604 O O . THR E 1 226 ? 6.584 21.249 -16.172 1.00 26.48 205 THR E O 1
ATOM 9608 N N . ARG E 1 227 ? 8.348 22.616 -16.123 1.00 29.39 206 ARG E N 1
ATOM 9609 C CA . ARG E 1 227 ? 7.866 23.326 -17.326 1.00 30.71 206 ARG E CA 1
ATOM 9610 C C . ARG E 1 227 ? 8.272 22.629 -18.625 1.00 31.54 206 ARG E C 1
ATOM 9611 O O . ARG E 1 227 ? 9.115 21.728 -18.597 1.00 30.35 206 ARG E O 1
ATOM 9619 N N . MET E 1 228 ? 7.680 23.070 -19.752 1.00 33.09 207 MET E N 1
ATOM 9620 C CA . MET E 1 228 ? 7.796 22.385 -21.061 1.00 34.50 207 MET E CA 1
ATOM 9621 C C . MET E 1 228 ? 9.216 22.426 -21.660 1.00 35.74 207 MET E C 1
ATOM 9622 O O . MET E 1 228 ? 9.726 21.418 -22.131 1.00 36.90 207 MET E O 1
ATOM 9624 N N . THR E 1 229 ? 9.848 23.590 -21.618 1.00 36.54 208 THR E N 1
ATOM 9625 C CA . THR E 1 229 ? 11.095 23.834 -22.324 1.00 37.40 208 THR E CA 1
ATOM 9626 C C . THR E 1 229 ? 12.276 23.926 -21.358 1.00 38.44 208 THR E C 1
ATOM 9627 O O . THR E 1 229 ? 12.134 24.430 -20.233 1.00 37.71 208 THR E O 1
ATOM 9629 N N . GLU E 1 230 ? 13.435 23.414 -21.789 1.00 39.15 209 GLU E N 1
ATOM 9630 C CA . GLU E 1 230 ? 14.682 23.549 -21.016 1.00 40.49 209 GLU E CA 1
ATOM 9631 C C . GLU E 1 230 ? 15.125 25.002 -20.811 1.00 41.83 209 GLU E C 1
ATOM 9632 O O . GLU E 1 230 ? 14.748 25.884 -21.592 1.00 42.10 209 GLU E O 1
ATOM 9638 N N . THR E 1 231 ? 15.913 25.233 -19.750 1.00 43.17 210 THR E N 1
ATOM 9639 C CA . THR E 1 231 ? 16.722 26.467 -19.572 1.00 44.34 210 THR E CA 1
ATOM 9640 C C . THR E 1 231 ? 16.296 27.314 -18.380 1.00 45.08 210 THR E C 1
ATOM 9641 O O . THR E 1 231 ? 16.031 26.766 -17.302 1.00 44.93 210 THR E O 1
ATOM 9645 N N . PHE E 1 244 ? 17.314 28.818 -6.852 1.00 39.30 223 PHE E N 1
ATOM 9646 C CA . PHE E 1 244 ? 17.152 27.552 -7.587 1.00 38.20 223 PHE E CA 1
ATOM 9647 C C . PHE E 1 244 ? 15.838 27.576 -8.367 1.00 37.49 223 PHE E C 1
ATOM 9648 O O . PHE E 1 244 ? 14.770 27.868 -7.806 1.00 37.39 223 PHE E O 1
ATOM 9656 N N . ASP E 1 245 ? 15.934 27.291 -9.666 1.00 36.93 224 ASP E N 1
ATOM 9657 C CA . ASP E 1 245 ? 14.775 27.224 -10.540 1.00 35.73 224 ASP E CA 1
ATOM 9658 C C . ASP E 1 245 ? 14.288 25.796 -10.493 1.00 34.36 224 ASP E C 1
ATOM 9659 O O . ASP E 1 245 ? 14.725 24.969 -11.298 1.00 34.00 224 ASP E O 1
ATOM 9664 N N . ALA E 1 246 ? 13.394 25.510 -9.545 1.00 33.27 225 ALA E N 1
ATOM 9665 C CA . ALA E 1 246 ? 12.953 24.133 -9.279 1.00 32.42 225 ALA E CA 1
ATOM 9666 C C . ALA E 1 246 ? 12.254 23.525 -10.499 1.00 31.11 225 ALA E C 1
ATOM 9667 O O . ALA E 1 246 ? 12.353 22.327 -10.754 1.00 30.72 225 ALA E O 1
ATOM 9669 N N . MET E 1 247 ? 11.555 24.370 -11.250 1.00 30.17 226 MET E N 1
ATOM 9670 C CA . MET E 1 247 ? 10.718 23.886 -12.339 1.00 29.60 226 MET E CA 1
ATOM 9671 C C . MET E 1 247 ? 11.435 23.560 -13.662 1.00 27.90 226 MET E C 1
ATOM 9672 O O . MET E 1 247 ? 10.781 23.085 -14.581 1.00 26.65 226 MET E O 1
ATOM 9677 N N . ALA E 1 248 ? 12.751 23.771 -13.763 1.00 27.68 227 ALA E N 1
ATOM 9678 C CA . ALA E 1 248 ? 13.466 23.437 -15.002 1.00 27.25 227 ALA E CA 1
ATOM 9679 C C . ALA E 1 248 ? 13.441 21.909 -15.227 1.00 27.28 227 ALA E C 1
ATOM 9680 O O . ALA E 1 248 ? 13.745 21.133 -14.300 1.00 26.94 227 ALA E O 1
ATOM 9682 N N . PRO E 1 249 ? 13.082 21.468 -16.448 1.00 26.58 228 PRO E N 1
ATOM 9683 C CA . PRO E 1 249 ? 12.972 20.022 -16.670 1.00 26.17 228 PRO E CA 1
ATOM 9684 C C . PRO E 1 249 ? 14.288 19.234 -16.486 1.00 26.21 228 PRO E C 1
ATOM 9685 O O . PRO E 1 249 ? 14.237 18.027 -16.213 1.00 25.59 228 PRO E O 1
ATOM 9689 N N . GLU E 1 250 ? 15.435 19.908 -16.617 1.00 26.21 229 GLU E N 1
ATOM 9690 C CA . GLU E 1 250 ? 16.745 19.297 -16.397 1.00 27.38 229 GLU E CA 1
ATOM 9691 C C . GLU E 1 250 ? 16.875 18.753 -14.958 1.00 26.36 229 GLU E C 1
ATOM 9692 O O . GLU E 1 250 ? 17.711 17.884 -14.702 1.00 26.90 229 GLU E O 1
ATOM 9698 N N . ASN E 1 251 ? 16.041 19.249 -14.042 1.00 25.22 230 ASN E N 1
ATOM 9699 C CA . ASN E 1 251 ? 16.024 18.759 -12.645 1.00 25.30 230 ASN E CA 1
ATOM 9700 C C . ASN E 1 251 ? 15.479 17.329 -12.496 1.00 25.18 230 ASN E C 1
ATOM 9701 O O . ASN E 1 251 ? 15.787 16.620 -11.516 1.00 25.13 230 ASN E O 1
ATOM 9706 N N . VAL E 1 252 ? 14.684 16.900 -13.475 1.00 23.21 231 VAL E N 1
ATOM 9707 C CA . VAL E 1 252 ? 14.125 15.552 -13.451 1.00 23.67 231 VAL E CA 1
ATOM 9708 C C . VAL E 1 252 ? 15.129 14.480 -13.899 1.00 24.16 231 VAL E C 1
ATOM 9709 O O . VAL E 1 252 ? 15.105 13.360 -13.408 1.00 24.25 231 VAL E O 1
ATOM 9713 N N . SER E 1 253 ? 16.006 14.832 -14.835 1.00 24.25 232 SER E N 1
ATOM 9714 C CA . SER E 1 253 ? 16.855 13.858 -15.483 1.00 25.55 232 SER E CA 1
ATOM 9715 C C . SER E 1 253 ? 17.791 13.048 -14.571 1.00 26.94 232 SER E C 1
ATOM 9716 O O . SER E 1 253 ? 18.010 11.870 -14.836 1.00 27.06 232 SER E O 1
ATOM 9719 N N . PRO E 1 254 ? 18.331 13.663 -13.490 1.00 27.62 233 PRO E N 1
ATOM 9720 C CA . PRO E 1 254 ? 19.303 12.908 -12.669 1.00 28.11 233 PRO E CA 1
ATOM 9721 C C . PRO E 1 254 ? 18.807 11.537 -12.164 1.00 27.99 233 PRO E C 1
ATOM 9722 O O . PRO E 1 254 ? 19.560 10.552 -12.208 1.00 27.63 233 PRO E O 1
ATOM 9726 N N . LEU E 1 255 ? 17.558 11.471 -11.695 1.00 27.84 234 LEU E N 1
ATOM 9727 C CA . LEU E 1 255 ? 16.979 10.197 -11.287 1.00 27.89 234 LEU E CA 1
ATOM 9728 C C . LEU E 1 255 ? 16.867 9.203 -12.444 1.00 27.84 234 LEU E C 1
ATOM 9729 O O . LEU E 1 255 ? 17.209 8.029 -12.282 1.00 27.56 234 LEU E O 1
ATOM 9734 N N . VAL E 1 256 ? 16.361 9.669 -13.587 1.00 26.71 235 VAL E N 1
ATOM 9735 C CA . VAL E 1 256 ? 16.278 8.809 -14.768 1.00 26.71 235 VAL E CA 1
ATOM 9736 C C . VAL E 1 256 ? 17.654 8.207 -15.091 1.00 27.50 235 VAL E C 1
ATOM 9737 O O . VAL E 1 256 ? 17.777 6.998 -15.353 1.00 27.94 235 VAL E O 1
ATOM 9741 N N . VAL E 1 257 ? 18.690 9.048 -15.079 1.00 27.54 236 VAL E N 1
ATOM 9742 C CA . VAL E 1 257 ? 20.059 8.556 -15.336 1.00 27.84 236 VAL E CA 1
ATOM 9743 C C . VAL E 1 257 ? 20.488 7.522 -14.283 1.00 28.67 236 VAL E C 1
ATOM 9744 O O . VAL E 1 257 ? 21.023 6.469 -14.630 1.00 29.30 236 VAL E O 1
ATOM 9748 N N . TRP E 1 258 ? 20.230 7.799 -13.006 1.00 29.01 237 TRP E N 1
ATOM 9749 C CA . TRP E 1 258 ? 20.583 6.827 -11.968 1.00 29.59 237 TRP E CA 1
ATOM 9750 C C . TRP E 1 258 ? 19.833 5.497 -12.140 1.00 29.39 237 TRP E C 1
ATOM 9751 O O . TRP E 1 258 ? 20.440 4.417 -12.064 1.00 28.99 237 TRP E O 1
ATOM 9762 N N . LEU E 1 259 ? 18.523 5.572 -12.398 1.00 27.95 238 LEU E N 1
ATOM 9763 C CA . LEU E 1 259 ? 17.741 4.356 -12.660 1.00 27.73 238 LEU E CA 1
ATOM 9764 C C . LEU E 1 259 ? 18.306 3.503 -13.803 1.00 28.03 238 LEU E C 1
ATOM 9765 O O . LEU E 1 259 ? 18.208 2.274 -13.769 1.00 27.88 238 LEU E O 1
ATOM 9770 N N . GLY E 1 260 ? 18.899 4.150 -14.805 1.00 28.60 239 GLY E N 1
ATOM 9771 C CA . GLY E 1 260 ? 19.492 3.445 -15.935 1.00 28.81 239 GLY E CA 1
ATOM 9772 C C . GLY E 1 260 ? 20.884 2.904 -15.621 1.00 30.18 239 GLY E C 1
ATOM 9773 O O . GLY E 1 260 ? 21.482 2.207 -16.451 1.00 30.33 239 GLY E O 1
ATOM 9774 N N . SER E 1 261 ? 21.399 3.199 -14.425 1.00 31.85 240 SER E N 1
ATOM 9775 C CA . SER E 1 261 ? 22.748 2.743 -14.037 1.00 34.03 240 SER E CA 1
ATOM 9776 C C . SER E 1 261 ? 22.775 1.298 -13.522 1.00 35.61 240 SER E C 1
ATOM 9777 O O . SER E 1 261 ? 21.763 0.764 -13.044 1.00 35.95 240 SER E O 1
ATOM 9780 N N . ALA E 1 262 ? 23.950 0.673 -13.609 1.00 36.67 241 ALA E N 1
ATOM 9781 C CA . ALA E 1 262 ? 24.159 -0.676 -13.083 1.00 37.81 241 ALA E CA 1
ATOM 9782 C C . ALA E 1 262 ? 23.801 -0.771 -11.596 1.00 38.45 241 ALA E C 1
ATOM 9783 O O . ALA E 1 262 ? 23.197 -1.756 -11.164 1.00 38.93 241 ALA E O 1
ATOM 9785 N N . GLU E 1 263 ? 24.129 0.274 -10.835 1.00 38.99 242 GLU E N 1
ATOM 9786 C CA . GLU E 1 263 ? 23.837 0.340 -9.389 1.00 39.78 242 GLU E CA 1
ATOM 9787 C C . GLU E 1 263 ? 22.333 0.281 -9.029 1.00 38.35 242 GLU E C 1
ATOM 9788 O O . GLU E 1 263 ? 21.980 -0.029 -7.878 1.00 38.39 242 GLU E O 1
ATOM 9794 N N . ALA E 1 264 ? 21.459 0.572 -9.994 1.00 36.07 243 ALA E N 1
ATOM 9795 C CA . ALA E 1 264 ? 20.002 0.557 -9.760 1.00 34.73 243 ALA E CA 1
ATOM 9796 C C . ALA E 1 264 ? 19.344 -0.806 -10.026 1.00 34.40 243 ALA E C 1
ATOM 9797 O O . ALA E 1 264 ? 18.124 -0.887 -10.232 1.00 33.18 243 ALA E O 1
ATOM 9799 N N . ARG E 1 265 ? 20.152 -1.876 -10.015 1.00 34.48 244 ARG E N 1
ATOM 9800 C CA . ARG E 1 265 ? 19.681 -3.237 -10.323 1.00 34.93 244 ARG E CA 1
ATOM 9801 C C . ARG E 1 265 ? 18.546 -3.741 -9.421 1.00 34.57 244 ARG E C 1
ATOM 9802 O O . ARG E 1 265 ? 17.733 -4.560 -9.849 1.00 34.64 244 ARG E O 1
ATOM 9804 N N . ASP E 1 266 ? 18.498 -3.263 -8.182 1.00 34.55 245 ASP E N 1
ATOM 9805 C CA . ASP E 1 266 ? 17.564 -3.810 -7.195 1.00 34.65 245 ASP E CA 1
ATOM 9806 C C . ASP E 1 266 ? 16.300 -2.975 -7.011 1.00 33.18 245 ASP E C 1
ATOM 9807 O O . ASP E 1 266 ? 15.492 -3.231 -6.096 1.00 33.15 245 ASP E O 1
ATOM 9812 N N . VAL E 1 267 ? 16.150 -1.967 -7.873 1.00 31.67 246 VAL E N 1
ATOM 9813 C CA . VAL E 1 267 ? 15.016 -1.042 -7.845 1.00 29.55 246 VAL E CA 1
ATOM 9814 C C . VAL E 1 267 ? 14.148 -1.338 -9.072 1.00 27.90 246 VAL E C 1
ATOM 9815 O O . VAL E 1 267 ? 14.586 -1.154 -10.193 1.00 27.78 246 VAL E O 1
ATOM 9819 N N . THR E 1 268 ? 12.928 -1.813 -8.853 1.00 26.94 247 THR E N 1
ATOM 9820 C CA . THR E 1 268 ? 12.035 -2.156 -9.965 1.00 26.59 247 THR E CA 1
ATOM 9821 C C . THR E 1 268 ? 10.581 -2.046 -9.540 1.00 26.57 247 THR E C 1
ATOM 9822 O O . THR E 1 268 ? 10.232 -2.244 -8.357 1.00 26.22 247 THR E O 1
ATOM 9826 N N . GLY E 1 269 ? 9.730 -1.710 -10.489 1.00 25.48 248 GLY E N 1
ATOM 9827 C CA . GLY E 1 269 ? 8.314 -1.604 -10.202 1.00 24.91 248 GLY E CA 1
ATOM 9828 C C . GLY E 1 269 ? 7.935 -0.316 -9.481 1.00 24.64 248 GLY E C 1
ATOM 9829 O O . GLY E 1 269 ? 6.841 -0.224 -8.933 1.00 25.25 248 GLY E O 1
ATOM 9830 N N . LYS E 1 270 ? 8.833 0.672 -9.473 1.00 24.60 249 LYS E N 1
ATOM 9831 C CA . LYS E 1 270 ? 8.601 1.902 -8.696 1.00 24.70 249 LYS E CA 1
ATOM 9832 C C . LYS E 1 270 ? 8.145 3.057 -9.554 1.00 25.17 249 LYS E C 1
ATOM 9833 O O . LYS E 1 270 ? 8.479 3.137 -10.758 1.00 25.53 249 LYS E O 1
ATOM 9839 N N . VAL E 1 271 ? 7.364 3.937 -8.921 1.00 24.32 250 VAL E N 1
ATOM 9840 C CA . VAL E 1 271 ? 6.895 5.160 -9.552 1.00 23.71 250 VAL E CA 1
ATOM 9841 C C . VAL E 1 271 ? 7.313 6.338 -8.665 1.00 24.30 250 VAL E C 1
ATOM 9842 O O . VAL E 1 271 ? 6.946 6.403 -7.461 1.00 24.31 250 VAL E O 1
ATOM 9846 N N . PHE E 1 272 ? 8.115 7.239 -9.234 1.00 23.13 251 PHE E N 1
ATOM 9847 C CA . PHE E 1 272 ? 8.694 8.340 -8.449 1.00 23.71 251 PHE E CA 1
ATOM 9848 C C . PHE E 1 272 ? 8.125 9.651 -8.961 1.00 23.27 251 PHE E C 1
ATOM 9849 O O . PHE E 1 272 ? 8.120 9.888 -10.178 1.00 23.62 251 PHE E O 1
ATOM 9857 N N . GLU E 1 273 ? 7.633 10.478 -8.041 1.00 23.20 252 GLU E N 1
ATOM 9858 C CA . GLU E 1 273 ? 7.187 11.831 -8.377 1.00 23.28 252 GLU E CA 1
ATOM 9859 C C . GLU E 1 273 ? 8.371 12.759 -8.215 1.00 24.01 252 GLU E C 1
ATOM 9860 O O . GLU E 1 273 ? 9.052 12.733 -7.182 1.00 24.78 252 GLU E O 1
ATOM 9866 N N . VAL E 1 274 ? 8.650 13.578 -9.233 1.00 24.11 253 VAL E N 1
ATOM 9867 C CA . VAL E 1 274 ? 9.925 14.307 -9.272 1.00 25.34 253 VAL E CA 1
ATOM 9868 C C . VAL E 1 274 ? 9.702 15.775 -9.649 1.00 26.26 253 VAL E C 1
ATOM 9869 O O . VAL E 1 274 ? 8.999 16.069 -10.625 1.00 25.70 253 VAL E O 1
ATOM 9873 N N . GLU E 1 275 ? 10.296 16.685 -8.870 1.00 26.50 254 GLU E N 1
ATOM 9874 C CA . GLU E 1 275 ? 10.245 18.123 -9.164 1.00 27.97 254 GLU E CA 1
ATOM 9875 C C . GLU E 1 275 ? 11.427 18.780 -8.513 1.00 28.35 254 GLU E C 1
ATOM 9876 O O . GLU E 1 275 ? 11.591 18.652 -7.295 1.00 29.11 254 GLU E O 1
ATOM 9882 N N . GLY E 1 276 ? 12.242 19.503 -9.282 1.00 28.12 255 GLY E N 1
ATOM 9883 C CA . GLY E 1 276 ? 13.362 20.248 -8.671 1.00 28.46 255 GLY E CA 1
ATOM 9884 C C . GLY E 1 276 ? 14.325 19.323 -7.955 1.00 28.76 255 GLY E C 1
ATOM 9885 O O . GLY E 1 276 ? 14.871 18.404 -8.557 1.00 28.39 255 GLY E O 1
ATOM 9886 N N . GLY E 1 277 ? 14.544 19.553 -6.655 1.00 29.07 256 GLY E N 1
ATOM 9887 C CA . GLY E 1 277 ? 15.382 18.641 -5.877 1.00 29.79 256 GLY E CA 1
ATOM 9888 C C . GLY E 1 277 ? 14.579 17.560 -5.154 1.00 30.22 256 GLY E C 1
ATOM 9889 O O . GLY E 1 277 ? 15.145 16.761 -4.390 1.00 31.36 256 GLY E O 1
ATOM 9890 N N . LYS E 1 278 ? 13.271 17.537 -5.397 1.00 29.34 257 LYS E N 1
ATOM 9891 C CA . LYS E 1 278 ? 12.354 16.595 -4.735 1.00 29.53 257 LYS E CA 1
ATOM 9892 C C . LYS E 1 278 ? 12.214 15.269 -5.462 1.00 29.13 257 LYS E C 1
ATOM 9893 O O . LYS E 1 278 ? 12.052 15.235 -6.686 1.00 27.22 257 LYS E O 1
ATOM 9899 N N . ILE E 1 279 ? 12.287 14.187 -4.680 1.00 28.50 258 ILE E N 1
ATOM 9900 C CA . ILE E 1 279 ? 11.995 12.831 -5.135 1.00 28.27 258 ILE E CA 1
ATOM 9901 C C . ILE E 1 279 ? 11.066 12.218 -4.091 1.00 28.52 258 ILE E C 1
ATOM 9902 O O . ILE E 1 279 ? 11.385 12.236 -2.891 1.00 29.45 258 ILE E O 1
ATOM 9907 N N . ARG E 1 280 ? 9.919 11.706 -4.548 1.00 27.51 259 ARG E N 1
ATOM 9908 C CA . ARG E 1 280 ? 8.920 11.117 -3.669 1.00 27.74 259 ARG E CA 1
ATOM 9909 C C . ARG E 1 280 ? 8.482 9.784 -4.247 1.00 27.43 259 ARG E C 1
ATOM 9910 O O . ARG E 1 280 ? 8.279 9.646 -5.463 1.00 25.76 259 ARG E O 1
ATOM 9918 N N . VAL E 1 281 ? 8.364 8.783 -3.380 1.00 27.01 260 VAL E N 1
ATOM 9919 C CA . VAL E 1 281 ? 7.851 7.495 -3.837 1.00 26.73 260 VAL E CA 1
ATOM 9920 C C . VAL E 1 281 ? 6.335 7.603 -3.886 1.00 26.95 260 VAL E C 1
ATOM 9921 O O . VAL E 1 281 ? 5.713 7.962 -2.887 1.00 27.44 260 VAL E O 1
ATOM 9925 N N . ALA E 1 282 ? 5.741 7.309 -5.044 1.00 25.72 261 ALA E N 1
ATOM 9926 C CA . ALA E 1 282 ? 4.292 7.215 -5.152 1.00 25.42 261 ALA E CA 1
ATOM 9927 C C . ALA E 1 282 ? 3.855 5.834 -4.633 1.00 26.02 261 ALA E C 1
ATOM 9928 O O . ALA E 1 282 ? 4.402 4.810 -5.057 1.00 25.05 261 ALA E O 1
ATOM 9930 N N . GLU E 1 283 ? 2.872 5.804 -3.732 1.00 25.66 262 GLU E N 1
ATOM 9931 C CA . GLU E 1 283 ? 2.436 4.529 -3.179 1.00 26.20 262 GLU E CA 1
ATOM 9932 C C . GLU E 1 283 ? 1.178 4.061 -3.896 1.00 25.63 262 GLU E C 1
ATOM 9933 O O . GLU E 1 283 ? 0.214 4.810 -4.009 1.00 25.56 262 GLU E O 1
ATOM 9939 N N . GLY E 1 284 ? 1.209 2.823 -4.384 1.00 24.89 263 GLY E N 1
ATOM 9940 C CA . GLY E 1 284 ? 0.133 2.283 -5.209 1.00 24.76 263 GLY E CA 1
ATOM 9941 C C . GLY E 1 284 ? -1.172 1.932 -4.504 1.00 25.74 263 GLY E C 1
ATOM 9942 O O . GLY E 1 284 ? -1.313 2.079 -3.293 1.00 25.88 263 GLY E O 1
ATOM 9943 N N . TRP E 1 285 ? -2.136 1.480 -5.295 1.00 25.84 264 TRP E N 1
ATOM 9944 C CA . TRP E 1 285 ? -3.460 1.122 -4.817 1.00 26.44 264 TRP E CA 1
ATOM 9945 C C . TRP E 1 285 ? -3.346 0.129 -3.671 1.00 28.03 264 TRP E C 1
ATOM 9946 O O . TRP E 1 285 ? -2.570 -0.853 -3.753 1.00 28.14 264 TRP E O 1
ATOM 9957 N N . ALA E 1 286 ? -4.101 0.407 -2.604 1.00 28.58 265 ALA E N 1
ATOM 9958 C CA . ALA E 1 286 ? -4.036 -0.378 -1.377 1.00 29.75 265 ALA E CA 1
ATOM 9959 C C . ALA E 1 286 ? -5.340 -1.114 -1.092 1.00 30.72 265 ALA E C 1
ATOM 9960 O O . ALA E 1 286 ? -6.397 -0.815 -1.686 1.00 30.05 265 ALA E O 1
ATOM 9962 N N . HIS E 1 287 ? -5.250 -2.084 -0.180 1.00 31.04 266 HIS E N 1
ATOM 9963 C CA . HIS E 1 287 ? -6.424 -2.767 0.328 1.00 32.46 266 HIS E CA 1
ATOM 9964 C C . HIS E 1 287 ? -7.020 -1.974 1.483 1.00 32.83 266 HIS E C 1
ATOM 9965 O O . HIS E 1 287 ? -6.465 -1.935 2.595 1.00 33.28 266 HIS E O 1
ATOM 9972 N N . GLY E 1 288 ? -8.141 -1.326 1.199 1.00 31.79 267 GLY E N 1
ATOM 9973 C CA . GLY E 1 288 ? -8.859 -0.562 2.207 1.00 31.71 267 GLY E CA 1
ATOM 9974 C C . GLY E 1 288 ? -9.774 -1.465 3.030 1.00 31.60 267 GLY E C 1
ATOM 9975 O O . GLY E 1 288 ? -9.648 -2.695 2.982 1.00 31.86 267 GLY E O 1
ATOM 9976 N N . PRO E 1 289 ? -10.705 -0.858 3.783 1.00 31.45 268 PRO E N 1
ATOM 9977 C CA . PRO E 1 289 ? -11.672 -1.577 4.606 1.00 31.76 268 PRO E CA 1
ATOM 9978 C C . PRO E 1 289 ? -12.443 -2.608 3.792 1.00 32.45 268 PRO E C 1
ATOM 9979 O O . PRO E 1 289 ? -12.806 -2.360 2.630 1.00 30.57 268 PRO E O 1
ATOM 9983 N N . GLN E 1 290 ? -12.680 -3.760 4.419 1.00 32.83 269 GLN E N 1
ATOM 9984 C CA . GLN E 1 290 ? -13.412 -4.845 3.795 1.00 34.03 269 GLN E CA 1
ATOM 9985 C C . GLN E 1 290 ? -14.486 -5.394 4.732 1.00 35.11 269 GLN E C 1
ATOM 9986 O O . GLN E 1 290 ? -14.327 -5.393 5.965 1.00 33.79 269 GLN E O 1
ATOM 9992 N N . ILE E 1 291 ? -15.572 -5.857 4.128 1.00 36.05 270 ILE E N 1
ATOM 9993 C CA . ILE E 1 291 ? -16.638 -6.561 4.840 1.00 37.78 270 ILE E CA 1
ATOM 9994 C C . ILE E 1 291 ? -16.941 -7.861 4.067 1.00 38.19 270 ILE E C 1
ATOM 9995 O O . ILE E 1 291 ? -16.825 -7.896 2.844 1.00 37.77 270 ILE E O 1
ATOM 10000 N N . ASP E 1 292 ? -17.295 -8.940 4.767 1.00 39.01 271 ASP E N 1
ATOM 10001 C CA . ASP E 1 292 ? -17.687 -10.178 4.076 1.00 39.66 271 ASP E CA 1
ATOM 10002 C C . ASP E 1 292 ? -18.982 -10.710 4.650 1.00 40.46 271 ASP E C 1
ATOM 10003 O O . ASP E 1 292 ? -19.038 -11.073 5.833 1.00 40.68 271 ASP E O 1
ATOM 10008 N N . LYS E 1 293 ? -20.016 -10.753 3.808 1.00 40.82 272 LYS E N 1
ATOM 10009 C CA . LYS E 1 293 ? -21.315 -11.307 4.192 1.00 42.31 272 LYS E CA 1
ATOM 10010 C C . LYS E 1 293 ? -21.250 -12.830 4.287 1.00 43.00 272 LYS E C 1
ATOM 10011 O O . LYS E 1 293 ? -22.010 -13.438 5.056 1.00 43.63 272 LYS E O 1
ATOM 10017 N N . GLY E 1 294 ? -20.348 -13.444 3.522 1.00 42.79 273 GLY E N 1
ATOM 10018 C CA . GLY E 1 294 ? -20.302 -14.904 3.404 1.00 43.88 273 GLY E CA 1
ATOM 10019 C C . GLY E 1 294 ? -21.501 -15.472 2.645 1.00 44.25 273 GLY E C 1
ATOM 10020 O O . GLY E 1 294 ? -21.717 -16.690 2.625 1.00 44.53 273 GLY E O 1
ATOM 10021 N N . ALA E 1 295 ? -22.293 -14.572 2.052 1.00 43.57 274 ALA E N 1
ATOM 10022 C CA . ALA E 1 295 ? -23.452 -14.901 1.209 1.00 42.87 274 ALA E CA 1
ATOM 10023 C C . ALA E 1 295 ? -23.724 -13.717 0.275 1.00 41.94 274 ALA E C 1
ATOM 10024 O O . ALA E 1 295 ? -23.076 -12.659 0.398 1.00 40.06 274 ALA E O 1
ATOM 10026 N N . ARG E 1 296 ? -24.655 -13.902 -0.663 1.00 41.36 275 ARG E N 1
ATOM 10027 C CA . ARG E 1 296 ? -24.974 -12.877 -1.667 1.00 40.76 275 ARG E CA 1
ATOM 10028 C C . ARG E 1 296 ? -25.631 -11.666 -0.996 1.00 40.60 275 ARG E C 1
ATOM 10029 O O . ARG E 1 296 ? -26.518 -11.841 -0.151 1.00 40.61 275 ARG E O 1
ATOM 10031 N N . TRP E 1 297 ? -25.164 -10.454 -1.319 1.00 39.04 276 TRP E N 1
ATOM 10032 C CA . TRP E 1 297 ? -25.775 -9.224 -0.791 1.00 38.73 276 TRP E CA 1
ATOM 10033 C C . TRP E 1 297 ? -27.151 -8.997 -1.404 1.00 38.83 276 TRP E C 1
ATOM 10034 O O . TRP E 1 297 ? -27.386 -9.315 -2.578 1.00 38.20 276 TRP E O 1
ATOM 10045 N N . ASP E 1 298 ? -28.056 -8.455 -0.602 1.00 39.36 277 ASP E N 1
ATOM 10046 C CA . ASP E 1 298 ? -29.288 -7.879 -1.107 1.00 39.93 277 ASP E CA 1
ATOM 10047 C C . ASP E 1 298 ? -28.963 -6.416 -1.436 1.00 39.28 277 ASP E C 1
ATOM 10048 O O . ASP E 1 298 ? -28.521 -5.683 -0.551 1.00 38.64 277 ASP E O 1
ATOM 10053 N N . PRO E 1 299 ? -29.180 -5.980 -2.701 1.00 38.63 278 PRO E N 1
ATOM 10054 C CA . PRO E 1 299 ? -28.881 -4.556 -3.014 1.00 37.98 278 PRO E CA 1
ATOM 10055 C C . PRO E 1 299 ? -29.477 -3.568 -2.004 1.00 38.66 278 PRO E C 1
ATOM 10056 O O . PRO E 1 299 ? -28.849 -2.550 -1.685 1.00 38.20 278 PRO E O 1
ATOM 10060 N N . ALA E 1 300 ? -30.656 -3.888 -1.477 1.00 38.79 279 ALA E N 1
ATOM 10061 C CA . ALA E 1 300 ? -31.368 -3.004 -0.532 1.00 39.24 279 ALA E CA 1
ATOM 10062 C C . ALA E 1 300 ? -30.671 -2.747 0.813 1.00 39.41 279 ALA E C 1
ATOM 10063 O O . ALA E 1 300 ? -30.998 -1.772 1.507 1.00 40.12 279 ALA E O 1
ATOM 10065 N N . GLU E 1 301 ? -29.743 -3.624 1.189 1.00 39.08 280 GLU E N 1
ATOM 10066 C CA . GLU E 1 301 ? -29.043 -3.513 2.476 1.00 39.12 280 GLU E CA 1
ATOM 10067 C C . GLU E 1 301 ? -27.707 -2.761 2.423 1.00 38.35 280 GLU E C 1
ATOM 10068 O O . GLU E 1 301 ? -27.082 -2.512 3.462 1.00 37.45 280 GLU E O 1
ATOM 10074 N N . LEU E 1 302 ? -27.278 -2.385 1.215 1.00 36.54 281 LEU E N 1
ATOM 10075 C CA . LEU E 1 302 ? -25.921 -1.873 1.021 1.00 35.48 281 LEU E CA 1
ATOM 10076 C C . LEU E 1 302 ? -25.634 -0.425 1.419 1.00 35.25 281 LEU E C 1
ATOM 10077 O O . LEU E 1 302 ? -24.464 -0.064 1.620 1.00 35.19 281 LEU E O 1
ATOM 10082 N N . GLY E 1 303 ? -26.668 0.413 1.517 1.00 35.13 282 GLY E N 1
ATOM 10083 C CA . GLY E 1 303 ? -26.469 1.808 1.919 1.00 35.05 282 GLY E CA 1
ATOM 10084 C C . GLY E 1 303 ? -25.604 1.937 3.167 1.00 35.25 282 GLY E C 1
ATOM 10085 O O . GLY E 1 303 ? -24.505 2.507 3.123 1.00 34.03 282 GLY E O 1
ATOM 10086 N N . PRO E 1 304 ? -26.091 1.412 4.308 1.00 35.62 283 PRO E N 1
ATOM 10087 C CA . PRO E 1 304 ? -25.279 1.504 5.533 1.00 36.04 283 PRO E CA 1
ATOM 10088 C C . PRO E 1 304 ? -23.942 0.742 5.468 1.00 35.37 283 PRO E C 1
ATOM 10089 O O . PRO E 1 304 ? -22.981 1.174 6.116 1.00 36.56 283 PRO E O 1
ATOM 10093 N N . VAL E 1 305 ? -23.875 -0.344 4.696 1.00 34.33 284 VAL E N 1
ATOM 10094 C CA . VAL E 1 305 ? -22.634 -1.123 4.509 1.00 33.68 284 VAL E CA 1
ATOM 10095 C C . VAL E 1 305 ? -21.561 -0.274 3.789 1.00 33.33 284 VAL E C 1
ATOM 10096 O O . VAL E 1 305 ? -20.418 -0.180 4.246 1.00 32.69 284 VAL E O 1
ATOM 10100 N N . VAL E 1 306 ? -21.958 0.344 2.681 1.00 33.27 285 VAL E N 1
ATOM 10101 C CA . VAL E 1 306 ? -21.095 1.262 1.920 1.00 33.99 285 VAL E CA 1
ATOM 10102 C C . VAL E 1 306 ? -20.689 2.479 2.751 1.00 35.06 285 VAL E C 1
ATOM 10103 O O . VAL E 1 306 ? -19.497 2.845 2.817 1.00 34.24 285 VAL E O 1
ATOM 10107 N N . ALA E 1 307 ? -21.679 3.110 3.390 1.00 36.42 286 ALA E N 1
ATOM 10108 C CA . ALA E 1 307 ? -21.407 4.292 4.208 1.00 37.80 286 ALA E CA 1
ATOM 10109 C C . ALA E 1 307 ? -20.366 3.936 5.275 1.00 38.75 286 ALA E C 1
ATOM 10110 O O . ALA E 1 307 ? -19.428 4.700 5.529 1.00 38.94 286 ALA E O 1
ATOM 10112 N N . ASP E 1 308 ? -20.525 2.754 5.866 1.00 39.40 287 ASP E N 1
ATOM 10113 C CA . ASP E 1 308 ? -19.610 2.236 6.882 1.00 40.06 287 ASP E CA 1
ATOM 10114 C C . ASP E 1 308 ? -18.167 2.025 6.373 1.00 38.15 287 ASP E C 1
ATOM 10115 O O . ASP E 1 308 ? -17.185 2.449 7.027 1.00 37.34 287 ASP E O 1
ATOM 10120 N N . LEU E 1 309 ? -18.052 1.365 5.221 1.00 35.76 288 LEU E N 1
ATOM 10121 C CA . LEU E 1 309 ? -16.758 1.075 4.596 1.00 34.98 288 LEU E CA 1
ATOM 10122 C C . LEU E 1 309 ? -15.996 2.347 4.249 1.00 34.30 288 LEU E C 1
ATOM 10123 O O . LEU E 1 309 ? -14.803 2.459 4.538 1.00 34.60 288 LEU E O 1
ATOM 10128 N N . LEU E 1 310 ? -16.699 3.293 3.630 1.00 33.74 289 LEU E N 1
ATOM 10129 C CA . LEU E 1 310 ? -16.112 4.553 3.175 1.00 33.58 289 LEU E CA 1
ATOM 10130 C C . LEU E 1 310 ? -15.654 5.428 4.340 1.00 34.65 289 LEU E C 1
ATOM 10131 O O . LEU E 1 310 ? -14.620 6.108 4.241 1.00 33.35 289 LEU E O 1
ATOM 10136 N N . GLY E 1 311 ? -16.409 5.387 5.441 1.00 34.94 290 GLY E N 1
ATOM 10137 C CA . GLY E 1 311 ? -16.060 6.149 6.656 1.00 35.50 290 GLY E CA 1
ATOM 10138 C C . GLY E 1 311 ? -14.765 5.657 7.284 1.00 35.66 290 GLY E C 1
ATOM 10139 O O . GLY E 1 311 ? -14.046 6.437 7.929 1.00 36.06 290 GLY E O 1
ATOM 10140 N N . LYS E 1 312 ? -14.450 4.375 7.082 1.00 33.94 291 LYS E N 1
ATOM 10141 C CA . LYS E 1 312 ? -13.208 3.788 7.590 1.00 34.06 291 LYS E CA 1
ATOM 10142 C C . LYS E 1 312 ? -12.022 3.970 6.644 1.00 33.70 291 LYS E C 1
ATOM 10143 O O . LYS E 1 312 ? -10.875 3.877 7.078 1.00 34.02 291 LYS E O 1
ATOM 10145 N N . ALA E 1 313 ? -12.298 4.202 5.361 1.00 32.48 292 ALA E N 1
ATOM 10146 C CA . ALA E 1 313 ? -11.229 4.290 4.346 1.00 32.70 292 ALA E CA 1
ATOM 10147 C C . ALA E 1 313 ? -10.385 5.562 4.436 1.00 32.66 292 ALA E C 1
ATOM 10148 O O . ALA E 1 313 ? -10.861 6.603 4.899 1.00 33.39 292 ALA E O 1
ATOM 10150 N N . ARG E 1 314 ? -9.132 5.475 3.993 1.00 32.59 293 ARG E N 1
ATOM 10151 C CA . ARG E 1 314 ? -8.274 6.651 3.894 1.00 33.66 293 ARG E CA 1
ATOM 10152 C C . ARG E 1 314 ? -8.852 7.563 2.806 1.00 32.88 293 ARG E C 1
ATOM 10153 O O . ARG E 1 314 ? -9.207 7.076 1.724 1.00 32.16 293 ARG E O 1
ATOM 10161 N N . PRO E 1 315 ? -8.960 8.875 3.090 1.00 33.30 294 PRO E N 1
ATOM 10162 C CA . PRO E 1 315 ? -9.490 9.765 2.068 1.00 32.69 294 PRO E CA 1
ATOM 10163 C C . PRO E 1 315 ? -8.550 9.814 0.858 1.00 31.22 294 PRO E C 1
ATOM 10164 O O . PRO E 1 315 ? -7.323 9.727 1.039 1.00 31.07 294 PRO E O 1
ATOM 10168 N N . PRO E 1 316 ? -9.116 9.932 -0.362 1.00 30.09 295 PRO E N 1
ATOM 10169 C CA . PRO E 1 316 ? -8.264 10.003 -1.550 1.00 28.89 295 PRO E CA 1
ATOM 10170 C C . PRO E 1 316 ? -7.446 11.300 -1.646 1.00 27.89 295 PRO E C 1
ATOM 10171 O O . PRO E 1 316 ? -7.850 12.360 -1.126 1.00 27.99 295 PRO E O 1
ATOM 10175 N N . VAL E 1 317 ? -6.310 11.205 -2.329 1.00 26.02 296 VAL E N 1
ATOM 10176 C CA . VAL E 1 317 ? -5.603 12.365 -2.814 1.00 25.66 296 VAL E CA 1
ATOM 10177 C C . VAL E 1 317 ? -6.516 12.912 -3.921 1.00 25.56 296 VAL E C 1
ATOM 10178 O O . VAL E 1 317 ? -6.991 12.124 -4.763 1.00 25.75 296 VAL E O 1
ATOM 10182 N N . PRO E 1 318 ? -6.819 14.229 -3.893 1.00 25.96 297 PRO E N 1
ATOM 10183 C CA . PRO E 1 318 ? -7.819 14.770 -4.806 1.00 25.16 297 PRO E CA 1
ATOM 10184 C C . PRO E 1 318 ? -7.378 14.725 -6.255 1.00 24.52 297 PRO E C 1
ATOM 10185 O O . PRO E 1 318 ? -6.180 14.612 -6.557 1.00 23.60 297 PRO E O 1
ATOM 10189 N N . VAL E 1 319 ? -8.365 14.795 -7.134 1.00 22.66 298 VAL E N 1
ATOM 10190 C CA . VAL E 1 319 ? -8.089 14.820 -8.566 1.00 23.06 298 VAL E CA 1
ATOM 10191 C C . VAL E 1 319 ? -7.372 16.150 -8.856 1.00 22.60 298 VAL E C 1
ATOM 10192 O O . VAL E 1 319 ? -7.832 17.217 -8.413 1.00 23.18 298 VAL E O 1
ATOM 10196 N N . TYR E 1 320 ? -6.244 16.106 -9.570 1.00 21.64 299 TYR E N 1
ATOM 10197 C CA . TYR E 1 320 ? -5.612 17.361 -10.022 1.00 21.96 299 TYR E CA 1
ATOM 10198 C C . TYR E 1 320 ? -6.582 18.243 -10.803 1.00 22.79 299 TYR E C 1
ATOM 10199 O O . TYR E 1 320 ? -7.339 17.759 -11.665 1.00 22.07 299 TYR E O 1
ATOM 10208 N N . GLY E 1 321 ? -6.608 19.526 -10.447 1.00 24.11 300 GLY E N 1
ATOM 10209 C CA . GLY E 1 321 ? -7.424 20.496 -11.162 1.00 26.43 300 GLY E CA 1
ATOM 10210 C C . GLY E 1 321 ? -8.855 20.555 -10.664 1.00 28.80 300 GLY E C 1
ATOM 10211 O O . GLY E 1 321 ? -9.650 21.346 -11.172 1.00 30.17 300 GLY E O 1
ATOM 10212 N N . ALA E 1 322 ? -9.198 19.742 -9.672 1.00 29.14 301 ALA E N 1
ATOM 10213 C CA . ALA E 1 322 ? -10.566 19.743 -9.175 1.00 31.13 301 ALA E CA 1
ATOM 10214 C C . ALA E 1 322 ? -10.789 20.920 -8.228 1.00 33.32 301 ALA E C 1
ATOM 10215 O O . ALA E 1 322 ? -11.926 21.276 -7.952 1.00 34.54 301 ALA E O 1
ATOM 10218 N N . GLY F 1 23 ? -38.762 -1.858 -5.023 1.00 49.78 2 GLY F N 1
ATOM 10219 C CA . GLY F 1 23 ? -37.668 -1.916 -6.047 1.00 48.30 2 GLY F CA 1
ATOM 10220 C C . GLY F 1 23 ? -36.597 -0.843 -5.879 1.00 48.01 2 GLY F C 1
ATOM 10221 O O . GLY F 1 23 ? -36.884 0.355 -6.001 1.00 48.57 2 GLY F O 1
ATOM 10222 N N . VAL F 1 24 ? -35.359 -1.278 -5.615 1.00 46.88 3 VAL F N 1
ATOM 10223 C CA . VAL F 1 24 ? -34.203 -0.390 -5.376 1.00 46.07 3 VAL F CA 1
ATOM 10224 C C . VAL F 1 24 ? -33.916 0.598 -6.530 1.00 44.94 3 VAL F C 1
ATOM 10225 O O . VAL F 1 24 ? -33.529 1.747 -6.300 1.00 44.34 3 VAL F O 1
ATOM 10229 N N . VAL F 1 25 ? -34.119 0.138 -7.764 1.00 43.71 4 VAL F N 1
ATOM 10230 C CA . VAL F 1 25 ? -33.959 0.992 -8.937 1.00 42.91 4 VAL F CA 1
ATOM 10231 C C . VAL F 1 25 ? -35.254 1.129 -9.754 1.00 43.63 4 VAL F C 1
ATOM 10232 O O . VAL F 1 25 ? -35.218 1.338 -10.975 1.00 42.42 4 VAL F O 1
ATOM 10236 N N . ASP F 1 26 ? -36.399 1.041 -9.069 1.00 44.88 5 ASP F N 1
ATOM 10237 C CA . ASP F 1 26 ? -37.698 1.127 -9.742 1.00 45.81 5 ASP F CA 1
ATOM 10238 C C . ASP F 1 26 ? -37.804 2.342 -10.652 1.00 45.37 5 ASP F C 1
ATOM 10239 O O . ASP F 1 26 ? -37.497 3.467 -10.248 1.00 45.51 5 ASP F O 1
ATOM 10244 N N . GLY F 1 27 ? -38.214 2.097 -11.892 1.00 45.27 6 GLY F N 1
ATOM 10245 C CA . GLY F 1 27 ? -38.418 3.161 -12.869 1.00 45.57 6 GLY F CA 1
ATOM 10246 C C . GLY F 1 27 ? -37.146 3.708 -13.510 1.00 45.09 6 GLY F C 1
ATOM 10247 O O . GLY F 1 27 ? -37.218 4.545 -14.419 1.00 45.80 6 GLY F O 1
ATOM 10248 N N . ARG F 1 28 ? -35.981 3.269 -13.036 1.00 43.92 7 ARG F N 1
ATOM 10249 C CA . ARG F 1 28 ? -34.726 3.752 -13.622 1.00 42.59 7 ARG F CA 1
ATOM 10250 C C . ARG F 1 28 ? -34.424 2.994 -14.909 1.00 41.14 7 ARG F C 1
ATOM 10251 O O . ARG F 1 28 ? -34.772 1.815 -15.036 1.00 41.82 7 ARG F O 1
ATOM 10259 N N . VAL F 1 29 ? -33.790 3.679 -15.857 1.00 39.53 8 VAL F N 1
ATOM 10260 C CA . VAL F 1 29 ? -33.395 3.080 -17.128 1.00 37.31 8 VAL F CA 1
ATOM 10261 C C . VAL F 1 29 ? -31.887 2.816 -17.103 1.00 35.62 8 VAL F C 1
ATOM 10262 O O . VAL F 1 29 ? -31.084 3.729 -16.867 1.00 34.52 8 VAL F O 1
ATOM 10266 N N . VAL F 1 30 ? -31.518 1.559 -17.335 1.00 33.92 9 VAL F N 1
ATOM 10267 C CA . VAL F 1 30 ? -30.123 1.137 -17.229 1.00 32.46 9 VAL F CA 1
ATOM 10268 C C . VAL F 1 30 ? -29.622 0.514 -18.532 1.00 30.83 9 VAL F C 1
ATOM 10269 O O . VAL F 1 30 ? -30.288 -0.329 -19.118 1.00 31.01 9 VAL F O 1
ATOM 10273 N N . ILE F 1 31 ? -28.441 0.934 -18.968 1.00 29.36 10 ILE F N 1
ATOM 10274 C CA . ILE F 1 31 ? -27.715 0.236 -20.025 1.00 28.50 10 ILE F CA 1
ATOM 10275 C C . ILE F 1 31 ? -26.623 -0.624 -19.390 1.00 27.68 10 ILE F C 1
ATOM 10276 O O . ILE F 1 31 ? -25.897 -0.146 -18.522 1.00 27.01 10 ILE F O 1
ATOM 10281 N N . VAL F 1 32 ? -26.496 -1.873 -19.843 1.00 27.43 11 VAL F N 1
ATOM 10282 C CA . VAL F 1 32 ? -25.378 -2.754 -19.454 1.00 26.00 11 VAL F CA 1
ATOM 10283 C C . VAL F 1 32 ? -24.706 -3.260 -20.723 1.00 26.01 11 VAL F C 1
ATOM 10284 O O . VAL F 1 32 ? -25.348 -3.897 -21.552 1.00 25.31 11 VAL F O 1
ATOM 10288 N N . THR F 1 33 ? -23.416 -2.967 -20.879 1.00 24.87 12 THR F N 1
ATOM 10289 C CA . THR F 1 33 ? -22.694 -3.426 -22.062 1.00 24.18 12 THR F CA 1
ATOM 10290 C C . THR F 1 33 ? -22.153 -4.844 -21.863 1.00 24.89 12 THR F C 1
ATOM 10291 O O . THR F 1 33 ? -21.802 -5.232 -20.736 1.00 24.12 12 THR F O 1
ATOM 10295 N N . GLY F 1 34 ? -22.074 -5.613 -22.952 1.00 24.43 13 GLY F N 1
ATOM 10296 C CA . GLY F 1 34 ? -21.583 -7.004 -22.872 1.00 26.20 13 GLY F CA 1
ATOM 10297 C C . GLY F 1 34 ? -22.460 -7.841 -21.958 1.00 26.97 13 GLY F C 1
ATOM 10298 O O . GLY F 1 34 ? -21.975 -8.621 -21.117 1.00 28.00 13 GLY F O 1
ATOM 10299 N N . ALA F 1 35 ? -23.766 -7.674 -22.102 1.00 28.06 14 ALA F N 1
ATOM 10300 C CA . ALA F 1 35 ? -24.713 -8.250 -21.168 1.00 28.04 14 ALA F CA 1
ATOM 10301 C C . ALA F 1 35 ? -25.355 -9.564 -21.643 1.00 28.64 14 ALA F C 1
ATOM 10302 O O . ALA F 1 35 ? -26.276 -10.076 -21.008 1.00 29.74 14 ALA F O 1
ATOM 10304 N N . GLY F 1 36 ? -24.862 -10.110 -22.750 1.00 29.22 15 GLY F N 1
ATOM 10305 C CA . GLY F 1 36 ? -25.366 -11.391 -23.265 1.00 29.41 15 GLY F CA 1
ATOM 10306 C C . GLY F 1 36 ? -24.972 -12.610 -22.439 1.00 30.00 15 GLY F C 1
ATOM 10307 O O . GLY F 1 36 ? -25.526 -13.698 -22.633 1.00 30.87 15 GLY F O 1
ATOM 10308 N N . GLY F 1 37 ? -24.023 -12.442 -21.520 1.00 29.83 16 GLY F N 1
ATOM 10309 C CA . GLY F 1 37 ? -23.584 -13.541 -20.652 1.00 31.12 16 GLY F CA 1
ATOM 10310 C C . GLY F 1 37 ? -22.698 -13.126 -19.492 1.00 30.55 16 GLY F C 1
ATOM 10311 O O . GLY F 1 37 ? -22.337 -11.953 -19.356 1.00 29.98 16 GLY F O 1
ATOM 10312 N N . GLY F 1 38 ? -22.348 -14.095 -18.646 1.00 31.68 17 GLY F N 1
ATOM 10313 C CA . GLY F 1 38 ? -21.424 -13.841 -17.535 1.00 31.19 17 GLY F CA 1
ATOM 10314 C C . GLY F 1 38 ? -21.875 -12.703 -16.630 1.00 30.81 17 GLY F C 1
ATOM 10315 O O . GLY F 1 38 ? -23.070 -12.546 -16.341 1.00 30.79 17 GLY F O 1
ATOM 10316 N N . ILE F 1 39 ? -20.907 -11.917 -16.168 1.00 30.19 18 ILE F N 1
ATOM 10317 C CA . ILE F 1 39 ? -21.165 -10.817 -15.245 1.00 30.02 18 ILE F CA 1
ATOM 10318 C C . ILE F 1 39 ? -22.158 -9.785 -15.814 1.00 28.79 18 ILE F C 1
ATOM 10319 O O . ILE F 1 39 ? -23.074 -9.339 -15.105 1.00 27.95 18 ILE F O 1
ATOM 10324 N N . GLY F 1 40 ? -21.981 -9.419 -17.092 1.00 27.99 19 GLY F N 1
ATOM 10325 C CA . GLY F 1 40 ? -22.940 -8.545 -17.776 1.00 27.03 19 GLY F CA 1
ATOM 10326 C C . GLY F 1 40 ? -24.382 -9.041 -17.686 1.00 27.27 19 GLY F C 1
ATOM 10327 O O . GLY F 1 40 ? -25.296 -8.270 -17.405 1.00 27.62 19 GLY F O 1
ATOM 10328 N N . ARG F 1 41 ? -24.595 -10.319 -17.974 1.00 27.76 20 ARG F N 1
ATOM 10329 C CA . ARG F 1 41 ? -25.951 -10.921 -17.889 1.00 27.77 20 ARG F CA 1
ATOM 10330 C C . ARG F 1 41 ? -26.479 -10.824 -16.445 1.00 28.78 20 ARG F C 1
ATOM 10331 O O . ARG F 1 41 ? -27.645 -10.455 -16.209 1.00 29.07 20 ARG F O 1
ATOM 10339 N N . ALA F 1 42 ? -25.617 -11.159 -15.493 1.00 28.27 21 ALA F N 1
ATOM 10340 C CA . ALA F 1 42 ? -25.981 -11.054 -14.067 1.00 28.96 21 ALA F CA 1
ATOM 10341 C C . ALA F 1 42 ? -26.415 -9.615 -13.721 1.00 28.46 21 ALA F C 1
ATOM 10342 O O . ALA F 1 42 ? -27.444 -9.408 -13.065 1.00 28.22 21 ALA F O 1
ATOM 10344 N N . HIS F 1 43 ? -25.670 -8.611 -14.191 1.00 27.57 22 HIS F N 1
ATOM 10345 C CA . HIS F 1 43 ? -26.047 -7.234 -13.902 1.00 27.63 22 HIS F CA 1
ATOM 10346 C C . HIS F 1 43 ? -27.423 -6.911 -14.466 1.00 28.26 22 HIS F C 1
ATOM 10347 O O . HIS F 1 43 ? -28.259 -6.304 -13.778 1.00 28.51 22 HIS F O 1
ATOM 10354 N N . ALA F 1 44 ? -27.642 -7.291 -15.732 1.00 27.98 23 ALA F N 1
ATOM 10355 C CA . ALA F 1 44 ? -28.895 -7.017 -16.407 1.00 28.55 23 ALA F CA 1
ATOM 10356 C C . ALA F 1 44 ? -30.068 -7.635 -15.634 1.00 29.98 23 ALA F C 1
ATOM 10357 O O . ALA F 1 44 ? -31.092 -6.978 -15.402 1.00 30.82 23 ALA F O 1
ATOM 10359 N N . LEU F 1 45 ? -29.906 -8.896 -15.238 1.00 30.51 24 LEU F N 1
ATOM 10360 C CA . LEU F 1 45 ? -30.913 -9.613 -14.467 1.00 31.78 24 LEU F CA 1
ATOM 10361 C C . LEU F 1 45 ? -31.175 -8.952 -13.106 1.00 32.65 24 LEU F C 1
ATOM 10362 O O . LEU F 1 45 ? -32.334 -8.812 -12.672 1.00 33.94 24 LEU F O 1
ATOM 10367 N N . ALA F 1 46 ? -30.100 -8.533 -12.451 1.00 32.69 25 ALA F N 1
ATOM 10368 C CA . ALA F 1 46 ? -30.171 -7.913 -11.108 1.00 33.18 25 ALA F CA 1
ATOM 10369 C C . ALA F 1 46 ? -30.891 -6.559 -11.123 1.00 33.43 25 ALA F C 1
ATOM 10370 O O . ALA F 1 46 ? -31.724 -6.287 -10.247 1.00 33.55 25 ALA F O 1
ATOM 10372 N N . PHE F 1 47 ? -30.575 -5.726 -12.120 1.00 32.52 26 PHE F N 1
ATOM 10373 C CA . PHE F 1 47 ? -31.248 -4.439 -12.308 1.00 32.68 26 PHE F CA 1
ATOM 10374 C C . PHE F 1 47 ? -32.749 -4.578 -12.544 1.00 33.63 26 PHE F C 1
ATOM 10375 O O . PHE F 1 47 ? -33.558 -3.948 -11.843 1.00 34.37 26 PHE F O 1
ATOM 10383 N N . ALA F 1 48 ? -33.118 -5.423 -13.504 1.00 33.32 27 ALA F N 1
ATOM 10384 C CA . ALA F 1 48 ? -34.532 -5.688 -13.808 1.00 35.02 27 ALA F CA 1
ATOM 10385 C C . ALA F 1 48 ? -35.307 -6.218 -12.593 1.00 36.36 27 ALA F C 1
ATOM 10386 O O . ALA F 1 48 ? -36.475 -5.866 -12.388 1.00 37.98 27 ALA F O 1
ATOM 10388 N N . ALA F 1 49 ? -34.659 -7.071 -11.801 1.00 36.89 28 ALA F N 1
ATOM 10389 C CA . ALA F 1 49 ? -35.290 -7.666 -10.626 1.00 37.59 28 ALA F CA 1
ATOM 10390 C C . ALA F 1 49 ? -35.559 -6.623 -9.546 1.00 38.32 28 ALA F C 1
ATOM 10391 O O . ALA F 1 49 ? -36.387 -6.842 -8.661 1.00 39.23 28 ALA F O 1
ATOM 10393 N N . GLU F 1 50 ? -34.850 -5.496 -9.618 1.00 37.58 29 GLU F N 1
ATOM 10394 C CA . GLU F 1 50 ? -35.067 -4.385 -8.698 1.00 38.49 29 GLU F CA 1
ATOM 10395 C C . GLU F 1 50 ? -35.821 -3.226 -9.366 1.00 38.68 29 GLU F C 1
ATOM 10396 O O . GLU F 1 50 ? -35.769 -2.096 -8.890 1.00 38.76 29 GLU F O 1
ATOM 10402 N N . GLY F 1 51 ? -36.516 -3.528 -10.466 1.00 39.08 30 GLY F N 1
ATOM 10403 C CA . GLY F 1 51 ? -37.454 -2.595 -11.091 1.00 39.71 30 GLY F CA 1
ATOM 10404 C C . GLY F 1 51 ? -36.918 -1.736 -12.222 1.00 39.94 30 GLY F C 1
ATOM 10405 O O . GLY F 1 51 ? -37.628 -0.844 -12.720 1.00 40.49 30 GLY F O 1
ATOM 10406 N N . ALA F 1 52 ? -35.672 -1.983 -12.639 1.00 38.87 31 ALA F N 1
ATOM 10407 C CA . ALA F 1 52 ? -35.088 -1.194 -13.722 1.00 38.07 31 ALA F CA 1
ATOM 10408 C C . ALA F 1 52 ? -35.580 -1.658 -15.078 1.00 37.20 31 ALA F C 1
ATOM 10409 O O . ALA F 1 52 ? -35.895 -2.830 -15.268 1.00 37.38 31 ALA F O 1
ATOM 10411 N N . ARG F 1 53 ? -35.659 -0.725 -16.014 1.00 36.67 32 ARG F N 1
ATOM 10412 C CA . ARG F 1 53 ? -35.881 -1.065 -17.413 1.00 36.41 32 ARG F CA 1
ATOM 10413 C C . ARG F 1 53 ? -34.508 -1.147 -18.083 1.00 35.25 32 ARG F C 1
ATOM 10414 O O . ARG F 1 53 ? -33.709 -0.211 -17.991 1.00 35.17 32 ARG F O 1
ATOM 10422 N N . VAL F 1 54 ? -34.226 -2.282 -18.729 1.00 34.30 33 VAL F N 1
ATOM 10423 C CA . VAL F 1 54 ? -32.848 -2.610 -19.104 1.00 33.16 33 VAL F CA 1
ATOM 10424 C C . VAL F 1 54 ? -32.629 -2.617 -20.614 1.00 32.69 33 VAL F C 1
ATOM 10425 O O . VAL F 1 54 ? -33.365 -3.277 -21.361 1.00 33.30 33 VAL F O 1
ATOM 10429 N N . VAL F 1 55 ? -31.609 -1.880 -21.049 1.00 31.80 34 VAL F N 1
ATOM 10430 C CA . VAL F 1 55 ? -31.063 -2.026 -22.406 1.00 30.77 34 VAL F CA 1
ATOM 10431 C C . VAL F 1 55 ? -29.937 -3.033 -22.297 1.00 29.66 34 VAL F C 1
ATOM 10432 O O . VAL F 1 55 ? -28.906 -2.769 -21.660 1.00 28.84 34 VAL F O 1
ATOM 10436 N N . VAL F 1 56 ? -30.161 -4.191 -22.896 1.00 29.18 35 VAL F N 1
ATOM 10437 C CA . VAL F 1 56 ? -29.250 -5.312 -22.829 1.00 28.66 35 VAL F CA 1
ATOM 10438 C C . VAL F 1 56 ? -28.381 -5.191 -24.061 1.00 27.94 35 VAL F C 1
ATOM 10439 O O . VAL F 1 56 ? -28.808 -5.548 -25.162 1.00 28.11 35 VAL F O 1
ATOM 10443 N N . ASN F 1 57 ? -27.182 -4.636 -23.877 1.00 27.14 36 ASN F N 1
ATOM 10444 C CA . ASN F 1 57 ? -26.244 -4.446 -24.993 1.00 26.87 36 ASN F CA 1
ATOM 10445 C C . ASN F 1 57 ? -25.293 -5.639 -25.151 1.00 26.49 36 ASN F C 1
ATOM 10446 O O . ASN F 1 57 ? -24.618 -6.037 -24.192 1.00 26.10 36 ASN F O 1
ATOM 10451 N N . ASP F 1 58 ? -25.213 -6.189 -26.360 1.00 26.43 37 ASP F N 1
ATOM 10452 C CA . ASP F 1 58 ? -24.264 -7.257 -26.642 1.00 27.35 37 ASP F CA 1
ATOM 10453 C C . ASP F 1 58 ? -24.126 -7.385 -28.144 1.00 27.89 37 ASP F C 1
ATOM 10454 O O . ASP F 1 58 ? -25.144 -7.385 -28.847 1.00 28.73 37 ASP F O 1
ATOM 10459 N N . ILE F 1 59 ? -22.892 -7.531 -28.632 1.00 27.10 38 ILE F N 1
ATOM 10460 C CA . ILE F 1 59 ? -22.660 -7.713 -30.083 1.00 27.38 38 ILE F CA 1
ATOM 10461 C C . ILE F 1 59 ? -22.938 -9.107 -30.653 1.00 27.25 38 ILE F C 1
ATOM 10462 O O . ILE F 1 59 ? -22.930 -9.272 -31.880 1.00 27.52 38 ILE F O 1
ATOM 10467 N N . GLY F 1 60 ? -23.163 -10.111 -29.798 1.00 27.43 39 GLY F N 1
ATOM 10468 C CA . GLY F 1 60 ? -23.401 -11.490 -30.279 1.00 27.26 39 GLY F CA 1
ATOM 10469 C C . GLY F 1 60 ? -24.533 -11.490 -31.288 1.00 27.59 39 GLY F C 1
ATOM 10470 O O . GLY F 1 60 ? -25.554 -10.836 -31.066 1.00 27.60 39 GLY F O 1
ATOM 10471 N N . VAL F 1 61 ? -24.354 -12.198 -32.395 1.00 27.81 40 VAL F N 1
ATOM 10472 C CA . VAL F 1 61 ? -25.350 -12.190 -33.461 1.00 27.79 40 VAL F CA 1
ATOM 10473 C C . VAL F 1 61 ? -26.573 -13.048 -33.149 1.00 27.85 40 VAL F C 1
ATOM 10474 O O . VAL F 1 61 ? -26.502 -14.029 -32.380 1.00 27.54 40 VAL F O 1
ATOM 10478 N N . GLY F 1 62 ? -27.700 -12.669 -33.751 1.00 26.83 41 GLY F N 1
ATOM 10479 C CA . GLY F 1 62 ? -28.882 -13.524 -33.764 1.00 26.25 41 GLY F CA 1
ATOM 10480 C C . GLY F 1 62 ? -28.841 -14.505 -34.928 1.00 27.37 41 GLY F C 1
ATOM 10481 O O . GLY F 1 62 ? -27.851 -14.590 -35.675 1.00 27.51 41 GLY F O 1
ATOM 10482 N N . LEU F 1 63 ? -29.939 -15.225 -35.094 1.00 26.84 42 LEU F N 1
ATOM 10483 C CA . LEU F 1 63 ? -30.015 -16.332 -36.050 1.00 27.66 42 LEU F CA 1
ATOM 10484 C C . LEU F 1 63 ? -29.924 -15.833 -37.489 1.00 27.59 42 LEU F C 1
ATOM 10485 O O . LEU F 1 63 ? -29.506 -16.563 -38.358 1.00 28.11 42 LEU F O 1
ATOM 10490 N N . ASP F 1 64 ? -30.268 -14.571 -37.719 1.00 27.82 43 ASP F N 1
ATOM 10491 C CA . ASP F 1 64 ? -30.199 -14.003 -39.077 1.00 29.49 43 ASP F CA 1
ATOM 10492 C C . ASP F 1 64 ? -28.844 -13.384 -39.399 1.00 29.61 43 ASP F C 1
ATOM 10493 O O . ASP F 1 64 ? -28.647 -12.800 -40.462 1.00 30.16 43 ASP F O 1
ATOM 10498 N N . GLY F 1 65 ? -27.915 -13.474 -38.454 1.00 28.95 44 GLY F N 1
ATOM 10499 C CA . GLY F 1 65 ? -26.564 -12.984 -38.678 1.00 29.46 44 GLY F CA 1
ATOM 10500 C C . GLY F 1 65 ? -26.319 -11.576 -38.172 1.00 29.12 44 GLY F C 1
ATOM 10501 O O . GLY F 1 65 ? -25.184 -11.074 -38.235 1.00 29.73 44 GLY F O 1
ATOM 10502 N N . SER F 1 66 ? -27.342 -10.899 -37.665 1.00 28.87 45 SER F N 1
ATOM 10503 C CA A SER F 1 66 ? -27.091 -9.539 -37.212 0.70 29.66 45 SER F CA 1
ATOM 10504 C CA B SER F 1 66 ? -27.195 -9.508 -37.200 0.30 28.29 45 SER F CA 1
ATOM 10505 C C . SER F 1 66 ? -26.979 -9.427 -35.687 1.00 28.21 45 SER F C 1
ATOM 10506 O O . SER F 1 66 ? -27.560 -10.231 -34.951 1.00 28.87 45 SER F O 1
ATOM 10511 N N . PRO F 1 67 ? -26.188 -8.438 -35.217 1.00 28.51 46 PRO F N 1
ATOM 10512 C CA . PRO F 1 67 ? -25.980 -8.237 -33.771 1.00 27.78 46 PRO F CA 1
ATOM 10513 C C . PRO F 1 67 ? -27.287 -8.039 -32.991 1.00 27.51 46 PRO F C 1
ATOM 10514 O O . PRO F 1 67 ? -28.122 -7.204 -33.358 1.00 27.79 46 PRO F O 1
ATOM 10518 N N . ALA F 1 68 ? -27.463 -8.847 -31.950 1.00 26.83 47 ALA F N 1
ATOM 10519 C CA . ALA F 1 68 ? -28.522 -8.683 -30.969 1.00 27.02 47 ALA F CA 1
ATOM 10520 C C . ALA F 1 68 ? -29.937 -8.946 -31.494 1.00 27.51 47 ALA F C 1
ATOM 10521 O O . ALA F 1 68 ? -30.925 -8.598 -30.833 1.00 28.09 47 ALA F O 1
ATOM 10523 N N . SER F 1 69 ? -30.040 -9.600 -32.651 1.00 28.01 48 SER F N 1
ATOM 10524 C CA . SER F 1 69 ? -31.349 -9.928 -33.209 1.00 28.60 48 SER F CA 1
ATOM 10525 C C . SER F 1 69 ? -31.961 -11.172 -32.529 1.00 28.78 48 SER F C 1
ATOM 10526 O O . SER F 1 69 ? -31.425 -11.687 -31.542 1.00 27.58 48 SER F O 1
ATOM 10529 N N . GLY F 1 70 ? -33.095 -11.653 -33.038 1.00 28.34 49 GLY F N 1
ATOM 10530 C CA . GLY F 1 70 ? -33.720 -12.827 -32.443 1.00 29.85 49 GLY F CA 1
ATOM 10531 C C . GLY F 1 70 ? -32.768 -14.016 -32.358 1.00 29.68 49 GLY F C 1
ATOM 10532 O O . GLY F 1 70 ? -31.991 -14.253 -33.273 1.00 30.40 49 GLY F O 1
ATOM 10533 N N . GLY F 1 71 ? -32.820 -14.749 -31.250 1.00 29.89 50 GLY F N 1
ATOM 10534 C CA . GLY F 1 71 ? -31.932 -15.900 -31.065 1.00 30.11 50 GLY F CA 1
ATOM 10535 C C . GLY F 1 71 ? -30.526 -15.532 -30.579 1.00 29.76 50 GLY F C 1
ATOM 10536 O O . GLY F 1 71 ? -29.703 -16.421 -30.348 1.00 29.60 50 GLY F O 1
ATOM 10537 N N . SER F 1 72 ? -30.260 -14.238 -30.409 1.00 28.18 51 SER F N 1
ATOM 10538 C CA . SER F 1 72 ? -28.947 -13.761 -29.960 1.00 28.25 51 SER F CA 1
ATOM 10539 C C . SER F 1 72 ? -28.823 -13.894 -28.444 1.00 28.66 51 SER F C 1
ATOM 10540 O O . SER F 1 72 ? -29.818 -14.085 -27.752 1.00 28.50 51 SER F O 1
ATOM 10543 N N . ALA F 1 73 ? -27.589 -13.757 -27.950 1.00 29.35 52 ALA F N 1
ATOM 10544 C CA . ALA F 1 73 ? -27.313 -13.734 -26.511 1.00 30.04 52 ALA F CA 1
ATOM 10545 C C . ALA F 1 73 ? -28.099 -12.597 -25.822 1.00 29.80 52 ALA F C 1
ATOM 10546 O O . ALA F 1 73 ? -28.768 -12.844 -24.809 1.00 30.76 52 ALA F O 1
ATOM 10548 N N . ALA F 1 74 ? -28.069 -11.392 -26.402 1.00 29.56 53 ALA F N 1
ATOM 10549 C CA . ALA F 1 74 ? -28.780 -10.235 -25.829 1.00 29.02 53 ALA F CA 1
ATOM 10550 C C . ALA F 1 74 ? -30.275 -10.516 -25.733 1.00 29.49 53 ALA F C 1
ATOM 10551 O O . ALA F 1 74 ? -30.880 -10.323 -24.696 1.00 29.04 53 ALA F O 1
ATOM 10553 N N . GLN F 1 75 ? -30.873 -10.984 -26.826 1.00 30.84 54 GLN F N 1
ATOM 10554 C CA . GLN F 1 75 ? -32.309 -11.255 -26.807 1.00 31.94 54 GLN F CA 1
ATOM 10555 C C . GLN F 1 75 ? -32.689 -12.363 -25.839 1.00 32.60 54 GLN F C 1
ATOM 10556 O O . GLN F 1 75 ? -33.780 -12.329 -25.238 1.00 33.57 54 GLN F O 1
ATOM 10562 N N . SER F 1 76 ? -31.811 -13.355 -25.693 1.00 32.96 55 SER F N 1
ATOM 10563 C CA . SER F 1 76 ? -32.031 -14.401 -24.704 1.00 33.90 55 SER F CA 1
ATOM 10564 C C . SER F 1 76 ? -32.126 -13.798 -23.304 1.00 33.56 55 SER F C 1
ATOM 10565 O O . SER F 1 76 ? -32.975 -14.202 -22.510 1.00 33.77 55 SER F O 1
ATOM 10568 N N . VAL F 1 77 ? -31.252 -12.830 -23.000 1.00 32.44 56 VAL F N 1
ATOM 10569 C CA . VAL F 1 77 ? -31.278 -12.181 -21.681 1.00 32.75 56 VAL F CA 1
ATOM 10570 C C . VAL F 1 77 ? -32.540 -11.321 -21.514 1.00 32.71 56 VAL F C 1
ATOM 10571 O O . VAL F 1 77 ? -33.163 -11.316 -20.435 1.00 33.54 56 VAL F O 1
ATOM 10575 N N . VAL F 1 78 ? -32.919 -10.628 -22.591 1.00 32.97 57 VAL F N 1
ATOM 10576 C CA . VAL F 1 78 ? -34.164 -9.867 -22.652 1.00 33.37 57 VAL F CA 1
ATOM 10577 C C . VAL F 1 78 ? -35.342 -10.787 -22.314 1.00 34.41 57 VAL F C 1
ATOM 10578 O O . VAL F 1 78 ? -36.165 -10.457 -21.456 1.00 34.49 57 VAL F O 1
ATOM 10582 N N . ASP F 1 79 ? -35.392 -11.956 -22.956 1.00 35.63 58 ASP F N 1
ATOM 10583 C CA . ASP F 1 79 ? -36.469 -12.929 -22.722 1.00 37.15 58 ASP F CA 1
ATOM 10584 C C . ASP F 1 79 ? -36.549 -13.418 -21.276 1.00 37.49 58 ASP F C 1
ATOM 10585 O O . ASP F 1 79 ? -37.651 -13.650 -20.749 1.00 37.78 58 ASP F O 1
ATOM 10590 N N . GLU F 1 80 ? -35.391 -13.609 -20.642 1.00 36.99 59 GLU F N 1
ATOM 10591 C CA . GLU F 1 80 ? -35.360 -14.002 -19.234 1.00 38.25 59 GLU F CA 1
ATOM 10592 C C . GLU F 1 80 ? -35.943 -12.904 -18.372 1.00 38.30 59 GLU F C 1
ATOM 10593 O O . GLU F 1 80 ? -36.678 -13.172 -17.405 1.00 39.04 59 GLU F O 1
ATOM 10599 N N . ILE F 1 81 ? -35.592 -11.669 -18.716 1.00 38.05 60 ILE F N 1
ATOM 10600 C CA . ILE F 1 81 ? -36.094 -10.504 -18.011 1.00 38.39 60 ILE F CA 1
ATOM 10601 C C . ILE F 1 81 ? -37.618 -10.430 -18.146 1.00 39.92 60 ILE F C 1
ATOM 10602 O O . ILE F 1 81 ? -38.326 -10.328 -17.132 1.00 40.55 60 ILE F O 1
ATOM 10607 N N . THR F 1 82 ? -38.108 -10.520 -19.382 1.00 40.36 61 THR F N 1
ATOM 10608 C CA . THR F 1 82 ? -39.544 -10.478 -19.654 1.00 42.48 61 THR F CA 1
ATOM 10609 C C . THR F 1 82 ? -40.293 -11.632 -18.953 1.00 42.90 61 THR F C 1
ATOM 10610 O O . THR F 1 82 ? -41.340 -11.416 -18.330 1.00 43.55 61 THR F O 1
ATOM 10614 N N . ALA F 1 83 ? -39.745 -12.846 -19.026 1.00 43.46 62 ALA F N 1
ATOM 10615 C CA . ALA F 1 83 ? -40.373 -14.016 -18.370 1.00 44.19 62 ALA F CA 1
ATOM 10616 C C . ALA F 1 83 ? -40.527 -13.824 -16.857 1.00 44.80 62 ALA F C 1
ATOM 10617 O O . ALA F 1 83 ? -41.501 -14.314 -16.252 1.00 45.11 62 ALA F O 1
ATOM 10619 N N . ALA F 1 84 ? -39.580 -13.106 -16.250 1.00 43.99 63 ALA F N 1
ATOM 10620 C CA . ALA F 1 84 ? -39.621 -12.823 -14.818 1.00 45.16 63 ALA F CA 1
ATOM 10621 C C . ALA F 1 84 ? -40.494 -11.603 -14.495 1.00 45.65 63 ALA F C 1
ATOM 10622 O O . ALA F 1 84 ? -40.628 -11.222 -13.331 1.00 46.32 63 ALA F O 1
ATOM 10624 N N . GLY F 1 85 ? -41.080 -10.998 -15.527 1.00 46.02 64 GLY F N 1
ATOM 10625 C CA . GLY F 1 85 ? -42.010 -9.881 -15.349 1.00 46.56 64 GLY F CA 1
ATOM 10626 C C . GLY F 1 85 ? -41.403 -8.493 -15.478 1.00 46.47 64 GLY F C 1
ATOM 10627 O O . GLY F 1 85 ? -41.980 -7.522 -15.000 1.00 47.01 64 GLY F O 1
ATOM 10628 N N . GLY F 1 86 ? -40.249 -8.386 -16.136 1.00 45.63 65 GLY F N 1
ATOM 10629 C CA . GLY F 1 86 ? -39.581 -7.095 -16.295 1.00 44.66 65 GLY F CA 1
ATOM 10630 C C . GLY F 1 86 ? -39.703 -6.521 -17.694 1.00 44.32 65 GLY F C 1
ATOM 10631 O O . GLY F 1 86 ? -40.424 -7.068 -18.537 1.00 44.47 65 GLY F O 1
ATOM 10632 N N . GLU F 1 87 ? -38.998 -5.415 -17.935 1.00 42.89 66 GLU F N 1
ATOM 10633 C CA . GLU F 1 87 ? -38.960 -4.763 -19.245 1.00 42.52 66 GLU F CA 1
ATOM 10634 C C . GLU F 1 87 ? -37.510 -4.606 -19.698 1.00 40.53 66 GLU F C 1
ATOM 10635 O O . GLU F 1 87 ? -36.659 -4.152 -18.925 1.00 39.68 66 GLU F O 1
ATOM 10641 N N . ALA F 1 88 ? -37.238 -4.970 -20.948 1.00 38.80 67 ALA F N 1
ATOM 10642 C CA . ALA F 1 88 ? -35.885 -4.872 -21.485 1.00 37.24 67 ALA F CA 1
ATOM 10643 C C . ALA F 1 88 ? -35.912 -4.834 -22.998 1.00 36.59 67 ALA F C 1
ATOM 10644 O O . ALA F 1 88 ? -36.865 -5.298 -23.613 1.00 36.54 67 ALA F O 1
ATOM 10646 N N . VAL F 1 89 ? -34.866 -4.272 -23.595 1.00 34.78 68 VAL F N 1
ATOM 10647 C CA . VAL F 1 89 ? -34.709 -4.302 -25.034 1.00 34.20 68 VAL F CA 1
ATOM 10648 C C . VAL F 1 89 ? -33.268 -4.710 -25.353 1.00 33.34 68 VAL F C 1
ATOM 10649 O O . VAL F 1 89 ? -32.348 -4.430 -24.582 1.00 32.51 68 VAL F O 1
ATOM 10653 N N . ALA F 1 90 ? -33.088 -5.409 -26.466 1.00 32.77 69 ALA F N 1
ATOM 10654 C CA . ALA F 1 90 ? -31.757 -5.781 -26.902 1.00 32.38 69 ALA F CA 1
ATOM 10655 C C . ALA F 1 90 ? -31.130 -4.677 -27.746 1.00 32.21 69 ALA F C 1
ATOM 10656 O O . ALA F 1 90 ? -31.827 -3.954 -28.473 1.00 32.65 69 ALA F O 1
ATOM 10658 N N . ASP F 1 91 ? -29.803 -4.559 -27.669 1.00 30.90 70 ASP F N 1
ATOM 10659 C CA . ASP F 1 91 ? -29.072 -3.598 -28.492 1.00 30.71 70 ASP F CA 1
ATOM 10660 C C . ASP F 1 91 ? -27.747 -4.211 -28.905 1.00 29.82 70 ASP F C 1
ATOM 10661 O O . ASP F 1 91 ? -27.066 -4.822 -28.077 1.00 29.52 70 ASP F O 1
ATOM 10666 N N . GLY F 1 92 ? -27.384 -4.037 -30.175 1.00 28.68 71 GLY F N 1
ATOM 10667 C CA . GLY F 1 92 ? -26.209 -4.689 -30.753 1.00 29.06 71 GLY F CA 1
ATOM 10668 C C . GLY F 1 92 ? -24.984 -3.822 -30.984 1.00 28.73 71 GLY F C 1
ATOM 10669 O O . GLY F 1 92 ? -24.039 -4.260 -31.637 1.00 28.45 71 GLY F O 1
ATOM 10670 N N . SER F 1 93 ? -25.001 -2.603 -30.446 1.00 29.05 72 SER F N 1
ATOM 10671 C CA . SER F 1 93 ? -23.906 -1.646 -30.643 1.00 29.42 72 SER F CA 1
ATOM 10672 C C . SER F 1 93 ? -22.557 -2.202 -30.194 1.00 29.32 72 SER F C 1
ATOM 10673 O O . SER F 1 93 ? -22.447 -2.792 -29.127 1.00 27.71 72 SER F O 1
ATOM 10676 N N . ASN F 1 94 ? -21.528 -1.988 -31.009 1.00 30.00 73 ASN F N 1
ATOM 10677 C CA . ASN F 1 94 ? -20.162 -2.270 -30.591 1.00 31.04 73 ASN F CA 1
ATOM 10678 C C . ASN F 1 94 ? -19.598 -1.013 -29.952 1.00 29.91 73 ASN F C 1
ATOM 10679 O O . ASN F 1 94 ? -19.343 -0.033 -30.647 1.00 29.85 73 ASN F O 1
ATOM 10684 N N . VAL F 1 95 ? -19.405 -1.025 -28.636 1.00 29.21 74 VAL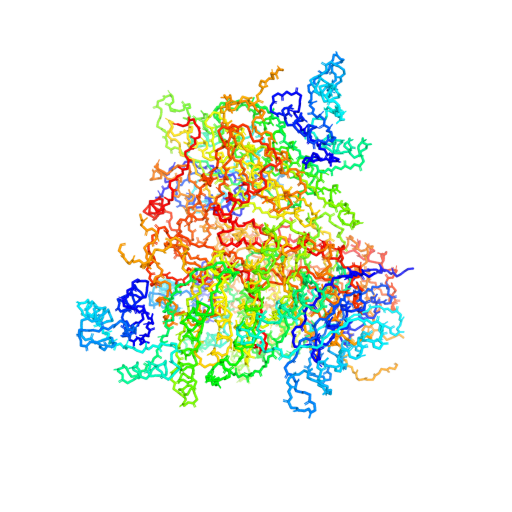 F N 1
ATOM 10685 C CA . VAL F 1 95 ? -18.942 0.188 -27.961 1.00 28.85 74 VAL F CA 1
ATOM 10686 C C . VAL F 1 95 ? -17.537 0.667 -28.335 1.00 28.36 74 VAL F C 1
ATOM 10687 O O . VAL F 1 95 ? -17.218 1.836 -28.114 1.00 28.17 74 VAL F O 1
ATOM 10691 N N . ALA F 1 96 ? -16.701 -0.216 -28.879 1.00 28.66 75 ALA F N 1
ATOM 10692 C CA . ALA F 1 96 ? -15.354 0.185 -29.371 1.00 29.39 75 ALA F CA 1
ATOM 10693 C C . ALA F 1 96 ? -15.461 1.102 -30.591 1.00 30.61 75 ALA F C 1
ATOM 10694 O O . ALA F 1 96 ? -14.500 1.785 -30.963 1.00 31.16 75 ALA F O 1
ATOM 10696 N N . ASP F 1 97 ? -16.628 1.079 -31.225 1.00 31.53 76 ASP F N 1
ATOM 10697 C CA . ASP F 1 97 ? -16.969 2.008 -32.304 1.00 32.62 76 ASP F CA 1
ATOM 10698 C C . ASP F 1 97 ? -17.652 3.242 -31.711 1.00 32.03 76 ASP F C 1
ATOM 10699 O O . ASP F 1 97 ? -18.729 3.160 -31.118 1.00 31.30 76 ASP F O 1
ATOM 10704 N N . TRP F 1 98 ? -17.005 4.388 -31.883 1.00 32.16 77 TRP F N 1
ATOM 10705 C CA . TRP F 1 98 ? -17.409 5.639 -31.252 1.00 32.54 77 TRP F CA 1
ATOM 10706 C C . TRP F 1 98 ? -18.851 6.060 -31.561 1.00 33.16 77 TRP F C 1
ATOM 10707 O O . TRP F 1 98 ? -19.586 6.447 -30.662 1.00 34.20 77 TRP F O 1
ATOM 10718 N N . ASP F 1 99 ? -19.257 5.948 -32.819 1.00 34.30 78 ASP F N 1
ATOM 10719 C CA . ASP F 1 99 ? -20.613 6.293 -33.247 1.00 35.28 78 ASP F CA 1
ATOM 10720 C C . ASP F 1 99 ? -21.664 5.302 -32.741 1.00 34.32 78 ASP F C 1
ATOM 10721 O O . ASP F 1 99 ? -22.766 5.695 -32.401 1.00 34.22 78 ASP F O 1
ATOM 10726 N N . GLN F 1 100 ? -21.318 4.020 -32.701 1.00 33.59 79 GLN F N 1
ATOM 10727 C CA . GLN F 1 100 ? -22.234 3.000 -32.193 1.00 33.02 79 GLN F CA 1
ATOM 10728 C C . GLN F 1 100 ? -22.465 3.196 -30.686 1.00 32.12 79 GLN F C 1
ATOM 10729 O O . GLN F 1 100 ? -23.571 2.958 -30.174 1.00 32.00 79 GLN F O 1
ATOM 10735 N N . ALA F 1 101 ? -21.411 3.626 -29.992 1.00 31.54 80 ALA F N 1
ATOM 10736 C CA . ALA F 1 101 ? -21.491 3.970 -28.574 1.00 31.57 80 ALA F CA 1
ATOM 10737 C C . ALA F 1 101 ? -22.500 5.096 -28.370 1.00 31.98 80 ALA F C 1
ATOM 10738 O O . ALA F 1 101 ? -23.319 5.042 -27.445 1.00 31.34 80 ALA F O 1
ATOM 10740 N N . ALA F 1 102 ? -22.461 6.103 -29.250 1.00 32.41 81 ALA F N 1
ATOM 10741 C CA . ALA F 1 102 ? -23.433 7.205 -29.176 1.00 33.25 81 ALA F CA 1
ATOM 10742 C C . ALA F 1 102 ? -24.869 6.693 -29.384 1.00 34.06 81 ALA F C 1
ATOM 10743 O O . ALA F 1 102 ? -25.800 7.119 -28.696 1.00 33.98 81 ALA F O 1
ATOM 10745 N N . GLY F 1 103 ? -25.022 5.781 -30.338 1.00 33.84 82 GLY F N 1
ATOM 10746 C CA . GLY F 1 103 ? -26.324 5.215 -30.675 1.00 34.81 82 GLY F CA 1
ATOM 10747 C C . GLY F 1 103 ? -26.893 4.368 -29.559 1.00 34.49 82 GLY F C 1
ATOM 10748 O O . GLY F 1 103 ? -28.113 4.297 -29.405 1.00 34.76 82 GLY F O 1
ATOM 10749 N N . LEU F 1 104 ? -26.011 3.724 -28.786 1.00 33.60 83 LEU F N 1
ATOM 10750 C CA . LEU F 1 104 ? -26.430 2.926 -27.625 1.00 32.82 83 LEU F CA 1
ATOM 10751 C C . LEU F 1 104 ? -27.159 3.800 -26.605 1.00 33.85 83 LEU F C 1
ATOM 10752 O O . LEU F 1 104 ? -28.202 3.413 -26.066 1.00 33.69 83 LEU F O 1
ATOM 10757 N N . ILE F 1 105 ? -26.616 4.985 -26.359 1.00 34.02 84 ILE F N 1
ATOM 10758 C CA . ILE F 1 105 ? -27.270 5.951 -25.493 1.00 35.73 84 ILE F CA 1
ATOM 10759 C C . ILE F 1 105 ? -28.659 6.296 -26.041 1.00 37.40 84 ILE F C 1
ATOM 10760 O O . ILE F 1 105 ? -29.624 6.309 -25.274 1.00 37.51 84 ILE F O 1
ATOM 10765 N N . GLN F 1 106 ? -28.755 6.548 -27.353 1.00 39.32 85 GLN F N 1
ATOM 10766 C CA . GLN F 1 106 ? -30.057 6.833 -27.999 1.00 41.24 85 GLN F CA 1
ATOM 10767 C C . GLN F 1 106 ? -31.084 5.687 -27.925 1.00 41.68 85 GLN F C 1
ATOM 10768 O O . GLN F 1 106 ? -32.284 5.952 -27.844 1.00 42.57 85 GLN F O 1
ATOM 10774 N N . THR F 1 107 ? -30.630 4.432 -27.931 1.00 41.41 86 THR F N 1
ATOM 10775 C CA . THR F 1 107 ? -31.546 3.297 -27.740 1.00 41.66 86 THR F CA 1
ATOM 10776 C C . THR F 1 107 ? -32.312 3.461 -26.432 1.00 42.15 86 THR F C 1
ATOM 10777 O O . THR F 1 107 ? -33.537 3.356 -26.410 1.00 42.21 86 THR F O 1
ATOM 10781 N N . ALA F 1 108 ? -31.584 3.737 -25.353 1.00 41.63 87 ALA F N 1
ATOM 10782 C CA . ALA F 1 108 ? -32.192 3.968 -24.051 1.00 42.43 87 ALA F CA 1
ATOM 10783 C C . ALA F 1 108 ? -33.221 5.117 -24.098 1.00 43.32 87 ALA F C 1
ATOM 10784 O O . ALA F 1 108 ? -34.378 4.952 -23.685 1.00 44.00 87 ALA F O 1
ATOM 10786 N N . VAL F 1 109 ? -32.798 6.259 -24.633 1.00 43.84 88 VAL F N 1
ATOM 10787 C CA . VAL F 1 109 ? -33.643 7.451 -24.673 1.00 45.18 88 VAL F CA 1
ATOM 10788 C C . VAL F 1 109 ? -34.903 7.194 -25.505 1.00 46.18 88 VAL F C 1
ATOM 10789 O O . VAL F 1 109 ? -36.011 7.514 -25.074 1.00 46.51 88 VAL F O 1
ATOM 10793 N N . GLU F 1 110 ? -34.724 6.601 -26.683 1.00 46.51 89 GLU F N 1
ATOM 10794 C CA . GLU F 1 110 ? -35.845 6.347 -27.587 1.00 47.61 89 GLU F CA 1
ATOM 10795 C C . GLU F 1 110 ? -36.758 5.188 -27.172 1.00 47.33 89 GLU F C 1
ATOM 10796 O O . GLU F 1 110 ? -37.973 5.236 -27.417 1.00 48.20 89 GLU F O 1
ATOM 10802 N N . THR F 1 111 ? -36.196 4.152 -26.552 1.00 45.86 90 THR F N 1
ATOM 10803 C CA . THR F 1 111 ? -37.008 3.020 -26.112 1.00 45.62 90 THR F CA 1
ATOM 10804 C C . THR F 1 111 ? -37.745 3.330 -24.813 1.00 45.63 90 THR F C 1
ATOM 10805 O O . THR F 1 111 ? -38.942 3.094 -24.716 1.00 46.10 90 THR F O 1
ATOM 10809 N N . PHE F 1 112 ? -37.028 3.866 -23.828 1.00 44.75 91 PHE F N 1
ATOM 10810 C CA . PHE F 1 112 ? -37.583 4.038 -22.487 1.00 44.24 91 PHE F CA 1
ATOM 10811 C C . PHE F 1 112 ? -37.762 5.492 -22.044 1.00 44.16 91 PHE F C 1
ATOM 10812 O O . PHE F 1 112 ? -38.168 5.740 -20.916 1.00 44.93 91 PHE F O 1
ATOM 10820 N N . GLY F 1 113 ? -37.466 6.449 -22.919 1.00 43.61 92 GLY F N 1
ATOM 10821 C CA . GLY F 1 113 ? -37.729 7.856 -22.605 1.00 43.77 92 GLY F CA 1
ATOM 10822 C C . GLY F 1 113 ? -36.580 8.631 -21.967 1.00 43.10 92 GLY F C 1
ATOM 10823 O O . GLY F 1 113 ? -36.658 9.853 -21.814 1.00 43.60 92 GLY F O 1
ATOM 10824 N N . GLY F 1 114 ? -35.498 7.939 -21.617 1.00 41.56 93 GLY F N 1
ATOM 10825 C CA . GLY F 1 114 ? -34.344 8.590 -20.974 1.00 40.04 93 GLY F CA 1
ATOM 10826 C C . GLY F 1 114 ? -33.276 7.585 -20.567 1.00 38.67 93 GLY F C 1
ATOM 10827 O O . GLY F 1 114 ? -33.314 6.438 -21.017 1.00 38.23 93 GLY F O 1
ATOM 10828 N N . LEU F 1 115 ? -32.332 8.020 -19.724 1.00 37.42 94 LEU F N 1
ATOM 10829 C CA . LEU F 1 115 ? -31.253 7.157 -19.200 1.00 35.43 94 LEU F CA 1
ATOM 10830 C C . LEU F 1 115 ? -30.879 7.560 -17.786 1.00 35.04 94 LEU F C 1
ATOM 10831 O O . LEU F 1 115 ? -30.698 8.743 -17.505 1.00 34.33 94 LEU F O 1
ATOM 10836 N N . ASP F 1 116 ? -30.745 6.574 -16.899 1.00 34.41 95 ASP F N 1
ATOM 10837 C CA . ASP F 1 116 ? -30.333 6.843 -15.524 1.00 34.04 95 ASP F CA 1
ATOM 10838 C C . ASP F 1 116 ? -28.987 6.240 -15.156 1.00 32.98 95 ASP F C 1
ATOM 10839 O O . ASP F 1 116 ? -28.243 6.820 -14.374 1.00 33.48 95 ASP F O 1
ATOM 10844 N N . VAL F 1 117 ? -28.693 5.058 -15.686 1.00 31.29 96 VAL F N 1
ATOM 10845 C CA . VAL F 1 117 ? -27.517 4.318 -15.250 1.00 29.91 96 VAL F CA 1
ATOM 10846 C C . VAL F 1 117 ? -26.790 3.722 -16.456 1.00 28.39 96 VAL F C 1
ATOM 10847 O O . VAL F 1 117 ? -27.414 3.066 -17.310 1.00 27.40 96 VAL F O 1
ATOM 10851 N N . LEU F 1 118 ? -25.481 3.975 -16.518 1.00 26.65 97 LEU F N 1
ATOM 10852 C CA . LEU F 1 118 ? -24.620 3.349 -17.526 1.00 25.18 97 LEU F CA 1
ATOM 10853 C C . LEU F 1 118 ? -23.676 2.386 -16.817 1.00 24.90 97 LEU F C 1
ATOM 10854 O O . LEU F 1 118 ? -22.918 2.798 -15.916 1.00 26.50 97 LEU F O 1
ATOM 10859 N N . VAL F 1 119 ? -23.743 1.110 -17.193 1.00 24.20 98 VAL F N 1
ATOM 10860 C CA . VAL F 1 119 ? -22.856 0.091 -16.643 1.00 23.37 98 VAL F CA 1
ATOM 10861 C C . VAL F 1 119 ? -21.931 -0.390 -17.750 1.00 23.21 98 VAL F C 1
ATOM 10862 O O . VAL F 1 119 ? -22.359 -1.083 -18.658 1.00 23.94 98 VAL F O 1
ATOM 10866 N N . ASN F 1 120 ? -20.659 -0.012 -17.670 1.00 22.83 99 ASN F N 1
ATOM 10867 C CA . ASN F 1 120 ? -19.684 -0.447 -18.650 1.00 21.92 99 ASN F CA 1
ATOM 10868 C C . ASN F 1 120 ? -19.100 -1.756 -18.203 1.00 21.95 99 ASN F C 1
ATOM 10869 O O . ASN F 1 120 ? -18.402 -1.797 -17.178 1.00 23.34 99 ASN F O 1
ATOM 10874 N N . ASN F 1 121 ? -19.362 -2.806 -18.969 1.00 22.26 100 ASN F N 1
ATOM 10875 C CA . ASN F 1 121 ? -18.926 -4.157 -18.614 1.00 23.58 100 ASN F CA 1
ATOM 10876 C C . ASN F 1 121 ? -18.232 -4.940 -19.756 1.00 24.30 100 ASN F C 1
ATOM 10877 O O . ASN F 1 121 ? -17.416 -5.838 -19.495 1.00 24.13 100 ASN F O 1
ATOM 10882 N N . ALA F 1 122 ? -18.552 -4.626 -21.014 1.00 24.93 101 ALA F N 1
ATOM 10883 C CA . ALA F 1 122 ? -18.015 -5.408 -22.141 1.00 25.47 101 ALA F CA 1
ATOM 10884 C C . ALA F 1 122 ? -16.491 -5.482 -22.121 1.00 25.86 101 ALA F C 1
ATOM 10885 O O . ALA F 1 122 ? -15.827 -4.497 -21.838 1.00 24.62 101 ALA F O 1
ATOM 10887 N N . GLY F 1 123 ? -15.959 -6.658 -22.441 1.00 26.79 102 GLY F N 1
ATOM 10888 C CA . GLY F 1 123 ? -14.531 -6.867 -22.418 1.00 27.88 102 GLY F CA 1
ATOM 10889 C C . GLY F 1 123 ? -14.120 -8.081 -23.222 1.00 29.58 102 GLY F C 1
ATOM 10890 O O . GLY F 1 123 ? -14.942 -8.929 -23.566 1.00 31.03 102 GLY F O 1
ATOM 10891 N N . ILE F 1 124 ? -12.832 -8.152 -23.523 1.00 30.16 103 ILE F N 1
ATOM 10892 C CA . ILE F 1 124 ? -12.206 -9.348 -24.040 1.00 31.22 103 ILE F CA 1
ATOM 10893 C C . ILE F 1 124 ? -10.882 -9.528 -23.323 1.00 31.24 103 ILE F C 1
ATOM 10894 O O . ILE F 1 124 ? -10.387 -8.594 -22.640 1.00 30.05 103 ILE F O 1
ATOM 10899 N N . VAL F 1 125 ? -10.314 -10.726 -23.446 1.00 30.79 104 VAL F N 1
ATOM 10900 C CA . VAL F 1 125 ? -8.942 -10.964 -22.999 1.00 31.00 104 VAL F CA 1
ATOM 10901 C C . VAL F 1 125 ? -8.151 -11.502 -24.175 1.00 30.97 104 VAL F C 1
ATOM 10902 O O . VAL F 1 125 ? -8.681 -12.265 -25.002 1.00 31.11 104 VAL F O 1
ATOM 10906 N N . ARG F 1 126 ? -6.891 -11.094 -24.237 1.00 29.76 105 ARG F N 1
ATOM 10907 C CA . ARG F 1 126 ? -5.908 -11.628 -25.172 1.00 30.05 105 ARG F CA 1
ATOM 10908 C C . ARG F 1 126 ? -4.621 -11.717 -24.368 1.00 30.18 105 ARG F C 1
ATOM 10909 O O . ARG F 1 126 ? -3.697 -10.921 -24.550 1.00 29.72 105 ARG F O 1
ATOM 10917 N N . ASP F 1 127 ? -4.578 -12.664 -23.444 1.00 29.86 106 ASP F N 1
ATOM 10918 C CA . ASP F 1 127 ? -3.480 -12.734 -22.482 1.00 30.09 106 ASP F CA 1
ATOM 10919 C C . ASP F 1 127 ? -2.169 -13.165 -23.142 1.00 30.56 106 ASP F C 1
ATOM 10920 O O . ASP F 1 127 ? -2.107 -14.229 -23.758 1.00 30.76 106 ASP F O 1
ATOM 10925 N N . ARG F 1 128 ? -1.142 -12.325 -22.998 1.00 29.16 107 ARG F N 1
ATOM 10926 C CA . ARG F 1 128 ? 0.218 -12.619 -23.453 1.00 29.80 107 ARG F CA 1
ATOM 10927 C C . ARG F 1 128 ? 1.178 -11.879 -22.552 1.00 29.24 107 ARG F C 1
ATOM 10928 O O . ARG F 1 128 ? 0.850 -10.810 -22.025 1.00 29.27 107 ARG F O 1
ATOM 10936 N N . MET F 1 129 ? 2.377 -12.426 -22.401 1.00 29.36 108 MET F N 1
ATOM 10937 C CA . MET F 1 129 ? 3.464 -11.680 -21.808 1.00 29.11 108 MET F CA 1
ATOM 10938 C C . MET F 1 129 ? 3.716 -10.431 -22.678 1.00 28.80 108 MET F C 1
ATOM 10939 O O . MET F 1 129 ? 3.453 -10.458 -23.885 1.00 28.45 108 MET F O 1
ATOM 10944 N N . ILE F 1 130 ? 4.208 -9.349 -22.072 1.00 28.29 109 ILE F N 1
ATOM 10945 C CA . ILE F 1 130 ? 4.467 -8.110 -22.835 1.00 27.61 109 ILE F CA 1
ATOM 10946 C C . ILE F 1 130 ? 5.394 -8.392 -24.030 1.00 28.69 109 ILE F C 1
ATOM 10947 O O . ILE F 1 130 ? 5.081 -7.998 -25.162 1.00 27.69 109 ILE F O 1
ATOM 10952 N N . ALA F 1 131 ? 6.478 -9.134 -23.772 1.00 28.94 110 ALA F N 1
ATOM 10953 C CA . ALA F 1 131 ? 7.466 -9.494 -24.780 1.00 30.03 110 ALA F CA 1
ATOM 10954 C C . ALA F 1 131 ? 6.885 -10.295 -25.944 1.00 31.16 110 ALA F C 1
ATOM 10955 O O . ALA F 1 131 ? 7.520 -10.396 -27.009 1.00 31.84 110 ALA F O 1
ATOM 10957 N N . ASN F 1 132 ? 5.702 -10.884 -25.745 1.00 31.28 111 ASN F N 1
ATOM 10958 C CA . ASN F 1 132 ? 5.096 -11.769 -26.755 1.00 32.12 111 ASN F CA 1
ATOM 10959 C C . ASN F 1 132 ? 3.723 -11.273 -27.205 1.00 31.46 111 ASN F C 1
ATOM 10960 O O . ASN F 1 132 ? 2.933 -12.022 -27.793 1.00 32.85 111 ASN F O 1
ATOM 10965 N N . THR F 1 133 ? 3.418 -10.010 -26.923 1.00 29.22 112 THR F N 1
ATOM 10966 C CA . THR F 1 133 ? 2.116 -9.462 -27.322 1.00 27.43 112 THR F CA 1
ATOM 10967 C C . THR F 1 133 ? 2.186 -8.925 -28.749 1.00 27.71 112 THR F C 1
ATOM 10968 O O . THR F 1 133 ? 3.133 -8.199 -29.088 1.00 27.74 112 THR F O 1
ATOM 10972 N N . SER F 1 134 ? 1.200 -9.289 -29.571 1.00 27.96 113 SER F N 1
ATOM 10973 C CA . SER F 1 134 ? 1.126 -8.809 -30.947 1.00 28.81 113 SER F CA 1
ATOM 10974 C C . SER F 1 134 ? 0.456 -7.436 -30.980 1.00 27.94 113 SER F C 1
ATOM 10975 O O . SER F 1 134 ? -0.211 -7.051 -30.011 1.00 27.47 113 SER F O 1
ATOM 10978 N N . GLU F 1 135 ? 0.603 -6.718 -32.094 1.00 27.88 114 GLU F N 1
ATOM 10979 C CA . GLU F 1 135 ? -0.061 -5.414 -32.232 1.00 27.34 114 GLU F CA 1
ATOM 10980 C C . GLU F 1 135 ? -1.565 -5.541 -32.057 1.00 27.11 114 GLU F C 1
ATOM 10981 O O . GLU F 1 135 ? -2.190 -4.748 -31.348 1.00 26.12 114 GLU F O 1
ATOM 10987 N N . GLU F 1 136 ? -2.137 -6.552 -32.695 1.00 27.33 115 GLU F N 1
ATOM 10988 C CA . GLU F 1 136 ? -3.583 -6.740 -32.683 1.00 27.14 115 GLU F CA 1
ATOM 10989 C C . GLU F 1 136 ? -4.103 -7.136 -31.296 1.00 27.02 115 GLU F C 1
ATOM 10990 O O . GLU F 1 136 ? -5.197 -6.728 -30.911 1.00 27.05 115 GLU F O 1
ATOM 10992 N N . GLU F 1 137 ? -3.326 -7.933 -30.558 1.00 27.58 116 GLU F N 1
ATOM 10993 C CA . GLU F 1 137 ? -3.698 -8.335 -29.188 1.00 26.74 116 GLU F CA 1
ATOM 10994 C C . GLU F 1 137 ? -3.677 -7.127 -28.223 1.00 25.80 116 GLU F C 1
ATOM 10995 O O . GLU F 1 137 ? -4.495 -7.022 -27.292 1.00 25.63 116 GLU F O 1
ATOM 11001 N N . PHE F 1 138 ? -2.739 -6.233 -28.450 1.00 23.74 117 PHE F N 1
ATOM 11002 C CA . PHE F 1 138 ? -2.749 -4.957 -27.714 1.00 23.54 117 PHE F CA 1
ATOM 11003 C C . PHE F 1 138 ? -3.939 -4.099 -28.146 1.00 22.76 117 PHE F C 1
ATOM 11004 O O . PHE F 1 138 ? -4.747 -3.673 -27.286 1.00 22.47 117 PHE F O 1
ATOM 11012 N N . ASP F 1 139 ? -4.052 -3.834 -29.452 1.00 23.13 118 ASP F N 1
ATOM 11013 C CA . ASP F 1 139 ? -5.114 -2.955 -29.975 1.00 24.02 118 ASP F CA 1
ATOM 11014 C C . ASP F 1 139 ? -6.524 -3.394 -29.563 1.00 24.41 118 ASP F C 1
ATOM 11015 O O . ASP F 1 139 ? -7.342 -2.577 -29.142 1.00 23.73 118 ASP F O 1
ATOM 11020 N N . ALA F 1 140 ? -6.814 -4.686 -29.723 1.00 23.93 119 ALA F N 1
ATOM 11021 C CA . ALA F 1 140 ? -8.170 -5.190 -29.469 1.00 23.43 119 ALA F CA 1
ATOM 11022 C C . ALA F 1 140 ? -8.562 -5.009 -28.017 1.00 21.52 119 ALA F C 1
ATOM 11023 O O . ALA F 1 140 ? -9.690 -4.636 -27.728 1.00 20.67 119 ALA F O 1
ATOM 11025 N N . VAL F 1 141 ? -7.644 -5.309 -27.108 1.00 21.01 120 VAL F N 1
ATOM 11026 C CA . VAL F 1 141 ? -7.926 -5.193 -25.685 1.00 21.08 120 VAL F CA 1
ATOM 11027 C C . VAL F 1 141 ? -8.146 -3.719 -25.278 1.00 21.37 120 VAL F C 1
ATOM 11028 O O . VAL F 1 141 ? -9.121 -3.389 -24.587 1.00 20.61 120 VAL F O 1
ATOM 11032 N N . ILE F 1 142 ? -7.268 -2.835 -25.744 1.00 20.04 121 ILE F N 1
ATOM 11033 C CA . ILE F 1 142 ? -7.442 -1.387 -25.482 1.00 20.81 121 ILE F CA 1
ATOM 11034 C C . ILE F 1 142 ? -8.759 -0.865 -26.067 1.00 20.73 121 ILE F C 1
ATOM 11035 O O . ILE F 1 142 ? -9.487 -0.097 -25.424 1.00 20.00 121 ILE F O 1
ATOM 11040 N N . ALA F 1 143 ? -9.062 -1.261 -27.295 1.00 20.55 122 ALA F N 1
ATOM 11041 C CA . ALA F 1 143 ? -10.293 -0.785 -27.944 1.00 21.38 122 ALA F CA 1
ATOM 11042 C C . ALA F 1 143 ? -11.553 -1.191 -27.202 1.00 22.14 122 ALA F C 1
ATOM 11043 O O . ALA F 1 143 ? -12.417 -0.343 -26.952 1.00 21.89 122 ALA F O 1
ATOM 11045 N N . VAL F 1 144 ? -11.689 -2.481 -26.866 1.00 21.14 123 VAL F N 1
ATOM 11046 C CA . VAL F 1 144 ? -12.949 -2.927 -26.255 1.00 20.86 123 VAL F CA 1
ATOM 11047 C C . VAL F 1 144 ? -13.089 -2.354 -24.850 1.00 19.91 123 VAL F C 1
ATOM 11048 O O . VAL F 1 144 ? -14.161 -1.853 -24.480 1.00 20.01 123 VAL F O 1
ATOM 11052 N N . HIS F 1 145 ? -12.010 -2.420 -24.084 1.00 19.19 124 HIS F N 1
ATOM 11053 C CA . HIS F 1 145 ? -12.077 -2.033 -22.672 1.00 19.50 124 HIS F CA 1
ATOM 11054 C C . HIS F 1 145 ? -12.041 -0.511 -22.494 1.00 19.63 124 HIS F C 1
ATOM 11055 O O . HIS F 1 145 ? -13.023 0.113 -22.041 1.00 19.06 124 HIS F O 1
ATOM 11062 N N . LEU F 1 146 ? -10.913 0.080 -22.858 1.00 18.63 125 LEU F N 1
ATOM 11063 C CA . LEU F 1 146 ? -10.692 1.496 -22.551 1.00 18.83 125 LEU F CA 1
ATOM 11064 C C . LEU F 1 146 ? -11.469 2.441 -23.488 1.00 19.25 125 LEU F C 1
ATOM 11065 O O . LEU F 1 146 ? -12.187 3.331 -23.028 1.00 18.65 125 LEU F O 1
ATOM 11070 N N . LYS F 1 147 ? -11.340 2.238 -24.794 1.00 19.50 126 LYS F N 1
ATOM 11071 C CA . LYS F 1 147 ? -12.096 3.063 -25.742 1.00 20.11 126 LYS F CA 1
ATOM 11072 C C . LYS F 1 147 ? -13.597 2.870 -25.569 1.00 20.56 126 LYS F C 1
ATOM 11073 O O . LYS F 1 147 ? -14.350 3.842 -25.600 1.00 20.42 126 LYS F O 1
ATOM 11079 N N . GLY F 1 148 ? -14.036 1.615 -25.416 1.00 19.78 127 GLY F N 1
ATOM 11080 C CA . GLY F 1 148 ? -15.449 1.349 -25.166 1.00 19.86 127 GLY F CA 1
ATOM 11081 C C . GLY F 1 148 ? -15.984 2.060 -23.931 1.00 20.08 127 GLY F C 1
ATOM 11082 O O . GLY F 1 148 ? -17.034 2.699 -23.997 1.00 20.80 127 GLY F O 1
ATOM 11083 N N . HIS F 1 149 ? -15.260 1.952 -22.807 1.00 19.30 128 HIS F N 1
ATOM 11084 C CA . HIS F 1 149 ? -15.649 2.664 -21.577 1.00 19.53 128 HIS F CA 1
ATOM 11085 C C . HIS F 1 149 ? -15.707 4.194 -21.854 1.00 19.72 128 HIS F C 1
ATOM 11086 O O . HIS F 1 149 ? -16.670 4.895 -21.479 1.00 19.80 128 HIS F O 1
ATOM 11093 N N . PHE F 1 150 ? -14.669 4.709 -22.516 1.00 18.91 129 PHE F N 1
ATOM 11094 C CA . PHE F 1 150 ? -14.542 6.139 -22.681 1.00 19.62 129 PHE F CA 1
ATOM 11095 C C . PHE F 1 150 ? -15.659 6.675 -23.586 1.00 20.22 129 PHE F C 1
ATOM 11096 O O . PHE F 1 150 ? -16.272 7.729 -23.282 1.00 19.71 129 PHE F O 1
ATOM 11104 N N . ALA F 1 151 ? -15.923 5.951 -24.673 1.00 19.38 130 ALA F N 1
ATOM 11105 C CA . ALA F 1 151 ? -16.933 6.347 -25.658 1.00 21.58 130 ALA F CA 1
ATOM 11106 C C . ALA F 1 151 ? -18.322 6.446 -25.033 1.00 22.86 130 ALA F C 1
ATOM 11107 O O . ALA F 1 151 ? -19.048 7.416 -25.266 1.00 24.38 130 ALA F O 1
ATOM 11109 N N . THR F 1 152 ? -18.709 5.448 -24.249 1.00 22.51 131 THR F N 1
ATOM 11110 C CA . THR F 1 152 ? -20.027 5.511 -23.622 1.00 23.35 131 THR F CA 1
ATOM 11111 C C . THR F 1 152 ? -20.090 6.632 -22.560 1.00 23.35 131 THR F C 1
ATOM 11112 O O . THR F 1 152 ? -21.106 7.299 -22.445 1.00 23.29 131 THR F O 1
ATOM 11116 N N . MET F 1 153 ? -18.998 6.850 -21.814 1.00 22.67 132 MET F N 1
ATOM 11117 C CA . MET F 1 153 ? -18.961 7.938 -20.839 1.00 23.40 132 MET F CA 1
ATOM 11118 C C . MET F 1 153 ? -19.107 9.273 -21.540 1.00 24.93 132 MET F C 1
ATOM 11119 O O . MET F 1 153 ? -19.831 10.152 -21.069 1.00 25.17 132 MET F O 1
ATOM 11124 N N . ARG F 1 154 ? -18.413 9.424 -22.664 1.00 25.74 133 ARG F N 1
ATOM 11125 C CA . ARG F 1 154 ? -18.437 10.684 -23.434 1.00 27.20 133 ARG F CA 1
ATOM 11126 C C . ARG F 1 154 ? -19.875 11.011 -23.877 1.00 28.64 133 ARG F C 1
ATOM 11127 O O . ARG F 1 154 ? -20.364 12.145 -23.708 1.00 29.25 133 ARG F O 1
ATOM 11135 N N . HIS F 1 155 ? -20.554 10.011 -24.431 1.00 28.74 134 HIS F N 1
ATOM 11136 C CA . HIS F 1 155 ? -21.883 10.250 -24.962 1.00 30.04 134 HIS F CA 1
ATOM 11137 C C . HIS F 1 155 ? -22.960 10.366 -23.893 1.00 30.35 134 HIS F C 1
ATOM 11138 O O . HIS F 1 155 ? -23.851 11.212 -23.992 1.00 31.53 134 HIS F O 1
ATOM 11145 N N . ALA F 1 156 ? -22.849 9.549 -22.857 1.00 29.33 135 ALA F N 1
ATOM 11146 C CA . ALA F 1 156 ? -23.797 9.629 -21.746 1.00 30.21 135 ALA F CA 1
ATOM 11147 C C . ALA F 1 156 ? -23.644 10.929 -20.989 1.00 30.22 135 ALA F C 1
ATOM 11148 O O . ALA F 1 156 ? -24.643 11.533 -20.584 1.00 30.92 135 ALA F O 1
ATOM 11150 N N . ALA F 1 157 ? -22.402 11.378 -20.795 1.00 30.08 136 ALA F N 1
ATOM 11151 C CA . ALA F 1 157 ? -22.179 12.659 -20.117 1.00 30.63 136 ALA F CA 1
ATOM 11152 C C . ALA F 1 157 ? -22.748 13.806 -20.940 1.00 31.54 136 ALA F C 1
ATOM 11153 O O . ALA F 1 157 ? -23.365 14.716 -20.389 1.00 32.89 136 ALA F O 1
ATOM 11155 N N . ALA F 1 158 ? -22.539 13.777 -22.253 1.00 31.86 137 ALA F N 1
ATOM 11156 C CA . ALA F 1 158 ? -23.074 14.833 -23.116 1.00 33.29 137 ALA F CA 1
ATOM 11157 C C . ALA F 1 158 ? -24.605 14.852 -23.018 1.00 34.60 137 ALA F C 1
ATOM 11158 O O . ALA F 1 158 ? -25.211 15.924 -23.031 1.00 36.27 137 ALA F O 1
ATOM 11160 N N . TYR F 1 159 ? -25.214 13.678 -22.855 1.00 34.77 138 TYR F N 1
ATOM 11161 C CA . TYR F 1 159 ? -26.679 13.561 -22.751 1.00 35.72 138 TYR F CA 1
ATOM 11162 C C . TYR F 1 159 ? -27.200 14.142 -21.443 1.00 36.39 138 TYR F C 1
ATOM 11163 O O . TYR F 1 159 ? -28.157 14.932 -21.432 1.00 37.63 138 TYR F O 1
ATOM 11172 N N . TRP F 1 160 ? -26.560 13.759 -20.344 1.00 35.80 139 TRP F N 1
ATOM 11173 C CA . TRP F 1 160 ? -26.974 14.194 -19.024 1.00 36.33 139 TRP F CA 1
ATOM 11174 C C . TRP F 1 160 ? -26.763 15.695 -18.835 1.00 37.85 139 TRP F C 1
ATOM 11175 O O . TRP F 1 160 ? -27.626 16.371 -18.264 1.00 37.80 139 TRP F O 1
ATOM 11186 N N . ARG F 1 161 ? -25.628 16.197 -19.319 1.00 38.29 140 ARG F N 1
ATOM 11187 C CA . ARG F 1 161 ? -25.323 17.624 -19.265 1.00 40.72 140 ARG F CA 1
ATOM 11188 C C . ARG F 1 161 ? -26.382 18.444 -20.019 1.00 42.68 140 ARG F C 1
ATOM 11189 O O . ARG F 1 161 ? -26.881 19.443 -19.500 1.00 43.82 140 ARG F O 1
ATOM 11197 N N . GLY F 1 162 ? -26.730 18.000 -21.225 1.00 43.39 141 GLY F N 1
ATOM 11198 C CA . GLY F 1 162 ? -27.763 18.646 -22.028 1.00 45.59 141 GLY F CA 1
ATOM 11199 C C . GLY F 1 162 ? -29.122 18.661 -21.345 1.00 47.13 141 GLY F C 1
ATOM 11200 O O . GLY F 1 162 ? -29.868 19.633 -21.471 1.00 47.96 141 GLY F O 1
ATOM 11201 N N . LEU F 1 163 ? -29.449 17.574 -20.640 1.00 47.83 142 LEU F N 1
ATOM 11202 C CA . LEU F 1 163 ? -30.678 17.505 -19.841 1.00 49.44 142 LEU F CA 1
ATOM 11203 C C . LEU F 1 163 ? -30.629 18.449 -18.650 1.00 50.78 142 LEU F C 1
ATOM 11204 O O . LEU F 1 163 ? -31.652 19.011 -18.268 1.00 51.86 142 LEU F O 1
ATOM 11209 N N . SER F 1 164 ? -29.451 18.605 -18.055 1.00 50.96 143 SER F N 1
ATOM 11210 C CA . SER F 1 164 ? -29.299 19.521 -16.933 1.00 52.54 143 SER F CA 1
ATOM 11211 C C . SER F 1 164 ? -29.517 20.957 -17.399 1.00 53.88 143 SER F C 1
ATOM 11212 O O . SER F 1 164 ? -30.240 21.715 -16.746 1.00 54.81 143 SER F O 1
ATOM 11215 N N . LYS F 1 165 ? -28.913 21.313 -18.538 1.00 54.11 144 LYS F N 1
ATOM 11216 C CA . LYS F 1 165 ? -29.048 22.663 -19.124 1.00 55.49 144 LYS F CA 1
ATOM 11217 C C . LYS F 1 165 ? -30.504 23.029 -19.477 1.00 56.88 144 LYS F C 1
ATOM 11218 O O . LYS F 1 165 ? -30.869 24.210 -19.509 1.00 57.90 144 LYS F O 1
ATOM 11220 N N . ALA F 1 166 ? -31.329 22.010 -19.730 1.00 56.77 145 ALA F N 1
ATOM 11221 C CA . ALA F 1 166 ? -32.762 22.199 -19.950 1.00 57.96 145 ALA F CA 1
ATOM 11222 C C . ALA F 1 166 ? -33.525 22.267 -18.620 1.00 58.65 145 ALA F C 1
ATOM 11223 O O . ALA F 1 166 ? -34.729 22.532 -18.601 1.00 59.47 145 ALA F O 1
ATOM 11225 N N . GLY F 1 167 ? -32.811 22.032 -17.518 1.00 58.16 146 GLY F N 1
ATOM 11226 C CA . GLY F 1 167 ? -33.387 22.085 -16.178 1.00 59.06 146 GLY F CA 1
ATOM 11227 C C . GLY F 1 167 ? -34.190 20.849 -15.804 1.00 58.88 146 GLY F C 1
ATOM 11228 O O . GLY F 1 167 ? -34.955 20.872 -14.840 1.00 59.80 146 GLY F O 1
ATOM 11229 N N . LYS F 1 168 ? -34.023 19.767 -16.563 1.00 57.82 147 LYS F N 1
ATOM 11230 C CA . LYS F 1 168 ? -34.695 18.503 -16.246 1.00 57.08 147 LYS F CA 1
ATOM 11231 C C . LYS F 1 168 ? -33.941 17.799 -15.112 1.00 55.97 147 LYS F C 1
ATOM 11232 O O . LYS F 1 168 ? -32.791 18.134 -14.819 1.00 55.78 147 LYS F O 1
ATOM 11234 N N . ALA F 1 169 ? -34.604 16.847 -14.459 1.00 55.32 148 ALA F N 1
ATOM 11235 C CA . ALA F 1 169 ? -34.013 16.139 -13.327 1.00 53.78 148 ALA F CA 1
ATOM 11236 C C . ALA F 1 169 ? -32.908 15.210 -13.822 1.00 51.45 148 ALA F C 1
ATOM 11237 O O . ALA F 1 169 ? -33.089 14.460 -14.795 1.00 51.02 148 ALA F O 1
ATOM 11239 N N . VAL F 1 170 ? -31.745 15.297 -13.182 1.00 49.34 149 VAL F N 1
ATOM 11240 C CA . VAL F 1 170 ? -30.650 14.390 -13.503 1.00 46.34 149 VAL F CA 1
ATOM 11241 C C . VAL F 1 170 ? -30.128 13.754 -12.220 1.00 44.97 149 VAL F C 1
ATOM 11242 O O . VAL F 1 170 ? -29.621 14.443 -11.330 1.00 45.39 149 VAL F O 1
ATOM 11246 N N . ASP F 1 171 ? -30.275 12.436 -12.139 1.00 43.05 150 ASP F N 1
ATOM 11247 C CA . ASP F 1 171 ? -29.745 11.656 -11.029 1.00 41.47 150 ASP F CA 1
ATOM 11248 C C . ASP F 1 171 ? -29.042 10.459 -11.648 1.00 39.25 150 ASP F C 1
ATOM 11249 O O . ASP F 1 171 ? -29.456 9.297 -11.473 1.00 39.03 150 ASP F O 1
ATOM 11254 N N . GLY F 1 172 ? -27.971 10.778 -12.382 1.00 37.24 151 GLY F N 1
ATOM 11255 C CA . GLY F 1 172 ? -27.249 9.841 -13.247 1.00 34.39 151 GLY F CA 1
ATOM 11256 C C . GLY F 1 172 ? -26.092 9.092 -12.615 1.00 32.08 151 GLY F C 1
ATOM 11257 O O . GLY F 1 172 ? -25.510 9.525 -11.612 1.00 31.93 151 GLY F O 1
ATOM 11258 N N . ARG F 1 173 ? -25.783 7.939 -13.205 1.00 30.93 152 ARG F N 1
ATOM 11259 C CA . ARG F 1 173 ? -24.863 6.985 -12.601 1.00 29.03 152 ARG F CA 1
ATOM 11260 C C . ARG F 1 173 ? -24.068 6.276 -13.687 1.00 27.73 152 ARG F C 1
ATOM 11261 O O . ARG F 1 173 ? -24.628 5.676 -14.585 1.00 27.63 152 ARG F O 1
ATOM 11269 N N . ILE F 1 174 ? -22.756 6.336 -13.574 1.00 26.21 153 ILE F N 1
ATOM 11270 C CA . ILE F 1 174 ? -21.896 5.483 -14.366 1.00 24.69 153 ILE F CA 1
ATOM 11271 C C . ILE F 1 174 ? -21.192 4.507 -13.425 1.00 23.39 153 ILE F C 1
ATOM 11272 O O . ILE F 1 174 ? -20.595 4.928 -12.445 1.00 24.19 153 ILE F O 1
ATOM 11277 N N . ILE F 1 175 ? -21.244 3.214 -13.740 1.00 23.08 154 ILE F N 1
ATOM 11278 C CA . ILE F 1 175 ? -20.465 2.207 -13.032 1.00 23.02 154 ILE F CA 1
ATOM 11279 C C . ILE F 1 175 ? -19.575 1.493 -14.032 1.00 22.66 154 ILE F C 1
ATOM 11280 O O . ILE F 1 175 ? -20.058 0.816 -14.954 1.00 22.03 154 ILE F O 1
ATOM 11285 N N . ASN F 1 176 ? -18.270 1.677 -13.846 1.00 21.77 155 ASN F N 1
ATOM 11286 C CA . ASN F 1 176 ? -17.259 1.087 -14.707 1.00 22.37 155 ASN F CA 1
ATOM 11287 C C . ASN F 1 176 ? -16.717 -0.213 -14.171 1.00 22.31 155 ASN F C 1
ATOM 11288 O O . ASN F 1 176 ? -16.919 -0.549 -12.999 1.00 23.57 155 ASN F O 1
ATOM 11293 N N . THR F 1 177 ? -16.046 -0.973 -15.028 1.00 22.06 156 THR F N 1
ATOM 11294 C CA . THR F 1 177 ? -15.466 -2.226 -14.591 1.00 22.20 156 THR F CA 1
ATOM 11295 C C . THR F 1 177 ? -13.950 -2.179 -14.755 1.00 21.72 156 THR F C 1
ATOM 11296 O O . THR F 1 177 ? -13.444 -2.228 -15.891 1.00 22.23 156 THR F O 1
ATOM 11300 N N . SER F 1 178 ? -13.245 -2.043 -13.629 1.00 21.24 157 SER F N 1
ATOM 11301 C CA . SER F 1 178 ? -11.788 -2.146 -13.610 1.00 21.68 157 SER F CA 1
ATOM 11302 C C . SER F 1 178 ? -11.481 -3.582 -13.157 1.00 22.35 157 SER F C 1
ATOM 11303 O O . SER F 1 178 ? -12.286 -4.488 -13.392 1.00 22.59 157 SER F O 1
ATOM 11306 N N . SER F 1 179 ? -10.354 -3.768 -12.470 1.00 23.22 158 SER F N 1
ATOM 11307 C CA . SER F 1 179 ? -9.887 -5.089 -12.084 1.00 23.76 158 SER F CA 1
ATOM 11308 C C . SER F 1 179 ? -8.691 -4.921 -11.183 1.00 24.00 158 SER F C 1
ATOM 11309 O O . SER F 1 179 ? -7.964 -3.923 -11.274 1.00 22.56 158 SER F O 1
ATOM 11312 N N . GLY F 1 180 ? -8.455 -5.905 -10.321 1.00 23.49 159 GLY F N 1
ATOM 11313 C CA . GLY F 1 180 ? -7.194 -5.940 -9.605 1.00 23.96 159 GLY F CA 1
ATOM 11314 C C . GLY F 1 180 ? -6.023 -5.820 -10.575 1.00 23.00 159 GLY F C 1
ATOM 11315 O O . GLY F 1 180 ? -4.996 -5.248 -10.236 1.00 23.29 159 GLY F O 1
ATOM 11316 N N . ALA F 1 181 ? -6.193 -6.350 -11.789 1.00 23.35 160 ALA F N 1
ATOM 11317 C CA . ALA F 1 181 ? -5.165 -6.273 -12.841 1.00 22.77 160 ALA F CA 1
ATOM 11318 C C . ALA F 1 181 ? -4.814 -4.843 -13.161 1.00 22.67 160 ALA F C 1
ATOM 11319 O O . ALA F 1 181 ? -3.641 -4.516 -13.383 1.00 22.90 160 ALA F O 1
ATOM 11321 N N . GLY F 1 182 ? -5.829 -3.981 -13.174 1.00 22.19 161 GLY F N 1
ATOM 11322 C CA . GLY F 1 182 ? -5.618 -2.551 -13.455 1.00 21.76 161 GLY F CA 1
ATOM 11323 C C . GLY F 1 182 ? -4.977 -1.816 -12.298 1.00 22.93 161 GLY F C 1
ATOM 11324 O O . GLY F 1 182 ? -4.226 -0.842 -12.485 1.00 23.18 161 GLY F O 1
ATOM 11325 N N . LEU F 1 183 ? -5.267 -2.264 -11.077 1.00 22.76 162 LEU F N 1
ATOM 11326 C CA . LEU F 1 183 ? -4.820 -1.522 -9.921 1.00 24.17 162 LEU F CA 1
ATOM 11327 C C . LEU F 1 183 ? -3.383 -1.867 -9.497 1.00 25.10 162 LEU F C 1
ATOM 11328 O O . LEU F 1 183 ? -2.569 -0.956 -9.234 1.00 25.55 162 LEU F O 1
ATOM 11333 N N . GLN F 1 184 ? -3.087 -3.175 -9.449 1.00 24.79 163 GLN F N 1
ATOM 11334 C CA . GLN F 1 184 ? -1.773 -3.679 -9.009 1.00 25.48 163 GLN F CA 1
ATOM 11335 C C . GLN F 1 184 ? -0.979 -4.388 -10.116 1.00 24.46 163 GLN F C 1
ATOM 11336 O O . GLN F 1 184 ? 0.181 -4.717 -9.904 1.00 23.76 163 GLN F O 1
ATOM 11342 N N . GLY F 1 185 ? -1.608 -4.612 -11.273 1.00 23.69 164 GLY F N 1
ATOM 11343 C CA . GLY F 1 185 ? -0.984 -5.333 -12.381 1.00 23.14 164 GLY F CA 1
ATOM 11344 C C . GLY F 1 185 ? -1.263 -6.812 -12.303 1.00 25.69 164 GLY F C 1
ATOM 11345 O O . GLY F 1 185 ? -1.549 -7.336 -11.224 1.00 26.05 164 GLY F O 1
ATOM 11346 N N . SER F 1 186 ? -1.161 -7.482 -13.448 1.00 25.01 165 SER F N 1
ATOM 11347 C CA . SER F 1 186 ? -1.353 -8.929 -13.539 1.00 26.41 165 SER F CA 1
ATOM 11348 C C . SER F 1 186 ? -0.420 -9.476 -14.616 1.00 26.47 165 SER F C 1
ATOM 11349 O O . SER F 1 186 ? -0.500 -9.084 -15.791 1.00 26.08 165 SER F O 1
ATOM 11352 N N . VAL F 1 187 ? 0.470 -10.365 -14.173 1.00 28.28 166 VAL F N 1
ATOM 11353 C CA . VAL F 1 187 ? 1.436 -11.053 -15.026 1.00 28.01 166 VAL F CA 1
ATOM 11354 C C . VAL F 1 187 ? 0.732 -11.751 -16.184 1.00 27.40 166 VAL F C 1
ATOM 11355 O O . VAL F 1 187 ? -0.292 -12.436 -16.001 1.00 27.83 166 VAL F O 1
ATOM 11359 N N . GLY F 1 188 ? 1.286 -11.574 -17.381 1.00 26.76 167 GLY F N 1
ATOM 11360 C CA . GLY F 1 188 ? 0.766 -12.212 -18.601 1.00 27.04 167 GLY F CA 1
ATOM 11361 C C . GLY F 1 188 ? -0.494 -11.539 -19.111 1.00 26.43 167 GLY F C 1
ATOM 11362 O O . GLY F 1 188 ? -1.152 -12.031 -20.030 1.00 26.36 167 GLY F O 1
ATOM 11363 N N . GLN F 1 189 ? -0.822 -10.400 -18.501 1.00 25.96 168 GLN F N 1
ATOM 11364 C CA . GLN F 1 189 ? -2.023 -9.645 -18.826 1.00 25.24 168 GLN F CA 1
ATOM 11365 C C . GLN F 1 189 ? -1.698 -8.148 -18.889 1.00 24.82 168 GLN F C 1
ATOM 11366 O O . GLN F 1 189 ? -2.516 -7.321 -18.489 1.00 24.86 168 GLN F O 1
ATOM 11372 N N . GLY F 1 190 ? -0.513 -7.793 -19.382 1.00 24.18 169 GLY F N 1
ATOM 11373 C CA . GLY F 1 190 ? -0.140 -6.374 -19.475 1.00 23.13 169 GLY F CA 1
ATOM 11374 C C . GLY F 1 190 ? -1.111 -5.487 -20.257 1.00 23.49 169 GLY F C 1
ATOM 11375 O O . GLY F 1 190 ? -1.473 -4.400 -19.794 1.00 23.01 169 GLY F O 1
ATOM 11376 N N . ASN F 1 191 ? -1.527 -5.934 -21.441 1.00 23.27 170 ASN F N 1
ATOM 11377 C CA . ASN F 1 191 ? -2.570 -5.225 -22.207 1.00 22.77 170 ASN F CA 1
ATOM 11378 C C . ASN F 1 191 ? -3.865 -4.952 -21.415 1.00 22.64 170 ASN F C 1
ATOM 11379 O O . ASN F 1 191 ? -4.380 -3.829 -21.372 1.00 21.88 170 ASN F O 1
ATOM 11384 N N . TYR F 1 192 ? -4.368 -5.996 -20.783 1.00 21.64 171 TYR F N 1
ATOM 11385 C CA . TYR F 1 192 ? -5.596 -5.931 -20.007 1.00 21.18 171 TYR F CA 1
ATOM 11386 C C . TYR F 1 192 ? -5.390 -5.069 -18.760 1.00 20.05 171 TYR F C 1
ATOM 11387 O O . TYR F 1 192 ? -6.252 -4.269 -18.405 1.00 20.04 171 TYR F O 1
ATOM 11396 N N . SER F 1 193 ? -4.244 -5.221 -18.102 1.00 20.21 172 SER F N 1
ATOM 11397 C CA . SER F 1 193 ? -3.909 -4.424 -16.902 1.00 19.77 172 SER F CA 1
ATOM 11398 C C . SER F 1 193 ? -3.854 -2.930 -17.262 1.00 19.65 172 SER F C 1
ATOM 11399 O O . SER F 1 193 ? -4.370 -2.064 -16.529 1.00 19.50 172 SER F O 1
ATOM 11402 N N . ALA F 1 194 ? -3.225 -2.629 -18.391 1.00 19.20 173 ALA F N 1
ATOM 11403 C CA . ALA F 1 194 ? -3.133 -1.239 -18.840 1.00 19.50 173 ALA F CA 1
ATOM 11404 C C . ALA F 1 194 ? -4.516 -0.641 -19.093 1.00 19.40 173 ALA F C 1
ATOM 11405 O O . ALA F 1 194 ? -4.793 0.496 -18.667 1.00 19.80 173 ALA F O 1
ATOM 11407 N N . ALA F 1 195 ? -5.373 -1.382 -19.804 1.00 19.60 174 ALA F N 1
ATOM 11408 C CA . ALA F 1 195 ? -6.730 -0.933 -20.119 1.00 19.17 174 ALA F CA 1
ATOM 11409 C C . ALA F 1 195 ? -7.560 -0.739 -18.838 1.00 20.13 174 ALA F C 1
ATOM 11410 O O . ALA F 1 195 ? -8.255 0.264 -18.684 1.00 18.99 174 ALA F O 1
ATOM 11412 N N . LYS F 1 196 ? -7.482 -1.697 -17.922 1.00 20.31 175 LYS F N 1
ATOM 11413 C CA . LYS F 1 196 ? -8.236 -1.571 -16.668 1.00 20.08 175 LYS F CA 1
ATOM 11414 C C . LYS F 1 196 ? -7.704 -0.481 -15.739 1.00 19.58 175 LYS F C 1
ATOM 11415 O O . LYS F 1 196 ? -8.453 0.070 -14.943 1.00 19.90 175 LYS F O 1
ATOM 11421 N N . ALA F 1 197 ? -6.404 -0.212 -15.823 1.00 19.16 176 ALA F N 1
ATOM 11422 C CA . ALA F 1 197 ? -5.788 0.928 -15.130 1.00 19.25 176 ALA F CA 1
ATOM 11423 C C . ALA F 1 197 ? -6.357 2.237 -15.661 1.00 19.76 176 ALA F C 1
ATOM 11424 O O . ALA F 1 197 ? -6.722 3.133 -14.882 1.00 18.60 176 ALA F O 1
ATOM 11426 N N . GLY F 1 198 ? -6.384 2.347 -16.985 1.00 19.34 177 GLY F N 1
ATOM 11427 C CA . GLY F 1 198 ? -7.013 3.514 -17.622 1.00 19.51 177 GLY F CA 1
ATOM 11428 C C . GLY F 1 198 ? -8.449 3.708 -17.143 1.00 19.16 177 GLY F C 1
ATOM 11429 O O . GLY F 1 198 ? -8.876 4.826 -16.891 1.00 19.19 177 GLY F O 1
ATOM 11430 N N . ILE F 1 199 ? -9.200 2.621 -17.025 1.00 18.77 178 ILE F N 1
ATOM 11431 C CA . ILE F 1 199 ? -10.591 2.721 -16.587 1.00 18.40 178 ILE F CA 1
ATOM 11432 C C . ILE F 1 199 ? -10.693 3.197 -15.132 1.00 19.25 178 ILE F C 1
ATOM 11433 O O . ILE F 1 199 ? -11.566 3.989 -14.796 1.00 19.66 178 ILE F O 1
ATOM 11438 N N . ALA F 1 200 ? -9.790 2.729 -14.276 1.00 19.23 179 ALA F N 1
ATOM 11439 C CA . ALA F 1 200 ? -9.808 3.163 -12.858 1.00 19.44 179 ALA F CA 1
ATOM 11440 C C . ALA F 1 200 ? -9.597 4.670 -12.777 1.00 19.83 179 ALA F C 1
ATOM 11441 O O . ALA F 1 200 ? -10.336 5.386 -12.110 1.00 20.53 179 ALA F O 1
ATOM 11443 N N . THR F 1 201 ? -8.587 5.158 -13.480 1.00 19.73 180 THR F N 1
ATOM 11444 C CA . THR F 1 201 ? -8.304 6.606 -13.431 1.00 20.08 180 THR F CA 1
ATOM 11445 C C . THR F 1 201 ? -9.368 7.431 -14.153 1.00 19.87 180 THR F C 1
ATOM 11446 O O . THR F 1 201 ? -9.761 8.522 -13.676 1.00 20.38 180 THR F O 1
ATOM 11450 N N . LEU F 1 202 ? -9.910 6.883 -15.236 1.00 19.81 181 LEU F N 1
ATOM 11451 C CA . LEU F 1 202 ? -10.995 7.556 -15.930 1.00 20.74 181 LEU F CA 1
ATOM 11452 C C . LEU F 1 202 ? -12.221 7.734 -15.016 1.00 21.46 181 LEU F C 1
ATOM 11453 O O . LEU F 1 202 ? -12.967 8.735 -15.120 1.00 20.82 181 LEU F O 1
ATOM 11458 N N . THR F 1 203 ? -12.441 6.739 -14.148 1.00 20.37 182 THR F N 1
ATOM 11459 C CA . THR F 1 203 ? -13.499 6.811 -13.153 1.00 20.27 182 THR F CA 1
ATOM 11460 C C . THR F 1 203 ? -13.288 8.029 -12.250 1.00 20.41 182 THR F C 1
ATOM 11461 O O . THR F 1 203 ? -14.240 8.778 -11.942 1.00 20.01 182 THR F O 1
ATOM 11465 N N . LEU F 1 204 ? -12.048 8.232 -11.806 1.00 19.75 183 LEU F N 1
ATOM 11466 C CA . LEU F 1 204 ? -11.742 9.340 -10.917 1.00 20.73 183 LEU F CA 1
ATOM 11467 C C . LEU F 1 204 ? -12.009 10.666 -11.615 1.00 21.05 183 LEU F C 1
ATOM 11468 O O . LEU F 1 204 ? -12.573 11.623 -11.028 1.00 19.70 183 LEU F O 1
ATOM 11473 N N . VAL F 1 205 ? -11.575 10.744 -12.873 1.00 20.59 184 VAL F N 1
ATOM 11474 C CA . VAL F 1 205 ? -11.735 11.983 -13.612 1.00 19.87 184 VAL F CA 1
ATOM 11475 C C . VAL F 1 205 ? -13.209 12.258 -13.885 1.00 20.95 184 VAL F C 1
ATOM 11476 O O . VAL F 1 205 ? -13.686 13.406 -13.719 1.00 21.56 184 VAL F O 1
ATOM 11480 N N . GLY F 1 206 ? -13.922 11.229 -14.324 1.00 20.20 185 GLY F N 1
ATOM 11481 C CA . GLY F 1 206 ? -15.354 11.358 -14.604 1.00 22.38 185 GLY F CA 1
ATOM 11482 C C . GLY F 1 206 ? -16.138 11.834 -13.385 1.00 23.12 185 GLY F C 1
ATOM 11483 O O . GLY F 1 206 ? -17.001 12.739 -13.487 1.00 22.30 185 GLY F O 1
ATOM 11484 N N . ALA F 1 207 ? -15.833 11.236 -12.233 1.00 22.76 186 ALA F N 1
ATOM 11485 C CA . ALA F 1 207 ? -16.439 11.661 -10.965 1.00 24.79 186 ALA F CA 1
ATOM 11486 C C . ALA F 1 207 ? -16.221 13.148 -10.720 1.00 25.61 186 ALA F C 1
ATOM 11487 O O . ALA F 1 207 ? -17.157 13.870 -10.362 1.00 27.91 186 ALA F O 1
ATOM 11489 N N . ALA F 1 208 ? -14.984 13.616 -10.902 1.00 25.86 187 ALA F N 1
ATOM 11490 C CA . ALA F 1 208 ? -14.671 15.025 -10.713 1.00 26.05 187 ALA F CA 1
ATOM 11491 C C . ALA F 1 208 ? -15.397 15.965 -11.706 1.00 26.53 187 ALA F C 1
ATOM 11492 O O . ALA F 1 208 ? -15.781 17.079 -11.339 1.00 27.77 187 ALA F O 1
ATOM 11494 N N . GLU F 1 209 ? -15.599 15.518 -12.937 1.00 24.90 188 GLU F N 1
ATOM 11495 C CA . GLU F 1 209 ? -16.156 16.383 -13.988 1.00 26.29 188 GLU F CA 1
ATOM 11496 C C . GLU F 1 209 ? -17.678 16.384 -14.047 1.00 27.40 188 GLU F C 1
ATOM 11497 O O . GLU F 1 209 ? -18.301 17.394 -14.417 1.00 28.55 188 GLU F O 1
ATOM 11503 N N . MET F 1 210 ? -18.271 15.254 -13.692 1.00 27.80 189 MET F N 1
ATOM 11504 C CA . MET F 1 210 ? -19.685 15.028 -13.989 1.00 28.69 189 MET F CA 1
ATOM 11505 C C . MET F 1 210 ? -20.592 15.272 -12.791 1.00 30.45 189 MET F C 1
ATOM 11506 O O . MET F 1 210 ? -21.804 15.326 -12.949 1.00 31.30 189 MET F O 1
ATOM 11511 N N . GLY F 1 211 ? -20.000 15.386 -11.607 1.00 31.29 190 GLY F N 1
ATOM 11512 C CA . GLY F 1 211 ? -20.751 15.738 -10.396 1.00 34.56 190 GLY F CA 1
ATOM 11513 C C . GLY F 1 211 ? -21.589 16.987 -10.607 1.00 36.46 190 GLY F C 1
ATOM 11514 O O . GLY F 1 211 ? -22.760 17.041 -10.190 1.00 37.41 190 GLY F O 1
ATOM 11515 N N . ARG F 1 212 ? -20.990 17.958 -11.301 1.00 37.15 191 ARG F N 1
ATOM 11516 C CA . ARG F 1 212 ? -21.596 19.265 -11.632 1.00 38.89 191 ARG F CA 1
ATOM 11517 C C . ARG F 1 212 ? -23.027 19.148 -12.135 1.00 39.36 191 ARG F C 1
ATOM 11518 O O . ARG F 1 212 ? -23.868 19.998 -11.834 1.00 40.77 191 ARG F O 1
ATOM 11520 N N . TYR F 1 213 ? -23.321 18.084 -12.875 1.00 38.23 192 TYR F N 1
ATOM 11521 C CA . TYR F 1 213 ? -24.672 17.891 -13.382 1.00 38.35 192 TYR F CA 1
ATOM 11522 C C . TYR F 1 213 ? -25.348 16.628 -12.876 1.00 37.81 192 TYR F C 1
ATOM 11523 O O . TYR F 1 213 ? -26.168 16.042 -13.575 1.00 38.27 192 TYR F O 1
ATOM 11532 N N . GLY F 1 214 ? -25.015 16.243 -11.645 1.00 36.56 193 GLY F N 1
ATOM 11533 C CA . GLY F 1 214 ? -25.757 15.230 -10.918 1.00 35.44 193 GLY F CA 1
ATOM 11534 C C . GLY F 1 214 ? -25.448 13.814 -11.318 1.00 33.66 193 GLY F C 1
ATOM 11535 O O . GLY F 1 214 ? -26.303 12.939 -11.184 1.00 33.27 193 GLY F O 1
ATOM 11536 N N . VAL F 1 215 ? -24.219 13.589 -11.809 1.00 32.14 194 VAL F N 1
ATOM 11537 C CA . VAL F 1 215 ? -23.805 12.248 -12.242 1.00 30.19 194 VAL F CA 1
ATOM 11538 C C . VAL F 1 215 ? -22.681 11.751 -11.345 1.00 29.35 194 VAL F C 1
ATOM 11539 O O . VAL F 1 215 ? -21.682 12.448 -11.154 1.00 29.10 194 VAL F O 1
ATOM 11543 N N . THR F 1 216 ? -22.872 10.562 -10.772 1.00 28.12 195 THR F N 1
ATOM 11544 C CA . THR F 1 216 ? -21.819 9.902 -10.024 1.00 27.60 195 THR F CA 1
ATOM 11545 C C . THR F 1 216 ? -21.105 8.913 -10.942 1.00 26.52 195 THR F C 1
ATOM 11546 O O . THR F 1 216 ? -21.707 8.372 -11.865 1.00 25.98 195 THR F O 1
ATOM 11550 N N . VAL F 1 217 ? -19.823 8.691 -10.682 1.00 25.50 196 VAL F N 1
ATOM 11551 C CA . VAL F 1 217 ? -19.034 7.791 -11.508 1.00 24.08 196 VAL F CA 1
ATOM 11552 C C . VAL F 1 217 ? -18.180 6.948 -10.571 1.00 23.85 196 VAL F C 1
ATOM 11553 O O . VAL F 1 217 ? -17.355 7.493 -9.823 1.00 24.05 196 VAL F O 1
ATOM 11557 N N . ASN F 1 218 ? -18.403 5.630 -10.599 1.00 23.57 197 ASN F N 1
ATOM 11558 C CA . ASN F 1 218 ? -17.737 4.691 -9.694 1.00 23.58 197 ASN F CA 1
ATOM 11559 C C . ASN F 1 218 ? -17.308 3.477 -10.508 1.00 23.51 197 ASN F C 1
ATOM 11560 O O . ASN F 1 218 ? -17.677 3.348 -11.689 1.00 23.83 197 ASN F O 1
ATOM 11565 N N . ALA F 1 219 ? -16.485 2.619 -9.904 1.00 23.40 198 ALA F N 1
ATOM 11566 C CA . ALA F 1 219 ? -16.070 1.377 -10.539 1.00 23.62 198 ALA F CA 1
ATOM 11567 C C . ALA F 1 219 ? -16.084 0.206 -9.592 1.00 24.00 198 ALA F C 1
ATOM 11568 O O . ALA F 1 219 ? -15.837 0.352 -8.372 1.00 24.62 198 ALA F O 1
ATOM 11570 N N . ILE F 1 220 ? -16.374 -0.954 -10.171 1.00 23.70 199 ILE F N 1
ATOM 11571 C CA . ILE F 1 220 ? -16.192 -2.218 -9.470 1.00 25.45 199 ILE F CA 1
ATOM 11572 C C . ILE F 1 220 ? -15.003 -2.957 -10.069 1.00 25.90 199 ILE F C 1
ATOM 11573 O O . ILE F 1 220 ? -14.632 -2.734 -11.234 1.00 25.90 199 ILE F O 1
ATOM 11578 N N . ALA F 1 221 ? -14.377 -3.789 -9.250 1.00 26.51 200 ALA F N 1
ATOM 11579 C CA . ALA F 1 221 ? -13.293 -4.643 -9.703 1.00 27.54 200 ALA F CA 1
ATOM 11580 C C . ALA F 1 221 ? -13.685 -6.055 -9.223 1.00 29.66 200 ALA F C 1
ATOM 11581 O O . ALA F 1 221 ? -13.399 -6.452 -8.081 1.00 29.20 200 ALA F O 1
ATOM 11583 N N . PRO F 1 222 ? -14.415 -6.774 -10.071 1.00 31.71 201 PRO F N 1
ATOM 11584 C CA . PRO F 1 222 ? -15.009 -8.033 -9.673 1.00 34.29 201 PRO F CA 1
ATOM 11585 C C . PRO F 1 222 ? -14.015 -9.158 -9.839 1.00 37.40 201 PRO F C 1
ATOM 11586 O O . PRO F 1 222 ? -13.073 -9.039 -10.640 1.00 37.44 201 PRO F O 1
ATOM 11590 N N . SER F 1 223 ? -14.204 -10.222 -9.057 1.00 40.44 202 SER F N 1
ATOM 11591 C CA . SER F 1 223 ? -13.772 -11.548 -9.484 1.00 43.22 202 SER F CA 1
ATOM 11592 C C . SER F 1 223 ? -14.885 -12.592 -9.349 1.00 44.73 202 SER F C 1
ATOM 11593 O O . SER F 1 223 ? -15.587 -12.663 -8.336 1.00 44.97 202 SER F O 1
ATOM 11596 N N . ALA F 1 224 ? -15.045 -13.365 -10.419 1.00 45.44 203 ALA F N 1
ATOM 11597 C CA . ALA F 1 224 ? -16.135 -14.312 -10.588 1.00 46.90 203 ALA F CA 1
ATOM 11598 C C . ALA F 1 224 ? -15.841 -15.131 -11.847 1.00 47.59 203 ALA F C 1
ATOM 11599 O O . ALA F 1 224 ? -14.974 -14.747 -12.650 1.00 46.81 203 ALA F O 1
ATOM 11601 N N . ARG F 1 225 ? -16.545 -16.256 -12.010 1.00 48.93 204 ARG F N 1
ATOM 11602 C CA . ARG F 1 225 ? -16.502 -17.038 -13.255 1.00 49.96 204 ARG F CA 1
ATOM 11603 C C . ARG F 1 225 ? -17.047 -16.245 -14.447 1.00 49.78 204 ARG F C 1
ATOM 11604 O O . ARG F 1 225 ? -17.862 -15.332 -14.273 1.00 49.93 204 ARG F O 1
ATOM 11612 N N . PHE F 1 244 ? -23.184 -21.913 -0.563 1.00 53.92 223 PHE F N 1
ATOM 11613 C CA . PHE F 1 244 ? -22.778 -20.660 -1.205 1.00 52.56 223 PHE F CA 1
ATOM 11614 C C . PHE F 1 244 ? -21.636 -20.831 -2.218 1.00 51.78 223 PHE F C 1
ATOM 11615 O O . PHE F 1 244 ? -20.523 -21.243 -1.872 1.00 52.19 223 PHE F O 1
ATOM 11623 N N . ASP F 1 245 ? -21.937 -20.491 -3.468 1.00 50.28 224 ASP F N 1
ATOM 11624 C CA . ASP F 1 245 ? -20.977 -20.496 -4.569 1.00 49.16 224 ASP F CA 1
ATOM 11625 C C . ASP F 1 245 ? -20.404 -19.076 -4.707 1.00 47.84 224 ASP F C 1
ATOM 11626 O O . ASP F 1 245 ? -21.029 -18.200 -5.314 1.00 46.66 224 ASP F O 1
ATOM 11631 N N . ALA F 1 246 ? -19.228 -18.853 -4.122 1.00 47.31 225 ALA F N 1
ATOM 11632 C CA . ALA F 1 246 ? -18.658 -17.504 -4.020 1.00 46.53 225 ALA F CA 1
ATOM 11633 C C . ALA F 1 246 ? -18.246 -16.919 -5.368 1.00 45.04 225 ALA F C 1
ATOM 11634 O O . ALA F 1 246 ? -18.386 -15.714 -5.580 1.00 44.76 225 ALA F O 1
ATOM 11636 N N . MET F 1 247 ? -17.772 -17.765 -6.284 1.00 44.70 226 MET F N 1
ATOM 11637 C CA A MET F 1 247 ? -17.305 -17.272 -7.583 0.50 43.38 226 MET F CA 1
ATOM 11638 C CA B MET F 1 247 ? -17.309 -17.304 -7.603 0.50 43.59 226 MET F CA 1
ATOM 11639 C C . MET F 1 247 ? -18.425 -17.064 -8.628 1.00 42.54 226 MET F C 1
ATOM 11640 O O . MET F 1 247 ? -18.158 -16.641 -9.759 1.00 41.75 226 MET F O 1
ATOM 11649 N N . ALA F 1 248 ? -19.673 -17.329 -8.247 1.00 41.78 227 ALA F N 1
ATOM 11650 C CA . ALA F 1 248 ? -20.827 -17.105 -9.151 1.00 40.55 227 ALA F CA 1
ATOM 11651 C C . ALA F 1 248 ? -20.978 -15.614 -9.561 1.00 38.58 227 ALA F C 1
ATOM 11652 O O . ALA F 1 248 ? -20.890 -14.737 -8.710 1.00 38.42 227 ALA F O 1
ATOM 11654 N N . PRO F 1 249 ? -21.213 -15.333 -10.864 1.00 37.82 228 PRO F N 1
ATOM 11655 C CA . PRO F 1 249 ? -21.326 -13.920 -11.295 1.00 36.19 228 PRO F CA 1
ATOM 11656 C C . PRO F 1 249 ? -22.468 -13.104 -10.652 1.00 35.72 228 PRO F C 1
ATOM 11657 O O . PRO F 1 249 ? -22.348 -11.874 -10.525 1.00 34.70 228 PRO F O 1
ATOM 11661 N N . GLU F 1 250 ? -23.551 -13.771 -10.254 1.00 35.30 229 GLU F N 1
ATOM 11662 C CA . GLU F 1 250 ? -24.678 -13.115 -9.580 1.00 35.00 229 GLU F CA 1
ATOM 11663 C C . GLU F 1 250 ? -24.231 -12.375 -8.316 1.00 34.77 229 GLU F C 1
ATOM 11664 O O . GLU F 1 250 ? -24.872 -11.420 -7.887 1.00 34.77 229 GLU F O 1
ATOM 11666 N N . ASN F 1 251 ? -23.124 -12.822 -7.734 1.00 34.73 230 ASN F N 1
ATOM 11667 C CA . ASN F 1 251 ? -22.588 -12.230 -6.502 1.00 34.69 230 ASN F CA 1
ATOM 11668 C C . ASN F 1 251 ? -21.988 -10.843 -6.695 1.00 34.38 230 ASN F C 1
ATOM 11669 O O . ASN F 1 251 ? -21.880 -10.075 -5.740 1.00 33.75 230 ASN F O 1
ATOM 11674 N N . VAL F 1 252 ? -21.599 -10.526 -7.926 1.00 33.79 231 VAL F N 1
ATOM 11675 C CA . VAL F 1 252 ? -20.943 -9.231 -8.190 1.00 34.54 231 VAL F CA 1
ATOM 11676 C C . VAL F 1 252 ? -21.967 -8.092 -8.347 1.00 33.90 231 VAL F C 1
ATOM 11677 O O . VAL F 1 252 ? -21.723 -6.943 -7.941 1.00 35.18 231 VAL F O 1
ATOM 11681 N N . SER F 1 253 ? -23.138 -8.433 -8.868 1.00 32.92 232 SER F N 1
ATOM 11682 C CA . SER F 1 253 ? -24.166 -7.456 -9.228 1.00 31.90 232 SER F CA 1
ATOM 11683 C C . SER F 1 253 ? -24.774 -6.562 -8.121 1.00 32.06 232 SER F C 1
ATOM 11684 O O . SER F 1 253 ? -25.095 -5.410 -8.401 1.00 31.04 232 SER F O 1
ATOM 11687 N N . PRO F 1 254 ? -24.990 -7.090 -6.885 1.00 32.34 233 PRO F N 1
ATOM 11688 C CA . PRO F 1 254 ? -25.744 -6.263 -5.923 1.00 32.75 233 PRO F CA 1
ATOM 11689 C C . PRO F 1 254 ? -25.191 -4.854 -5.679 1.00 32.17 233 PRO F C 1
ATOM 11690 O O . PRO F 1 254 ? -25.965 -3.890 -5.581 1.00 32.76 233 PRO F O 1
ATOM 11694 N N . LEU F 1 255 ? -23.877 -4.720 -5.581 1.00 31.44 234 LEU F N 1
ATOM 11695 C CA . LEU F 1 255 ? -23.303 -3.384 -5.336 1.00 31.18 234 LEU F CA 1
ATOM 11696 C C . LEU F 1 255 ? -23.515 -2.453 -6.523 1.00 29.96 234 LEU F C 1
ATOM 11697 O O . LEU F 1 255 ? -23.719 -1.236 -6.363 1.00 29.74 234 LEU F O 1
ATOM 11702 N N . VAL F 1 256 ? -23.464 -3.024 -7.721 1.00 29.46 235 VAL F N 1
ATOM 11703 C CA . VAL F 1 256 ? -23.723 -2.249 -8.933 1.00 29.48 235 VAL F CA 1
ATOM 11704 C C . VAL F 1 256 ? -25.142 -1.725 -8.937 1.00 29.71 235 VAL F C 1
ATOM 11705 O O . VAL F 1 256 ? -25.377 -0.555 -9.252 1.00 28.48 235 VAL F O 1
ATOM 11709 N N . VAL F 1 257 ? -26.096 -2.588 -8.570 1.00 30.31 236 VAL F N 1
ATOM 11710 C CA . VAL F 1 257 ? -27.479 -2.135 -8.515 1.00 30.90 236 VAL F CA 1
ATOM 11711 C C . VAL F 1 257 ? -27.609 -1.006 -7.501 1.00 31.26 236 VAL F C 1
ATOM 11712 O O . VAL F 1 257 ? -28.199 0.030 -7.807 1.00 30.71 236 VAL F O 1
ATOM 11716 N N . TRP F 1 258 ? -27.040 -1.188 -6.309 1.00 31.66 237 TRP F N 1
ATOM 11717 C CA . TRP F 1 258 ? -27.130 -0.133 -5.297 1.00 32.83 237 TRP F CA 1
ATOM 11718 C C . TRP F 1 258 ? -26.461 1.159 -5.760 1.00 32.89 237 TRP F C 1
ATOM 11719 O O . TRP F 1 258 ? -27.025 2.249 -5.606 1.00 32.79 237 TRP F O 1
ATOM 11730 N N . LEU F 1 259 ? -25.268 1.048 -6.350 1.00 31.97 238 LEU F N 1
ATOM 11731 C CA . LEU F 1 259 ? -24.593 2.253 -6.835 1.00 31.69 238 LEU F CA 1
ATOM 11732 C C . LEU F 1 259 ? -25.481 3.003 -7.845 1.00 31.96 238 LEU F C 1
ATOM 11733 O O . LEU F 1 259 ? -25.481 4.230 -7.886 1.00 31.80 238 LEU F O 1
ATOM 11738 N N . GLY F 1 260 ? -26.272 2.258 -8.621 1.00 32.28 239 GLY F N 1
ATOM 11739 C CA . GLY F 1 260 ? -27.185 2.860 -9.604 1.00 32.53 239 GLY F CA 1
ATOM 11740 C C . GLY F 1 260 ? -28.467 3.458 -9.026 1.00 34.20 239 GLY F C 1
ATOM 11741 O O . GLY F 1 260 ? -29.261 4.056 -9.763 1.00 34.43 239 GLY F O 1
ATOM 11742 N N . SER F 1 261 ? -28.667 3.294 -7.718 1.00 35.12 240 SER F N 1
ATOM 11743 C CA . SER F 1 261 ? -29.886 3.751 -7.024 1.00 36.61 240 SER F CA 1
ATOM 11744 C C . SER F 1 261 ? -29.836 5.210 -6.580 1.00 37.55 240 SER F C 1
ATOM 11745 O O . SER F 1 261 ? -28.754 5.814 -6.475 1.00 36.90 240 SER F O 1
ATOM 11748 N N . ALA F 1 262 ? -31.018 5.764 -6.298 1.00 39.11 241 ALA F N 1
ATOM 11749 C CA . ALA F 1 262 ? -31.133 7.138 -5.790 1.00 40.02 241 ALA F CA 1
ATOM 11750 C C . ALA F 1 262 ? -30.355 7.325 -4.492 1.00 40.28 241 ALA F C 1
ATOM 11751 O O . ALA F 1 262 ? -29.761 8.388 -4.270 1.00 41.16 241 ALA F O 1
ATOM 11753 N N . GLU F 1 263 ? -30.378 6.296 -3.638 1.00 40.05 242 GLU F N 1
ATOM 11754 C CA . GLU F 1 263 ? -29.703 6.334 -2.323 1.00 40.26 242 GLU F CA 1
ATOM 11755 C C . GLU F 1 263 ? -28.198 6.652 -2.442 1.00 38.53 242 GLU F C 1
ATOM 11756 O O . GLU F 1 263 ? -27.605 7.286 -1.563 1.00 37.90 242 GLU F O 1
ATOM 11762 N N . ALA F 1 264 ? -27.606 6.222 -3.552 1.00 36.05 243 ALA F N 1
ATOM 11763 C CA . ALA F 1 264 ? -26.164 6.293 -3.761 1.00 34.83 243 ALA F CA 1
ATOM 11764 C C . ALA F 1 264 ? -25.693 7.641 -4.324 1.00 34.43 243 ALA F C 1
ATOM 11765 O O . ALA F 1 264 ? -24.580 7.732 -4.852 1.00 33.77 243 ALA F O 1
ATOM 11767 N N . ARG F 1 265 ? -26.522 8.679 -4.180 1.00 34.41 244 ARG F N 1
ATOM 11768 C CA . ARG F 1 265 ? -26.230 10.037 -4.642 1.00 34.24 244 ARG F CA 1
ATOM 11769 C C . ARG F 1 265 ? -24.905 10.610 -4.145 1.00 34.16 244 ARG F C 1
ATOM 11770 O O . ARG F 1 265 ? -24.259 11.398 -4.855 1.00 33.81 244 ARG F O 1
ATOM 11772 N N . ASP F 1 266 ? -24.502 10.212 -2.938 1.00 34.14 245 ASP F N 1
ATOM 11773 C CA . ASP F 1 266 ? -23.337 10.798 -2.278 1.00 34.86 245 ASP F CA 1
ATOM 11774 C C . ASP F 1 266 ? -22.027 10.012 -2.425 1.00 32.95 245 ASP F C 1
ATOM 11775 O O . ASP F 1 266 ? -21.014 10.361 -1.795 1.00 32.68 245 ASP F O 1
ATOM 11780 N N . VAL F 1 267 ? -22.067 8.947 -3.220 1.00 31.46 246 VAL F N 1
ATOM 11781 C CA . VAL F 1 267 ? -20.900 8.095 -3.471 1.00 29.65 246 VAL F CA 1
ATOM 11782 C C . VAL F 1 267 ? -20.436 8.318 -4.918 1.00 27.98 246 VAL F C 1
ATOM 11783 O O . VAL F 1 267 ? -21.180 8.030 -5.879 1.00 26.32 246 VAL F O 1
ATOM 11787 N N . THR F 1 268 ? -19.213 8.832 -5.058 1.00 27.23 247 THR F N 1
ATOM 11788 C CA . THR F 1 268 ? -18.634 9.070 -6.370 1.00 26.23 247 THR F CA 1
ATOM 11789 C C . THR F 1 268 ? -17.101 8.968 -6.314 1.00 25.27 247 THR F C 1
ATOM 11790 O O . THR F 1 268 ? -16.488 9.238 -5.269 1.00 26.01 247 THR F O 1
ATOM 11794 N N . GLY F 1 269 ? -16.509 8.546 -7.434 1.00 24.08 248 GLY F N 1
ATOM 11795 C CA . GLY F 1 269 ? -15.056 8.395 -7.562 1.00 24.23 248 GLY F CA 1
ATOM 11796 C C . GLY F 1 269 ? -14.474 7.193 -6.824 1.00 24.00 248 GLY F C 1
ATOM 11797 O O . GLY F 1 269 ? -13.261 7.117 -6.628 1.00 24.00 248 GLY F O 1
ATOM 11798 N N . LYS F 1 270 ? -15.329 6.242 -6.433 1.00 24.58 249 LYS F N 1
ATOM 11799 C CA . LYS F 1 270 ? -14.888 5.103 -5.658 1.00 24.55 249 LYS F CA 1
ATOM 11800 C C . LYS F 1 270 ? -14.634 3.888 -6.527 1.00 25.09 249 LYS F C 1
ATOM 11801 O O . LYS F 1 270 ? -15.291 3.709 -7.565 1.00 24.66 249 LYS F O 1
ATOM 11807 N N . VAL F 1 271 ? -13.699 3.048 -6.074 1.00 24.74 250 VAL F N 1
ATOM 11808 C CA . VAL F 1 271 ? -13.415 1.760 -6.702 1.00 24.44 250 VAL F CA 1
ATOM 11809 C C . VAL F 1 271 ? -13.597 0.674 -5.643 1.00 25.53 250 VAL F C 1
ATOM 11810 O O . VAL F 1 271 ? -12.912 0.675 -4.594 1.00 25.86 250 VAL F O 1
ATOM 11814 N N . PHE F 1 272 ? -14.535 -0.224 -5.908 1.00 25.59 251 PHE F N 1
ATOM 11815 C CA . PHE F 1 272 ? -14.846 -1.301 -4.968 1.00 27.08 251 PHE F CA 1
ATOM 11816 C C . PHE F 1 272 ? -14.471 -2.659 -5.570 1.00 27.18 251 PHE F C 1
ATOM 11817 O O . PHE F 1 272 ? -14.917 -3.000 -6.670 1.00 26.69 251 PHE F O 1
ATOM 11825 N N . GLU F 1 273 ? -13.677 -3.434 -4.833 1.00 28.66 252 GLU F N 1
ATOM 11826 C CA . GLU F 1 273 ? -13.319 -4.779 -5.274 1.00 29.47 252 GLU F CA 1
ATOM 11827 C C . GLU F 1 273 ? -14.348 -5.729 -4.696 1.00 30.75 252 GLU F C 1
ATOM 11828 O O . GLU F 1 273 ? -14.654 -5.637 -3.517 1.00 30.76 252 GLU F O 1
ATOM 11834 N N . VAL F 1 274 ? -14.868 -6.643 -5.510 1.00 30.78 253 VAL F N 1
ATOM 11835 C CA . VAL F 1 274 ? -15.998 -7.474 -5.085 1.00 32.77 253 VAL F CA 1
ATOM 11836 C C . VAL F 1 274 ? -15.822 -8.920 -5.507 1.00 33.56 253 VAL F C 1
ATOM 11837 O O . VAL F 1 274 ? -15.331 -9.207 -6.605 1.00 32.98 253 VAL F O 1
ATOM 11841 N N . GLU F 1 275 ? -16.213 -9.831 -4.617 1.00 35.11 254 GLU F N 1
ATOM 11842 C CA . GLU F 1 275 ? -16.149 -11.262 -4.898 1.00 36.35 254 GLU F CA 1
ATOM 11843 C C . GLU F 1 275 ? -17.013 -11.969 -3.850 1.00 36.81 254 GLU F C 1
ATOM 11844 O O . GLU F 1 275 ? -16.746 -11.835 -2.659 1.00 37.14 254 GLU F O 1
ATOM 11850 N N . GLY F 1 276 ? -18.044 -12.704 -4.283 1.00 36.61 255 GLY F N 1
ATOM 11851 C CA . GLY F 1 276 ? -18.944 -13.396 -3.331 1.00 37.93 255 GLY F CA 1
ATOM 11852 C C . GLY F 1 276 ? -19.667 -12.438 -2.394 1.00 37.34 255 GLY F C 1
ATOM 11853 O O . GLY F 1 276 ? -20.360 -11.532 -2.852 1.00 37.13 255 GLY F O 1
ATOM 11854 N N . GLY F 1 277 ? -19.498 -12.618 -1.083 1.00 38.05 256 GLY F N 1
ATOM 11855 C CA . GLY F 1 277 ? -20.070 -11.685 -0.116 1.00 37.50 256 GLY F CA 1
ATOM 11856 C C . GLY F 1 277 ? -19.113 -10.568 0.290 1.00 37.65 256 GLY F C 1
ATOM 11857 O O . GLY F 1 277 ? -19.421 -9.792 1.200 1.00 38.20 256 GLY F O 1
ATOM 11858 N N . LYS F 1 278 ? -17.956 -10.482 -0.379 1.00 36.78 257 LYS F N 1
ATOM 11859 C CA . LYS F 1 278 ? -16.882 -9.547 0.006 1.00 36.39 257 LYS F CA 1
ATOM 11860 C C . LYS F 1 278 ? -16.950 -8.234 -0.772 1.00 35.09 257 LYS F C 1
ATOM 11861 O O . LYS F 1 278 ? -17.168 -8.239 -1.987 1.00 33.36 257 LYS F O 1
ATOM 11867 N N . ILE F 1 279 ? -16.761 -7.120 -0.067 1.00 34.37 258 ILE F N 1
ATOM 11868 C CA . ILE F 1 279 ? -16.613 -5.799 -0.709 1.00 33.52 258 ILE F CA 1
ATOM 11869 C C . ILE F 1 279 ? -15.451 -5.112 -0.020 1.00 32.88 258 ILE F C 1
ATOM 11870 O O . ILE F 1 279 ? -15.419 -5.011 1.220 1.00 33.53 258 ILE F O 1
ATOM 11875 N N . ARG F 1 280 ? -14.482 -4.666 -0.810 1.00 31.36 259 ARG F N 1
ATOM 11876 C CA . ARG F 1 280 ? -13.323 -3.975 -0.251 1.00 31.22 259 ARG F CA 1
ATOM 11877 C C . ARG F 1 280 ? -13.191 -2.630 -0.965 1.00 30.12 259 ARG F C 1
ATOM 11878 O O . ARG F 1 280 ? -13.282 -2.575 -2.188 1.00 28.87 259 ARG F O 1
ATOM 11886 N N . VAL F 1 281 ? -13.001 -1.554 -0.203 1.00 29.89 260 VAL F N 1
ATOM 11887 C CA . VAL F 1 281 ? -12.671 -0.265 -0.821 1.00 29.54 260 VAL F CA 1
ATOM 11888 C C . VAL F 1 281 ? -11.227 -0.316 -1.284 1.00 29.06 260 VAL F C 1
ATOM 11889 O O . VAL F 1 281 ? -10.326 -0.566 -0.480 1.00 30.53 260 VAL F O 1
ATOM 11893 N N . ALA F 1 282 ? -10.991 -0.080 -2.574 1.00 26.97 261 ALA F N 1
ATOM 11894 C CA . ALA F 1 282 ? -9.616 0.101 -3.032 1.00 27.14 261 ALA F CA 1
ATOM 11895 C C . ALA F 1 282 ? -9.209 1.539 -2.766 1.00 27.00 261 ALA F C 1
ATOM 11896 O O . ALA F 1 282 ? -9.899 2.468 -3.195 1.00 27.81 261 ALA F O 1
ATOM 11898 N N . GLU F 1 283 ? -8.095 1.721 -2.064 1.00 27.28 262 GLU F N 1
ATOM 11899 C CA . GLU F 1 283 ? -7.580 3.063 -1.734 1.00 27.00 262 GLU F CA 1
ATOM 11900 C C . GLU F 1 283 ? -6.567 3.500 -2.782 1.00 26.72 262 GLU F C 1
ATOM 11901 O O . GLU F 1 283 ? -5.633 2.753 -3.086 1.00 26.32 262 GLU F O 1
ATOM 11907 N N . GLY F 1 284 ? -6.728 4.722 -3.301 1.00 26.09 263 GLY F N 1
ATOM 11908 C CA . GLY F 1 284 ? -5.947 5.183 -4.469 1.00 25.44 263 GLY F CA 1
ATOM 11909 C C . GLY F 1 284 ? -4.511 5.565 -4.172 1.00 25.33 263 GLY F C 1
ATOM 11910 O O . GLY F 1 284 ? -4.068 5.559 -3.011 1.00 26.43 263 GLY F O 1
ATOM 11911 N N . TRP F 1 285 ? -3.772 5.904 -5.234 1.00 24.19 264 TRP F N 1
ATOM 11912 C CA . TRP F 1 285 ? -2.357 6.287 -5.115 1.00 24.92 264 TRP F CA 1
ATOM 11913 C C . TRP F 1 285 ? -2.104 7.376 -4.071 1.00 25.49 264 TRP F C 1
ATOM 11914 O O . TRP F 1 285 ? -2.864 8.339 -3.971 1.00 26.30 264 TRP F O 1
ATOM 11925 N N . ALA F 1 286 ? -1.037 7.226 -3.282 1.00 26.82 265 ALA F N 1
ATOM 11926 C CA . ALA F 1 286 ? -0.763 8.151 -2.194 1.00 27.97 265 ALA F CA 1
ATOM 11927 C C . ALA F 1 286 ? 0.605 8.770 -2.379 1.00 28.56 265 ALA F C 1
ATOM 11928 O O . ALA F 1 286 ? 1.392 8.285 -3.202 1.00 27.79 265 ALA F O 1
ATOM 11930 N N . HIS F 1 287 ? 0.875 9.866 -1.659 1.00 28.65 266 HIS F N 1
ATOM 11931 C CA . HIS F 1 287 ? 2.192 10.479 -1.677 1.00 29.44 266 HIS F CA 1
ATOM 11932 C C . HIS F 1 287 ? 3.019 9.868 -0.554 1.00 30.56 266 HIS F C 1
ATOM 11933 O O . HIS F 1 287 ? 2.670 10.012 0.635 1.00 31.01 266 HIS F O 1
ATOM 11940 N N . GLY F 1 288 ? 4.088 9.164 -0.928 1.00 29.79 267 GLY F N 1
ATOM 11941 C CA . GLY F 1 288 ? 4.922 8.448 0.048 1.00 30.18 267 GLY F CA 1
ATOM 11942 C C . GLY F 1 288 ? 6.071 9.311 0.530 1.00 30.39 267 GLY F C 1
ATOM 11943 O O . GLY F 1 288 ? 6.001 10.544 0.415 1.00 29.78 267 GLY F O 1
ATOM 11944 N N . PRO F 1 289 ? 7.154 8.675 1.036 1.00 30.64 268 PRO F N 1
ATOM 11945 C CA . PRO F 1 289 ? 8.282 9.430 1.564 1.00 31.80 268 PRO F CA 1
ATOM 11946 C C . PRO F 1 289 ? 8.934 10.298 0.500 1.00 31.40 268 PRO F C 1
ATOM 11947 O O . PRO F 1 289 ? 9.013 9.905 -0.679 1.00 29.90 268 PRO F O 1
ATOM 11951 N N . GLN F 1 290 ? 9.382 11.475 0.924 1.00 32.20 269 GLN F N 1
ATOM 11952 C CA . GLN F 1 290 ? 10.068 12.429 0.052 1.00 33.01 269 GLN F CA 1
ATOM 11953 C C . GLN F 1 290 ? 11.407 12.883 0.622 1.00 34.83 269 GLN F C 1
ATOM 11954 O O . GLN F 1 290 ? 11.591 12.965 1.843 1.00 33.82 269 GLN F O 1
ATOM 11960 N N . ILE F 1 291 ? 12.344 13.168 -0.277 1.00 35.27 270 ILE F N 1
ATOM 11961 C CA . ILE F 1 291 ? 13.585 13.831 0.081 1.00 37.43 270 ILE F CA 1
ATOM 11962 C C . ILE F 1 291 ? 13.710 15.036 -0.854 1.00 37.33 270 ILE F C 1
ATOM 11963 O O . ILE F 1 291 ? 13.336 14.947 -2.032 1.00 36.13 270 ILE F O 1
ATOM 11968 N N . ASP F 1 292 ? 14.222 16.154 -0.327 1.00 37.71 271 ASP F N 1
ATOM 11969 C CA . ASP F 1 292 ? 14.379 17.373 -1.118 1.00 37.36 271 ASP F CA 1
ATOM 11970 C C . ASP F 1 292 ? 15.778 17.927 -0.946 1.00 38.32 271 ASP F C 1
ATOM 11971 O O . ASP F 1 292 ? 16.176 18.349 0.166 1.00 39.22 271 ASP F O 1
ATOM 11976 N N . LYS F 1 293 ? 16.533 17.909 -2.044 1.00 37.48 272 LYS F N 1
ATOM 11977 C CA . LYS F 1 293 ? 17.848 18.520 -2.072 1.00 37.89 272 LYS F CA 1
ATOM 11978 C C . LYS F 1 293 ? 17.785 20.056 -2.094 1.00 37.66 272 LYS F C 1
ATOM 11979 O O . LYS F 1 293 ? 18.725 20.724 -1.648 1.00 38.47 272 LYS F O 1
ATOM 11985 N N . GLY F 1 294 ? 16.681 20.620 -2.575 1.00 36.97 273 GLY F N 1
ATOM 11986 C CA . GLY F 1 294 ? 16.608 22.069 -2.800 1.00 36.90 273 GLY F CA 1
ATOM 11987 C C . GLY F 1 294 ? 17.627 22.551 -3.830 1.00 37.09 273 GLY F C 1
ATOM 11988 O O . GLY F 1 294 ? 17.999 23.736 -3.852 1.00 37.12 273 GLY F O 1
ATOM 11989 N N . ALA F 1 295 ? 18.102 21.621 -4.659 1.00 35.83 274 ALA F N 1
ATOM 11990 C CA . ALA F 1 295 ? 19.067 21.894 -5.719 1.00 35.64 274 ALA F CA 1
ATOM 11991 C C . ALA F 1 295 ? 19.076 20.680 -6.625 1.00 34.98 274 ALA F C 1
ATOM 11992 O O . ALA F 1 295 ? 18.452 19.673 -6.298 1.00 34.39 274 ALA F O 1
ATOM 11994 N N . ARG F 1 296 ? 19.744 20.774 -7.773 1.00 35.18 275 ARG F N 1
ATOM 11995 C CA . ARG F 1 296 ? 19.780 19.649 -8.710 1.00 34.76 275 ARG F CA 1
ATOM 11996 C C . ARG F 1 296 ? 20.645 18.499 -8.200 1.00 35.36 275 ARG F C 1
ATOM 11997 O O . ARG F 1 296 ? 21.789 18.706 -7.773 1.00 35.29 275 ARG F O 1
ATOM 12005 N N . TRP F 1 297 ? 20.090 17.285 -8.237 1.00 35.45 276 TRP F N 1
ATOM 12006 C CA . TRP F 1 297 ? 20.827 16.080 -7.869 1.00 35.91 276 TRP F CA 1
ATOM 12007 C C . TRP F 1 297 ? 21.985 15.767 -8.816 1.00 36.61 276 TRP F C 1
ATOM 12008 O O . TRP F 1 297 ? 21.913 15.984 -10.026 1.00 36.10 276 TRP F O 1
ATOM 12019 N N . ASP F 1 298 ? 23.054 15.239 -8.246 1.00 37.50 277 ASP F N 1
ATOM 12020 C CA . ASP F 1 298 ? 24.085 14.604 -9.029 1.00 38.64 277 ASP F CA 1
ATOM 12021 C C . ASP F 1 298 ? 23.603 13.160 -9.174 1.00 38.24 277 ASP F C 1
ATOM 12022 O O . ASP F 1 298 ? 23.304 12.531 -8.159 1.00 38.36 277 ASP F O 1
ATOM 12027 N N . PRO F 1 299 ? 23.488 12.640 -10.423 1.00 37.74 278 PRO F N 1
ATOM 12028 C CA . PRO F 1 299 ? 23.038 11.244 -10.546 1.00 37.94 278 PRO F CA 1
ATOM 12029 C C . PRO F 1 299 ? 23.866 10.285 -9.682 1.00 38.70 278 PRO F C 1
ATOM 12030 O O . PRO F 1 299 ? 23.308 9.374 -9.072 1.00 38.37 278 PRO F O 1
ATOM 12034 N N . ALA F 1 300 ? 25.178 10.527 -9.611 1.00 39.51 279 ALA F N 1
ATOM 12035 C CA . ALA F 1 300 ? 26.111 9.681 -8.857 1.00 40.23 279 ALA F CA 1
ATOM 12036 C C . ALA F 1 300 ? 25.763 9.527 -7.378 1.00 40.66 279 ALA F C 1
ATOM 12037 O O . ALA F 1 300 ? 26.214 8.576 -6.725 1.00 41.80 279 ALA F O 1
ATOM 12039 N N . GLU F 1 301 ? 24.991 10.467 -6.836 1.00 40.09 280 GLU F N 1
ATOM 12040 C CA . GLU F 1 301 ? 24.725 10.469 -5.395 1.00 40.32 280 GLU F CA 1
ATOM 12041 C C . GLU F 1 301 ? 23.397 9.837 -4.987 1.00 39.42 280 GLU F C 1
ATOM 12042 O O . GLU F 1 301 ? 23.110 9.712 -3.794 1.00 38.52 280 GLU F O 1
ATOM 12048 N N . LEU F 1 302 ? 22.598 9.424 -5.972 1.00 37.71 281 LEU F N 1
ATOM 12049 C CA . LEU F 1 302 ? 21.210 9.013 -5.710 1.00 37.28 281 LEU F CA 1
ATOM 12050 C C . LEU F 1 302 ? 20.980 7.635 -5.079 1.00 37.87 281 LEU F C 1
ATOM 12051 O O . LEU F 1 302 ? 19.916 7.393 -4.497 1.00 37.89 281 LEU F O 1
ATOM 12056 N N . GLY F 1 303 ? 21.964 6.742 -5.193 1.00 38.50 282 GLY F N 1
ATOM 12057 C CA . GLY F 1 303 ? 21.869 5.388 -4.627 1.00 39.68 282 GLY F CA 1
ATOM 12058 C C . GLY F 1 303 ? 21.347 5.281 -3.200 1.00 40.51 282 GLY F C 1
ATOM 12059 O O . GLY F 1 303 ? 20.360 4.592 -2.951 1.00 41.61 282 GLY F O 1
ATOM 12060 N N . PRO F 1 304 ? 22.018 5.945 -2.245 1.00 41.39 283 PRO F N 1
ATOM 12061 C CA . PRO F 1 304 ? 21.614 5.912 -0.830 1.00 41.71 283 PRO F CA 1
ATOM 12062 C C . PRO F 1 304 ? 20.302 6.651 -0.604 1.00 41.00 283 PRO F C 1
ATOM 12063 O O . PRO F 1 304 ? 19.526 6.290 0.293 1.00 41.17 283 PRO F O 1
ATOM 12067 N N . VAL F 1 305 ? 20.075 7.675 -1.430 1.00 39.29 284 VAL F N 1
ATOM 12068 C CA . VAL F 1 305 ? 18.876 8.488 -1.379 1.00 38.71 284 VAL F CA 1
ATOM 12069 C C . VAL F 1 305 ? 17.666 7.653 -1.762 1.00 37.55 284 VAL F C 1
ATOM 12070 O O . VAL F 1 305 ? 16.663 7.639 -1.047 1.00 37.55 284 VAL F O 1
ATOM 12074 N N . VAL F 1 306 ? 17.760 6.955 -2.890 1.00 36.82 285 VAL F N 1
ATOM 12075 C CA . VAL F 1 306 ? 16.664 6.093 -3.329 1.00 36.10 285 VAL F CA 1
ATOM 12076 C C . VAL F 1 306 ? 16.448 4.895 -2.377 1.00 36.61 285 VAL F C 1
ATOM 12077 O O . VAL F 1 306 ? 15.308 4.577 -2.018 1.00 36.89 285 VAL F O 1
ATOM 12081 N N . ALA F 1 307 ? 17.532 4.254 -1.951 1.00 37.77 286 ALA F N 1
ATOM 12082 C CA . ALA F 1 307 ? 17.448 3.196 -0.917 1.00 38.77 286 ALA F CA 1
ATOM 12083 C C . ALA F 1 307 ? 16.666 3.633 0.335 1.00 39.36 286 ALA F C 1
ATOM 12084 O O . ALA F 1 307 ? 15.780 2.897 0.831 1.00 39.36 286 ALA F O 1
ATOM 12086 N N . ASP F 1 308 ? 17.003 4.824 0.834 1.00 39.35 287 ASP F N 1
ATOM 12087 C CA . ASP F 1 308 ? 16.388 5.397 2.035 1.00 40.21 287 ASP F CA 1
ATOM 12088 C C . ASP F 1 308 ? 14.880 5.613 1.866 1.00 38.91 287 ASP F C 1
ATOM 12089 O O . ASP F 1 308 ? 14.093 5.214 2.728 1.00 38.48 287 ASP F O 1
ATOM 12094 N N . LEU F 1 309 ? 14.486 6.235 0.751 1.00 36.87 288 LEU F N 1
ATOM 12095 C CA . LEU F 1 309 ? 13.074 6.436 0.441 1.00 35.81 288 LEU F CA 1
ATOM 12096 C C . LEU F 1 309 ? 12.299 5.139 0.412 1.00 35.83 288 LEU F C 1
ATOM 12097 O O . LEU F 1 309 ? 11.243 5.007 1.050 1.00 35.09 288 LEU F O 1
ATOM 12102 N N . LEU F 1 310 ? 12.816 4.191 -0.371 1.00 36.07 289 LEU F N 1
ATOM 12103 C CA . LEU F 1 310 ? 12.164 2.896 -0.534 1.00 37.09 289 LEU F CA 1
ATOM 12104 C C . LEU F 1 310 ? 12.025 2.169 0.805 1.00 37.84 289 LEU F C 1
ATOM 12105 O O . LEU F 1 310 ? 11.016 1.518 1.044 1.00 38.30 289 LEU F O 1
ATOM 12110 N N . GLY F 1 311 ? 13.011 2.333 1.682 1.00 39.17 290 GLY F N 1
ATOM 12111 C CA . GLY F 1 311 ? 12.968 1.721 3.013 1.00 40.38 290 GLY F CA 1
ATOM 12112 C C . GLY F 1 311 ? 11.800 2.237 3.846 1.00 40.85 290 GLY F C 1
ATOM 12113 O O . GLY F 1 311 ? 11.227 1.501 4.650 1.00 41.93 290 GLY F O 1
ATOM 12114 N N . LYS F 1 312 ? 11.447 3.509 3.646 1.00 40.18 291 LYS F N 1
ATOM 12115 C CA . LYS F 1 312 ? 10.406 4.166 4.442 1.00 40.29 291 LYS F CA 1
ATOM 12116 C C . LYS F 1 312 ? 8.994 3.988 3.870 1.00 39.74 291 LYS F C 1
ATOM 12117 O O . LYS F 1 312 ? 8.000 4.133 4.595 1.00 40.11 291 LYS F O 1
ATOM 12119 N N . ALA F 1 313 ? 8.911 3.632 2.586 1.00 38.22 292 ALA F N 1
ATOM 12120 C CA . ALA F 1 313 ? 7.633 3.536 1.868 1.00 37.48 292 ALA F CA 1
ATOM 12121 C C . ALA F 1 313 ? 6.787 2.333 2.278 1.00 38.46 292 ALA F C 1
ATOM 12122 O O . ALA F 1 313 ? 7.319 1.319 2.767 1.00 39.23 292 ALA F O 1
ATOM 12124 N N . ARG F 1 314 ? 5.469 2.450 2.112 1.00 37.78 293 ARG F N 1
ATOM 12125 C CA . ARG F 1 314 ? 4.577 1.346 2.394 1.00 38.69 293 ARG F CA 1
ATOM 12126 C C . ARG F 1 314 ? 4.845 0.282 1.343 1.00 38.18 293 ARG F C 1
ATOM 12127 O O . ARG F 1 314 ? 4.998 0.605 0.168 1.00 37.75 293 ARG F O 1
ATOM 12129 N N . PRO F 1 315 ? 4.937 -0.988 1.766 1.00 38.84 294 PRO F N 1
ATOM 12130 C CA . PRO F 1 315 ? 5.172 -2.059 0.788 1.00 37.79 294 PRO F CA 1
ATOM 12131 C C . PRO F 1 315 ? 4.031 -2.184 -0.230 1.00 36.38 294 PRO F C 1
ATOM 12132 O O . PRO F 1 315 ? 2.860 -2.089 0.147 1.00 35.78 294 PRO F O 1
ATOM 12136 N N . PRO F 1 316 ? 4.370 -2.411 -1.509 1.00 35.43 295 PRO F N 1
ATOM 12137 C CA . PRO F 1 316 ? 3.317 -2.509 -2.531 1.00 34.65 295 PRO F CA 1
ATOM 12138 C C . PRO F 1 316 ? 2.440 -3.734 -2.332 1.00 34.89 295 PRO F C 1
ATOM 12139 O O . PRO F 1 316 ? 2.909 -4.735 -1.769 1.00 34.93 295 PRO F O 1
ATOM 12143 N N . VAL F 1 317 ? 1.175 -3.650 -2.753 1.00 33.57 296 VAL F N 1
ATOM 12144 C CA . VAL F 1 317 ? 0.377 -4.837 -2.931 1.00 33.20 296 VAL F CA 1
ATOM 12145 C C . VAL F 1 317 ? 0.978 -5.501 -4.168 1.00 32.88 296 VAL F C 1
ATOM 12146 O O . VAL F 1 317 ? 1.138 -4.836 -5.220 1.00 31.44 296 VAL F O 1
ATOM 12150 N N . PRO F 1 318 ? 1.312 -6.802 -4.059 1.00 32.75 297 PRO F N 1
ATOM 12151 C CA . PRO F 1 318 ? 2.055 -7.424 -5.152 1.00 32.07 297 PRO F CA 1
ATOM 12152 C C . PRO F 1 318 ? 1.259 -7.554 -6.443 1.00 30.22 297 PRO F C 1
ATOM 12153 O O . PRO F 1 318 ? 0.031 -7.565 -6.438 1.00 28.12 297 PRO F O 1
ATOM 12157 N N . VAL F 1 319 ? 1.988 -7.707 -7.535 1.00 30.26 298 VAL F N 1
ATOM 12158 C CA . VAL F 1 319 ? 1.378 -7.906 -8.835 1.00 28.45 298 VAL F CA 1
ATOM 12159 C C . VAL F 1 319 ? 0.713 -9.278 -8.851 1.00 29.97 298 VAL F C 1
ATOM 12160 O O . VAL F 1 319 ? 1.276 -10.240 -8.332 1.00 30.61 298 VAL F O 1
ATOM 12164 N N . TYR F 1 320 ? -0.493 -9.358 -9.418 1.00 29.88 299 TYR F N 1
ATOM 12165 C CA . TYR F 1 320 ? -1.207 -10.619 -9.529 1.00 31.65 299 TYR F CA 1
ATOM 12166 C C . TYR F 1 320 ? -0.463 -11.570 -10.453 1.00 32.86 299 TYR F C 1
ATOM 12167 O O . TYR F 1 320 ? 0.022 -11.171 -11.507 1.00 31.08 299 TYR F O 1
ATOM 12176 N N . GLY F 1 321 ? -0.368 -12.834 -10.042 1.00 34.62 300 GLY F N 1
ATOM 12177 C CA . GLY F 1 321 ? 0.337 -13.831 -10.853 1.00 37.01 300 GLY F CA 1
ATOM 12178 C C . GLY F 1 321 ? 1.860 -13.766 -10.740 1.00 38.66 300 GLY F C 1
ATOM 12179 O O . GLY F 1 321 ? 2.556 -14.520 -11.429 1.00 40.26 300 GLY F O 1
ATOM 12180 N N . ALA F 1 322 ? 2.385 -12.898 -9.869 1.00 38.82 301 ALA F N 1
ATOM 12181 C CA . ALA F 1 322 ? 3.844 -12.754 -9.705 1.00 40.06 301 ALA F CA 1
ATOM 12182 C C . ALA F 1 322 ? 4.491 -13.911 -8.932 1.00 41.74 301 ALA F C 1
ATOM 12183 O O . ALA F 1 322 ? 5.723 -14.006 -8.875 1.00 42.43 301 ALA F O 1
#

Secondary structure (DSSP, 8-state):
--TTTT-EEEETTTTSHHHHHHHHHHHHTT-EEEEE---B-TTSSBT-TTSHHHHHHHHHHHTT-EEEEE---TTSHHHHHHHHHHHHHHHS---EEE----------GGG--HHHHHHHIIIIIIHHHHHHHHHHHHHHHHHHTT----EEEEEE--HHHHH-BTT-HHHHHHHHHHHHHHHHHHHHHGGGTEEEEEEEE-TTS--S--S-----TT-GGGTHHHHHHHTSGGGGG--S-EEEEETTEEEEEE--EEEEEEE-SSPPPGGGHHHHHHHHHHHSPPPPPPBT-/--TTTT-EEEETTTTSHHHHHHHHHHHHTT-EEEEE---B-TTSSBT-TTSHHHHHHHHHHHTT--EEEE---TTSHHHHHHHHHHHHHHHS---EEE--------B-GGG--HHHHHHHHIIIIIHHHHHHHHHHHHHHHHHHTT----EEEEEE--HHHHH-BTTBHHHHHHHHHHHHHHHHHHHHHGGGTEEEEEEEE-TT----TT-GGGTHHHHHHHTSGGGTT--S-EEEEETTEEEEEE--EEEEEEE-SSPPPGGGHHHHHHHHHHHSPPPPPPBT-/--TTTT-EEEETTTTSHHHHHHHHHHHHTT-EEEEE---B-TTSSBT-TTSHHHHHHHHHHHTT-EEEEE---TTSHHHHHHHHHHHHHHHS---EEE----------GGG--HHHHHHHIIIIIIHHHHHHHHHHHHHHHHHHTT----EEEEEE--HHHHH-BTT-HHHHHHHHHHHHHHHHHHHHHGGGTEEEEEEEE-TTS--S------TT-GGGTHHHHHHHTSGGGTT--S-EEEEETTEEEEEE--EEEEEEE-SSPPPGGGHHHHHHHHHHHSPPPPPPBT-/-TTTT-EEEETTTTSHHHHHHHHHHHHTT-EEEEE---B-TTSSBT-TTSHHHHHHHHHHHTT--EEEE---TTSHHHHHHHHHHHHHHHSS--EEE--------B-GGG--HHHHHHHIIIIIIHHHHHHHHHHHHHHHHHHTT----EEEEEE--HHHHH-BTTBHHHHHHHHHHHHHHHHHHHHHGGGTEEEEEEEE-TTS-----S-----TT-GGGTHHHHHHHTSGGGGG--S-EEEEETTEEEEEE--EEEEEEE-SSPPPGGGHHHHHHHHHHHSPPPPPPBT-/-TTTT-EEEETTTTSHHHHHHHHHHHHTT-EEEEE---B-TTSSBT-TTSHHHHHHHHHHHTT-EEEEE---TTSHHHHHHHHHHHHHHHS---EEE--------B-GGG--HHHHHHHIIIIIIHHHHHHHHHHHHHHHHHHTT----EEEEEE--HHHHH-BTTBHHHHHHHHHHHHHHHHHHHHHGGGTEEEEEEEE-TTS-SS----TT-GGGTHHHHHHHTSGGGTT--S-EEEEETTEEEEEE--EEEEEEE-SSPPPGGGHHHHHHHHHHHSPPPPPPBT-/-TTTT-EEEETTTTSHHHHHHHHHHHHTT-EEEEE---B-TTSSBT-TTSHHHHHHHHHHHTT-EEEEE---TTSHHHHHHHHHHHHHHHSS--EEE--------B-GGG--HHHHHHHIIIIIIHHHHHHHHHHHHHHHHHHTT----EEEEEE--HHHHH-BTTBHHHHHHHHHHHHHHHHHHHHHGGGTEEEEEEEE-----TT-GGGTHHHHHHHTSGGGGG--S-EEEEETTEEEEEE--EEEEEEE-SSPPPGGGHHHHHHHHHHHSPPPPPPBT-

Sequence (1731 aa):
MGVVDGRVVIVTGAGGGIGRAHALAFAAEGARVVVNDIGVGLDGSPASGGSAAQSSVVDEITAAGGEAVVADGSNVADWDQAAGLIQTAVETFGGLDVLVNNAGIVRDRMIANTSEEEFDAVIAVHLKGHFATMRHAAAYWRGLSKAGKAVDGRIINTSSGAGLQGSVGQGNYSAAKAGIATLTLVGAAEMGRYGVTVNAIAPSARTRMMTETVFAEFDAMAPENVSPLVVWLGSAEARDVTGKVFEVEGGKIRVAEGWAHGPQIDKGARRWDPAELGPVVADLLGKARPPVPVYGAMGVVDGRVVIVTGAGGGIGRAHALAFAAEGARVVVNDIGVGLDGSPASGGSAAQSVVDEITAAGGEAVADGSNVADWDQAAGLIQTAVETFGGLDVLVNNAGIVRDRMIANTSEEEFDAVIAVHLKGHFATMRHAAAYWRGLSKAGKAVDGRIINTSSGAGLQGSVGQGNYSAAKAGIATLTLVGAAEMGRYGVTVNAIAPSARTRFDAMAPENVSPLVVWLGSAEARDVTGKVFEVVEGGKIRVAEGWAHGPQIDKGARRWDPAELGPVVADLLGKARPPVPVYGAMGVVDGRVVIVTGAGGGIGRAHALAFAAEGARVVVNDIGVGLDGSSPASGGSAAQSVVDEITAAGGEAVADGSNVADWDQAAGLIQTAVETFGGLDVLVNNAGIVRDRRMIANTSEEEFDAVIAVHLKGHFATMRHAAAYWRGLSKAGKAVDGRIINTSSGAGLQGSVGQGNYSAAKAGIATLTLVGAAEMGRYGVTVNAIAPSARTRMTETVFFDAMAPENVSPLVVWLGSAEARDVTGKVFEVEGGKIRVAEGWAHGPQIDKGARWDPAELGPVVADLLGKARPPVPVYGAGVVDGRVVIVTGAGGGIGRAHALAFAAEGARVVVNDIGVGLDGSPASGGSAAQSVVDEITAAGGEAVADGSNVADWDQAAGLIQTAVETFGGLDVLVNNAGIVRDRMIANTSEEEFDAVIAVHLKGHFATMRHAAAYWRGLSKAGKAVDGRIINTSSGAGLQGSVGQGNYSAAKAGIATLTLVGAAEMGRYGVTVNAIAPSARTRMMTETVFAEFDAMAPENVSPLVVWLGSAEARDVTGKVFEVEGGKIRVAEGWAHGPQIDKGARWDPAELGPVVADDLLGKARPPVPVYGAGVVDGRVVIVTGAGGGIGRAHALAFAAEGARVVVNDIGVGLDGSSPASGGSAAQSVVDEITAAGGEAVADGSNVADWDQAAGLIQTAVETFGGLDVLVNNAGIVRDRMIANTSEEEFDAVIAVHLKGHFATMRHAAAYWRGLSKAGKAVDGRIINTSSGAGLQGSVGQGNYSAAKAGIATLTLVGAAEMGRYGVTVNAIAPSARTRMTETFDAMAPENVSPLVVWLGSAEARDVTGKVFEVEGGKIRVAEGWAHGPQIDKGARWDPAELGPVVADLLGKARPPVPVYGAGVVDGRVVIVTGAGGGIGRAHALAFAAEGARVVVNDIGVGLDGSSPASGGSAAQSVVDEITAAGGEAVADGSNVADWDQAAGLIQTAVETFGGLDVLVNNAGIVRDRMIANTSEEEFDAVIAVHLKGHFATMRHAAAYWRGLSKAGKAVDGRIINTSSGAGLQGSVGQGNYSAAKAGIATLTLVGAAEMGRYGVTVNAIAPSARFDAMMAPENVSPLVVWLGSAEARDVTGKVFEVEGGKIRVAEGWAHGPQIDKGARWDPAELGPVVADLLGKARPPVPVYGA

InterPro domains:
  IPR002347 Short-chain dehydrogenase/reductase SDR [PF00106] (7-212)
  IPR002347 Short-chain dehydrogenase/reductase SDR [PR00080] (92-103)
  IPR002347 Short-chain dehydrogenase/reductase SDR [PR00080] (151-159)
  IPR002347 Short-chain dehydrogenase/reductase SDR [PR00080] (171-190)
  IPR002347 Short-chain dehydrogenase/reductase SDR [PR00081] (8-25)
  IPR002347 Short-chain dehydrogenase/reductase SDR [PR00081] (92-103)
  IPR002347 Short-chain dehydrogenase/reductase SDR [PR00081] (145-161)
  IPR002347 Short-chain dehydrogenase/reductase SDR [PR00081] (171-190)
  IPR002347 Short-chain dehydrogenase/reductase SDR [PR00081] (192-209)
  IPR020904 Short-chain dehydrogenase/reductase, conserved site [PS00061] (158-186)
  IPR036291 NAD(P)-binding domain superfamily [SSF51735] (5-259)
  IPR051687 Peroxisomal Beta-Oxidation Enzymes [PTHR45024] (4-259)
  IPR057326 Ketoreductase domain [SM00822] (7-202)

Radius of gyration: 37.54 Å; Cα contacts (8 Å, |Δi|>4): 4710; chains: 6; bounding box: 103×93×98 Å